Protein 8R0F (pdb70)

Solvent-accessible surface area: 61516 Å² total; per-residue (Å²): 129,39,48,136,66,29,29,82,93,37,24,54,61,84,25,9,58,25,0,6,90,7,1,115,15,7,21,52,53,9,126,3,61,26,32,6,32,79,69,63,70,60,20,0,7,5,7,0,0,1,22,23,16,14,0,18,4,0,14,73,52,74,172,33,159,116,178,9,15,87,80,37,70,4,24,0,0,4,8,1,0,0,0,1,2,12,20,43,90,30,103,55,128,67,78,9,71,0,1,0,38,14,3,0,8,0,2,2,1,26,0,67,75,78,6,138,44,52,145,6,92,28,12,68,9,0,87,21,0,68,61,2,34,67,44,151,44,21,137,23,142,92,9,2,6,9,45,58,183,80,68,33,127,128,4,2,7,18,15,6,24,12,0,5,0,2,38,53,26,1,95,135,29,41,0,14,0,3,6,0,0,0,24,0,0,1,4,3,0,2,0,0,0,0,2,0,0,7,0,0,8,0,21,0,2,0,0,11,30,6,2,71,94,0,26,0,11,61,6,107,87,3,9,6,57,0,102,0,18,3,4,5,4,15,11,8,21,55,91,68,207,48,11,19,1,65,34,66,23,60,14,96,18,151,45,22,95,67,74,48,4,5,2,0,2,9,29,33,34,0,27,22,60,16,1,14,7,6,1,4,4,8,0,0,4,8,6,1,4,0,5,8,98,62,12,42,124,29,0,0,5,0,0,8,92,3,117,13,38,24,87,6,87,37,32,83,79,10,27,1,2,0,0,22,2,0,2,38,18,36,2,2,60,75,0,21,0,0,0,11,6,8,27,66,64,41,83,5,48,42,40,135,51,13,62,1,23,3,0,58,3,69,178,48,70,74,68,14,119,69,38,53,86,26,53,2,0,6,63,0,2,54,59,2,34,71,114,40,89,28,64,8,37,83,9,2,99,2,0,42,42,0,0,65,44,1,0,38,28,13,0,14,28,135,8,0,36,37,0,1,40,0,0,0,0,0,0,0,0,3,42,7,10,32,0,0,0,3,1,10,11,165,75,5,102,109,33,6,62,49,43,116,44,12,15,21,23,2,14,2,8,8,107,46,40,75,93,2,36,0,5,83,29,143,9,43,73,81,35,2,62,7,5,12,10,2,0,3,0,0,2,0,0,0,2,12,2,30,3,79,33,63,58,106,108,35,114,21,111,67,28,153,87,48,1,0,23,11,9,13,5,17,3,3,18,0,0,0,5,5,30,52,2,5,23,81,9,93,63,79,27,208,49,126,29,0,46,14,6,10,1,0,0,16,11,0,0,14,2,0,2,0,0,0,0,1,0,0,0,0,0,2,25,1,2,0,2,1,7,0,5,5,9,10,2,61,73,41,52,101,43,2,109,56,0,1,42,36,0,27,99,48,0,46,123,0,0,88,64,8,8,59,28,30,54,52,0,0,0,18,25,66,1,0,72,16,20,109,126,27,94,60,28,99,49,34,84,7,2,56,6,2,1,3,2,21,0,1,0,0,0,0,3,14,1,0,7,6,68,2,7,86,116,41,23,101,85,122,126,44,113,36,97,132,63,28,80,118,10,60,32,168,62,137,138,52,61,98,77,34,68,13,60,0,33,40,12,13,46,47,110,27,3,90,116,69,28,58,98,1,6,34,7,3,4,41,1,2,2,6,2,18,3,84,72,61,87,0,58,0,14,76,65,1,0,0,11,5,67,87,57,162,107,84,0,0,1,0,0,2,2,2,24,1,8,4,21,10,8,0,0,49,18,28,9,0,20,0,63,128,117,40,104,2,50,51,95,188,32,95,5,53,74,63,10,5,23,0,1,2,2,2,0,3,5,6,44,47,12,110,171,96,56,74,5,31,2,0,7,10,58,125,150,24,43,12,10,17,4,11,24,1,16,2,0,24,0,86,15,31,44,92,143,11,52,110,69,72,119,10,91,91,147,35,71,78,112,57,40,22,0,8,119,22,3,30,91,92,149,73,69,196,64,17,98,95,86,18,20,51,107,50,3,0,51,28,0,7,92,7,2,116,15,6,22,53,35,9,96,115,86,56,96,10,53,172,66,103,99,53,31,0,24,4,83,0,2,1,18,41,18,68,49,75,141,36,126,113,103,134,186,65,130,228,88,175,94,54,106,33,92,26,41,0,1,5,7,0,0,0,0,1,3,5,33,41,92,23,90,54,126,72,80,12,71,1,0,0,30,10,3,0,5,0,2,1,1,27,6,31,66,50,11,112,17,52,155,19,90,20,11,88,14,0,88,0,1,68,55,16,0,45,46,146,111,47,129,104,27,88,104,35,34,48,186,115,133,132,116,22,26,78,27,70,102,12,11,57,4,0,1,38,1,0,0,2,1,0,25,40,29,19,0,17,0,4,5,1,2,1,27,3,0,1,5,2,0,2,0,0,0,0,1,0,0,4,0,0,10,0,20,0,1,0,0,11,24,5,2,87,94,0,28,0,10,56,8,108,101,2,12,20,72,0,41,0,2,3,2,4,33,60,12,0,78,69,75,31,160,139,38,57,44,100,29,15,10,17,18,5,43,8,16,26,20,2,11,17,14,7,0,0,0,5,29,84,45,0,88,29,66,9,0,12,8,1,0,6,3,6,0,1,5,9,8,2,2,0,8,9,106,63,10,45,128,11,1,4,4,0,0,15,128,4,142,22,43,29,89,4,90,45,25,80,87,10,17,2,1,0,0,23,1,0,2,41,17,23,2,3,28,18,0,8,0,0,0,6,25,28,93,132,73,36,88,9,66,50,47,143,56,13,66,1,22,4,0,72,4,67,187,44,83,62,69,17,130,69,37,52,80,25,68,2,0,6,62,0,0,54,65,5,43,74,110,38,79,26,66,10,66,90,11,4,100,2,0,41,50,5,2,34,61,3,21,8,23,11,5,35,105,123,9,2,39,51,0,0,34,0,0,0,0,0,0,0,0,2,42,8,11,30,0,0,0,3,1,14,27,175,96,22,102,110,29,6,78,75,33,114,40,14,7,28,24,1,16,6,6,11,109,47,44,81,90,5,38,0,5,86,27,113,12,33,72,80,32,1,56,8,6,7,10,2,0,4,0,0,1,0,0,0,1,3,1,28,3,84,35,35,54,106,110,22,126,12,65,64,25,58,64,57,1,0,19,8,9,17,5,7,4,3,5,2,0,0,9,6,4,87,0,6,30,85,45,72,82,110,134,149,15,106,213,70,28,18,13,24,25,0,0,20,4,0,0,14,1,0,2,0,0,0,0,0,0,3,4,1,0,86,1,7,64,1,10,0,10,0,4,7,12,11,2,55,86,52,33,104,81,1,128,73,6,1,19,20,0,40,61,0,0,52,58,0,0,84,57,12,0,54,26,34,53,56,2,0,0,16,25,57,1,0,77,22,27,71,117,54,76,43,44,98,49,31,81,7,5,65,108,17,20,2,31,18,0,6,44,24,0,8,54,18,2,0,9,12,80,32,20,76,127,46,46,146,136,239,185,141,78,81,130,96,46,67,30,162,66,128,134,63,53,95,66,36,81,38,119,18,117,89,60,28,67,74,103,30,7,55,136,68,26,55,99,10,5,32,71,65,24,69,21,50,15,52,66,29,72,78,74,68,88,2,88,17,13,98,156,37,38,46,59,45,97,127,97,173,110,83,0,10,2,15,6,36,23,10,45,4,27,7,18,79,6,0,2,38,29,52,70,1,50,0,68,129,128,41,100,1,65,40,62,193,140

Nearest PDB structures (foldseek):
  8r0f-assembly1_A  TM=1.001E+00  e=0.000E+00  Giardia lamblia virus
  8r0g-assembly1_A  TM=9.996E-01  e=0.000E+00  Giardia lamblia virus
  8r0f-assembly1_B  TM=9.503E-01  e=0.000E+00  Giardia lamblia virus
  8r0g-assembly1_B  TM=9.461E-01  e=0.000E+00  Giardia lamblia virus
  6s2c-assembly1_A  TM=5.229E-01  e=8.381E-10  Omono River virus

Secondary structure (DSSP, 8-state):
--HHHHTTT---SSTTTTTTHHHHHHHHHHHHS--GGGS-HHHHHHHHHS---EE------SS-SS-------EE---SBSSEEEE-SS----SPPSS-BS-EE-EEEEE-SS-PPPEE--B-HHHHHHHHHHHS---GGG--S--SSSTT-S-SHHHHHHHHHH-HHHHHS-EE--HHHHHHHHHHHHHHH--SSSB-STTSSEEE-S--SEEEEE--TTT----EEEEEEHHHHHHTTSSS--SS---S--SS--SS-EEEEEEHHHHTSTHHHHHHTTTB-B-SSEEEES-STTTEEEE-TT--EESS-TTGGGEEEE-GGGGEEE--BSEEEEEEES--TT---SSSTT---BTS--SSS-SS-----EEESTTTS-GGG-TT-EEEHHHHHHHHHHHHHHIIIII--HHHHHHHHHHHGGGS--BPPPPEEE----GGGGGGBS--S-EEES------SSPPPTT------HHHHHHHHHT-B-TTS-B-S-EEEEETTEEEEE--S--SEEEPPPPHHHHHHHHTT-BPPS---S--TTSS-HHHHHHHHHHHHHHHHHHHHHHHHHTT--GGGGSTTHHHH-THHHHHHHHHHHHHHHHIIIII-S-TTSS--SHHHHT----S--PPPS--S-S----S-HHHHHHHH-----GGGS-------EEE--B-TTS-BS--EEE-PPPPHHHHHH-THHHHHHHHHH--PPPSSSS--SGGGT--EE-TTSSS-EE----B---HHHHHGGGSSSS--SSS---SPTT-/-IIIIITT----SSHHHHHHHHHHHHHHH----GGGTTT-HHHHHHHHHS---EEEEEEE-SS--S---SSEEEE---SBSSEEEE-TT----S-BTTBBSEEE-EEEEE-SS-PPPEE-PBPHHHHHHHHHHTS-----TTSGGGHHHHT-SS--TTTHHHHHHTHHHHHS-EE--HHHHHHHHHHHHHHH--SSSB-STTSSEEE-SS-SEEEEE--TTT----EEEEEEHHHHHTTSTTS---S--PPPTT-TTSS-EEEEEEHHHHTSTHHHHHHTTSB-B-SSEEEES-HHHHEEEE-TTS-EESS-TTGGGEEEE-GGGGEEE--BSEEEEEEES--TT---SSSTT---BTS--TTS-SS-----EEESGGGSSGGG-TTEEEEHHHHHHHHHHHHHHHHHHT--HHHHHHHHHHHHTTS--BPPPPEEE----GGGGGGBS--S-EEES------SSPPPTT------HHHHHHHHHT-B-TT--B-S-EEEEETTEEEEE--S--SEEEPPP-HHHHHHHHTT-BPP-TT---SSSSS-HHHHHHHHHHHHHHHHHHHHHHHHHHT-BGGGGSTTTTTS-THHHHHHHHHHHHHHHHIIIII-S-HHHH--SHHHHT----TT-PPPS--S-SB---S-HHHHHHHH-----GGG-------S-TT-EEE--B-TTS-BS--EEEEEPPPHHHHHH-THHHHHHHHHH--PEESS-S--GGGGTEEEE-TTSSS-EE----B---HHHHHGGGSSSS--SSSS--S-TT--GGGTEE--------S-SSSS-----EEEESSSSS-GGG--SS-EEEEEE-----HHHHHHHHHHHTS---STTTSS--

Sequence (1633 aa):
KTLYNYYSEGPSTPIMPHLVNRLRGLDALAKVDATLSKVDMNAAYIFALRPTFPYSYGYKQRFSNRRLTTSALCYARTGLSSFLTVDKTYTSNSPLKGGSRGWPIFNVGVSPHVAEPHMRTLSPIGLEVFNLATSQFSKTLLTASSKVFTQSLYTADILSIFGEVFLPHVMQPVSNYTPILVRALLALIHILGSGSGNCSLSSSIFESSIPQFLTISHSTNMSNRTRYCLHTWSAYKDMFRNGIPPQSTFPPTLAPEGSSARILIPAALVTSPMFPWLLVLVSSGPQFFLYSKDASINTVDIGSRGRITSPIPDVAHLDLHRLWNLFRFDGYRYIDVVIVGVDRDYVWPYQNGVYVHGGKGPKGTDNYENADVHDGIGTIFSSFNNNVNVQTSDLLLGLSTLWNHITTTYATEEEVTMAIKIAAAFALVYPVQPIVYSGCSRALYNHTSYFQPSSENCYTTDTAEVKSTWDTVELSVQVNNAMVLGMTLPFGQPTVSSAQWFNNIDKAEISMFKVGNLPLQNLDYLSLDMMEFYAPTTGQLYDIRSDSLISSAHRTVNLGIGYTALADFFAYLASVPAQSFYHNRMVTSPISKQAYSVYERFIERFIDDFVGWGRCDLFNLDTLLGAKRIAGVASSPIPWHCSLQRCPLPIIMHYTGLHFGQEHIRVRDVAGVEGLQQIVLRNDQGSIVLDALGTAAPSRLAVKLDWSRLSAWYSDTTCAIPISDRVMEIVNYAAIWDPTQERRATGFVYTYFSPNFLSSFNVSEPIFNKTINLTPPYDDTSQTVIQNLSMPQMLSFDPYYESTFYVVSADNEWVPTSGPAWKVPYLENVVKRSGRRLLAELRIASNNGSGDRTFLDDKTLYNYYSEGPSTPIMPHLVNRLRGLDALAKVDATLSKVDMNAAYIFALRPTFPYSYGYKQRFSNRRLTTSALCYARTGLSSFLTVDKTYTSNSPLKGGSRGWPIFNVGVSPHVAEPHMRTLSPIGLEVFNLATSQFSKTLLTASSKVFTQSLYTADILSIFGEVFLPHVMQPVSNYTPILVRALLALIHILGSGSGNCSLSSSIFESSIPQFLTISHSTNMSNRTRYCLHTWSAYKDMFRNGIPPQSTFPPTLAPEGSSARILIPAALVTSPMFPWLLVLVSSGPQFFLYSKDASINTVDIGSRGRITSPIPDVAHLDLHRLWNLFRFDGYRYIDVVIVGVDRDYVWPYQNGVYVHGGKGPKGTDNYENADVHDGIGTIFSSFNNNVNVQTSDLLLGLSTLWNHITTTYATEEEVTMAIKIAAAFALVYPVQPIVYSGCSRALYNHTSYFQPSSENCYTTDTAEVKSTWDTVELSVQVNNAMVLGMTLPFGQPTVSSAQWFNNIDKAEISMFKVGNLPLQNLDYLSLDMMEFYAPTTGQLYDIRSDSLISSAHRTVNLGIGYTALADFFAYLASVPAQSFYHNRMVTSPISKQAYSVYERFIERFIDDFVGWGRCDLFNLDTLLGAKRIAGVASSPIPWHCSLQRCPLPIIMHYTGLHFGQEHIRVRVEGLQQIVLRNDQGSIVLDALGTAAPSRLAVKLDWSRLSAWYSDTTCAIPISDRVMEIVNYAAIWDPTQERRATGFVYTYFSPNFLSSFNVSEPIFNKTINLTPPYD

Structure (mmCIF, N/CA/C/O backbone):
data_8R0F
#
_entry.id   8R0F
#
_cell.length_a   1.00
_cell.length_b   1.00
_cell.length_c   1.00
_cell.angle_alpha   90.00
_cell.angle_beta   90.00
_cell.angle_gamma   90.00
#
_symmetry.space_group_name_H-M   'P 1'
#
loop_
_atom_site.group_PDB
_atom_site.id
_atom_site.type_symbol
_atom_site.label_atom_id
_atom_site.label_alt_id
_atom_site.label_comp_id
_atom_site.label_asym_id
_atom_site.label_entity_id
_atom_site.label_seq_id
_atom_site.pdbx_PDB_ins_code
_atom_site.Cartn_x
_atom_site.Cartn_y
_atom_site.Cartn_z
_atom_site.occupancy
_atom_site.B_iso_or_equiv
_atom_site.auth_seq_id
_atom_site.auth_comp_id
_atom_site.auth_asym_id
_atom_site.auth_atom_id
_atom_site.pdbx_PDB_model_num
ATOM 1 N N . LYS A 1 71 ? 169.605 288.175 313.547 1.00 21.85 71 LYS B N 1
ATOM 2 C CA . LYS A 1 71 ? 169.655 289.502 314.146 1.00 15.83 71 LYS B CA 1
ATOM 3 C C . LYS A 1 71 ? 168.348 289.860 314.850 1.00 16.60 71 LYS B C 1
ATOM 4 O O . LYS A 1 71 ? 168.301 290.816 315.620 1.00 17.91 71 LYS B O 1
ATOM 10 N N . THR A 1 72 ? 167.289 289.087 314.593 1.00 15.56 72 THR B N 1
ATOM 11 C CA . THR A 1 72 ? 166.004 289.358 315.233 1.00 13.25 72 THR B CA 1
ATOM 12 C C . THR A 1 72 ? 166.105 289.208 316.745 1.00 16.59 72 THR B C 1
ATOM 13 O O . THR A 1 72 ? 165.739 290.117 317.498 1.00 20.56 72 THR B O 1
ATOM 17 N N . LEU A 1 73 ? 166.597 288.069 317.208 1.00 19.09 73 LEU B N 1
ATOM 18 C CA . LEU A 1 73 ? 166.964 287.907 318.602 1.00 21.20 73 LEU B CA 1
ATOM 19 C C . LEU A 1 73 ? 168.438 288.272 318.707 1.00 18.83 73 LEU B C 1
ATOM 20 O O . LEU A 1 73 ? 169.008 288.883 317.797 1.00 17.34 73 LEU B O 1
ATOM 25 N N . TYR A 1 74 ? 169.058 287.932 319.832 1.00 22.90 74 TYR B N 1
ATOM 26 C CA . TYR A 1 74 ? 170.493 288.088 320.017 1.00 24.04 74 TYR B CA 1
ATOM 27 C C . TYR A 1 74 ? 170.842 289.571 320.033 1.00 23.18 74 TYR B C 1
ATOM 28 O O . TYR A 1 74 ? 171.339 290.082 321.042 1.00 23.62 74 TYR B O 1
ATOM 37 N N . ASN A 1 75 ? 170.601 290.268 318.922 1.00 15.75 75 ASN B N 1
ATOM 38 C CA . ASN A 1 75 ? 170.809 291.711 318.904 1.00 16.45 75 ASN B CA 1
ATOM 39 C C . ASN A 1 75 ? 169.561 292.467 319.355 1.00 17.15 75 ASN B C 1
ATOM 40 O O . ASN A 1 75 ? 169.594 293.191 320.353 1.00 19.23 75 ASN B O 1
ATOM 45 N N . TYR A 1 76 ? 168.443 292.299 318.643 1.00 13.69 76 TYR B N 1
ATOM 46 C CA . TYR A 1 76 ? 167.282 293.144 318.912 1.00 10.25 76 TYR B CA 1
ATOM 47 C C . TYR A 1 76 ? 166.484 292.664 320.118 1.00 11.58 76 TYR B C 1
ATOM 48 O O . TYR A 1 76 ? 166.069 293.480 320.950 1.00 13.87 76 TYR B O 1
ATOM 57 N N . TYR A 1 77 ? 166.257 291.356 320.239 1.00 11.54 77 TYR B N 1
ATOM 58 C CA . TYR A 1 77 ? 165.490 290.852 321.371 1.00 10.93 77 TYR B CA 1
ATOM 59 C C . TYR A 1 77 ? 166.256 290.937 322.683 1.00 12.22 77 TYR B C 1
ATOM 60 O O . TYR A 1 77 ? 165.658 290.727 323.742 1.00 14.17 77 TYR B O 1
ATOM 69 N N . SER A 1 78 ? 167.554 291.219 322.638 1.00 13.16 78 SER B N 1
ATOM 70 C CA . SER A 1 78 ? 168.353 291.436 323.832 1.00 14.20 78 SER B CA 1
ATOM 71 C C . SER A 1 78 ? 168.571 292.915 324.121 1.00 14.90 78 SER B C 1
ATOM 72 O O . SER A 1 78 ? 169.339 293.253 325.026 1.00 20.90 78 SER B O 1
ATOM 75 N N . GLU A 1 79 ? 167.919 293.798 323.370 1.00 15.66 79 GLU B N 1
ATOM 76 C CA . GLU A 1 79 ? 168.012 295.238 323.564 1.00 13.46 79 GLU B CA 1
ATOM 77 C C . GLU A 1 79 ? 166.683 295.771 324.076 1.00 14.65 79 GLU B C 1
ATOM 78 O O . GLU A 1 79 ? 165.627 295.457 323.517 1.00 17.14 79 GLU B O 1
ATOM 84 N N . GLY A 1 80 ? 166.739 296.574 325.133 1.00 8.75 80 GLY B N 1
ATOM 85 C CA . GLY A 1 80 ? 165.559 297.189 325.689 1.00 5.01 80 GLY B CA 1
ATOM 86 C C . GLY A 1 80 ? 165.445 298.651 325.314 1.00 6.17 80 GLY B C 1
ATOM 87 O O . GLY A 1 80 ? 166.289 299.203 324.601 1.00 11.11 80 GLY B O 1
ATOM 88 N N . PRO A 1 81 ? 164.386 299.305 325.784 1.00 8.31 81 PRO B N 1
ATOM 89 C CA . PRO A 1 81 ? 164.192 300.724 325.469 1.00 7.82 81 PRO B CA 1
ATOM 90 C C . PRO A 1 81 ? 165.276 301.602 326.077 1.00 7.64 81 PRO B C 1
ATOM 91 O O . PRO A 1 81 ? 165.859 301.286 327.116 1.00 8.09 81 PRO B O 1
ATOM 95 N N . SER A 1 82 ? 165.537 302.721 325.407 1.00 8.24 82 SER B N 1
ATOM 96 C CA . SER A 1 82 ? 166.527 303.701 325.824 1.00 4.32 82 SER B CA 1
ATOM 97 C C . SER A 1 82 ? 165.842 304.990 326.261 1.00 9.78 82 SER B C 1
ATOM 98 O O . SER A 1 82 ? 164.696 305.261 325.896 1.00 13.36 82 SER B O 1
ATOM 101 N N . THR A 1 83 ? 166.572 305.794 327.040 1.00 13.70 83 THR B N 1
ATOM 102 C CA . THR A 1 83 ? 165.970 306.970 327.669 1.00 8.62 83 THR B CA 1
ATOM 103 C C . THR A 1 83 ? 165.390 307.958 326.665 1.00 13.76 83 THR B C 1
ATOM 104 O O . THR A 1 83 ? 164.222 308.349 326.833 1.00 16.53 83 THR B O 1
ATOM 108 N N . PRO A 1 84 ? 166.110 308.405 325.613 1.00 11.48 84 PRO B N 1
ATOM 109 C CA . PRO A 1 84 ? 165.407 309.131 324.550 1.00 7.29 84 PRO B CA 1
ATOM 110 C C . PRO A 1 84 ? 164.659 308.127 323.695 1.00 7.84 84 PRO B C 1
ATOM 111 O O . PRO A 1 84 ? 165.258 307.411 322.888 1.00 9.10 84 PRO B O 1
ATOM 115 N N . ILE A 1 85 ? 163.343 308.061 323.881 1.00 7.27 85 ILE B N 1
ATOM 116 C CA . ILE A 1 85 ? 162.599 306.890 323.439 1.00 7.59 85 ILE B CA 1
ATOM 117 C C . ILE A 1 85 ? 162.231 306.982 321.961 1.00 4.03 85 ILE B C 1
ATOM 118 O O . ILE A 1 85 ? 162.205 305.966 321.260 1.00 9.68 85 ILE B O 1
ATOM 123 N N . MET A 1 86 ? 161.943 308.185 321.452 1.00 1.63 86 MET B N 1
ATOM 124 C CA . MET A 1 86 ? 161.600 308.295 320.034 1.00 4.77 86 MET B CA 1
ATOM 125 C C . MET A 1 86 ? 162.767 307.932 319.124 1.00 7.69 86 MET B C 1
ATOM 126 O O . MET A 1 86 ? 162.565 307.134 318.192 1.00 12.41 86 MET B O 1
ATOM 131 N N . PRO A 1 87 ? 163.986 308.459 319.310 1.00 2.71 87 PRO B N 1
ATOM 132 C CA . PRO A 1 87 ? 165.097 307.996 318.462 1.00 6.89 87 PRO B CA 1
ATOM 133 C C . PRO A 1 87 ? 165.365 306.509 318.589 1.00 4.91 87 PRO B C 1
ATOM 134 O O . PRO A 1 87 ? 165.712 305.859 317.597 1.00 12.08 87 PRO B O 1
ATOM 138 N N . HIS A 1 88 ? 165.221 305.950 319.791 1.00 4.79 88 HIS B N 1
ATOM 139 C CA . HIS A 1 88 ? 165.417 304.515 319.964 1.00 4.65 88 HIS B CA 1
ATOM 140 C C . HIS A 1 88 ? 164.379 303.717 319.185 1.00 3.11 88 HIS B C 1
ATOM 141 O O . HIS A 1 88 ? 164.714 302.722 318.536 1.00 8.71 88 HIS B O 1
ATOM 148 N N . LEU A 1 89 ? 163.116 304.140 319.236 1.00 2.66 89 LEU B N 1
ATOM 149 C CA . LEU A 1 89 ? 162.060 303.397 318.557 1.00 1.70 89 LEU B CA 1
ATOM 150 C C . LEU A 1 89 ? 162.194 303.502 317.044 1.00 6.80 89 LEU B C 1
ATOM 151 O O . LEU A 1 89 ? 162.011 302.513 316.328 1.00 6.82 89 LEU B O 1
ATOM 156 N N . VAL A 1 90 ? 162.521 304.693 316.541 1.00 4.75 90 VAL B N 1
ATOM 157 C CA . VAL A 1 90 ? 162.674 304.877 315.103 1.00 6.44 90 VAL B CA 1
ATOM 158 C C . VAL A 1 90 ? 163.852 304.065 314.577 1.00 4.98 90 VAL B C 1
ATOM 159 O O . VAL A 1 90 ? 163.747 303.394 313.545 1.00 9.15 90 VAL B O 1
ATOM 163 N N . ASN A 1 91 ? 164.986 304.098 315.282 1.00 4.55 91 ASN B N 1
ATOM 164 C CA . ASN A 1 91 ? 166.153 303.339 314.839 1.00 5.10 91 ASN B CA 1
ATOM 165 C C . ASN A 1 91 ? 165.873 301.842 314.839 1.00 3.88 91 ASN B C 1
ATOM 166 O O . ASN A 1 91 ? 166.344 301.115 313.957 1.00 8.74 91 ASN B O 1
ATOM 171 N N . ARG A 1 92 ? 165.125 301.362 315.834 1.00 4.15 92 ARG B N 1
ATOM 172 C CA . ARG A 1 92 ? 164.753 299.952 315.871 1.00 3.62 92 ARG B CA 1
ATOM 173 C C . ARG A 1 92 ? 163.844 299.588 314.705 1.00 5.12 92 ARG B C 1
ATOM 174 O O . ARG A 1 92 ? 164.034 298.550 314.061 1.00 11.78 92 ARG B O 1
ATOM 182 N N . LEU A 1 93 ? 162.857 300.434 314.409 1.00 6.05 93 LEU B N 1
ATOM 183 C CA . LEU A 1 93 ? 161.940 300.143 313.312 1.00 3.48 93 LEU B CA 1
ATOM 184 C C . LEU A 1 93 ? 162.669 300.114 311.975 1.00 1.80 93 LEU B C 1
ATOM 185 O O . LEU A 1 93 ? 162.361 299.285 311.112 1.00 8.86 93 LEU B O 1
ATOM 190 N N . ARG A 1 94 ? 163.638 301.012 311.787 1.00 3.89 94 ARG B N 1
ATOM 191 C CA . ARG A 1 94 ? 164.474 300.966 310.592 1.00 4.96 94 ARG B CA 1
ATOM 192 C C . ARG A 1 94 ? 165.248 299.657 310.513 1.00 3.27 94 ARG B C 1
ATOM 193 O O . ARG A 1 94 ? 165.355 299.053 309.440 1.00 11.38 94 ARG B O 1
ATOM 201 N N . GLY A 1 95 ? 165.796 299.203 311.640 1.00 5.94 95 GLY B N 1
ATOM 202 C CA . GLY A 1 95 ? 166.523 297.946 311.640 1.00 3.77 95 GLY B CA 1
ATOM 203 C C . GLY A 1 95 ? 165.632 296.752 311.363 1.00 5.03 95 GLY B C 1
ATOM 204 O O . GLY A 1 95 ? 166.018 295.835 310.633 1.00 14.24 95 GLY B O 1
ATOM 205 N N . LEU A 1 96 ? 164.432 296.741 311.942 1.00 4.08 96 LEU B N 1
ATOM 206 C CA . LEU A 1 96 ? 163.506 295.644 311.688 1.00 7.01 96 LEU B CA 1
ATOM 207 C C . LEU A 1 96 ? 163.047 295.624 310.237 1.00 7.35 96 LEU B C 1
ATOM 208 O O . LEU A 1 96 ? 162.878 294.545 309.659 1.00 11.31 96 LEU B O 1
ATOM 213 N N . ASP A 1 97 ? 162.840 296.798 309.637 1.00 4.60 97 ASP B N 1
ATOM 214 C CA . ASP A 1 97 ? 162.469 296.857 308.227 1.00 5.31 97 ASP B CA 1
ATOM 215 C C . ASP A 1 97 ? 163.558 296.259 307.346 1.00 8.75 97 ASP B C 1
ATOM 216 O O . ASP A 1 97 ? 163.262 295.620 306.331 1.00 10.83 97 ASP B O 1
ATOM 221 N N . ALA A 1 98 ? 164.824 296.465 307.713 1.00 5.51 98 ALA B N 1
ATOM 222 C CA . ALA A 1 98 ? 165.919 295.866 306.957 1.00 7.12 98 ALA B CA 1
ATOM 223 C C . ALA A 1 98 ? 165.903 294.346 307.052 1.00 9.60 98 ALA B C 1
ATOM 224 O O . ALA A 1 98 ? 166.420 293.665 306.159 1.00 15.22 98 ALA B O 1
ATOM 226 N N . LEU A 1 99 ? 165.322 293.795 308.119 1.00 10.49 99 LEU B N 1
ATOM 227 C CA . LEU A 1 99 ? 165.243 292.349 308.275 1.00 5.63 99 LEU B CA 1
ATOM 228 C C . LEU A 1 99 ? 164.035 291.737 307.577 1.00 7.80 99 LEU B C 1
ATOM 229 O O . LEU A 1 99 ? 163.998 290.516 307.400 1.00 15.28 99 LEU B O 1
ATOM 234 N N . ALA A 1 100 ? 163.052 292.543 307.182 1.00 7.74 100 ALA B N 1
ATOM 235 C CA . ALA A 1 100 ? 161.846 292.017 306.546 1.00 8.81 100 ALA B CA 1
ATOM 236 C C . ALA A 1 100 ? 162.187 291.517 305.149 1.00 9.64 100 ALA B C 1
ATOM 237 O O . ALA A 1 100 ? 162.362 292.313 304.222 1.00 11.92 100 ALA B O 1
ATOM 239 N N . LYS A 1 101 ? 162.278 290.198 304.990 1.00 11.19 101 LYS B N 1
ATOM 240 C CA . LYS A 1 101 ? 162.756 289.598 303.747 1.00 9.98 101 LYS B CA 1
ATOM 241 C C . LYS A 1 101 ? 161.885 288.402 303.390 1.00 10.54 101 LYS B C 1
ATOM 242 O O . LYS A 1 101 ? 161.925 287.377 304.076 1.00 16.79 101 LYS B O 1
ATOM 248 N N . VAL A 1 102 ? 161.103 288.537 302.326 1.00 13.46 102 VAL B N 1
ATOM 249 C CA . VAL A 1 102 ? 160.476 287.412 301.647 1.00 12.47 102 VAL B CA 1
ATOM 250 C C . VAL A 1 102 ? 161.120 287.341 300.271 1.00 17.04 102 VAL B C 1
ATOM 251 O O . VAL A 1 102 ? 161.001 288.280 299.475 1.00 19.26 102 VAL B O 1
ATOM 255 N N . ASP A 1 103 ? 161.813 286.239 299.994 1.00 19.82 103 ASP B N 1
ATOM 256 C CA . ASP A 1 103 ? 162.599 286.139 298.772 1.00 21.41 103 ASP B CA 1
ATOM 257 C C . ASP A 1 103 ? 161.715 286.312 297.545 1.00 22.92 103 ASP B C 1
ATOM 258 O O . ASP A 1 103 ? 160.638 285.719 297.443 1.00 21.03 103 ASP B O 1
ATOM 263 N N . ALA A 1 104 ? 162.180 287.146 296.612 1.00 22.07 104 ALA B N 1
ATOM 264 C CA . ALA A 1 104 ? 161.384 287.457 295.430 1.00 22.76 104 ALA B CA 1
ATOM 265 C C . ALA A 1 104 ? 161.173 286.233 294.553 1.00 23.80 104 ALA B C 1
ATOM 266 O O . ALA A 1 104 ? 160.147 286.128 293.872 1.00 25.84 104 ALA B O 1
ATOM 268 N N . THR A 1 105 ? 162.123 285.299 294.552 1.00 23.91 105 THR B N 1
ATOM 269 C CA . THR A 1 105 ? 161.997 284.089 293.742 1.00 25.22 105 THR B CA 1
ATOM 270 C C . THR A 1 105 ? 161.313 282.986 294.548 1.00 24.93 105 THR B C 1
ATOM 271 O O . THR A 1 105 ? 161.758 281.845 294.616 1.00 26.92 105 THR B O 1
ATOM 275 N N . LEU A 1 106 ? 160.192 283.363 295.153 1.00 25.14 106 LEU B N 1
ATOM 276 C CA . LEU A 1 106 ? 159.316 282.440 295.858 1.00 21.46 106 LEU B CA 1
ATOM 277 C C . LEU A 1 106 ? 157.890 282.471 295.348 1.00 24.21 106 LEU B C 1
ATOM 278 O O . LEU A 1 106 ? 157.198 281.451 295.445 1.00 24.78 106 LEU B O 1
ATOM 283 N N . SER A 1 107 ? 157.429 283.596 294.801 1.00 25.97 107 SER B N 1
ATOM 284 C CA . SER A 1 107 ? 156.143 283.670 294.115 1.00 25.08 107 SER B CA 1
ATOM 285 C C . SER A 1 107 ? 156.387 283.225 292.680 1.00 25.32 107 SER B C 1
ATOM 286 O O . SER A 1 107 ? 155.999 283.888 291.718 1.00 30.84 107 SER B O 1
ATOM 289 N N . LYS A 1 108 ? 157.053 282.084 292.544 1.00 26.70 108 LYS B N 1
ATOM 290 C CA . LYS A 1 108 ? 157.384 281.508 291.253 1.00 23.85 108 LYS B CA 1
ATOM 291 C C . LYS A 1 108 ? 157.051 280.027 291.293 1.00 25.42 108 LYS B C 1
ATOM 292 O O . LYS A 1 108 ? 156.579 279.451 290.308 1.00 26.21 108 LYS B O 1
ATOM 298 N N . VAL A 1 109 ? 157.289 279.415 292.452 1.00 23.12 109 VAL B N 1
ATOM 299 C CA . VAL A 1 109 ? 157.138 277.980 292.643 1.00 24.55 109 VAL B CA 1
ATOM 300 C C . VAL A 1 109 ? 155.995 277.705 293.611 1.00 25.39 109 VAL B C 1
ATOM 301 O O . VAL A 1 109 ? 155.402 276.621 293.592 1.00 26.62 109 VAL B O 1
ATOM 305 N N . ASP A 1 110 ? 155.671 278.683 294.460 1.00 23.05 110 ASP B N 1
ATOM 306 C CA . ASP A 1 110 ? 154.578 278.523 295.420 1.00 22.07 110 ASP B CA 1
ATOM 307 C C . ASP A 1 110 ? 154.000 279.906 295.711 1.00 21.78 110 ASP B C 1
ATOM 308 O O . ASP A 1 110 ? 154.570 280.671 296.494 1.00 19.88 110 ASP B O 1
ATOM 313 N N . MET A 1 111 ? 152.866 280.208 295.076 1.00 21.99 111 MET B N 1
ATOM 314 C CA . MET A 1 111 ? 152.222 281.508 295.244 1.00 18.45 111 MET B CA 1
ATOM 315 C C . MET A 1 111 ? 151.633 281.662 296.640 1.00 19.10 111 MET B C 1
ATOM 316 O O . MET A 1 111 ? 151.844 282.684 297.305 1.00 20.42 111 MET B O 1
ATOM 321 N N . ASN A 1 112 ? 150.888 280.654 297.097 1.00 19.94 112 ASN B N 1
ATOM 322 C CA . ASN A 1 112 ? 150.138 280.781 298.341 1.00 14.87 112 ASN B CA 1
ATOM 323 C C . ASN A 1 112 ? 151.059 280.900 299.547 1.00 16.80 112 ASN B C 1
ATOM 324 O O . ASN A 1 112 ? 150.798 281.698 300.455 1.00 19.54 112 ASN B O 1
ATOM 329 N N . ALA A 1 113 ? 152.129 280.105 299.586 1.00 14.23 113 ALA B N 1
ATOM 330 C CA . ALA A 1 113 ? 153.054 280.180 300.711 1.00 15.29 113 ALA B CA 1
ATOM 331 C C . ALA A 1 113 ? 153.725 281.543 300.778 1.00 14.17 113 ALA B C 1
ATOM 332 O O . ALA A 1 113 ? 153.867 282.123 301.861 1.00 14.52 113 ALA B O 1
ATOM 334 N N . ALA A 1 114 ? 154.150 282.066 299.628 1.00 15.46 114 ALA B N 1
ATOM 335 C CA . ALA A 1 114 ? 154.760 283.389 299.604 1.00 14.33 114 ALA B CA 1
ATOM 336 C C . ALA A 1 114 ? 153.770 284.454 300.054 1.00 10.84 114 ALA B C 1
ATOM 337 O O . ALA A 1 114 ? 154.127 285.359 300.816 1.00 16.08 114 ALA B O 1
ATOM 339 N N . TYR A 1 115 ? 152.515 284.351 299.611 1.00 10.30 115 TYR B N 1
ATOM 340 C CA . TYR A 1 115 ? 151.499 285.308 300.039 1.00 7.14 115 TYR B CA 1
ATOM 341 C C . TYR A 1 115 ? 151.303 285.263 301.549 1.00 9.50 115 TYR B C 1
ATOM 342 O O . TYR A 1 115 ? 151.227 286.306 302.210 1.00 9.41 115 TYR B O 1
ATOM 351 N N . ILE A 1 116 ? 151.220 284.054 302.110 1.00 9.56 116 ILE B N 1
ATOM 352 C CA . ILE A 1 116 ? 151.007 283.905 303.546 1.00 9.62 116 ILE B CA 1
ATOM 353 C C . ILE A 1 116 ? 152.182 284.480 304.322 1.00 7.40 116 ILE B C 1
ATOM 354 O O . ILE A 1 116 ? 151.998 285.200 305.310 1.00 12.83 116 ILE B O 1
ATOM 359 N N . PHE A 1 117 ? 153.408 284.180 303.888 1.00 9.40 117 PHE B N 1
ATOM 360 C CA . PHE A 1 117 ? 154.578 284.708 304.583 1.00 6.18 117 PHE B CA 1
ATOM 361 C C . PHE A 1 117 ? 154.634 286.226 304.492 1.00 6.93 117 PHE B C 1
ATOM 362 O O . PHE A 1 117 ? 155.023 286.900 305.452 1.00 12.44 117 PHE B O 1
ATOM 370 N N . ALA A 1 118 ? 154.255 286.785 303.342 1.00 12.67 118 ALA B N 1
ATOM 371 C CA . ALA A 1 118 ? 154.366 288.226 303.158 1.00 5.33 118 ALA B CA 1
ATOM 372 C C . ALA A 1 118 ? 153.321 288.983 303.968 1.00 5.53 118 ALA B C 1
ATOM 373 O O . ALA A 1 118 ? 153.643 289.981 304.619 1.00 9.18 118 ALA B O 1
ATOM 375 N N . LEU A 1 119 ? 152.070 288.522 303.950 1.00 5.60 119 LEU B N 1
ATOM 376 C CA . LEU A 1 119 ? 150.965 289.336 304.434 1.00 4.42 119 LEU B CA 1
ATOM 377 C C . LEU A 1 119 ? 150.463 288.956 305.818 1.00 6.78 119 LEU B C 1
ATOM 378 O O . LEU A 1 119 ? 149.714 289.733 306.414 1.00 9.96 119 LEU B O 1
ATOM 383 N N . ARG A 1 120 ? 150.824 287.788 306.340 1.00 7.51 120 ARG B N 1
ATOM 384 C CA . ARG A 1 120 ? 150.352 287.338 307.649 1.00 4.79 120 ARG B CA 1
ATOM 385 C C . ARG A 1 120 ? 151.540 286.869 308.483 1.00 2.50 120 ARG B C 1
ATOM 386 O O . ARG A 1 120 ? 151.720 285.669 308.716 1.00 11.95 120 ARG B O 1
ATOM 394 N N . PRO A 1 121 ? 152.368 287.801 308.958 1.00 7.97 121 PRO B N 1
ATOM 395 C CA . PRO A 1 121 ? 153.540 287.424 309.762 1.00 6.48 121 PRO B CA 1
ATOM 396 C C . PRO A 1 121 ? 153.151 286.974 311.167 1.00 5.37 121 PRO B C 1
ATOM 397 O O . PRO A 1 121 ? 152.028 287.170 311.632 1.00 5.89 121 PRO B O 1
ATOM 401 N N . THR A 1 122 ? 154.132 286.391 311.862 1.00 6.55 122 THR B N 1
ATOM 402 C CA . THR A 1 122 ? 153.894 285.420 312.927 1.00 3.16 122 THR B CA 1
ATOM 403 C C . THR A 1 122 ? 154.240 285.888 314.336 1.00 7.85 122 THR B C 1
ATOM 404 O O . THR A 1 122 ? 153.417 285.726 315.238 1.00 11.13 122 THR B O 1
ATOM 408 N N . PHE A 1 123 ? 155.448 286.405 314.581 1.00 5.60 123 PHE B N 1
ATOM 409 C CA . PHE A 1 123 ? 155.868 286.855 315.915 1.00 3.61 123 PHE B CA 1
ATOM 410 C C . PHE A 1 123 ? 155.820 285.757 316.976 1.00 3.49 123 PHE B C 1
ATOM 411 O O . PHE A 1 123 ? 154.935 285.768 317.841 1.00 6.29 123 PHE B O 1
ATOM 419 N N . PRO A 1 124 ? 156.741 284.798 316.943 1.00 8.39 124 PRO B N 1
ATOM 420 C CA . PRO A 1 124 ? 156.777 283.769 317.990 1.00 2.13 124 PRO B CA 1
ATOM 421 C C . PRO A 1 124 ? 157.155 284.339 319.350 1.00 4.22 124 PRO B C 1
ATOM 422 O O . PRO A 1 124 ? 157.940 285.283 319.459 1.00 6.92 124 PRO B O 1
ATOM 426 N N . TYR A 1 125 ? 156.604 283.729 320.398 1.00 0.00 125 TYR B N 1
ATOM 427 C CA . TYR A 1 125 ? 156.923 284.104 321.770 1.00 1.23 125 TYR B CA 1
ATOM 428 C C . TYR A 1 125 ? 156.665 282.913 322.684 1.00 1.43 125 TYR B C 1
ATOM 429 O O . TYR A 1 125 ? 155.919 281.993 322.337 1.00 5.21 125 TYR B O 1
ATOM 438 N N . SER A 1 126 ? 157.277 282.952 323.866 1.00 3.26 126 SER B N 1
ATOM 439 C CA . SER A 1 126 ? 157.103 281.918 324.876 1.00 3.12 126 SER B CA 1
ATOM 440 C C . SER A 1 126 ? 156.359 282.467 326.088 1.00 4.93 126 SER B C 1
AT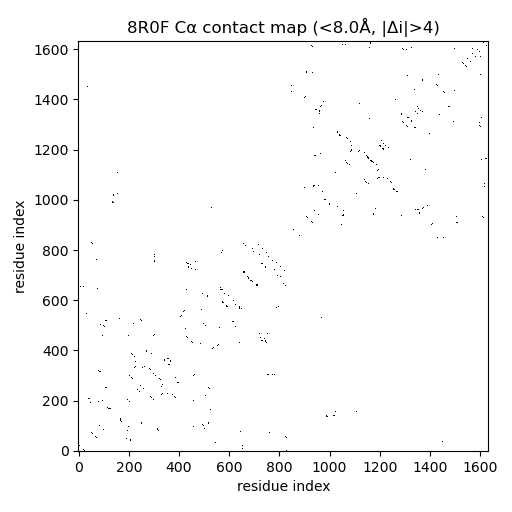OM 441 O O . SER A 1 126 ? 156.539 283.622 326.480 1.00 7.55 126 SER B O 1
ATOM 444 N N . TYR A 1 127 ? 155.531 281.611 326.683 1.00 7.61 127 TYR B N 1
ATOM 445 C CA . TYR A 1 127 ? 154.623 281.980 327.759 1.00 4.68 127 TYR B CA 1
ATOM 446 C C . TYR A 1 127 ? 154.870 281.110 328.984 1.00 3.94 127 TYR B C 1
ATOM 447 O O . TYR A 1 127 ? 155.335 279.974 328.873 1.00 7.69 127 TYR B O 1
ATOM 456 N N . GLY A 1 128 ? 154.545 281.656 330.152 1.00 8.11 128 GLY B N 1
ATOM 457 C CA . GLY A 1 128 ? 154.572 280.892 331.387 1.00 3.36 128 GLY B CA 1
ATOM 458 C C . GLY A 1 128 ? 153.859 281.632 332.497 1.00 5.12 128 GLY B C 1
ATOM 459 O O . GLY A 1 128 ? 153.569 282.826 332.395 1.00 7.74 128 GLY B O 1
ATOM 460 N N . TYR A 1 129 ? 153.595 280.900 333.577 1.00 2.32 129 TYR B N 1
ATOM 461 C CA . TYR A 1 129 ? 152.945 281.445 334.760 1.00 4.85 129 TYR B CA 1
ATOM 462 C C . TYR A 1 129 ? 153.774 281.128 335.994 1.00 4.65 129 TYR B C 1
ATOM 463 O O . TYR A 1 129 ? 154.533 280.157 336.020 1.00 11.49 129 TYR B O 1
ATOM 472 N N . LYS A 1 130 ? 153.620 281.960 337.017 1.00 5.79 130 LYS B N 1
ATOM 473 C CA . LYS A 1 130 ? 154.260 281.733 338.302 1.00 0.86 130 LYS B CA 1
ATOM 474 C C . LYS A 1 130 ? 153.249 281.971 339.410 1.00 6.15 130 LYS B C 1
ATOM 475 O O . LYS A 1 130 ? 152.494 282.946 339.369 1.00 9.08 130 LYS B O 1
ATOM 481 N N . GLN A 1 131 ? 153.225 281.069 340.389 1.00 2.68 131 GLN B N 1
ATOM 482 C CA . GLN A 1 131 ? 152.438 281.256 341.598 1.00 8.05 131 GLN B CA 1
ATOM 483 C C . GLN A 1 131 ? 153.277 280.850 342.802 1.00 7.27 131 GLN B C 1
ATOM 484 O O . GLN A 1 131 ? 154.133 279.968 342.713 1.00 13.37 131 GLN B O 1
ATOM 490 N N . ARG A 1 132 ? 153.012 281.500 343.935 1.00 10.04 132 ARG B N 1
ATOM 491 C CA . ARG A 1 132 ? 153.916 281.428 345.079 1.00 11.98 132 ARG B CA 1
ATOM 492 C C . ARG A 1 132 ? 153.774 280.121 345.857 1.00 10.32 132 ARG B C 1
ATOM 493 O O . ARG A 1 132 ? 154.773 279.453 346.143 1.00 17.31 132 ARG B O 1
ATOM 501 N N . PHE A 1 133 ? 152.550 279.740 346.216 1.00 9.41 133 PHE B N 1
ATOM 502 C CA . PHE A 1 133 ? 152.355 278.577 347.080 1.00 8.92 133 PHE B CA 1
ATOM 503 C C . PHE A 1 133 ? 151.413 277.571 346.433 1.00 11.73 133 PHE B C 1
ATOM 504 O O . PHE A 1 133 ? 150.461 277.108 347.067 1.00 16.00 133 PHE B O 1
ATOM 512 N N . SER A 1 134 ? 151.666 277.229 345.171 1.00 14.33 134 SER B N 1
ATOM 513 C CA . SER A 1 134 ? 150.679 276.526 344.357 1.00 11.68 134 SER B CA 1
ATOM 514 C C . SER A 1 134 ? 150.724 275.010 344.534 1.00 15.72 134 SER B C 1
ATOM 515 O O . SER A 1 134 ? 149.726 274.401 344.930 1.00 19.40 134 SER B O 1
ATOM 518 N N . ASN A 1 135 ? 151.867 274.394 344.229 1.00 8.28 135 ASN B N 1
ATOM 519 C CA . ASN A 1 135 ? 152.073 272.951 344.074 1.00 15.22 135 ASN B CA 1
ATOM 520 C C . ASN A 1 135 ? 151.369 272.397 342.835 1.00 15.93 135 ASN B C 1
ATOM 521 O O . ASN A 1 135 ? 151.513 271.206 342.536 1.00 14.90 135 ASN B O 1
ATOM 526 N N . ARG A 1 136 ? 150.638 273.223 342.091 1.00 16.00 136 ARG B N 1
ATOM 527 C CA . ARG A 1 136 ? 150.082 272.849 340.799 1.00 13.94 136 ARG B CA 1
ATOM 528 C C . ARG A 1 136 ? 151.103 273.132 339.700 1.00 13.85 136 ARG B C 1
ATOM 529 O O . ARG A 1 136 ? 151.918 274.052 339.811 1.00 16.77 136 ARG B O 1
ATOM 537 N N . ARG A 1 137 ? 151.063 272.320 338.641 1.00 13.51 137 ARG B N 1
ATOM 538 C CA . ARG A 1 137 ? 152.114 272.352 337.626 1.00 14.98 137 ARG B CA 1
ATOM 539 C C . ARG A 1 137 ? 152.195 273.713 336.938 1.00 15.79 137 ARG B C 1
ATOM 540 O O . ARG A 1 137 ? 153.192 274.432 337.080 1.00 20.08 137 ARG B O 1
ATOM 548 N N . LEU A 1 138 ? 151.153 274.077 336.183 1.00 10.83 138 LEU B N 1
ATOM 549 C CA . LEU A 1 138 ? 151.065 275.345 335.454 1.00 11.32 138 LEU B CA 1
ATOM 550 C C . LEU A 1 138 ? 152.060 275.419 334.300 1.00 8.09 138 LEU B C 1
ATOM 551 O O . LEU A 1 138 ? 153.190 274.935 334.407 1.00 13.90 138 LEU B O 1
ATOM 556 N N . THR A 1 139 ? 151.643 276.033 333.196 1.00 7.00 139 THR B N 1
ATOM 557 C CA . THR A 1 139 ? 152.503 276.176 332.029 1.00 6.20 139 THR B CA 1
ATOM 558 C C . THR A 1 139 ? 153.747 276.989 332.361 1.00 4.47 139 THR B C 1
ATOM 559 O O . THR A 1 139 ? 153.680 277.994 333.070 1.00 9.51 139 THR B O 1
ATOM 563 N N . THR A 1 140 ? 154.887 276.557 331.828 1.00 8.54 140 THR B N 1
ATOM 564 C CA . THR A 1 140 ? 156.161 277.203 332.113 1.00 6.85 140 THR B CA 1
ATOM 565 C C . THR A 1 140 ? 156.811 277.804 330.876 1.00 5.26 140 THR B C 1
ATOM 566 O O . THR A 1 140 ? 157.256 278.957 330.919 1.00 9.82 140 THR B O 1
ATOM 570 N N . SER A 1 141 ? 156.890 277.064 329.774 1.00 8.55 141 SER B N 1
ATOM 571 C CA . SER A 1 141 ? 157.581 277.538 328.576 1.00 6.67 141 SER B CA 1
ATOM 572 C C . SER A 1 141 ? 156.797 277.189 327.312 1.00 7.21 141 SER B C 1
ATOM 573 O O . SER A 1 141 ? 157.332 276.610 326.367 1.00 7.51 141 SER B O 1
ATOM 576 N N . ALA A 1 142 ? 155.509 277.520 327.284 1.00 3.12 142 ALA B N 1
ATOM 577 C CA . ALA A 1 142 ? 154.714 277.275 326.086 1.00 3.05 142 ALA B CA 1
ATOM 578 C C . ALA A 1 142 ? 155.224 278.109 324.912 1.00 4.43 142 ALA B C 1
ATOM 579 O O . ALA A 1 142 ? 155.973 279.070 325.078 1.00 9.59 142 ALA B O 1
ATOM 581 N N . LEU A 1 143 ? 154.809 277.720 323.709 1.00 6.17 143 LEU B N 1
ATOM 582 C CA . LEU A 1 143 ? 155.168 278.415 322.480 1.00 2.62 143 LEU B CA 1
ATOM 583 C C . LEU A 1 143 ? 153.904 278.825 321.738 1.00 5.24 143 LEU B C 1
ATOM 584 O O . LEU A 1 143 ? 152.954 278.044 321.635 1.00 10.17 143 LEU B O 1
ATOM 589 N N . CYS A 1 144 ? 153.901 280.050 321.217 1.00 1.80 144 CYS B N 1
ATOM 590 C CA . CYS A 1 144 ? 152.738 280.597 320.535 1.00 1.93 144 CYS B CA 1
ATOM 591 C C . CYS A 1 144 ? 153.208 281.573 319.464 1.00 1.42 144 CYS B C 1
ATOM 592 O O . CYS A 1 144 ? 154.372 281.973 319.425 1.00 3.66 144 CYS B O 1
ATOM 595 N N . TYR A 1 145 ? 152.282 281.949 318.586 1.00 2.44 145 TYR B N 1
ATOM 596 C CA . TYR A 1 145 ? 152.589 282.763 317.411 1.00 3.27 145 TYR B CA 1
ATOM 597 C C . TYR A 1 145 ? 151.532 283.854 317.297 1.00 0.33 145 TYR B C 1
ATOM 598 O O . TYR A 1 145 ? 150.388 283.570 316.940 1.00 5.42 145 TYR B O 1
ATOM 607 N N . ALA A 1 146 ? 151.914 285.097 317.589 1.00 5.64 146 ALA B N 1
ATOM 608 C CA . ALA A 1 146 ? 150.961 286.190 317.766 1.00 5.50 146 ALA B CA 1
ATOM 609 C C . ALA A 1 146 ? 150.787 287.005 316.487 1.00 6.23 146 ALA B C 1
ATOM 610 O O . ALA A 1 146 ? 151.765 287.484 315.909 1.00 9.42 146 ALA B O 1
ATOM 612 N N . ARG A 1 147 ? 149.537 287.207 316.079 1.00 5.10 147 ARG B N 1
ATOM 613 C CA . ARG A 1 147 ? 149.225 287.913 314.846 1.00 4.72 147 ARG B CA 1
ATOM 614 C C . ARG A 1 147 ? 148.125 288.939 315.094 1.00 4.04 147 ARG B C 1
ATOM 615 O O . ARG A 1 147 ? 147.293 288.771 315.986 1.00 8.87 147 ARG B O 1
ATOM 623 N N . THR A 1 148 ? 148.128 290.006 314.291 1.00 7.33 148 THR B N 1
ATOM 624 C CA . THR A 1 148 ? 147.209 291.128 314.449 1.00 4.66 148 THR B CA 1
ATOM 625 C C . THR A 1 148 ? 146.469 291.425 313.158 1.00 4.54 148 THR B C 1
ATOM 626 O O . THR A 1 148 ? 147.079 291.483 312.091 1.00 11.75 148 THR B O 1
ATOM 630 N N . GLY A 1 149 ? 145.172 291.666 313.268 1.00 2.66 149 GLY B N 1
ATOM 631 C CA . GLY A 1 149 ? 144.446 292.353 312.223 1.00 3.97 149 GLY B CA 1
ATOM 632 C C . GLY A 1 149 ? 143.322 291.512 311.640 1.00 2.20 149 GLY B C 1
ATOM 633 O O . GLY A 1 149 ? 143.299 290.283 311.736 1.00 17.09 149 GLY B O 1
ATOM 634 N N . LEU A 1 150 ? 142.377 292.208 311.016 1.00 6.52 150 LEU B N 1
ATOM 635 C CA . LEU A 1 150 ? 141.320 291.560 310.256 1.00 6.45 150 LEU B CA 1
ATOM 636 C C . LEU A 1 150 ? 141.815 291.261 308.849 1.00 3.65 150 LEU B C 1
ATOM 637 O O . LEU A 1 150 ? 142.384 292.130 308.184 1.00 10.70 150 LEU B O 1
ATOM 642 N N . SER A 1 151 ? 141.609 290.026 308.402 1.00 7.58 151 SER B N 1
ATOM 643 C CA . SER A 1 151 ? 142.039 289.610 307.077 1.00 3.52 151 SER B CA 1
ATOM 644 C C . SER A 1 151 ? 140.954 289.771 306.028 1.00 4.22 151 SER B C 1
ATOM 645 O O . SER A 1 151 ? 141.256 289.761 304.831 1.00 15.52 151 SER B O 1
ATOM 648 N N . SER A 1 152 ? 139.713 289.922 306.458 1.00 3.02 152 SER B N 1
ATOM 649 C CA . SER A 1 152 ? 138.549 290.110 305.603 1.00 3.97 152 SER B CA 1
ATOM 650 C C . SER A 1 152 ? 137.389 290.409 306.540 1.00 1.08 152 SER B C 1
ATOM 651 O O . SER A 1 152 ? 137.560 290.450 307.761 1.00 11.86 152 SER B O 1
ATOM 654 N N . PHE A 1 153 ? 136.208 290.618 305.973 1.00 4.69 153 PHE B N 1
ATOM 655 C CA . PHE A 1 153 ? 135.059 291.029 306.764 1.00 1.40 153 PHE B CA 1
ATOM 656 C C . PHE A 1 153 ? 133.838 290.203 306.394 1.00 4.74 153 PHE B C 1
ATOM 657 O O . PHE A 1 153 ? 133.560 289.991 305.212 1.00 10.72 153 PHE B O 1
ATOM 665 N N . LEU A 1 154 ? 133.114 289.752 307.411 1.00 5.85 154 LEU B N 1
ATOM 666 C CA . LEU A 1 154 ? 131.934 288.916 307.250 1.00 5.44 154 LEU B CA 1
ATOM 667 C C . LEU A 1 154 ? 130.682 289.756 307.461 1.00 10.23 154 LEU B C 1
ATOM 668 O O . LEU A 1 154 ? 130.555 290.440 308.481 1.00 12.54 154 LEU B O 1
ATOM 673 N N . THR A 1 155 ? 129.764 289.710 306.499 1.00 4.95 155 THR B N 1
ATOM 674 C CA . THR A 1 155 ? 128.488 290.399 306.617 1.00 9.92 155 THR B CA 1
ATOM 675 C C . THR A 1 155 ? 127.366 289.483 306.161 1.00 13.36 155 THR B C 1
ATOM 676 O O . THR A 1 155 ? 127.594 288.455 305.521 1.00 17.52 155 THR B O 1
ATOM 680 N N . VAL A 1 156 ? 126.140 289.879 306.505 1.00 14.46 156 VAL B N 1
ATOM 681 C CA . VAL A 1 156 ? 124.968 289.245 305.926 1.00 14.08 156 VAL B CA 1
ATOM 682 C C . VAL A 1 156 ? 125.000 289.446 304.415 1.00 17.51 156 VAL B C 1
ATOM 683 O O . VAL A 1 156 ? 125.526 290.446 303.910 1.00 18.31 156 VAL B O 1
ATOM 687 N N . ASP A 1 157 ? 124.447 288.484 303.681 1.00 17.72 157 ASP B N 1
ATOM 688 C CA . ASP A 1 157 ? 124.513 288.572 302.231 1.00 19.39 157 ASP B CA 1
ATOM 689 C C . ASP A 1 157 ? 123.635 289.713 301.723 1.00 23.58 157 ASP B C 1
ATOM 690 O O . ASP A 1 157 ? 122.800 290.263 302.445 1.00 22.91 157 ASP B O 1
ATOM 695 N N . LYS A 1 158 ? 123.846 290.075 300.456 1.00 23.55 158 LYS B N 1
ATOM 696 C CA . LYS A 1 158 ? 123.109 291.192 299.875 1.00 22.74 158 LYS B CA 1
ATOM 697 C C . LYS A 1 158 ? 121.610 290.930 299.852 1.00 23.75 158 LYS B C 1
ATOM 698 O O . LYS A 1 158 ? 120.817 291.873 299.937 1.00 26.44 158 LYS B O 1
ATOM 704 N N . THR A 1 159 ? 121.203 289.668 299.754 1.00 28.23 159 THR B N 1
ATOM 705 C CA . THR A 1 159 ? 119.809 289.295 299.540 1.00 27.48 159 THR B CA 1
ATOM 706 C C . THR A 1 159 ? 119.187 288.649 300.775 1.00 28.96 159 THR B C 1
ATOM 707 O O . THR A 1 159 ? 118.428 287.685 300.671 1.00 30.07 159 THR B O 1
ATOM 711 N N . TYR A 1 160 ? 119.500 289.168 301.957 1.00 30.07 160 TYR B N 1
ATOM 712 C CA . TYR A 1 160 ? 118.901 288.694 303.197 1.00 30.70 160 TYR B CA 1
ATOM 713 C C . TYR A 1 160 ? 117.743 289.615 303.558 1.00 33.51 160 TYR B C 1
ATOM 714 O O . TYR A 1 160 ? 117.958 290.778 303.916 1.00 33.93 160 TYR B O 1
ATOM 723 N N . THR A 1 161 ? 116.523 289.093 303.467 1.00 35.79 161 THR B N 1
ATOM 724 C CA . THR A 1 161 ? 115.318 289.867 303.726 1.00 36.05 161 THR B CA 1
ATOM 725 C C . THR A 1 161 ? 114.835 289.746 305.164 1.00 36.11 161 THR B C 1
ATOM 726 O O . THR A 1 161 ? 113.831 290.369 305.522 1.00 35.69 161 THR B O 1
ATOM 730 N N . SER A 1 162 ? 115.523 288.971 305.995 1.00 37.07 162 SER B N 1
ATOM 731 C CA . SER A 1 162 ? 115.102 288.742 307.365 1.00 36.90 162 SER B CA 1
ATOM 732 C C . SER A 1 162 ? 115.786 289.736 308.300 1.00 36.41 162 SER B C 1
ATOM 733 O O . SER A 1 162 ? 116.643 290.526 307.897 1.00 36.75 162 SER B O 1
ATOM 736 N N . ASN A 1 163 ? 115.390 289.695 309.573 1.00 36.53 163 ASN B N 1
ATOM 737 C CA . ASN A 1 163 ? 115.960 290.560 310.594 1.00 36.43 163 ASN B CA 1
ATOM 738 C C . ASN A 1 163 ? 116.601 289.811 311.751 1.00 37.41 163 ASN B C 1
ATOM 739 O O . ASN A 1 163 ? 117.169 290.459 312.637 1.00 37.05 163 ASN B O 1
ATOM 744 N N . SER A 1 164 ? 116.524 288.488 311.775 1.00 35.50 164 SER B N 1
ATOM 745 C CA . SER A 1 164 ? 117.154 287.730 312.843 1.00 34.57 164 SER B CA 1
ATOM 746 C C . SER A 1 164 ? 118.670 287.912 312.783 1.00 34.17 164 SER B C 1
ATOM 747 O O . SER A 1 164 ? 119.265 287.789 311.705 1.00 34.82 164 SER B O 1
ATOM 750 N N . PRO A 1 165 ? 119.319 288.229 313.903 1.00 33.16 165 PRO B N 1
ATOM 751 C CA . PRO A 1 165 ? 120.780 288.368 313.895 1.00 30.30 165 PRO B CA 1
ATOM 752 C C . PRO A 1 165 ? 121.467 287.090 313.443 1.00 30.10 165 PRO B C 1
ATOM 753 O O . PRO A 1 165 ? 121.031 285.981 313.759 1.00 30.79 165 PRO B O 1
ATOM 757 N N . LEU A 1 166 ? 122.552 287.260 312.694 1.00 26.97 166 LEU B N 1
ATOM 758 C CA . LEU A 1 166 ? 123.390 286.160 312.244 1.00 25.82 166 LEU B CA 1
ATOM 759 C C . LEU A 1 166 ? 124.701 286.183 313.016 1.00 24.47 166 LEU B C 1
ATOM 760 O O . LEU A 1 166 ? 125.305 287.244 313.199 1.00 25.25 166 LEU B O 1
ATOM 765 N N . LYS A 1 167 ? 125.132 285.012 313.474 1.00 21.77 167 LYS B N 1
ATOM 766 C CA . LYS A 1 167 ? 126.330 284.908 314.298 1.00 20.43 167 LYS B CA 1
ATOM 767 C C . LYS A 1 167 ? 127.558 285.183 313.438 1.00 18.56 167 LYS B C 1
ATOM 768 O O . LYS A 1 167 ? 127.877 284.412 312.529 1.00 23.48 167 LYS B O 1
ATOM 774 N N . GLY A 1 168 ? 128.242 286.288 313.724 1.00 17.65 168 GLY B N 1
ATOM 775 C CA . GLY A 1 168 ? 129.427 286.687 313.007 1.00 15.04 168 GLY B CA 1
ATOM 776 C C . GLY A 1 168 ? 129.176 287.618 311.842 1.00 15.21 168 GLY B C 1
ATOM 777 O O . GLY A 1 168 ? 130.122 288.248 311.357 1.00 18.20 168 GLY B O 1
ATOM 778 N N . GLY A 1 169 ? 127.931 287.734 311.392 1.00 17.19 169 GLY B N 1
ATOM 779 C CA . GLY A 1 169 ? 127.622 288.553 310.241 1.00 13.34 169 GLY B CA 1
ATOM 780 C C . GLY A 1 169 ? 127.159 289.953 310.580 1.00 14.05 169 GLY B C 1
ATOM 781 O O . GLY A 1 169 ? 126.010 290.156 310.978 1.00 16.35 169 GLY B O 1
ATOM 782 N N . SER A 1 170 ? 128.047 290.928 310.415 1.00 12.86 170 SER B N 1
ATOM 783 C CA . SER A 1 170 ? 127.681 292.320 310.627 1.00 9.88 170 SER B CA 1
ATOM 784 C C . SER A 1 170 ? 126.657 292.766 309.591 1.00 12.80 170 SER B C 1
ATOM 785 O O . SER A 1 170 ? 126.698 292.347 308.433 1.00 16.85 170 SER B O 1
ATOM 788 N N . ARG A 1 171 ? 125.724 293.620 310.017 1.00 13.68 171 ARG B N 1
ATOM 789 C CA . ARG A 1 171 ? 124.708 294.113 309.093 1.00 14.62 171 ARG B CA 1
ATOM 790 C C . ARG A 1 171 ? 125.302 295.052 308.050 1.00 12.82 171 ARG B C 1
ATOM 791 O O . ARG A 1 171 ? 124.862 295.049 306.896 1.00 14.93 171 ARG B O 1
ATOM 799 N N . GLY A 1 172 ? 126.294 295.855 308.432 1.00 12.35 172 GLY B N 1
ATOM 800 C CA . GLY A 1 172 ? 127.014 296.694 307.498 1.00 9.46 172 GLY B CA 1
ATOM 801 C C . GLY A 1 172 ? 128.512 296.561 307.707 1.00 7.38 172 GLY B C 1
ATOM 802 O O . GLY A 1 172 ? 128.975 295.740 308.499 1.00 12.53 172 GLY B O 1
ATOM 803 N N . TRP A 1 173 ? 129.257 297.378 306.971 1.00 8.03 173 TRP B N 1
ATOM 804 C CA . TRP A 1 173 ? 130.704 297.381 307.112 1.00 4.13 173 TRP B CA 1
ATOM 805 C C . TRP A 1 173 ? 131.229 298.806 307.077 1.00 6.52 173 TRP B C 1
ATOM 806 O O . TRP A 1 173 ? 130.595 299.693 306.495 1.00 8.35 173 TRP B O 1
ATOM 817 N N . PRO A 1 174 ? 132.375 299.057 307.703 1.00 5.08 174 PRO B N 1
ATOM 818 C CA . PRO A 1 174 ? 132.942 300.405 307.692 1.00 6.98 174 PRO B CA 1
ATOM 819 C C . PRO A 1 174 ? 133.537 300.757 306.340 1.00 6.30 174 PRO B C 1
ATOM 820 O O . PRO A 1 174 ? 133.943 299.896 305.558 1.00 9.06 174 PRO B O 1
ATOM 824 N N . ILE A 1 175 ? 133.588 302.056 306.075 1.00 5.50 175 ILE B N 1
ATOM 825 C CA . ILE A 1 175 ? 134.292 302.597 304.921 1.00 5.57 175 ILE B CA 1
ATOM 826 C C . ILE A 1 175 ? 135.368 303.535 305.436 1.00 1.45 175 ILE B C 1
ATOM 827 O O . ILE A 1 175 ? 135.063 304.537 306.093 1.00 7.78 175 ILE B O 1
ATOM 832 N N . PHE A 1 176 ? 136.620 303.212 305.144 1.00 3.54 176 PHE B N 1
ATOM 833 C CA . PHE A 1 176 ? 137.740 304.079 305.495 1.00 1.72 176 PHE B CA 1
ATOM 834 C C . PHE A 1 176 ? 138.021 304.958 304.285 1.00 4.77 176 PHE B C 1
ATOM 835 O O . PHE A 1 176 ? 138.860 304.649 303.440 1.00 12.31 176 PHE B O 1
ATOM 843 N N . ASN A 1 177 ? 137.290 306.065 304.196 1.00 6.49 177 ASN B N 1
ATOM 844 C CA . ASN A 1 177 ? 137.358 306.934 303.030 1.00 4.90 177 ASN B CA 1
ATOM 845 C C . ASN A 1 177 ? 138.634 307.763 303.077 1.00 1.91 177 ASN B C 1
ATOM 846 O O . ASN A 1 177 ? 138.894 308.460 304.061 1.00 6.26 177 ASN B O 1
ATOM 851 N N . VAL A 1 178 ? 139.425 307.682 302.012 1.00 6.48 178 VAL B N 1
ATOM 852 C CA . VAL A 1 178 ? 140.677 308.415 301.879 1.00 5.21 178 VAL B CA 1
ATOM 853 C C . VAL A 1 178 ? 140.487 309.477 300.807 1.00 5.47 178 VAL B C 1
ATOM 854 O O . VAL A 1 178 ? 139.958 309.190 299.727 1.00 14.40 178 VAL B O 1
ATOM 858 N N . GLY A 1 179 ? 140.897 310.704 301.109 1.00 4.97 179 GLY B N 1
ATOM 859 C CA . GLY A 1 179 ? 140.760 311.808 300.187 1.00 5.22 179 GLY B CA 1
ATOM 860 C C . GLY A 1 179 ? 142.013 312.044 299.369 1.00 7.44 179 GLY B C 1
ATOM 861 O O . GLY A 1 179 ? 142.934 311.227 299.323 1.00 6.87 179 GLY B O 1
ATOM 862 N N . VAL A 1 180 ? 142.036 313.196 298.710 1.00 8.72 180 VAL B N 1
ATOM 863 C CA . VAL A 1 180 ? 143.174 313.630 297.912 1.00 4.64 180 VAL B CA 1
ATOM 864 C C . VAL A 1 180 ? 143.967 314.628 298.739 1.00 3.46 180 VAL B C 1
ATOM 865 O O . VAL A 1 180 ? 143.418 315.628 299.215 1.00 10.02 180 VAL B O 1
ATOM 869 N N . SER A 1 181 ? 145.251 314.356 298.913 1.00 2.95 181 SER B N 1
ATOM 870 C CA . SER A 1 181 ? 146.095 315.242 299.690 1.00 7.59 181 SER B CA 1
ATOM 871 C C . SER A 1 181 ? 146.280 316.573 298.966 1.00 6.89 181 SER B C 1
ATOM 872 O O . SER A 1 181 ? 146.394 316.605 297.738 1.00 11.66 181 SER B O 1
ATOM 875 N N . PRO A 1 182 ? 146.293 317.691 299.696 1.00 8.47 182 PRO B N 1
ATOM 876 C CA . PRO A 1 182 ? 146.670 318.964 299.069 1.00 9.08 182 PRO B CA 1
ATOM 877 C C . PRO A 1 182 ? 148.137 319.028 298.693 1.00 9.55 182 PRO B C 1
ATOM 878 O O . PRO A 1 182 ? 148.508 319.862 297.859 1.00 15.20 182 PRO B O 1
ATOM 882 N N . HIS A 1 183 ? 148.976 318.176 299.273 1.00 5.83 183 HIS B N 1
ATOM 883 C CA . HIS A 1 183 ? 150.400 318.166 298.984 1.00 6.99 183 HIS B CA 1
ATOM 884 C C . HIS A 1 183 ? 150.698 317.289 297.776 1.00 9.34 183 HIS B C 1
ATOM 885 O O . HIS A 1 183 ? 149.974 316.337 297.477 1.00 11.10 183 HIS B O 1
ATOM 892 N N . VAL A 1 184 ? 151.785 317.622 297.088 1.00 8.31 184 VAL B N 1
ATOM 893 C CA . VAL A 1 184 ? 152.211 316.940 295.873 1.00 5.88 184 VAL B CA 1
ATOM 894 C C . VAL A 1 184 ? 153.517 316.217 296.166 1.00 9.65 184 VAL B C 1
ATOM 895 O O . VAL A 1 184 ? 154.415 316.784 296.800 1.00 14.64 184 VAL B O 1
ATOM 899 N N . ALA A 1 185 ? 153.613 314.963 295.728 1.00 5.10 185 ALA B N 1
ATOM 900 C CA . ALA A 1 185 ? 154.872 314.238 295.828 1.00 7.14 185 ALA B CA 1
ATOM 901 C C . ALA A 1 185 ? 155.953 314.972 295.046 1.00 8.26 185 ALA B C 1
ATOM 902 O O . ALA A 1 185 ? 155.774 315.285 293.867 1.00 6.89 185 ALA B O 1
ATOM 904 N N . GLU A 1 186 ? 157.076 315.235 295.700 1.00 9.76 186 GLU B N 1
ATOM 905 C CA . GLU A 1 186 ? 158.098 316.093 295.109 1.00 7.79 186 GLU B CA 1
ATOM 906 C C . GLU A 1 186 ? 158.745 315.399 293.920 1.00 10.34 186 GLU B C 1
ATOM 907 O O . GLU A 1 186 ? 159.334 314.324 294.085 1.00 16.38 186 GLU B O 1
ATOM 913 N N . PRO A 1 187 ? 158.674 315.971 292.718 1.00 8.08 187 PRO B N 1
ATOM 914 C CA . PRO A 1 187 ? 159.245 315.305 291.541 1.00 7.32 187 PRO B CA 1
ATOM 915 C C . PRO A 1 187 ? 160.758 315.461 291.500 1.00 4.87 187 PRO B C 1
ATOM 916 O O . PRO A 1 187 ? 161.285 316.571 291.598 1.00 10.29 187 PRO B O 1
ATOM 920 N N . HIS A 1 188 ? 161.451 314.342 291.348 1.00 9.76 188 HIS B N 1
ATOM 921 C CA . HIS A 1 188 ? 162.894 314.339 291.184 1.00 7.98 188 HIS B CA 1
ATOM 922 C C . HIS A 1 188 ? 163.257 314.469 289.707 1.00 7.21 188 HIS B C 1
ATOM 923 O O . HIS A 1 188 ? 162.441 314.226 288.817 1.00 9.83 188 HIS B O 1
ATOM 930 N N . MET A 1 189 ? 164.505 314.852 289.459 1.00 8.29 189 MET B N 1
ATOM 931 C CA . MET A 1 189 ? 164.948 315.159 288.107 1.00 6.58 189 MET B CA 1
ATOM 932 C C . MET A 1 189 ? 165.086 313.895 287.262 1.00 7.61 189 MET B C 1
ATOM 933 O O . MET A 1 189 ? 165.388 312.810 287.762 1.00 10.51 189 MET B O 1
ATOM 938 N N . ARG A 1 190 ? 164.849 314.050 285.962 1.00 9.70 190 ARG B N 1
ATOM 939 C CA . ARG A 1 190 ? 164.937 312.958 285.005 1.00 5.37 190 ARG B CA 1
ATOM 940 C C . ARG A 1 190 ? 165.812 313.380 283.833 1.00 6.98 190 ARG B C 1
ATOM 941 O O . ARG A 1 190 ? 165.986 314.567 283.554 1.00 11.13 190 ARG B O 1
ATOM 949 N N . THR A 1 191 ? 166.366 312.386 283.150 1.00 3.57 191 THR B N 1
ATOM 950 C CA . THR A 1 191 ? 167.154 312.594 281.945 1.00 4.95 191 THR B CA 1
ATOM 951 C C . THR A 1 191 ? 166.268 312.391 280.723 1.00 5.20 191 THR B C 1
ATOM 952 O O . THR A 1 191 ? 165.414 311.502 280.705 1.00 5.32 191 THR B O 1
ATOM 956 N N . LEU A 1 192 ? 166.460 313.231 279.711 1.00 6.20 192 LEU B N 1
ATOM 957 C CA . LEU A 1 192 ? 165.680 313.125 278.489 1.00 4.31 192 LEU B CA 1
ATOM 958 C C . LEU A 1 192 ? 166.203 312.004 277.598 1.00 8.37 192 LEU B C 1
ATOM 959 O O . LEU A 1 192 ? 167.380 311.640 277.645 1.00 8.58 192 LEU B O 1
ATOM 964 N N . SER A 1 193 ? 165.306 311.463 276.782 1.00 6.42 193 SER B N 1
ATOM 965 C CA . SER A 1 193 ? 165.658 310.518 275.733 1.00 5.86 193 SER B CA 1
ATOM 966 C C . SER A 1 193 ? 166.227 311.280 274.540 1.00 5.04 193 SER B C 1
ATOM 967 O O . SER A 1 193 ? 166.215 312.511 274.519 1.00 13.43 193 SER B O 1
ATOM 970 N N . PRO A 1 194 ? 166.770 310.576 273.537 1.00 7.68 194 PRO B N 1
ATOM 971 C CA . PRO A 1 194 ? 167.283 311.293 272.354 1.00 7.76 194 PRO B CA 1
ATOM 972 C C . PRO A 1 194 ? 166.254 312.172 271.658 1.00 4.08 194 PRO B C 1
ATOM 973 O O . PRO A 1 194 ? 166.596 313.278 271.227 1.00 7.42 194 PRO B O 1
ATOM 977 N N . ILE A 1 195 ? 165.001 311.725 271.546 1.00 6.64 195 ILE B N 1
ATOM 978 C CA . ILE A 1 195 ? 163.976 312.551 270.912 1.00 6.01 195 ILE B CA 1
ATOM 979 C C . ILE A 1 195 ? 163.640 313.761 271.780 1.00 6.47 195 ILE B C 1
ATOM 980 O O . ILE A 1 195 ? 163.498 314.885 271.279 1.00 10.44 195 ILE B O 1
ATOM 985 N N . GLY A 1 196 ? 163.508 313.556 273.091 1.00 5.06 196 GLY B N 1
ATOM 986 C CA . GLY A 1 196 ? 163.303 314.684 273.983 1.00 4.48 196 GLY B CA 1
ATOM 987 C C . GLY A 1 196 ? 164.457 315.667 273.943 1.00 5.55 196 GLY B C 1
ATOM 988 O O . GLY A 1 196 ? 164.253 316.882 273.990 1.00 14.51 196 GLY B O 1
ATOM 989 N N . LEU A 1 197 ? 165.684 315.155 273.848 1.00 6.60 197 LEU B N 1
ATOM 990 C CA . LEU A 1 197 ? 166.847 316.028 273.757 1.00 3.89 197 LEU B CA 1
ATOM 991 C C . LEU A 1 197 ? 166.833 316.811 272.449 1.00 8.11 197 LEU B C 1
ATOM 992 O O . LEU A 1 197 ? 167.196 317.993 272.420 1.00 11.77 197 LEU B O 1
ATOM 997 N N . GLU A 1 198 ? 166.406 316.169 271.360 1.00 7.68 198 GLU B N 1
ATOM 998 C CA . GLU A 1 198 ? 166.248 316.867 270.089 1.00 7.26 198 GLU B CA 1
ATOM 999 C C . GLU A 1 198 ? 165.247 318.006 270.211 1.00 8.19 198 GLU B C 1
ATOM 1000 O O . GLU A 1 198 ? 165.485 319.118 269.729 1.00 13.72 198 GLU B O 1
ATOM 1006 N N . VAL A 1 199 ? 164.110 317.737 270.851 1.00 9.25 199 VAL B N 1
ATOM 1007 C CA . VAL A 1 199 ? 163.078 318.759 271.003 1.00 5.75 199 VAL B CA 1
ATOM 1008 C C . VAL A 1 199 ? 163.585 319.911 271.863 1.00 5.21 199 VAL B C 1
ATOM 1009 O O . VAL A 1 199 ? 163.344 321.087 271.561 1.00 14.28 199 VAL B O 1
ATOM 1013 N N . PHE A 1 200 ? 164.299 319.592 272.945 1.00 7.94 200 PHE B N 1
ATOM 1014 C CA . PHE A 1 200 ? 164.873 320.625 273.800 1.00 6.19 200 PHE B CA 1
ATOM 1015 C C . PHE A 1 200 ? 165.870 321.487 273.035 1.00 8.22 200 PHE B C 1
ATOM 1016 O O . PHE A 1 200 ? 165.854 322.721 273.146 1.00 11.56 200 PHE B O 1
ATOM 1024 N N . ASN A 1 201 ? 166.739 320.852 272.246 1.00 8.41 201 ASN B N 1
ATOM 1025 C CA . ASN A 1 201 ? 167.719 321.595 271.463 1.00 8.16 201 ASN B CA 1
ATOM 1026 C C . ASN A 1 201 ? 167.040 322.486 270.432 1.00 8.72 201 ASN B C 1
ATOM 1027 O O . ASN A 1 201 ? 167.480 323.615 270.192 1.00 10.90 201 ASN B O 1
ATOM 1032 N N . LEU A 1 202 ? 165.971 321.992 269.806 1.00 7.45 202 LEU B N 1
ATOM 1033 C CA . LEU A 1 202 ? 165.213 322.818 268.872 1.00 5.38 202 LEU B CA 1
ATOM 1034 C C . LEU A 1 202 ? 164.623 324.035 269.570 1.00 7.30 202 LEU B C 1
ATOM 1035 O O . LEU A 1 202 ? 164.795 325.172 269.117 1.00 12.03 202 LEU B O 1
ATOM 1040 N N . ALA A 1 203 ? 163.923 323.813 270.681 1.00 10.82 203 ALA B N 1
ATOM 1041 C CA . ALA A 1 203 ? 163.237 324.902 271.360 1.00 3.34 203 ALA B CA 1
ATOM 1042 C C . ALA A 1 203 ? 164.200 325.914 271.965 1.00 5.53 203 ALA B C 1
ATOM 1043 O O . ALA A 1 203 ? 163.814 327.068 272.165 1.00 8.83 203 ALA B O 1
ATOM 1045 N N . THR A 1 204 ? 165.436 325.517 272.256 1.00 11.43 204 THR B N 1
ATOM 1046 C CA . THR A 1 204 ? 166.430 326.442 272.780 1.00 8.73 204 THR B CA 1
ATOM 1047 C C . THR A 1 204 ? 167.366 326.978 271.701 1.00 11.02 204 THR B C 1
ATOM 1048 O O . THR A 1 204 ? 168.414 327.540 272.030 1.00 14.91 204 THR B O 1
ATOM 1052 N N . SER A 1 205 ? 167.016 326.819 270.430 1.00 11.69 205 SER B N 1
ATOM 1053 C CA . SER A 1 205 ? 167.868 327.242 269.328 1.00 11.65 205 SER B CA 1
ATOM 1054 C C . SER A 1 205 ? 167.605 328.698 268.951 1.00 10.36 205 SER B C 1
ATOM 1055 O O . SER A 1 205 ? 166.601 329.298 269.338 1.00 16.26 205 SER B O 1
ATOM 1058 N N . GLN A 1 206 ? 168.532 329.262 268.180 1.00 6.80 206 GLN B N 1
ATOM 1059 C CA . GLN A 1 206 ? 168.448 330.653 267.754 1.00 8.12 206 GLN B CA 1
ATOM 1060 C C . GLN A 1 206 ? 167.907 330.723 266.332 1.00 5.61 206 GLN B C 1
ATOM 1061 O O . GLN A 1 206 ? 168.510 330.172 265.405 1.00 8.38 206 GLN B O 1
ATOM 1067 N N . PHE A 1 207 ? 166.787 331.413 266.163 1.00 6.49 207 PHE B N 1
ATOM 1068 C CA . PHE A 1 207 ? 166.155 331.596 264.868 1.00 4.09 207 PHE B CA 1
ATOM 1069 C C . PHE A 1 207 ? 166.193 333.068 264.484 1.00 6.73 207 PHE B C 1
ATOM 1070 O O . PHE A 1 207 ? 166.453 333.945 265.308 1.00 9.46 207 PHE B O 1
ATOM 1078 N N . SER A 1 208 ? 165.935 333.337 263.207 1.00 8.89 208 SER B N 1
ATOM 1079 C CA . SER A 1 208 ? 165.786 334.712 262.753 1.00 7.23 208 SER B CA 1
ATOM 1080 C C . SER A 1 208 ? 164.337 335.165 262.734 1.00 7.38 208 SER B C 1
ATOM 1081 O O . SER A 1 208 ? 164.083 336.374 262.705 1.00 10.93 208 SER B O 1
ATOM 1084 N N . LYS A 1 209 ? 163.392 334.224 262.749 1.00 10.09 209 LYS B N 1
ATOM 1085 C CA . LYS A 1 209 ? 161.962 334.523 262.829 1.00 10.39 209 LYS B CA 1
ATOM 1086 C C . LYS A 1 209 ? 161.493 335.387 261.659 1.00 8.55 209 LYS B C 1
ATOM 1087 O O . LYS A 1 209 ? 160.653 336.273 261.820 1.00 13.69 209 LYS B O 1
ATOM 1093 N N . THR A 1 210 ? 162.034 335.130 260.473 1.00 7.54 210 THR B N 1
ATOM 1094 C CA . THR A 1 210 ? 161.574 335.815 259.273 1.00 7.37 210 THR B CA 1
ATOM 1095 C C . THR A 1 210 ? 160.453 335.022 258.609 1.00 9.53 210 THR B C 1
ATOM 1096 O O . THR A 1 210 ? 160.236 333.842 258.892 1.00 12.48 210 THR B O 1
ATOM 1100 N N . LEU A 1 211 ? 159.740 335.692 257.703 1.00 9.54 211 LEU B N 1
ATOM 1101 C CA . LEU A 1 211 ? 158.587 335.088 257.046 1.00 9.66 211 LEU B CA 1
ATOM 1102 C C . LEU A 1 211 ? 158.967 334.033 256.016 1.00 9.56 211 LEU B C 1
ATOM 1103 O O . LEU A 1 211 ? 158.075 333.365 255.485 1.00 14.35 211 LEU B O 1
ATOM 1108 N N . LEU A 1 212 ? 160.255 333.878 255.706 1.00 9.32 212 LEU B N 1
ATOM 1109 C CA . LEU A 1 212 ? 160.658 332.890 254.713 1.00 8.55 212 LEU B CA 1
ATOM 1110 C C . LEU A 1 212 ? 160.550 331.465 255.243 1.00 9.89 212 LEU B C 1
ATOM 1111 O O . LEU A 1 212 ? 160.164 330.559 254.497 1.00 15.50 212 LEU B O 1
ATOM 1116 N N . THR A 1 213 ? 160.874 331.245 256.511 1.00 9.10 213 THR B N 1
ATOM 1117 C CA . THR A 1 213 ? 160.887 329.914 257.098 1.00 11.38 213 THR B CA 1
ATOM 1118 C C . THR A 1 213 ? 159.682 329.725 258.013 1.00 9.43 213 THR B C 1
ATOM 1119 O O . THR A 1 213 ? 158.825 330.601 258.152 1.00 14.09 213 THR B O 1
ATOM 1123 N N . ALA A 1 214 ? 159.628 328.555 258.648 1.00 9.53 214 ALA B N 1
ATOM 1124 C CA . ALA A 1 214 ? 158.532 328.205 259.540 1.00 7.21 214 ALA B CA 1
ATOM 1125 C C . ALA A 1 214 ? 158.729 328.717 260.959 1.00 6.93 214 ALA B C 1
ATOM 1126 O O . ALA A 1 214 ? 157.806 328.600 261.770 1.00 11.13 214 ALA B O 1
ATOM 1128 N N . SER A 1 215 ? 159.893 329.285 261.278 1.00 6.53 215 SER B N 1
ATOM 1129 C CA . SER A 1 215 ? 160.105 329.840 262.608 1.00 4.72 215 SER B CA 1
ATOM 1130 C C . SER A 1 215 ? 159.198 331.030 262.883 1.00 8.59 215 SER B C 1
ATOM 1131 O O . SER A 1 215 ? 159.000 331.385 264.049 1.00 12.44 215 SER B O 1
ATOM 1134 N N . SER A 1 216 ? 158.645 331.650 261.843 1.00 10.63 216 SER B N 1
ATOM 1135 C CA . SER A 1 216 ? 157.710 332.750 262.017 1.00 8.90 216 SER B CA 1
ATOM 1136 C C . SER A 1 216 ? 156.299 332.281 262.340 1.00 8.86 216 SER B C 1
ATOM 1137 O O . SER A 1 216 ? 155.476 333.100 262.759 1.00 8.89 216 SER B O 1
ATOM 1140 N N . LYS A 1 217 ? 156.003 330.991 262.166 1.00 9.48 217 LYS B N 1
ATOM 1141 C CA . LYS A 1 217 ? 154.655 330.493 262.409 1.00 7.84 217 LYS B CA 1
ATOM 1142 C C . LYS A 1 217 ? 154.241 330.608 263.869 1.00 5.44 217 LYS B C 1
ATOM 1143 O O . LYS A 1 217 ? 153.041 330.662 264.153 1.00 8.27 217 LYS B O 1
ATOM 1149 N N . VAL A 1 218 ? 155.199 330.654 264.798 1.00 5.25 218 VAL B N 1
ATOM 1150 C CA . VAL A 1 218 ? 154.870 330.858 266.202 1.00 8.36 218 VAL B CA 1
ATOM 1151 C C . VAL A 1 218 ? 154.217 332.213 266.413 1.00 5.67 218 VAL B C 1
ATOM 1152 O O . VAL A 1 218 ? 153.572 332.440 267.440 1.00 10.88 218 VAL B O 1
ATOM 1156 N N . PHE A 1 219 ? 154.359 333.118 265.453 1.00 9.22 219 PHE B N 1
ATOM 1157 C CA . PHE A 1 219 ? 153.766 334.445 265.503 1.00 5.33 219 PHE B CA 1
ATOM 1158 C C . PHE A 1 219 ? 152.612 334.614 264.528 1.00 4.35 219 PHE B C 1
ATOM 1159 O O . PHE A 1 219 ? 151.613 335.246 264.868 1.00 11.82 219 PHE B O 1
ATOM 1167 N N . THR A 1 220 ? 152.711 334.038 263.328 1.00 7.75 220 THR B N 1
ATOM 1168 C CA . THR A 1 220 ? 151.695 334.226 262.300 1.00 6.63 220 THR B CA 1
ATOM 1169 C C . THR A 1 220 ? 150.543 333.236 262.393 1.00 8.24 220 THR B C 1
ATOM 1170 O O . THR A 1 220 ? 149.480 333.498 261.820 1.00 12.95 220 THR B O 1
ATOM 1174 N N . GLN A 1 221 ? 150.718 332.112 263.086 1.00 6.55 221 GLN B N 1
ATOM 1175 C CA . GLN A 1 221 ? 149.654 331.128 263.231 1.00 9.80 221 GLN B CA 1
ATOM 1176 C C . GLN A 1 221 ? 149.135 331.046 264.661 1.00 9.65 221 GLN B C 1
ATOM 1177 O O . GLN A 1 221 ? 147.954 331.308 264.899 1.00 12.86 221 GLN B O 1
ATOM 1183 N N . SER A 1 222 ? 149.996 330.722 265.623 1.00 7.75 222 SER B N 1
ATOM 1184 C CA . SER A 1 222 ? 149.606 330.646 267.025 1.00 7.40 222 SER B CA 1
ATOM 1185 C C . SER A 1 222 ? 150.839 330.330 267.856 1.00 6.33 222 SER B C 1
ATOM 1186 O O . SER A 1 222 ? 151.831 329.798 267.352 1.00 11.09 222 SER B O 1
ATOM 1189 N N . LEU A 1 223 ? 150.751 330.654 269.147 1.00 9.08 223 LEU B N 1
ATOM 1190 C CA . LEU A 1 223 ? 151.797 330.278 270.092 1.00 8.15 223 LEU B CA 1
ATOM 1191 C C . LEU A 1 223 ? 151.969 328.765 270.152 1.00 10.11 223 LEU B C 1
ATOM 1192 O O . LEU A 1 223 ? 153.089 328.265 270.300 1.00 7.02 223 LEU B O 1
ATOM 1197 N N . TYR A 1 224 ? 150.868 328.023 270.057 1.00 10.96 224 TYR B N 1
ATOM 1198 C CA . TYR A 1 224 ? 150.892 326.564 270.133 1.00 7.67 224 TYR B CA 1
ATOM 1199 C C . TYR A 1 224 ? 150.793 325.995 268.721 1.00 13.31 224 TYR B C 1
ATOM 1200 O O . TYR A 1 224 ? 149.742 325.541 268.274 1.00 17.75 224 TYR B O 1
ATOM 1209 N N . THR A 1 225 ? 151.914 326.027 268.009 1.00 12.49 225 THR B N 1
ATOM 1210 C CA . THR A 1 225 ? 152.005 325.465 266.671 1.00 9.34 225 THR B CA 1
ATOM 1211 C C . THR A 1 225 ? 153.015 324.325 266.666 1.00 7.96 225 THR B C 1
ATOM 1212 O O . THR A 1 225 ? 154.023 324.360 267.377 1.00 9.82 225 THR B O 1
ATOM 1216 N N . ALA A 1 226 ? 152.725 323.301 265.871 1.00 7.56 226 ALA B N 1
ATOM 1217 C CA . ALA A 1 226 ? 153.564 322.116 265.792 1.00 9.05 226 ALA B CA 1
ATOM 1218 C C . ALA A 1 226 ? 154.589 322.182 264.670 1.00 8.18 226 ALA B C 1
ATOM 1219 O O . ALA A 1 226 ? 155.368 321.241 264.508 1.00 13.04 226 ALA B O 1
ATOM 1221 N N . ASP A 1 227 ? 154.633 323.279 263.918 1.00 7.16 227 ASP B N 1
ATOM 1222 C CA . ASP A 1 227 ? 155.383 323.296 262.670 1.00 9.38 227 ASP B CA 1
ATOM 1223 C C . ASP A 1 227 ? 156.893 323.331 262.864 1.00 7.39 227 ASP B C 1
ATOM 1224 O O . ASP A 1 227 ? 157.621 323.264 261.870 1.00 14.03 227 ASP B O 1
ATOM 1229 N N . ILE A 1 228 ? 157.386 323.437 264.098 1.00 5.59 228 ILE B N 1
ATOM 1230 C CA . ILE A 1 228 ? 158.815 323.440 264.373 1.00 6.45 228 ILE B CA 1
ATOM 1231 C C . ILE A 1 228 ? 159.237 322.250 265.228 1.00 4.28 228 ILE B C 1
ATOM 1232 O O . ILE A 1 228 ? 160.302 321.668 265.000 1.00 10.45 228 ILE B O 1
ATOM 1237 N N . LEU A 1 229 ? 158.427 321.871 266.218 1.00 6.96 229 LEU B N 1
ATOM 1238 C CA . LEU A 1 229 ? 158.771 320.806 267.156 1.00 3.34 229 LEU B CA 1
ATOM 1239 C C . LEU A 1 229 ? 157.906 319.562 266.993 1.00 5.77 229 LEU B C 1
ATOM 1240 O O . LEU A 1 229 ? 157.888 318.705 267.888 1.00 15.15 229 LEU B O 1
ATOM 1245 N N . SER A 1 230 ? 157.156 319.457 265.899 1.00 5.46 230 SER B N 1
ATOM 1246 C CA . SER A 1 230 ? 156.170 318.397 265.735 1.00 6.56 230 SER B CA 1
ATOM 1247 C C . SER A 1 230 ? 155.100 318.478 266.819 1.00 6.77 230 SER B C 1
ATOM 1248 O O . SER A 1 230 ? 155.268 319.166 267.836 1.00 8.33 230 SER B O 1
ATOM 1251 N N . ILE A 1 231 ? 153.986 317.781 266.597 1.00 6.10 231 ILE B N 1
ATOM 1252 C CA . ILE A 1 231 ? 152.905 317.772 267.574 1.00 6.74 231 ILE B CA 1
ATOM 1253 C C . ILE A 1 231 ? 153.406 317.256 268.913 1.00 5.50 231 ILE B C 1
ATOM 1254 O O . ILE A 1 231 ? 152.951 317.703 269.972 1.00 10.93 231 ILE B O 1
ATOM 1259 N N . PHE A 1 232 ? 154.384 316.353 268.892 1.00 8.86 232 PHE B N 1
ATOM 1260 C CA . PHE A 1 232 ? 154.860 315.767 270.136 1.00 4.19 232 PHE B CA 1
ATOM 1261 C C . PHE A 1 232 ? 155.751 316.728 270.916 1.00 6.95 232 PHE B C 1
ATOM 1262 O O . PHE A 1 232 ? 155.521 316.940 272.110 1.00 13.88 232 PHE B O 1
ATOM 1270 N N . GLY A 1 233 ? 156.794 317.302 270.294 1.00 5.74 233 GLY B N 1
ATOM 1271 C CA . GLY A 1 233 ? 157.585 318.271 271.021 1.00 5.35 233 GLY B CA 1
ATOM 1272 C C . GLY A 1 233 ? 156.777 319.471 271.465 1.00 6.50 233 GLY B C 1
ATOM 1273 O O . GLY A 1 233 ? 157.061 320.055 272.511 1.00 16.26 233 GLY B O 1
ATOM 1274 N N . GLU A 1 234 ? 155.756 319.854 270.693 1.00 5.13 234 GLU B N 1
ATOM 1275 C CA . GLU A 1 234 ? 154.903 320.952 271.135 1.00 7.05 234 GLU B CA 1
ATOM 1276 C C . GLU A 1 234 ? 154.059 320.552 272.342 1.00 8.77 234 GLU B C 1
ATOM 1277 O O . GLU A 1 234 ? 153.937 321.322 273.300 1.00 8.41 234 GLU B O 1
ATOM 1283 N N . VAL A 1 235 ? 153.481 319.350 272.325 1.00 6.14 235 VAL B N 1
ATOM 1284 C CA . VAL A 1 235 ? 152.655 318.922 273.449 1.00 6.91 235 VAL B CA 1
ATOM 1285 C C . VAL A 1 235 ? 153.505 318.740 274.703 1.00 7.04 235 VAL B C 1
ATOM 1286 O O . VAL A 1 235 ? 153.066 319.060 275.814 1.00 7.70 235 VAL B O 1
ATOM 1290 N N . PHE A 1 236 ? 154.737 318.254 274.551 1.00 9.53 236 PHE B N 1
ATOM 1291 C CA . PHE A 1 236 ? 155.607 317.960 275.684 1.00 3.21 236 PHE B CA 1
ATOM 1292 C C . PHE A 1 236 ? 156.673 319.027 275.922 1.00 6.21 236 PHE B C 1
ATOM 1293 O O . PHE A 1 236 ? 157.629 318.776 276.660 1.00 10.53 236 PHE B O 1
ATOM 1301 N N . LEU A 1 237 ? 156.536 320.203 275.314 1.00 9.65 237 LEU B N 1
ATOM 1302 C CA . LEU A 1 237 ? 157.559 321.237 275.467 1.00 5.49 237 LEU B CA 1
ATOM 1303 C C . LEU A 1 237 ? 157.799 321.644 276.920 1.00 8.27 237 LEU B C 1
ATOM 1304 O O . LEU A 1 237 ? 158.968 321.648 277.350 1.00 9.81 237 LEU B O 1
ATOM 1309 N N . PRO A 1 238 ? 156.781 321.982 277.725 1.00 9.25 238 PRO B N 1
ATOM 1310 C CA . PRO A 1 238 ? 157.068 322.378 279.114 1.00 5.72 238 PRO B CA 1
ATOM 1311 C C . PRO A 1 238 ? 157.751 321.291 279.919 1.00 6.39 238 PRO B C 1
ATOM 1312 O O . PRO A 1 238 ? 158.567 321.597 280.796 1.00 13.61 238 PRO B O 1
ATOM 1316 N N . HIS A 1 239 ? 157.433 320.028 279.649 1.00 6.79 239 HIS B N 1
ATOM 1317 C CA . HIS A 1 239 ? 158.000 318.918 280.399 1.00 8.10 239 HIS B CA 1
ATOM 1318 C C . HIS A 1 239 ? 159.427 318.590 279.989 1.00 7.06 239 HIS B C 1
ATOM 1319 O O . HIS A 1 239 ? 160.179 318.049 280.805 1.00 8.26 239 HIS B O 1
ATOM 1326 N N . VAL A 1 240 ? 159.815 318.889 278.752 1.00 4.04 240 VAL B N 1
ATOM 1327 C CA . VAL A 1 240 ? 161.199 318.681 278.349 1.00 7.04 240 VAL B CA 1
ATOM 1328 C C . VAL A 1 240 ? 162.068 319.886 278.680 1.00 5.60 240 VAL B C 1
ATOM 1329 O O . VAL A 1 240 ? 163.294 319.743 278.780 1.00 10.59 240 VAL B O 1
ATOM 1333 N N . MET A 1 241 ? 161.474 321.068 278.864 1.00 7.61 241 MET B N 1
ATOM 1334 C CA . MET A 1 241 ? 162.255 322.170 279.417 1.00 6.46 241 MET B CA 1
ATOM 1335 C C . MET A 1 241 ? 162.670 321.895 280.860 1.00 10.60 241 MET B C 1
ATOM 1336 O O . MET A 1 241 ? 163.749 322.323 281.282 1.00 8.54 241 MET B O 1
ATOM 1341 N N . GLN A 1 242 ? 161.841 321.180 281.623 1.00 8.15 242 GLN B N 1
ATOM 1342 C CA . GLN A 1 242 ? 162.146 320.833 283.011 1.00 7.87 242 GLN B CA 1
ATOM 1343 C C . GLN A 1 242 ? 161.718 319.394 283.274 1.00 11.78 242 GLN B C 1
ATOM 1344 O O . GLN A 1 242 ? 160.614 319.139 283.773 1.00 9.90 242 GLN B O 1
ATOM 1350 N N . PRO A 1 243 ? 162.574 318.421 282.956 1.00 8.35 243 PRO B N 1
ATOM 1351 C CA . PRO A 1 243 ? 162.191 317.006 283.070 1.00 5.17 243 PRO B CA 1
ATOM 1352 C C . PRO A 1 243 ? 162.245 316.508 284.507 1.00 7.31 243 PRO B C 1
ATOM 1353 O O . PRO A 1 243 ? 163.316 316.430 285.117 1.00 9.02 243 PRO B O 1
ATOM 1357 N N . VAL A 1 244 ? 161.075 316.169 285.055 1.00 4.26 244 VAL B N 1
ATOM 1358 C CA . VAL A 1 244 ? 160.948 315.638 286.407 1.00 5.84 244 VAL B CA 1
ATOM 1359 C C . VAL A 1 244 ? 159.830 314.605 286.419 1.00 1.18 244 VAL B C 1
ATOM 1360 O O . VAL A 1 244 ? 158.981 314.568 285.528 1.00 9.86 244 VAL B O 1
ATOM 1364 N N . SER A 1 245 ? 159.831 313.764 287.454 1.00 3.43 245 SER B N 1
ATOM 1365 C CA . SER A 1 245 ? 158.774 312.773 287.624 1.00 4.05 245 SER B CA 1
ATOM 1366 C C . SER A 1 245 ? 158.724 312.314 289.075 1.00 2.48 245 SER B C 1
ATOM 1367 O O . SER A 1 245 ? 159.653 312.542 289.852 1.00 6.50 245 SER B O 1
ATOM 1370 N N . ASN A 1 246 ? 157.616 311.654 289.420 1.00 3.13 246 ASN B N 1
ATOM 1371 C CA . ASN A 1 246 ? 157.429 311.034 290.727 1.00 2.26 246 ASN B CA 1
ATOM 1372 C C . ASN A 1 246 ? 156.285 310.037 290.623 1.00 4.25 246 ASN B C 1
ATOM 1373 O O . ASN A 1 246 ? 155.182 310.407 290.216 1.00 9.63 246 ASN B O 1
ATOM 1378 N N . TYR A 1 247 ? 156.539 308.787 291.018 1.00 1.87 247 TYR B N 1
ATOM 1379 C CA . TYR A 1 247 ? 155.557 307.716 290.879 1.00 2.91 247 TYR B CA 1
ATOM 1380 C C . TYR A 1 247 ? 155.105 307.144 292.219 1.00 2.12 247 TYR B C 1
ATOM 1381 O O . TYR A 1 247 ? 154.562 306.040 292.261 1.00 3.90 247 TYR B O 1
ATOM 1390 N N . THR A 1 248 ? 155.305 307.876 293.313 1.00 3.69 248 THR B N 1
ATOM 1391 C CA . THR A 1 248 ? 154.860 307.397 294.621 1.00 0.00 248 THR B CA 1
ATOM 1392 C C . THR A 1 248 ? 153.360 307.119 294.701 1.00 0.00 248 THR B C 1
ATOM 1393 O O . THR A 1 248 ? 152.986 306.056 295.226 1.00 5.34 248 THR B O 1
ATOM 1397 N N . PRO A 1 249 ? 152.457 308.001 294.241 1.00 0.52 249 PRO B N 1
ATOM 1398 C CA . PRO A 1 249 ? 151.017 307.722 294.426 1.00 3.09 249 PRO B CA 1
ATOM 1399 C C . PRO A 1 249 ? 150.554 306.403 293.828 1.00 1.56 249 PRO B C 1
ATOM 1400 O O . PRO A 1 249 ? 149.803 305.650 294.471 1.00 6.45 249 PRO B O 1
ATOM 1404 N N . ILE A 1 250 ? 151.009 306.091 292.615 1.00 0.66 250 ILE B N 1
ATOM 1405 C CA . ILE A 1 250 ? 150.590 304.857 291.962 1.00 1.26 250 ILE B CA 1
ATOM 1406 C C . ILE A 1 250 ? 151.165 303.645 292.688 1.00 0.00 250 ILE B C 1
ATOM 1407 O O . ILE A 1 250 ? 150.500 302.612 292.817 1.00 5.23 250 ILE B O 1
ATOM 1412 N N . LEU A 1 251 ? 152.391 303.760 293.206 1.00 0.17 251 LEU B N 1
ATOM 1413 C CA . LEU A 1 251 ? 152.982 302.666 293.970 1.00 0.00 251 LEU B CA 1
ATOM 1414 C C . LEU A 1 251 ? 152.217 302.418 295.265 1.00 1.02 251 LEU B C 1
ATOM 1415 O O . LEU A 1 251 ? 152.012 301.263 295.664 1.00 4.77 251 LEU B O 1
ATOM 1420 N N . VAL A 1 252 ? 151.792 303.491 295.935 1.00 0.00 252 VAL B N 1
ATOM 1421 C CA . VAL A 1 252 ? 150.990 303.341 297.145 1.00 2.14 252 VAL B CA 1
ATOM 1422 C C . VAL A 1 252 ? 149.692 302.623 296.825 1.00 1.72 252 VAL B C 1
ATOM 1423 O O . VAL A 1 252 ? 149.289 301.685 297.525 1.00 9.19 252 VAL B O 1
ATOM 1427 N N . ARG A 1 253 ? 149.016 303.054 295.759 1.00 0.91 253 ARG B N 1
ATOM 1428 C CA . ARG A 1 253 ? 147.758 302.412 295.401 1.00 0.99 253 ARG B CA 1
ATOM 1429 C C . ARG A 1 253 ? 147.969 300.943 295.045 1.00 0.00 253 ARG B C 1
ATOM 1430 O O . ARG A 1 253 ? 147.125 300.100 295.357 1.00 6.20 253 ARG B O 1
ATOM 1438 N N . ALA A 1 254 ? 149.097 300.612 294.412 1.00 0.90 254 ALA B N 1
ATOM 1439 C CA . ALA A 1 254 ? 149.373 299.217 294.072 1.00 1.12 254 ALA B CA 1
ATOM 1440 C C . ALA A 1 254 ? 149.568 298.365 295.322 1.00 0.00 254 ALA B C 1
ATOM 1441 O O . ALA A 1 254 ? 148.979 297.281 295.452 1.00 12.72 254 ALA B O 1
ATOM 1443 N N . LEU A 1 255 ? 150.410 298.834 296.247 1.00 1.72 255 LEU B N 1
ATOM 1444 C CA . LEU A 1 255 ? 150.602 298.107 297.499 1.00 0.00 255 LEU B CA 1
ATOM 1445 C C . LEU A 1 255 ? 149.276 297.906 298.216 1.00 0.00 255 LEU B C 1
ATOM 1446 O O . LEU A 1 255 ? 148.984 296.810 298.719 1.00 1.25 255 LEU B O 1
ATOM 1451 N N . LEU A 1 256 ? 148.453 298.956 298.258 1.00 0.00 256 LEU B N 1
ATOM 1452 C CA . LEU A 1 256 ? 147.171 298.863 298.942 1.00 1.42 256 LEU B CA 1
ATOM 1453 C C . LEU A 1 256 ? 146.244 297.878 298.253 1.00 0.00 256 LEU B C 1
ATOM 1454 O O . LEU A 1 256 ? 145.534 297.123 298.919 1.00 6.47 256 LEU B O 1
ATOM 1459 N N . ALA A 1 257 ? 146.218 297.884 296.920 1.00 7.94 257 ALA B N 1
ATOM 1460 C CA . ALA A 1 257 ? 145.353 296.956 296.203 1.00 1.24 257 ALA B CA 1
ATOM 1461 C C . ALA A 1 257 ? 145.745 295.520 296.508 1.00 3.00 257 ALA B C 1
ATOM 1462 O O . ALA A 1 257 ? 144.888 294.680 296.800 1.00 6.56 257 ALA B O 1
ATOM 1464 N N . LEU A 1 258 ? 147.046 295.231 296.491 1.00 3.25 258 LEU B N 1
ATOM 1465 C CA . LEU A 1 258 ? 147.486 293.875 296.800 1.00 2.03 258 LEU B CA 1
ATOM 1466 C C . LEU A 1 258 ? 147.072 293.472 298.210 1.00 3.47 258 LEU B C 1
ATOM 1467 O O . LEU A 1 258 ? 146.427 292.434 298.411 1.00 2.36 258 LEU B O 1
ATOM 1472 N N . ILE A 1 259 ? 147.402 294.308 299.197 1.00 0.73 259 ILE B N 1
ATOM 1473 C CA . ILE A 1 259 ? 147.160 293.937 300.587 1.00 2.78 259 ILE B CA 1
ATOM 1474 C C . ILE A 1 259 ? 145.666 293.824 300.869 1.00 2.67 259 ILE B C 1
ATOM 1475 O O . ILE A 1 259 ? 145.219 292.893 301.547 1.00 3.35 259 ILE B O 1
ATOM 1480 N N . HIS A 1 260 ? 144.869 294.753 300.339 1.00 6.58 260 HIS B N 1
ATOM 1481 C CA . HIS A 1 260 ? 143.436 294.749 300.604 1.00 3.70 260 HIS B CA 1
ATOM 1482 C C . HIS A 1 260 ? 142.733 293.604 299.891 1.00 4.39 260 HIS B C 1
ATOM 1483 O O . HIS A 1 260 ? 141.765 293.047 300.419 1.00 9.72 260 HIS B O 1
ATOM 1490 N N . ILE A 1 261 ? 143.181 293.243 298.688 1.00 5.79 261 ILE B N 1
ATOM 1491 C CA . ILE A 1 261 ? 142.565 292.117 297.996 1.00 3.47 261 ILE B CA 1
ATOM 1492 C C . ILE A 1 261 ? 142.897 290.812 298.706 1.00 4.68 261 ILE B C 1
ATOM 1493 O O . ILE A 1 261 ? 142.021 289.970 298.931 1.00 3.38 261 ILE B O 1
ATOM 1498 N N . LEU A 1 262 ? 144.162 290.623 299.076 1.00 3.29 262 LEU B N 1
ATOM 1499 C CA . LEU A 1 262 ? 144.542 289.356 299.691 1.00 2.52 262 LEU B CA 1
ATOM 1500 C C . LEU A 1 262 ? 144.197 289.317 301.176 1.00 5.84 262 LEU B C 1
ATOM 1501 O O . LEU A 1 262 ? 143.658 288.320 301.667 1.00 7.34 262 LEU B O 1
ATOM 1506 N N . GLY A 1 263 ? 144.489 290.390 301.904 1.00 6.15 263 GLY B N 1
ATOM 1507 C CA . GLY A 1 263 ? 144.160 290.440 303.313 1.00 4.59 263 GLY B CA 1
ATOM 1508 C C . GLY A 1 263 ? 145.358 290.267 304.219 1.00 5.47 263 GLY B C 1
ATOM 1509 O O . GLY A 1 263 ? 145.969 289.197 304.256 1.00 8.96 263 GLY B O 1
ATOM 1510 N N . SER A 1 264 ? 145.715 291.320 304.945 1.00 6.57 264 SER B N 1
ATOM 1511 C CA . SER A 1 264 ? 146.748 291.227 305.959 1.00 2.86 264 SER B CA 1
ATOM 1512 C C . SER A 1 264 ? 146.164 290.668 307.252 1.00 5.96 264 SER B C 1
ATOM 1513 O O . SER A 1 264 ? 144.963 290.441 307.376 1.00 10.89 264 SER B O 1
ATOM 1516 N N . GLY A 1 265 ? 147.030 290.440 308.228 1.00 3.07 265 GLY B N 1
ATOM 1517 C CA . GLY A 1 265 ? 146.518 290.133 309.544 1.00 5.73 265 GLY B CA 1
ATOM 1518 C C . GLY A 1 265 ? 146.603 288.700 310.018 1.00 4.51 265 GLY B C 1
ATOM 1519 O O . GLY A 1 265 ? 147.458 287.929 309.577 1.00 9.28 265 GLY B O 1
ATOM 1520 N N . SER A 1 266 ? 145.701 288.344 310.929 1.00 11.68 266 SER B N 1
ATOM 1521 C CA . SER A 1 266 ? 145.740 287.085 311.655 1.00 3.24 266 SER B CA 1
ATOM 1522 C C . SER A 1 266 ? 144.805 286.029 311.091 1.00 3.50 266 SER B C 1
ATOM 1523 O O . SER A 1 266 ? 144.743 284.927 311.640 1.00 15.22 266 SER B O 1
ATOM 1526 N N . GLY A 1 267 ? 144.074 286.331 310.024 1.00 0.00 267 GLY B N 1
ATOM 1527 C CA . GLY A 1 267 ? 143.059 285.438 309.520 1.00 4.70 267 GLY B CA 1
ATOM 1528 C C . GLY A 1 267 ? 141.679 285.659 310.096 1.00 4.48 267 GLY B C 1
ATOM 1529 O O . GLY A 1 267 ? 140.705 285.140 309.540 1.00 6.07 267 GLY B O 1
ATOM 1530 N N . ASN A 1 268 ? 141.567 286.405 311.194 1.00 4.58 268 ASN B N 1
ATOM 1531 C CA . ASN A 1 268 ? 140.265 286.766 311.737 1.00 5.62 268 ASN B CA 1
ATOM 1532 C C . ASN A 1 268 ? 139.484 287.565 310.703 1.00 6.93 268 ASN B C 1
ATOM 1533 O O . ASN A 1 268 ? 140.019 288.481 310.075 1.00 7.39 268 ASN B O 1
ATOM 1538 N N . CYS A 1 269 ? 138.216 287.207 310.513 1.00 8.78 269 CYS B N 1
ATOM 1539 C CA . CYS A 1 269 ? 137.433 287.779 309.426 1.00 3.28 269 CYS B CA 1
ATOM 1540 C C . CYS A 1 269 ? 136.058 288.249 309.880 1.00 6.86 269 CYS B C 1
ATOM 1541 O O . CYS A 1 269 ? 135.137 288.320 309.065 1.00 8.66 269 CYS B O 1
ATOM 1544 N N . SER A 1 270 ? 135.897 288.574 311.156 1.00 4.54 270 SER B N 1
ATOM 1545 C CA . SER A 1 270 ? 134.587 288.947 311.666 1.00 3.39 270 SER B CA 1
ATOM 1546 C C . SER A 1 270 ? 134.755 289.742 312.950 1.00 7.54 270 SER B C 1
ATOM 1547 O O . SER A 1 270 ? 135.839 289.807 313.532 1.00 9.39 270 SER B O 1
ATOM 1550 N N . LEU A 1 271 ? 133.648 290.338 313.389 1.00 8.67 271 LEU B N 1
ATOM 1551 C CA . LEU A 1 271 ? 133.560 290.933 314.715 1.00 3.99 271 LEU B CA 1
ATOM 1552 C C . LEU A 1 271 ? 133.584 289.889 315.823 1.00 10.48 271 LEU B C 1
ATOM 1553 O O . LEU A 1 271 ? 133.694 290.260 316.995 1.00 12.14 271 LEU B O 1
ATOM 1558 N N . SER A 1 272 ? 133.499 288.604 315.480 1.00 7.66 272 SER B N 1
ATOM 1559 C CA . SER A 1 272 ? 133.249 287.535 316.437 1.00 8.49 272 SER B CA 1
ATOM 1560 C C . SER A 1 272 ? 134.503 286.977 317.096 1.00 9.29 272 SER B C 1
ATOM 1561 O O . SER A 1 272 ? 134.385 286.064 317.919 1.00 18.79 272 SER B O 1
ATOM 1564 N N . SER A 1 273 ? 135.695 287.433 316.715 1.00 7.35 273 SER B N 1
ATOM 1565 C CA . SER A 1 273 ? 136.926 287.082 317.424 1.00 5.60 273 SER B CA 1
ATOM 1566 C C . SER A 1 273 ? 137.211 285.584 317.424 1.00 7.38 273 SER B C 1
ATOM 1567 O O . SER A 1 273 ? 138.206 285.137 318.000 1.00 12.34 273 SER B O 1
ATOM 1570 N N . SER A 1 274 ? 136.346 284.806 316.786 1.00 8.72 274 SER B N 1
ATOM 1571 C CA . SER A 1 274 ? 136.491 283.361 316.718 1.00 9.08 274 SER B CA 1
ATOM 1572 C C . SER A 1 274 ? 136.319 282.801 315.318 1.00 8.61 274 SER B C 1
ATOM 1573 O O . SER A 1 274 ? 136.740 281.665 315.077 1.00 10.94 274 SER B O 1
ATOM 1576 N N . ILE A 1 275 ? 135.716 283.543 314.396 1.00 6.20 275 ILE B N 1
ATOM 1577 C CA . ILE A 1 275 ? 135.605 283.106 313.011 1.00 10.18 275 ILE B CA 1
ATOM 1578 C C . ILE A 1 275 ? 136.872 283.513 312.274 1.00 6.60 275 ILE B C 1
ATOM 1579 O O . ILE A 1 275 ? 137.254 284.687 312.273 1.00 9.10 275 ILE B O 1
ATOM 1584 N N . PHE A 1 276 ? 137.523 282.546 311.640 1.00 9.44 276 PHE B N 1
ATOM 1585 C CA . PHE A 1 276 ? 138.790 282.778 310.971 1.00 7.06 276 PHE B CA 1
ATOM 1586 C C . PHE A 1 276 ? 138.697 282.394 309.504 1.00 8.10 276 PHE B C 1
ATOM 1587 O O . PHE A 1 276 ? 137.962 281.479 309.125 1.00 13.10 276 PHE B O 1
ATOM 1595 N N . GLU A 1 277 ? 139.444 283.122 308.684 1.00 9.93 277 GLU B N 1
ATOM 1596 C CA . GLU A 1 277 ? 139.558 282.804 307.271 1.00 8.08 277 GLU B CA 1
ATOM 1597 C C . GLU A 1 277 ? 140.625 281.730 307.090 1.00 11.31 277 GLU B C 1
ATOM 1598 O O . GLU A 1 277 ? 141.741 281.862 307.599 1.00 10.76 277 GLU B O 1
ATOM 1604 N N . SER A 1 278 ? 140.272 280.665 306.365 1.00 11.69 278 SER B N 1
ATOM 1605 C CA . SER A 1 278 ? 141.108 279.468 306.331 1.00 10.11 278 SER B CA 1
ATOM 1606 C C . SER A 1 278 ? 142.493 279.755 305.763 1.00 13.54 278 SER B C 1
ATOM 1607 O O . SER A 1 278 ? 143.500 279.276 306.297 1.00 16.07 278 SER B O 1
ATOM 1610 N N . SER A 1 279 ? 142.565 280.526 304.685 1.00 8.59 279 SER B N 1
ATOM 1611 C CA . SER A 1 279 ? 143.831 280.830 304.028 1.00 11.54 279 SER B CA 1
ATOM 1612 C C . SER A 1 279 ? 143.609 282.016 303.100 1.00 13.26 279 SER B C 1
ATOM 1613 O O . SER A 1 279 ? 142.554 282.658 303.128 1.00 12.88 279 SER B O 1
ATOM 1616 N N . ILE A 1 280 ? 144.608 282.312 302.277 1.00 11.23 280 ILE B N 1
ATOM 1617 C CA . ILE A 1 280 ? 144.409 283.316 301.228 1.00 12.54 280 ILE B CA 1
ATOM 1618 C C . ILE A 1 280 ? 143.338 282.813 300.268 1.00 12.41 280 ILE B C 1
ATOM 1619 O O . ILE A 1 280 ? 143.389 281.642 299.848 1.00 15.70 280 ILE B O 1
ATOM 1624 N N . PRO A 1 281 ? 142.342 283.622 299.912 1.00 15.71 281 PRO B N 1
ATOM 1625 C CA . PRO A 1 281 ? 141.290 283.133 299.014 1.00 15.83 281 PRO B CA 1
ATOM 1626 C C . PRO A 1 281 ? 141.850 282.761 297.651 1.00 16.12 281 PRO B C 1
ATOM 1627 O O . PRO A 1 281 ? 142.812 283.356 297.163 1.00 21.44 281 PRO B O 1
ATOM 1631 N N . GLN A 1 282 ? 141.238 281.749 297.040 1.00 17.27 282 GLN B N 1
ATOM 1632 C CA . GLN A 1 282 ? 141.663 281.271 295.732 1.00 15.00 282 GLN B CA 1
ATOM 1633 C C . GLN A 1 282 ? 140.799 281.786 294.594 1.00 16.23 282 GLN B C 1
ATOM 1634 O O . GLN A 1 282 ? 141.303 281.960 293.482 1.00 19.74 282 GLN B O 1
ATOM 1640 N N . PHE A 1 283 ? 139.516 282.028 294.840 1.00 13.43 283 PHE B N 1
ATOM 1641 C CA . PHE A 1 283 ? 138.608 282.541 293.828 1.00 14.92 283 PHE B CA 1
ATOM 1642 C C . PHE A 1 283 ? 137.868 283.751 294.373 1.00 15.51 283 PHE B C 1
ATOM 1643 O O . PHE A 1 283 ? 137.390 283.739 295.509 1.00 16.60 283 PHE B O 1
ATOM 1651 N N . LEU A 1 284 ? 137.776 284.790 293.553 1.00 11.18 284 LEU B N 1
ATOM 1652 C CA . LEU A 1 284 ? 137.069 286.014 293.889 1.00 10.27 284 LEU B CA 1
ATOM 1653 C C . LEU A 1 284 ? 135.884 286.200 292.952 1.00 10.26 284 LEU B C 1
ATOM 1654 O O . LEU A 1 284 ? 135.853 285.678 291.836 1.00 14.82 284 LEU B O 1
ATOM 1659 N N . THR A 1 285 ? 134.894 286.947 293.427 1.00 9.34 285 THR B N 1
ATOM 1660 C CA . THR A 1 285 ? 133.750 287.310 292.607 1.00 11.81 285 THR B CA 1
ATOM 1661 C C . THR A 1 285 ? 133.546 288.813 292.693 1.00 8.75 285 THR B C 1
ATOM 1662 O O . THR A 1 285 ? 133.630 289.399 293.775 1.00 12.59 285 THR B O 1
ATOM 1666 N N . ILE A 1 286 ? 133.279 289.430 291.548 1.00 9.24 286 ILE B N 1
ATOM 1667 C CA . ILE A 1 286 ? 133.156 290.878 291.437 1.00 11.97 286 ILE B CA 1
ATOM 1668 C C . ILE A 1 286 ? 131.681 291.248 291.448 1.00 11.55 286 ILE B C 1
ATOM 1669 O O . ILE A 1 286 ? 130.870 290.622 290.755 1.00 16.36 286 ILE B O 1
ATOM 1674 N N . SER A 1 287 ? 131.331 292.252 292.245 1.00 7.63 287 SER B N 1
ATOM 1675 C CA . SER A 1 287 ? 129.973 292.768 292.302 1.00 9.87 287 SER B CA 1
ATOM 1676 C C . SER A 1 287 ? 129.987 294.265 292.044 1.00 9.40 287 SER B C 1
ATOM 1677 O O . SER A 1 287 ? 130.845 294.985 292.560 1.00 9.88 287 SER B O 1
ATOM 1680 N N . HIS A 1 288 ? 129.036 294.723 291.241 1.00 10.22 288 HIS B N 1
ATOM 1681 C CA . HIS A 1 288 ? 128.850 296.139 290.971 1.00 9.62 288 HIS B CA 1
ATOM 1682 C C . HIS A 1 288 ? 127.772 296.704 291.885 1.00 9.73 288 HIS B C 1
ATOM 1683 O O . HIS A 1 288 ? 126.824 296.011 292.261 1.00 14.77 288 HIS B O 1
ATOM 1690 N N . SER A 1 289 ? 127.933 297.971 292.246 1.00 11.08 289 SER B N 1
ATOM 1691 C CA . SER A 1 289 ? 126.923 298.679 293.023 1.00 12.83 289 SER B CA 1
ATOM 1692 C C . SER A 1 289 ? 126.903 300.125 292.564 1.00 13.53 289 SER B C 1
ATOM 1693 O O . SER A 1 289 ? 127.905 300.829 292.697 1.00 14.85 289 SER B O 1
ATOM 1696 N N . THR A 1 290 ? 125.768 300.566 292.026 1.00 15.07 290 THR B N 1
ATOM 1697 C CA . THR A 1 290 ? 125.660 301.946 291.570 1.00 14.66 290 THR B CA 1
ATOM 1698 C C . THR A 1 290 ? 125.810 302.925 292.730 1.00 14.65 290 THR B C 1
ATOM 1699 O O . THR A 1 290 ? 126.360 304.019 292.562 1.00 21.19 290 THR B O 1
ATOM 1703 N N . ASN A 1 291 ? 125.350 302.540 293.923 1.00 16.09 291 ASN B N 1
ATOM 1704 C CA . ASN A 1 291 ? 125.311 303.480 295.040 1.00 14.70 291 ASN B CA 1
ATOM 1705 C C . ASN A 1 291 ? 126.626 303.525 295.817 1.00 15.44 291 ASN B C 1
ATOM 1706 O O . ASN A 1 291 ? 127.155 304.611 296.074 1.00 14.67 291 ASN B O 1
ATOM 1711 N N . MET A 1 292 ? 127.166 302.371 296.223 1.00 13.65 292 MET B N 1
ATOM 1712 C CA . MET A 1 292 ? 128.391 302.409 297.021 1.00 14.22 292 MET B CA 1
ATOM 1713 C C . MET A 1 292 ? 129.636 302.729 296.208 1.00 13.29 292 MET B C 1
ATOM 1714 O O . MET A 1 292 ? 130.582 303.307 296.753 1.00 14.01 292 MET B O 1
ATOM 1719 N N . SER A 1 293 ? 129.677 302.346 294.938 1.00 10.51 293 SER B N 1
ATOM 1720 C CA . SER A 1 293 ? 130.919 302.425 294.183 1.00 11.26 293 SER B CA 1
ATOM 1721 C C . SER A 1 293 ? 131.353 303.870 293.967 1.00 6.79 293 SER B C 1
ATOM 1722 O O . SER A 1 293 ? 130.533 304.781 293.838 1.00 13.56 293 SER B O 1
ATOM 1725 N N . ASN A 1 294 ? 132.665 304.063 293.926 1.00 9.93 294 ASN B N 1
ATOM 1726 C CA . ASN A 1 294 ? 133.302 305.357 293.698 1.00 6.45 294 ASN B CA 1
ATOM 1727 C C . ASN A 1 294 ? 134.003 305.279 292.342 1.00 8.60 294 ASN B C 1
ATOM 1728 O O . ASN A 1 294 ? 135.175 304.915 292.253 1.00 11.20 294 ASN B O 1
ATOM 1733 N N . ARG A 1 295 ? 133.277 305.632 291.288 1.00 9.53 295 ARG B N 1
ATOM 1734 C CA . ARG A 1 295 ? 133.679 305.338 289.920 1.00 9.17 295 ARG B CA 1
ATOM 1735 C C . ARG A 1 295 ? 134.383 306.522 289.262 1.00 6.46 295 ARG B C 1
ATOM 1736 O O . ARG A 1 295 ? 134.339 307.658 289.735 1.00 10.05 295 ARG B O 1
ATOM 1744 N N . THR A 1 296 ? 135.037 306.227 288.139 1.00 7.64 296 THR B N 1
ATOM 1745 C CA . THR A 1 296 ? 135.680 307.214 287.284 1.00 5.74 296 THR B CA 1
ATOM 1746 C C . THR A 1 296 ? 135.101 307.078 285.882 1.00 7.06 296 THR B C 1
ATOM 1747 O O . THR A 1 296 ? 134.766 305.974 285.448 1.00 9.32 296 THR B O 1
ATOM 1751 N N . ARG A 1 297 ? 134.954 308.202 285.189 1.00 8.33 297 ARG B N 1
ATOM 1752 C CA . ARG A 1 297 ? 134.457 308.194 283.823 1.00 5.24 297 ARG B CA 1
ATOM 1753 C C . ARG A 1 297 ? 135.617 308.173 282.836 1.00 6.04 297 ARG B C 1
ATOM 1754 O O . ARG A 1 297 ? 136.614 308.878 283.012 1.00 11.90 297 ARG B O 1
ATOM 1762 N N . TYR A 1 298 ? 135.478 307.353 281.799 1.00 5.14 298 TYR B N 1
ATOM 1763 C CA . TYR A 1 298 ? 136.531 307.109 280.825 1.00 4.99 298 TYR B CA 1
ATOM 1764 C C . TYR A 1 298 ? 136.036 307.400 279.415 1.00 6.90 298 TYR B C 1
ATOM 1765 O O . TYR A 1 298 ? 134.890 307.097 279.073 1.00 11.68 298 TYR B O 1
ATOM 1774 N N . CYS A 1 299 ? 136.906 307.993 278.601 1.00 8.70 299 CYS B N 1
ATOM 1775 C CA . CYS A 1 299 ? 136.686 308.134 277.168 1.00 8.48 299 CYS B CA 1
ATOM 1776 C C . CYS A 1 299 ? 137.891 307.571 276.430 1.00 7.38 299 CYS B C 1
ATOM 1777 O O . CYS A 1 299 ? 139.034 307.782 276.842 1.00 5.58 299 CYS B O 1
ATOM 1780 N N . LEU A 1 300 ? 137.632 306.860 275.340 1.00 7.91 300 LEU B N 1
ATOM 1781 C CA . LEU A 1 300 ? 138.678 306.216 274.556 1.00 6.85 300 LEU B CA 1
ATOM 1782 C C . LEU A 1 300 ? 138.802 306.903 273.205 1.00 7.47 300 LEU B C 1
ATOM 1783 O O . LEU A 1 300 ? 137.818 307.016 272.468 1.00 10.67 300 LEU B O 1
ATOM 1788 N N . HIS A 1 301 ? 140.008 307.358 272.888 1.00 7.09 301 HIS B N 1
ATOM 1789 C CA . HIS A 1 301 ? 140.294 308.012 271.623 1.00 4.72 301 HIS B CA 1
ATOM 1790 C C . HIS A 1 301 ? 141.533 307.400 270.993 1.00 2.79 301 HIS B C 1
ATOM 1791 O O . HIS A 1 301 ? 142.443 306.942 271.686 1.00 5.16 301 HIS B O 1
ATOM 1798 N N . THR A 1 302 ? 141.559 307.400 269.668 1.00 7.19 302 THR B N 1
ATOM 1799 C CA . THR A 1 302 ? 142.824 307.253 268.978 1.00 4.43 302 THR B CA 1
ATOM 1800 C C . THR A 1 302 ? 143.575 308.579 269.023 1.00 2.38 302 THR B C 1
ATOM 1801 O O . THR A 1 302 ? 142.992 309.641 269.242 1.00 9.30 302 THR B O 1
ATOM 1805 N N . TRP A 1 303 ? 144.888 308.508 268.809 1.00 2.00 303 TRP B N 1
ATOM 1806 C CA . TRP A 1 303 ? 145.697 309.722 268.807 1.00 4.83 303 TRP B CA 1
ATOM 1807 C C . TRP A 1 303 ? 145.218 310.702 267.741 1.00 8.45 303 TRP B C 1
ATOM 1808 O O . TRP A 1 303 ? 145.089 311.906 268.003 1.00 9.02 303 TRP B O 1
ATOM 1819 N N . SER A 1 304 ? 144.916 310.195 266.543 1.00 2.99 304 SER B N 1
ATOM 1820 C CA . SER A 1 304 ? 144.425 311.047 265.466 1.00 5.65 304 SER B CA 1
ATOM 1821 C C . SER A 1 304 ? 143.098 311.700 265.831 1.00 8.46 304 SER B C 1
ATOM 1822 O O . SER A 1 304 ? 142.910 312.902 265.613 1.00 13.17 304 SER B O 1
ATOM 1825 N N . ALA A 1 305 ? 142.165 310.928 266.390 1.00 13.77 305 ALA B N 1
ATOM 1826 C CA . ALA A 1 305 ? 140.875 311.492 266.778 1.00 8.18 305 ALA B CA 1
ATOM 1827 C C . ALA A 1 305 ? 141.013 312.439 267.963 1.00 8.72 305 ALA B C 1
ATOM 1828 O O . ALA A 1 305 ? 140.328 313.466 268.024 1.00 13.85 305 ALA B O 1
ATOM 1830 N N . TYR A 1 306 ? 141.881 312.106 268.921 1.00 10.51 306 TYR B N 1
ATOM 1831 C CA . TYR A 1 306 ? 142.045 312.965 270.088 1.00 8.03 306 TYR B CA 1
ATOM 1832 C C . TYR A 1 306 ? 142.604 314.324 269.700 1.00 9.33 306 TYR B C 1
ATOM 1833 O O . TYR A 1 306 ? 142.119 315.358 270.171 1.00 13.19 306 TYR B O 1
ATOM 1842 N N . LYS A 1 307 ? 143.624 314.353 268.845 1.00 11.46 307 LYS B N 1
ATOM 1843 C CA . LYS A 1 307 ? 144.177 315.647 268.476 1.00 10.53 307 LYS B CA 1
ATOM 1844 C C . LYS A 1 307 ? 143.299 316.408 267.491 1.00 11.60 307 LYS B C 1
ATOM 1845 O O . LYS A 1 307 ? 143.522 317.602 267.291 1.00 15.95 307 LYS B O 1
ATOM 1851 N N . ASP A 1 308 ? 142.291 315.771 266.905 1.00 12.41 308 ASP B N 1
ATOM 1852 C CA . ASP A 1 308 ? 141.408 316.443 265.962 1.00 11.29 308 ASP B CA 1
ATOM 1853 C C . ASP A 1 308 ? 140.200 317.091 266.622 1.00 14.57 308 ASP B C 1
ATOM 1854 O O . ASP A 1 308 ? 139.368 317.668 265.917 1.00 17.63 308 ASP B O 1
ATOM 1859 N N . MET A 1 309 ? 140.073 317.012 267.944 1.00 11.62 309 MET B N 1
ATOM 1860 C CA . MET A 1 309 ? 139.001 317.694 268.654 1.00 13.40 309 MET B CA 1
ATOM 1861 C C . MET A 1 309 ? 139.467 318.993 269.298 1.00 13.33 309 MET B C 1
ATOM 1862 O O . MET A 1 309 ? 138.716 319.595 270.071 1.00 13.94 309 MET B O 1
ATOM 1867 N N . PHE A 1 310 ? 140.683 319.437 268.998 1.00 13.55 310 PHE B N 1
ATOM 1868 C CA . PHE A 1 310 ? 141.210 320.695 269.497 1.00 14.36 310 PHE B CA 1
ATOM 1869 C C . PHE A 1 310 ? 141.492 321.639 268.336 1.00 15.25 310 PHE B C 1
ATOM 1870 O O . PHE A 1 310 ? 141.601 321.223 267.179 1.00 18.19 310 PHE B O 1
ATOM 1878 N N . ARG A 1 311 ? 141.609 322.924 268.664 1.00 22.47 311 ARG B N 1
ATOM 1879 C CA . ARG A 1 311 ? 141.729 323.961 267.648 1.00 20.44 311 ARG B CA 1
ATOM 1880 C C . ARG A 1 311 ? 143.101 323.898 266.983 1.00 23.07 311 ARG B C 1
ATOM 1881 O O . ARG A 1 311 ? 144.132 323.905 267.661 1.00 22.55 311 ARG B O 1
ATOM 1889 N N . ASN A 1 312 ? 143.102 323.843 265.648 1.00 19.05 312 ASN B N 1
ATOM 1890 C CA . ASN A 1 312 ? 144.304 323.580 264.846 1.00 21.93 312 ASN B CA 1
ATOM 1891 C C . ASN A 1 312 ? 144.987 322.280 265.258 1.00 22.97 312 ASN B C 1
ATOM 1892 O O . ASN A 1 312 ? 146.205 322.144 265.138 1.00 22.92 312 ASN B O 1
ATOM 1897 N N . GLY A 1 313 ? 144.209 321.304 265.722 1.00 17.26 313 GLY B N 1
ATOM 1898 C CA . GLY A 1 313 ? 144.821 320.134 266.328 1.00 15.96 313 GLY B CA 1
ATOM 1899 C C . GLY A 1 313 ? 145.453 320.508 267.655 1.00 16.50 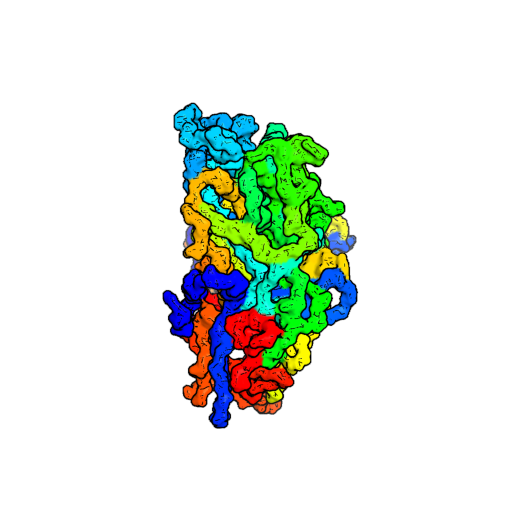313 GLY B C 1
ATOM 1900 O O . GLY A 1 313 ? 144.925 321.333 268.408 1.00 21.71 313 GLY B O 1
ATOM 1901 N N . ILE A 1 314 ? 146.608 319.914 267.939 1.00 16.16 314 ILE B N 1
ATOM 1902 C CA . ILE A 1 314 ? 147.473 320.351 269.036 1.00 16.10 314 ILE B CA 1
ATOM 1903 C C . ILE A 1 314 ? 146.761 320.399 270.385 1.00 13.49 314 ILE B C 1
ATOM 1904 O O . ILE A 1 314 ? 146.362 321.481 270.841 1.00 16.71 314 ILE B O 1
ATOM 1909 N N . PRO A 1 315 ? 146.555 319.257 271.035 1.00 13.13 315 PRO B N 1
ATOM 1910 C CA . PRO A 1 315 ? 145.936 319.235 272.373 1.00 12.46 315 PRO B CA 1
ATOM 1911 C C . PRO A 1 315 ? 146.795 319.950 273.404 1.00 11.69 315 PRO B C 1
ATOM 1912 O O . PRO A 1 315 ? 147.967 320.258 273.141 1.00 11.52 315 PRO B O 1
ATOM 1916 N N . PRO A 1 316 ? 146.253 320.222 274.597 1.00 10.80 316 PRO B N 1
ATOM 1917 C CA . PRO A 1 316 ? 146.992 321.019 275.588 1.00 10.06 316 PRO B CA 1
ATOM 1918 C C . PRO A 1 316 ? 148.256 320.339 276.095 1.00 9.73 316 PRO B C 1
ATOM 1919 O O . PRO A 1 316 ? 148.366 319.112 276.128 1.00 9.97 316 PRO B O 1
ATOM 1923 N N . GLN A 1 317 ? 149.215 321.171 276.508 1.00 11.63 317 GLN B N 1
ATOM 1924 C CA . GLN A 1 317 ? 150.528 320.687 276.923 1.00 10.41 317 GLN B CA 1
ATOM 1925 C C . GLN A 1 317 ? 150.502 320.042 278.305 1.00 9.51 317 GLN B C 1
ATOM 1926 O O . GLN A 1 317 ? 151.142 319.007 278.518 1.00 13.15 317 GLN B O 1
ATOM 1932 N N . SER A 1 318 ? 149.786 320.634 279.256 1.00 14.42 318 SER B N 1
ATOM 1933 C CA . SER A 1 318 ? 149.743 320.135 280.622 1.00 9.81 318 SER B CA 1
ATOM 1934 C C . SER A 1 318 ? 148.304 319.866 281.033 1.00 10.04 318 SER B C 1
ATOM 1935 O O . SER A 1 318 ? 147.382 320.586 280.641 1.00 9.39 318 SER B O 1
ATOM 1938 N N . THR A 1 319 ? 148.121 318.823 281.839 1.00 9.88 319 THR B N 1
ATOM 1939 C CA . THR A 1 319 ? 146.792 318.386 282.232 1.00 10.96 319 THR B CA 1
ATOM 1940 C C . THR A 1 319 ? 146.657 318.097 283.721 1.00 10.94 319 THR B C 1
ATOM 1941 O O . THR A 1 319 ? 145.572 317.703 284.159 1.00 15.51 319 THR B O 1
ATOM 1945 N N . PHE A 1 320 ? 147.705 318.292 284.506 1.00 9.40 320 PHE B N 1
ATOM 1946 C CA . PHE A 1 320 ? 147.637 318.015 285.935 1.00 11.60 320 PHE B CA 1
ATOM 1947 C C . PHE A 1 320 ? 146.771 319.059 286.629 1.00 14.99 320 PHE B C 1
ATOM 1948 O O . PHE A 1 320 ? 147.100 320.251 286.585 1.00 15.29 320 PHE B O 1
ATOM 1956 N N . PRO A 1 321 ? 145.680 318.669 287.280 1.00 15.91 321 PRO B N 1
ATOM 1957 C CA . PRO A 1 321 ? 144.771 319.651 287.867 1.00 14.07 321 PRO B CA 1
ATOM 1958 C C . PRO A 1 321 ? 145.259 320.097 289.232 1.00 16.81 321 PRO B C 1
ATOM 1959 O O . PRO A 1 321 ? 146.168 319.479 289.807 1.00 17.45 321 PRO B O 1
ATOM 1963 N N . PRO A 1 322 ? 144.696 321.174 289.779 1.00 19.36 322 PRO B N 1
ATOM 1964 C CA . PRO A 1 322 ? 144.936 321.478 291.193 1.00 19.33 322 PRO B CA 1
ATOM 1965 C C . PRO A 1 322 ? 144.432 320.339 292.065 1.00 20.49 322 PRO B C 1
ATOM 1966 O O . PRO A 1 322 ? 143.392 319.738 291.791 1.00 20.67 322 PRO B O 1
ATOM 1970 N N . THR A 1 323 ? 145.187 320.045 293.127 1.00 18.79 323 THR B N 1
ATOM 1971 C CA . THR A 1 323 ? 144.864 318.895 293.967 1.00 19.91 323 THR B CA 1
ATOM 1972 C C . THR A 1 323 ? 143.515 319.056 294.652 1.00 23.03 323 THR B C 1
ATOM 1973 O O . THR A 1 323 ? 142.832 318.061 294.915 1.00 23.18 323 THR B O 1
ATOM 1977 N N . LEU A 1 324 ? 143.109 320.293 294.940 1.00 24.82 324 LEU B N 1
ATOM 1978 C CA . LEU A 1 324 ? 141.820 320.527 295.573 1.00 22.62 324 LEU B CA 1
ATOM 1979 C C . LEU A 1 324 ? 140.650 320.303 294.626 1.00 24.08 324 LEU B C 1
ATOM 1980 O O . LEU A 1 324 ? 139.520 320.120 295.092 1.00 25.40 324 LEU B O 1
ATOM 1985 N N . ALA A 1 325 ? 140.888 320.313 293.316 1.00 23.22 325 ALA B N 1
ATOM 1986 C CA . ALA A 1 325 ? 139.842 320.096 292.317 1.00 24.97 325 ALA B CA 1
ATOM 1987 C C . ALA A 1 325 ? 140.315 319.083 291.282 1.00 24.81 325 ALA B C 1
ATOM 1988 O O . ALA A 1 325 ? 140.604 319.436 290.133 1.00 26.71 325 ALA B O 1
ATOM 1990 N N . PRO A 1 326 ? 140.414 317.805 291.658 1.00 24.78 326 PRO B N 1
ATOM 1991 C CA . PRO A 1 326 ? 140.709 316.775 290.650 1.00 25.22 326 PRO B CA 1
ATOM 1992 C C . PRO A 1 326 ? 139.551 316.516 289.704 1.00 25.30 326 PRO B C 1
ATOM 1993 O O . PRO A 1 326 ? 139.775 315.993 288.605 1.00 28.72 326 PRO B O 1
ATOM 1997 N N . GLU A 1 327 ? 138.327 316.864 290.093 1.00 26.82 327 GLU B N 1
ATOM 1998 C CA . GLU A 1 327 ? 137.139 316.625 289.284 1.00 24.80 327 GLU B CA 1
ATOM 1999 C C . GLU A 1 327 ? 136.845 317.762 288.311 1.00 27.53 327 GLU B C 1
ATOM 2000 O O . GLU A 1 327 ? 135.979 317.609 287.443 1.00 29.88 327 GLU B O 1
ATOM 2006 N N . GLY A 1 328 ? 137.558 318.884 288.417 1.00 29.74 328 GLY B N 1
ATOM 2007 C CA . GLY A 1 328 ? 137.230 320.040 287.596 1.00 29.42 328 GLY B CA 1
ATOM 2008 C C . GLY A 1 328 ? 137.405 319.789 286.110 1.00 31.78 328 GLY B C 1
ATOM 2009 O O . GLY A 1 328 ? 136.573 320.205 285.300 1.00 31.29 328 GLY B O 1
ATOM 2010 N N . SER A 1 329 ? 138.480 319.109 285.732 1.00 26.32 329 SER B N 1
ATOM 2011 C CA . SER A 1 329 ? 138.818 318.888 284.333 1.00 24.32 329 SER B CA 1
ATOM 2012 C C . SER A 1 329 ? 138.929 317.393 284.048 1.00 21.81 329 SER B C 1
ATOM 2013 O O . SER A 1 329 ? 138.632 316.548 284.894 1.00 24.56 329 SER B O 1
ATOM 2016 N N . SER A 1 330 ? 139.360 317.079 282.830 1.00 17.55 330 SER B N 1
ATOM 2017 C CA . SER A 1 330 ? 139.560 315.707 282.383 1.00 17.70 330 SER B CA 1
ATOM 2018 C C . SER A 1 330 ? 141.051 315.459 282.208 1.00 17.47 330 SER B C 1
ATOM 2019 O O . SER A 1 330 ? 141.717 316.167 281.446 1.00 16.05 330 SER B O 1
ATOM 2022 N N . ALA A 1 331 ? 141.570 314.464 282.917 1.00 11.35 331 ALA B N 1
ATOM 2023 C CA . ALA A 1 331 ? 142.949 314.060 282.720 1.00 8.88 331 ALA B CA 1
ATOM 2024 C C . ALA A 1 331 ? 143.055 313.145 281.504 1.00 9.86 331 ALA B C 1
ATOM 2025 O O . ALA A 1 331 ? 142.073 312.554 281.051 1.00 13.41 331 ALA B O 1
ATOM 2027 N N . ARG A 1 332 ? 144.263 313.044 280.965 1.00 7.72 332 ARG B N 1
ATOM 2028 C CA . ARG A 1 332 ? 144.505 312.221 279.794 1.00 7.12 332 ARG B CA 1
ATOM 2029 C C . ARG A 1 332 ? 145.717 311.335 280.028 1.00 4.57 332 ARG B C 1
ATOM 2030 O O . ARG A 1 332 ? 146.608 311.663 280.813 1.00 6.36 332 ARG B O 1
ATOM 2038 N N . ILE A 1 333 ? 145.727 310.196 279.347 1.00 5.01 333 ILE B N 1
ATOM 2039 C CA . ILE A 1 333 ? 146.840 309.261 279.392 1.00 5.72 333 ILE B CA 1
ATOM 2040 C C . ILE A 1 333 ? 147.177 308.856 277.962 1.00 3.02 333 ILE B C 1
ATOM 2041 O O . ILE A 1 333 ? 146.291 308.460 277.197 1.00 4.44 333 ILE B O 1
ATOM 2046 N N . LEU A 1 334 ? 148.447 308.985 277.597 1.00 3.30 334 LEU B N 1
ATOM 2047 C CA . LEU A 1 334 ? 148.934 308.664 276.259 1.00 0.85 334 LEU B CA 1
ATOM 2048 C C . LEU A 1 334 ? 149.678 307.340 276.336 1.00 5.43 334 LEU B C 1
ATOM 2049 O O . LEU A 1 334 ? 150.731 307.253 276.976 1.00 13.50 334 LEU B O 1
ATOM 2054 N N . ILE A 1 335 ? 149.146 306.317 275.678 1.00 3.63 335 ILE B N 1
ATOM 2055 C CA . ILE A 1 335 ? 149.740 304.986 275.759 1.00 5.88 335 ILE B CA 1
ATOM 2056 C C . ILE A 1 335 ? 149.909 304.413 274.356 1.00 5.25 335 ILE B C 1
ATOM 2057 O O . ILE A 1 335 ? 148.944 304.372 273.580 1.00 10.65 335 ILE B O 1
ATOM 2062 N N . PRO A 1 336 ? 151.108 303.976 273.984 1.00 8.21 336 PRO B N 1
ATOM 2063 C CA . PRO A 1 336 ? 151.300 303.385 272.657 1.00 6.67 336 PRO B CA 1
ATOM 2064 C C . PRO A 1 336 ? 150.520 302.090 272.509 1.00 2.60 336 PRO B C 1
ATOM 2065 O O . PRO A 1 336 ? 150.222 301.392 273.480 1.00 11.41 336 PRO B O 1
ATOM 2069 N N . ALA A 1 337 ? 150.189 301.776 271.255 1.00 8.89 337 ALA B N 1
ATOM 2070 C CA . ALA A 1 337 ? 149.383 300.593 270.964 1.00 8.44 337 ALA B CA 1
ATOM 2071 C C . ALA A 1 337 ? 150.038 299.314 271.468 1.00 4.09 337 ALA B C 1
ATOM 2072 O O . ALA A 1 337 ? 149.338 298.357 271.814 1.00 8.72 337 ALA B O 1
ATOM 2074 N N . ALA A 1 338 ? 151.369 299.276 271.522 1.00 5.29 338 ALA B N 1
ATOM 2075 C CA . ALA A 1 338 ? 152.053 298.076 271.993 1.00 7.05 338 ALA B CA 1
ATOM 2076 C C . ALA A 1 338 ? 151.741 297.790 273.458 1.00 7.64 338 ALA B C 1
ATOM 2077 O O . ALA A 1 338 ? 151.580 296.628 273.845 1.00 11.64 338 ALA B O 1
ATOM 2079 N N . LEU A 1 339 ? 151.651 298.832 274.288 1.00 7.15 339 LEU B N 1
ATOM 2080 C CA . LEU A 1 339 ? 151.460 298.653 275.722 1.00 8.09 339 LEU B CA 1
ATOM 2081 C C . LEU A 1 339 ? 150.010 298.402 276.114 1.00 6.76 339 LEU B C 1
ATOM 2082 O O . LEU A 1 339 ? 149.760 297.976 277.244 1.00 7.87 339 LEU B O 1
ATOM 2087 N N . VAL A 1 340 ? 149.059 298.644 275.212 1.00 5.05 340 VAL B N 1
ATOM 2088 C CA . VAL A 1 340 ? 147.648 298.491 275.550 1.00 4.95 340 VAL B CA 1
ATOM 2089 C C . VAL A 1 340 ? 147.315 297.034 275.847 1.00 5.68 340 VAL B C 1
ATOM 2090 O O . VAL A 1 340 ? 146.555 296.735 276.774 1.00 15.16 340 VAL B O 1
ATOM 2094 N N . THR A 1 341 ? 147.877 296.105 275.074 1.00 7.78 341 THR B N 1
ATOM 2095 C CA . THR A 1 341 ? 147.587 294.689 275.261 1.00 9.49 341 THR B CA 1
ATOM 2096 C C . THR A 1 341 ? 148.236 294.101 276.508 1.00 8.62 341 THR B C 1
ATOM 2097 O O . THR A 1 341 ? 147.932 292.956 276.855 1.00 11.47 341 THR B O 1
ATOM 2101 N N . SER A 1 342 ? 149.115 294.840 277.175 1.00 9.52 342 SER B N 1
ATOM 2102 C CA . SER A 1 342 ? 149.773 294.323 278.365 1.00 5.79 342 SER B CA 1
ATOM 2103 C C . SER A 1 342 ? 148.756 294.096 279.482 1.00 8.87 342 SER B C 1
ATOM 2104 O O . SER A 1 342 ? 147.797 294.861 279.615 1.00 11.32 342 SER B O 1
ATOM 2107 N N . PRO A 1 343 ? 148.927 293.048 280.290 1.00 9.91 343 PRO B N 1
ATOM 2108 C CA . PRO A 1 343 ? 148.002 292.831 281.414 1.00 8.86 343 PRO B CA 1
ATOM 2109 C C . PRO A 1 343 ? 148.067 293.921 282.466 1.00 7.20 343 PRO B C 1
ATOM 2110 O O . PRO A 1 343 ? 147.129 294.055 283.259 1.00 9.62 343 PRO B O 1
ATOM 2114 N N . MET A 1 344 ? 149.146 294.701 282.497 1.00 4.96 344 MET B N 1
ATOM 2115 C CA . MET A 1 344 ? 149.285 295.795 283.447 1.00 4.99 344 MET B CA 1
ATOM 2116 C C . MET A 1 344 ? 148.422 297.002 283.103 1.00 7.72 344 MET B C 1
ATOM 2117 O O . MET A 1 344 ? 148.214 297.860 283.967 1.00 9.26 344 MET B O 1
ATOM 2122 N N . PHE A 1 345 ? 147.921 297.089 281.873 1.00 6.49 345 PHE B N 1
ATOM 2123 C CA . PHE A 1 345 ? 147.181 298.276 281.444 1.00 4.45 345 PHE B CA 1
ATOM 2124 C C . PHE A 1 345 ? 145.874 298.490 282.205 1.00 3.86 345 PHE B C 1
ATOM 2125 O O . PHE A 1 345 ? 145.630 299.624 282.656 1.00 10.62 345 PHE B O 1
ATOM 2133 N N . PRO A 1 346 ? 144.993 297.494 282.369 1.00 9.25 346 PRO B N 1
ATOM 2134 C CA . PRO A 1 346 ? 143.801 297.736 283.201 1.00 6.01 346 PRO B CA 1
ATOM 2135 C C . PRO A 1 346 ? 144.141 298.111 284.631 1.00 4.44 346 PRO B C 1
ATOM 2136 O O . PRO A 1 346 ? 143.456 298.949 285.229 1.00 10.95 346 PRO B O 1
ATOM 2140 N N . TRP A 1 347 ? 145.196 297.524 285.197 1.00 7.36 347 TRP B N 1
ATOM 2141 C CA . TRP A 1 347 ? 145.647 297.940 286.518 1.00 1.43 347 TRP B CA 1
ATOM 2142 C C . TRP A 1 347 ? 146.280 299.320 286.491 1.00 5.04 347 TRP B C 1
ATOM 2143 O O . TRP A 1 347 ? 146.350 299.974 287.533 1.00 11.38 347 TRP B O 1
ATOM 2154 N N . LEU A 1 348 ? 146.757 299.768 285.330 1.00 10.11 348 LEU B N 1
ATOM 2155 C CA . LEU A 1 348 ? 147.191 301.153 285.202 1.00 4.43 348 LEU B CA 1
ATOM 2156 C C . LEU A 1 348 ? 146.002 302.100 285.267 1.00 5.63 348 LEU B C 1
ATOM 2157 O O . LEU A 1 348 ? 146.080 303.160 285.898 1.00 7.05 348 LEU B O 1
ATOM 2162 N N . LEU A 1 349 ? 144.893 301.735 284.620 1.00 7.06 349 LEU B N 1
ATOM 2163 C CA . LEU A 1 349 ? 143.695 302.566 284.703 1.00 2.29 349 LEU B CA 1
ATOM 2164 C C . LEU A 1 349 ? 143.121 302.572 286.115 1.00 5.70 349 LEU B C 1
ATOM 2165 O O . LEU A 1 349 ? 142.754 303.630 286.638 1.00 6.46 349 LEU B O 1
ATOM 2170 N N . VAL A 1 350 ? 143.053 301.406 286.757 1.00 2.99 350 VAL B N 1
ATOM 2171 C CA . VAL A 1 350 ? 142.814 301.350 288.195 1.00 3.42 350 VAL B CA 1
ATOM 2172 C C . VAL A 1 350 ? 144.077 301.899 288.850 1.00 6.29 350 VAL B C 1
ATOM 2173 O O . VAL A 1 350 ? 145.071 302.151 288.163 1.00 15.98 350 VAL B O 1
ATOM 2177 N N . LEU A 1 351 ? 144.029 302.161 290.154 1.00 4.07 351 LEU B N 1
ATOM 2178 C CA . LEU A 1 351 ? 145.185 302.615 290.925 1.00 5.20 351 LEU B CA 1
ATOM 2179 C C . LEU A 1 351 ? 145.530 304.074 290.661 1.00 8.34 351 LEU B C 1
ATOM 2180 O O . LEU A 1 351 ? 146.373 304.650 291.355 1.00 13.97 351 LEU B O 1
ATOM 2185 N N . VAL A 1 352 ? 144.884 304.688 289.679 1.00 1.40 352 VAL B N 1
ATOM 2186 C CA . VAL A 1 352 ? 145.097 306.103 289.411 1.00 2.98 352 VAL B CA 1
ATOM 2187 C C . VAL A 1 352 ? 143.733 306.774 289.380 1.00 1.01 352 VAL B C 1
ATOM 2188 O O . VAL A 1 352 ? 143.626 308.004 289.380 1.00 8.15 352 VAL B O 1
ATOM 2192 N N . SER A 1 353 ? 142.685 305.959 289.371 1.00 0.86 353 SER B N 1
ATOM 2193 C CA . SER A 1 353 ? 141.310 306.417 289.381 1.00 1.53 353 SER B CA 1
ATOM 2194 C C . SER A 1 353 ? 140.786 306.439 290.812 1.00 6.09 353 SER B C 1
ATOM 2195 O O . SER A 1 353 ? 141.468 306.051 291.761 1.00 8.71 353 SER B O 1
ATOM 2198 N N . SER A 1 354 ? 139.550 306.899 290.964 1.00 7.47 354 SER B N 1
ATOM 2199 C CA . SER A 1 354 ? 138.860 306.737 292.231 1.00 1.83 354 SER B CA 1
ATOM 2200 C C . SER A 1 354 ? 138.557 305.262 292.468 1.00 4.89 354 SER B C 1
ATOM 2201 O O . SER A 1 354 ? 138.609 304.435 291.555 1.00 11.96 354 SER B O 1
ATOM 2204 N N . GLY A 1 355 ? 138.245 304.932 293.714 1.00 4.07 355 GLY B N 1
ATOM 2205 C CA . GLY A 1 355 ? 137.946 303.568 294.072 1.00 6.45 355 GLY B CA 1
ATOM 2206 C C . GLY A 1 355 ? 137.135 303.460 295.343 1.00 4.63 355 GLY B C 1
ATOM 2207 O O . GLY A 1 355 ? 137.051 304.400 296.137 1.00 9.43 355 GLY B O 1
ATOM 2208 N N . PRO A 1 356 ? 136.519 302.296 295.561 1.00 7.39 356 PRO B N 1
ATOM 2209 C CA . PRO A 1 356 ? 136.526 301.113 294.696 1.00 9.34 356 PRO B CA 1
ATOM 2210 C C . PRO A 1 356 ? 135.483 301.204 293.585 1.00 6.85 356 PRO B C 1
ATOM 2211 O O . PRO A 1 356 ? 134.326 301.519 293.831 1.00 9.26 356 PRO B O 1
ATOM 2215 N N . GLN A 1 357 ? 135.874 300.947 292.339 1.00 9.13 357 GLN B N 1
ATOM 2216 C CA . GLN A 1 357 ? 134.927 300.952 291.232 1.00 8.56 357 GLN B CA 1
ATOM 2217 C C . GLN A 1 357 ? 134.082 299.690 291.178 1.00 5.85 357 GLN B C 1
ATOM 2218 O O . GLN A 1 357 ? 133.073 299.668 290.468 1.00 9.64 357 GLN B O 1
ATOM 2224 N N . PHE A 1 358 ? 134.480 298.648 291.902 1.00 7.36 358 PHE B N 1
ATOM 2225 C CA . PHE A 1 358 ? 133.734 297.403 291.991 1.00 7.61 358 PHE B CA 1
ATOM 2226 C C . PHE A 1 358 ? 134.105 296.739 293.307 1.00 4.80 358 PHE B C 1
ATOM 2227 O O . PHE A 1 358 ? 135.115 297.076 293.927 1.00 6.91 358 PHE B O 1
ATOM 2235 N N . PHE A 1 359 ? 133.289 295.779 293.724 1.00 8.85 359 PHE B N 1
ATOM 2236 C CA . PHE A 1 359 ? 133.452 295.125 295.013 1.00 8.16 359 PHE B CA 1
ATOM 2237 C C . PHE A 1 359 ? 133.906 293.686 294.830 1.00 8.05 359 PHE B C 1
ATOM 2238 O O . PHE A 1 359 ? 133.495 293.007 293.886 1.00 13.00 359 PHE B O 1
ATOM 2246 N N . LEU A 1 360 ? 134.761 293.232 295.740 1.00 7.70 360 LEU B N 1
ATOM 2247 C CA . LEU A 1 360 ? 135.341 291.901 295.689 1.00 4.63 360 LEU B CA 1
ATOM 2248 C C . LEU A 1 360 ? 134.863 291.079 296.875 1.00 6.83 360 LEU B C 1
ATOM 2249 O O . LEU A 1 360 ? 134.850 291.555 298.013 1.00 11.97 360 LEU B O 1
ATOM 2254 N N . TYR A 1 361 ? 134.470 289.843 296.599 1.00 7.32 361 TYR B N 1
ATOM 2255 C CA . TYR A 1 361 ? 134.052 288.908 297.628 1.00 7.80 361 TYR B CA 1
ATOM 2256 C C . TYR A 1 361 ? 134.768 287.589 297.412 1.00 9.97 361 TYR B C 1
ATOM 2257 O O . TYR A 1 361 ? 135.119 287.246 296.280 1.00 10.21 361 TYR B O 1
ATOM 2266 N N . SER A 1 362 ? 134.991 286.859 298.500 1.00 13.01 362 SER B N 1
ATOM 2267 C CA . SER A 1 362 ? 135.377 285.463 298.384 1.00 12.77 362 SER B CA 1
ATOM 2268 C C . SER A 1 362 ? 134.252 284.692 297.708 1.00 15.82 362 SER B C 1
ATOM 2269 O O . SER A 1 362 ? 133.074 284.906 298.000 1.00 18.18 362 SER B O 1
ATOM 2272 N N . LYS A 1 363 ? 134.620 283.809 296.777 1.00 17.39 363 LYS B N 1
ATOM 2273 C CA . LYS A 1 363 ? 133.610 283.172 295.935 1.00 18.19 363 LYS B CA 1
ATOM 2274 C C . LYS A 1 363 ? 132.647 282.324 296.756 1.00 19.54 363 LYS B C 1
ATOM 2275 O O . LYS A 1 363 ? 131.428 282.393 296.558 1.00 20.92 363 LYS B O 1
ATOM 2281 N N . ASP A 1 364 ? 133.168 281.521 297.681 1.00 21.19 364 ASP B N 1
ATOM 2282 C CA . ASP A 1 364 ? 132.341 280.738 298.593 1.00 21.23 364 ASP B CA 1
ATOM 2283 C C . ASP A 1 364 ? 132.908 280.866 300.000 1.00 23.99 364 ASP B C 1
ATOM 2284 O O . ASP A 1 364 ? 134.088 280.582 300.231 1.00 29.23 364 ASP B O 1
ATOM 2289 N N . ALA A 1 365 ? 132.062 281.298 300.937 1.00 22.36 365 ALA B N 1
ATOM 2290 C CA . ALA A 1 365 ? 132.492 281.501 302.314 1.00 21.33 365 ALA B CA 1
ATOM 2291 C C . ALA A 1 365 ? 132.523 280.206 303.115 1.00 24.13 365 ALA B C 1
ATOM 2292 O O . ALA A 1 365 ? 133.240 280.132 304.118 1.00 23.09 365 ALA B O 1
ATOM 2294 N N . SER A 1 366 ? 131.768 279.189 302.696 1.00 24.21 366 SER B N 1
ATOM 2295 C CA . SER A 1 366 ? 131.700 277.942 303.449 1.00 23.51 366 SER B CA 1
ATOM 2296 C C . SER A 1 366 ? 133.031 277.206 303.482 1.00 24.84 366 SER B C 1
ATOM 2297 O O . SER A 1 366 ? 133.321 276.522 304.468 1.00 28.09 366 SER B O 1
ATOM 2300 N N . ILE A 1 367 ? 133.847 277.337 302.442 1.00 21.56 367 ILE B N 1
ATOM 2301 C CA . ILE A 1 367 ? 135.081 276.565 302.343 1.00 23.54 367 ILE B CA 1
ATOM 2302 C C . ILE A 1 367 ? 136.231 277.247 303.074 1.00 22.39 367 ILE B C 1
ATOM 2303 O O . ILE A 1 367 ? 137.071 276.577 303.679 1.00 27.21 367 ILE B O 1
ATOM 2308 N N . ASN A 1 368 ? 136.284 278.578 303.057 1.00 21.56 368 ASN B N 1
ATOM 2309 C CA . ASN A 1 368 ? 137.437 279.313 303.562 1.00 19.83 368 ASN B CA 1
ATOM 2310 C C . ASN A 1 368 ? 137.179 279.996 304.903 1.00 19.65 368 ASN B C 1
ATOM 2311 O O . ASN A 1 368 ? 137.945 280.882 305.292 1.00 24.99 368 ASN B O 1
ATOM 2316 N N . THR A 1 369 ? 136.130 279.608 305.621 1.00 16.26 369 THR B N 1
ATOM 2317 C CA . THR A 1 369 ? 135.865 280.153 306.946 1.00 18.66 369 THR B CA 1
ATOM 2318 C C . THR A 1 369 ? 135.721 279.021 307.951 1.00 14.44 369 THR B C 1
ATOM 2319 O O . THR A 1 369 ? 135.151 277.974 307.640 1.00 20.61 369 THR B O 1
ATOM 2323 N N . VAL A 1 370 ? 136.253 279.238 309.153 1.00 14.75 370 VAL B N 1
ATOM 2324 C CA . VAL A 1 370 ? 136.160 278.281 310.245 1.00 13.21 370 VAL B CA 1
ATOM 2325 C C . VAL A 1 370 ? 135.791 279.021 311.523 1.00 11.28 370 VAL B C 1
ATOM 2326 O O . VAL A 1 370 ? 135.960 280.235 311.640 1.00 14.35 370 VAL B O 1
ATOM 2330 N N . ASP A 1 371 ? 135.277 278.263 312.484 1.00 14.51 371 ASP B N 1
ATOM 2331 C CA . ASP A 1 371 ? 134.988 278.754 313.823 1.00 9.47 371 ASP B CA 1
ATOM 2332 C C . ASP A 1 371 ? 135.856 277.986 314.808 1.00 12.91 371 ASP B C 1
ATOM 2333 O O . ASP A 1 371 ? 135.837 276.752 314.821 1.00 14.73 371 ASP B O 1
ATOM 2338 N N . ILE A 1 372 ? 136.619 278.709 315.623 1.00 14.06 372 ILE B N 1
ATOM 2339 C CA . ILE A 1 372 ? 137.559 278.110 316.563 1.00 10.43 372 ILE B CA 1
ATOM 2340 C C . ILE A 1 372 ? 136.975 278.212 317.964 1.00 12.63 372 ILE B C 1
ATOM 2341 O O . ILE A 1 372 ? 136.605 279.303 318.411 1.00 14.42 372 ILE B O 1
ATOM 2346 N N . GLY A 1 373 ? 136.892 277.076 318.653 1.00 13.81 373 GLY B N 1
ATOM 2347 C CA . GLY A 1 373 ? 136.391 277.061 320.008 1.00 12.66 373 GLY B CA 1
ATOM 2348 C C . GLY A 1 373 ? 137.412 277.552 321.015 1.00 13.24 373 GLY B C 1
ATOM 2349 O O . GLY A 1 373 ? 138.582 277.772 320.710 1.00 13.38 373 GLY B O 1
ATOM 2350 N N . SER A 1 374 ? 136.946 277.708 322.255 1.00 11.64 374 SER B N 1
ATOM 2351 C CA . SER A 1 374 ? 137.800 278.223 323.319 1.00 10.09 374 SER B CA 1
ATOM 2352 C C . SER A 1 374 ? 138.938 277.275 323.669 1.00 14.50 374 SER B C 1
ATOM 2353 O O . SER A 1 374 ? 139.917 277.705 324.288 1.00 18.94 374 SER B O 1
ATOM 2356 N N . ARG A 1 375 ? 138.833 276.000 323.300 1.00 17.53 375 ARG B N 1
ATOM 2357 C CA . ARG A 1 375 ? 139.894 275.031 323.536 1.00 14.45 375 ARG B CA 1
ATOM 2358 C C . ARG A 1 375 ? 140.602 274.621 322.252 1.00 15.72 375 ARG B C 1
ATOM 2359 O O . ARG A 1 375 ? 141.366 273.651 322.259 1.00 19.08 375 ARG B O 1
ATOM 2367 N N . GLY A 1 376 ? 140.364 275.328 321.153 1.00 13.28 376 GLY B N 1
ATOM 2368 C CA . GLY A 1 376 ? 141.075 275.087 319.919 1.00 15.09 376 GLY B CA 1
ATOM 2369 C C . GLY A 1 376 ? 140.402 274.166 318.928 1.00 13.12 376 GLY B C 1
ATOM 2370 O O . GLY A 1 376 ? 141.038 273.787 317.940 1.00 18.91 376 GLY B O 1
ATOM 2371 N N . ARG A 1 377 ? 139.146 273.794 319.152 1.00 13.53 377 ARG B N 1
ATOM 2372 C CA . ARG A 1 377 ? 138.439 272.925 318.223 1.00 16.36 377 ARG B CA 1
ATOM 2373 C C . ARG A 1 377 ? 137.978 273.715 317.003 1.00 14.25 377 ARG B C 1
ATOM 2374 O O . ARG A 1 377 ? 137.409 274.801 317.136 1.00 16.87 377 ARG B O 1
ATOM 2382 N N . ILE A 1 378 ? 138.217 273.163 315.817 1.00 15.91 378 ILE B N 1
ATOM 2383 C CA . ILE A 1 378 ? 137.925 273.837 314.558 1.00 15.31 378 ILE B CA 1
ATOM 2384 C C . ILE A 1 378 ? 136.639 273.265 313.980 1.00 16.50 378 ILE B C 1
ATOM 2385 O O . ILE A 1 378 ? 136.531 272.053 313.760 1.00 21.45 378 ILE B O 1
ATOM 2390 N N . THR A 1 379 ? 135.664 274.134 313.741 1.00 15.22 379 THR B N 1
ATOM 2391 C CA . THR A 1 379 ? 134.426 273.779 313.055 1.00 17.70 379 THR B CA 1
ATOM 2392 C C . THR A 1 379 ? 134.437 274.481 311.703 1.00 20.13 379 THR B C 1
ATOM 2393 O O . THR A 1 379 ? 134.385 275.714 311.640 1.00 19.81 379 THR B O 1
ATOM 2397 N N . SER A 1 380 ? 134.511 273.698 310.616 1.00 22.08 380 SER B N 1
ATOM 2398 C CA . SER A 1 380 ? 134.675 274.312 309.298 1.00 21.59 380 SER B CA 1
ATOM 2399 C C . SER A 1 380 ? 133.384 274.952 308.803 1.00 25.77 380 SER B C 1
ATOM 2400 O O . SER A 1 380 ? 133.370 276.174 308.574 1.00 28.73 380 SER B O 1
ATOM 2403 N N . PRO A 1 381 ? 132.269 274.222 308.631 1.00 24.26 381 PRO B N 1
ATOM 2404 C CA . PRO A 1 381 ? 131.047 274.908 308.196 1.00 24.19 381 PRO B CA 1
ATOM 2405 C C . PRO A 1 381 ? 130.395 275.639 309.357 1.00 24.63 381 PRO B C 1
ATOM 2406 O O . PRO A 1 381 ? 129.777 275.011 310.221 1.00 27.93 381 PRO B O 1
ATOM 2410 N N . ILE A 1 382 ? 130.528 276.961 309.391 1.00 22.96 382 ILE B N 1
ATOM 2411 C CA . ILE A 1 382 ? 129.966 277.749 310.484 1.00 24.40 382 ILE B CA 1
ATOM 2412 C C . ILE A 1 382 ? 128.454 277.784 310.286 1.00 25.27 382 ILE B C 1
ATOM 2413 O O . ILE A 1 382 ? 127.981 277.648 309.149 1.00 27.78 382 ILE B O 1
ATOM 2418 N N . PRO A 1 383 ? 127.662 277.953 311.349 1.00 27.97 383 PRO B N 1
ATOM 2419 C CA . PRO A 1 383 ? 126.234 277.595 311.265 1.00 29.73 383 PRO B CA 1
ATOM 2420 C C . PRO A 1 383 ? 125.419 278.397 310.261 1.00 29.59 383 PRO B C 1
ATOM 2421 O O . PRO A 1 383 ? 124.349 277.931 309.850 1.00 31.65 383 PRO B O 1
ATOM 2425 N N . ASP A 1 384 ? 125.870 279.577 309.850 1.00 25.84 384 ASP B N 1
ATOM 2426 C CA . ASP A 1 384 ? 125.086 280.434 308.962 1.00 26.57 384 ASP B CA 1
ATOM 2427 C C . ASP A 1 384 ? 125.893 280.822 307.728 1.00 26.75 384 ASP B C 1
ATOM 2428 O O . ASP A 1 384 ? 125.946 281.986 307.333 1.00 29.04 384 ASP B O 1
ATOM 2433 N N . VAL A 1 385 ? 126.529 279.833 307.094 1.00 26.69 385 VAL B N 1
ATOM 2434 C CA . VAL A 1 385 ? 127.368 280.107 305.928 1.00 24.82 385 VAL B CA 1
ATOM 2435 C C . VAL A 1 385 ? 126.545 280.685 304.784 1.00 26.23 385 VAL B C 1
ATOM 2436 O O . VAL A 1 385 ? 126.950 281.660 304.140 1.00 28.69 385 VAL B O 1
ATOM 2440 N N . ALA A 1 386 ? 125.379 280.094 304.510 1.00 24.71 386 ALA B N 1
ATOM 2441 C CA . ALA A 1 386 ? 124.660 280.386 303.276 1.00 24.84 386 ALA B CA 1
ATOM 2442 C C . ALA A 1 386 ? 124.089 281.796 303.233 1.00 24.77 386 ALA B C 1
ATOM 2443 O O . ALA A 1 386 ? 123.704 282.259 302.155 1.00 26.50 386 ALA B O 1
ATOM 2445 N N . HIS A 1 387 ? 124.023 282.489 304.368 1.00 22.77 387 HIS B N 1
ATOM 2446 C CA . HIS A 1 387 ? 123.456 283.829 304.424 1.00 21.61 387 HIS B CA 1
ATOM 2447 C C . HIS A 1 387 ? 124.511 284.896 304.686 1.00 21.21 387 HIS B C 1
ATOM 2448 O O . HIS A 1 387 ? 124.174 286.002 305.117 1.00 23.73 387 HIS B O 1
ATOM 2455 N N . LEU A 1 388 ? 125.779 284.590 304.432 1.00 19.64 388 LEU B N 1
ATOM 2456 C CA . LEU A 1 388 ? 126.865 285.510 304.724 1.00 17.79 388 LEU B CA 1
ATOM 2457 C C . LEU A 1 388 ? 127.693 285.767 303.475 1.00 17.27 388 LEU B C 1
ATOM 2458 O O . LEU A 1 388 ? 127.839 284.899 302.612 1.00 20.29 388 LEU B O 1
ATOM 2463 N N . ASP A 1 389 ? 128.234 286.978 303.395 1.00 15.35 389 ASP B N 1
ATOM 2464 C CA . ASP A 1 389 ? 129.161 287.373 302.347 1.00 12.58 389 ASP B CA 1
ATOM 2465 C C . ASP A 1 389 ? 130.483 287.745 302.994 1.00 11.05 389 ASP B C 1
ATOM 2466 O O . ASP A 1 389 ? 130.504 288.448 304.009 1.00 14.39 389 ASP B O 1
ATOM 2471 N N . LEU A 1 390 ? 131.577 287.267 302.418 1.00 10.97 390 LEU B N 1
ATOM 2472 C CA . LEU A 1 390 ? 132.913 287.530 302.941 1.00 11.03 390 LEU B CA 1
ATOM 2473 C C . LEU A 1 390 ? 133.560 288.618 302.089 1.00 9.30 390 LEU B C 1
ATOM 2474 O O . LEU A 1 390 ? 134.105 288.341 301.019 1.00 11.35 390 LEU B O 1
ATOM 2479 N N . HIS A 1 391 ? 133.497 289.860 302.566 1.00 10.33 391 HIS B N 1
ATOM 2480 C CA . HIS A 1 391 ? 134.157 290.957 301.874 1.00 5.79 391 HIS B CA 1
ATOM 2481 C C . HIS A 1 391 ? 135.665 290.866 302.041 1.00 6.72 391 HIS B C 1
ATOM 2482 O O . HIS A 1 391 ? 136.172 290.435 303.077 1.00 10.87 391 HIS B O 1
ATOM 2489 N N . ARG A 1 392 ? 136.383 291.296 301.014 1.00 2.27 392 ARG B N 1
ATOM 2490 C CA . ARG A 1 392 ? 137.797 291.586 301.166 1.00 5.25 392 ARG B CA 1
ATOM 2491 C C . ARG A 1 392 ? 137.957 293.001 301.707 1.00 2.94 392 ARG B C 1
ATOM 2492 O O . ARG A 1 392 ? 137.038 293.818 301.644 1.00 6.63 392 ARG B O 1
ATOM 2500 N N . LEU A 1 393 ? 139.143 293.288 302.247 1.00 2.14 393 LEU B N 1
ATOM 2501 C CA . LEU A 1 393 ? 139.412 294.629 302.756 1.00 1.79 393 LEU B CA 1
ATOM 2502 C C . LEU A 1 393 ? 139.312 295.671 301.654 1.00 2.46 393 LEU B C 1
ATOM 2503 O O . LEU A 1 393 ? 139.143 296.858 301.945 1.00 10.16 393 LEU B O 1
ATOM 2508 N N . TRP A 1 394 ? 139.399 295.231 300.398 1.00 4.74 394 TRP B N 1
ATOM 2509 C CA . TRP A 1 394 ? 139.169 296.089 299.244 1.00 2.63 394 TRP B CA 1
ATOM 2510 C C . TRP A 1 394 ? 137.850 296.841 299.356 1.00 2.04 394 TRP B C 1
ATOM 2511 O O . TRP A 1 394 ? 137.767 298.020 298.996 1.00 7.73 394 TRP B O 1
ATOM 2522 N N . ASN A 1 395 ? 136.807 296.179 299.859 1.00 0.34 395 ASN B N 1
ATOM 2523 C CA . ASN A 1 395 ? 135.493 296.800 299.956 1.00 1.52 395 ASN B CA 1
ATOM 2524 C C . ASN A 1 395 ? 135.397 297.815 301.087 1.00 3.09 395 ASN B C 1
ATOM 2525 O O . ASN A 1 395 ? 134.503 298.664 301.062 1.00 8.96 395 ASN B O 1
ATOM 2530 N N . LEU A 1 396 ? 136.295 297.752 302.065 1.00 2.72 396 LEU B N 1
ATOM 2531 C CA . LEU A 1 396 ? 136.230 298.601 303.245 1.00 4.39 396 LEU B CA 1
ATOM 2532 C C . LEU A 1 396 ? 136.959 299.925 303.074 1.00 1.01 396 LEU B C 1
ATOM 2533 O O . LEU A 1 396 ? 136.870 300.782 303.958 1.00 9.71 396 LEU B O 1
ATOM 2538 N N . PHE A 1 397 ? 137.678 300.112 301.973 1.00 3.01 397 PHE B N 1
ATOM 2539 C CA . PHE A 1 397 ? 138.422 301.334 301.724 1.00 4.59 397 PHE B CA 1
ATOM 2540 C C . PHE A 1 397 ? 137.828 302.074 300.534 1.00 1.82 397 PHE B C 1
ATOM 2541 O O . PHE A 1 397 ? 137.300 301.464 299.601 1.00 9.21 397 PHE B O 1
ATOM 2549 N N . ARG A 1 398 ? 137.904 303.400 300.587 1.00 5.56 398 ARG B N 1
ATOM 2550 C CA . ARG A 1 398 ? 137.375 304.261 299.538 1.00 2.21 398 ARG B CA 1
ATOM 2551 C C . ARG A 1 398 ? 138.426 305.309 299.214 1.00 3.96 398 ARG B C 1
ATOM 2552 O O . ARG A 1 398 ? 138.860 306.047 300.102 1.00 7.15 398 ARG B O 1
ATOM 2560 N N . PHE A 1 399 ? 138.834 305.376 297.952 1.00 5.77 399 PHE B N 1
ATOM 2561 C CA . PHE A 1 399 ? 139.884 306.283 297.516 1.00 1.62 399 PHE B CA 1
ATOM 2562 C C . PHE A 1 399 ? 139.317 307.345 296.590 1.00 6.29 399 PHE B C 1
ATOM 2563 O O . PHE A 1 399 ? 138.398 307.080 295.809 1.00 9.42 399 PHE B O 1
ATOM 2571 N N . ASP A 1 400 ? 139.872 308.546 296.678 1.00 5.06 400 ASP B N 1
ATOM 2572 C CA . ASP A 1 400 ? 139.527 309.635 295.780 1.00 6.18 400 ASP B CA 1
ATOM 2573 C C . ASP A 1 400 ? 140.680 309.856 294.813 1.00 7.65 400 ASP B C 1
ATOM 2574 O O . ASP A 1 400 ? 141.835 309.966 295.233 1.00 12.72 400 ASP B O 1
ATOM 2579 N N . GLY A 1 401 ? 140.367 309.898 293.533 1.00 8.58 401 GLY B N 1
ATOM 2580 C CA . GLY A 1 401 ? 141.358 310.121 292.497 1.00 4.54 401 GLY B CA 1
ATOM 2581 C C . GLY A 1 401 ? 140.751 310.945 291.394 1.00 7.76 401 GLY B C 1
ATOM 2582 O O . GLY A 1 401 ? 139.920 311.823 291.643 1.00 7.13 401 GLY B O 1
ATOM 2583 N N . TYR A 1 402 ? 141.160 310.662 290.164 1.00 4.14 402 TYR B N 1
ATOM 2584 C CA . TYR A 1 402 ? 140.578 311.343 289.020 1.00 7.13 402 TYR B CA 1
ATOM 2585 C C . TYR A 1 402 ? 139.142 310.885 288.810 1.00 4.85 402 TYR B C 1
ATOM 2586 O O . TYR A 1 402 ? 138.799 309.729 289.064 1.00 7.79 402 TYR B O 1
ATOM 2595 N N . ARG A 1 403 ? 138.296 311.809 288.363 1.00 3.19 403 ARG B N 1
ATOM 2596 C CA . ARG A 1 403 ? 136.904 311.503 288.064 1.00 6.01 403 ARG B CA 1
ATOM 2597 C C . ARG A 1 403 ? 136.643 311.333 286.578 1.00 5.83 403 ARG B C 1
ATOM 2598 O O . ARG A 1 403 ? 135.740 310.580 286.200 1.00 8.24 403 ARG B O 1
ATOM 2606 N N . TYR A 1 404 ? 137.409 312.015 285.733 1.00 5.70 404 TYR B N 1
ATOM 2607 C CA . TYR A 1 404 ? 137.308 311.894 284.287 1.00 6.33 404 TYR B CA 1
ATOM 2608 C C . TYR A 1 404 ? 138.703 311.671 283.736 1.00 6.09 404 TYR B C 1
ATOM 2609 O O . TYR A 1 404 ? 139.621 312.437 284.043 1.00 10.56 404 TYR B O 1
ATOM 2618 N N . ILE A 1 405 ? 138.865 310.627 282.933 1.00 7.90 405 ILE B N 1
ATOM 2619 C CA . ILE A 1 405 ? 140.152 310.292 282.342 1.00 8.58 405 ILE B CA 1
ATOM 2620 C C . ILE A 1 405 ? 139.955 310.041 280.854 1.00 5.89 405 ILE B C 1
ATOM 2621 O O . ILE A 1 405 ? 139.039 309.315 280.457 1.00 9.71 405 ILE B O 1
ATOM 2626 N N . ASP A 1 406 ? 140.804 310.655 280.038 1.00 9.11 406 ASP B N 1
ATOM 2627 C CA . ASP A 1 406 ? 140.865 310.376 278.612 1.00 5.69 406 ASP B CA 1
ATOM 2628 C C . ASP A 1 406 ? 141.990 309.386 278.356 1.00 5.04 406 ASP B C 1
ATOM 2629 O O . ASP A 1 406 ? 143.132 309.618 278.761 1.00 8.56 406 ASP B O 1
ATOM 2634 N N . VAL A 1 407 ? 141.665 308.278 277.704 1.00 5.74 407 VAL B N 1
ATOM 2635 C CA . VAL A 1 407 ? 142.648 307.273 277.325 1.00 7.60 407 VAL B CA 1
ATOM 2636 C C . VAL A 1 407 ? 142.875 307.400 275.828 1.00 4.34 407 VAL B C 1
ATOM 2637 O O . VAL A 1 407 ? 141.941 307.239 275.035 1.00 8.91 407 VAL B O 1
ATOM 2641 N N . VAL A 1 408 ? 144.109 307.707 275.444 1.00 5.65 408 VAL B N 1
ATOM 2642 C CA . VAL A 1 408 ? 144.464 307.985 274.059 1.00 2.31 408 VAL B CA 1
ATOM 2643 C C . VAL A 1 408 ? 145.468 306.932 273.617 1.00 3.83 408 VAL B C 1
ATOM 2644 O O . VAL A 1 408 ? 146.592 306.885 274.131 1.00 6.72 408 VAL B O 1
ATOM 2648 N N . ILE A 1 409 ? 145.076 306.099 272.662 1.00 2.63 409 ILE B N 1
ATOM 2649 C CA . ILE A 1 409 ? 145.967 305.091 272.103 1.00 7.44 409 ILE B CA 1
ATOM 2650 C C . ILE A 1 409 ? 146.694 305.695 270.913 1.00 3.49 409 ILE B C 1
ATOM 2651 O O . ILE A 1 409 ? 146.078 306.340 270.058 1.00 6.40 409 ILE B O 1
ATOM 2656 N N . VAL A 1 410 ? 148.005 305.497 270.861 1.00 4.79 410 VAL B N 1
ATOM 2657 C CA . VAL A 1 410 ? 148.866 306.142 269.878 1.00 7.63 410 VAL B CA 1
ATOM 2658 C C . VAL A 1 410 ? 149.375 305.083 268.911 1.00 5.22 410 VAL B C 1
ATOM 2659 O O . VAL A 1 410 ? 150.037 304.124 269.323 1.00 10.01 410 VAL B O 1
ATOM 2663 N N . GLY A 1 411 ? 149.069 305.257 267.632 1.00 6.64 411 GLY B N 1
ATOM 2664 C CA . GLY A 1 411 ? 149.565 304.385 266.595 1.00 7.34 411 GLY B CA 1
ATOM 2665 C C . GLY A 1 411 ? 148.610 303.329 266.088 1.00 7.47 411 GLY B C 1
ATOM 2666 O O . GLY A 1 411 ? 149.065 302.246 265.710 1.00 13.40 411 GLY B O 1
ATOM 2667 N N . VAL A 1 412 ? 147.308 303.605 266.059 1.00 6.52 412 VAL B N 1
ATOM 2668 C CA . VAL A 1 412 ? 146.327 302.640 265.587 1.00 8.09 412 VAL B CA 1
ATOM 2669 C C . VAL A 1 412 ? 145.561 303.233 264.411 1.00 7.41 412 VAL B C 1
ATOM 2670 O O . VAL A 1 412 ? 145.446 304.450 264.255 1.00 10.63 412 VAL B O 1
ATOM 2674 N N . ASP A 1 413 ? 145.032 302.342 263.579 1.00 9.17 413 ASP B N 1
ATOM 2675 C CA . ASP A 1 413 ? 144.274 302.732 262.402 1.00 11.15 413 ASP B CA 1
ATOM 2676 C C . ASP A 1 413 ? 142.860 303.166 262.778 1.00 9.38 413 ASP B C 1
ATOM 2677 O O . ASP A 1 413 ? 142.434 303.078 263.931 1.00 10.70 413 ASP B O 1
ATOM 2682 N N . ARG A 1 414 ? 142.128 303.641 261.769 1.00 12.54 414 ARG B N 1
ATOM 2683 C CA . ARG A 1 414 ? 140.749 304.076 261.948 1.00 9.32 414 ARG B CA 1
ATOM 2684 C C . ARG A 1 414 ? 139.781 302.917 262.134 1.00 15.07 414 ARG B C 1
ATOM 2685 O O . ARG A 1 414 ? 138.612 303.159 262.448 1.00 13.64 414 ARG B O 1
ATOM 2693 N N . ASP A 1 415 ? 140.224 301.677 261.936 1.00 12.52 415 ASP B N 1
ATOM 2694 C CA . ASP A 1 415 ? 139.417 300.500 262.230 1.00 12.89 415 ASP B CA 1
ATOM 2695 C C . ASP A 1 415 ? 139.899 299.786 263.491 1.00 11.54 415 ASP B C 1
ATOM 2696 O O . ASP A 1 415 ? 139.755 298.569 263.618 1.00 17.90 415 ASP B O 1
ATOM 2701 N N . TYR A 1 416 ? 140.474 300.534 264.431 1.00 10.09 416 TYR B N 1
ATOM 2702 C CA . TYR A 1 416 ? 140.934 299.941 265.678 1.00 8.49 416 TYR B CA 1
ATOM 2703 C C . TYR A 1 416 ? 139.757 299.394 266.475 1.00 9.86 416 TYR B C 1
ATOM 2704 O O . TYR A 1 416 ? 138.674 299.982 266.504 1.00 12.37 416 TYR B O 1
ATOM 2713 N N . VAL A 1 417 ? 139.975 298.253 267.120 1.00 7.64 417 VAL B N 1
ATOM 2714 C CA . VAL A 1 417 ? 138.947 297.567 267.889 1.00 10.04 417 VAL B CA 1
ATOM 2715 C C . VAL A 1 417 ? 139.428 297.444 269.326 1.00 9.32 417 VAL B C 1
ATOM 2716 O O . VAL A 1 417 ? 140.550 296.988 269.571 1.00 10.50 417 VAL B O 1
ATOM 2720 N N . TRP A 1 418 ? 138.587 297.863 270.267 1.00 9.50 418 TRP B N 1
ATOM 2721 C CA . TRP A 1 418 ? 138.860 297.728 271.691 1.00 7.41 418 TRP B CA 1
ATOM 2722 C C . TRP A 1 418 ? 138.984 296.246 272.031 1.00 6.00 418 TRP B C 1
ATOM 2723 O O . TRP A 1 418 ? 137.979 295.526 272.039 1.00 9.08 418 TRP B O 1
ATOM 2734 N N . PRO A 1 419 ? 140.198 295.756 272.298 1.00 2.93 419 PRO B N 1
ATOM 2735 C CA . PRO A 1 419 ? 140.385 294.305 272.477 1.00 10.35 419 PRO B CA 1
ATOM 2736 C C . PRO A 1 419 ? 139.644 293.752 273.675 1.00 9.61 419 PRO B C 1
ATOM 2737 O O . PRO A 1 419 ? 139.252 292.579 273.684 1.00 16.54 419 PRO B O 1
ATOM 2741 N N . TYR A 1 420 ? 139.452 294.580 274.691 1.00 12.06 420 TYR B N 1
ATOM 2742 C CA . TYR A 1 420 ? 138.664 294.277 275.873 1.00 9.64 420 TYR B CA 1
ATOM 2743 C C . TYR A 1 420 ? 137.189 294.470 275.548 1.00 11.66 420 TYR B C 1
ATOM 2744 O O . TYR A 1 420 ? 136.813 294.418 274.374 1.00 19.78 420 TYR B O 1
ATOM 2753 N N . GLN A 1 421 ? 136.358 294.680 276.569 1.00 7.67 421 GLN B N 1
ATOM 2754 C CA . GLN A 1 421 ? 134.903 294.546 276.509 1.00 11.64 421 GLN B CA 1
ATOM 2755 C C . GLN A 1 421 ? 134.269 294.869 275.161 1.00 11.96 421 GLN B C 1
ATOM 2756 O O . GLN A 1 421 ? 134.523 295.925 274.573 1.00 12.89 421 GLN B O 1
ATOM 2762 N N . ASN A 1 422 ? 133.440 293.950 274.673 1.00 13.15 422 ASN B N 1
ATOM 2763 C CA . ASN A 1 422 ? 132.734 294.125 273.416 1.00 11.82 422 ASN B CA 1
ATOM 2764 C C . ASN A 1 422 ? 131.646 295.185 273.554 1.00 14.87 422 ASN B C 1
ATOM 2765 O O . ASN A 1 422 ? 131.155 295.477 274.647 1.00 16.28 422 ASN B O 1
ATOM 2770 N N . GLY A 1 423 ? 131.271 295.766 272.419 1.00 13.00 423 GLY B N 1
ATOM 2771 C CA . GLY A 1 423 ? 130.328 296.862 272.420 1.00 13.95 423 GLY B CA 1
ATOM 2772 C C . GLY A 1 423 ? 130.915 298.192 272.822 1.00 13.50 423 GLY B C 1
ATOM 2773 O O . GLY A 1 423 ? 130.160 299.142 273.053 1.00 17.04 423 GLY B O 1
ATOM 2774 N N . VAL A 1 424 ? 132.236 298.284 272.933 1.00 15.66 424 VAL B N 1
ATOM 2775 C CA . VAL A 1 424 ? 132.930 299.518 273.275 1.00 12.66 424 VAL B CA 1
ATOM 2776 C C . VAL A 1 424 ? 133.680 299.982 272.038 1.00 11.75 424 VAL B C 1
ATOM 2777 O O . VAL A 1 424 ? 134.479 299.229 271.468 1.00 13.49 424 VAL B O 1
ATOM 2781 N N . TYR A 1 425 ? 133.431 301.218 271.624 1.00 13.23 425 TYR B N 1
ATOM 2782 C CA . TYR A 1 425 ? 133.980 301.753 270.387 1.00 15.06 425 TYR B CA 1
ATOM 2783 C C . TYR A 1 425 ? 134.851 302.957 270.702 1.00 7.77 425 TYR B C 1
ATOM 2784 O O . TYR A 1 425 ? 134.391 303.919 271.326 1.00 15.54 425 TYR B O 1
ATOM 2793 N N . VAL A 1 426 ? 136.103 302.889 270.285 1.00 6.18 426 VAL B N 1
ATOM 2794 C CA . VAL A 1 426 ? 137.052 303.972 270.490 1.00 11.28 426 VAL B CA 1
ATOM 2795 C C . VAL A 1 426 ? 136.727 305.107 269.533 1.00 8.87 426 VAL B C 1
ATOM 2796 O O . VAL A 1 426 ? 136.392 304.878 268.365 1.00 15.07 426 VAL B O 1
ATOM 2800 N N . HIS A 1 427 ? 136.795 306.337 270.034 1.00 6.59 427 HIS B N 1
ATOM 2801 C CA . HIS A 1 427 ? 136.666 307.505 269.175 1.00 11.48 427 HIS B CA 1
ATOM 2802 C C . HIS A 1 427 ? 137.713 307.441 268.071 1.00 8.00 427 HIS B C 1
ATOM 2803 O O . HIS A 1 427 ? 138.915 307.400 268.344 1.00 8.74 427 HIS B O 1
ATOM 2810 N N . GLY A 1 428 ? 137.255 307.416 266.824 1.00 9.12 428 GLY B N 1
ATOM 2811 C CA . GLY A 1 428 ? 138.142 307.267 265.693 1.00 9.55 428 GLY B CA 1
ATOM 2812 C C . GLY A 1 428 ? 138.461 305.838 265.313 1.00 12.96 428 GLY B C 1
ATOM 2813 O O . GLY A 1 428 ? 139.195 305.624 264.343 1.00 15.66 428 GLY B O 1
ATOM 2814 N N . GLY A 1 429 ? 137.943 304.856 266.044 1.00 13.71 429 GLY B N 1
ATOM 2815 C CA . GLY A 1 429 ? 138.139 303.460 265.731 1.00 9.02 429 GLY B CA 1
ATOM 2816 C C . GLY A 1 429 ? 136.956 302.862 265.000 1.00 12.58 429 GLY B C 1
ATOM 2817 O O . GLY A 1 429 ? 136.155 303.562 264.372 1.00 14.52 429 GLY B O 1
ATOM 2818 N N . LYS A 1 430 ? 136.847 301.539 265.083 1.00 10.19 430 LYS B N 1
ATOM 2819 C CA . LYS A 1 430 ? 135.730 300.839 264.466 1.00 12.44 430 LYS B CA 1
ATOM 2820 C C . LYS A 1 430 ? 134.428 301.193 265.171 1.00 15.41 430 LYS B C 1
ATOM 2821 O O . LYS A 1 430 ? 134.362 301.212 266.403 1.00 18.79 430 LYS B O 1
ATOM 2827 N N . GLY A 1 431 ? 133.389 301.466 264.386 1.00 16.38 431 GLY B N 1
ATOM 2828 C CA . GLY A 1 431 ? 132.113 301.879 264.918 1.00 17.95 431 GLY B CA 1
ATOM 2829 C C . GLY A 1 431 ? 131.167 300.725 265.178 1.00 18.33 431 GLY B C 1
ATOM 2830 O O . GLY A 1 431 ? 131.468 299.564 264.890 1.00 18.50 431 GLY B O 1
ATOM 2831 N N . PRO A 1 432 ? 129.993 301.034 265.740 1.00 19.08 432 PRO B N 1
ATOM 2832 C CA . PRO A 1 432 ? 129.038 299.962 266.067 1.00 18.98 432 PRO B CA 1
ATOM 2833 C C . PRO A 1 432 ? 128.528 299.211 264.853 1.00 21.63 432 PRO B C 1
ATOM 2834 O O . PRO A 1 432 ? 128.260 298.008 264.943 1.00 24.25 432 PRO B O 1
ATOM 2838 N N . LYS A 1 433 ? 128.381 299.890 263.717 1.00 25.41 433 LYS B N 1
ATOM 2839 C CA . LYS A 1 433 ? 127.788 299.271 262.539 1.00 25.70 433 LYS B CA 1
ATOM 2840 C C . LYS A 1 433 ? 128.809 298.554 261.669 1.00 25.39 433 LYS B C 1
ATOM 2841 O O . LYS A 1 433 ? 128.433 298.006 260.628 1.00 25.13 433 LYS B O 1
ATOM 2847 N N . GLY A 1 434 ? 130.077 298.539 262.066 1.00 27.00 434 GLY B N 1
ATOM 2848 C CA . GLY A 1 434 ? 131.140 298.031 261.228 1.00 25.61 434 GLY B CA 1
ATOM 2849 C C . GLY A 1 434 ? 131.884 299.095 260.454 1.00 25.61 434 GLY B C 1
ATOM 2850 O O . GLY A 1 434 ? 132.779 298.755 259.673 1.00 26.67 434 GLY B O 1
ATOM 2851 N N . THR A 1 435 ? 131.542 300.364 260.643 1.00 23.82 435 THR B N 1
ATOM 2852 C CA . THR A 1 435 ? 132.204 301.461 259.959 1.00 23.01 435 THR B CA 1
ATOM 2853 C C . THR A 1 435 ? 133.451 301.883 260.722 1.00 21.34 435 THR B C 1
ATOM 2854 O O . THR A 1 435 ? 133.562 301.682 261.933 1.00 23.75 435 THR B O 1
ATOM 2858 N N . ASP A 1 436 ? 134.396 302.464 259.994 1.00 19.75 436 ASP B N 1
ATOM 2859 C CA . ASP A 1 436 ? 135.629 302.955 260.582 1.00 17.43 436 ASP B CA 1
ATOM 2860 C C . ASP A 1 436 ? 135.483 304.422 260.976 1.00 17.06 436 ASP B C 1
ATOM 2861 O O . ASP A 1 436 ? 134.504 305.089 260.637 1.00 19.07 436 ASP B O 1
ATOM 2866 N N . ASN A 1 437 ? 136.477 304.919 261.713 1.00 16.03 437 ASN B N 1
ATOM 2867 C CA . ASN A 1 437 ? 136.539 306.321 262.126 1.00 13.49 437 ASN B CA 1
ATOM 2868 C C . ASN A 1 437 ? 135.289 306.715 262.917 1.00 14.20 437 ASN B C 1
ATOM 2869 O O . ASN A 1 437 ? 134.533 307.610 262.539 1.00 14.30 437 ASN B O 1
ATOM 2874 N N . TYR A 1 438 ? 135.085 306.016 264.032 1.00 16.29 438 TYR B N 1
ATOM 2875 C CA . TYR A 1 438 ? 133.930 306.264 264.887 1.00 13.39 438 TYR B CA 1
ATOM 2876 C C . TYR A 1 438 ? 133.949 307.700 265.397 1.00 13.79 438 TYR B C 1
ATOM 2877 O O . TYR A 1 438 ? 134.960 308.173 265.922 1.00 12.98 438 TYR B O 1
ATOM 2886 N N . GLU A 1 439 ? 132.819 308.389 265.255 1.00 12.94 439 GLU B N 1
ATOM 2887 C CA . GLU A 1 439 ? 132.781 309.828 265.474 1.00 15.53 439 GLU B CA 1
ATOM 2888 C C . GLU A 1 439 ? 132.467 310.228 266.909 1.00 18.22 439 GLU B C 1
ATOM 2889 O O . GLU A 1 439 ? 132.794 311.352 267.304 1.00 21.83 439 GLU B O 1
ATOM 2895 N N . ASN A 1 440 ? 131.852 309.354 267.698 1.00 14.53 440 ASN B N 1
ATOM 2896 C CA . ASN A 1 440 ? 131.440 309.711 269.048 1.00 13.41 440 ASN B CA 1
ATOM 2897 C C . ASN A 1 440 ? 132.523 309.371 270.063 1.00 16.14 440 ASN B C 1
ATOM 2898 O O . ASN A 1 440 ? 133.204 308.349 269.947 1.00 19.50 440 ASN B O 1
ATOM 2903 N N . ALA A 1 441 ? 132.684 310.247 271.055 1.00 15.02 441 ALA B N 1
ATOM 2904 C CA . ALA A 1 441 ? 133.567 309.989 272.191 1.00 14.07 441 ALA B CA 1
ATOM 2905 C C . ALA A 1 441 ? 132.693 309.574 273.371 1.00 14.32 441 ALA B C 1
ATOM 2906 O O . ALA A 1 441 ? 132.332 310.375 274.233 1.00 16.49 441 ALA B O 1
ATOM 2908 N N . ASP A 1 442 ? 132.352 308.290 273.397 1.00 15.38 442 ASP B N 1
ATOM 2909 C CA . ASP A 1 442 ? 131.432 307.771 274.398 1.00 13.05 442 ASP B CA 1
ATOM 2910 C C . ASP A 1 442 ? 132.071 307.776 275.781 1.00 12.47 442 ASP B C 1
ATOM 2911 O O . ASP A 1 442 ? 133.233 307.400 275.951 1.00 19.00 442 ASP B O 1
ATOM 2916 N N . VAL A 1 443 ? 131.296 308.201 276.774 1.00 12.76 443 VAL B N 1
ATOM 2917 C CA . VAL A 1 443 ? 131.733 308.238 278.164 1.00 10.22 443 VAL B CA 1
ATOM 2918 C C . VAL A 1 443 ? 131.210 306.995 278.866 1.00 9.31 443 VAL B C 1
ATOM 2919 O O . VAL A 1 443 ? 130.018 306.679 278.780 1.00 15.38 443 VAL B O 1
ATOM 2923 N N . HIS A 1 444 ? 132.098 306.286 279.555 1.00 8.44 444 HIS B N 1
ATOM 2924 C CA . HIS A 1 444 ? 131.752 305.065 280.268 1.00 9.43 444 HIS B CA 1
ATOM 2925 C C . HIS A 1 444 ? 131.939 305.280 281.762 1.00 9.76 444 HIS B C 1
ATOM 2926 O O . HIS A 1 444 ? 133.010 305.707 282.203 1.00 11.59 444 HIS B O 1
ATOM 2933 N N . ASP A 1 445 ? 130.899 304.977 282.532 1.00 9.52 445 ASP B N 1
ATOM 2934 C CA . ASP A 1 445 ? 130.872 305.250 283.966 1.00 9.52 445 ASP B CA 1
ATOM 2935 C C . ASP A 1 445 ? 131.403 304.031 284.711 1.00 12.73 445 ASP B C 1
ATOM 2936 O O . ASP A 1 445 ? 130.689 303.045 284.901 1.00 13.53 445 ASP B O 1
ATOM 2941 N N . GLY A 1 446 ? 132.651 304.100 285.140 1.00 11.99 446 GLY B N 1
ATOM 2942 C CA . GLY A 1 446 ? 133.247 303.040 285.925 1.00 8.48 446 GLY B CA 1
ATOM 2943 C C . GLY A 1 446 ? 134.097 302.100 285.090 1.00 7.36 446 GLY B C 1
ATOM 2944 O O . GLY A 1 446 ? 133.809 301.825 283.921 1.00 9.50 446 GLY B O 1
ATOM 2945 N N . ILE A 1 447 ? 135.153 301.573 285.715 1.00 9.00 447 ILE B N 1
ATOM 2946 C CA . ILE A 1 447 ? 136.082 300.677 285.037 1.00 5.15 447 ILE B CA 1
ATOM 2947 C C . ILE A 1 447 ? 135.420 299.376 284.594 1.00 8.07 447 ILE B C 1
ATOM 2948 O O . ILE A 1 447 ? 135.927 298.707 283.690 1.00 13.24 447 ILE B O 1
ATOM 2953 N N . GLY A 1 448 ? 134.292 298.997 285.203 1.00 9.50 448 GLY B N 1
ATOM 2954 C CA . GLY A 1 448 ? 133.622 297.761 284.839 1.00 6.99 448 GLY B CA 1
ATOM 2955 C C . GLY A 1 448 ? 132.880 297.798 283.520 1.00 11.20 448 GLY B C 1
ATOM 2956 O O . GLY A 1 448 ? 132.633 296.740 282.935 1.00 12.24 448 GLY B O 1
ATOM 2957 N N . THR A 1 449 ? 132.507 298.988 283.045 1.00 10.87 449 THR B N 1
ATOM 2958 C CA . THR A 1 449 ? 131.839 299.128 281.755 1.00 9.44 449 THR B CA 1
ATOM 2959 C C . THR A 1 449 ? 132.793 298.931 280.587 1.00 12.21 449 THR B C 1
ATOM 2960 O O . THR A 1 449 ? 132.345 298.810 279.444 1.00 15.01 449 THR B O 1
ATOM 2964 N N . ILE A 1 450 ? 134.089 298.888 280.866 1.00 12.06 450 ILE B N 1
ATOM 2965 C CA . ILE A 1 450 ? 135.156 298.526 279.944 1.00 8.47 450 ILE B CA 1
ATOM 2966 C C . ILE A 1 450 ? 135.728 297.279 280.598 1.00 13.91 450 ILE B C 1
ATOM 2967 O O . ILE A 1 450 ? 135.080 296.719 281.487 1.00 17.14 450 ILE B O 1
ATOM 2972 N N . PHE A 1 451 ? 136.936 296.856 280.221 1.00 10.18 451 PHE B N 1
ATOM 2973 C CA . PHE A 1 451 ? 137.343 295.453 280.134 1.00 13.48 451 PHE B CA 1
ATOM 2974 C C . PHE A 1 451 ? 136.536 294.472 280.978 1.00 9.07 451 PHE B C 1
ATOM 2975 O O . PHE A 1 451 ? 136.380 294.641 282.190 1.00 13.72 451 PHE B O 1
ATOM 2983 N N . SER A 1 452 ? 136.066 293.409 280.320 1.00 12.44 452 SER B N 1
ATOM 2984 C CA . SER A 1 452 ? 135.132 292.460 280.912 1.00 10.71 452 SER B CA 1
ATOM 2985 C C . SER A 1 452 ? 135.732 291.675 282.068 1.00 10.27 452 SER B C 1
ATOM 2986 O O . SER A 1 452 ? 134.991 291.003 282.792 1.00 14.45 452 SER B O 1
ATOM 2989 N N . SER A 1 453 ? 137.051 291.731 282.256 1.00 8.57 453 SER B N 1
ATOM 2990 C CA . SER A 1 453 ? 137.659 291.081 283.409 1.00 10.68 453 SER B CA 1
ATOM 2991 C C . SER A 1 453 ? 137.187 291.689 284.726 1.00 10.85 453 SER B C 1
ATOM 2992 O O . SER A 1 453 ? 137.375 291.075 285.780 1.00 15.02 453 SER B O 1
ATOM 2995 N N . PHE A 1 454 ? 136.584 292.879 284.690 1.00 9.86 454 PHE B N 1
ATOM 2996 C CA . PHE A 1 454 ? 135.986 293.514 285.859 1.00 7.19 454 PHE B CA 1
ATOM 2997 C C . PHE A 1 454 ? 134.474 293.649 285.704 1.00 4.15 454 PHE B C 1
ATOM 2998 O O . PHE A 1 454 ? 133.878 294.603 286.203 1.00 13.82 454 PHE B O 1
ATOM 3006 N N . ASN A 1 455 ? 133.843 292.715 285.002 1.00 9.49 455 ASN B N 1
ATOM 3007 C CA . ASN A 1 455 ? 132.406 292.776 284.801 1.00 9.35 455 ASN B CA 1
ATOM 3008 C C . ASN A 1 455 ? 131.668 292.289 286.045 1.00 10.21 455 ASN B C 1
ATOM 3009 O O . ASN A 1 455 ? 132.228 291.609 286.908 1.00 14.08 455 ASN B O 1
ATOM 3014 N N . ASN A 1 456 ? 130.390 292.646 286.126 1.00 9.99 456 ASN B N 1
ATOM 3015 C CA . ASN A 1 456 ? 129.569 292.248 287.260 1.00 8.66 456 ASN B CA 1
ATOM 3016 C C . ASN A 1 456 ? 129.336 290.742 287.254 1.00 11.85 456 ASN B C 1
ATOM 3017 O O . ASN A 1 456 ? 129.160 290.129 286.199 1.00 15.01 456 ASN B O 1
ATOM 3022 N N . ASN A 1 457 ? 129.340 290.152 288.450 1.00 12.91 457 ASN B N 1
ATOM 3023 C CA . ASN A 1 457 ? 129.110 288.719 288.646 1.00 11.59 457 ASN B CA 1
ATOM 3024 C C . ASN A 1 457 ? 130.143 287.866 287.916 1.00 13.11 457 ASN B C 1
ATOM 3025 O O . ASN A 1 457 ? 129.824 286.795 287.397 1.00 17.70 457 ASN B O 1
ATOM 3030 N N . VAL A 1 458 ? 131.386 288.327 287.872 1.00 11.50 458 VAL B N 1
ATOM 3031 C CA . VAL A 1 458 ? 132.465 287.595 287.222 1.00 9.82 458 VAL B CA 1
ATOM 3032 C C . VAL A 1 458 ? 133.271 286.864 288.287 1.00 12.34 458 VAL B C 1
ATOM 3033 O O . VAL A 1 458 ? 133.673 287.458 289.293 1.00 16.16 458 VAL B O 1
ATOM 3037 N N . ASN A 1 459 ? 133.487 285.571 288.077 1.00 14.93 459 ASN B N 1
ATOM 3038 C CA . ASN A 1 459 ? 134.306 284.757 288.961 1.00 14.02 459 ASN B CA 1
ATOM 3039 C C . ASN A 1 459 ? 135.703 284.643 288.373 1.00 14.19 459 ASN B C 1
ATOM 3040 O O . ASN A 1 459 ? 135.867 284.194 287.235 1.00 19.67 459 ASN B O 1
ATOM 3045 N N . VAL A 1 460 ? 136.705 285.050 289.148 1.00 12.34 460 VAL B N 1
ATOM 3046 C CA . VAL A 1 460 ? 138.089 285.017 288.705 1.00 13.66 460 VAL B CA 1
ATOM 3047 C C . VAL A 1 460 ? 138.945 284.398 289.801 1.00 16.87 460 VAL B C 1
ATOM 3048 O O . VAL A 1 460 ? 138.625 284.465 290.989 1.00 16.30 460 VAL B O 1
ATOM 3052 N N . GLN A 1 461 ? 140.034 283.770 289.380 1.00 17.21 461 GLN B N 1
ATOM 3053 C CA . GLN A 1 461 ? 141.054 283.274 290.288 1.00 17.09 461 GLN B CA 1
ATOM 3054 C C . GLN A 1 461 ? 142.002 284.415 290.628 1.00 17.60 461 GLN B C 1
ATOM 3055 O O . GLN A 1 461 ? 142.388 285.193 289.752 1.00 18.14 461 GLN B O 1
ATOM 3061 N N . THR A 1 462 ? 142.367 284.515 291.908 1.00 13.28 462 THR B N 1
ATOM 3062 C CA . THR A 1 462 ? 143.109 285.684 292.370 1.00 15.76 462 THR B CA 1
ATOM 3063 C C . THR A 1 462 ? 144.468 285.810 291.693 1.00 16.85 462 THR B C 1
ATOM 3064 O O . THR A 1 462 ? 144.954 286.928 291.502 1.00 20.61 462 THR B O 1
ATOM 3068 N N . SER A 1 463 ? 145.095 284.691 291.324 1.00 16.77 463 SER B N 1
ATOM 3069 C CA . SER A 1 463 ? 146.406 284.769 290.686 1.00 16.13 463 SER B CA 1
ATOM 3070 C C . SER A 1 463 ? 146.335 285.521 289.362 1.00 19.12 463 SER B C 1
ATOM 3071 O O . SER A 1 463 ? 147.184 286.375 289.079 1.00 21.27 463 SER B O 1
ATOM 3074 N N . ASP A 1 464 ? 145.326 285.223 288.538 1.00 16.95 464 ASP B N 1
ATOM 3075 C CA . ASP A 1 464 ? 145.167 285.955 287.286 1.00 16.34 464 ASP B CA 1
ATOM 3076 C C . ASP A 1 464 ? 144.806 287.414 287.531 1.00 16.74 464 ASP B C 1
ATOM 3077 O O . ASP A 1 464 ? 145.209 288.289 286.757 1.00 18.48 464 ASP B O 1
ATOM 3082 N N . LEU A 1 465 ? 144.049 287.694 288.594 1.00 17.63 465 LEU B N 1
ATOM 3083 C CA . LEU A 1 465 ? 143.722 289.075 288.934 1.00 13.70 465 LEU B CA 1
ATOM 3084 C C . LEU A 1 465 ? 144.970 289.869 289.301 1.00 12.14 465 LEU B C 1
ATOM 3085 O O . LEU A 1 465 ? 145.116 291.027 288.897 1.00 14.92 465 LEU B O 1
ATOM 3090 N N . LEU A 1 466 ? 145.880 289.264 290.055 1.00 9.96 466 LEU B N 1
ATOM 3091 C CA . LEU A 1 466 ? 147.048 289.957 290.582 1.00 11.57 466 LEU B CA 1
ATOM 3092 C C . LEU A 1 466 ? 148.262 289.885 289.662 1.00 9.66 466 LEU B C 1
ATOM 3093 O O . LEU A 1 466 ? 149.272 290.546 289.941 1.00 13.28 466 LEU B O 1
ATOM 3098 N N . LEU A 1 467 ? 148.198 289.087 288.593 1.00 8.87 467 LEU B N 1
ATOM 3099 C CA . LEU A 1 467 ? 149.305 289.040 287.642 1.00 10.23 467 LEU B CA 1
ATOM 3100 C C . LEU A 1 467 ? 149.577 290.415 287.042 1.00 7.57 467 LEU B C 1
ATOM 3101 O O . LEU A 1 467 ? 150.733 290.853 286.970 1.00 9.97 467 LEU B O 1
ATOM 3106 N N . GLY A 1 468 ? 148.522 291.109 286.610 1.00 8.45 468 GLY B N 1
ATOM 3107 C CA . GLY A 1 468 ? 148.699 292.443 286.065 1.00 6.85 468 GLY B CA 1
ATOM 3108 C C . GLY A 1 468 ? 149.251 293.423 287.082 1.00 5.39 468 GLY B C 1
ATOM 3109 O O . GLY A 1 468 ? 150.063 294.286 286.746 1.00 8.96 468 GLY B O 1
ATOM 3110 N N . LEU A 1 469 ? 148.815 293.306 288.336 1.00 9.72 469 LEU B N 1
ATOM 3111 C CA . LEU A 1 469 ? 149.344 294.164 289.390 1.00 7.14 469 LEU B CA 1
ATOM 3112 C C . LEU A 1 469 ? 150.843 293.959 289.562 1.00 6.24 469 LEU B C 1
ATOM 3113 O O . LEU A 1 469 ? 151.611 294.926 289.634 1.00 6.60 469 LEU B O 1
ATOM 3118 N N . SER A 1 470 ? 151.275 292.697 289.634 1.00 3.33 470 SER B N 1
ATOM 3119 C CA . SER A 1 470 ? 152.697 292.413 289.794 1.00 4.66 470 SER B CA 1
ATOM 3120 C C . SER A 1 470 ? 153.495 292.930 288.605 1.00 4.18 470 SER B C 1
ATOM 3121 O O . SER A 1 470 ? 154.573 293.517 288.774 1.00 4.23 470 SER B O 1
ATOM 3124 N N . THR A 1 471 ? 152.970 292.728 287.395 1.00 2.90 471 THR B N 1
ATOM 3125 C CA . THR A 1 471 ? 153.644 293.220 286.198 1.00 4.39 471 THR B CA 1
ATOM 3126 C C . THR A 1 471 ? 153.767 294.739 286.220 1.00 4.92 471 THR B C 1
ATOM 3127 O O . THR A 1 471 ? 154.828 295.288 285.899 1.00 7.07 471 THR B O 1
ATOM 3131 N N . LEU A 1 472 ? 152.696 295.431 286.612 1.00 2.88 472 LEU B N 1
ATOM 3132 C CA . LEU A 1 472 ? 152.730 296.887 286.700 1.00 3.86 472 LEU B CA 1
ATOM 3133 C C . LEU A 1 472 ? 153.780 297.350 287.699 1.00 1.86 472 LEU B C 1
ATOM 3134 O O . LEU A 1 472 ? 154.569 298.259 287.412 1.00 5.61 472 LEU B O 1
ATOM 3139 N N . TRP A 1 473 ? 153.791 296.742 288.890 1.00 3.65 473 TRP B N 1
ATOM 3140 C CA . TRP A 1 473 ? 154.768 297.129 289.901 1.00 0.00 473 TRP B CA 1
ATOM 3141 C C . TRP A 1 473 ? 156.181 296.953 289.376 1.00 5.28 473 TRP B C 1
ATOM 3142 O O . TRP A 1 473 ? 157.015 297.860 289.482 1.00 6.51 473 TRP B O 1
ATOM 3153 N N . ASN A 1 474 ? 156.464 295.790 288.788 1.00 3.43 474 ASN B N 1
ATOM 3154 C CA . ASN A 1 474 ? 157.815 295.527 288.310 1.00 4.84 474 ASN B CA 1
ATOM 3155 C C . ASN A 1 474 ? 158.211 296.520 287.222 1.00 6.13 474 ASN B C 1
ATOM 3156 O O . ASN A 1 474 ? 159.307 297.090 287.260 1.00 5.67 474 ASN B O 1
ATOM 3161 N N . HIS A 1 475 ? 157.314 296.768 286.263 1.00 4.40 475 HIS B N 1
ATOM 3162 C CA . HIS A 1 475 ? 157.630 297.676 285.165 1.00 5.81 475 HIS B CA 1
ATOM 3163 C C . HIS A 1 475 ? 157.925 299.078 285.678 1.00 6.80 475 HIS B C 1
ATOM 3164 O O . HIS A 1 475 ? 158.963 299.666 285.349 1.00 6.64 475 HIS B O 1
ATOM 3171 N N . ILE A 1 476 ? 157.028 299.625 286.504 1.00 1.07 476 ILE B N 1
ATOM 3172 C CA . ILE A 1 476 ? 157.206 300.997 286.969 1.00 4.12 476 ILE B CA 1
ATOM 3173 C C . ILE A 1 476 ? 158.455 301.120 287.833 1.00 6.28 476 ILE B C 1
ATOM 3174 O O . ILE A 1 476 ? 159.239 302.062 287.671 1.00 11.39 476 ILE B O 1
ATOM 3179 N N . THR A 1 477 ? 158.676 300.175 288.751 1.00 4.20 477 THR B N 1
ATOM 3180 C CA . THR A 1 477 ? 159.807 300.319 289.663 1.00 9.16 477 THR B CA 1
ATOM 3181 C C . THR A 1 477 ? 161.136 300.121 288.948 1.00 8.02 477 THR B C 1
ATOM 3182 O O . THR A 1 477 ? 162.122 300.791 289.273 1.00 10.23 477 THR B O 1
ATOM 3186 N N . THR A 1 478 ? 161.195 299.212 287.976 1.00 9.92 478 THR B N 1
ATOM 3187 C CA . THR A 1 478 ? 162.455 298.951 287.298 1.00 8.15 478 THR B CA 1
ATOM 3188 C C . THR A 1 478 ? 162.721 299.891 286.132 1.00 9.72 478 THR B C 1
ATOM 3189 O O . THR A 1 478 ? 163.859 299.952 285.661 1.00 13.33 478 THR B O 1
ATOM 3193 N N . THR A 1 479 ? 161.724 300.629 285.659 1.00 9.02 479 THR B N 1
ATOM 3194 C CA . THR A 1 479 ? 161.932 301.471 284.490 1.00 9.78 479 THR B CA 1
ATOM 3195 C C . THR A 1 479 ? 161.804 302.958 284.774 1.00 6.77 479 THR B C 1
ATOM 3196 O O . THR A 1 479 ? 162.614 303.743 284.276 1.00 11.85 479 THR B O 1
ATOM 3200 N N . TYR A 1 480 ? 160.813 303.374 285.559 1.00 10.80 480 TYR B N 1
ATOM 3201 C CA . TYR A 1 480 ? 160.531 304.789 285.752 1.00 4.93 480 TYR B CA 1
ATOM 3202 C C . TYR A 1 480 ? 160.837 305.305 287.149 1.00 5.76 480 TYR B C 1
ATOM 3203 O O . TYR A 1 480 ? 161.120 306.493 287.299 1.00 12.26 480 TYR B O 1
ATOM 3212 N N . ALA A 1 481 ? 160.784 304.459 288.170 1.00 8.58 481 ALA B N 1
ATOM 3213 C CA . ALA A 1 481 ? 160.858 304.906 289.552 1.00 5.13 481 ALA B CA 1
ATOM 3214 C C . ALA A 1 481 ? 162.271 304.770 290.106 1.00 6.24 481 ALA B C 1
ATOM 3215 O O . ALA A 1 481 ? 163.174 304.220 289.473 1.00 14.61 481 ALA B O 1
ATOM 3217 N N . THR A 1 482 ? 162.448 305.292 291.314 1.00 11.40 482 THR B N 1
ATOM 3218 C CA . THR A 1 482 ? 163.700 305.230 292.049 1.00 11.20 482 THR B CA 1
ATOM 3219 C C . THR A 1 482 ? 163.474 304.518 293.376 1.00 8.30 482 THR B C 1
ATOM 3220 O O . THR A 1 482 ? 162.342 304.220 293.762 1.00 14.75 482 THR B O 1
ATOM 3224 N N . GLU A 1 483 ? 164.576 304.244 294.076 1.00 11.00 483 GLU B N 1
ATOM 3225 C CA . GLU A 1 483 ? 164.477 303.589 295.375 1.00 10.10 483 GLU B CA 1
ATOM 3226 C C . GLU A 1 483 ? 163.777 304.480 296.392 1.00 9.14 483 GLU B C 1
ATOM 3227 O O . GLU A 1 483 ? 163.021 303.989 297.237 1.00 9.99 483 GLU B O 1
ATOM 3233 N N . GLU A 1 484 ? 164.024 305.791 296.332 1.00 5.89 484 GLU B N 1
ATOM 3234 C CA . GLU A 1 484 ? 163.371 306.709 297.258 1.00 7.90 484 GLU B CA 1
ATOM 3235 C C . GLU A 1 484 ? 161.857 306.675 297.097 1.00 4.77 484 GLU B C 1
ATOM 3236 O O . GLU A 1 484 ? 161.121 306.650 298.089 1.00 9.20 484 GLU B O 1
ATOM 3242 N N . GLU A 1 485 ? 161.375 306.664 295.853 1.00 7.87 485 GLU B N 1
ATOM 3243 C CA . GLU A 1 485 ? 159.937 306.628 295.618 1.00 4.72 485 GLU B CA 1
ATOM 3244 C C . GLU A 1 485 ? 159.324 305.346 296.164 1.00 7.67 485 GLU B C 1
ATOM 3245 O O . GLU A 1 485 ? 158.264 305.378 296.798 1.00 11.37 485 GLU B O 1
ATOM 3251 N N . VAL A 1 486 ? 159.990 304.213 295.951 1.00 5.59 486 VAL B N 1
ATOM 3252 C CA . VAL A 1 486 ? 159.465 302.938 296.429 1.00 7.02 486 VAL B CA 1
ATOM 3253 C C . VAL A 1 486 ? 159.438 302.903 297.953 1.00 5.58 486 VAL B C 1
ATOM 3254 O O . VAL A 1 486 ? 158.453 302.471 298.563 1.00 8.84 486 VAL B O 1
ATOM 3258 N N . THR A 1 487 ? 160.524 303.346 298.591 1.00 5.03 487 THR B N 1
ATOM 3259 C CA . THR A 1 487 ? 160.570 303.364 300.050 1.00 4.16 487 THR B CA 1
ATOM 3260 C C . THR A 1 487 ? 159.489 304.270 300.625 1.00 5.41 487 THR B C 1
ATOM 3261 O O . THR A 1 487 ? 158.802 303.906 301.593 1.00 10.53 487 THR B O 1
ATOM 3265 N N . MET A 1 488 ? 159.311 305.451 300.032 1.00 3.99 488 MET B N 1
ATOM 3266 C CA . MET A 1 488 ? 158.311 306.382 300.531 1.00 2.98 488 MET B CA 1
ATOM 3267 C C . MET A 1 488 ? 156.911 305.813 300.344 1.00 0.00 488 MET B C 1
ATOM 3268 O O . MET A 1 488 ? 156.045 305.966 301.214 1.00 5.74 488 MET B O 1
ATOM 3273 N N . ALA A 1 489 ? 156.678 305.142 299.214 1.00 5.86 489 ALA B N 1
ATOM 3274 C CA . ALA A 1 489 ? 155.390 304.503 298.974 1.00 3.18 489 ALA B CA 1
ATOM 3275 C C . ALA A 1 489 ? 155.118 303.405 299.989 1.00 3.23 489 ALA B C 1
ATOM 3276 O O . ALA A 1 489 ? 153.988 303.256 300.460 1.00 6.75 489 ALA B O 1
ATOM 3278 N N . ILE A 1 490 ? 156.138 302.620 300.332 1.00 0.63 490 ILE B N 1
ATOM 3279 C CA . ILE A 1 490 ? 155.962 301.575 301.337 1.00 8.02 490 ILE B CA 1
ATOM 3280 C C . ILE A 1 490 ? 155.572 302.188 302.675 1.00 0.00 490 ILE B C 1
ATOM 3281 O O . ILE A 1 490 ? 154.603 301.762 303.320 1.00 4.50 490 ILE B O 1
ATOM 3286 N N . LYS A 1 491 ? 156.305 303.220 303.096 1.00 1.22 491 LYS B N 1
ATOM 3287 C CA . LYS A 1 491 ? 156.027 303.830 304.391 1.00 0.00 491 LYS B CA 1
ATOM 3288 C C . LYS A 1 491 ? 154.633 304.445 304.429 1.00 0.19 491 LYS B C 1
ATOM 3289 O O . LYS A 1 491 ? 153.922 304.314 305.430 1.00 9.72 491 LYS B O 1
ATOM 3295 N N . ILE A 1 492 ? 154.214 305.103 303.345 1.00 3.18 492 ILE B N 1
ATOM 3296 C CA . ILE A 1 492 ? 152.873 305.683 303.312 1.00 2.86 492 ILE B CA 1
ATOM 3297 C C . ILE A 1 492 ? 151.808 304.591 303.313 1.00 0.00 492 ILE B C 1
ATOM 3298 O O . ILE A 1 492 ? 150.812 304.679 304.039 1.00 3.35 492 ILE B O 1
ATOM 3303 N N . ALA A 1 493 ? 151.995 303.551 302.497 1.00 2.86 493 ALA B N 1
ATOM 3304 C CA . ALA A 1 493 ? 150.997 302.492 302.409 1.00 0.31 493 ALA B CA 1
ATOM 3305 C C . ALA A 1 493 ? 150.823 301.779 303.738 1.00 5.60 493 ALA B C 1
ATOM 3306 O O . ALA A 1 493 ? 149.732 301.284 304.039 1.00 5.14 493 ALA B O 1
ATOM 3308 N N . ALA A 1 494 ? 151.882 301.720 304.548 1.00 0.16 494 ALA B N 1
ATOM 3309 C CA . ALA A 1 494 ? 151.771 301.037 305.831 1.00 0.00 494 ALA B CA 1
ATOM 3310 C C . ALA A 1 494 ? 150.692 301.651 306.716 1.00 3.92 494 ALA B C 1
ATOM 3311 O O . ALA A 1 494 ? 150.086 300.945 307.525 1.00 4.49 494 ALA B O 1
ATOM 3313 N N . ALA A 1 495 ? 150.413 302.948 306.559 1.00 2.13 495 ALA B N 1
ATOM 3314 C CA . ALA A 1 495 ? 149.420 303.600 307.406 1.00 1.95 495 ALA B CA 1
ATOM 3315 C C . ALA A 1 495 ? 148.004 303.085 307.173 1.00 2.77 495 ALA B C 1
ATOM 3316 O O . ALA A 1 495 ? 147.147 303.264 308.040 1.00 8.79 495 ALA B O 1
ATOM 3318 N N . PHE A 1 496 ? 147.739 302.436 306.037 1.00 3.08 496 PHE B N 1
ATOM 3319 C CA . PHE A 1 496 ? 146.402 301.955 305.709 1.00 3.84 496 PHE B CA 1
ATOM 3320 C C . PHE A 1 496 ? 146.377 300.454 305.443 1.00 0.00 496 PHE B C 1
ATOM 3321 O O . PHE A 1 496 ? 145.388 299.939 304.919 1.00 5.48 496 PHE B O 1
ATOM 3329 N N . ALA A 1 497 ? 147.433 299.739 305.820 1.00 2.54 497 ALA B N 1
ATOM 3330 C CA . ALA A 1 497 ? 147.580 298.343 305.432 1.00 0.00 497 ALA B CA 1
ATOM 3331 C C . ALA A 1 497 ? 146.851 297.368 306.349 1.00 4.50 497 ALA B C 1
ATOM 3332 O O . ALA A 1 497 ? 146.736 296.192 305.996 1.00 6.10 497 ALA B O 1
ATOM 3334 N N . LEU A 1 498 ? 146.355 297.807 307.502 1.00 2.49 498 LEU B N 1
ATOM 3335 C CA . LEU A 1 498 ? 145.741 296.888 308.449 1.00 0.15 498 LEU B CA 1
ATOM 3336 C C . LEU A 1 498 ? 144.469 297.489 309.023 1.00 0.00 498 LEU B C 1
ATOM 3337 O O . LEU A 1 498 ? 144.329 298.708 309.132 1.00 9.78 498 LEU B O 1
ATOM 3342 N N . VAL A 1 499 ? 143.551 296.610 309.405 1.00 0.00 499 VAL B N 1
ATOM 3343 C CA . VAL A 1 499 ? 142.263 296.990 309.961 1.00 3.97 499 VAL B CA 1
ATOM 3344 C C . VAL A 1 499 ? 142.022 296.147 311.205 1.00 0.00 499 VAL B C 1
ATOM 3345 O O . VAL A 1 499 ? 142.093 294.915 311.147 1.00 10.08 499 VAL B O 1
ATOM 3349 N N . TYR A 1 500 ? 141.730 296.805 312.322 1.00 3.48 500 TYR B N 1
ATOM 3350 C CA . TYR A 1 500 ? 141.549 296.127 313.592 1.00 2.35 500 TYR B CA 1
ATOM 3351 C C . TYR A 1 500 ? 140.135 296.338 314.118 1.00 0.00 500 TYR B C 1
ATOM 3352 O O . TYR A 1 500 ? 139.517 297.370 313.850 1.00 9.81 500 TYR B O 1
ATOM 3361 N N . PRO A 1 501 ? 139.596 295.376 314.858 1.00 5.75 501 PRO B N 1
ATOM 3362 C CA . PRO A 1 501 ? 138.288 295.565 315.493 1.00 3.19 501 PRO B CA 1
ATOM 3363 C C . PRO A 1 501 ? 138.393 296.436 316.739 1.00 3.60 501 PRO B C 1
ATOM 3364 O O . PRO A 1 501 ? 139.477 296.799 317.191 1.00 8.48 501 PRO B O 1
ATOM 3368 N N . VAL A 1 502 ? 137.223 296.779 317.283 1.00 4.01 502 VAL B N 1
ATOM 3369 C CA . VAL A 1 502 ? 137.176 297.574 318.503 1.00 6.32 502 VAL B CA 1
ATOM 3370 C C . VAL A 1 502 ? 137.800 296.784 319.647 1.00 2.36 502 VAL B C 1
ATOM 3371 O O . VAL A 1 502 ? 137.634 295.563 319.754 1.00 7.90 502 VAL B O 1
ATOM 3375 N N . GLN A 1 503 ? 138.544 297.478 320.493 1.00 3.30 503 GLN B N 1
ATOM 3376 C CA . GLN A 1 503 ? 139.344 296.802 321.503 1.00 3.62 503 GLN B CA 1
ATOM 3377 C C . GLN A 1 503 ? 138.458 296.168 322.569 1.00 5.31 503 GLN B C 1
ATOM 3378 O O . GLN A 1 503 ? 137.660 296.867 323.203 1.00 4.83 503 GLN B O 1
ATOM 3384 N N . PRO A 1 504 ? 138.575 294.868 322.805 1.00 5.67 504 PRO B N 1
ATOM 3385 C CA . PRO A 1 504 ? 137.837 294.248 323.910 1.00 1.54 504 PRO B CA 1
ATOM 3386 C C . PRO A 1 504 ? 138.585 294.384 325.224 1.00 1.52 504 PRO B C 1
ATOM 3387 O O . PRO A 1 504 ? 139.799 294.175 325.278 1.00 5.58 504 PRO B O 1
ATOM 3391 N N . ILE A 1 505 ? 137.878 294.735 326.290 1.00 0.00 505 ILE B N 1
ATOM 3392 C CA . ILE A 1 505 ? 138.483 294.827 327.609 1.00 1.37 505 ILE B CA 1
ATOM 3393 C C . ILE A 1 505 ? 137.587 294.123 328.613 1.00 3.79 505 ILE B C 1
ATOM 3394 O O . ILE A 1 505 ? 136.368 294.031 328.438 1.00 8.16 505 ILE B O 1
ATOM 3399 N N . VAL A 1 506 ? 138.207 293.620 329.673 1.00 0.00 506 VAL B N 1
ATOM 3400 C CA . VAL A 1 506 ? 137.487 293.002 330.778 1.00 6.01 506 VAL B CA 1
ATOM 3401 C C . VAL A 1 506 ? 137.671 293.918 331.976 1.00 1.50 506 VAL B C 1
ATOM 3402 O O . VAL A 1 506 ? 138.262 294.993 331.854 1.00 14.50 506 VAL B O 1
ATOM 3406 N N . TYR A 1 507 ? 137.095 293.560 333.115 1.00 5.09 507 TYR B N 1
ATOM 3407 C CA . TYR A 1 507 ? 137.321 294.323 334.335 1.00 4.99 507 TYR B CA 1
ATOM 3408 C C . TYR A 1 507 ? 137.234 293.375 335.518 1.00 0.79 507 TYR B C 1
ATOM 3409 O O . TYR A 1 507 ? 136.284 292.596 335.624 1.00 5.79 507 TYR B O 1
ATOM 3418 N N . SER A 1 508 ? 138.228 293.445 336.399 1.00 0.00 508 SER B N 1
ATOM 3419 C CA . SER A 1 508 ? 138.316 292.482 337.488 1.00 1.64 508 SER B CA 1
ATOM 3420 C C . SER A 1 508 ? 137.276 292.719 338.573 1.00 4.25 508 SER B C 1
ATOM 3421 O O . SER A 1 508 ? 136.901 291.771 339.267 1.00 5.02 508 SER B O 1
ATOM 3424 N N . GLY A 1 509 ? 136.779 293.942 338.712 1.00 7.26 509 GLY B N 1
ATOM 3425 C CA . GLY A 1 509 ? 136.031 294.300 339.892 1.00 5.91 509 GLY B CA 1
ATOM 3426 C C . GLY A 1 509 ? 136.983 294.592 341.034 1.00 6.58 509 GLY B C 1
ATOM 3427 O O . GLY A 1 509 ? 138.198 294.680 340.860 1.00 6.72 509 GLY B O 1
ATOM 3428 N N . CYS A 1 510 ? 136.419 294.727 342.226 1.00 8.62 510 CYS B N 1
ATOM 3429 C CA . CYS A 1 510 ? 137.217 294.999 343.409 1.00 9.70 510 CYS B CA 1
ATOM 3430 C C . CYS A 1 510 ? 136.796 294.073 344.540 1.00 9.14 510 CYS B C 1
ATOM 3431 O O . CYS A 1 510 ? 135.737 293.443 344.500 1.00 15.00 510 CYS B O 1
ATOM 3434 N N . SER A 1 511 ? 137.651 294.006 345.554 1.00 7.64 511 SER B N 1
ATOM 3435 C CA . SER A 1 511 ? 137.424 293.127 346.689 1.00 12.02 511 SER B CA 1
ATOM 3436 C C . SER A 1 511 ? 136.215 293.571 347.502 1.00 12.03 511 SER B C 1
ATOM 3437 O O . SER A 1 511 ? 135.926 294.763 347.633 1.00 16.44 511 SER B O 1
ATOM 3440 N N . ARG A 1 512 ? 135.505 292.586 348.057 1.00 14.50 512 ARG B N 1
ATOM 3441 C CA . ARG A 1 512 ? 134.360 292.880 348.912 1.00 14.42 512 ARG B CA 1
ATOM 3442 C C . ARG A 1 512 ? 134.772 293.688 350.138 1.00 13.53 512 ARG B C 1
ATOM 3443 O O . ARG A 1 512 ? 133.971 294.466 350.666 1.00 18.40 512 ARG B O 1
ATOM 3451 N N . ALA A 1 513 ? 136.017 293.533 350.592 1.00 12.15 513 ALA B N 1
ATOM 3452 C CA . ALA A 1 513 ? 136.498 294.299 351.736 1.00 14.80 513 ALA B CA 1
ATOM 3453 C C . ALA A 1 513 ? 136.536 295.796 351.459 1.00 14.96 513 ALA B C 1
ATOM 3454 O O . ALA A 1 513 ? 136.537 296.590 352.404 1.00 18.66 513 ALA B O 1
ATOM 3456 N N . LEU A 1 514 ? 136.570 296.198 350.189 1.00 13.11 514 LEU B N 1
ATOM 3457 C CA . LEU A 1 514 ? 136.600 297.602 349.802 1.00 12.36 514 LEU B CA 1
ATOM 3458 C C . LEU A 1 514 ? 135.298 298.049 349.149 1.00 9.40 514 LEU B C 1
ATOM 3459 O O . LEU A 1 514 ? 135.290 299.026 348.396 1.00 15.70 514 LEU B O 1
ATOM 3464 N N . TYR A 1 515 ? 134.193 297.362 349.442 1.00 8.89 515 TYR B N 1
ATOM 3465 C CA . TYR A 1 515 ? 132.943 297.608 348.732 1.00 11.55 515 TYR B CA 1
ATOM 3466 C C . TYR A 1 515 ? 132.428 299.026 348.944 1.00 10.42 515 TYR B C 1
ATOM 3467 O O . TYR A 1 515 ? 131.815 299.604 348.039 1.00 16.00 515 TYR B O 1
ATOM 3476 N N . ASN A 1 516 ? 132.659 299.602 350.118 1.00 11.77 516 ASN B N 1
ATOM 3477 C CA . ASN A 1 516 ? 132.158 300.932 350.431 1.00 9.21 516 ASN B CA 1
ATOM 3478 C C . ASN A 1 516 ? 133.073 302.046 349.944 1.00 12.02 516 ASN B C 1
ATOM 3479 O O . ASN A 1 516 ? 132.714 303.220 350.070 1.00 13.84 516 ASN B O 1
ATOM 3484 N N . HIS A 1 517 ? 134.235 301.713 349.387 1.00 10.95 517 HIS B N 1
ATOM 3485 C CA . HIS A 1 517 ? 135.186 302.701 348.899 1.00 7.94 517 HIS B CA 1
ATOM 3486 C C . HIS A 1 517 ? 135.345 302.662 347.387 1.00 9.88 517 HIS B C 1
ATOM 3487 O O . HIS A 1 517 ? 136.346 303.160 346.864 1.00 8.60 517 HIS B O 1
ATOM 3494 N N . THR A 1 518 ? 134.384 302.089 346.672 1.00 7.93 518 THR B N 1
ATOM 3495 C CA . THR A 1 518 ? 134.493 301.906 345.236 1.00 7.35 518 THR B CA 1
ATOM 3496 C C . THR A 1 518 ? 133.194 302.305 344.555 1.00 11.70 518 THR B C 1
ATOM 3497 O O . THR A 1 518 ? 132.113 302.238 345.144 1.00 12.30 518 THR B O 1
ATOM 3501 N N . SER A 1 519 ? 133.318 302.739 343.304 1.00 6.93 519 SER B N 1
ATOM 3502 C CA . SER A 1 519 ? 132.179 302.937 342.421 1.00 9.00 519 SER B CA 1
ATOM 3503 C C . SER A 1 519 ? 132.208 301.972 341.244 1.00 5.89 519 SER B C 1
ATOM 3504 O O . SER A 1 519 ? 131.399 302.100 340.321 1.00 9.63 519 SER B O 1
ATOM 3507 N N . TYR A 1 520 ? 133.122 301.008 341.263 1.00 8.87 520 TYR B N 1
ATOM 3508 C CA . TYR A 1 520 ? 133.318 300.021 340.206 1.00 4.32 520 TYR B CA 1
ATOM 3509 C C . TYR A 1 520 ? 133.451 298.629 340.810 1.00 8.62 520 TYR B C 1
ATOM 3510 O O . TYR A 1 520 ? 134.408 297.898 340.553 1.00 14.20 520 TYR B O 1
ATOM 3519 N N . PHE A 1 521 ? 132.493 298.263 341.662 1.00 5.35 521 PHE B N 1
ATOM 3520 C CA . PHE A 1 521 ? 132.600 297.020 342.420 1.00 4.46 521 PHE B CA 1
ATOM 3521 C C . PHE A 1 521 ? 132.526 295.791 341.517 1.00 8.87 521 PHE B C 1
ATOM 3522 O O . PHE A 1 521 ? 133.375 294.898 341.602 1.00 10.54 521 PHE B O 1
ATOM 3530 N N . GLN A 1 522 ? 131.514 295.723 340.653 1.00 7.02 522 GLN B N 1
ATOM 3531 C CA . GLN A 1 522 ? 131.272 294.492 339.916 1.00 5.51 522 GLN B CA 1
ATOM 3532 C C . GLN A 1 522 ? 132.265 294.309 338.768 1.00 8.03 522 GLN B C 1
ATOM 3533 O O . GLN A 1 522 ? 132.695 295.282 338.144 1.00 12.20 522 GLN B O 1
ATOM 3539 N N . PRO A 1 523 ? 132.642 293.067 338.477 1.00 10.33 523 PRO B N 1
ATOM 3540 C CA . PRO A 1 523 ? 133.419 292.800 337.264 1.00 6.24 523 PRO B CA 1
ATOM 3541 C C . PRO A 1 523 ? 132.588 293.071 336.022 1.00 4.91 523 PRO B C 1
ATOM 3542 O O . PRO A 1 523 ? 131.364 292.922 336.020 1.00 10.17 523 PRO B O 1
ATOM 3546 N N . SER A 1 524 ? 133.270 293.469 334.954 1.00 4.04 524 SER B N 1
ATOM 3547 C CA . SER A 1 524 ? 132.585 293.825 333.722 1.00 5.04 524 SER B CA 1
ATOM 3548 C C . SER A 1 524 ? 133.496 293.537 332.537 1.00 4.97 524 SER B C 1
ATOM 3549 O O . SER A 1 524 ? 134.677 293.224 332.694 1.00 4.96 524 SER B O 1
ATOM 3552 N N . SER A 1 525 ? 132.919 293.637 331.342 1.00 6.80 525 SER B N 1
ATOM 3553 C CA . SER A 1 525 ? 133.663 293.499 330.099 1.00 5.88 525 SER B CA 1
ATOM 3554 C C . SER A 1 525 ? 132.985 294.337 329.026 1.00 3.12 525 SER B C 1
ATOM 3555 O O . SER A 1 525 ? 131.806 294.679 329.131 1.00 5.62 525 SER B O 1
ATOM 3558 N N . GLU A 1 526 ? 133.748 294.669 327.988 1.00 4.36 526 GLU B N 1
ATOM 3559 C CA . GLU A 1 526 ? 133.236 295.468 326.885 1.00 5.16 526 GLU B CA 1
ATOM 3560 C C . GLU A 1 526 ? 133.791 294.948 325.565 1.00 4.55 526 GLU B C 1
ATOM 3561 O O . GLU A 1 526 ? 134.989 294.680 325.450 1.00 5.51 526 GLU B O 1
ATOM 3567 N N . ASN A 1 527 ? 132.906 294.813 324.575 1.00 9.22 527 ASN B N 1
ATOM 3568 C CA . ASN A 1 527 ? 133.267 294.419 323.209 1.00 3.92 527 ASN B CA 1
ATOM 3569 C C . ASN A 1 527 ? 133.893 293.028 323.145 1.00 8.52 527 ASN B C 1
ATOM 3570 O O . ASN A 1 527 ? 134.752 292.765 322.303 1.00 11.22 527 ASN B O 1
ATOM 3575 N N . CYS A 1 528 ? 133.472 292.124 324.018 1.00 5.10 528 CYS B N 1
ATOM 3576 C CA . CYS A 1 528 ? 133.953 290.745 324.006 1.00 6.81 528 CYS B CA 1
ATOM 3577 C C . CYS A 1 528 ? 132.888 289.884 323.333 1.00 7.44 528 CYS B C 1
ATOM 3578 O O . CYS A 1 528 ? 131.886 289.518 323.949 1.00 12.27 528 CYS B O 1
ATOM 3581 N N . TYR A 1 529 ? 133.113 289.559 322.062 1.00 9.65 529 TYR B N 1
ATOM 3582 C CA . TYR A 1 529 ? 132.124 288.886 321.229 1.00 8.38 529 TYR B CA 1
ATOM 3583 C C . TYR A 1 529 ? 132.738 287.625 320.646 1.00 6.73 529 TYR B C 1
ATOM 3584 O O . TYR A 1 529 ? 133.776 287.691 319.983 1.00 8.12 529 TYR B O 1
ATOM 3593 N N . THR A 1 530 ? 132.109 286.481 320.906 1.00 8.59 530 THR B N 1
ATOM 3594 C CA . THR A 1 530 ? 132.471 285.221 320.274 1.00 8.55 530 THR B CA 1
ATOM 3595 C C . THR A 1 530 ? 131.193 284.500 319.878 1.00 9.85 530 THR B C 1
ATOM 3596 O O . THR A 1 530 ? 130.130 284.729 320.458 1.00 14.98 530 THR B O 1
ATOM 3600 N N . THR A 1 531 ? 131.303 283.628 318.877 1.00 13.06 531 THR B N 1
ATOM 3601 C CA . THR A 1 531 ? 130.137 282.952 318.331 1.00 12.36 531 THR B CA 1
ATOM 3602 C C . THR A 1 531 ? 130.247 281.435 318.317 1.00 14.81 531 THR B C 1
ATOM 3603 O O . THR A 1 531 ? 129.313 280.774 317.854 1.00 17.83 531 THR B O 1
ATOM 3607 N N . ASP A 1 532 ? 131.342 280.864 318.807 1.00 17.62 532 ASP B N 1
ATOM 3608 C CA . ASP A 1 532 ? 131.488 279.415 318.795 1.00 14.88 532 ASP B CA 1
ATOM 3609 C C . ASP A 1 532 ? 130.573 278.780 319.835 1.00 17.49 532 ASP B C 1
ATOM 3610 O O . ASP A 1 532 ? 130.564 279.184 321.001 1.00 19.39 532 ASP B O 1
ATOM 3615 N N . THR A 1 533 ? 129.801 277.782 319.411 1.00 19.26 533 THR B N 1
ATOM 3616 C CA . THR A 1 533 ? 128.930 277.043 320.312 1.00 18.14 533 THR B CA 1
ATOM 3617 C C . THR A 1 533 ? 129.365 275.597 320.495 1.00 19.08 533 THR B C 1
ATOM 3618 O O . THR A 1 533 ? 128.746 274.874 321.282 1.00 22.20 533 THR B O 1
ATOM 3622 N N . ALA A 1 534 ? 130.406 275.157 319.787 1.00 19.19 534 ALA B N 1
ATOM 3623 C CA . ALA A 1 534 ? 130.868 273.779 319.913 1.00 18.91 534 ALA B CA 1
ATOM 3624 C C . ALA A 1 534 ? 131.443 273.517 321.299 1.00 19.40 534 ALA B C 1
ATOM 3625 O O . ALA A 1 534 ? 131.075 272.545 321.966 1.00 21.60 534 ALA B O 1
ATOM 3627 N N . GLU A 1 535 ? 132.347 274.379 321.750 1.00 19.49 535 GLU B N 1
ATOM 3628 C CA . GLU A 1 535 ? 132.944 274.255 323.067 1.00 18.28 535 GLU B CA 1
ATOM 3629 C C . GLU A 1 535 ? 132.356 275.299 324.011 1.00 18.80 535 GLU B C 1
ATOM 3630 O O . GLU A 1 535 ? 131.503 276.107 323.640 1.00 20.66 535 GLU B O 1
ATOM 3636 N N . VAL A 1 536 ? 132.823 275.271 325.258 1.00 15.39 536 VAL B N 1
ATOM 3637 C CA . VAL A 1 536 ? 132.321 276.189 326.270 1.00 16.07 536 VAL B CA 1
ATOM 3638 C C . VAL A 1 536 ? 132.807 277.600 325.968 1.00 16.43 536 VAL B C 1
ATOM 3639 O O . VAL A 1 536 ? 133.957 277.812 325.560 1.00 17.08 536 VAL B O 1
ATOM 3643 N N . LYS A 1 537 ? 131.919 278.573 326.144 1.00 11.48 537 LYS B N 1
ATOM 3644 C CA . LYS A 1 537 ? 132.236 279.967 325.882 1.00 9.96 537 LYS B CA 1
ATOM 3645 C C . LYS A 1 537 ? 132.806 280.617 327.135 1.00 11.13 537 LYS B C 1
ATOM 3646 O O . LYS A 1 537 ? 132.357 280.341 328.250 1.00 17.58 537 LYS B O 1
ATOM 3652 N N . SER A 1 538 ? 133.808 281.471 326.944 1.00 7.71 538 SER B N 1
ATOM 3653 C CA . SER A 1 538 ? 134.391 282.192 328.066 1.00 9.15 538 SER B CA 1
ATOM 3654 C C . SER A 1 538 ? 133.350 283.093 328.717 1.00 8.05 538 SER B C 1
ATOM 3655 O O . SER A 1 538 ? 132.500 283.679 328.041 1.00 10.40 538 SER B O 1
ATOM 3658 N N . THR A 1 539 ? 133.418 283.201 330.046 1.00 7.22 539 THR B N 1
ATOM 3659 C CA . THR A 1 539 ? 132.430 283.982 330.782 1.00 9.69 539 THR B CA 1
ATOM 3660 C C . THR A 1 539 ? 132.525 285.475 330.491 1.00 4.93 539 THR B C 1
ATOM 3661 O O . THR A 1 539 ? 131.552 286.200 330.720 1.00 7.19 539 THR B O 1
ATOM 3665 N N . TRP A 1 540 ? 133.661 285.949 329.985 1.00 6.12 540 TRP B N 1
ATOM 3666 C CA . TRP A 1 540 ? 133.830 287.364 329.691 1.00 4.56 540 TRP B CA 1
ATOM 3667 C C . TRP A 1 540 ? 133.205 287.781 328.368 1.00 8.24 540 TRP B C 1
ATOM 3668 O O . TRP A 1 540 ? 133.016 288.981 328.147 1.00 10.55 540 TRP B O 1
ATOM 3679 N N . ASP A 1 541 ? 132.871 286.833 327.495 1.00 7.95 541 ASP B N 1
ATOM 3680 C CA . ASP A 1 541 ? 132.291 287.135 326.187 1.00 8.08 541 ASP B CA 1
ATOM 3681 C C . ASP A 1 541 ? 130.773 287.121 326.316 1.00 9.56 541 ASP B C 1
ATOM 3682 O O . ASP A 1 541 ? 130.140 286.069 326.208 1.00 10.64 541 ASP B O 1
ATOM 3687 N N . THR A 1 542 ? 130.180 288.294 326.541 1.00 11.39 542 THR B N 1
ATOM 3688 C CA . THR A 1 542 ? 128.737 288.410 326.724 1.00 9.21 542 THR B CA 1
ATOM 3689 C C . THR A 1 542 ? 128.088 289.379 325.745 1.00 12.82 542 THR B C 1
ATOM 3690 O O . THR A 1 542 ? 126.917 289.733 325.928 1.00 15.97 542 THR B O 1
ATOM 3694 N N . VAL A 1 543 ? 128.806 289.814 324.710 1.00 9.99 543 VAL B N 1
ATOM 3695 C CA . VAL A 1 543 ? 128.235 290.737 323.737 1.00 12.20 543 VAL B CA 1
ATOM 3696 C C . VAL A 1 543 ? 127.137 290.035 322.952 1.00 11.75 543 VAL B C 1
ATOM 3697 O O . VAL A 1 543 ? 127.307 288.898 322.492 1.00 18.11 543 VAL B O 1
ATOM 3701 N N . GLU A 1 544 ? 126.001 290.707 322.801 1.00 12.90 544 GLU B N 1
ATOM 3702 C CA . GLU A 1 544 ? 124.920 290.254 321.936 1.00 13.92 544 GLU B CA 1
ATOM 3703 C C . GLU A 1 544 ? 124.861 291.174 320.725 1.00 12.36 544 GLU B C 1
ATOM 3704 O O . GLU A 1 544 ? 124.715 292.391 320.875 1.00 17.64 544 GLU B O 1
ATOM 3710 N N . LEU A 1 545 ? 124.970 290.595 319.533 1.00 14.71 545 LEU B N 1
ATOM 3711 C CA . LEU A 1 545 ? 125.041 291.380 318.301 1.00 13.49 545 LEU B CA 1
ATOM 3712 C C . LEU A 1 545 ? 123.636 291.800 317.893 1.00 16.15 545 LEU B C 1
ATOM 3713 O O . LEU A 1 545 ? 122.985 291.161 317.067 1.00 19.76 545 LEU B O 1
ATOM 3718 N N . SER A 1 546 ? 123.163 292.891 318.484 1.00 15.90 546 SER B N 1
ATOM 3719 C CA . SER A 1 546 ? 121.956 293.560 318.036 1.00 14.92 546 SER B CA 1
ATOM 3720 C C . SER A 1 546 ? 122.346 294.683 317.078 1.00 17.31 546 SER B C 1
ATOM 3721 O O . SER A 1 546 ? 123.524 294.917 316.807 1.00 19.86 546 SER B O 1
ATOM 3724 N N . VAL A 1 547 ? 121.341 295.390 316.559 1.00 15.23 547 VAL B N 1
ATOM 3725 C CA . VAL A 1 547 ? 121.600 296.426 315.562 1.00 14.86 547 VAL B CA 1
ATOM 3726 C C . VAL A 1 547 ? 122.449 297.543 316.158 1.00 15.02 547 VAL B C 1
ATOM 3727 O O . VAL A 1 547 ? 123.465 297.954 315.582 1.00 16.94 547 VAL B O 1
ATOM 3731 N N . GLN A 1 548 ? 122.053 298.040 317.331 1.00 14.85 548 GLN B N 1
ATOM 3732 C CA . GLN A 1 548 ? 122.780 299.140 317.957 1.00 15.40 548 GLN B CA 1
ATOM 3733 C C . GLN A 1 548 ? 124.198 298.729 318.331 1.00 15.12 548 GLN B C 1
ATOM 3734 O O . GLN A 1 548 ? 125.152 299.488 318.114 1.00 17.65 548 GLN B O 1
ATOM 3740 N N . VAL A 1 549 ? 124.357 297.530 318.896 1.00 12.95 549 VAL B N 1
ATOM 3741 C CA . VAL A 1 549 ? 125.687 297.050 319.260 1.00 14.38 549 VAL B CA 1
ATOM 3742 C C . VAL A 1 549 ? 126.542 296.842 318.016 1.00 12.13 549 VAL B C 1
ATOM 3743 O O . VAL A 1 549 ? 127.743 297.133 318.019 1.00 14.83 549 VAL B O 1
ATOM 3747 N N . ASN A 1 550 ? 125.945 296.327 316.941 1.00 13.05 550 ASN B N 1
ATOM 3748 C CA . ASN A 1 550 ? 126.684 296.163 315.694 1.00 12.37 550 ASN B CA 1
ATOM 3749 C C . ASN A 1 550 ? 127.186 297.509 315.184 1.00 11.25 550 ASN B C 1
ATOM 3750 O O . ASN A 1 550 ? 128.351 297.642 314.786 1.00 13.13 550 ASN B O 1
ATOM 3755 N N . ASN A 1 551 ? 126.324 298.530 315.218 1.00 8.70 551 ASN B N 1
ATOM 3756 C CA . ASN A 1 551 ? 126.737 299.858 314.773 1.00 8.40 551 ASN B CA 1
ATOM 3757 C C . ASN A 1 551 ? 127.860 300.415 315.642 1.00 11.59 551 ASN B C 1
ATOM 3758 O O . ASN A 1 551 ? 128.834 300.977 315.124 1.00 14.42 551 ASN B O 1
ATOM 3763 N N . ALA A 1 552 ? 127.749 300.264 316.963 1.00 10.91 552 ALA B N 1
ATOM 3764 C CA . ALA A 1 552 ? 128.789 300.781 317.848 1.00 9.40 552 ALA B CA 1
ATOM 3765 C C . ALA A 1 552 ? 130.122 300.078 317.613 1.00 9.03 552 ALA B C 1
ATOM 3766 O O . ALA A 1 552 ? 131.178 300.724 317.543 1.00 13.24 552 ALA B O 1
ATOM 3768 N N . MET A 1 553 ? 130.090 298.752 317.471 1.00 8.59 553 MET B N 1
ATOM 3769 C CA . MET A 1 553 ? 131.319 297.997 317.269 1.00 6.67 553 MET B CA 1
ATOM 3770 C C . MET A 1 553 ? 131.957 298.303 315.924 1.00 8.87 553 MET B C 1
ATOM 3771 O O . MET A 1 553 ? 133.188 298.309 315.817 1.00 13.92 553 MET B O 1
ATOM 3776 N N . VAL A 1 554 ? 131.151 298.552 314.890 1.00 5.55 554 VAL B N 1
ATOM 3777 C CA . VAL A 1 554 ? 131.714 299.016 313.627 1.00 7.92 554 VAL B CA 1
ATOM 3778 C C . VAL A 1 554 ? 132.357 300.385 313.807 1.00 6.85 554 VAL B C 1
ATOM 3779 O O . VAL A 1 554 ? 133.457 300.644 313.306 1.00 7.20 554 VAL B O 1
ATOM 3783 N N . LEU A 1 555 ? 131.693 301.276 314.543 1.00 7.05 555 LEU B N 1
ATOM 3784 C CA . LEU A 1 555 ? 132.240 302.605 314.783 1.00 6.49 555 LEU B CA 1
ATOM 3785 C C . LEU A 1 555 ? 133.489 302.590 315.653 1.00 4.98 555 LEU B C 1
ATOM 3786 O O . LEU A 1 555 ? 134.179 303.610 315.725 1.00 7.42 555 LEU B O 1
ATOM 3791 N N . GLY A 1 556 ? 133.796 301.479 316.315 1.00 8.06 556 GLY B N 1
ATOM 3792 C CA . GLY A 1 556 ? 135.020 301.406 317.091 1.00 4.18 556 GLY B CA 1
ATOM 3793 C C . GLY A 1 556 ? 136.252 300.914 316.353 1.00 3.21 556 GLY B C 1
ATOM 3794 O O . GLY A 1 556 ? 137.354 300.940 316.905 1.00 3.81 556 GLY B O 1
ATOM 3795 N N . MET A 1 557 ? 136.082 300.468 315.110 1.00 6.13 557 MET B N 1
ATOM 3796 C CA . MET A 1 557 ? 137.175 299.864 314.354 1.00 4.30 557 MET B CA 1
ATOM 3797 C C . MET A 1 557 ? 138.192 300.928 313.947 1.00 3.33 557 MET B C 1
ATOM 3798 O O . MET A 1 557 ? 137.829 302.072 313.669 1.00 11.85 557 MET B O 1
ATOM 3803 N N . THR A 1 558 ? 139.476 300.560 313.924 1.00 3.16 558 THR B N 1
ATOM 3804 C CA . THR A 1 558 ? 140.545 301.539 313.758 1.00 3.24 558 THR B CA 1
ATOM 3805 C C . THR A 1 558 ? 141.648 301.038 312.832 1.00 1.10 558 THR B C 1
ATOM 3806 O O . THR A 1 558 ? 141.794 299.841 312.580 1.00 6.22 558 THR B O 1
ATOM 3810 N N . LEU A 1 559 ? 142.438 301.996 312.358 1.00 5.52 559 LEU B N 1
ATOM 3811 C CA . LEU A 1 559 ? 143.624 301.782 311.540 1.00 2.49 559 LEU B CA 1
ATOM 3812 C C . LEU A 1 559 ? 144.871 301.769 312.417 1.00 1.37 559 LEU B C 1
ATOM 3813 O O . LEU A 1 559 ? 144.803 302.065 313.611 1.00 6.59 559 LEU B O 1
ATOM 3818 N N . PRO A 1 560 ? 146.044 301.442 311.850 1.00 0.87 560 PRO B N 1
ATOM 3819 C CA . PRO A 1 560 ? 147.258 301.324 312.681 1.00 7.72 560 PRO B CA 1
ATOM 3820 C C . PRO A 1 560 ? 147.564 302.519 313.573 1.00 6.24 560 PRO B C 1
ATOM 3821 O O . PRO A 1 560 ? 148.027 302.321 314.702 1.00 9.06 560 PRO B O 1
ATOM 3825 N N . PHE A 1 561 ? 147.340 303.746 313.109 1.00 3.77 561 PHE B N 1
ATOM 3826 C CA . PHE A 1 561 ? 147.596 304.910 313.948 1.00 1.78 561 PHE B CA 1
ATOM 3827 C C . PHE A 1 561 ? 146.436 305.226 314.882 1.00 2.41 561 PHE B C 1
ATOM 3828 O O . PHE A 1 561 ? 146.536 306.168 315.672 1.00 6.88 561 PHE B O 1
ATOM 3836 N N . GLY A 1 562 ? 145.356 304.456 314.823 1.00 2.90 562 GLY B N 1
ATOM 3837 C CA . GLY A 1 562 ? 144.259 304.587 315.751 1.00 0.02 562 GLY B CA 1
ATOM 3838 C C . GLY A 1 562 ? 143.031 305.280 315.208 1.00 3.49 562 GLY B C 1
ATOM 3839 O O . GLY A 1 562 ? 141.998 305.276 315.884 1.00 7.58 562 GLY B O 1
ATOM 3840 N N . GLN A 1 563 ? 143.100 305.868 314.022 1.00 0.00 563 GLN B N 1
ATOM 3841 C CA . GLN A 1 563 ? 141.955 306.609 313.509 1.00 1.49 563 GLN B CA 1
ATOM 3842 C C . GLN A 1 563 ? 140.800 305.659 313.207 1.00 0.42 563 GLN B C 1
ATOM 3843 O O . GLN A 1 563 ? 140.998 304.638 312.541 1.00 8.53 563 GLN B O 1
ATOM 3849 N N . PRO A 1 564 ? 139.607 305.927 313.719 1.00 4.47 564 PRO B N 1
ATOM 3850 C CA . PRO A 1 564 ? 138.427 305.178 313.283 1.00 3.14 564 PRO B CA 1
ATOM 3851 C C . PRO A 1 564 ? 137.816 305.798 312.039 1.00 1.82 564 PRO B C 1
ATOM 3852 O O . PRO A 1 564 ? 138.374 306.745 311.482 1.00 5.86 564 PRO B O 1
ATOM 3856 N N . THR A 1 565 ? 136.677 305.284 311.597 1.00 2.51 565 THR B N 1
ATOM 3857 C CA . THR A 1 565 ? 135.976 305.851 310.457 1.00 4.50 565 THR B CA 1
ATOM 3858 C C . THR A 1 565 ? 134.548 306.187 310.855 1.00 2.63 565 THR B C 1
ATOM 3859 O O . THR A 1 565 ? 133.936 305.488 311.666 1.00 8.90 565 THR B O 1
ATOM 3863 N N . VAL A 1 566 ? 134.027 307.267 310.284 1.00 8.98 566 VAL B N 1
ATOM 3864 C CA . VAL A 1 566 ? 132.631 307.634 310.476 1.00 7.18 566 VAL B CA 1
ATOM 3865 C C . VAL A 1 566 ? 131.747 307.110 309.348 1.00 10.40 566 VAL B C 1
ATOM 3866 O O . VAL A 1 566 ? 130.547 306.887 309.566 1.00 12.42 566 VAL B O 1
ATOM 3870 N N . SER A 1 567 ? 132.310 306.859 308.172 1.00 8.91 567 SER B N 1
ATOM 3871 C CA . SER A 1 567 ? 131.554 306.381 307.027 1.00 9.26 567 SER B CA 1
ATOM 3872 C C . SER A 1 567 ? 131.346 304.875 307.102 1.00 7.05 567 SER B C 1
ATOM 3873 O O . SER A 1 567 ? 132.148 304.144 307.687 1.00 13.10 567 SER B O 1
ATOM 3876 N N . SER A 1 568 ? 130.252 304.416 306.501 1.00 8.69 568 SER B N 1
ATOM 3877 C CA . SER A 1 568 ? 129.929 302.998 306.502 1.00 9.80 568 SER B CA 1
ATOM 3878 C C . SER A 1 568 ? 128.975 302.700 305.356 1.00 6.32 568 SER B C 1
ATOM 3879 O O . SER A 1 568 ? 128.288 303.588 304.847 1.00 10.47 568 SER B O 1
ATOM 3882 N N . ALA A 1 569 ? 128.931 301.430 304.971 1.00 9.15 569 ALA B N 1
ATOM 3883 C CA . ALA A 1 569 ? 128.033 300.951 303.935 1.00 10.33 569 ALA B CA 1
ATOM 3884 C C . ALA A 1 569 ? 127.152 299.845 304.492 1.00 12.00 569 ALA B C 1
ATOM 3885 O O . ALA A 1 569 ? 127.419 299.284 305.557 1.00 12.34 569 ALA B O 1
ATOM 3887 N N . GLN A 1 570 ? 126.098 299.528 303.750 1.00 14.54 570 GLN B N 1
ATOM 3888 C CA . GLN A 1 570 ? 125.100 298.575 304.217 1.00 14.84 570 GLN B CA 1
ATOM 3889 C C . GLN A 1 570 ? 124.344 298.050 303.008 1.00 17.37 570 GLN B C 1
ATOM 3890 O O . GLN A 1 570 ? 123.845 298.838 302.200 1.00 19.52 570 GLN B O 1
ATOM 3896 N N . TRP A 1 571 ? 124.284 296.726 302.867 1.00 17.80 571 TRP B N 1
ATOM 3897 C CA . TRP A 1 571 ? 123.683 296.084 301.694 1.00 18.51 571 TRP B CA 1
ATOM 3898 C C . TRP A 1 571 ? 122.961 294.811 302.132 1.00 20.81 571 TRP B C 1
ATOM 3899 O O . TRP A 1 571 ? 123.555 293.731 302.160 1.00 18.65 571 TRP B O 1
ATOM 3910 N N . PHE A 1 572 ? 121.675 294.936 302.452 1.00 23.46 572 PHE B N 1
ATOM 3911 C CA . PHE A 1 572 ? 120.843 293.773 302.717 1.00 27.13 572 PHE B CA 1
ATOM 3912 C C . PHE A 1 572 ? 119.476 294.025 302.100 1.00 28.30 572 PHE B C 1
ATOM 3913 O O . PHE A 1 572 ? 119.252 295.046 301.443 1.00 28.53 572 PHE B O 1
ATOM 3921 N N . ASN A 1 573 ? 118.552 293.090 302.331 1.00 30.92 573 ASN B N 1
ATOM 3922 C CA . ASN A 1 573 ? 117.282 293.081 301.617 1.00 32.26 573 ASN B CA 1
ATOM 3923 C C . ASN A 1 573 ? 117.589 293.093 300.129 1.00 32.79 573 ASN B C 1
ATOM 3924 O O . ASN A 1 573 ? 118.109 292.111 299.592 1.00 34.82 573 ASN B O 1
ATOM 3929 N N . ASN A 1 574 ? 117.266 294.190 299.451 1.00 31.20 574 ASN B N 1
ATOM 3930 C CA . ASN A 1 574 ? 117.805 294.414 298.118 1.00 31.87 574 ASN B CA 1
ATOM 3931 C C . ASN A 1 574 ? 118.103 295.888 297.884 1.00 32.38 574 ASN B C 1
ATOM 3932 O O . ASN A 1 574 ? 117.988 296.378 296.756 1.00 34.22 574 ASN B O 1
ATOM 3937 N N . ILE A 1 575 ? 118.484 296.606 298.936 1.00 28.64 575 ILE B N 1
ATOM 3938 C CA . ILE A 1 575 ? 118.737 298.038 298.876 1.00 28.39 575 ILE B CA 1
ATOM 3939 C C . ILE A 1 575 ? 120.210 298.270 299.168 1.00 28.60 575 ILE B C 1
ATOM 3940 O O . ILE A 1 575 ? 120.717 297.852 300.216 1.00 27.09 575 ILE B O 1
ATOM 3945 N N . ASP A 1 576 ? 120.891 298.940 298.248 1.00 26.67 576 ASP B N 1
ATOM 3946 C CA . ASP A 1 576 ? 122.309 299.228 298.378 1.00 22.46 576 ASP B CA 1
ATOM 3947 C C . ASP A 1 576 ? 122.483 300.694 298.763 1.00 23.26 576 ASP B C 1
ATOM 3948 O O . ASP A 1 576 ? 122.089 301.587 298.007 1.00 27.80 576 ASP B O 1
ATOM 3953 N N . LYS A 1 577 ? 123.057 300.939 299.942 1.00 21.48 577 LYS B N 1
ATOM 3954 C CA . LYS A 1 577 ? 123.165 302.286 300.486 1.00 18.97 577 LYS B CA 1
ATOM 3955 C C . LYS A 1 577 ? 124.536 302.493 301.113 1.00 19.89 577 LYS B C 1
ATOM 3956 O O . LYS A 1 577 ? 125.081 301.587 301.748 1.00 21.94 577 LYS B O 1
ATOM 3962 N N . ALA A 1 578 ? 125.084 303.694 300.939 1.00 20.46 578 ALA B N 1
ATOM 3963 C CA . ALA A 1 578 ? 126.362 304.073 301.523 1.00 15.06 578 ALA B CA 1
ATOM 3964 C C . ALA A 1 578 ? 126.231 305.431 302.197 1.00 18.30 578 ALA B C 1
ATOM 3965 O O . ALA A 1 578 ? 125.456 306.286 301.762 1.00 21.38 578 ALA B O 1
ATOM 3967 N N . GLU A 1 579 ? 127.004 305.622 303.264 1.00 17.09 579 GLU B N 1
ATOM 3968 C CA . GLU A 1 579 ? 126.970 306.849 304.057 1.00 14.03 579 GLU B CA 1
ATOM 3969 C C . GLU A 1 579 ? 128.400 307.352 304.220 1.00 13.45 579 GLU B C 1
ATOM 3970 O O . GLU A 1 579 ? 129.141 306.857 305.072 1.00 17.25 579 GLU B O 1
ATOM 3976 N N . ILE A 1 580 ? 128.786 308.332 303.411 1.00 11.74 580 ILE B N 1
ATOM 3977 C CA . ILE A 1 580 ? 130.127 308.901 303.447 1.00 10.91 580 ILE B CA 1
ATOM 3978 C C . ILE A 1 580 ? 130.063 310.244 304.157 1.00 9.61 580 ILE B C 1
ATOM 3979 O O . ILE A 1 580 ? 129.199 311.075 303.852 1.00 14.09 580 ILE B O 1
ATOM 3984 N N . SER A 1 581 ? 130.968 310.457 305.102 1.00 11.35 581 SER B N 1
ATOM 3985 C CA . SER A 1 581 ? 131.049 311.712 305.831 1.00 13.20 581 SER B CA 1
ATOM 3986 C C . SER A 1 581 ? 132.057 312.645 305.175 1.00 15.21 581 SER B C 1
ATOM 3987 O O . SER A 1 581 ? 132.839 312.250 304.308 1.00 15.59 581 SER B O 1
ATOM 3990 N N . MET A 1 582 ? 132.013 313.909 305.596 1.00 13.80 582 MET B N 1
ATOM 3991 C CA . MET A 1 582 ? 133.023 314.867 305.167 1.00 12.89 582 MET B CA 1
ATOM 3992 C C . MET A 1 582 ? 134.373 314.573 305.809 1.00 11.10 582 MET B C 1
ATOM 3993 O O . MET A 1 582 ? 135.418 314.820 305.198 1.00 13.58 582 MET B O 1
ATOM 3998 N N . PHE A 1 583 ? 134.372 314.049 307.032 1.00 14.40 583 PHE B N 1
ATOM 3999 C CA . PHE A 1 583 ? 135.616 313.682 307.692 1.00 9.23 583 PHE B CA 1
ATOM 4000 C C . PHE A 1 583 ? 136.234 312.466 307.017 1.00 9.27 583 PHE B C 1
ATOM 4001 O O . PHE A 1 583 ? 135.541 311.509 306.667 1.00 8.71 583 PHE B O 1
ATOM 4009 N N . LYS A 1 584 ? 137.548 312.508 306.830 1.00 8.69 584 LYS B N 1
ATOM 4010 C CA . LYS A 1 584 ? 138.276 311.467 306.122 1.00 6.93 584 LYS B CA 1
ATOM 4011 C C . LYS A 1 584 ? 139.374 310.905 307.012 1.00 5.33 584 LYS B C 1
ATOM 4012 O O . LYS A 1 584 ? 139.993 311.639 307.786 1.00 11.04 584 LYS B O 1
ATOM 4018 N N . VAL A 1 585 ? 139.613 309.596 306.894 1.00 2.80 585 VAL B N 1
ATOM 4019 C CA . VAL A 1 585 ? 140.638 308.952 307.705 1.00 5.62 585 VAL B CA 1
ATOM 4020 C C . VAL A 1 585 ? 142.038 309.387 307.297 1.00 1.23 585 VAL B C 1
ATOM 4021 O O . VAL A 1 585 ? 142.965 309.321 308.110 1.00 8.60 585 VAL B O 1
ATOM 4025 N N . GLY A 1 586 ? 142.213 309.841 306.065 1.00 2.49 586 GLY B N 1
ATOM 4026 C CA . GLY A 1 586 ? 143.518 310.269 305.599 1.00 1.43 586 GLY B CA 1
ATOM 4027 C C . GLY A 1 586 ? 143.445 310.632 304.135 1.00 2.68 586 GLY B C 1
ATOM 4028 O O . GLY A 1 586 ? 142.384 310.580 303.509 1.00 6.34 586 GLY B O 1
ATOM 4029 N N . ASN A 1 587 ? 144.599 311.010 303.593 1.00 2.99 587 ASN B N 1
ATOM 4030 C CA . ASN A 1 587 ? 144.681 311.451 302.210 1.00 3.29 587 ASN B CA 1
ATOM 4031 C C . ASN A 1 587 ? 145.896 310.832 301.537 1.00 5.62 587 ASN B C 1
ATOM 4032 O O . ASN A 1 587 ? 146.920 310.580 302.174 1.00 13.33 587 ASN B O 1
ATOM 4037 N N . LEU A 1 588 ? 145.772 310.610 300.234 1.00 4.20 588 LEU B N 1
ATOM 4038 C CA . LEU A 1 588 ? 146.864 310.148 299.404 1.00 3.23 588 LEU B CA 1
ATOM 4039 C C . LEU A 1 588 ? 147.107 311.141 298.275 1.00 6.82 588 LEU B C 1
ATOM 4040 O O . LEU A 1 588 ? 146.157 311.747 297.772 1.00 6.17 588 LEU B O 1
ATOM 4045 N N . PRO A 1 589 ? 148.355 311.337 297.864 1.00 9.65 589 PRO B N 1
ATOM 4046 C CA . PRO A 1 589 ? 148.632 312.286 296.781 1.00 1.19 589 PRO B CA 1
ATOM 4047 C C . PRO A 1 589 ? 148.115 311.781 295.444 1.00 3.39 589 PRO B C 1
ATOM 4048 O O . PRO A 1 589 ? 147.988 310.578 295.212 1.00 8.33 589 PRO B O 1
ATOM 4052 N N . LEU A 1 590 ? 147.802 312.727 294.566 1.00 7.86 590 LEU B N 1
ATOM 4053 C CA . LEU A 1 590 ? 147.401 312.405 293.206 1.00 4.46 590 LEU B CA 1
ATOM 4054 C C . LEU A 1 590 ? 148.609 311.980 292.382 1.00 2.73 590 LEU B C 1
ATOM 4055 O O . LEU A 1 590 ? 149.718 312.488 292.560 1.00 5.31 590 LEU B O 1
ATOM 4060 N N . GLN A 1 591 ? 148.384 311.046 291.466 1.00 0.82 591 GLN B N 1
ATOM 4061 C CA . GLN A 1 591 ? 149.413 310.636 290.522 1.00 2.27 591 GLN B CA 1
ATOM 4062 C C . GLN A 1 591 ? 149.327 311.507 289.276 1.00 1.96 591 GLN B C 1
ATOM 4063 O O . GLN A 1 591 ? 148.256 311.640 288.678 1.00 5.05 591 GLN B O 1
ATOM 4069 N N . ASN A 1 592 ? 150.454 312.093 288.887 1.00 4.76 592 ASN B N 1
ATOM 4070 C CA . ASN A 1 592 ? 150.497 312.960 287.716 1.00 3.95 592 ASN B CA 1
ATOM 4071 C C . ASN A 1 592 ? 150.561 312.116 286.446 1.00 3.70 592 ASN B C 1
ATOM 4072 O O . ASN A 1 592 ? 151.553 311.423 286.202 1.00 7.38 592 ASN B O 1
ATOM 4077 N N . LEU A 1 593 ? 149.510 312.193 285.629 1.00 7.06 593 LEU B N 1
ATOM 4078 C CA . LEU A 1 593 ? 149.430 311.392 284.412 1.00 3.99 593 LEU B CA 1
ATOM 4079 C C . LEU A 1 593 ? 150.409 311.851 283.339 1.00 4.80 593 LEU B C 1
ATOM 4080 O O . LEU A 1 593 ? 150.743 311.067 282.442 1.00 11.52 593 LEU B O 1
ATOM 4085 N N . ASP A 1 594 ? 150.873 313.099 283.414 1.00 6.45 594 ASP B N 1
ATOM 4086 C CA . ASP A 1 594 ? 151.843 313.590 282.443 1.00 5.69 594 ASP B CA 1
ATOM 4087 C C . ASP A 1 594 ? 153.143 312.802 282.519 1.00 4.71 594 ASP B C 1
ATOM 4088 O O . ASP A 1 594 ? 153.761 312.517 281.490 1.00 6.84 594 ASP B O 1
ATOM 4093 N N . TYR A 1 595 ? 153.569 312.438 283.732 1.00 6.51 595 TYR B N 1
ATOM 4094 C CA . TYR A 1 595 ? 154.756 311.601 283.886 1.00 3.39 595 TYR B CA 1
ATOM 4095 C C . TYR A 1 595 ? 154.576 310.260 283.187 1.00 5.58 595 TYR B C 1
ATOM 4096 O O . TYR A 1 595 ? 155.484 309.781 282.495 1.00 9.09 595 TYR B O 1
ATOM 4105 N N . LEU A 1 596 ? 153.407 309.639 283.359 1.00 4.84 596 LEU B N 1
ATOM 4106 C CA . LEU A 1 596 ? 153.143 308.357 282.716 1.00 2.77 596 LEU B CA 1
ATOM 4107 C C . LEU A 1 596 ? 153.171 308.484 281.200 1.00 4.32 596 LEU B C 1
ATOM 4108 O O . LEU A 1 596 ? 153.756 307.640 280.510 1.00 8.08 596 LEU B O 1
ATOM 4113 N N . SER A 1 597 ? 152.536 309.528 280.664 1.00 6.66 597 SER B N 1
ATOM 4114 C CA . SER A 1 597 ? 152.541 309.719 279.217 1.00 4.19 597 SER B CA 1
ATOM 4115 C C . SER A 1 597 ? 153.952 309.954 278.698 1.00 3.50 597 SER B C 1
ATOM 4116 O O . SER A 1 597 ? 154.336 309.409 277.660 1.00 9.54 597 SER B O 1
ATOM 4119 N N . LEU A 1 598 ? 154.743 310.757 279.408 1.00 3.83 598 LEU B N 1
ATOM 4120 C CA . LEU A 1 598 ? 156.108 311.019 278.968 1.00 1.01 598 LEU B CA 1
ATOM 4121 C C . LEU A 1 598 ? 156.948 309.751 278.988 1.00 6.19 598 LEU B C 1
ATOM 4122 O O . LEU A 1 598 ? 157.788 309.540 278.107 1.00 11.62 598 LEU B O 1
ATOM 4127 N N . ASP A 1 599 ? 156.749 308.901 279.995 1.00 6.37 599 ASP B N 1
ATOM 4128 C CA . ASP A 1 599 ? 157.566 307.697 280.090 1.00 2.44 599 ASP B CA 1
ATOM 4129 C C . ASP A 1 599 ? 157.140 306.644 279.073 1.00 5.81 599 ASP B C 1
ATOM 4130 O O . ASP A 1 599 ? 157.991 305.946 278.511 1.00 7.83 599 ASP B O 1
ATOM 4135 N N . MET A 1 600 ? 155.838 306.509 278.816 1.00 5.58 600 MET B N 1
ATOM 4136 C CA . MET A 1 600 ? 155.408 305.530 277.825 1.00 6.94 600 MET B CA 1
ATOM 4137 C C . MET A 1 600 ? 155.635 306.010 276.397 1.00 4.01 600 MET B C 1
ATOM 4138 O O . MET A 1 600 ? 155.819 305.185 275.498 1.00 13.92 600 MET B O 1
ATOM 4143 N N . MET A 1 601 ? 155.646 307.320 276.163 1.00 6.64 601 MET B N 1
ATOM 4144 C CA . MET A 1 601 ? 156.018 307.845 274.856 1.00 5.26 601 MET B CA 1
ATOM 4145 C C . MET A 1 601 ? 157.525 307.931 274.678 1.00 8.51 601 MET B C 1
ATOM 4146 O O . MET A 1 601 ? 157.984 308.396 273.630 1.00 7.39 601 MET B O 1
ATOM 4151 N N . GLU A 1 602 ? 158.290 307.508 275.686 1.00 9.13 602 GLU B N 1
ATOM 4152 C CA . GLU A 1 602 ? 159.750 307.439 275.623 1.00 6.29 602 GLU B CA 1
ATOM 4153 C C . GLU A 1 602 ? 160.378 308.803 275.351 1.00 6.17 602 GLU B C 1
ATOM 4154 O O . GLU A 1 602 ? 161.290 308.935 274.535 1.00 9.02 602 GLU B O 1
ATOM 4160 N N . PHE A 1 603 ? 159.890 309.828 276.043 1.00 9.73 603 PHE B N 1
ATOM 4161 C CA . PHE A 1 603 ? 160.561 311.120 276.040 1.00 4.50 603 PHE B CA 1
ATOM 4162 C C . PHE A 1 603 ? 161.570 311.251 277.169 1.00 4.62 603 PHE B C 1
ATOM 4163 O O . PHE A 1 603 ? 162.527 312.020 277.041 1.00 12.23 603 PHE B O 1
ATOM 4171 N N . TYR A 1 604 ? 161.390 310.506 278.252 1.00 6.31 604 TYR B N 1
ATOM 4172 C CA . TYR A 1 604 ? 162.343 310.459 279.349 1.00 6.26 604 TYR B CA 1
ATOM 4173 C C . TYR A 1 604 ? 163.225 309.228 279.208 1.00 3.78 604 TYR B C 1
ATOM 4174 O O . TYR A 1 604 ? 162.767 308.174 278.762 1.00 8.79 604 TYR B O 1
ATOM 4183 N N . ALA A 1 605 ? 164.488 309.363 279.589 1.00 6.89 605 ALA B N 1
ATOM 4184 C CA . ALA A 1 605 ? 165.345 308.193 279.677 1.00 7.60 605 ALA B CA 1
ATOM 4185 C C . ALA A 1 605 ? 164.939 307.349 280.883 1.00 8.25 605 ALA B C 1
ATOM 4186 O O . ALA A 1 605 ? 164.538 307.893 281.915 1.00 10.51 605 ALA B O 1
ATOM 4188 N N . PRO A 1 606 ? 165.019 306.026 280.782 1.00 8.53 606 PRO B N 1
ATOM 4189 C CA . PRO A 1 606 ? 164.665 305.176 281.923 1.00 4.72 606 PRO B CA 1
ATOM 4190 C C . PRO A 1 606 ? 165.696 305.275 283.036 1.00 9.54 606 PRO B C 1
ATOM 4191 O O . PRO A 1 606 ? 166.842 305.682 282.835 1.00 14.64 606 PRO B O 1
ATOM 4195 N N . THR A 1 607 ? 165.262 304.891 284.232 1.00 10.88 607 THR B N 1
ATOM 4196 C CA . THR A 1 607 ? 166.096 304.883 285.429 1.00 11.53 607 THR B CA 1
ATOM 4197 C C . THR A 1 607 ? 166.400 303.458 285.882 1.00 12.55 607 THR B C 1
ATOM 4198 O O . THR A 1 607 ? 166.393 303.157 287.075 1.00 17.55 607 THR B O 1
ATOM 4202 N N . THR A 1 608 ? 166.679 302.569 284.924 1.00 17.49 608 THR B N 1
ATOM 4203 C CA . THR A 1 608 ? 166.741 301.138 285.212 1.00 16.35 608 THR B CA 1
ATOM 4204 C C . THR A 1 608 ? 167.821 300.785 286.228 1.00 19.37 608 THR B C 1
ATOM 4205 O O . THR A 1 608 ? 167.695 299.779 286.934 1.00 23.37 608 THR B O 1
ATOM 4209 N N . GLY A 1 609 ? 168.879 301.581 286.324 1.00 23.14 609 GLY B N 1
ATOM 4210 C CA . GLY A 1 609 ? 169.964 301.238 287.223 1.00 22.16 609 GLY B CA 1
ATOM 4211 C C . GLY A 1 609 ? 169.930 301.951 288.560 1.00 22.30 609 GLY B C 1
ATOM 4212 O O . GLY A 1 609 ? 170.975 302.139 289.187 1.00 25.41 609 GLY B O 1
ATOM 4213 N N . GLN A 1 610 ? 168.743 302.344 289.017 1.00 20.86 610 GLN B N 1
ATOM 4214 C CA . GLN A 1 610 ? 168.640 303.160 290.221 1.00 20.77 610 GLN B CA 1
ATOM 4215 C C . GLN A 1 610 ? 167.718 302.547 291.268 1.00 20.30 610 GLN B C 1
ATOM 4216 O O . GLN A 1 610 ? 166.847 303.237 291.805 1.00 22.64 610 GLN B O 1
ATOM 4222 N N . LEU A 1 611 ? 167.893 301.260 291.570 1.00 23.93 611 LEU B N 1
ATOM 4223 C CA . LEU A 1 611 ? 167.098 300.607 292.605 1.00 19.12 611 LEU B CA 1
ATOM 4224 C C . LEU A 1 611 ? 167.893 300.336 293.878 1.00 21.23 611 LEU B C 1
ATOM 4225 O O . LEU A 1 611 ? 167.411 300.626 294.974 1.00 24.69 611 LEU B O 1
ATOM 4230 N N . TYR A 1 612 ? 169.087 299.758 293.767 1.00 25.97 612 TYR B N 1
ATOM 4231 C CA . TYR A 1 612 ? 170.081 299.692 294.837 1.00 26.67 612 TYR B CA 1
ATOM 4232 C C . TYR A 1 612 ? 169.669 298.835 296.032 1.00 26.62 612 TYR B C 1
ATOM 4233 O O . TYR A 1 612 ? 170.444 298.745 296.990 1.00 29.45 612 TYR B O 1
ATOM 4242 N N . ASP A 1 613 ? 168.489 298.215 296.028 1.00 20.95 613 ASP B N 1
ATOM 4243 C CA . ASP A 1 613 ? 167.964 297.594 297.239 1.00 16.90 613 ASP B CA 1
ATOM 4244 C C . ASP A 1 613 ? 167.848 296.078 297.142 1.00 19.28 613 ASP B C 1
ATOM 4245 O O . ASP A 1 613 ? 168.455 295.379 297.954 1.00 20.03 613 ASP B O 1
ATOM 4250 N N . ILE A 1 614 ? 167.117 295.571 296.141 1.00 15.47 614 ILE B N 1
ATOM 4251 C CA . ILE A 1 614 ? 166.495 294.243 296.060 1.00 13.98 614 ILE B CA 1
ATOM 4252 C C . ILE A 1 614 ? 165.312 294.259 297.023 1.00 17.32 614 ILE B C 1
ATOM 4253 O O . ILE A 1 614 ? 165.334 294.962 298.039 1.00 15.78 614 ILE B O 1
ATOM 4258 N N . ARG A 1 615 ? 164.279 293.480 296.708 1.00 12.96 615 ARG B N 1
ATOM 4259 C CA . ARG A 1 615 ? 162.915 293.515 297.227 1.00 9.99 615 ARG B CA 1
ATOM 4260 C C . ARG A 1 615 ? 162.116 294.667 296.627 1.00 8.91 615 ARG B C 1
ATOM 4261 O O . ARG A 1 615 ? 160.899 294.702 296.800 1.00 11.82 615 ARG B O 1
ATOM 4269 N N . SER A 1 616 ? 162.742 295.586 295.897 1.00 6.05 616 SER B N 1
ATOM 4270 C CA . SER A 1 616 ? 162.020 296.718 295.332 1.00 7.77 616 SER B CA 1
ATOM 4271 C C . SER A 1 616 ? 161.392 296.377 293.989 1.00 6.68 616 SER B C 1
ATOM 4272 O O . SER A 1 616 ? 160.296 296.850 293.678 1.00 11.08 616 SER B O 1
ATOM 4275 N N . ASP A 1 617 ? 162.064 295.548 293.192 1.00 8.37 617 ASP B N 1
ATOM 4276 C CA . ASP A 1 617 ? 161.501 295.113 291.921 1.00 11.48 617 ASP B CA 1
ATOM 4277 C C . ASP A 1 617 ? 160.303 294.190 292.097 1.00 6.68 617 ASP B C 1
ATOM 4278 O O . ASP A 1 617 ? 159.544 293.997 291.143 1.00 12.18 617 ASP B O 1
ATOM 4283 N N . SER A 1 618 ? 160.113 293.620 293.282 1.00 5.11 618 SER B N 1
ATOM 4284 C CA . SER A 1 618 ? 159.063 292.641 293.520 1.00 4.00 618 SER B CA 1
ATOM 4285 C C . SER A 1 618 ? 157.928 293.270 294.315 1.00 2.57 618 SER B C 1
ATOM 4286 O O . SER A 1 618 ? 158.158 293.862 295.374 1.00 5.43 618 SER B O 1
ATOM 4289 N N . LEU A 1 619 ? 156.705 293.122 293.809 1.00 1.90 619 LEU B N 1
ATOM 4290 C CA . LEU A 1 619 ? 155.548 293.657 294.515 1.00 4.52 619 LEU B CA 1
ATOM 4291 C C . LEU A 1 619 ? 155.339 292.956 295.851 1.00 1.91 619 LEU B C 1
ATOM 4292 O O . LEU A 1 619 ? 154.986 293.600 296.843 1.00 10.51 619 LEU B O 1
ATOM 4297 N N . ILE A 1 620 ? 155.552 291.638 295.898 1.00 8.03 620 ILE B N 1
ATOM 4298 C CA . ILE A 1 620 ? 155.227 290.879 297.103 1.00 2.41 620 ILE B CA 1
ATOM 4299 C C . ILE A 1 620 ? 156.209 291.187 298.234 1.00 2.80 620 ILE B C 1
ATOM 4300 O O . ILE A 1 620 ? 155.809 291.311 299.396 1.00 7.18 620 ILE B O 1
ATOM 4305 N N . SER A 1 621 ? 157.500 291.322 297.923 1.00 3.31 621 SER B N 1
ATOM 4306 C CA . SER A 1 621 ? 158.463 291.673 298.963 1.00 1.14 621 SER B CA 1
ATOM 4307 C C . SER A 1 621 ? 158.186 293.067 299.513 1.00 5.14 621 SER B C 1
ATOM 4308 O O . SER A 1 621 ? 158.280 293.302 300.726 1.00 10.40 621 SER B O 1
ATOM 4311 N N . SER A 1 622 ? 157.833 294.002 298.632 1.00 2.23 622 SER B N 1
ATOM 4312 C CA . SER A 1 622 ? 157.466 295.341 299.073 1.00 1.63 622 SER B CA 1
ATOM 4313 C C . SER A 1 622 ? 156.213 295.312 299.939 1.00 2.71 622 SER B C 1
ATOM 4314 O O . SER A 1 622 ? 156.117 296.044 300.927 1.00 9.32 622 SER B O 1
ATOM 4317 N N . ALA A 1 623 ? 155.242 294.472 299.586 1.00 2.60 623 ALA B N 1
ATOM 4318 C CA . ALA A 1 623 ? 154.038 294.358 300.402 1.00 3.59 623 ALA B CA 1
ATOM 4319 C C . ALA A 1 623 ? 154.346 293.760 301.769 1.00 5.12 623 ALA B C 1
ATOM 4320 O O . ALA A 1 623 ? 153.733 294.144 302.770 1.00 7.54 623 ALA B O 1
ATOM 4322 N N . HIS A 1 624 ? 155.276 292.807 301.829 1.00 2.67 624 HIS B N 1
ATOM 4323 C CA . HIS A 1 624 ? 155.716 292.309 303.127 1.00 3.21 624 HIS B CA 1
ATOM 4324 C C . HIS A 1 624 ? 156.342 293.426 303.951 1.00 0.88 624 HIS B C 1
ATOM 4325 O O . HIS A 1 624 ? 156.063 293.557 305.148 1.00 9.88 624 HIS B O 1
ATOM 4332 N N . ARG A 1 625 ? 157.186 294.245 303.321 1.00 3.84 625 ARG B N 1
ATOM 4333 C CA . ARG A 1 625 ? 157.759 295.390 304.024 1.00 2.22 625 ARG B CA 1
ATOM 4334 C C . ARG A 1 625 ? 156.665 296.313 304.542 1.00 2.67 625 ARG B C 1
ATOM 4335 O O . ARG A 1 625 ? 156.733 296.800 305.676 1.00 5.91 625 ARG B O 1
ATOM 4343 N N . THR A 1 626 ? 155.645 296.552 303.719 1.00 5.12 626 THR B N 1
ATOM 4344 C CA . THR A 1 626 ? 154.557 297.448 304.091 1.00 0.67 626 THR B CA 1
ATOM 4345 C C . THR A 1 626 ? 153.752 296.902 305.264 1.00 0.91 626 THR B C 1
ATOM 4346 O O . THR A 1 626 ? 153.414 297.647 306.186 1.00 11.23 626 THR B O 1
ATOM 4350 N N . VAL A 1 627 ? 153.435 295.606 305.249 1.00 3.74 627 VAL B N 1
ATOM 4351 C CA . VAL A 1 627 ? 152.662 295.023 306.344 1.00 5.22 627 VAL B CA 1
ATOM 4352 C C . VAL A 1 627 ? 153.488 294.996 307.626 1.00 3.74 627 VAL B C 1
ATOM 4353 O O . VAL A 1 627 ? 152.970 295.268 308.718 1.00 6.11 627 VAL B O 1
ATOM 4357 N N . ASN A 1 628 ? 154.781 294.680 307.518 1.00 2.34 628 ASN B N 1
ATOM 4358 C CA . ASN A 1 628 ? 155.655 294.736 308.686 1.00 6.48 628 ASN B CA 1
ATOM 4359 C C . ASN A 1 628 ? 155.688 296.141 309.273 1.00 1.66 628 ASN B C 1
ATOM 4360 O O . ASN A 1 628 ? 155.559 296.321 310.490 1.00 7.71 628 ASN B O 1
ATOM 4365 N N . LEU A 1 629 ? 155.820 297.152 308.411 1.00 6.17 629 LEU B N 1
ATOM 4366 C CA . LEU A 1 629 ? 155.822 298.536 308.870 1.00 1.23 629 LEU B CA 1
ATOM 4367 C C . LEU A 1 629 ? 154.485 298.920 309.486 1.00 2.14 629 LEU B C 1
ATOM 4368 O O . LEU A 1 629 ? 154.443 299.662 310.466 1.00 6.71 629 LEU B O 1
ATOM 4373 N N . GLY A 1 630 ? 153.379 298.449 308.911 1.00 0.00 630 GLY B N 1
ATOM 4374 C CA . GLY A 1 630 ? 152.073 298.794 309.447 1.00 2.23 630 GLY B CA 1
ATOM 4375 C C . GLY A 1 630 ? 151.825 298.199 310.818 1.00 2.76 630 GLY B C 1
ATOM 4376 O O . GLY A 1 630 ? 151.292 298.868 311.711 1.00 6.09 630 GLY B O 1
ATOM 4377 N N . ILE A 1 631 ? 152.208 296.935 311.007 1.00 6.29 631 ILE B N 1
ATOM 4378 C CA . ILE A 1 631 ? 152.125 296.333 312.333 1.00 5.98 631 ILE B CA 1
ATOM 4379 C C . ILE A 1 631 ? 153.031 297.075 313.304 1.00 0.00 631 ILE B C 1
ATOM 4380 O O . ILE A 1 631 ? 152.667 297.300 314.464 1.00 9.17 631 ILE B O 1
ATOM 4385 N N . GLY A 1 632 ? 154.221 297.471 312.848 1.00 2.23 632 GLY B N 1
ATOM 4386 C CA . GLY A 1 632 ? 155.079 298.293 313.684 1.00 0.00 632 GLY B CA 1
ATOM 4387 C C . GLY A 1 632 ? 154.443 299.620 314.047 1.00 1.49 632 GLY B C 1
ATOM 4388 O O . GLY A 1 632 ? 154.588 300.097 315.171 1.00 11.16 632 GLY B O 1
ATOM 4389 N N . TYR A 1 633 ? 153.728 300.229 313.099 1.00 3.58 633 TYR B N 1
ATOM 4390 C CA . TYR A 1 633 ? 153.006 301.466 313.378 1.00 0.00 633 TYR B CA 1
ATOM 4391 C C . TYR A 1 633 ? 151.972 301.244 314.467 1.00 1.82 633 TYR B C 1
ATOM 4392 O O . TYR A 1 633 ? 151.848 302.053 315.389 1.00 8.14 633 TYR B O 1
ATOM 4401 N N . THR A 1 634 ? 151.222 300.145 314.374 1.00 2.60 634 THR B N 1
ATOM 4402 C CA . THR A 1 634 ? 150.213 299.843 315.385 1.00 6.68 634 THR B CA 1
ATOM 4403 C C . THR A 1 634 ? 150.843 299.618 316.756 1.00 2.63 634 THR B C 1
ATOM 4404 O O . THR A 1 634 ? 150.347 300.124 317.771 1.00 0.00 634 THR B O 1
ATOM 4408 N N . ALA A 1 635 ? 151.934 298.854 316.805 1.00 5.03 635 ALA B N 1
ATOM 4409 C CA . ALA A 1 635 ? 152.593 298.584 318.078 1.00 0.52 635 ALA B CA 1
ATOM 4410 C C . ALA A 1 635 ? 153.157 299.859 318.689 1.00 0.89 635 ALA B C 1
ATOM 4411 O O . ALA A 1 635 ? 153.003 300.101 319.892 1.00 10.34 635 ALA B O 1
ATOM 4413 N N . LEU A 1 636 ? 153.803 300.692 317.871 1.00 6.75 636 LEU B N 1
ATOM 4414 C CA . LEU A 1 636 ? 154.344 301.947 318.372 1.00 4.36 636 LEU B CA 1
ATOM 4415 C C . LEU A 1 636 ? 153.232 302.890 318.802 1.00 2.76 636 LEU B C 1
ATOM 4416 O O . LEU A 1 636 ? 153.391 303.626 319.774 1.00 5.31 636 LEU B O 1
ATOM 4421 N N . ALA A 1 637 ? 152.100 302.880 318.094 1.00 5.26 637 ALA B N 1
ATOM 4422 C CA . ALA A 1 637 ? 150.964 303.697 318.497 1.00 2.17 637 ALA B CA 1
ATOM 4423 C C . ALA A 1 637 ? 150.428 303.261 319.851 1.00 3.62 637 ALA B C 1
ATOM 4424 O O . ALA A 1 637 ? 150.088 304.100 320.689 1.00 12.24 637 ALA B O 1
ATOM 4426 N N . ASP A 1 638 ? 150.335 301.952 320.078 1.00 2.73 638 ASP B N 1
ATOM 4427 C CA . ASP A 1 638 ? 149.912 301.462 321.386 1.00 2.96 638 ASP B CA 1
ATOM 4428 C C . ASP A 1 638 ? 150.908 301.857 322.471 1.00 1.90 638 ASP B C 1
ATOM 4429 O O . ASP A 1 638 ? 150.514 302.266 323.569 1.00 7.92 638 ASP B O 1
ATOM 4434 N N . PHE A 1 639 ? 152.206 301.764 322.172 1.00 0.00 639 PHE B N 1
ATOM 4435 C CA . PHE A 1 639 ? 153.220 302.208 323.125 1.00 0.67 639 PHE B CA 1
ATOM 4436 C C . PHE A 1 639 ? 153.084 303.697 323.431 1.00 1.27 639 PHE B C 1
ATOM 4437 O O . PHE A 1 639 ? 153.170 304.111 324.591 1.00 6.41 639 PHE B O 1
ATOM 4445 N N . PHE A 1 640 ? 152.874 304.513 322.398 1.00 4.05 640 PHE B N 1
ATOM 4446 C CA . PHE A 1 640 ? 152.705 305.950 322.588 1.00 4.88 640 PHE B CA 1
ATOM 4447 C C . PHE A 1 640 ? 151.465 306.250 323.415 1.00 2.45 640 PHE B C 1
ATOM 4448 O O . PHE A 1 640 ? 151.497 307.101 324.310 1.00 5.68 640 PHE B O 1
ATOM 4456 N N . ALA A 1 641 ? 150.367 305.548 323.136 1.00 1.90 641 ALA B N 1
ATOM 4457 C CA . ALA A 1 641 ? 149.143 305.742 323.898 1.00 1.81 641 ALA B CA 1
ATOM 4458 C C . ALA A 1 641 ? 149.353 305.385 325.360 1.00 4.32 641 ALA B C 1
ATOM 4459 O O . ALA A 1 641 ? 148.798 306.039 326.250 1.00 8.05 641 ALA B O 1
ATOM 4461 N N . TYR A 1 642 ? 150.140 304.340 325.629 1.00 0.98 642 TYR B N 1
ATOM 4462 C CA . TYR A 1 642 ? 150.500 304.050 327.013 1.00 4.59 642 TYR B CA 1
ATOM 4463 C C . TYR A 1 642 ? 151.327 305.179 327.616 1.00 1.01 642 TYR B C 1
ATOM 4464 O O . TYR A 1 642 ? 151.076 305.603 328.748 1.00 5.80 642 TYR B O 1
ATOM 4473 N N . LEU A 1 643 ? 152.321 305.676 326.877 1.00 1.51 643 LEU B N 1
ATOM 4474 C CA . LEU A 1 643 ? 153.156 306.758 327.390 1.00 3.89 643 LEU B CA 1
ATOM 4475 C C . LEU A 1 643 ? 152.362 308.049 327.540 1.00 3.71 643 LEU B C 1
ATOM 4476 O O . LEU A 1 643 ? 152.594 308.821 328.476 1.00 10.95 643 LEU B O 1
ATOM 4481 N N . ALA A 1 644 ? 151.428 308.303 326.626 1.00 3.48 644 ALA B N 1
ATOM 4482 C CA . ALA A 1 644 ? 150.554 309.463 326.717 1.00 4.12 644 ALA B CA 1
ATOM 4483 C C . ALA A 1 644 ? 149.361 309.234 327.632 1.00 6.15 644 ALA B C 1
ATOM 4484 O O . ALA A 1 644 ? 148.611 310.181 327.889 1.00 13.12 644 ALA B O 1
ATOM 4486 N N . SER A 1 645 ? 149.173 308.009 328.124 1.00 5.56 645 SER B N 1
ATOM 4487 C CA . SER A 1 645 ? 148.039 307.654 328.978 1.00 5.88 645 SER B CA 1
ATOM 4488 C C . SER A 1 645 ? 146.706 307.908 328.273 1.00 3.40 645 SER B C 1
ATOM 4489 O O . SER A 1 645 ? 145.794 308.526 328.822 1.00 6.19 645 SER B O 1
ATOM 4492 N N . VAL A 1 646 ? 146.590 307.400 327.051 1.00 5.75 646 VAL B N 1
ATOM 4493 C CA . VAL A 1 646 ? 145.351 307.476 326.283 1.00 4.83 646 VAL B CA 1
ATOM 4494 C C . VAL A 1 646 ? 144.503 306.259 326.637 1.00 0.89 646 VAL B C 1
ATOM 4495 O O . VAL A 1 646 ? 144.916 305.129 326.340 1.00 11.32 646 VAL B O 1
ATOM 4499 N N . PRO A 1 647 ? 143.339 306.434 327.254 1.00 5.15 647 PRO B N 1
ATOM 4500 C CA . PRO A 1 647 ? 142.509 305.280 327.606 1.00 4.32 647 PRO B CA 1
ATOM 4501 C C . PRO A 1 647 ? 141.893 304.635 326.375 1.00 1.45 647 PRO B C 1
ATOM 4502 O O . PRO A 1 647 ? 141.697 305.265 325.336 1.00 8.31 647 PRO B O 1
ATOM 4506 N N . ALA A 1 648 ? 141.578 303.347 326.518 1.00 7.62 648 ALA B N 1
ATOM 4507 C CA . ALA A 1 648 ? 140.974 302.600 325.420 1.00 3.20 648 ALA B CA 1
ATOM 4508 C C . ALA A 1 648 ? 139.611 303.166 325.039 1.00 4.63 648 ALA B C 1
ATOM 4509 O O . ALA A 1 648 ? 139.235 303.155 323.861 1.00 6.68 648 ALA B O 1
ATOM 4511 N N . GLN A 1 649 ? 138.856 303.666 326.019 1.00 4.26 649 GLN B N 1
ATOM 4512 C CA . GLN A 1 649 ? 137.519 304.189 325.760 1.00 3.09 649 GLN B CA 1
ATOM 4513 C C . GLN A 1 649 ? 137.522 305.452 324.909 1.00 5.39 649 GLN B C 1
ATOM 4514 O O . GLN A 1 649 ? 136.469 305.820 324.381 1.00 8.95 649 GLN B O 1
ATOM 4520 N N . SER A 1 650 ? 138.665 306.116 324.757 1.00 2.49 650 SER B N 1
ATOM 4521 C CA . SER A 1 650 ? 138.750 307.286 323.895 1.00 0.41 650 SER B CA 1
ATOM 4522 C C . SER A 1 650 ? 138.692 306.937 322.415 1.00 5.27 650 SER B C 1
ATOM 4523 O O . SER A 1 650 ? 138.860 307.832 321.584 1.00 7.81 650 SER B O 1
ATOM 4526 N N . PHE A 1 651 ? 138.461 305.673 322.065 1.00 4.22 651 PHE B N 1
ATOM 4527 C CA . PHE A 1 651 ? 138.345 305.258 320.673 1.00 1.57 651 PHE B CA 1
ATOM 4528 C C . PHE A 1 651 ? 137.060 304.494 320.397 1.00 2.96 651 PHE B C 1
ATOM 4529 O O . PHE A 1 651 ? 136.854 304.038 319.268 1.00 10.23 651 PHE B O 1
ATOM 4537 N N . TYR A 1 652 ? 136.185 304.353 321.387 1.00 5.89 652 TYR B N 1
ATOM 4538 C CA . TYR A 1 652 ? 134.908 303.698 321.176 1.00 5.00 652 TYR B CA 1
ATOM 4539 C C . TYR A 1 652 ? 133.957 304.641 320.442 1.00 6.65 652 TYR B C 1
ATOM 4540 O O . TYR A 1 652 ? 134.293 305.782 320.120 1.00 10.14 652 TYR B O 1
ATOM 4549 N N . HIS A 1 653 ? 132.747 304.153 320.170 1.00 8.23 653 HIS B N 1
ATOM 4550 C CA . HIS A 1 653 ? 131.770 304.962 319.452 1.00 7.07 653 HIS B CA 1
ATOM 4551 C C . HIS A 1 653 ? 131.349 306.191 320.250 1.00 7.21 653 HIS B C 1
ATOM 4552 O O . HIS A 1 653 ? 131.128 307.257 319.667 1.00 14.73 653 HIS B O 1
ATOM 4559 N N . ASN A 1 654 ? 131.242 306.072 321.575 1.00 10.85 654 ASN B N 1
ATOM 4560 C CA . ASN A 1 654 ? 130.781 307.163 322.425 1.00 7.59 654 ASN B CA 1
ATOM 4561 C C . ASN A 1 654 ? 131.937 307.944 323.039 1.00 7.58 654 ASN B C 1
ATOM 4562 O O . ASN A 1 654 ? 131.817 308.460 324.154 1.00 9.94 654 ASN B O 1
ATOM 4567 N N . ARG A 1 655 ? 133.055 308.044 322.320 1.00 8.43 655 ARG B N 1
ATOM 4568 C CA . ARG A 1 655 ? 134.228 308.734 322.840 1.00 6.10 655 ARG B CA 1
ATOM 4569 C C . ARG A 1 655 ? 133.979 310.226 323.023 1.00 9.00 655 ARG B C 1
ATOM 4570 O O . ARG A 1 655 ? 134.620 310.858 323.868 1.00 10.93 655 ARG B O 1
ATOM 4578 N N . MET A 1 656 ? 133.065 310.801 322.244 1.00 10.03 656 MET B N 1
ATOM 4579 C CA . MET A 1 656 ? 132.841 312.240 322.240 1.00 7.84 656 MET B CA 1
ATOM 4580 C C . MET A 1 656 ? 131.779 312.692 323.234 1.00 13.25 656 MET B C 1
ATOM 4581 O O . MET A 1 656 ? 131.622 313.899 323.435 1.00 13.61 656 MET B O 1
ATOM 4586 N N . VAL A 1 657 ? 131.052 311.768 323.856 1.00 11.41 657 VAL B N 1
ATOM 4587 C CA . VAL A 1 657 ? 130.014 312.120 324.818 1.00 11.73 657 VAL B CA 1
ATOM 4588 C C . VAL A 1 657 ? 130.342 311.661 326.228 1.00 13.10 657 VAL B C 1
ATOM 4589 O O . VAL A 1 657 ? 129.644 312.063 327.171 1.00 17.94 657 VAL B O 1
ATOM 4593 N N . THR A 1 658 ? 131.367 310.836 326.404 1.00 13.80 658 THR B N 1
ATOM 4594 C CA . THR A 1 658 ? 131.850 310.438 327.718 1.00 10.44 658 THR B CA 1
ATOM 4595 C C . THR A 1 658 ? 132.743 311.531 328.292 1.00 12.78 658 THR B C 1
ATOM 4596 O O . THR A 1 658 ? 132.690 312.679 327.841 1.00 15.88 658 THR B O 1
ATOM 4600 N N . SER A 1 659 ? 133.538 311.188 329.299 1.00 8.34 659 SER B N 1
ATOM 4601 C CA . SER A 1 659 ? 134.295 312.177 330.051 1.00 12.30 659 SER B CA 1
ATOM 4602 C C . SER A 1 659 ? 135.170 313.022 329.123 1.00 12.17 659 SER B C 1
ATOM 4603 O O . SER A 1 659 ? 135.749 312.488 328.166 1.00 14.21 659 SER B O 1
ATOM 4606 N N . PRO A 1 660 ? 135.265 314.341 329.352 1.00 13.56 660 PRO B N 1
ATOM 4607 C CA . PRO A 1 660 ? 136.126 315.201 328.534 1.00 11.28 660 PRO B CA 1
ATOM 4608 C C . PRO A 1 660 ? 137.574 314.756 328.378 1.00 9.78 660 PRO B C 1
ATOM 4609 O O . PRO A 1 660 ? 138.317 315.360 327.599 1.00 9.29 660 PRO B O 1
ATOM 4613 N N . ILE A 1 661 ? 137.994 313.722 329.112 1.00 8.15 661 ILE B N 1
ATOM 4614 C CA . ILE A 1 661 ? 139.367 313.233 329.033 1.00 8.63 661 ILE B CA 1
ATOM 4615 C C . ILE A 1 661 ? 139.759 312.837 327.611 1.00 8.43 661 ILE B C 1
ATOM 4616 O O . ILE A 1 661 ? 140.948 312.804 327.288 1.00 12.06 661 ILE B O 1
ATOM 4621 N N . SER A 1 662 ? 138.785 312.571 326.737 1.00 7.52 662 SER B N 1
ATOM 4622 C CA . SER A 1 662 ? 139.101 312.071 325.400 1.00 4.39 662 SER B CA 1
ATOM 4623 C C . SER A 1 662 ? 139.911 313.081 324.588 1.00 7.63 662 SER B C 1
ATOM 4624 O O . SER A 1 662 ? 140.987 312.753 324.071 1.00 3.47 662 SER B O 1
ATOM 4627 N N . LYS A 1 663 ? 139.421 314.323 324.476 1.00 5.12 663 LYS B N 1
ATOM 4628 C CA . LYS A 1 663 ? 140.145 315.331 323.701 1.00 3.19 663 LYS B CA 1
ATOM 4629 C C . LYS A 1 663 ? 141.467 315.693 324.360 1.00 2.34 663 LYS B C 1
ATOM 4630 O O . LYS A 1 663 ? 142.471 315.925 323.673 1.00 6.38 663 LYS B O 1
ATOM 4636 N N . GLN A 1 664 ? 141.484 315.749 325.691 1.00 4.58 664 GLN B N 1
ATOM 4637 C CA . GLN A 1 664 ? 142.718 316.042 326.405 1.00 4.93 664 GLN B CA 1
ATOM 4638 C C . GLN A 1 664 ? 143.780 314.991 326.114 1.00 2.53 664 GLN B C 1
ATOM 4639 O O . GLN A 1 664 ? 144.952 315.323 325.903 1.00 9.74 664 GLN B O 1
ATOM 4645 N N . ALA A 1 665 ? 143.385 313.719 326.085 1.00 5.66 665 ALA B N 1
ATOM 4646 C CA . ALA A 1 665 ? 144.307 312.655 325.705 1.00 0.79 665 ALA B CA 1
ATOM 4647 C C . ALA A 1 665 ? 144.752 312.797 324.255 1.00 2.72 665 ALA B C 1
ATOM 4648 O O . ALA A 1 665 ? 145.938 312.620 323.948 1.00 7.74 665 ALA B O 1
ATOM 4650 N N . TYR A 1 666 ? 143.817 313.128 323.358 1.00 1.34 666 TYR B N 1
ATOM 4651 C CA . TYR A 1 666 ? 144.169 313.347 321.957 1.00 0.38 666 TYR B CA 1
ATOM 4652 C C . TYR A 1 666 ? 145.252 314.407 321.817 1.00 0.00 666 TYR B C 1
ATOM 4653 O O . TYR A 1 666 ? 146.149 314.277 320.980 1.00 7.59 666 TYR B O 1
ATOM 4662 N N . SER A 1 667 ? 145.185 315.465 322.627 1.00 2.59 667 SER B N 1
ATOM 4663 C CA . SER A 1 667 ? 146.148 316.556 322.491 1.00 4.66 667 SER B CA 1
ATOM 4664 C C . SER A 1 667 ? 147.586 316.114 322.753 1.00 3.87 667 SER B C 1
ATOM 4665 O O . SER A 1 667 ? 148.514 316.809 322.330 1.00 7.53 667 SER B O 1
ATOM 4668 N N . VAL A 1 668 ? 147.792 314.988 323.429 1.00 1.87 668 VAL B N 1
ATOM 4669 C CA . VAL A 1 668 ? 149.124 314.438 323.667 1.00 2.13 668 VAL B CA 1
ATOM 4670 C C . VAL A 1 668 ? 149.449 313.322 322.683 1.00 0.37 668 VAL B C 1
ATOM 4671 O O . VAL A 1 668 ? 150.580 313.208 322.192 1.00 6.63 668 VAL B O 1
ATOM 4675 N N . TYR A 1 669 ? 148.444 312.493 322.411 1.00 2.07 669 TYR B N 1
ATOM 4676 C CA . TYR A 1 669 ? 148.588 311.429 321.432 1.00 1.78 669 TYR B CA 1
ATOM 4677 C C . TYR A 1 669 ? 149.030 311.986 320.087 1.00 2.68 669 TYR B C 1
ATOM 4678 O O . TYR A 1 669 ? 149.897 311.408 319.416 1.00 6.82 669 TYR B O 1
ATOM 4687 N N . GLU A 1 670 ? 148.442 313.113 319.683 1.00 4.47 670 GLU B N 1
ATOM 4688 C CA . GLU A 1 670 ? 148.785 313.731 318.410 1.00 0.15 670 GLU B CA 1
ATOM 4689 C C . GLU A 1 670 ? 150.238 314.182 318.386 1.00 1.28 670 GLU B C 1
ATOM 4690 O O . GLU A 1 670 ? 150.900 314.070 317.354 1.00 6.21 670 GLU B O 1
ATOM 4696 N N . ARG A 1 671 ? 150.753 314.707 319.501 1.00 3.66 671 ARG B N 1
ATOM 4697 C CA . ARG A 1 671 ? 152.168 315.070 319.537 1.00 3.30 671 ARG B CA 1
ATOM 4698 C C . ARG A 1 671 ? 153.046 313.848 319.317 1.00 2.28 671 ARG B C 1
ATOM 4699 O O . ARG A 1 671 ? 154.001 313.885 318.528 1.00 7.01 671 ARG B O 1
ATOM 4707 N N . PHE A 1 672 ? 152.721 312.745 319.993 1.00 4.68 672 PHE B N 1
ATOM 4708 C CA . PHE A 1 672 ? 153.524 311.534 319.817 1.00 0.61 672 PHE B CA 1
ATOM 4709 C C . PHE A 1 672 ? 153.509 311.065 318.364 1.00 3.84 672 PHE B C 1
ATOM 4710 O O . PHE A 1 672 ? 154.564 310.807 317.764 1.00 3.76 672 PHE B O 1
ATOM 4718 N N . ILE A 1 673 ? 152.316 310.977 317.773 1.00 2.93 673 ILE B N 1
ATOM 4719 C CA . ILE A 1 673 ? 152.199 310.483 316.404 1.00 4.11 673 ILE B CA 1
ATOM 4720 C C . ILE A 1 673 ? 152.846 311.441 315.413 1.00 2.90 673 ILE B C 1
ATOM 4721 O O . ILE A 1 673 ? 153.502 311.009 314.459 1.00 9.40 673 ILE B O 1
ATOM 4726 N N . GLU A 1 674 ? 152.665 312.747 315.604 1.00 2.14 674 GLU B N 1
ATOM 4727 C CA . GLU A 1 674 ? 153.222 313.707 314.662 1.00 4.08 674 GLU B CA 1
ATOM 4728 C C . GLU A 1 674 ? 154.743 313.690 314.699 1.00 4.90 674 GLU B C 1
ATOM 4729 O O . GLU A 1 674 ? 155.391 313.759 313.647 1.00 9.21 674 GLU B O 1
ATOM 4735 N N . ARG A 1 675 ? 155.339 313.553 315.888 1.00 3.71 675 ARG B N 1
ATOM 4736 C CA . ARG A 1 675 ? 156.791 313.450 315.924 1.00 2.19 675 ARG B CA 1
ATOM 4737 C C . ARG A 1 675 ? 157.270 312.152 315.290 1.00 5.48 675 ARG B C 1
ATOM 4738 O O . ARG A 1 675 ? 158.267 312.150 314.559 1.00 7.86 675 ARG B O 1
ATOM 4746 N N . PHE A 1 676 ? 156.580 311.034 315.549 1.00 4.49 676 PHE B N 1
ATOM 4747 C CA . PHE A 1 676 ? 157.007 309.787 314.923 1.00 4.54 676 PHE B CA 1
ATOM 4748 C C . PHE A 1 676 ? 156.929 309.876 313.402 1.00 5.19 676 PHE B C 1
ATOM 4749 O O . PHE A 1 676 ? 157.851 309.449 312.700 1.00 4.67 676 PHE B O 1
ATOM 4757 N N . ILE A 1 677 ? 155.840 310.439 312.876 1.00 3.40 677 ILE B N 1
ATOM 4758 C CA . ILE A 1 677 ? 155.654 310.509 311.432 1.00 2.09 677 ILE B CA 1
ATOM 4759 C C . ILE A 1 677 ? 156.676 311.446 310.799 1.00 4.76 677 ILE B C 1
ATOM 4760 O O . ILE A 1 677 ? 157.223 311.154 309.730 1.00 8.22 677 ILE B O 1
ATOM 4765 N N . ASP A 1 678 ? 156.960 312.579 311.446 1.00 5.80 678 ASP B N 1
ATOM 4766 C CA . ASP A 1 678 ? 157.981 313.476 310.914 1.00 4.36 678 ASP B CA 1
ATOM 4767 C C . ASP A 1 678 ? 159.363 312.830 310.942 1.00 3.28 678 ASP B C 1
ATOM 4768 O O . ASP A 1 678 ? 160.149 312.995 310.004 1.00 9.00 678 ASP B O 1
ATOM 4773 N N . ASP A 1 679 ? 159.678 312.083 312.004 1.00 9.20 679 ASP B N 1
ATOM 4774 C CA . ASP A 1 679 ? 161.019 311.523 312.137 1.00 6.81 679 ASP B CA 1
ATOM 4775 C C . ASP A 1 679 ? 161.239 310.309 311.237 1.00 6.33 679 ASP B C 1
ATOM 4776 O O . ASP A 1 679 ? 162.340 310.122 310.709 1.00 8.67 679 ASP B O 1
ATOM 4781 N N . PHE A 1 680 ? 160.219 309.473 311.048 1.00 4.68 680 PHE B N 1
ATOM 4782 C CA . PHE A 1 680 ? 160.391 308.206 310.343 1.00 1.27 680 PHE B CA 1
ATOM 4783 C C . PHE A 1 680 ? 159.876 308.255 308.907 1.00 5.58 680 PHE B C 1
ATOM 4784 O O . PHE A 1 680 ? 160.616 307.944 307.971 1.00 9.13 680 PHE B O 1
ATOM 4792 N N . VAL A 1 681 ? 158.613 308.633 308.719 1.00 5.75 681 VAL B N 1
ATOM 4793 C CA . VAL A 1 681 ? 157.993 308.542 307.399 1.00 3.29 681 VAL B CA 1
ATOM 4794 C C . VAL A 1 681 ? 158.500 309.656 306.490 1.00 3.83 681 VAL B C 1
ATOM 4795 O O . VAL A 1 681 ? 159.067 309.400 305.422 1.00 11.17 681 VAL B O 1
ATOM 4799 N N . GLY A 1 682 ? 158.300 310.906 306.895 1.00 6.77 682 GLY B N 1
ATOM 4800 C CA . GLY A 1 682 ? 158.716 312.048 306.112 1.00 4.86 682 GLY B CA 1
ATOM 4801 C C . GLY A 1 682 ? 157.620 312.697 305.295 1.00 7.10 682 GLY B C 1
ATOM 4802 O O . GLY A 1 682 ? 157.839 313.788 304.757 1.00 12.13 682 GLY B O 1
ATOM 4803 N N . TRP A 1 683 ? 156.455 312.065 305.184 1.00 6.64 683 TRP B N 1
ATOM 4804 C CA . TRP A 1 683 ? 155.324 312.652 304.485 1.00 4.38 683 TRP B CA 1
ATOM 4805 C C . TRP A 1 683 ? 154.647 313.704 305.358 1.00 4.49 683 TRP B C 1
ATOM 4806 O O . TRP A 1 683 ? 154.916 313.824 306.555 1.00 15.06 683 TRP B O 1
ATOM 4817 N N . GLY A 1 684 ? 153.759 314.479 304.739 1.00 7.62 684 GLY B N 1
ATOM 4818 C CA . GLY A 1 684 ? 152.903 315.378 305.484 1.00 7.82 684 GLY B CA 1
ATOM 4819 C C . GLY A 1 684 ? 152.063 314.606 306.479 1.00 7.28 684 GLY B C 1
ATOM 4820 O O . GLY A 1 684 ? 151.370 313.656 306.108 1.00 10.96 684 GLY B O 1
ATOM 4821 N N . ARG A 1 685 ? 152.121 315.007 307.749 1.00 7.58 685 ARG B N 1
ATOM 4822 C CA . ARG A 1 685 ? 151.514 314.212 308.811 1.00 3.17 685 ARG B CA 1
ATOM 4823 C C . ARG A 1 685 ? 150.004 314.097 308.640 1.00 5.39 685 ARG B C 1
ATOM 4824 O O . ARG A 1 685 ? 149.439 313.009 308.800 1.00 13.93 685 ARG B O 1
ATOM 4832 N N . CYS A 1 686 ? 149.336 315.204 308.310 1.00 2.60 686 CYS B N 1
ATOM 4833 C CA . CYS A 1 686 ? 147.877 315.232 308.299 1.00 6.37 686 CYS B CA 1
ATOM 4834 C C . CYS A 1 686 ? 147.275 314.231 307.321 1.00 5.93 686 CYS B C 1
ATOM 4835 O O . CYS A 1 686 ? 146.115 313.840 307.490 1.00 10.76 686 CYS B O 1
ATOM 4838 N N . ASP A 1 687 ? 148.029 313.808 306.307 1.00 3.81 687 ASP B N 1
ATOM 4839 C CA . ASP A 1 687 ? 147.528 312.801 305.380 1.00 6.63 687 ASP B CA 1
ATOM 4840 C C . ASP A 1 687 ? 147.473 311.416 306.004 1.00 3.54 687 ASP B C 1
ATOM 4841 O O . ASP A 1 687 ? 146.683 310.580 305.558 1.00 6.51 687 ASP B O 1
ATOM 4846 N N . LEU A 1 688 ? 148.298 311.152 307.012 1.00 6.14 688 LEU B N 1
ATOM 4847 C CA . LEU A 1 688 ? 148.400 309.821 307.590 1.00 0.83 688 LEU B CA 1
ATOM 4848 C C . LEU A 1 688 ? 147.681 309.682 308.923 1.00 3.39 688 LEU B C 1
ATOM 4849 O O . LEU A 1 688 ? 147.260 308.576 309.272 1.00 9.67 688 LEU B O 1
ATOM 4854 N N . PHE A 1 689 ? 147.527 310.768 309.677 1.00 4.76 689 PHE B N 1
ATOM 4855 C CA . PHE A 1 689 ? 146.766 310.718 310.918 1.00 1.41 689 PHE B CA 1
ATOM 4856 C C . PHE A 1 689 ? 146.264 312.112 311.255 1.00 5.64 689 PHE B C 1
ATOM 4857 O O . PHE A 1 689 ? 147.030 313.077 311.205 1.00 11.09 689 PHE B O 1
ATOM 4865 N N . ASN A 1 690 ? 144.987 312.205 311.608 1.00 5.33 690 ASN B N 1
ATOM 4866 C CA . ASN A 1 690 ? 144.405 313.437 312.115 1.00 4.95 690 ASN B CA 1
ATOM 4867 C C . ASN A 1 690 ? 143.197 313.068 312.961 1.00 5.27 690 ASN B C 1
ATOM 4868 O O . ASN A 1 690 ? 142.702 311.940 312.908 1.00 10.05 690 ASN B O 1
ATOM 4873 N N . LEU A 1 691 ? 142.725 314.037 313.735 1.00 2.24 691 LEU B N 1
ATOM 4874 C CA . LEU A 1 691 ? 141.686 313.811 314.728 1.00 2.09 691 LEU B CA 1
ATOM 4875 C C . LEU A 1 691 ? 140.274 313.960 314.175 1.00 6.05 691 LEU B C 1
ATOM 4876 O O . LEU A 1 691 ? 139.316 313.863 314.947 1.00 6.98 691 LEU B O 1
ATOM 4881 N N . ASP A 1 692 ? 140.119 314.177 312.866 1.00 4.34 692 ASP B N 1
ATOM 4882 C CA . ASP A 1 692 ? 138.812 314.537 312.318 1.00 7.53 692 ASP B CA 1
ATOM 4883 C C . ASP A 1 692 ? 137.768 313.460 312.593 1.00 4.58 692 ASP B C 1
ATOM 4884 O O . ASP A 1 692 ? 136.651 313.761 313.026 1.00 10.68 692 ASP B O 1
ATOM 4889 N N . THR A 1 693 ? 138.108 312.195 312.339 1.00 7.42 693 THR B N 1
ATOM 4890 C CA . THR A 1 693 ? 137.138 311.128 312.561 1.00 6.11 693 THR B CA 1
ATOM 4891 C C . THR A 1 693 ? 136.920 310.883 314.049 1.00 4.21 693 THR B C 1
ATOM 4892 O O . THR A 1 693 ? 135.803 310.575 314.476 1.00 10.60 693 THR B O 1
ATOM 4896 N N . LEU A 1 694 ? 137.975 311.030 314.852 1.00 4.34 694 LEU B N 1
ATOM 4897 C CA . LEU A 1 694 ? 137.845 310.884 316.299 1.00 2.48 694 LEU B CA 1
ATOM 4898 C C . LEU A 1 694 ? 136.901 311.932 316.878 1.00 4.50 694 LEU B C 1
ATOM 4899 O O . LEU A 1 694 ? 136.024 311.615 317.688 1.00 12.55 694 LEU B O 1
ATOM 4904 N N . LEU A 1 695 ? 137.056 313.188 316.459 1.00 7.28 695 LEU B N 1
ATOM 4905 C CA . LEU A 1 695 ? 136.205 314.258 316.961 1.00 5.68 695 LEU B CA 1
ATOM 4906 C C . LEU A 1 695 ? 134.836 314.291 316.296 1.00 6.96 695 LEU B C 1
ATOM 4907 O O . LEU A 1 695 ? 133.924 314.932 316.824 1.00 10.13 695 LEU B O 1
ATOM 4912 N N . GLY A 1 696 ? 134.669 313.610 315.167 1.00 6.83 696 GLY B N 1
ATOM 4913 C CA . GLY A 1 696 ? 133.393 313.583 314.482 1.00 3.71 696 GLY B CA 1
ATOM 4914 C C . GLY A 1 696 ? 132.564 312.356 314.797 1.00 8.53 696 GLY B C 1
ATOM 4915 O O . GLY A 1 696 ? 131.744 311.932 313.978 1.00 15.11 696 GLY B O 1
ATOM 4916 N N . ALA A 1 697 ? 132.776 311.773 315.976 1.00 10.54 697 ALA B N 1
ATOM 4917 C CA . ALA A 1 697 ? 132.041 310.580 316.375 1.00 8.00 697 ALA B CA 1
ATOM 4918 C C . ALA A 1 697 ? 130.539 310.840 316.384 1.00 9.59 697 ALA B C 1
ATOM 4919 O O . ALA A 1 697 ? 130.077 311.901 316.812 1.00 16.94 697 ALA B O 1
ATOM 4921 N N . LYS A 1 698 ? 129.776 309.856 315.906 1.00 11.59 698 LYS B N 1
ATOM 4922 C CA . LYS A 1 698 ? 128.329 310.006 315.795 1.00 14.92 698 LYS B CA 1
ATOM 4923 C C . LYS A 1 698 ? 127.620 309.658 317.099 1.00 17.00 698 LYS B C 1
ATOM 4924 O O . LYS A 1 698 ? 126.671 310.345 317.494 1.00 22.80 698 LYS B O 1
ATOM 4930 N N . ARG A 1 699 ? 128.052 308.574 317.754 1.00 17.55 699 ARG B N 1
ATOM 4931 C CA . ARG A 1 699 ? 127.451 308.024 318.970 1.00 19.80 699 ARG B CA 1
ATOM 4932 C C . ARG A 1 699 ? 126.136 307.309 318.684 1.00 22.42 699 ARG B C 1
ATOM 4933 O O . ARG A 1 699 ? 125.221 307.885 318.086 1.00 21.32 699 ARG B O 1
ATOM 4941 N N . ILE A 1 700 ? 126.039 306.053 319.110 1.00 18.64 700 ILE B N 1
ATOM 4942 C CA . ILE A 1 700 ? 124.796 305.293 319.045 1.00 19.68 700 ILE B CA 1
ATOM 4943 C C . ILE A 1 700 ? 124.068 305.447 320.373 1.00 23.28 700 ILE B C 1
ATOM 4944 O O . ILE A 1 700 ? 124.662 305.269 321.443 1.00 24.20 700 ILE B O 1
ATOM 4949 N N . ALA A 1 701 ? 122.781 305.792 320.307 1.00 26.36 701 ALA B N 1
ATOM 4950 C CA . ALA A 1 701 ? 122.041 306.130 321.520 1.00 25.31 701 ALA B CA 1
ATOM 4951 C C . ALA A 1 701 ? 121.798 304.905 322.395 1.00 27.13 701 ALA B C 1
ATOM 4952 O O . ALA A 1 701 ? 122.021 304.946 323.611 1.00 29.93 701 ALA B O 1
ATOM 4954 N N . GLY A 1 702 ? 121.346 303.806 321.800 1.00 25.43 702 GLY B N 1
ATOM 4955 C CA . GLY A 1 702 ? 120.892 302.673 322.586 1.00 26.03 702 GLY B CA 1
ATOM 4956 C C . GLY A 1 702 ? 121.966 301.707 323.045 1.00 27.81 702 GLY B C 1
ATOM 4957 O O . GLY A 1 702 ? 121.694 300.514 323.208 1.00 27.30 702 GLY B O 1
ATOM 4958 N N . VAL A 1 703 ? 123.184 302.195 323.265 1.00 25.34 703 VAL B N 1
ATOM 4959 C CA . VAL A 1 703 ? 124.295 301.367 323.729 1.00 23.89 703 VAL B CA 1
ATOM 4960 C C . VAL A 1 703 ? 124.960 302.100 324.887 1.00 22.41 703 VAL B C 1
ATOM 4961 O O . VAL A 1 703 ? 125.774 303.005 324.674 1.00 22.65 703 VAL B O 1
ATOM 4965 N N . ALA A 1 704 ? 124.618 301.713 326.112 1.00 23.45 704 ALA B N 1
ATOM 4966 C CA . ALA A 1 704 ? 125.253 302.272 327.295 1.00 21.64 704 ALA B CA 1
ATOM 4967 C C . ALA A 1 704 ? 126.597 301.599 327.540 1.00 22.19 704 ALA B C 1
ATOM 4968 O O . ALA A 1 704 ? 126.748 300.391 327.344 1.00 22.38 704 ALA B O 1
ATOM 4970 N N . SER A 1 705 ? 127.575 302.391 327.969 1.00 15.88 705 SER B N 1
ATOM 4971 C CA . SER A 1 705 ? 128.903 301.864 328.235 1.00 13.83 705 SER B CA 1
ATOM 4972 C C . SER A 1 705 ? 128.905 301.005 329.498 1.00 14.88 705 SER B C 1
ATOM 4973 O O . SER A 1 705 ? 128.065 301.154 330.389 1.00 16.68 705 SER B O 1
ATOM 4976 N N . SER A 1 706 ? 129.868 300.090 329.559 1.00 12.42 706 SER B N 1
ATOM 4977 C CA . SER A 1 706 ? 130.049 299.234 330.718 1.00 10.05 706 SER B CA 1
ATOM 4978 C C . SER A 1 706 ? 130.669 300.019 331.874 1.00 12.29 706 SER B C 1
ATOM 4979 O O . SER A 1 706 ? 131.440 300.956 331.654 1.00 14.04 706 SER B O 1
ATOM 4982 N N . PRO A 1 707 ? 130.341 299.660 333.119 1.00 10.32 707 PRO B N 1
ATOM 4983 C CA . PRO A 1 707 ? 130.919 300.356 334.291 1.00 8.25 707 PRO B CA 1
ATOM 4984 C C . PRO A 1 707 ? 132.354 299.927 334.589 1.00 7.64 707 PRO B C 1
ATOM 4985 O O . PRO A 1 707 ? 132.652 299.177 335.514 1.00 11.70 707 PRO B O 1
ATOM 4989 N N . ILE A 1 708 ? 133.277 300.419 333.770 1.00 7.02 708 ILE B N 1
ATOM 4990 C CA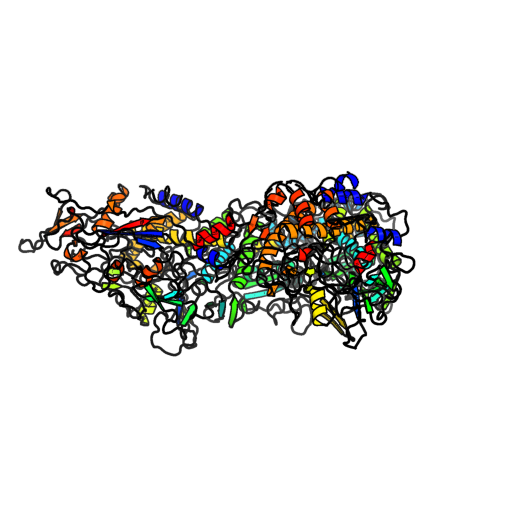 . ILE A 1 708 ? 134.694 300.091 333.895 1.00 4.48 708 ILE B CA 1
ATOM 4991 C C . ILE A 1 708 ? 135.494 301.382 334.007 1.00 5.22 708 ILE B C 1
ATOM 4992 O O . ILE A 1 708 ? 135.249 302.328 333.247 1.00 11.33 708 ILE B O 1
ATOM 4997 N N . PRO A 1 709 ? 136.442 301.474 334.934 1.00 6.65 709 PRO B N 1
ATOM 4998 C CA . PRO A 1 709 ? 137.309 302.653 334.990 1.00 4.14 709 PRO B CA 1
ATOM 4999 C C . PRO A 1 709 ? 138.224 302.730 333.777 1.00 2.80 709 PRO B C 1
ATOM 5000 O O . PRO A 1 709 ? 138.509 301.736 333.109 1.00 8.77 709 PRO B O 1
ATOM 5004 N N . TRP A 1 710 ? 138.684 303.948 333.496 1.00 6.98 710 TRP B N 1
ATOM 5005 C CA . TRP A 1 710 ? 139.510 304.220 332.319 1.00 4.34 710 TRP B CA 1
ATOM 5006 C C . TRP A 1 710 ? 140.981 304.079 332.700 1.00 2.62 710 TRP B C 1
ATOM 5007 O O . TRP A 1 710 ? 141.714 305.056 332.856 1.00 4.93 710 TRP B O 1
ATOM 5018 N N . HIS A 1 711 ? 141.426 302.828 332.825 1.00 0.44 711 HIS B N 1
ATOM 5019 C CA . HIS A 1 711 ? 142.763 302.545 333.324 1.00 2.46 711 HIS B CA 1
ATOM 5020 C C . HIS A 1 711 ? 143.683 301.817 332.351 1.00 4.06 711 HIS B C 1
ATOM 5021 O O . HIS A 1 711 ? 144.880 301.719 332.638 1.00 10.14 711 HIS B O 1
ATOM 5028 N N . CYS A 1 712 ? 143.185 301.294 331.234 1.00 0.97 712 CYS B N 1
ATOM 5029 C CA . CYS A 1 712 ? 144.034 300.590 330.282 1.00 6.40 712 CYS B CA 1
ATOM 5030 C C . CYS A 1 712 ? 144.115 301.354 328.964 1.00 2.60 712 CYS B C 1
ATOM 5031 O O . CYS A 1 712 ? 143.203 302.100 328.600 1.00 4.45 712 CYS B O 1
ATOM 5034 N N . SER A 1 713 ? 145.217 301.147 328.248 1.00 5.04 713 SER B N 1
ATOM 5035 C CA . SER A 1 713 ? 145.563 301.965 327.091 1.00 2.73 713 SER B CA 1
ATOM 5036 C C . SER A 1 713 ? 144.946 301.402 325.807 1.00 4.49 713 SER B C 1
ATOM 5037 O O . SER A 1 713 ? 144.160 300.451 325.824 1.00 4.04 713 SER B O 1
ATOM 5040 N N . LEU A 1 714 ? 145.321 301.996 324.669 1.00 5.89 714 LEU B N 1
ATOM 5041 C CA . LEU A 1 714 ? 144.726 301.729 323.362 1.00 3.22 714 LEU B CA 1
ATOM 5042 C C . LEU A 1 714 ? 144.918 300.284 322.903 1.00 3.51 714 LEU B C 1
ATOM 5043 O O . LEU A 1 714 ? 143.935 299.594 322.642 1.00 15.16 714 LEU B O 1
ATOM 5048 N N . GLN A 1 715 ? 146.160 299.840 322.722 1.00 2.12 715 GLN B N 1
ATOM 5049 C CA . GLN A 1 715 ? 146.475 298.418 322.564 1.00 7.40 715 GLN B CA 1
ATOM 5050 C C . GLN A 1 715 ? 145.604 297.596 321.618 1.00 3.13 715 GLN B C 1
ATOM 5051 O O . GLN A 1 715 ? 144.737 296.848 322.078 1.00 11.66 715 GLN B O 1
ATOM 5057 N N . ARG A 1 716 ? 145.767 297.749 320.312 1.00 1.89 716 ARG B N 1
ATOM 5058 C CA . ARG A 1 716 ? 145.186 296.780 319.390 1.00 1.15 716 ARG B CA 1
ATOM 5059 C C . ARG A 1 716 ? 146.036 295.535 319.162 1.00 3.65 716 ARG B C 1
ATOM 5060 O O . ARG A 1 716 ? 145.493 294.532 318.691 1.00 5.43 716 ARG B O 1
ATOM 5068 N N . CYS A 1 717 ? 147.340 295.546 319.511 1.00 0.58 717 CYS B N 1
ATOM 5069 C CA . CYS A 1 717 ? 148.187 294.375 319.341 1.00 2.39 717 CYS B CA 1
ATOM 5070 C C . CYS A 1 717 ? 148.404 293.648 320.665 1.00 4.43 717 CYS B C 1
ATOM 5071 O O . CYS A 1 717 ? 148.400 294.268 321.731 1.00 6.93 717 CYS B O 1
ATOM 5074 N N . PRO A 1 718 ? 148.612 292.334 320.616 1.00 7.90 718 PRO B N 1
ATOM 5075 C CA . PRO A 1 718 ? 149.029 291.605 321.815 1.00 4.02 718 PRO B CA 1
ATOM 5076 C C . PRO A 1 718 ? 150.399 292.058 322.285 1.00 1.31 718 PRO B C 1
ATOM 5077 O O . PRO A 1 718 ? 151.221 292.560 321.514 1.00 7.51 718 PRO B O 1
ATOM 5081 N N . LEU A 1 719 ? 150.632 291.874 323.579 1.00 0.00 719 LEU B N 1
ATOM 5082 C CA . LEU A 1 719 ? 151.887 292.303 324.187 1.00 1.12 719 LEU B CA 1
ATOM 5083 C C . LEU A 1 719 ? 153.137 291.771 323.490 1.00 3.01 719 LEU B C 1
ATOM 5084 O O . LEU A 1 719 ? 154.077 292.560 323.309 1.00 4.85 719 LEU B O 1
ATOM 5089 N N . PRO A 1 720 ? 153.235 290.496 323.089 1.00 5.35 720 PRO B N 1
ATOM 5090 C CA . PRO A 1 720 ? 154.481 290.048 322.437 1.00 1.06 720 PRO B CA 1
ATOM 5091 C C . PRO A 1 720 ? 154.844 290.828 321.180 1.00 3.57 720 PRO B C 1
ATOM 5092 O O . PRO A 1 720 ? 156.030 291.080 320.949 1.00 4.45 720 PRO B O 1
ATOM 5096 N N . ILE A 1 721 ? 153.863 291.238 320.370 1.00 1.64 721 ILE B N 1
ATOM 5097 C CA . ILE A 1 721 ? 154.165 292.057 319.197 1.00 2.54 721 ILE B CA 1
ATOM 5098 C C . ILE A 1 721 ? 154.722 293.412 319.619 1.00 0.00 721 ILE B C 1
ATOM 5099 O O . ILE A 1 721 ? 155.697 293.916 319.039 1.00 4.36 721 ILE B O 1
ATOM 5104 N N . ILE A 1 722 ? 154.122 294.013 320.647 1.00 1.66 722 ILE B N 1
ATOM 5105 C CA . ILE A 1 722 ? 154.618 295.277 321.178 1.00 0.43 722 ILE B CA 1
ATOM 5106 C C . ILE A 1 722 ? 156.052 295.126 321.665 1.00 0.59 722 ILE B C 1
ATOM 5107 O O . ILE A 1 722 ? 156.895 295.994 321.423 1.00 6.47 722 ILE B O 1
ATOM 5112 N N . MET A 1 723 ? 156.353 294.025 322.357 1.00 0.24 723 MET B N 1
ATOM 5113 C CA . MET A 1 723 ? 157.721 293.795 322.809 1.00 3.81 723 MET B CA 1
ATOM 5114 C C . MET A 1 723 ? 158.666 293.620 321.630 1.00 2.63 723 MET B C 1
ATOM 5115 O O . MET A 1 723 ? 159.812 294.079 321.672 1.00 6.90 723 MET B O 1
ATOM 5120 N N . HIS A 1 724 ? 158.208 292.940 320.579 1.00 0.07 724 HIS B N 1
ATOM 5121 C CA . HIS A 1 724 ? 159.025 292.794 319.381 1.00 3.02 724 HIS B CA 1
ATOM 5122 C C . HIS A 1 724 ? 159.418 294.156 318.834 1.00 4.82 724 HIS B C 1
ATOM 5123 O O . HIS A 1 724 ? 160.590 294.408 318.538 1.00 8.39 724 HIS B O 1
ATOM 5130 N N . TYR A 1 725 ? 158.449 295.058 318.714 1.00 3.39 725 TYR B N 1
ATOM 5131 C CA . TYR A 1 725 ? 158.729 296.329 318.057 1.00 2.71 725 TYR B CA 1
ATOM 5132 C C . TYR A 1 725 ? 159.367 297.366 318.978 1.00 1.98 725 TYR B C 1
ATOM 5133 O O . TYR A 1 725 ? 160.011 298.292 318.481 1.00 12.82 725 TYR B O 1
ATOM 5142 N N . THR A 1 726 ? 159.238 297.224 320.298 1.00 5.72 726 THR B N 1
ATOM 5143 C CA . THR A 1 726 ? 159.780 298.209 321.228 1.00 4.75 726 THR B CA 1
ATOM 5144 C C . THR A 1 726 ? 160.957 297.709 322.049 1.00 2.78 726 THR B C 1
ATOM 5145 O O . THR A 1 726 ? 161.720 298.532 322.561 1.00 3.97 726 THR B O 1
ATOM 5149 N N . GLY A 1 727 ? 161.131 296.397 322.178 1.00 3.23 727 GLY B N 1
ATOM 5150 C CA . GLY A 1 727 ? 162.166 295.858 323.031 1.00 3.59 727 GLY B CA 1
ATOM 5151 C C . GLY A 1 727 ? 161.799 295.760 324.492 1.00 1.76 727 GLY B C 1
ATOM 5152 O O . GLY A 1 727 ? 162.690 295.564 325.324 1.00 10.60 727 GLY B O 1
ATOM 5153 N N . LEU A 1 728 ? 160.523 295.908 324.835 1.00 6.28 728 LEU B N 1
ATOM 5154 C CA . LEU A 1 728 ? 160.098 295.754 326.219 1.00 5.21 728 LEU B CA 1
ATOM 5155 C C . LEU A 1 728 ? 160.315 294.321 326.680 1.00 4.22 728 LEU B C 1
ATOM 5156 O O . LEU A 1 728 ? 160.033 293.368 325.951 1.00 9.54 728 LEU B O 1
ATOM 5161 N N . HIS A 1 729 ? 160.825 294.173 327.896 1.00 6.69 729 HIS B N 1
ATOM 5162 C CA . HIS A 1 729 ? 161.140 292.868 328.460 1.00 1.52 729 HIS B CA 1
ATOM 5163 C C . HIS A 1 729 ? 160.206 292.593 329.629 1.00 3.17 729 HIS B C 1
ATOM 5164 O O . HIS A 1 729 ? 160.142 293.381 330.577 1.00 8.73 729 HIS B O 1
ATOM 5171 N N . PHE A 1 730 ? 159.489 291.478 329.559 1.00 1.60 730 PHE B N 1
ATOM 5172 C CA . PHE A 1 730 ? 158.544 291.060 330.588 1.00 0.74 730 PHE B CA 1
ATOM 5173 C C . PHE A 1 730 ? 158.823 289.621 330.998 1.00 3.93 730 PHE B C 1
ATOM 5174 O O . PHE A 1 730 ? 157.926 288.782 331.085 1.00 6.17 730 PHE B O 1
ATOM 5182 N N . GLY A 1 731 ? 160.092 289.320 331.254 1.00 5.61 731 GLY B N 1
ATOM 5183 C CA . GLY A 1 731 ? 160.478 287.984 331.646 1.00 4.39 731 GLY B CA 1
ATOM 5184 C C . GLY A 1 731 ? 160.152 287.671 333.094 1.00 4.51 731 GLY B C 1
ATOM 5185 O O . GLY A 1 731 ? 159.748 288.526 333.879 1.00 8.48 731 GLY B O 1
ATOM 5186 N N . GLN A 1 732 ? 160.354 286.402 333.451 1.00 5.61 732 GLN B N 1
ATOM 5187 C CA . GLN A 1 732 ? 160.043 285.926 334.793 1.00 7.95 732 GLN B CA 1
ATOM 5188 C C . GLN A 1 732 ? 160.956 286.509 335.862 1.00 7.99 732 GLN B C 1
ATOM 5189 O O . GLN A 1 732 ? 160.643 286.381 337.049 1.00 8.36 732 GLN B O 1
ATOM 5195 N N . GLU A 1 733 ? 162.063 287.146 335.478 1.00 8.29 733 GLU B N 1
ATOM 5196 C CA . GLU A 1 733 ? 162.987 287.706 336.454 1.00 3.86 733 GLU B CA 1
ATOM 5197 C C . GLU A 1 733 ? 162.434 288.935 337.162 1.00 8.22 733 GLU B C 1
ATOM 5198 O O . GLU A 1 733 ? 163.040 289.385 338.140 1.00 11.18 733 GLU B O 1
ATOM 5204 N N . HIS A 1 734 ? 161.319 289.490 336.699 1.00 8.00 734 HIS B N 1
ATOM 5205 C CA . HIS A 1 734 ? 160.744 290.684 337.303 1.00 3.11 734 HIS B CA 1
ATOM 5206 C C . HIS A 1 734 ? 159.700 290.372 338.366 1.00 5.23 734 HIS B C 1
ATOM 5207 O O . HIS A 1 734 ? 159.231 291.294 339.040 1.00 10.45 734 HIS B O 1
ATOM 5214 N N . ILE A 1 735 ? 159.336 289.107 338.545 1.00 7.00 735 ILE B N 1
ATOM 5215 C CA . ILE A 1 735 ? 158.386 288.709 339.577 1.00 7.47 735 ILE B CA 1
ATOM 5216 C C . ILE A 1 735 ? 159.128 288.579 340.901 1.00 9.51 735 ILE B C 1
ATOM 5217 O O . ILE A 1 735 ? 160.156 287.900 340.985 1.00 12.28 735 ILE B O 1
ATOM 5222 N N . ARG A 1 736 ? 158.604 289.227 341.935 1.00 9.27 736 ARG B N 1
ATOM 5223 C CA . ARG A 1 736 ? 159.274 289.336 343.224 1.00 12.12 736 ARG B CA 1
ATOM 5224 C C . ARG A 1 736 ? 158.717 288.324 344.220 1.00 9.82 736 ARG B C 1
ATOM 5225 O O . ARG A 1 736 ? 157.502 288.127 344.309 1.00 12.25 736 ARG B O 1
ATOM 5233 N N . VAL A 1 737 ? 159.618 287.674 344.962 1.00 14.17 737 VAL B N 1
ATOM 5234 C CA . VAL A 1 737 ? 159.279 286.633 345.925 1.00 13.00 737 VAL B CA 1
ATOM 5235 C C . VAL A 1 737 ? 159.878 286.930 347.307 1.00 11.52 737 VAL B C 1
ATOM 5236 O O . VAL A 1 737 ? 160.293 286.020 348.021 1.00 24.45 737 VAL B O 1
ATOM 5240 N N . ARG A 1 738 ? 159.969 288.203 347.680 1.00 16.12 738 ARG B N 1
ATOM 5241 C CA . ARG A 1 738 ? 160.616 288.596 348.926 1.00 13.52 738 ARG B CA 1
ATOM 5242 C C . ARG A 1 738 ? 159.736 288.273 350.136 1.00 20.31 738 ARG B C 1
ATOM 5243 O O . ARG A 1 738 ? 158.508 288.224 350.033 1.00 20.54 738 ARG B O 1
ATOM 5251 N N . ASP A 1 739 ? 160.377 288.032 351.291 1.00 16.94 739 ASP B N 1
ATOM 5252 C CA . ASP A 1 739 ? 159.642 287.687 352.510 1.00 17.80 739 ASP B CA 1
ATOM 5253 C C . ASP A 1 739 ? 159.225 288.914 353.322 1.00 16.17 739 ASP B C 1
ATOM 5254 O O . ASP A 1 739 ? 158.191 288.878 353.998 1.00 20.51 739 ASP B O 1
ATOM 5259 N N . VAL A 1 740 ? 160.028 289.981 353.305 1.00 16.69 740 VAL B N 1
ATOM 5260 C CA . VAL A 1 740 ? 159.681 291.279 353.891 1.00 16.85 740 VAL B CA 1
ATOM 5261 C C . VAL A 1 740 ? 159.729 291.255 355.414 1.00 15.64 740 VAL B C 1
ATOM 5262 O O . VAL A 1 740 ? 158.938 290.565 356.065 1.00 12.67 740 VAL B O 1
ATOM 5266 N N . ALA A 1 741 ? 160.647 292.030 355.992 1.00 15.21 741 ALA B N 1
ATOM 5267 C CA . ALA A 1 741 ? 160.696 292.181 357.440 1.00 14.70 741 ALA B CA 1
ATOM 5268 C C . ALA A 1 741 ? 161.023 293.600 357.895 1.00 15.82 741 ALA B C 1
ATOM 5269 O O . ALA A 1 741 ? 161.298 293.796 359.085 1.00 18.51 741 ALA B O 1
ATOM 5271 N N . GLY A 1 742 ? 161.007 294.596 357.008 1.00 17.48 742 GLY B N 1
ATOM 5272 C CA . GLY A 1 742 ? 161.514 295.902 357.387 1.00 16.48 742 GLY B CA 1
ATOM 5273 C C . GLY A 1 742 ? 160.776 297.151 356.943 1.00 18.86 742 GLY B C 1
ATOM 5274 O O . GLY A 1 742 ? 161.225 298.252 357.265 1.00 23.29 742 GLY B O 1
ATOM 5275 N N . VAL A 1 743 ? 159.710 296.997 356.153 1.00 11.36 743 VAL B N 1
ATOM 5276 C CA . VAL A 1 743 ? 158.731 298.022 355.762 1.00 17.35 743 VAL B CA 1
ATOM 5277 C C . VAL A 1 743 ? 159.295 298.978 354.707 1.00 12.89 743 VAL B C 1
ATOM 5278 O O . VAL A 1 743 ? 158.655 299.980 354.368 1.00 13.17 743 VAL B O 1
ATOM 5282 N N . GLU A 1 744 ? 160.471 298.676 354.154 1.00 15.07 744 GLU B N 1
ATOM 5283 C CA . GLU A 1 744 ? 160.983 299.493 353.057 1.00 14.31 744 GLU B CA 1
ATOM 5284 C C . GLU A 1 744 ? 160.002 299.497 351.890 1.00 15.61 744 GLU B C 1
ATOM 5285 O O . GLU A 1 744 ? 159.428 298.465 351.534 1.00 16.27 744 GLU B O 1
ATOM 5291 N N . GLY A 1 745 ? 159.810 300.673 351.296 1.00 13.77 745 GLY B N 1
ATOM 5292 C CA . GLY A 1 745 ? 158.972 300.803 350.121 1.00 11.58 745 GLY B CA 1
ATOM 5293 C C . GLY A 1 745 ? 157.485 300.703 350.362 1.00 9.59 745 GLY B C 1
ATOM 5294 O O . GLY A 1 745 ? 156.723 300.618 349.398 1.00 13.74 745 GLY B O 1
ATOM 5295 N N . LEU A 1 746 ? 157.045 300.713 351.614 1.00 11.29 746 LEU B N 1
ATOM 5296 C CA . LEU A 1 746 ? 155.638 300.587 351.955 1.00 7.46 746 LEU B CA 1
ATOM 5297 C C . LEU A 1 746 ? 155.080 301.932 352.396 1.00 6.51 746 LEU B C 1
ATOM 5298 O O . LEU A 1 746 ? 155.787 302.757 352.980 1.00 9.05 746 LEU B O 1
ATOM 5303 N N . GLN A 1 747 ? 153.802 302.143 352.106 1.00 8.21 747 GLN B N 1
ATOM 5304 C CA . GLN A 1 747 ? 153.107 303.364 352.473 1.00 7.96 747 GLN B CA 1
ATOM 5305 C C . GLN A 1 747 ? 151.821 303.014 353.202 1.00 8.91 747 GLN B C 1
ATOM 5306 O O . GLN A 1 747 ? 151.142 302.045 352.853 1.00 13.12 747 GLN B O 1
ATOM 5312 N N . GLN A 1 748 ? 151.497 303.802 354.217 1.00 6.53 748 GLN B N 1
ATOM 5313 C CA . GLN A 1 748 ? 150.260 303.629 354.963 1.00 8.54 748 GLN B CA 1
ATOM 5314 C C . GLN A 1 748 ? 149.154 304.436 354.297 1.00 9.65 748 GLN B C 1
ATOM 5315 O O . GLN A 1 748 ? 149.318 305.631 354.040 1.00 12.02 748 GLN B O 1
ATOM 5321 N N . ILE A 1 749 ? 148.037 303.778 354.006 1.00 8.85 749 ILE B N 1
ATOM 5322 C CA . ILE A 1 749 ? 146.882 304.416 353.385 1.00 4.81 749 ILE B CA 1
ATOM 5323 C C . ILE A 1 749 ? 145.788 304.492 354.439 1.00 7.65 749 ILE B C 1
ATOM 5324 O O . ILE A 1 749 ? 145.327 303.463 354.948 1.00 15.55 749 ILE B O 1
ATOM 5329 N N . VAL A 1 750 ? 145.392 305.713 354.786 1.00 11.17 750 VAL B N 1
ATOM 5330 C CA . VAL A 1 750 ? 144.470 305.964 355.884 1.00 11.46 750 VAL B CA 1
ATOM 5331 C C . VAL A 1 750 ? 143.272 306.736 355.360 1.00 8.79 750 VAL B C 1
ATOM 5332 O O . VAL A 1 750 ? 143.418 307.674 354.570 1.00 10.04 750 VAL B O 1
ATOM 5336 N N . LEU A 1 751 ? 142.088 306.333 355.803 1.00 7.87 751 LEU B N 1
ATOM 5337 C CA . LEU A 1 751 ? 140.864 307.080 355.573 1.00 12.61 751 LEU B CA 1
ATOM 5338 C C . LEU A 1 751 ? 140.194 307.288 356.922 1.00 13.73 751 LEU B C 1
ATOM 5339 O O . LEU A 1 751 ? 140.141 306.363 357.737 1.00 17.82 751 LEU B O 1
ATOM 5344 N N . ARG A 1 752 ? 139.719 308.503 357.170 1.00 14.90 752 ARG B N 1
ATOM 5345 C CA . ARG A 1 752 ? 139.061 308.844 358.422 1.00 15.71 752 ARG B CA 1
ATOM 5346 C C . ARG A 1 752 ? 137.725 309.502 358.125 1.00 16.66 752 ARG B C 1
ATOM 5347 O O . ARG A 1 752 ? 137.599 310.256 357.158 1.00 18.57 752 ARG B O 1
ATOM 5355 N N . ASN A 1 753 ? 136.728 309.209 358.955 1.00 21.24 753 ASN B N 1
ATOM 5356 C CA . ASN A 1 753 ? 135.424 309.827 358.795 1.00 20.93 753 ASN B CA 1
ATOM 5357 C C . ASN A 1 753 ? 135.415 311.198 359.469 1.00 23.15 753 ASN B C 1
ATOM 5358 O O . ASN A 1 753 ? 136.405 311.640 360.057 1.00 24.22 753 ASN B O 1
ATOM 5363 N N . ASP A 1 754 ? 134.276 311.885 359.382 1.00 23.62 754 ASP B N 1
ATOM 5364 C CA . ASP A 1 754 ? 134.168 313.215 359.971 1.00 23.00 754 ASP B CA 1
ATOM 5365 C C . ASP A 1 754 ? 134.205 313.187 361.495 1.00 23.68 754 ASP B C 1
ATOM 5366 O O . ASP A 1 754 ? 134.448 314.229 362.112 1.00 27.46 754 ASP B O 1
ATOM 5371 N N . GLN A 1 755 ? 133.986 312.028 362.114 1.00 23.34 755 GLN B N 1
ATOM 5372 C CA . GLN A 1 755 ? 134.099 311.898 363.561 1.00 24.18 755 GLN B CA 1
ATOM 5373 C C . GLN A 1 755 ? 135.533 311.696 364.031 1.00 23.91 755 GLN B C 1
ATOM 5374 O O . GLN A 1 755 ? 135.765 311.629 365.242 1.00 23.16 755 GLN B O 1
ATOM 5380 N N . GLY A 1 756 ? 136.495 311.607 363.116 1.00 26.13 756 GLY B N 1
ATOM 5381 C CA . GLY A 1 756 ? 137.878 311.385 363.476 1.00 23.09 756 GLY B CA 1
ATOM 5382 C C . GLY A 1 756 ? 138.295 309.935 363.579 1.00 23.16 756 GLY B C 1
ATOM 5383 O O . GLY A 1 756 ? 139.472 309.667 363.846 1.00 23.03 756 GLY B O 1
ATOM 5384 N N . SER A 1 757 ? 137.380 308.994 363.370 1.00 21.47 757 SER B N 1
ATOM 5385 C CA . SER A 1 757 ? 137.706 307.579 363.472 1.00 19.37 757 SER B CA 1
ATOM 5386 C C . SER A 1 757 ? 138.280 307.053 362.163 1.00 18.73 757 SER B C 1
ATOM 5387 O O . SER A 1 757 ? 137.810 307.400 361.077 1.00 22.32 757 SER B O 1
ATOM 5390 N N . ILE A 1 758 ? 139.302 306.203 362.277 1.00 20.62 758 ILE B N 1
ATOM 5391 C CA . ILE A 1 758 ? 139.887 305.554 361.110 1.00 18.34 758 ILE B CA 1
ATOM 5392 C C . ILE A 1 758 ? 138.901 304.539 360.551 1.00 13.71 758 ILE B C 1
ATOM 5393 O O . ILE A 1 758 ? 138.172 303.878 361.303 1.00 19.47 758 ILE B O 1
ATOM 5398 N N . VAL A 1 759 ? 138.860 304.410 359.224 1.00 17.83 759 VAL B N 1
ATOM 5399 C CA . VAL A 1 759 ? 137.945 303.451 358.615 1.00 14.84 759 VAL B CA 1
ATOM 5400 C C . VAL A 1 759 ? 138.673 302.449 357.725 1.00 17.16 759 VAL B C 1
ATOM 5401 O O . VAL A 1 759 ? 138.151 301.356 357.477 1.00 15.72 759 VAL B O 1
ATOM 5405 N N . LEU A 1 760 ? 139.862 302.788 357.217 1.00 15.63 760 LEU B N 1
ATOM 5406 C CA . LEU A 1 760 ? 140.539 301.848 356.325 1.00 12.24 760 LEU B CA 1
ATOM 5407 C C . LEU A 1 760 ? 141.869 301.326 356.858 1.00 17.06 760 LEU B C 1
ATOM 5408 O O . LEU A 1 760 ? 141.976 300.125 357.125 1.00 20.31 760 LEU B O 1
ATOM 5413 N N . ASP A 1 761 ? 142.871 302.184 357.055 1.00 14.16 761 ASP B N 1
ATOM 5414 C CA . ASP A 1 761 ? 144.199 301.794 357.549 1.00 11.15 761 ASP B CA 1
ATOM 5415 C C . ASP A 1 761 ? 144.747 300.557 356.818 1.00 10.64 761 ASP B C 1
ATOM 5416 O O . ASP A 1 761 ? 144.827 299.460 357.366 1.00 12.98 761 ASP B O 1
ATOM 5421 N N . ALA A 1 762 ? 145.084 300.745 355.543 1.00 13.49 762 ALA B N 1
ATOM 5422 C CA . ALA A 1 762 ? 145.613 299.662 354.721 1.00 6.67 762 ALA B CA 1
ATOM 5423 C C . ALA A 1 762 ? 147.023 299.971 354.227 1.00 2.81 762 ALA B C 1
ATOM 5424 O O . ALA A 1 762 ? 147.395 301.131 354.040 1.00 14.14 762 ALA B O 1
ATOM 5426 N N . LEU A 1 763 ? 147.809 298.913 354.032 1.00 7.54 763 LEU B N 1
ATOM 5427 C CA . LEU A 1 763 ? 149.130 299.014 353.427 1.00 7.99 763 LEU B CA 1
ATOM 5428 C C . LEU A 1 763 ? 149.022 299.180 351.915 1.00 7.95 763 LEU B C 1
ATOM 5429 O O . LEU A 1 763 ? 148.043 298.772 351.288 1.00 11.51 763 LEU B O 1
ATOM 5434 N N . GLY A 1 764 ? 150.057 299.768 351.324 1.00 9.14 764 GLY B N 1
ATOM 5435 C CA . GLY A 1 764 ? 150.054 299.980 349.891 1.00 0.28 764 GLY B CA 1
ATOM 5436 C C . GLY A 1 764 ? 151.422 300.330 349.358 1.00 4.68 764 GLY B C 1
ATOM 5437 O O . GLY A 1 764 ? 152.270 300.879 350.066 1.00 11.28 764 GLY B O 1
ATOM 5438 N N . THR A 1 765 ? 151.623 300.008 348.085 1.00 3.68 765 THR B N 1
ATOM 5439 C CA . THR A 1 765 ? 152.830 300.368 347.361 1.00 5.77 765 THR B CA 1
ATOM 5440 C C . THR A 1 765 ? 152.481 301.370 346.266 1.00 3.36 765 THR B C 1
ATOM 5441 O O . THR A 1 765 ? 151.416 301.296 345.647 1.00 3.15 765 THR B O 1
ATOM 5445 N N . ALA A 1 766 ? 153.374 302.331 346.053 1.00 3.71 766 ALA B N 1
ATOM 5446 C CA . ALA A 1 766 ? 153.125 303.422 345.121 1.00 5.52 766 ALA B CA 1
ATOM 5447 C C . ALA A 1 766 ? 153.455 302.995 343.697 1.00 2.01 766 ALA B C 1
ATOM 5448 O O . ALA A 1 766 ? 154.531 302.447 343.440 1.00 4.55 766 ALA B O 1
ATOM 5450 N N . ALA A 1 767 ? 152.528 303.244 342.780 1.00 4.03 767 ALA B N 1
ATOM 5451 C CA . ALA A 1 767 ? 152.791 302.986 341.376 1.00 2.46 767 ALA B CA 1
ATOM 5452 C C . ALA A 1 767 ? 153.881 303.930 340.873 1.00 2.39 767 ALA B C 1
ATOM 5453 O O . ALA A 1 767 ? 153.941 305.088 341.295 1.00 8.07 767 ALA B O 1
ATOM 5455 N N . PRO A 1 768 ? 154.761 303.465 339.992 1.00 3.79 768 PRO B N 1
ATOM 5456 C CA . PRO A 1 768 ? 155.821 304.341 339.486 1.00 5.31 768 PRO B CA 1
ATOM 5457 C C . PRO A 1 768 ? 155.252 305.442 338.608 1.00 4.15 768 PRO B C 1
ATOM 5458 O O . PRO A 1 768 ? 154.210 305.285 337.970 1.00 10.54 768 PRO B O 1
ATOM 5462 N N . SER A 1 769 ? 155.942 306.574 338.595 1.00 3.50 769 SER B N 1
ATOM 5463 C CA . SER A 1 769 ? 155.591 307.664 337.701 1.00 4.76 769 SER B CA 1
ATOM 5464 C C . SER A 1 769 ? 156.278 307.470 336.356 1.00 6.38 769 SER B C 1
ATOM 5465 O O . SER A 1 769 ? 157.297 306.787 336.248 1.00 9.43 769 SER B O 1
ATOM 5468 N N . ARG A 1 770 ? 155.706 308.088 335.322 1.00 6.45 770 ARG B N 1
ATOM 5469 C CA . ARG A 1 770 ? 156.280 307.954 333.987 1.00 6.82 770 ARG B CA 1
ATOM 5470 C C . ARG A 1 770 ? 157.699 308.502 333.935 1.00 5.01 770 ARG B C 1
ATOM 5471 O O . ARG A 1 770 ? 158.535 307.987 333.183 1.00 9.89 770 ARG B O 1
ATOM 5479 N N . LEU A 1 771 ? 158.000 309.520 334.743 1.00 3.87 771 LEU B N 1
ATOM 5480 C CA . LEU A 1 771 ? 159.374 310.000 334.842 1.00 3.62 771 LEU B CA 1
ATOM 5481 C C . LEU A 1 771 ? 160.293 308.926 335.412 1.00 9.73 771 LEU B C 1
ATOM 5482 O O . LEU A 1 771 ? 161.435 308.768 334.960 1.00 12.43 771 LEU B O 1
ATOM 5487 N N . ALA A 1 772 ? 159.809 308.172 336.402 1.00 5.30 772 ALA B N 1
ATOM 5488 C CA . ALA A 1 772 ? 160.620 307.113 336.992 1.00 8.11 772 ALA B CA 1
ATOM 5489 C C . ALA A 1 772 ? 160.978 306.046 335.965 1.00 5.58 772 ALA B C 1
ATOM 5490 O O . ALA A 1 772 ? 162.117 305.566 335.933 1.00 7.32 772 ALA B O 1
ATOM 5492 N N . VAL A 1 773 ? 160.018 305.649 335.123 1.00 3.42 773 VAL B N 1
ATOM 5493 C CA . VAL A 1 773 ? 160.329 304.664 334.090 1.00 3.03 773 VAL B CA 1
ATOM 5494 C C . VAL A 1 773 ? 161.206 305.281 333.010 1.00 6.68 773 VAL B C 1
ATOM 5495 O O . VAL A 1 773 ? 162.040 304.592 332.411 1.00 10.75 773 VAL B O 1
ATOM 5499 N N . LYS A 1 774 ? 161.049 306.580 332.747 1.00 3.72 774 LYS B N 1
ATOM 5500 C CA . LYS A 1 774 ? 161.934 307.241 331.795 1.00 7.41 774 LYS B CA 1
ATOM 5501 C C . LYS A 1 774 ? 163.378 307.193 332.273 1.00 9.04 774 LYS B C 1
ATOM 5502 O O . LYS A 1 774 ? 164.302 307.031 331.468 1.00 6.71 774 LYS B O 1
ATOM 5508 N N . LEU A 1 775 ? 163.593 307.333 333.582 1.00 6.88 775 LEU B N 1
ATOM 5509 C CA . LEU A 1 775 ? 164.935 307.188 334.134 1.00 6.54 775 LEU B CA 1
ATOM 5510 C C . LEU A 1 775 ? 165.360 305.734 334.307 1.00 6.28 775 LEU B C 1
ATOM 5511 O O . LEU A 1 775 ? 166.562 305.462 334.375 1.00 14.08 775 LEU B O 1
ATOM 5516 N N . ASP A 1 776 ? 164.412 304.796 334.383 1.00 11.20 776 ASP B N 1
ATOM 5517 C CA . ASP A 1 776 ? 164.743 303.384 334.593 1.00 5.54 776 ASP B CA 1
ATOM 5518 C C . ASP A 1 776 ? 163.605 302.546 334.017 1.00 5.52 776 ASP B C 1
ATOM 5519 O O . ASP A 1 776 ? 162.564 302.385 334.659 1.00 7.68 776 ASP B O 1
ATOM 5524 N N . TRP A 1 777 ? 163.822 301.996 332.820 1.00 9.64 777 TRP B N 1
ATOM 5525 C CA . TRP A 1 777 ? 162.754 301.303 332.109 1.00 5.23 777 TRP B CA 1
ATOM 5526 C C . TRP A 1 777 ? 162.398 299.962 332.733 1.00 6.57 777 TRP B C 1
ATOM 5527 O O . TRP A 1 777 ? 161.313 299.439 332.463 1.00 5.17 777 TRP B O 1
ATOM 5538 N N . SER A 1 778 ? 163.281 299.391 333.553 1.00 9.48 778 SER B N 1
ATOM 5539 C CA . SER A 1 778 ? 162.945 298.158 334.252 1.00 5.90 778 SER B CA 1
ATOM 5540 C C . SER A 1 778 ? 161.777 298.344 335.213 1.00 2.53 778 SER B C 1
ATOM 5541 O O . SER A 1 778 ? 161.101 297.364 335.538 1.00 4.04 778 SER B O 1
ATOM 5544 N N . ARG A 1 779 ? 161.525 299.576 335.666 1.00 3.10 779 ARG B N 1
ATOM 5545 C CA . ARG A 1 779 ? 160.376 299.833 336.530 1.00 3.05 779 ARG B CA 1
ATOM 5546 C C . ARG A 1 779 ? 159.075 299.473 335.831 1.00 2.76 779 ARG B C 1
ATOM 5547 O O . ARG A 1 779 ? 158.136 298.975 336.462 1.00 8.32 779 ARG B O 1
ATOM 5555 N N . LEU A 1 780 ? 159.000 299.720 334.523 1.00 2.45 780 LEU B N 1
ATOM 5556 C CA . LEU A 1 780 ? 157.821 299.318 333.768 1.00 2.33 780 LEU B CA 1
ATOM 5557 C C . LEU A 1 780 ? 157.657 297.801 333.764 1.00 2.11 780 LEU B C 1
ATOM 5558 O O . LEU A 1 780 ? 156.539 297.294 333.900 1.00 3.46 780 LEU B O 1
ATOM 5563 N N . SER A 1 781 ? 158.758 297.059 333.615 1.00 3.95 781 SER B N 1
ATOM 5564 C CA . SER A 1 781 ? 158.674 295.601 333.661 1.00 1.38 781 SER B CA 1
ATOM 5565 C C . SER A 1 781 ? 158.185 295.123 335.022 1.00 4.77 781 SER B C 1
ATOM 5566 O O . SER A 1 781 ? 157.365 294.203 335.107 1.00 6.76 781 SER B O 1
ATOM 5569 N N . ALA A 1 782 ? 158.677 295.740 336.099 1.00 3.99 782 ALA B N 1
ATOM 5570 C CA . ALA A 1 782 ? 158.216 295.380 337.435 1.00 4.52 782 ALA B CA 1
ATOM 5571 C C . ALA A 1 782 ? 156.742 295.715 337.620 1.00 1.88 782 ALA B C 1
ATOM 5572 O O . ALA A 1 782 ? 156.003 294.957 338.258 1.00 5.91 782 ALA B O 1
ATOM 5574 N N . TRP A 1 783 ? 156.298 296.841 337.060 1.00 4.12 783 TRP B N 1
ATOM 5575 C CA . TRP A 1 783 ? 154.900 297.239 337.181 1.00 2.71 783 TRP B CA 1
ATOM 5576 C C . TRP A 1 783 ? 153.971 296.213 336.544 1.00 0.48 783 TRP B C 1
ATOM 5577 O O . TRP A 1 783 ? 152.881 295.946 337.062 1.00 5.02 783 TRP B O 1
ATOM 5588 N N . TYR A 1 784 ? 154.385 295.629 335.419 1.00 2.19 784 TYR B N 1
ATOM 5589 C CA . TYR A 1 784 ? 153.591 294.573 334.801 1.00 1.69 784 TYR B CA 1
ATOM 5590 C C . TYR A 1 784 ? 153.458 293.368 335.725 1.00 5.55 784 TYR B C 1
ATOM 5591 O O . TYR A 1 784 ? 152.370 292.801 335.866 1.00 1.57 784 TYR B O 1
ATOM 5600 N N . SER A 1 785 ? 154.556 292.965 336.365 1.00 4.52 785 SER B N 1
ATOM 5601 C CA . SER A 1 785 ? 154.526 291.784 337.224 1.00 2.02 785 SER B CA 1
ATOM 5602 C C . SER A 1 785 ? 153.638 291.998 338.446 1.00 2.84 785 SER B C 1
ATOM 5603 O O . SER A 1 785 ? 152.952 291.072 338.889 1.00 9.77 785 SER B O 1
ATOM 5606 N N . ASP A 1 786 ? 153.631 293.210 339.000 1.00 4.49 786 ASP B N 1
ATOM 5607 C CA . ASP A 1 786 ? 152.884 293.489 340.219 1.00 4.82 786 ASP B CA 1
ATOM 5608 C C . ASP A 1 786 ? 151.385 293.641 340.000 1.00 4.40 786 ASP B C 1
ATOM 5609 O O . ASP A 1 786 ? 150.634 293.620 340.979 1.00 8.43 786 ASP B O 1
ATOM 5614 N N . THR A 1 787 ? 150.925 293.790 338.758 1.00 1.85 787 THR B N 1
ATOM 5615 C CA . THR A 1 787 ? 149.540 294.168 338.508 1.00 2.93 787 THR B CA 1
ATOM 5616 C C . THR A 1 787 ? 148.836 293.288 337.483 1.00 0.00 787 THR B C 1
ATOM 5617 O O . THR A 1 787 ? 147.718 293.617 337.080 1.00 4.97 787 THR B O 1
ATOM 5621 N N . THR A 1 788 ? 149.444 292.189 337.053 1.00 2.36 788 THR B N 1
ATOM 5622 C CA . THR A 1 788 ? 148.873 291.338 336.017 1.00 2.49 788 THR B CA 1
ATOM 5623 C C . THR A 1 788 ? 148.482 289.988 336.598 1.00 0.61 788 THR B C 1
ATOM 5624 O O . THR A 1 788 ? 149.251 289.384 337.351 1.00 8.21 788 THR B O 1
ATOM 5628 N N . CYS A 1 789 ? 147.293 289.519 336.239 1.00 2.16 789 CYS B N 1
ATOM 5629 C CA . CYS A 1 789 ? 146.803 288.210 336.637 1.00 3.39 789 CYS B CA 1
ATOM 5630 C C . CYS A 1 789 ? 146.274 287.483 335.409 1.00 4.14 789 CYS B C 1
ATOM 5631 O O . CYS A 1 789 ? 145.774 288.105 334.470 1.00 9.07 789 CYS B O 1
ATOM 5634 N N . ALA A 1 790 ? 146.396 286.161 335.421 1.00 9.72 790 ALA B N 1
ATOM 5635 C CA . ALA A 1 790 ? 145.860 285.354 334.334 1.00 3.10 790 ALA B CA 1
ATOM 5636 C C . ALA A 1 790 ? 144.337 285.358 334.367 1.00 5.55 790 ALA B C 1
ATOM 5637 O O . ALA A 1 790 ? 143.725 285.318 335.437 1.00 12.45 790 ALA B O 1
ATOM 5639 N N . ILE A 1 791 ? 143.725 285.411 333.192 1.00 1.33 791 ILE B N 1
ATOM 5640 C CA . ILE A 1 791 ? 142.270 285.547 333.102 1.00 2.41 791 ILE B CA 1
ATOM 5641 C C . ILE A 1 791 ? 141.631 284.163 333.192 1.00 5.00 791 ILE B C 1
ATOM 5642 O O . ILE A 1 791 ? 142.040 283.252 332.459 1.00 7.42 791 ILE B O 1
ATOM 5647 N N . PRO A 1 792 ? 140.646 283.968 334.062 1.00 9.51 792 PRO B N 1
ATOM 5648 C CA . PRO A 1 792 ? 139.997 282.658 334.169 1.00 7.01 792 PRO B CA 1
ATOM 5649 C C . PRO A 1 792 ? 138.909 282.450 333.126 1.00 6.41 792 PRO B C 1
ATOM 5650 O O . PRO A 1 792 ? 138.256 283.390 332.671 1.00 8.62 792 PRO B O 1
ATOM 5654 N N . ILE A 1 793 ? 138.710 281.179 332.775 1.00 8.40 793 ILE B N 1
ATOM 5655 C CA . ILE A 1 793 ? 137.741 280.792 331.750 1.00 9.06 793 ILE B CA 1
ATOM 5656 C C . ILE A 1 793 ? 136.315 280.862 332.280 1.00 9.63 793 ILE B C 1
ATOM 5657 O O . ILE A 1 793 ? 135.444 281.494 331.674 1.00 11.56 793 ILE B O 1
ATOM 5662 N N . SER A 1 794 ? 136.050 280.209 333.413 1.00 10.83 794 SER B N 1
ATOM 5663 C CA . SER A 1 794 ? 134.687 279.852 333.784 1.00 10.87 794 SER B CA 1
ATOM 5664 C C . SER A 1 794 ? 134.021 280.828 334.742 1.00 13.21 794 SER B C 1
ATOM 5665 O O . SER A 1 794 ? 132.788 280.900 334.762 1.00 14.74 794 SER B O 1
ATOM 5668 N N . ASP A 1 795 ? 134.785 281.564 335.537 1.00 10.19 795 ASP B N 1
ATOM 5669 C CA . ASP A 1 795 ? 134.213 282.483 336.505 1.00 10.27 795 ASP B CA 1
ATOM 5670 C C . ASP A 1 795 ? 134.866 283.847 336.356 1.00 9.54 795 ASP B C 1
ATOM 5671 O O . ASP A 1 795 ? 135.994 283.971 335.876 1.00 13.07 795 ASP B O 1
ATOM 5676 N N . ARG A 1 796 ? 134.137 284.877 336.773 1.00 12.61 796 ARG B N 1
ATOM 5677 C CA . ARG A 1 796 ? 134.610 286.249 336.682 1.00 6.73 796 ARG B CA 1
ATOM 5678 C C . ARG A 1 796 ? 135.402 286.679 337.909 1.00 9.18 796 ARG B C 1
ATOM 5679 O O . ARG A 1 796 ? 135.513 287.880 338.175 1.00 12.73 796 ARG B O 1
ATOM 5687 N N . VAL A 1 797 ? 135.962 285.732 338.649 1.00 5.33 797 VAL B N 1
ATOM 5688 C CA . VAL A 1 797 ? 136.707 286.015 339.868 1.00 8.52 797 VAL B CA 1
ATOM 5689 C C . VAL A 1 797 ? 138.185 285.845 339.544 1.00 4.20 797 VAL B C 1
ATOM 5690 O O . VAL A 1 797 ? 138.703 284.724 339.524 1.00 12.48 797 VAL B O 1
ATOM 5694 N N . MET A 1 798 ? 138.868 286.954 339.288 1.00 3.10 798 MET B N 1
ATOM 5695 C CA . MET A 1 798 ? 140.313 286.924 339.146 1.00 4.44 798 MET B CA 1
ATOM 5696 C C . MET A 1 798 ? 140.978 286.840 340.512 1.00 9.47 798 MET B C 1
ATOM 5697 O O . MET A 1 798 ? 140.507 287.419 341.494 1.00 12.13 798 MET B O 1
ATOM 5702 N N . GLU A 1 799 ? 142.091 286.108 340.565 1.00 6.97 799 GLU B N 1
ATOM 5703 C CA . GLU A 1 799 ? 142.753 285.860 341.841 1.00 7.17 799 GLU B CA 1
ATOM 5704 C C . GLU A 1 799 ? 143.335 287.134 342.440 1.00 4.80 799 GLU B C 1
ATOM 5705 O O . GLU A 1 799 ? 143.449 287.243 343.664 1.00 8.51 799 GLU B O 1
ATOM 5711 N N . ILE A 1 800 ? 143.691 288.108 341.601 1.00 2.05 800 ILE B N 1
ATOM 5712 C CA . ILE A 1 800 ? 144.366 289.305 342.089 1.00 4.88 800 ILE B CA 1
ATOM 5713 C C . ILE A 1 800 ? 143.468 290.112 343.023 1.00 4.11 800 ILE B C 1
ATOM 5714 O O . ILE A 1 800 ? 143.953 290.714 343.987 1.00 7.13 800 ILE B O 1
ATOM 5719 N N . VAL A 1 801 ? 142.155 290.134 342.776 1.00 3.61 801 VAL B N 1
ATOM 5720 C CA . VAL A 1 801 ? 141.258 290.941 343.596 1.00 5.36 801 VAL B CA 1
ATOM 5721 C C . VAL A 1 801 ? 141.059 290.382 344.995 1.00 5.75 801 VAL B C 1
ATOM 5722 O O . VAL A 1 801 ? 140.510 291.080 345.852 1.00 14.41 801 VAL B O 1
ATOM 5726 N N . ASN A 1 802 ? 141.481 289.143 345.253 1.00 8.27 802 ASN B N 1
ATOM 5727 C CA . ASN A 1 802 ? 141.449 288.628 346.616 1.00 3.97 802 ASN B CA 1
ATOM 5728 C C . ASN A 1 802 ? 142.516 289.267 347.493 1.00 5.27 802 ASN B C 1
ATOM 5729 O O . ASN A 1 802 ? 142.398 289.221 348.721 1.00 12.10 802 ASN B O 1
ATOM 5734 N N . TYR A 1 803 ? 143.542 289.863 346.899 1.00 3.81 803 TYR B N 1
ATOM 5735 C CA . TYR A 1 803 ? 144.662 290.421 347.645 1.00 5.09 803 TYR B CA 1
ATOM 5736 C C . TYR A 1 803 ? 144.871 291.907 347.416 1.00 4.29 803 TYR B C 1
ATOM 5737 O O . TYR A 1 803 ? 145.220 292.623 348.355 1.00 6.97 803 TYR B O 1
ATOM 5746 N N . ALA A 1 804 ? 144.676 292.395 346.195 1.00 6.88 804 ALA B N 1
ATOM 5747 C CA . ALA A 1 804 ? 145.141 293.720 345.820 1.00 0.00 804 ALA B CA 1
ATOM 5748 C C . ALA A 1 804 ? 144.020 294.535 345.190 1.00 4.47 804 ALA B C 1
ATOM 5749 O O . ALA A 1 804 ? 143.062 293.999 344.631 1.00 10.35 804 ALA B O 1
ATOM 5751 N N . ALA A 1 805 ? 144.160 295.852 345.292 1.00 1.42 805 ALA B N 1
ATOM 5752 C CA . ALA A 1 805 ? 143.250 296.777 344.640 1.00 1.61 805 ALA B CA 1
ATOM 5753 C C . ALA A 1 805 ? 144.001 298.067 344.360 1.00 2.46 805 ALA B C 1
ATOM 5754 O O . ALA A 1 805 ? 145.053 298.334 344.943 1.00 1.12 805 ALA B O 1
ATOM 5756 N N . ILE A 1 806 ? 143.462 298.855 343.441 1.00 1.74 806 ILE B N 1
ATOM 5757 C CA . ILE A 1 806 ? 144.027 300.154 343.101 1.00 1.37 806 ILE B CA 1
ATOM 5758 C C . ILE A 1 806 ? 143.417 301.202 344.020 1.00 3.37 806 ILE B C 1
ATOM 5759 O O . ILE A 1 806 ? 142.218 301.171 344.311 1.00 1.30 806 ILE B O 1
ATOM 5764 N N . TRP A 1 807 ? 144.251 302.119 344.500 1.00 4.78 807 TRP B N 1
ATOM 5765 C CA . TRP A 1 807 ? 143.823 303.222 345.354 1.00 1.42 807 TRP B CA 1
ATOM 5766 C C . TRP A 1 807 ? 144.165 304.523 344.645 1.00 3.86 807 TRP B C 1
ATOM 5767 O O . TRP A 1 807 ? 145.342 304.865 344.501 1.00 7.86 807 TRP B O 1
ATOM 5778 N N . ASP A 1 808 ? 143.144 305.246 344.212 1.00 2.34 808 ASP B N 1
ATOM 5779 C CA . ASP A 1 808 ? 143.329 306.471 343.440 1.00 4.71 808 ASP B CA 1
ATOM 5780 C C . ASP A 1 808 ? 142.759 307.654 344.207 1.00 6.38 808 ASP B C 1
ATOM 5781 O O . ASP A 1 808 ? 141.525 307.806 344.275 1.00 9.46 808 ASP B O 1
ATOM 5786 N N . PRO A 1 809 ? 143.593 308.509 344.800 1.00 3.92 809 PRO B N 1
ATOM 5787 C CA . PRO A 1 809 ? 143.058 309.680 345.512 1.00 5.78 809 PRO B CA 1
ATOM 5788 C C . PRO A 1 809 ? 142.332 310.663 344.611 1.00 4.58 809 PRO B C 1
ATOM 5789 O O . PRO A 1 809 ? 141.546 311.472 345.116 1.00 8.84 809 PRO B O 1
ATOM 5793 N N . THR A 1 810 ? 142.563 310.623 343.298 1.00 4.99 810 THR B N 1
ATOM 5794 C CA . THR A 1 810 ? 141.877 311.523 342.379 1.00 1.78 810 THR B CA 1
ATOM 5795 C C . THR A 1 810 ? 140.472 311.061 342.027 1.00 4.98 810 THR B C 1
ATOM 5796 O O . THR A 1 810 ? 139.762 311.781 341.320 1.00 13.41 810 THR B O 1
ATOM 5800 N N . GLN A 1 811 ? 140.059 309.887 342.482 1.00 6.51 811 GLN B N 1
ATOM 5801 C CA . GLN A 1 811 ? 138.704 309.402 342.274 1.00 7.16 811 GLN B CA 1
ATOM 5802 C C . GLN A 1 811 ? 137.889 309.638 343.537 1.00 6.12 811 GLN B C 1
ATOM 5803 O O . GLN A 1 811 ? 138.409 309.520 344.650 1.00 14.85 811 GLN B O 1
ATOM 5809 N N . GLU A 1 812 ? 136.614 309.995 343.361 1.00 8.38 812 GLU B N 1
ATOM 5810 C CA . GLU A 1 812 ? 135.770 310.304 344.511 1.00 8.65 812 GLU B CA 1
ATOM 5811 C C . GLU A 1 812 ? 135.680 309.116 345.460 1.00 10.24 812 GLU B C 1
ATOM 5812 O O . GLU A 1 812 ? 135.861 309.266 346.673 1.00 13.77 812 GLU B O 1
ATOM 5818 N N . ARG A 1 813 ? 135.410 307.931 344.925 1.00 6.03 813 ARG B N 1
ATOM 5819 C CA . ARG A 1 813 ? 135.617 306.678 345.637 1.00 5.68 813 ARG B CA 1
ATOM 5820 C C . ARG A 1 813 ? 136.916 306.071 345.134 1.00 4.39 813 ARG B C 1
ATOM 5821 O O . ARG A 1 813 ? 137.014 305.688 343.965 1.00 10.25 813 ARG B O 1
ATOM 5829 N N . ARG A 1 814 ? 137.902 305.972 346.018 1.00 4.75 814 ARG B N 1
ATOM 5830 C CA . ARG A 1 814 ? 139.290 305.808 345.611 1.00 6.97 814 ARG B CA 1
ATOM 5831 C C . ARG A 1 814 ? 139.678 304.390 345.195 1.00 3.57 814 ARG B C 1
ATOM 5832 O O . ARG A 1 814 ? 140.744 304.220 344.595 1.00 5.62 814 ARG B O 1
ATOM 5840 N N . ALA A 1 815 ? 138.860 303.380 345.467 1.00 5.93 815 ALA B N 1
ATOM 5841 C CA . ALA A 1 815 ? 139.243 301.992 345.227 1.00 2.46 815 ALA B CA 1
ATOM 5842 C C . ALA A 1 815 ? 138.699 301.500 343.890 1.00 4.36 815 ALA B C 1
ATOM 5843 O O . ALA A 1 815 ? 137.509 301.656 343.603 1.00 6.72 815 ALA B O 1
ATOM 5845 N N . THR A 1 816 ? 139.574 300.911 343.075 1.00 2.75 816 THR B N 1
ATOM 5846 C CA . THR A 1 816 ? 139.178 300.278 341.821 1.00 7.91 816 THR B CA 1
ATOM 5847 C C . THR A 1 816 ? 139.943 298.973 341.650 1.00 4.01 816 THR B C 1
ATOM 5848 O O . THR A 1 816 ? 140.894 298.682 342.380 1.00 2.99 816 THR B O 1
ATOM 5852 N N . GLY A 1 817 ? 139.530 298.199 340.656 1.00 3.17 817 GLY B N 1
ATOM 5853 C CA . GLY A 1 817 ? 140.184 296.964 340.259 1.00 1.26 817 GLY B CA 1
ATOM 5854 C C . GLY A 1 817 ? 141.155 297.172 339.116 1.00 2.00 817 GLY B C 1
ATOM 5855 O O . GLY A 1 817 ? 141.876 298.173 339.062 1.00 8.41 817 GLY B O 1
ATOM 5856 N N . PHE A 1 818 ? 141.173 296.215 338.188 1.00 6.66 818 PHE B N 1
ATOM 5857 C CA . PHE A 1 818 ? 142.127 296.182 337.085 1.00 2.16 818 PHE B CA 1
ATOM 5858 C C . PHE A 1 818 ? 141.381 295.920 335.782 1.00 0.00 818 PHE B C 1
ATOM 5859 O O . PHE A 1 818 ? 140.340 295.261 335.780 1.00 3.07 818 PHE B O 1
ATOM 5867 N N . VAL A 1 819 ? 141.917 296.431 334.667 1.00 3.42 819 VAL B N 1
ATOM 5868 C CA . VAL A 1 819 ? 141.148 296.463 333.420 1.00 6.03 819 VAL B CA 1
ATOM 5869 C C . VAL A 1 819 ? 141.547 295.385 332.409 1.00 2.26 819 VAL B C 1
ATOM 5870 O O . VAL A 1 819 ? 140.683 294.635 331.951 1.00 10.53 819 VAL B O 1
ATOM 5874 N N . TYR A 1 820 ? 142.825 295.288 332.032 1.00 0.57 820 TYR B N 1
ATOM 5875 C CA . TYR A 1 820 ? 143.255 294.126 331.241 1.00 1.43 820 TYR B CA 1
ATOM 5876 C C . TYR A 1 820 ? 142.608 293.958 329.865 1.00 4.49 820 TYR B C 1
ATOM 5877 O O . TYR A 1 820 ? 141.615 293.238 329.743 1.00 14.30 820 TYR B O 1
ATOM 5886 N N . THR A 1 821 ? 143.084 294.686 328.854 1.00 0.00 821 THR B N 1
ATOM 5887 C CA . THR A 1 821 ? 142.742 294.389 327.460 1.00 4.57 821 THR B CA 1
ATOM 5888 C C . THR A 1 821 ? 142.678 292.882 327.207 1.00 1.64 821 THR B C 1
ATOM 5889 O O . THR A 1 821 ? 143.554 292.129 327.632 1.00 3.32 821 THR B O 1
ATOM 5893 N N . TYR A 1 822 ? 141.643 292.456 326.485 1.00 0.00 822 TYR B N 1
ATOM 5894 C CA . TYR A 1 822 ? 141.224 291.063 326.398 1.00 0.16 822 TYR B CA 1
ATOM 5895 C C . TYR A 1 822 ? 141.392 290.525 324.980 1.00 3.25 822 TYR B C 1
ATOM 5896 O O . TYR A 1 822 ? 141.315 291.275 324.005 1.00 5.40 822 TYR B O 1
ATOM 5905 N N . PHE A 1 823 ? 141.620 289.213 324.865 1.00 8.55 823 PHE B N 1
ATOM 5906 C CA . PHE A 1 823 ? 141.866 288.622 323.551 1.00 2.37 823 PHE B CA 1
ATOM 5907 C C . PHE A 1 823 ? 141.044 287.369 323.267 1.00 5.60 823 PHE B C 1
ATOM 5908 O O . PHE A 1 823 ? 140.889 286.992 322.102 1.00 19.57 823 PHE B O 1
ATOM 5916 N N . SER A 1 824 ? 140.542 286.714 324.311 1.00 0.00 824 SER B N 1
ATOM 5917 C CA . SER A 1 824 ? 139.627 285.573 324.252 1.00 5.89 824 SER B CA 1
ATOM 5918 C C . SER A 1 824 ? 140.354 284.280 323.898 1.00 3.91 824 SER B C 1
ATOM 5919 O O . SER A 1 824 ? 141.286 284.285 323.087 1.00 8.48 824 SER B O 1
ATOM 5922 N N . PRO A 1 825 ? 139.954 283.156 324.495 1.00 7.89 825 PRO B N 1
ATOM 5923 C CA . PRO A 1 825 ? 140.641 281.887 324.209 1.00 8.67 825 PRO B CA 1
ATOM 5924 C C . PRO A 1 825 ? 140.509 281.428 322.769 1.00 5.92 825 PRO B C 1
ATOM 5925 O O . PRO A 1 825 ? 141.428 280.784 322.252 1.00 11.47 825 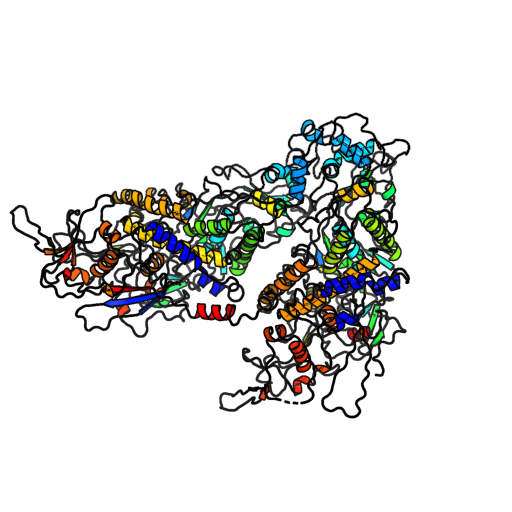PRO B O 1
ATOM 5929 N N . ASN A 1 826 ? 139.388 281.726 322.108 1.00 5.49 826 ASN B N 1
ATOM 5930 C CA . ASN A 1 826 ? 139.227 281.334 320.711 1.00 8.56 826 ASN B CA 1
ATOM 5931 C C . ASN A 1 826 ? 140.307 281.964 319.845 1.00 4.09 826 ASN B C 1
ATOM 5932 O O . ASN A 1 826 ? 140.974 281.280 319.060 1.00 11.55 826 ASN B O 1
ATOM 5937 N N . PHE A 1 827 ? 140.500 283.274 319.988 1.00 4.69 827 PHE B N 1
ATOM 5938 C CA . PHE A 1 827 ? 141.530 283.966 319.228 1.00 4.05 827 PHE B CA 1
ATOM 5939 C C . PHE A 1 827 ? 142.920 283.480 319.618 1.00 3.28 827 PHE B C 1
ATOM 5940 O O . PHE A 1 827 ? 143.796 283.325 318.760 1.00 9.22 827 PHE B O 1
ATOM 5948 N N . LEU A 1 828 ? 143.137 283.222 320.909 1.00 7.20 828 LEU B N 1
ATOM 5949 C CA . LEU A 1 828 ? 144.451 282.786 321.366 1.00 4.86 828 LEU B CA 1
ATOM 5950 C C . LEU A 1 828 ? 144.796 281.388 320.870 1.00 5.58 828 LEU B C 1
ATOM 5951 O O . LEU A 1 828 ? 145.979 281.061 320.729 1.00 5.68 828 LEU B O 1
ATOM 5956 N N . SER A 1 829 ? 143.794 280.546 320.612 1.00 3.26 829 SER B N 1
ATOM 5957 C CA . SER A 1 829 ? 144.077 279.229 320.053 1.00 6.42 829 SER B CA 1
ATOM 5958 C C . SER A 1 829 ? 144.553 279.309 318.609 1.00 4.02 829 SER B C 1
ATOM 5959 O O . SER A 1 829 ? 145.220 278.384 318.138 1.00 9.50 829 SER B O 1
ATOM 5962 N N . SER A 1 830 ? 144.233 280.391 317.899 1.00 6.26 830 SER B N 1
ATOM 5963 C CA . SER A 1 830 ? 144.811 280.608 316.580 1.00 1.93 830 SER B CA 1
ATOM 5964 C C . SER A 1 830 ? 146.306 280.880 316.645 1.00 2.66 830 SER B C 1
ATOM 5965 O O . SER A 1 830 ? 146.966 280.864 315.603 1.00 7.50 830 SER B O 1
ATOM 5968 N N . PHE A 1 831 ? 146.849 281.134 317.835 1.00 2.62 831 PHE B N 1
ATOM 5969 C CA . PHE A 1 831 ? 148.277 281.361 318.000 1.00 3.84 831 PHE B CA 1
ATOM 5970 C C . PHE A 1 831 ? 149.068 280.068 318.125 1.00 3.80 831 PHE B C 1
ATOM 5971 O O . PHE A 1 831 ? 150.300 280.117 318.132 1.00 8.70 831 PHE B O 1
ATOM 5979 N N . ASN A 1 832 ? 148.399 278.922 318.237 1.00 1.90 832 ASN B N 1
ATOM 5980 C CA . ASN A 1 832 ? 149.082 277.663 318.500 1.00 6.96 832 ASN B CA 1
ATOM 5981 C C . ASN A 1 832 ? 149.724 277.059 317.259 1.00 4.20 832 ASN B C 1
ATOM 5982 O O . ASN A 1 832 ? 150.520 276.125 317.390 1.00 11.49 832 ASN B O 1
ATOM 5987 N N . VAL A 1 833 ? 149.420 277.571 316.071 1.00 4.49 833 VAL B N 1
ATOM 5988 C CA . VAL A 1 833 ? 149.981 277.065 314.825 1.00 4.27 833 VAL B CA 1
ATOM 5989 C C . VAL A 1 833 ? 150.886 278.141 314.243 1.00 2.20 833 VAL B C 1
ATOM 5990 O O . VAL A 1 833 ? 150.540 279.327 314.249 1.00 10.98 833 VAL B O 1
ATOM 5994 N N . SER A 1 834 ? 152.058 277.727 313.758 1.00 4.06 834 SER B N 1
ATOM 5995 C CA . SER A 1 834 ? 153.061 278.683 313.301 1.00 2.39 834 SER B CA 1
ATOM 5996 C C . SER A 1 834 ? 152.640 279.440 312.047 1.00 7.33 834 SER B C 1
ATOM 5997 O O . SER A 1 834 ? 153.231 280.481 311.746 1.00 13.63 834 SER B O 1
ATOM 6000 N N . GLU A 1 835 ? 151.650 278.950 311.304 1.00 5.81 835 GLU B N 1
ATOM 6001 C CA . GLU A 1 835 ? 151.167 279.689 310.149 1.00 5.21 835 GLU B CA 1
ATOM 6002 C C . GLU A 1 835 ? 149.646 279.746 310.164 1.00 8.67 835 GLU B C 1
ATOM 6003 O O . GLU A 1 835 ? 148.992 278.785 310.580 1.00 9.84 835 GLU B O 1
ATOM 6009 N N . PRO A 1 836 ? 149.056 280.852 309.707 1.00 10.00 836 PRO B N 1
ATOM 6010 C CA . PRO A 1 836 ? 147.586 281.013 309.772 1.00 8.95 836 PRO B CA 1
ATOM 6011 C C . PRO A 1 836 ? 146.841 280.228 308.698 1.00 8.75 836 PRO B C 1
ATOM 6012 O O . PRO A 1 836 ? 146.273 280.772 307.748 1.00 12.13 836 PRO B O 1
ATOM 6016 N N . ILE A 1 837 ? 146.832 278.907 308.850 1.00 10.06 837 ILE B N 1
ATOM 6017 C CA . ILE A 1 837 ? 146.063 278.011 307.994 1.00 11.11 837 ILE B CA 1
ATOM 6018 C C . ILE A 1 837 ? 145.249 277.097 308.901 1.00 10.24 837 ILE B C 1
ATOM 6019 O O . ILE A 1 837 ? 145.817 276.385 309.736 1.00 14.21 837 ILE B O 1
ATOM 6024 N N . PHE A 1 838 ? 143.927 277.114 308.737 1.00 9.79 838 PHE B N 1
ATOM 6025 C CA . PHE A 1 838 ? 143.004 276.420 309.634 1.00 11.36 838 PHE B CA 1
ATOM 6026 C C . PHE A 1 838 ? 142.008 275.631 308.793 1.00 12.41 838 PHE B C 1
ATOM 6027 O O . PHE A 1 838 ? 141.082 276.213 308.222 1.00 19.25 838 PHE B O 1
ATOM 6035 N N . ASN A 1 839 ? 142.189 274.305 308.716 1.00 16.65 839 ASN B N 1
ATOM 6036 C CA . ASN A 1 839 ? 141.389 273.499 307.796 1.00 18.76 839 ASN B CA 1
ATOM 6037 C C . ASN A 1 839 ? 140.983 272.147 308.381 1.00 21.50 839 ASN B C 1
ATOM 6038 O O . ASN A 1 839 ? 140.918 271.154 307.647 1.00 23.15 839 ASN B O 1
ATOM 6043 N N . LYS A 1 840 ? 140.749 272.075 309.693 1.00 18.29 840 LYS B N 1
ATOM 6044 C CA . LYS A 1 840 ? 140.242 270.871 310.357 1.00 22.05 840 LYS B CA 1
ATOM 6045 C C . LYS A 1 840 ? 141.235 269.713 310.361 1.00 23.29 840 LYS B C 1
ATOM 6046 O O . LYS A 1 840 ? 140.943 268.650 310.916 1.00 27.13 840 LYS B O 1
ATOM 6052 N N . THR A 1 841 ? 142.398 269.889 309.739 1.00 22.75 841 THR B N 1
ATOM 6053 C CA . THR A 1 841 ? 143.508 268.967 309.924 1.00 21.13 841 THR B CA 1
ATOM 6054 C C . THR A 1 841 ? 144.598 269.549 310.809 1.00 22.12 841 THR B C 1
ATOM 6055 O O . THR A 1 841 ? 145.538 268.832 311.165 1.00 21.96 841 THR B O 1
ATOM 6059 N N . ILE A 1 842 ? 144.489 270.821 311.164 1.00 20.22 842 ILE B N 1
ATOM 6060 C CA . ILE A 1 842 ? 145.410 271.484 312.076 1.00 18.52 842 ILE B CA 1
ATOM 6061 C C . ILE A 1 842 ? 144.910 271.275 313.495 1.00 17.81 842 ILE B C 1
ATOM 6062 O O . ILE A 1 842 ? 143.705 271.360 313.760 1.00 18.65 842 ILE B O 1
ATOM 6067 N N . ASN A 1 843 ? 145.824 270.979 314.412 1.00 15.52 843 ASN B N 1
ATOM 6068 C CA . ASN A 1 843 ? 145.477 270.800 315.815 1.00 14.36 843 ASN B CA 1
ATOM 6069 C C . ASN A 1 843 ? 145.881 272.045 316.594 1.00 14.72 843 ASN B C 1
ATOM 6070 O O . ASN A 1 843 ? 147.068 272.374 316.678 1.00 16.25 843 ASN B O 1
ATOM 6075 N N . LEU A 1 844 ? 144.891 272.727 317.163 1.00 12.99 844 LEU B N 1
ATOM 6076 C CA . LEU A 1 844 ? 145.127 273.923 317.957 1.00 12.41 844 LEU B CA 1
ATOM 6077 C C . LEU A 1 844 ? 145.093 273.658 319.455 1.00 14.36 844 LEU B C 1
ATOM 6078 O O . LEU A 1 844 ? 145.469 274.540 320.231 1.00 15.47 844 LEU B O 1
ATOM 6083 N N . THR A 1 845 ? 144.657 272.480 319.871 1.00 16.02 845 THR B N 1
ATOM 6084 C CA . THR A 1 845 ? 144.601 272.141 321.287 1.00 15.74 845 THR B CA 1
ATOM 6085 C C . THR A 1 845 ? 145.967 271.655 321.760 1.00 15.35 845 THR B C 1
ATOM 6086 O O . THR A 1 845 ? 146.510 270.706 321.188 1.00 19.53 845 THR B O 1
ATOM 6090 N N . PRO A 1 846 ? 146.549 272.275 322.783 1.00 16.81 846 PRO B N 1
ATOM 6091 C CA . PRO A 1 846 ? 147.831 271.793 323.315 1.00 12.92 846 PRO B CA 1
ATOM 6092 C C . PRO A 1 846 ? 147.671 270.417 323.934 1.00 15.20 846 PRO B C 1
ATOM 6093 O O . PRO A 1 846 ? 146.982 270.260 324.953 1.00 17.82 846 PRO B O 1
ATOM 6097 N N . PRO A 1 847 ? 148.296 269.393 323.346 1.00 14.39 847 PRO B N 1
ATOM 6098 C CA . PRO A 1 847 ? 147.958 268.015 323.734 1.00 14.27 847 PRO B CA 1
ATOM 6099 C C . PRO A 1 847 ? 148.377 267.638 325.145 1.00 14.52 847 PRO B C 1
ATOM 6100 O O . PRO A 1 847 ? 147.681 266.841 325.782 1.00 12.90 847 PRO B O 1
ATOM 6104 N N . TYR A 1 848 ? 149.480 268.183 325.662 1.00 13.71 848 TYR B N 1
ATOM 6105 C CA . TYR A 1 848 ? 150.038 267.727 326.931 1.00 12.58 848 TYR B CA 1
ATOM 6106 C C . TYR A 1 848 ? 150.035 268.811 328.005 1.00 13.94 848 TYR B C 1
ATOM 6107 O O . TYR A 1 848 ? 150.732 268.676 329.014 1.00 16.96 848 TYR B O 1
ATOM 6116 N N . ASP A 1 849 ? 149.264 269.880 327.818 1.00 15.31 849 ASP B N 1
ATOM 6117 C CA . ASP A 1 849 ? 149.147 270.938 328.817 1.00 11.97 849 ASP B CA 1
ATOM 6118 C C . ASP A 1 849 ? 147.692 271.367 328.902 1.00 14.96 849 ASP B C 1
ATOM 6119 O O . ASP A 1 849 ? 147.135 271.872 327.924 1.00 22.77 849 ASP B O 1
ATOM 6124 N N . ASP A 1 850 ? 147.084 271.178 330.070 1.00 14.64 850 ASP B N 1
ATOM 6125 C CA . ASP A 1 850 ? 145.678 271.491 330.284 1.00 17.21 850 ASP B CA 1
ATOM 6126 C C . ASP A 1 850 ? 145.475 272.798 331.040 1.00 14.30 850 ASP B C 1
ATOM 6127 O O . ASP A 1 850 ? 144.377 273.048 331.545 1.00 18.30 850 ASP B O 1
ATOM 6132 N N . THR A 1 851 ? 146.514 273.626 331.144 1.00 14.21 851 THR B N 1
ATOM 6133 C CA . THR A 1 851 ? 146.386 274.899 331.845 1.00 12.47 851 THR B CA 1
ATOM 6134 C C . THR A 1 851 ? 145.413 275.830 331.132 1.00 12.73 851 THR B C 1
ATOM 6135 O O . THR A 1 851 ? 144.633 276.538 331.780 1.00 15.38 851 THR B O 1
ATOM 6139 N N . SER A 1 852 ? 145.439 275.837 329.799 1.00 15.74 852 SER B N 1
ATOM 6140 C CA . SER A 1 852 ? 144.572 276.712 329.021 1.00 10.28 852 SER B CA 1
ATOM 6141 C C . SER A 1 852 ? 143.101 276.339 329.126 1.00 11.31 852 SER B C 1
ATOM 6142 O O . SER A 1 852 ? 142.253 277.112 328.671 1.00 17.53 852 SER B O 1
ATOM 6145 N N . GLN A 1 853 ? 142.779 275.177 329.694 1.00 10.87 853 GLN B N 1
ATOM 6146 C CA . GLN A 1 853 ? 141.382 274.810 329.887 1.00 12.12 853 GLN B CA 1
ATOM 6147 C C . GLN A 1 853 ? 140.691 275.719 330.896 1.00 15.66 853 GLN B C 1
ATOM 6148 O O . GLN A 1 853 ? 139.464 275.865 330.854 1.00 19.70 853 GLN B O 1
ATOM 6154 N N . THR A 1 854 ? 141.451 276.332 331.806 1.00 12.84 854 THR B N 1
ATOM 6155 C CA . THR A 1 854 ? 140.879 277.171 332.851 1.00 11.27 854 THR B CA 1
ATOM 6156 C C . THR A 1 854 ? 141.513 278.549 332.972 1.00 8.60 854 THR B C 1
ATOM 6157 O O . THR A 1 854 ? 140.926 279.415 333.628 1.00 11.16 854 THR B O 1
ATOM 6161 N N . VAL A 1 855 ? 142.677 278.782 332.376 1.00 9.97 855 VAL B N 1
ATOM 6162 C CA . VAL A 1 855 ? 143.412 280.029 332.542 1.00 10.13 855 VAL B CA 1
ATOM 6163 C C . VAL A 1 855 ? 143.749 280.587 331.166 1.00 7.13 855 VAL B C 1
ATOM 6164 O O . VAL A 1 855 ? 144.338 279.886 330.336 1.00 12.80 855 VAL B O 1
ATOM 6168 N N . ILE A 1 856 ? 143.367 281.843 330.925 1.00 6.21 856 ILE B N 1
ATOM 6169 C CA . ILE A 1 856 ? 143.628 282.523 329.662 1.00 6.28 856 ILE B CA 1
ATOM 6170 C C . ILE A 1 856 ? 144.920 283.311 329.827 1.00 3.66 856 ILE B C 1
ATOM 6171 O O . ILE A 1 856 ? 145.223 283.812 330.913 1.00 11.61 856 ILE B O 1
ATOM 6176 N N . GLN A 1 857 ? 145.696 283.423 328.754 1.00 7.33 857 GLN B N 1
ATOM 6177 C CA . GLN A 1 857 ? 146.853 284.305 328.776 1.00 3.09 857 GLN B CA 1
ATOM 6178 C C . GLN A 1 857 ? 146.425 285.757 328.961 1.00 4.71 857 GLN B C 1
ATOM 6179 O O . GLN A 1 857 ? 145.359 286.178 328.508 1.00 7.35 857 GLN B O 1
ATOM 6185 N N . ASN A 1 858 ? 147.263 286.530 329.644 1.00 2.92 858 ASN B N 1
ATOM 6186 C CA . ASN A 1 858 ? 147.054 287.969 329.780 1.00 1.91 858 ASN B CA 1
ATOM 6187 C C . ASN A 1 858 ? 148.106 288.674 328.930 1.00 2.14 858 ASN B C 1
ATOM 6188 O O . ASN A 1 858 ? 149.263 288.802 329.335 1.00 5.52 858 ASN B O 1
ATOM 6193 N N . LEU A 1 859 ? 147.692 289.134 327.751 1.00 2.09 859 LEU B N 1
ATOM 6194 C CA . LEU A 1 859 ? 148.566 289.834 326.821 1.00 0.00 859 LEU B CA 1
ATOM 6195 C C . LEU A 1 859 ? 148.314 291.335 326.811 1.00 3.09 859 LEU B C 1
ATOM 6196 O O . LEU A 1 859 ? 148.692 292.019 325.856 1.00 10.10 859 LEU B O 1
ATOM 6201 N N . SER A 1 860 ? 147.671 291.855 327.846 1.00 2.37 860 SER B N 1
ATOM 6202 C CA . SER A 1 860 ? 147.350 293.268 327.899 1.00 2.21 860 SER B CA 1
ATOM 6203 C C . SER A 1 860 ? 148.550 294.090 328.347 1.00 1.43 860 SER B C 1
ATOM 6204 O O . SER A 1 860 ? 149.413 293.620 329.091 1.00 7.45 860 SER B O 1
ATOM 6207 N N . MET A 1 861 ? 148.600 295.329 327.871 1.00 3.05 861 MET B N 1
ATOM 6208 C CA . MET A 1 861 ? 149.500 296.308 328.449 1.00 2.32 861 MET B CA 1
ATOM 6209 C C . MET A 1 861 ? 149.093 296.568 329.899 1.00 2.81 861 MET B C 1
ATOM 6210 O O . MET A 1 861 ? 147.913 296.472 330.245 1.00 1.04 861 MET B O 1
ATOM 6215 N N . PRO A 1 862 ? 150.047 296.889 330.769 1.00 4.08 862 PRO B N 1
ATOM 6216 C CA . PRO A 1 862 ? 149.713 297.100 332.185 1.00 3.14 862 PRO B CA 1
ATOM 6217 C C . PRO A 1 862 ? 148.830 298.319 332.415 1.00 3.47 862 PRO B C 1
ATOM 6218 O O . PRO A 1 862 ? 148.458 299.010 331.463 1.00 10.94 862 PRO B O 1
ATOM 6222 N N . GLN A 1 863 ? 148.492 298.592 333.673 1.00 6.12 863 GLN B N 1
ATOM 6223 C CA . GLN A 1 863 ? 147.713 299.778 333.998 1.00 3.34 863 GLN B CA 1
ATOM 6224 C C . GLN A 1 863 ? 148.495 301.040 333.631 1.00 0.00 863 GLN B C 1
ATOM 6225 O O . GLN A 1 863 ? 149.724 301.040 333.538 1.00 1.17 863 GLN B O 1
ATOM 6231 N N . MET A 1 864 ? 147.755 302.135 333.444 1.00 5.50 864 MET B N 1
ATOM 6232 C CA . MET A 1 864 ? 148.205 303.229 332.587 1.00 3.36 864 MET B CA 1
ATOM 6233 C C . MET A 1 864 ? 149.225 304.163 333.236 1.00 6.49 864 MET B C 1
ATOM 6234 O O . MET A 1 864 ? 149.810 304.985 332.521 1.00 17.96 864 MET B O 1
ATOM 6239 N N . LEU A 1 865 ? 149.426 304.082 334.553 1.00 0.55 865 LEU B N 1
ATOM 6240 C CA . LEU A 1 865 ? 150.388 304.901 335.296 1.00 6.41 865 LEU B CA 1
ATOM 6241 C C . LEU A 1 865 ? 149.938 306.347 335.460 1.00 6.19 865 LEU B C 1
ATOM 6242 O O . LEU A 1 865 ? 150.584 307.123 336.171 1.00 9.25 865 LEU B O 1
ATOM 6247 N N . SER A 1 866 ? 148.837 306.723 334.819 1.00 6.16 866 SER B N 1
ATOM 6248 C CA . SER A 1 866 ? 148.310 308.077 334.954 1.00 1.57 866 SER B CA 1
ATOM 6249 C C . SER A 1 866 ? 146.876 308.075 334.460 1.00 2.43 866 SER B C 1
ATOM 6250 O O . SER A 1 866 ? 146.619 307.708 333.311 1.00 12.31 866 SER B O 1
ATOM 6253 N N . PHE A 1 867 ? 145.947 308.476 335.321 1.00 5.34 867 PHE B N 1
ATOM 6254 C CA . PHE A 1 867 ? 144.547 308.600 334.952 1.00 4.67 867 PHE B CA 1
ATOM 6255 C C . PHE A 1 867 ? 144.167 310.047 334.670 1.00 5.69 867 PHE B C 1
ATOM 6256 O O . PHE A 1 867 ? 142.988 310.406 334.745 1.00 12.02 867 PHE B O 1
ATOM 6264 N N . ASP A 1 868 ? 145.157 310.880 334.352 1.00 4.24 868 ASP B N 1
ATOM 6265 C CA . ASP A 1 868 ? 144.997 312.275 333.971 1.00 5.44 868 ASP B CA 1
ATOM 6266 C C . ASP A 1 868 ? 146.059 312.627 332.937 1.00 6.08 868 ASP B C 1
ATOM 6267 O O . ASP A 1 868 ? 147.258 312.574 333.237 1.00 11.20 868 ASP B O 1
ATOM 6272 N N . PRO A 1 869 ? 145.665 312.977 331.714 1.00 8.95 869 PRO B N 1
ATOM 6273 C CA . PRO A 1 869 ? 146.669 313.248 330.671 1.00 3.17 869 PRO B CA 1
ATOM 6274 C C . PRO A 1 869 ? 147.612 314.397 330.993 1.00 11.56 869 PRO B C 1
ATOM 6275 O O . PRO A 1 869 ? 148.757 314.386 330.528 1.00 14.66 869 PRO B O 1
ATOM 6279 N N . TYR A 1 870 ? 147.184 315.382 331.780 1.00 3.15 870 TYR B N 1
ATOM 6280 C CA . TYR A 1 870 ? 147.981 316.586 331.985 1.00 5.99 870 TYR B CA 1
ATOM 6281 C C . TYR A 1 870 ? 148.725 316.620 333.313 1.00 5.27 870 TYR B C 1
ATOM 6282 O O . TYR A 1 870 ? 149.875 317.063 333.355 1.00 4.60 870 TYR B O 1
ATOM 6291 N N . TYR A 1 871 ? 148.112 316.168 334.402 1.00 5.84 871 TYR B N 1
ATOM 6292 C CA . TYR A 1 871 ? 148.668 316.359 335.734 1.00 5.45 871 TYR B CA 1
ATOM 6293 C C . TYR A 1 871 ? 148.932 315.018 336.405 1.00 7.54 871 TYR B C 1
ATOM 6294 O O . TYR A 1 871 ? 148.112 314.099 336.329 1.00 13.10 871 TYR B O 1
ATOM 6303 N N . GLU A 1 872 ? 150.082 314.920 337.066 1.00 5.50 872 GLU B N 1
ATOM 6304 C CA . GLU A 1 872 ? 150.543 313.681 337.674 1.00 5.88 872 GLU B CA 1
ATOM 6305 C C . GLU A 1 872 ? 150.149 313.637 339.143 1.00 6.66 872 GLU B C 1
ATOM 6306 O O . GLU A 1 872 ? 150.467 314.554 339.906 1.00 12.03 872 GLU B O 1
ATOM 6312 N N . SER A 1 873 ? 149.466 312.567 339.534 1.00 9.73 873 SER B N 1
ATOM 6313 C CA . SER A 1 873 ? 149.143 312.308 340.928 1.00 4.53 873 SER B CA 1
ATOM 6314 C C . SER A 1 873 ? 149.493 310.868 341.264 1.00 8.98 873 SER B C 1
ATOM 6315 O O . SER A 1 873 ? 149.199 309.950 340.492 1.00 14.00 873 SER B O 1
ATOM 6318 N N . THR A 1 874 ? 150.126 310.679 342.416 1.00 6.67 874 THR B N 1
ATOM 6319 C CA . THR A 1 874 ? 150.503 309.347 342.862 1.00 5.37 874 THR B CA 1
ATOM 6320 C C . THR A 1 874 ? 149.266 308.541 343.237 1.00 3.79 874 THR B C 1
ATOM 6321 O O . THR A 1 874 ? 148.349 309.058 343.880 1.00 9.66 874 THR B O 1
ATOM 6325 N N . PHE A 1 875 ? 149.230 307.282 342.812 1.00 0.00 875 PHE B N 1
ATOM 6326 C CA . PHE A 1 875 ? 148.236 306.325 343.272 1.00 4.76 875 PHE B CA 1
ATOM 6327 C C . PHE A 1 875 ? 148.949 305.038 343.669 1.00 2.18 875 PHE B C 1
ATOM 6328 O O . PHE A 1 875 ? 150.149 304.874 343.440 1.00 7.50 875 PHE B O 1
ATOM 6336 N N . TYR A 1 876 ? 148.206 304.123 344.285 1.00 0.18 876 TYR B N 1
ATOM 6337 C CA . TYR A 1 876 ? 148.809 302.989 344.969 1.00 3.75 876 TYR B CA 1
ATOM 6338 C C . TYR A 1 876 ? 148.093 301.687 344.646 1.00 2.43 876 TYR B C 1
ATOM 6339 O O . TYR A 1 876 ? 146.900 301.668 344.340 1.00 6.45 876 TYR B O 1
ATOM 6348 N N . VAL A 1 877 ? 148.846 300.596 344.738 1.00 0.00 877 VAL B N 1
ATOM 6349 C CA . VAL A 1 877 ? 148.283 299.258 344.867 1.00 4.48 877 VAL B CA 1
ATOM 6350 C C . VAL A 1 877 ? 148.228 298.925 346.352 1.00 1.79 877 VAL B C 1
ATOM 6351 O O . VAL A 1 877 ? 149.260 298.920 347.027 1.00 4.41 877 VAL B O 1
ATOM 6355 N N . VAL A 1 878 ? 147.033 298.642 346.861 1.00 3.77 878 VAL B N 1
ATOM 6356 C CA . VAL A 1 878 ? 146.846 298.441 348.290 1.00 5.20 878 VAL B CA 1
ATOM 6357 C C . VAL A 1 878 ? 146.435 297.004 348.567 1.00 5.21 878 VAL B C 1
ATOM 6358 O O . VAL A 1 878 ? 145.841 296.320 347.731 1.00 8.02 878 VAL B O 1
ATOM 6362 N N . SER A 1 879 ? 146.753 296.560 349.778 1.00 6.17 879 SER B N 1
ATOM 6363 C CA . SER A 1 879 ? 146.362 295.242 350.252 1.00 4.58 879 SER B CA 1
ATOM 6364 C C . SER A 1 879 ? 144.899 295.276 350.674 1.00 6.01 879 SER B C 1
ATOM 6365 O O . SER A 1 879 ? 144.527 296.020 351.586 1.00 11.73 879 SER B O 1
ATOM 6368 N N . ALA A 1 880 ? 144.072 294.475 350.011 1.00 11.08 880 ALA B N 1
ATOM 6369 C CA . ALA A 1 880 ? 142.642 294.458 350.278 1.00 6.56 880 ALA B CA 1
ATOM 6370 C C . ALA A 1 880 ? 142.242 293.499 351.391 1.00 15.66 880 ALA B C 1
ATOM 6371 O O . ALA A 1 880 ? 141.132 293.620 351.919 1.00 17.33 880 ALA B O 1
ATOM 6373 N N . ASP A 1 881 ? 143.107 292.560 351.766 1.00 14.20 881 ASP B N 1
ATOM 6374 C CA . ASP A 1 881 ? 142.753 291.524 352.725 1.00 14.57 881 ASP B CA 1
ATOM 6375 C C . ASP A 1 881 ? 143.510 291.640 354.040 1.00 14.70 881 ASP B C 1
ATOM 6376 O O . ASP A 1 881 ? 143.236 290.868 354.965 1.00 18.62 881 ASP B O 1
ATOM 6381 N N . ASN A 1 882 ? 144.463 292.568 354.137 1.00 15.84 882 ASN B N 1
ATOM 6382 C CA . ASN A 1 882 ? 145.288 292.858 355.307 1.00 13.93 882 ASN B CA 1
ATOM 6383 C C . ASN A 1 882 ? 146.293 291.756 355.627 1.00 18.05 882 ASN B C 1
ATOM 6384 O O . ASN A 1 882 ? 147.116 291.939 356.530 1.00 20.47 882 ASN B O 1
ATOM 6389 N N . GLU A 1 883 ? 146.272 290.631 354.916 1.00 14.13 883 GLU B N 1
ATOM 6390 C CA . GLU A 1 883 ? 147.248 289.569 355.118 1.00 10.69 883 GLU B CA 1
ATOM 6391 C C . GLU A 1 883 ? 148.388 289.622 354.113 1.00 12.72 883 GLU B C 1
ATOM 6392 O O . GLU A 1 883 ? 149.541 289.380 354.478 1.00 15.07 883 GLU B O 1
ATOM 6398 N N . TRP A 1 884 ? 148.092 289.941 352.857 1.00 9.35 884 TRP B N 1
ATOM 6399 C CA . TRP A 1 884 ? 149.118 290.023 351.830 1.00 8.47 884 TRP B CA 1
ATOM 6400 C C . TRP A 1 884 ? 149.833 291.364 351.920 1.00 7.36 884 TRP B C 1
ATOM 6401 O O . TRP A 1 884 ? 149.195 292.420 351.920 1.00 9.30 884 TRP B O 1
ATOM 6412 N N . VAL A 1 885 ? 151.156 291.319 352.017 1.00 5.95 885 VAL B N 1
ATOM 6413 C CA . VAL A 1 885 ? 151.976 292.525 352.061 1.00 5.27 885 VAL B CA 1
ATOM 6414 C C . VAL A 1 885 ? 152.424 292.844 350.642 1.00 6.16 885 VAL B C 1
ATOM 6415 O O . VAL A 1 885 ? 153.010 291.983 349.970 1.00 15.38 885 VAL B O 1
ATOM 6419 N N . PRO A 1 886 ? 152.160 294.053 350.144 1.00 11.78 886 PRO B N 1
ATOM 6420 C CA . PRO A 1 886 ? 152.439 294.342 348.729 1.00 8.38 886 PRO B CA 1
ATOM 6421 C C . PRO A 1 886 ? 153.895 294.173 348.333 1.00 6.25 886 PRO B C 1
ATOM 6422 O O . PRO A 1 886 ? 154.172 293.787 347.192 1.00 19.18 886 PRO B O 1
ATOM 6426 N N . THR A 1 887 ? 154.835 294.444 349.234 1.00 7.38 887 THR B N 1
ATOM 6427 C CA . THR A 1 887 ? 156.246 294.284 348.911 1.00 10.97 887 THR B CA 1
ATOM 6428 C C . THR A 1 887 ? 156.713 292.835 348.975 1.00 11.20 887 THR B C 1
ATOM 6429 O O . THR A 1 887 ? 157.874 292.564 348.659 1.00 12.79 887 THR B O 1
ATOM 6433 N N . SER A 1 888 ? 155.858 291.907 349.406 1.00 7.78 888 SER B N 1
ATOM 6434 C CA . SER A 1 888 ? 156.235 290.499 349.396 1.00 10.48 888 SER B CA 1
ATOM 6435 C C . SER A 1 888 ? 156.188 289.904 347.995 1.00 10.85 888 SER B C 1
ATOM 6436 O O . SER A 1 888 ? 156.880 288.919 347.720 1.00 12.90 888 SER B O 1
ATOM 6439 N N . GLY A 1 889 ? 155.395 290.486 347.102 1.00 13.16 889 GLY B N 1
ATOM 6440 C CA . GLY A 1 889 ? 155.249 289.967 345.767 1.00 6.71 889 GLY B CA 1
ATOM 6441 C C . GLY A 1 889 ? 153.844 289.468 345.513 1.00 6.30 889 GLY B C 1
ATOM 6442 O O . GLY A 1 889 ? 153.043 289.297 346.436 1.00 9.07 889 GLY B O 1
ATOM 6443 N N . PRO A 1 890 ? 153.515 289.243 344.246 1.00 5.18 890 PRO B N 1
ATOM 6444 C CA . PRO A 1 890 ? 152.162 288.790 343.905 1.00 6.38 890 PRO B CA 1
ATOM 6445 C C . PRO A 1 890 ? 151.853 287.424 344.500 1.00 5.13 890 PRO B C 1
ATOM 6446 O O . PRO A 1 890 ? 152.716 286.549 344.578 1.00 4.88 890 PRO B O 1
ATOM 6450 N N . ALA A 1 891 ? 150.599 287.250 344.907 1.00 4.43 891 ALA B N 1
ATOM 6451 C CA . ALA A 1 891 ? 150.094 285.980 345.405 1.00 3.91 891 ALA B CA 1
ATOM 6452 C C . ALA A 1 891 ? 149.228 285.253 344.387 1.00 6.43 891 ALA B C 1
ATOM 6453 O O . ALA A 1 891 ? 148.783 284.133 344.653 1.00 5.77 891 ALA B O 1
ATOM 6455 N N . TRP A 1 892 ? 148.977 285.863 343.238 1.00 6.71 892 TRP B N 1
ATOM 6456 C CA . TRP A 1 892 ? 148.170 285.297 342.176 1.00 4.39 892 TRP B CA 1
ATOM 6457 C C . TRP A 1 892 ? 149.091 284.713 341.104 1.00 4.12 892 TRP B C 1
ATOM 6458 O O . TRP A 1 892 ? 150.308 284.621 341.286 1.00 3.53 892 TRP B O 1
ATOM 6469 N N . LYS A 1 893 ? 148.513 284.298 339.979 1.00 2.71 893 LYS B N 1
ATOM 6470 C CA . LYS A 1 893 ? 149.301 283.810 338.853 1.00 6.25 893 LYS B CA 1
ATOM 6471 C C . LYS A 1 893 ? 149.802 284.981 338.014 1.00 2.47 893 LYS B C 1
ATOM 6472 O O . LYS A 1 893 ? 149.013 285.830 337.592 1.00 9.02 893 LYS B O 1
ATOM 6478 N N . VAL A 1 894 ? 151.103 285.018 337.760 1.00 0.00 894 VAL B N 1
ATOM 6479 C CA . VAL A 1 894 ? 151.754 286.135 337.079 1.00 5.96 894 VAL B CA 1
ATOM 6480 C C . VAL A 1 894 ? 152.261 285.658 335.721 1.00 2.77 894 VAL B C 1
ATOM 6481 O O . VAL A 1 894 ? 153.099 284.751 335.659 1.00 8.41 894 VAL B O 1
ATOM 6485 N N . PRO A 1 895 ? 151.773 286.230 334.623 1.00 7.54 895 PRO B N 1
ATOM 6486 C CA . PRO A 1 895 ? 152.160 285.802 333.267 1.00 2.49 895 PRO B CA 1
ATOM 6487 C C . PRO A 1 895 ? 153.421 286.428 332.674 1.00 4.48 895 PRO B C 1
ATOM 6488 O O . PRO A 1 895 ? 153.316 287.498 332.067 1.00 22.29 895 PRO B O 1
ATOM 6492 N N . TYR A 1 896 ? 154.601 285.833 332.840 1.00 2.60 896 TYR B N 1
ATOM 6493 C CA . TYR A 1 896 ? 155.782 286.348 332.150 1.00 4.66 896 TYR B CA 1
ATOM 6494 C C . TYR A 1 896 ? 155.766 286.004 330.653 1.00 7.85 896 TYR B C 1
ATOM 6495 O O . TYR A 1 896 ? 155.018 285.139 330.194 1.00 6.41 896 TYR B O 1
ATOM 6504 N N . LEU A 1 897 ? 156.617 286.705 329.893 1.00 4.21 897 LEU B N 1
ATOM 6505 C CA . LEU A 1 897 ? 156.649 286.640 328.433 1.00 2.72 897 LEU B CA 1
ATOM 6506 C C . LEU A 1 897 ? 158.082 286.745 327.929 1.00 4.69 897 LEU B C 1
ATOM 6507 O O . LEU A 1 897 ? 158.958 287.286 328.605 1.00 13.01 897 LEU B O 1
ATOM 6512 N N . GLU A 1 898 ? 158.308 286.253 326.710 1.00 6.73 898 GLU B N 1
ATOM 6513 C CA . GLU A 1 898 ? 159.596 286.426 326.049 1.00 3.53 898 GLU B CA 1
ATOM 6514 C C . GLU A 1 898 ? 159.437 286.235 324.546 1.00 4.11 898 GLU B C 1
ATOM 6515 O O . GLU A 1 898 ? 158.773 285.296 324.107 1.00 6.21 898 GLU B O 1
ATOM 6521 N N . ASN A 1 899 ? 160.060 287.122 323.769 1.00 2.12 899 ASN B N 1
ATOM 6522 C CA . ASN A 1 899 ? 160.120 286.958 322.321 1.00 4.14 899 ASN B CA 1
ATOM 6523 C C . ASN A 1 899 ? 161.112 285.861 321.953 1.00 5.00 899 ASN B C 1
ATOM 6524 O O . ASN A 1 899 ? 162.156 285.708 322.591 1.00 12.80 899 ASN B O 1
ATOM 6529 N N . VAL A 1 900 ? 160.786 285.106 320.906 1.00 5.52 900 VAL B N 1
ATOM 6530 C CA . VAL A 1 900 ? 161.595 283.982 320.448 1.00 5.52 900 VAL B CA 1
ATOM 6531 C C . VAL A 1 900 ? 161.741 284.056 318.935 1.00 6.36 900 VAL B C 1
ATOM 6532 O O . VAL A 1 900 ? 160.763 284.307 318.223 1.00 11.96 900 VAL B O 1
ATOM 6536 N N . VAL A 1 901 ? 162.953 283.823 318.438 1.00 7.54 901 VAL B N 1
ATOM 6537 C CA . VAL A 1 901 ? 163.172 283.663 317.004 1.00 4.18 901 VAL B CA 1
ATOM 6538 C C . VAL A 1 901 ? 162.944 282.199 316.647 1.00 7.73 901 VAL B C 1
ATOM 6539 O O . VAL A 1 901 ? 163.590 281.304 317.201 1.00 8.27 901 VAL B O 1
ATOM 6543 N N . LYS A 1 902 ? 162.016 281.954 315.727 1.00 11.39 902 LYS B N 1
ATOM 6544 C CA . LYS A 1 902 ? 161.666 280.590 315.341 1.00 4.35 902 LYS B CA 1
ATOM 6545 C C . LYS A 1 902 ? 160.970 280.631 313.991 1.00 9.05 902 LYS B C 1
ATOM 6546 O O . LYS A 1 902 ? 159.921 281.268 313.854 1.00 15.48 902 LYS B O 1
ATOM 6552 N N . ARG A 1 903 ? 161.548 279.963 312.999 1.00 9.11 903 ARG B N 1
ATOM 6553 C CA . ARG A 1 903 ? 160.930 279.855 311.686 1.00 6.17 903 ARG B CA 1
ATOM 6554 C C . ARG A 1 903 ? 160.014 278.641 311.647 1.00 8.61 903 ARG B C 1
ATOM 6555 O O . ARG A 1 903 ? 160.311 277.605 312.247 1.00 12.30 903 ARG B O 1
ATOM 6563 N N . SER A 1 904 ? 158.893 278.780 310.950 1.00 5.30 904 SER B N 1
ATOM 6564 C CA . SER A 1 904 ? 157.952 277.680 310.831 1.00 8.77 904 SER B CA 1
ATOM 6565 C C . SER A 1 904 ? 158.506 276.591 309.915 1.00 9.93 904 SER B C 1
ATOM 6566 O O . SER A 1 904 ? 159.483 276.785 309.190 1.00 12.30 904 SER B O 1
ATOM 6569 N N . GLY A 1 905 ? 157.869 275.422 309.971 1.00 7.09 905 GLY B N 1
ATOM 6570 C CA . GLY A 1 905 ? 158.238 274.351 309.063 1.00 5.67 905 GLY B CA 1
ATOM 6571 C C . GLY A 1 905 ? 157.995 274.712 307.612 1.00 9.74 905 GLY B C 1
ATOM 6572 O O . GLY A 1 905 ? 158.824 274.432 306.745 1.00 12.79 905 GLY B O 1
ATOM 6573 N N . ARG A 1 906 ? 156.862 275.359 307.331 1.00 13.46 906 ARG B N 1
ATOM 6574 C CA . ARG A 1 906 ? 156.571 275.783 305.966 1.00 8.01 906 ARG B CA 1
ATOM 6575 C C . ARG A 1 906 ? 157.596 276.795 305.472 1.00 7.51 906 ARG B C 1
ATOM 6576 O O . ARG A 1 906 ? 158.020 276.744 304.313 1.00 12.94 906 ARG B O 1
ATOM 6584 N N . ARG A 1 907 ? 158.006 277.721 306.340 1.00 9.65 907 ARG B N 1
ATOM 6585 C CA . ARG A 1 907 ? 158.999 278.718 305.954 1.00 9.73 907 ARG B CA 1
ATOM 6586 C C . ARG A 1 907 ? 160.360 278.083 305.695 1.00 9.23 907 ARG B C 1
ATOM 6587 O O . ARG A 1 907 ? 161.084 278.503 304.786 1.00 11.84 907 ARG B O 1
ATOM 6595 N N . LEU A 1 908 ? 160.736 277.088 306.499 1.00 12.21 908 LEU B N 1
ATOM 6596 C CA . LEU A 1 908 ? 162.007 276.406 306.280 1.00 5.79 908 LEU B CA 1
ATOM 6597 C C . LEU A 1 908 ? 161.985 275.600 304.987 1.00 9.44 908 LEU B C 1
ATOM 6598 O O . LEU A 1 908 ? 162.974 275.581 304.246 1.00 13.51 908 LEU B O 1
ATOM 6603 N N . LEU A 1 909 ? 160.859 274.946 304.692 1.00 11.04 909 LEU B N 1
ATOM 6604 C CA . LEU A 1 909 ? 160.735 274.197 303.446 1.00 11.69 909 LEU B CA 1
ATOM 6605 C C . LEU A 1 909 ? 160.892 275.108 302.236 1.00 12.67 909 LEU B C 1
ATOM 6606 O O . LEU A 1 909 ? 161.538 274.737 301.249 1.00 16.76 909 LEU B O 1
ATOM 6611 N N . ALA A 1 910 ? 160.298 276.303 302.289 1.00 13.69 910 ALA B N 1
ATOM 6612 C CA . ALA A 1 910 ? 160.459 277.257 301.197 1.00 13.13 910 ALA B CA 1
ATOM 6613 C C . ALA A 1 910 ? 161.905 277.720 301.078 1.00 13.60 910 ALA B C 1
ATOM 6614 O O . ALA A 1 910 ? 162.419 277.889 299.967 1.00 19.96 910 ALA B O 1
ATOM 6616 N N . GLU A 1 911 ? 162.576 277.933 302.212 1.00 13.01 911 GLU B N 1
ATOM 6617 C CA . GLU A 1 911 ? 163.967 278.375 302.178 1.00 17.31 911 GLU B CA 1
ATOM 6618 C C . GLU A 1 911 ? 164.867 277.318 301.552 1.00 17.14 911 GLU B C 1
ATOM 6619 O O . GLU A 1 911 ? 165.802 277.648 300.813 1.00 19.41 911 GLU B O 1
ATOM 6625 N N . LEU A 1 912 ? 164.607 276.041 301.839 1.00 16.55 912 LEU B N 1
ATOM 6626 C CA . LEU A 1 912 ? 165.347 274.971 301.178 1.00 15.91 912 LEU B CA 1
ATOM 6627 C C . LEU A 1 912 ? 165.099 274.978 299.677 1.00 18.46 912 LEU B C 1
ATOM 6628 O O . LEU A 1 912 ? 166.005 274.685 298.889 1.00 19.80 912 LEU B O 1
ATOM 6633 N N . ARG A 1 913 ? 163.872 275.303 299.265 1.00 18.44 913 ARG B N 1
ATOM 6634 C CA . ARG A 1 913 ? 163.530 275.295 297.847 1.00 19.25 913 ARG B CA 1
ATOM 6635 C C . ARG A 1 913 ? 164.343 276.319 297.066 1.00 20.06 913 ARG B C 1
ATOM 6636 O O . ARG A 1 913 ? 164.837 276.025 295.972 1.00 20.62 913 ARG B O 1
ATOM 6644 N N . ILE A 1 914 ? 164.500 277.523 297.613 1.00 19.02 914 ILE B N 1
ATOM 6645 C CA . ILE A 1 914 ? 165.013 278.658 296.857 1.00 21.86 914 ILE B CA 1
ATOM 6646 C C . ILE A 1 914 ? 166.452 278.998 297.198 1.00 22.00 914 ILE B C 1
ATOM 6647 O O . ILE A 1 914 ? 167.007 279.933 296.606 1.00 24.51 914 ILE B O 1
ATOM 6652 N N . ALA A 1 915 ? 167.076 278.283 298.132 1.00 20.47 915 ALA B N 1
ATOM 6653 C CA . ALA A 1 915 ? 168.442 278.592 298.538 1.00 22.80 915 ALA B CA 1
ATOM 6654 C C . ALA A 1 915 ? 169.382 277.398 298.545 1.00 26.00 915 ALA B C 1
ATOM 6655 O O . ALA A 1 915 ? 170.601 277.604 298.507 1.00 29.02 915 ALA B O 1
ATOM 6657 N N . SER A 1 916 ? 168.875 276.171 298.602 1.00 22.72 916 SER B N 1
ATOM 6658 C CA . SER A 1 916 ? 169.717 274.986 298.516 1.00 23.52 916 SER B CA 1
ATOM 6659 C C . SER A 1 916 ? 169.277 273.997 297.450 1.00 23.00 916 SER B C 1
ATOM 6660 O O . SER A 1 916 ? 170.133 273.297 296.899 1.00 23.28 916 SER B O 1
ATOM 6663 N N . ASN A 1 917 ? 167.985 273.915 297.137 1.00 22.30 917 ASN B N 1
ATOM 6664 C CA . ASN A 1 917 ? 167.480 273.059 296.075 1.00 19.51 917 ASN B CA 1
ATOM 6665 C C . ASN A 1 917 ? 167.116 273.849 294.826 1.00 21.24 917 ASN B C 1
ATOM 6666 O O . ASN A 1 917 ? 166.418 273.327 293.952 1.00 23.88 917 ASN B O 1
ATOM 6671 N N . ASN A 1 918 ? 167.557 275.100 294.731 1.00 23.52 918 ASN B N 1
ATOM 6672 C CA . ASN A 1 918 ? 167.274 275.943 293.573 1.00 20.98 918 ASN B CA 1
ATOM 6673 C C . ASN A 1 918 ? 168.360 275.692 292.538 1.00 20.08 918 ASN B C 1
ATOM 6674 O O . ASN A 1 918 ? 169.475 276.206 292.649 1.00 21.45 918 ASN B O 1
ATOM 6679 N N . GLY A 1 919 ? 168.034 274.895 291.528 1.00 20.00 919 GLY B N 1
ATOM 6680 C CA . GLY A 1 919 ? 168.973 274.610 290.466 1.00 18.50 919 GLY B CA 1
ATOM 6681 C C . GLY A 1 919 ? 168.526 275.181 289.140 1.00 19.66 919 GLY B C 1
ATOM 6682 O O . GLY A 1 919 ? 168.709 274.553 288.094 1.00 23.81 919 GLY B O 1
ATOM 6683 N N . SER A 1 920 ? 167.935 276.373 289.168 1.00 18.42 920 SER B N 1
ATOM 6684 C CA . SER A 1 920 ? 167.482 277.007 287.943 1.00 16.08 920 SER B CA 1
ATOM 6685 C C . SER A 1 920 ? 168.675 277.333 287.047 1.00 17.12 920 SER B C 1
ATOM 6686 O O . SER A 1 920 ? 169.809 277.481 287.509 1.00 15.57 920 SER B O 1
ATOM 6689 N N . GLY A 1 921 ? 168.410 277.406 285.742 1.00 13.83 921 GLY B N 1
ATOM 6690 C CA . GLY A 1 921 ? 169.489 277.638 284.793 1.00 12.24 921 GLY B CA 1
ATOM 6691 C C . GLY A 1 921 ? 170.215 278.942 285.051 1.00 12.40 921 GLY B C 1
ATOM 6692 O O . GLY A 1 921 ? 171.446 278.986 285.088 1.00 13.46 921 GLY B O 1
ATOM 6693 N N . ASP A 1 922 ? 169.462 280.021 285.237 1.00 14.16 922 ASP B N 1
ATOM 6694 C CA . ASP A 1 922 ? 170.040 281.235 285.783 1.00 14.90 922 ASP B CA 1
ATOM 6695 C C . ASP A 1 922 ? 170.406 281.004 287.247 1.00 18.16 922 ASP B C 1
ATOM 6696 O O . ASP A 1 922 ? 169.924 280.069 287.889 1.00 22.63 922 ASP B O 1
ATOM 6701 N N . ARG A 1 923 ? 171.266 281.879 287.773 1.00 20.79 923 ARG B N 1
ATOM 6702 C CA . ARG A 1 923 ? 171.905 281.707 289.085 1.00 20.66 923 ARG B CA 1
ATOM 6703 C C . ARG A 1 923 ? 172.968 280.611 289.032 1.00 19.73 923 ARG B C 1
ATOM 6704 O O . ARG A 1 923 ? 173.727 280.408 289.982 1.00 25.38 923 ARG B O 1
ATOM 6712 N N . THR A 1 924 ? 173.037 279.913 287.901 1.00 12.46 924 THR B N 1
ATOM 6713 C CA . THR A 1 924 ? 174.093 278.942 287.651 1.00 16.37 924 THR B CA 1
ATOM 6714 C C . THR A 1 924 ? 174.956 279.423 286.496 1.00 14.30 924 THR B C 1
ATOM 6715 O O . THR A 1 924 ? 176.177 279.534 286.626 1.00 15.43 924 THR B O 1
ATOM 6719 N N . PHE A 1 925 ? 174.318 279.761 285.380 1.00 14.20 925 PHE B N 1
ATOM 6720 C CA . PHE A 1 925 ? 175.035 280.052 284.150 1.00 13.01 925 PHE B CA 1
ATOM 6721 C C . PHE A 1 925 ? 175.087 281.535 283.818 1.00 12.01 925 PHE B C 1
ATOM 6722 O O . PHE A 1 925 ? 175.962 281.952 283.053 1.00 19.23 925 PHE B O 1
ATOM 6730 N N . LEU A 1 926 ? 174.179 282.338 284.369 1.00 13.24 926 LEU B N 1
ATOM 6731 C CA . LEU A 1 926 ? 174.147 283.773 284.125 1.00 13.58 926 LEU B CA 1
ATOM 6732 C C . LEU A 1 926 ? 174.621 284.563 285.341 1.00 16.88 926 LEU B C 1
ATOM 6733 O O . LEU A 1 926 ? 174.264 285.731 285.511 1.00 20.62 926 LEU B O 1
ATOM 6738 N N . ASP A 1 927 ? 175.431 283.936 286.194 1.00 19.82 927 ASP B N 1
ATOM 6739 C CA . ASP A 1 927 ? 175.869 284.565 287.433 1.00 20.87 927 ASP B CA 1
ATOM 6740 C C . ASP A 1 927 ? 176.927 285.638 287.217 1.00 19.73 927 ASP B C 1
ATOM 6741 O O . ASP A 1 927 ? 177.101 286.496 288.088 1.00 22.85 927 ASP B O 1
ATOM 6746 N N . ASP A 1 928 ? 177.633 285.612 286.093 1.00 18.71 928 ASP B N 1
ATOM 6747 C CA . ASP A 1 928 ? 178.652 286.616 285.815 1.00 21.55 928 ASP B CA 1
ATOM 6748 C C . ASP A 1 928 ? 178.014 287.957 285.466 1.00 20.33 928 ASP B C 1
ATOM 6749 O O . ASP A 1 928 ? 178.706 288.962 285.306 1.00 19.82 928 ASP B O 1
ATOM 6754 N N . LYS B 1 71 ? 190.059 285.089 262.922 1.00 30.08 71 LYS A N 1
ATOM 6755 C CA . LYS B 1 71 ? 189.946 283.645 263.090 1.00 28.87 71 LYS A CA 1
ATOM 6756 C C . LYS B 1 71 ? 189.411 282.989 261.824 1.00 27.97 71 LYS A C 1
ATOM 6757 O O . LYS B 1 71 ? 189.188 283.656 260.816 1.00 31.07 71 LYS A O 1
ATOM 6763 N N . THR B 1 72 ? 189.206 281.677 261.886 1.00 28.17 72 THR A N 1
ATOM 6764 C CA . THR B 1 72 ? 188.670 280.924 260.763 1.00 26.67 72 THR A CA 1
ATOM 6765 C C . THR B 1 72 ? 187.745 279.840 261.293 1.00 26.23 72 THR A C 1
ATOM 6766 O O . THR B 1 72 ? 187.645 279.614 262.500 1.00 28.74 72 THR A O 1
ATOM 6770 N N . LEU B 1 73 ? 187.062 279.168 260.364 1.00 24.39 73 LEU A N 1
ATOM 6771 C CA . LEU B 1 73 ? 186.176 278.074 260.745 1.00 23.09 73 LEU A CA 1
ATOM 6772 C C . LEU B 1 73 ? 186.945 276.932 261.397 1.00 25.43 73 LEU A C 1
ATOM 6773 O O . LEU B 1 73 ? 186.405 276.237 262.263 1.00 26.09 73 LEU A O 1
ATOM 6778 N N . TYR B 1 74 ? 188.200 276.723 260.993 1.00 27.25 74 TYR A N 1
ATOM 6779 C CA . TYR B 1 74 ? 189.022 275.694 261.624 1.00 26.67 74 TYR A CA 1
ATOM 6780 C C . TYR B 1 74 ? 189.284 276.019 263.087 1.00 26.11 74 TYR A C 1
ATOM 6781 O O . TYR B 1 74 ? 189.291 275.122 263.938 1.00 28.33 74 TYR A O 1
ATOM 6790 N N . ASN B 1 75 ? 189.518 277.296 263.396 1.00 25.66 75 ASN A N 1
ATOM 6791 C CA . ASN B 1 75 ? 189.758 277.693 264.778 1.00 25.74 75 ASN A CA 1
ATOM 6792 C C . ASN B 1 75 ? 188.539 277.419 265.650 1.00 25.93 75 ASN A C 1
ATOM 6793 O O . ASN B 1 75 ? 188.651 276.807 266.717 1.00 27.43 75 ASN A O 1
ATOM 6798 N N . TYR B 1 76 ? 187.357 277.847 265.196 1.00 25.50 76 TYR A N 1
ATOM 6799 C CA . TYR B 1 76 ? 186.160 277.741 266.025 1.00 24.30 76 TYR A CA 1
ATOM 6800 C C . TYR B 1 76 ? 185.751 276.294 266.263 1.00 21.58 76 TYR A C 1
ATOM 6801 O O . TYR B 1 76 ? 185.179 275.980 267.312 1.00 22.02 76 TYR A O 1
ATOM 6810 N N . TYR B 1 77 ? 186.037 275.399 265.318 1.00 21.95 77 TYR A N 1
ATOM 6811 C CA . TYR B 1 77 ? 185.635 274.008 265.476 1.00 20.96 77 TYR A CA 1
ATOM 6812 C C . TYR B 1 77 ? 186.478 273.260 266.501 1.00 22.11 77 TYR A C 1
ATOM 6813 O O . TYR B 1 77 ? 186.185 272.093 266.780 1.00 26.10 77 TYR A O 1
ATOM 6822 N N . SER B 1 78 ? 187.506 273.893 267.070 1.00 23.34 78 SER A N 1
ATOM 6823 C CA . SER B 1 78 ? 188.382 273.238 268.035 1.00 24.12 78 SER A CA 1
ATOM 6824 C C . SER B 1 78 ? 188.488 274.000 269.354 1.00 25.23 78 SER A C 1
ATOM 6825 O O . SER B 1 78 ? 189.488 273.858 270.062 1.00 28.61 78 SER A O 1
ATOM 6828 N N . GLU B 1 79 ? 187.484 274.804 269.709 1.00 22.92 79 GLU A N 1
ATOM 6829 C CA . GLU B 1 79 ? 187.520 275.557 270.962 1.00 23.94 79 GLU A CA 1
ATOM 6830 C C . GLU B 1 79 ? 186.687 274.904 272.060 1.00 25.76 79 GLU A C 1
ATOM 6831 O O . GLU B 1 79 ? 187.219 274.540 273.114 1.00 25.13 79 GLU A O 1
ATOM 6837 N N . GLY B 1 80 ? 185.388 274.742 271.832 1.00 19.36 80 GLY A N 1
ATOM 6838 C CA . GLY B 1 80 ? 184.505 274.197 272.835 1.00 16.43 80 GLY A CA 1
ATOM 6839 C C . GLY B 1 80 ? 184.022 275.252 273.809 1.00 14.25 80 GLY A C 1
ATOM 6840 O O . GLY B 1 80 ? 184.638 276.310 273.968 1.00 18.81 80 GLY A O 1
ATOM 6841 N N . PRO B 1 81 ? 182.909 274.982 274.483 1.00 15.75 81 PRO A N 1
ATOM 6842 C CA . PRO B 1 81 ? 182.390 275.939 275.464 1.00 12.79 81 PRO A CA 1
ATOM 6843 C C . PRO B 1 81 ? 183.335 276.078 276.646 1.00 12.79 81 PRO A C 1
ATOM 6844 O O . PRO B 1 81 ? 184.118 275.182 276.964 1.00 15.63 81 PRO A O 1
ATOM 6848 N N . SER B 1 82 ? 183.260 277.236 277.295 1.00 14.92 82 SER A N 1
ATOM 6849 C CA . SER B 1 82 ? 184.161 277.557 278.390 1.00 16.45 82 SER A CA 1
ATOM 6850 C C . SER B 1 82 ? 183.396 278.267 279.496 1.00 18.39 82 SER A C 1
ATOM 6851 O O . SER B 1 82 ? 182.167 278.362 279.476 1.00 17.89 82 SER A O 1
ATOM 6854 N N . THR B 1 83 ? 184.157 278.796 280.456 1.00 22.79 83 THR A N 1
ATOM 6855 C CA . THR B 1 83 ? 183.663 279.573 281.588 1.00 19.71 83 THR A CA 1
ATOM 6856 C C . THR B 1 83 ? 183.003 280.826 281.014 1.00 17.72 83 THR A C 1
ATOM 6857 O O . THR B 1 83 ? 183.111 281.048 279.801 1.00 28.33 83 THR A O 1
ATOM 6861 N N . PRO B 1 84 ? 182.415 281.730 281.829 1.00 16.34 84 PRO A N 1
ATOM 6862 C CA . PRO B 1 84 ? 180.988 282.048 281.643 1.00 15.89 84 PRO A CA 1
ATOM 6863 C C . PRO B 1 84 ? 180.511 281.967 280.204 1.00 14.64 84 PRO A C 1
ATOM 6864 O O . PRO B 1 84 ? 181.065 282.590 279.294 1.00 16.81 84 PRO A O 1
ATOM 6868 N N . ILE B 1 85 ? 179.441 281.193 280.013 1.00 13.66 85 ILE A N 1
ATOM 6869 C CA . ILE B 1 85 ? 178.993 280.811 278.682 1.00 10.80 85 ILE A CA 1
ATOM 6870 C C . ILE B 1 85 ? 178.254 281.924 277.958 1.00 12.66 85 ILE A C 1
ATOM 6871 O O . ILE B 1 85 ? 177.996 281.796 276.760 1.00 15.46 85 ILE A O 1
ATOM 6876 N N . MET B 1 86 ? 177.888 283.002 278.646 1.00 13.56 86 MET A N 1
ATOM 6877 C CA . MET B 1 86 ? 177.250 284.121 277.961 1.00 13.65 86 MET A CA 1
ATOM 6878 C C . MET B 1 86 ? 178.273 285.022 277.270 1.00 13.81 86 MET A C 1
ATOM 6879 O O . MET B 1 86 ? 178.012 285.479 276.152 1.00 17.58 86 MET A O 1
ATOM 6884 N N . PRO B 1 87 ? 179.412 285.353 277.895 1.00 13.56 87 PRO A N 1
ATOM 6885 C CA . PRO B 1 87 ? 180.496 285.962 277.103 1.00 13.78 87 PRO A CA 1
ATOM 6886 C C . PRO B 1 87 ? 180.966 285.062 275.976 1.00 12.78 87 PRO A C 1
ATOM 6887 O O . PRO B 1 87 ? 181.284 285.543 274.882 1.00 18.36 87 PRO A O 1
ATOM 6891 N N . HIS B 1 88 ? 181.021 283.758 276.220 1.00 16.63 88 HIS A N 1
ATOM 6892 C CA . HIS B 1 88 ? 181.073 282.795 275.138 1.00 13.46 88 HIS A CA 1
ATOM 6893 C C . HIS B 1 88 ? 179.742 282.829 274.392 1.00 11.98 88 HIS A C 1
ATOM 6894 O O . HIS B 1 88 ? 178.761 283.399 274.863 1.00 22.40 88 HIS A O 1
ATOM 6901 N N . LEU B 1 89 ? 179.732 282.272 273.186 1.00 11.38 89 LEU A N 1
ATOM 6902 C CA . LEU B 1 89 ? 178.526 282.184 272.362 1.00 11.49 89 LEU A CA 1
ATOM 6903 C C . LEU B 1 89 ? 178.081 283.532 271.803 1.00 13.89 89 LEU A C 1
ATOM 6904 O O . LEU B 1 89 ? 177.225 283.575 270.916 1.00 20.18 89 LEU A O 1
ATOM 6909 N N . VAL B 1 90 ? 178.658 284.637 272.280 1.00 11.31 90 VAL A N 1
ATOM 6910 C CA . VAL B 1 90 ? 178.439 285.944 271.678 1.00 9.27 90 VAL A CA 1
ATOM 6911 C C . VAL B 1 90 ? 179.706 286.476 271.025 1.00 9.56 90 VAL A C 1
ATOM 6912 O O . VAL B 1 90 ? 179.641 287.122 269.977 1.00 15.77 90 VAL A O 1
ATOM 6916 N N . ASN B 1 91 ? 180.870 286.211 271.620 1.00 9.16 91 ASN A N 1
ATOM 6917 C CA . ASN B 1 91 ? 182.115 286.422 270.895 1.00 11.89 91 ASN A CA 1
ATOM 6918 C C . ASN B 1 91 ? 182.207 285.462 269.719 1.00 10.42 91 ASN A C 1
ATOM 6919 O O . ASN B 1 91 ? 182.679 285.829 268.639 1.00 16.40 91 ASN A O 1
ATOM 6924 N N . ARG B 1 92 ? 181.737 284.229 269.914 1.00 9.45 92 ARG A N 1
ATOM 6925 C CA . ARG B 1 92 ? 181.679 283.263 268.824 1.00 9.72 92 ARG A CA 1
ATOM 6926 C C . ARG B 1 92 ? 180.730 283.723 267.725 1.00 8.73 92 ARG A C 1
ATOM 6927 O O . ARG B 1 92 ? 181.048 283.613 266.537 1.00 12.35 92 ARG A O 1
ATOM 6935 N N . LEU B 1 93 ? 179.559 284.239 268.103 1.00 10.17 93 LEU A N 1
ATOM 6936 C CA . LEU B 1 93 ? 178.600 284.698 267.103 1.00 8.19 93 LEU A CA 1
ATOM 6937 C C . LEU B 1 93 ? 179.140 285.885 266.314 1.00 8.11 93 LEU A C 1
ATOM 6938 O O . LEU B 1 93 ? 178.968 285.953 265.093 1.00 12.44 93 LEU A O 1
ATOM 6943 N N . ARG B 1 94 ? 179.796 286.830 266.991 1.00 9.26 94 ARG A N 1
ATOM 6944 C CA . ARG B 1 94 ? 180.387 287.961 266.283 1.00 8.95 94 ARG A CA 1
ATOM 6945 C C . ARG B 1 94 ? 181.463 287.496 265.312 1.00 11.43 94 ARG A C 1
ATOM 6946 O O . ARG B 1 94 ? 181.586 288.035 264.206 1.00 14.48 94 ARG A O 1
ATOM 6954 N N . GLY B 1 95 ? 182.259 286.504 265.713 1.00 11.41 95 GLY A N 1
ATOM 6955 C CA . GLY B 1 95 ? 183.244 285.948 264.804 1.00 10.10 95 GLY A CA 1
ATOM 6956 C C . GLY B 1 95 ? 182.618 285.214 263.635 1.00 9.67 95 GLY A C 1
ATOM 6957 O O . GLY B 1 95 ? 183.090 285.322 262.500 1.00 15.27 95 GLY A O 1
ATOM 6958 N N . LEU B 1 96 ? 181.554 284.452 263.891 1.00 7.56 96 LEU A N 1
ATOM 6959 C CA . LEU B 1 96 ? 180.880 283.748 262.805 1.00 8.77 96 LEU A CA 1
ATOM 6960 C C . LEU B 1 96 ? 180.203 284.722 261.848 1.00 12.68 96 LEU A C 1
ATOM 6961 O O . LEU B 1 96 ? 180.200 284.502 260.632 1.00 10.63 96 LEU A O 1
ATOM 6966 N N . ASP B 1 97 ? 179.607 285.792 262.378 1.00 11.24 97 ASP A N 1
ATOM 6967 C CA . ASP B 1 97 ? 179.049 286.825 261.511 1.00 9.17 97 ASP A CA 1
ATOM 6968 C C . ASP B 1 97 ? 180.143 287.501 260.697 1.00 10.91 97 ASP A C 1
ATOM 6969 O O . ASP B 1 97 ? 179.952 287.794 259.511 1.00 14.68 97 ASP A O 1
ATOM 6974 N N . ALA B 1 98 ? 181.295 287.761 261.317 1.00 9.25 98 ALA A N 1
ATOM 6975 C CA . ALA B 1 98 ? 182.418 288.326 260.580 1.00 10.18 98 ALA A CA 1
ATOM 6976 C C . ALA B 1 98 ? 182.919 287.369 259.509 1.00 10.79 98 ALA A C 1
ATOM 6977 O O . ALA B 1 98 ? 183.364 287.808 258.444 1.00 16.72 98 ALA A O 1
ATOM 6979 N N . LEU B 1 99 ? 182.871 286.064 259.778 1.00 15.20 99 LEU A N 1
ATOM 6980 C CA . LEU B 1 99 ? 183.241 285.086 258.763 1.00 13.29 99 LEU A CA 1
ATOM 6981 C C . LEU B 1 99 ? 182.271 285.114 257.590 1.00 13.88 99 LEU A C 1
ATOM 6982 O O . LEU B 1 99 ? 182.692 285.066 256.430 1.00 20.65 99 LEU A O 1
ATOM 6987 N N . ALA B 1 100 ? 180.969 285.199 257.874 1.00 11.88 100 ALA A N 1
ATOM 6988 C CA . ALA B 1 100 ? 179.959 285.184 256.823 1.00 12.53 100 ALA A CA 1
ATOM 6989 C C . ALA B 1 100 ? 180.052 286.395 255.906 1.00 16.10 100 ALA A C 1
ATOM 6990 O O . ALA B 1 100 ? 179.518 286.356 254.794 1.00 16.93 100 ALA A O 1
ATOM 6992 N N . LYS B 1 101 ? 180.709 287.465 256.349 1.00 13.77 101 LYS A N 1
ATOM 6993 C CA . LYS B 1 101 ? 180.852 288.656 255.523 1.00 15.66 101 LYS A CA 1
ATOM 6994 C C . LYS B 1 101 ? 181.811 288.440 254.361 1.00 17.74 101 LYS A C 1
ATOM 6995 O O . LYS B 1 101 ? 181.635 289.049 253.301 1.00 20.57 101 LYS A O 1
ATOM 7001 N N . VAL B 1 102 ? 182.821 287.584 254.532 1.00 18.67 102 VAL A N 1
ATOM 7002 C CA . VAL B 1 102 ? 183.894 287.441 253.556 1.00 19.59 102 VAL A CA 1
ATOM 7003 C C . VAL B 1 102 ? 184.076 286.012 253.068 1.00 21.34 102 VAL A C 1
ATOM 7004 O O . VAL B 1 102 ? 184.946 285.766 252.232 1.00 21.24 102 VAL A O 1
ATOM 7008 N N . ASP B 1 103 ? 183.286 285.054 253.554 1.00 24.16 103 ASP A N 1
ATOM 7009 C CA . ASP B 1 103 ? 183.571 283.653 253.263 1.00 24.02 103 ASP A CA 1
ATOM 7010 C C . ASP B 1 103 ? 183.199 283.242 251.844 1.00 26.00 103 ASP A C 1
ATOM 7011 O O . ASP B 1 103 ? 183.605 282.161 251.406 1.00 25.66 103 ASP A O 1
ATOM 7016 N N . ALA B 1 104 ? 182.438 284.063 251.120 1.00 29.39 104 ALA A N 1
ATOM 7017 C CA . ALA B 1 104 ? 182.033 283.702 249.763 1.00 27.68 104 ALA A CA 1
ATOM 7018 C C . ALA B 1 104 ? 181.619 284.964 249.019 1.00 29.05 104 ALA A C 1
ATOM 7019 O O . ALA B 1 104 ? 180.666 285.635 249.426 1.00 31.42 104 ALA A O 1
ATOM 7021 N N . THR B 1 105 ? 182.328 285.282 247.938 1.00 28.76 105 THR A N 1
ATOM 7022 C CA . THR B 1 105 ? 181.899 286.347 247.033 1.00 27.09 105 THR A CA 1
ATOM 7023 C C . THR B 1 105 ? 180.802 285.791 246.135 1.00 28.53 105 THR A C 1
ATOM 7024 O O . THR B 1 105 ? 181.073 285.079 245.167 1.00 27.09 105 THR A O 1
ATOM 7028 N N . LEU B 1 106 ? 179.555 286.117 246.458 1.00 28.05 106 LEU A N 1
ATOM 7029 C CA . LEU B 1 106 ? 178.399 285.589 245.751 1.00 24.14 106 LEU A CA 1
ATOM 7030 C C . LEU B 1 106 ? 178.039 286.407 244.521 1.00 24.34 106 LEU A C 1
ATOM 7031 O O . LEU B 1 106 ? 177.047 286.095 243.854 1.00 26.36 106 LEU A O 1
ATOM 7036 N N . SER B 1 107 ? 178.806 287.452 244.213 1.00 22.08 107 SER A N 1
ATOM 7037 C CA . SER B 1 107 ? 178.527 288.290 243.056 1.00 20.84 107 SER A CA 1
ATOM 7038 C C . SER B 1 107 ? 179.111 287.740 241.762 1.00 20.09 107 SER A C 1
ATOM 7039 O O . SER B 1 107 ? 178.769 288.246 240.690 1.00 20.57 107 SER A O 1
ATOM 7042 N N . LYS B 1 108 ? 179.970 286.725 241.831 1.00 21.08 108 LYS A N 1
ATOM 7043 C CA . LYS B 1 108 ? 180.606 286.158 240.650 1.00 21.55 108 LYS A CA 1
ATOM 7044 C C . LYS B 1 108 ? 179.952 284.863 240.188 1.00 21.97 108 LYS A C 1
ATOM 7045 O O . LYS B 1 108 ? 180.486 284.198 239.295 1.00 24.60 108 LYS A O 1
ATOM 7051 N N . VAL B 1 109 ? 178.814 284.489 240.766 1.00 19.15 109 VAL A N 1
ATOM 7052 C CA . VAL B 1 109 ? 178.111 283.272 240.391 1.00 18.38 109 VAL A CA 1
ATOM 7053 C C . VAL B 1 109 ? 176.752 283.650 239.816 1.00 19.72 109 VAL A C 1
ATOM 7054 O O . VAL B 1 109 ? 176.360 284.816 239.795 1.00 25.73 109 VAL A O 1
ATOM 7058 N N . ASP B 1 110 ? 176.035 282.637 239.342 1.00 18.79 110 ASP A N 1
ATOM 7059 C CA . ASP B 1 110 ? 174.695 282.850 238.819 1.00 19.61 110 ASP A CA 1
ATOM 7060 C C . ASP B 1 110 ? 173.761 283.315 239.933 1.00 20.19 110 ASP A C 1
ATOM 7061 O O . ASP B 1 110 ? 173.955 283.001 241.109 1.00 20.10 110 ASP A O 1
ATOM 7066 N N . MET B 1 111 ? 172.740 284.082 239.546 1.00 20.08 111 MET A N 1
ATOM 7067 C CA . MET B 1 111 ? 171.862 284.702 240.535 1.00 21.79 111 MET A CA 1
ATOM 7068 C C . MET B 1 111 ? 171.112 283.659 241.355 1.00 19.30 111 MET A C 1
ATOM 7069 O O . MET B 1 111 ? 171.001 283.786 242.580 1.00 23.78 111 MET A O 1
ATOM 7074 N N . ASN B 1 112 ? 170.590 282.620 240.699 1.00 17.95 112 ASN A N 1
ATOM 7075 C CA . ASN B 1 112 ? 169.900 281.560 241.428 1.00 17.98 112 ASN A CA 1
ATOM 7076 C C . ASN B 1 112 ? 170.849 280.812 242.354 1.00 17.66 112 ASN A C 1
ATOM 7077 O O . ASN B 1 112 ? 170.482 280.481 243.488 1.00 23.64 112 ASN A O 1
ATOM 7082 N N . ALA B 1 113 ? 172.070 280.541 241.890 1.00 19.31 113 ALA A N 1
ATOM 7083 C CA . ALA B 1 113 ? 173.068 279.906 242.743 1.00 14.76 113 ALA A CA 1
ATOM 7084 C C . ALA B 1 113 ? 173.410 280.788 243.936 1.00 16.31 113 ALA A C 1
ATOM 7085 O O . ALA B 1 113 ? 173.588 280.288 245.053 1.00 20.63 113 ALA A O 1
ATOM 7087 N N . ALA B 1 114 ? 173.510 282.100 243.718 1.00 17.81 114 ALA A N 1
ATOM 7088 C CA . ALA B 1 114 ? 173.768 283.020 244.820 1.00 14.46 114 ALA A CA 1
ATOM 7089 C C . ALA B 1 114 ? 172.632 283.001 245.835 1.00 15.02 114 ALA A C 1
ATOM 7090 O O . ALA B 1 114 ? 172.873 282.986 247.047 1.00 18.58 114 ALA A O 1
ATOM 7092 N N . TYR B 1 115 ? 171.386 282.995 245.359 1.00 15.65 115 TYR A N 1
ATOM 7093 C CA . TYR B 1 115 ? 170.247 282.927 246.268 1.00 11.62 115 TYR A CA 1
ATOM 7094 C C . TYR B 1 115 ? 170.260 281.637 247.082 1.00 12.15 115 TYR A C 1
ATOM 7095 O O . TYR B 1 115 ? 170.033 281.660 248.298 1.00 14.47 115 TYR A O 1
ATOM 7104 N N . ILE B 1 116 ? 170.536 280.505 246.427 1.00 13.35 116 ILE A N 1
ATOM 7105 C CA . ILE B 1 116 ? 170.606 279.227 247.133 1.00 10.79 116 ILE A CA 1
ATOM 7106 C C . ILE B 1 116 ? 171.702 279.255 248.189 1.00 12.00 116 ILE A C 1
ATOM 7107 O O . ILE B 1 116 ? 171.498 278.828 249.331 1.00 13.35 116 ILE A O 1
ATOM 7112 N N . PHE B 1 117 ? 172.883 279.753 247.826 1.00 14.00 117 PHE A N 1
ATOM 7113 C CA . PHE B 1 117 ? 174.002 279.708 248.757 1.00 14.03 117 PHE A CA 1
ATOM 7114 C C . PHE B 1 117 ? 173.840 280.708 249.892 1.00 12.25 117 PHE A C 1
ATOM 7115 O O . PHE B 1 117 ? 174.406 280.499 250.970 1.00 17.39 117 PHE A O 1
ATOM 7123 N N . ALA B 1 118 ? 173.075 281.776 249.684 1.00 12.00 118 ALA A N 1
ATOM 7124 C CA . ALA B 1 118 ? 172.853 282.751 250.741 1.00 9.66 118 ALA A CA 1
ATOM 7125 C C . ALA B 1 118 ? 171.750 282.318 251.699 1.00 8.46 118 ALA A C 1
ATOM 7126 O O . ALA B 1 118 ? 171.939 282.348 252.917 1.00 13.44 118 ALA A O 1
ATOM 7128 N N . LEU B 1 119 ? 170.603 281.910 251.168 1.00 5.37 119 LEU A N 1
ATOM 7129 C CA . LEU B 1 119 ? 169.434 281.665 251.999 1.00 4.87 119 LEU A CA 1
ATOM 7130 C C . LEU B 1 119 ? 169.332 280.240 252.527 1.00 8.90 119 LEU A C 1
ATOM 7131 O O . LEU B 1 119 ? 168.455 279.971 253.353 1.00 12.93 119 LEU A O 1
ATOM 7136 N N . ARG B 1 120 ? 170.175 279.318 252.073 1.00 8.23 120 ARG A N 1
ATOM 7137 C CA . ARG B 1 120 ? 170.087 277.916 252.483 1.00 5.99 120 ARG A CA 1
ATOM 7138 C C . ARG B 1 120 ? 171.475 277.366 252.772 1.00 5.25 120 ARG A C 1
ATOM 7139 O O . ARG B 1 120 ? 172.033 276.591 251.988 1.00 14.63 120 ARG A O 1
ATOM 7147 N N . PRO B 1 121 ? 172.062 277.740 253.908 1.00 12.36 121 PRO A N 1
ATOM 7148 C CA . PRO B 1 121 ? 173.396 277.238 254.262 1.00 9.69 121 PRO A CA 1
ATOM 7149 C C . PRO B 1 121 ? 173.360 275.767 254.653 1.00 8.01 121 PRO A C 1
ATOM 7150 O O . PRO B 1 121 ? 172.315 275.213 254.996 1.00 12.46 121 PRO A O 1
ATOM 7154 N N . THR B 1 122 ? 174.540 275.142 254.627 1.00 10.09 122 THR A N 1
ATOM 7155 C CA . THR B 1 122 ? 174.660 273.686 254.552 1.00 7.40 122 THR A CA 1
ATOM 7156 C C . THR B 1 122 ? 175.163 273.005 255.819 1.00 11.97 122 THR A C 1
ATOM 7157 O O . THR B 1 122 ? 174.707 271.906 256.123 1.00 17.88 122 THR A O 1
ATOM 7161 N N . PHE B 1 123 ? 176.120 273.586 256.548 1.00 7.34 123 PHE A N 1
ATOM 7162 C CA . PHE B 1 123 ? 176.624 273.004 257.797 1.00 7.61 123 PHE A CA 1
ATOM 7163 C C . PHE B 1 123 ? 177.089 271.555 257.656 1.00 5.91 123 PHE A C 1
ATOM 7164 O O . PHE B 1 123 ? 176.382 270.632 258.078 1.00 6.83 123 PHE A O 1
ATOM 7172 N N . PRO B 1 124 ? 178.251 271.315 257.056 1.00 13.54 124 PRO A N 1
ATOM 7173 C CA . PRO B 1 124 ? 178.737 269.938 256.902 1.00 6.33 124 PRO A CA 1
ATOM 7174 C C . PRO B 1 124 ? 179.140 269.304 258.228 1.00 6.32 124 PRO A C 1
ATOM 7175 O O . PRO B 1 124 ? 179.618 269.971 259.146 1.00 11.63 124 PRO A O 1
ATOM 7179 N N . TYR B 1 125 ? 178.955 267.988 258.310 1.00 7.44 125 TYR A N 1
ATOM 7180 C CA . TYR B 1 125 ? 179.326 267.225 259.495 1.00 8.70 125 TYR A CA 1
ATOM 7181 C C . TYR B 1 125 ? 179.501 265.763 259.114 1.00 6.31 125 TYR A C 1
ATOM 7182 O O . TYR B 1 125 ? 179.000 265.306 258.085 1.00 10.74 125 TYR A O 1
ATOM 7191 N N . SER B 1 126 ? 180.208 265.029 259.971 1.00 11.42 126 SER A N 1
ATOM 7192 C CA . SER B 1 126 ? 180.429 263.600 259.797 1.00 7.81 126 SER A CA 1
ATOM 7193 C C . SER B 1 126 ? 179.806 262.845 260.961 1.00 9.42 126 SER A C 1
ATOM 7194 O O . SER B 1 126 ? 180.050 263.176 262.125 1.00 14.93 126 SER A O 1
ATOM 7197 N N . TYR B 1 127 ? 179.019 261.824 260.642 1.00 9.73 127 TYR A N 1
ATOM 7198 C CA . TYR B 1 127 ? 178.337 261.001 261.623 1.00 10.44 127 TYR A CA 1
ATOM 7199 C C . TYR B 1 127 ? 179.111 259.700 261.840 1.00 11.15 127 TYR A C 1
ATOM 7200 O O . TYR B 1 127 ? 180.222 259.514 261.339 1.00 16.99 127 TYR A O 1
ATOM 7209 N N . GLY B 1 128 ? 178.513 258.790 262.604 1.00 13.68 128 GLY A N 1
ATOM 7210 C CA . GLY B 1 128 ? 179.112 257.502 262.892 1.00 13.36 128 GLY A CA 1
ATOM 7211 C C . GLY B 1 128 ? 178.777 257.010 264.284 1.00 14.81 128 GLY A C 1
ATOM 7212 O O . GLY B 1 128 ? 178.696 257.809 265.220 1.00 19.74 128 GLY A O 1
ATOM 7213 N N . TYR B 1 129 ? 178.568 255.705 264.443 1.00 17.71 129 TYR A N 1
ATOM 7214 C CA . TYR B 1 129 ? 178.316 255.125 265.754 1.00 18.31 129 TYR A CA 1
ATOM 7215 C C . TYR B 1 129 ? 179.237 253.936 265.978 1.00 18.26 129 TYR A C 1
ATOM 7216 O O . TYR B 1 129 ? 179.720 253.315 265.029 1.00 20.12 129 TYR A O 1
ATOM 7225 N N . LYS B 1 130 ? 179.485 253.637 267.248 1.00 18.84 130 LYS A N 1
ATOM 7226 C CA . LYS B 1 130 ? 180.326 252.519 267.643 1.00 18.42 130 LYS A CA 1
ATOM 7227 C C . LYS B 1 130 ? 179.479 251.374 268.180 1.00 18.24 130 LYS A C 1
ATOM 7228 O O . LYS B 1 130 ? 178.341 251.558 268.617 1.00 20.87 130 LYS A O 1
ATOM 7234 N N . GLN B 1 131 ? 180.054 250.176 268.131 1.00 20.46 131 GLN A N 1
ATOM 7235 C CA . GLN B 1 131 ? 179.396 248.967 268.596 1.00 19.55 131 GLN A CA 1
ATOM 7236 C C . GLN B 1 131 ? 180.304 248.254 269.585 1.00 19.96 131 GLN A C 1
ATOM 7237 O O . GLN B 1 131 ? 181.531 248.355 269.508 1.00 20.37 131 GLN A O 1
ATOM 7243 N N . ARG B 1 132 ? 179.683 247.533 270.521 1.00 21.65 132 ARG A N 1
ATOM 7244 C CA . ARG B 1 132 ? 180.428 246.933 271.623 1.00 21.98 132 ARG A CA 1
ATOM 7245 C C . ARG B 1 132 ? 181.445 245.912 271.123 1.00 21.16 132 ARG A C 1
ATOM 7246 O O . ARG B 1 132 ? 182.629 245.978 271.470 1.00 23.67 132 ARG A O 1
ATOM 7254 N N . PHE B 1 133 ? 181.005 244.964 270.300 1.00 18.51 133 PHE A N 1
ATOM 7255 C CA . PHE B 1 133 ? 181.844 243.850 269.857 1.00 19.50 133 PHE A CA 1
ATOM 7256 C C . PHE B 1 133 ? 181.894 243.853 268.332 1.00 20.13 133 PHE A C 1
ATOM 7257 O O . PHE B 1 133 ? 181.068 243.224 267.668 1.00 23.78 133 PHE A O 1
ATOM 7265 N N . SER B 1 134 ? 182.876 244.555 267.782 1.00 19.33 134 SER A N 1
ATOM 7266 C CA . SER B 1 134 ? 183.013 244.709 266.341 1.00 19.50 134 SER A CA 1
ATOM 7267 C C . SER B 1 134 ? 184.072 243.749 265.819 1.00 17.69 134 SER A C 1
ATOM 7268 O O . SER B 1 134 ? 185.208 243.747 266.303 1.00 21.11 134 SER A O 1
ATOM 7271 N N . ASN B 1 135 ? 183.692 242.932 264.840 1.00 14.10 135 ASN A N 1
ATOM 7272 C CA . ASN B 1 135 ? 184.604 241.999 264.186 1.00 15.01 135 ASN A CA 1
ATOM 7273 C C . ASN B 1 135 ? 184.440 242.152 262.680 1.00 13.09 135 ASN A C 1
ATOM 7274 O O . ASN B 1 135 ? 183.448 241.684 262.111 1.00 15.09 135 ASN A O 1
ATOM 7279 N N . ARG B 1 136 ? 185.418 242.796 262.039 1.00 12.55 136 ARG A N 1
ATOM 7280 C CA . ARG B 1 136 ? 185.383 243.083 260.603 1.00 13.34 136 ARG A CA 1
ATOM 7281 C C . ARG B 1 136 ? 184.123 243.863 260.225 1.00 12.87 136 ARG A C 1
ATOM 7282 O O . ARG B 1 136 ? 183.418 243.533 259.270 1.00 11.10 136 ARG A O 1
ATOM 7290 N N . ARG B 1 137 ? 183.836 244.907 260.998 1.00 14.53 137 ARG A N 1
ATOM 7291 C CA . ARG B 1 137 ? 182.699 245.771 260.713 1.00 16.34 137 ARG A CA 1
ATOM 7292 C C . ARG B 1 137 ? 183.097 246.838 259.701 1.00 15.73 137 ARG A C 1
ATOM 7293 O O . ARG B 1 137 ? 184.090 247.546 259.888 1.00 18.00 137 ARG A O 1
ATOM 7301 N N . LEU B 1 138 ? 182.320 246.949 258.631 1.00 17.84 138 LEU A N 1
ATOM 7302 C CA . LEU B 1 138 ? 182.591 247.899 257.562 1.00 16.88 138 LEU A CA 1
ATOM 7303 C C . LEU B 1 138 ? 181.626 249.069 257.676 1.00 16.39 138 LEU A C 1
ATOM 7304 O O . LEU B 1 138 ? 180.408 248.888 257.580 1.00 19.20 138 LEU A O 1
ATOM 7309 N N . THR B 1 139 ? 182.172 250.262 257.880 1.00 21.05 139 THR A N 1
ATOM 7310 C CA . THR B 1 139 ? 181.385 251.476 258.007 1.00 21.13 139 THR A CA 1
ATOM 7311 C C . THR B 1 139 ? 181.868 252.498 256.992 1.00 20.75 139 THR A C 1
ATOM 7312 O O . THR B 1 139 ? 183.041 252.516 256.612 1.00 21.36 139 THR A O 1
ATOM 7316 N N . THR B 1 140 ? 180.949 253.352 256.558 1.00 23.86 140 THR A N 1
ATOM 7317 C CA . THR B 1 140 ? 181.260 254.443 255.647 1.00 21.87 140 THR A CA 1
ATOM 7318 C C . THR B 1 140 ? 181.373 255.730 256.450 1.00 19.63 140 THR A C 1
ATOM 7319 O O . THR B 1 140 ? 180.451 256.089 257.190 1.00 24.57 140 THR A O 1
ATOM 7323 N N . SER B 1 141 ? 182.507 256.412 256.315 1.00 18.67 141 SER A N 1
ATOM 7324 C CA . SER B 1 141 ? 182.717 257.714 256.941 1.00 15.43 141 SER A CA 1
ATOM 7325 C C . SER B 1 141 ? 182.523 258.783 255.869 1.00 20.89 141 SER A C 1
ATOM 7326 O O . SER B 1 141 ? 183.471 259.287 255.269 1.00 18.88 141 SER A O 1
ATOM 7329 N N . ALA B 1 142 ? 181.262 259.123 255.628 1.00 18.58 142 ALA A N 1
ATOM 7330 C CA . ALA B 1 142 ? 180.890 260.094 254.616 1.00 14.70 142 ALA A CA 1
ATOM 7331 C C . ALA B 1 142 ? 180.638 261.455 255.260 1.00 17.03 142 ALA A C 1
ATOM 7332 O O . ALA B 1 142 ? 180.894 261.669 256.448 1.00 16.79 142 ALA A O 1
ATOM 7334 N N . LEU B 1 143 ? 180.137 262.393 254.464 1.00 15.60 143 LEU A N 1
ATOM 7335 C CA . LEU B 1 143 ? 179.789 263.722 254.932 1.00 11.12 143 LEU A CA 1
ATOM 7336 C C . LEU B 1 143 ? 178.309 263.973 254.685 1.00 10.92 143 LEU A C 1
ATOM 7337 O O . LEU B 1 143 ? 177.729 263.471 253.719 1.00 14.56 143 LEU A O 1
ATOM 7342 N N . CYS B 1 144 ? 177.701 264.743 255.581 1.00 8.12 144 CYS A N 1
ATOM 7343 C CA . CYS B 1 144 ? 176.314 265.158 255.460 1.00 9.46 144 CYS A CA 1
ATOM 7344 C C . CYS B 1 144 ? 176.231 266.653 255.729 1.00 5.55 144 CYS A C 1
ATOM 7345 O O . CYS B 1 144 ? 177.091 267.229 256.395 1.00 6.95 144 CYS A O 1
ATOM 7348 N N . TYR B 1 145 ? 175.180 267.281 255.208 1.00 9.28 145 TYR A N 1
ATOM 7349 C CA . TYR B 1 145 ? 175.041 268.738 255.234 1.00 6.10 145 TYR A CA 1
ATOM 7350 C C . TYR B 1 145 ? 173.696 269.097 255.857 1.00 6.56 145 TYR A C 1
ATOM 7351 O O . TYR B 1 145 ? 172.659 269.033 255.193 1.00 12.13 145 TYR A O 1
ATOM 7360 N N . ALA B 1 146 ? 173.720 269.489 257.128 1.00 7.83 146 ALA A N 1
ATOM 7361 C CA . ALA B 1 146 ? 172.499 269.707 257.892 1.00 3.89 146 ALA A CA 1
ATOM 7362 C C . ALA B 1 146 ? 171.888 271.075 257.613 1.00 9.95 146 ALA A C 1
ATOM 7363 O O . ALA B 1 146 ? 172.589 272.086 257.541 1.00 5.57 146 ALA A O 1
ATOM 7365 N N . ARG B 1 147 ? 170.563 271.108 257.502 1.00 8.72 147 ARG A N 1
ATOM 7366 C CA . ARG B 1 147 ? 169.839 272.334 257.211 1.00 4.50 147 ARG A CA 1
ATOM 7367 C C . ARG B 1 147 ? 168.583 272.399 258.070 1.00 4.97 147 ARG A C 1
ATOM 7368 O O . ARG B 1 147 ? 168.047 271.371 258.491 1.00 12.17 147 ARG A O 1
ATOM 7376 N N . THR B 1 148 ? 168.121 273.620 258.331 1.00 6.90 148 THR A N 1
ATOM 7377 C CA . THR B 1 148 ? 166.952 273.869 259.163 1.00 6.93 148 THR A CA 1
ATOM 7378 C C . THR B 1 148 ? 165.994 274.813 258.458 1.00 2.56 148 THR A C 1
ATOM 7379 O O . THR B 1 148 ? 166.404 275.626 257.632 1.00 5.85 148 THR A O 1
ATOM 7383 N N . GLY B 1 149 ? 164.720 274.700 258.798 1.00 1.92 149 GLY A N 1
ATOM 7384 C CA . GLY B 1 149 ? 163.738 275.717 258.482 1.00 4.97 149 GLY A CA 1
ATOM 7385 C C . GLY B 1 149 ? 162.870 275.369 257.288 1.00 3.68 149 GLY A C 1
ATOM 7386 O O . GLY B 1 149 ? 163.252 274.591 256.408 1.00 16.61 149 GLY A O 1
ATOM 7387 N N . LEU B 1 150 ? 161.676 275.956 257.256 1.00 3.87 150 LEU A N 1
ATOM 7388 C CA . LEU B 1 150 ? 160.769 275.821 256.125 1.00 8.36 150 LEU A CA 1
ATOM 7389 C C . LEU B 1 150 ? 161.066 276.899 255.091 1.00 5.41 150 LEU A C 1
ATOM 7390 O O . LEU B 1 150 ? 161.131 278.084 255.426 1.00 8.66 150 LEU A O 1
ATOM 7395 N N . SER B 1 151 ? 161.240 276.482 253.836 1.00 9.95 151 SER A N 1
ATOM 7396 C CA . SER B 1 151 ? 161.517 277.416 252.751 1.00 5.82 151 SER A CA 1
ATOM 7397 C C . SER B 1 151 ? 160.252 277.963 252.107 1.00 6.42 151 SER A C 1
ATOM 7398 O O . SER B 1 151 ? 160.319 278.972 251.400 1.00 10.56 151 SER A O 1
ATOM 7401 N N . SER B 1 152 ? 159.116 277.321 252.330 1.00 6.96 152 SER A N 1
ATOM 7402 C CA . SER B 1 152 ? 157.815 277.786 251.864 1.00 5.81 152 SER A CA 1
ATOM 7403 C C . SER B 1 152 ? 156.771 276.929 252.566 1.00 4.66 152 SER A C 1
ATOM 7404 O O . SER B 1 152 ? 157.102 276.087 253.405 1.00 12.61 152 SER A O 1
ATOM 7407 N N . PHE B 1 153 ? 155.506 277.160 252.240 1.00 3.23 153 PHE A N 1
ATOM 7408 C CA . PHE B 1 153 ? 154.414 276.452 252.888 1.00 8.53 153 PHE A CA 1
ATOM 7409 C C . PHE B 1 153 ? 153.423 275.954 251.850 1.00 6.56 153 PHE A C 1
ATOM 7410 O O . PHE B 1 153 ? 153.102 276.660 250.891 1.00 10.99 153 PHE A O 1
ATOM 7418 N N . LEU B 1 154 ? 152.933 274.738 252.058 1.00 9.46 154 LEU A N 1
ATOM 7419 C CA . LEU B 1 154 ? 152.031 274.063 251.135 1.00 8.69 154 LEU A CA 1
ATOM 7420 C C . LEU B 1 154 ? 150.674 273.905 251.805 1.00 8.38 154 LEU A C 1
ATOM 7421 O O . LEU B 1 154 ? 150.567 273.242 252.840 1.00 19.20 154 LEU A O 1
ATOM 7426 N N . THR B 1 155 ? 149.644 274.507 251.220 1.00 9.83 155 THR A N 1
ATOM 7427 C CA . THR B 1 155 ? 148.290 274.380 251.737 1.00 12.54 155 THR A CA 1
ATOM 7428 C C . THR B 1 155 ? 147.378 273.854 250.639 1.00 16.08 155 THR A C 1
ATOM 7429 O O . THR B 1 155 ? 147.796 273.641 249.499 1.00 16.71 155 THR A O 1
ATOM 7433 N N . VAL B 1 156 ? 146.115 273.633 251.002 1.00 17.30 156 VAL A N 1
ATOM 7434 C CA . VAL B 1 156 ? 145.118 273.280 250.006 1.00 19.75 156 VAL A CA 1
ATOM 7435 C C . VAL B 1 156 ? 144.833 274.485 249.115 1.00 18.92 156 VAL A C 1
ATOM 7436 O O . VAL B 1 156 ? 145.088 275.641 249.472 1.00 22.01 156 VAL A O 1
ATOM 7440 N N . ASP B 1 157 ? 144.301 274.204 247.930 1.00 24.11 157 ASP A N 1
ATOM 7441 C CA . ASP B 1 157 ? 143.974 275.258 246.982 1.00 19.43 157 ASP A CA 1
ATOM 7442 C C . ASP B 1 157 ? 142.860 276.142 247.530 1.00 21.89 157 ASP A C 1
ATOM 7443 O O . ASP B 1 157 ? 142.000 275.692 248.290 1.00 25.53 157 ASP A O 1
ATOM 7448 N N . LYS B 1 158 ? 142.887 277.422 247.144 1.00 21.92 158 LYS A N 1
ATOM 7449 C CA . LYS B 1 158 ? 141.819 278.328 247.557 1.00 21.09 158 LYS A CA 1
ATOM 7450 C C . LYS B 1 158 ? 140.468 277.863 247.037 1.00 23.57 158 LYS A C 1
ATOM 7451 O O . LYS B 1 158 ? 139.441 278.109 247.675 1.00 26.43 158 LYS A O 1
ATOM 7457 N N . THR B 1 159 ? 140.450 277.203 245.885 1.00 25.55 159 THR A N 1
ATOM 7458 C CA . THR B 1 159 ? 139.238 276.663 245.277 1.00 27.29 159 THR A CA 1
ATOM 7459 C C . THR B 1 159 ? 139.274 275.150 245.473 1.00 26.70 159 THR A C 1
ATOM 7460 O O . THR B 1 159 ? 139.736 274.406 244.606 1.00 28.31 159 THR A O 1
ATOM 7464 N N . TYR B 1 160 ? 138.778 274.699 246.622 1.00 30.37 160 TYR A N 1
ATOM 7465 C CA . TYR B 1 160 ? 138.822 273.280 246.964 1.00 29.92 160 TYR A CA 1
ATOM 7466 C C . TYR B 1 160 ? 137.724 273.034 247.988 1.00 33.16 160 TYR A C 1
ATOM 7467 O O . TYR B 1 160 ? 137.822 273.507 249.124 1.00 34.63 160 TYR A O 1
ATOM 7476 N N . THR B 1 161 ? 136.685 272.303 247.587 1.00 34.63 161 THR A N 1
ATOM 7477 C CA . THR B 1 161 ? 135.471 272.188 248.385 1.00 34.62 161 THR A CA 1
ATOM 7478 C C . THR B 1 161 ? 135.392 270.910 249.206 1.00 34.10 161 THR A C 1
ATOM 7479 O O . THR B 1 161 ? 134.724 270.901 250.245 1.00 36.27 161 THR A O 1
ATOM 7483 N N . SER B 1 162 ? 136.039 269.833 248.773 1.00 35.00 162 SER A N 1
ATOM 7484 C CA . SER B 1 162 ? 135.982 268.588 249.523 1.00 35.95 162 SER A CA 1
ATOM 7485 C C . SER B 1 162 ? 136.708 268.726 250.856 1.00 36.30 162 SER A C 1
ATOM 7486 O O . SER B 1 162 ? 137.706 269.439 250.978 1.00 37.42 162 SER A O 1
ATOM 7489 N N . ASN B 1 163 ? 136.189 268.033 251.866 1.00 36.47 163 ASN A N 1
ATOM 7490 C CA . ASN B 1 163 ? 136.772 268.039 253.199 1.00 35.42 163 ASN A CA 1
ATOM 7491 C C . ASN B 1 163 ? 137.764 266.904 253.408 1.00 37.17 163 ASN A C 1
ATOM 7492 O O . ASN B 1 163 ? 138.259 266.728 254.525 1.00 38.25 163 ASN A O 1
ATOM 7497 N N . SER B 1 164 ? 138.056 266.131 252.366 1.00 35.82 164 SER A N 1
ATOM 7498 C CA . SER B 1 164 ? 138.999 265.031 252.492 1.00 36.48 164 SER A CA 1
ATOM 7499 C C . SER B 1 164 ? 140.403 265.567 252.767 1.00 36.43 164 SER A C 1
ATOM 7500 O O . SER B 1 164 ? 140.797 266.596 252.208 1.00 37.22 164 SER A O 1
ATOM 7503 N N . PRO B 1 165 ? 141.178 264.898 253.620 1.00 34.51 165 PRO A N 1
ATOM 7504 C CA . PRO B 1 165 ? 142.534 265.378 253.930 1.00 32.09 165 PRO A CA 1
ATOM 7505 C C . PRO B 1 165 ? 143.470 265.142 252.754 1.00 32.47 165 PRO A C 1
ATOM 7506 O O . PRO B 1 165 ? 143.629 264.012 252.288 1.00 34.15 165 PRO A O 1
ATOM 7510 N N . LEU B 1 166 ? 144.087 266.216 252.274 1.00 30.41 166 LEU A N 1
ATOM 7511 C CA . LEU B 1 166 ? 145.043 266.107 251.185 1.00 29.37 166 LEU A CA 1
ATOM 7512 C C . LEU B 1 166 ? 146.408 265.682 251.707 1.00 28.97 166 LEU A C 1
ATOM 7513 O O . LEU B 1 166 ? 146.782 265.968 252.848 1.00 30.85 166 LEU A O 1
ATOM 7518 N N . LYS B 1 167 ? 147.158 264.998 250.851 1.00 27.61 167 LYS A N 1
ATOM 7519 C CA . LYS B 1 167 ? 148.463 264.458 251.220 1.00 25.03 167 LYS A CA 1
ATOM 7520 C C . LYS B 1 167 ? 149.478 265.593 251.221 1.00 24.56 167 LYS A C 1
ATOM 7521 O O . LYS B 1 167 ? 149.920 266.053 250.166 1.00 26.29 167 LYS A O 1
ATOM 7527 N N . GLY B 1 168 ? 149.851 266.052 252.414 1.00 21.28 168 GLY A N 1
ATOM 7528 C CA . GLY B 1 168 ? 150.860 267.075 252.567 1.00 21.01 168 GLY A CA 1
ATOM 7529 C C . GLY B 1 168 ? 150.354 268.501 252.543 1.00 19.93 168 GLY A C 1
ATOM 7530 O O . GLY B 1 168 ? 151.147 269.423 252.766 1.00 17.73 168 GLY A O 1
ATOM 7531 N N . GLY B 1 169 ? 149.068 268.714 252.286 1.00 24.27 169 GLY A N 1
ATOM 7532 C CA . GLY B 1 169 ? 148.529 270.056 252.230 1.00 18.37 169 GLY A CA 1
ATOM 7533 C C . GLY B 1 169 ? 147.787 270.462 253.484 1.00 18.30 169 GLY A C 1
ATOM 7534 O O . GLY B 1 169 ? 146.751 269.882 253.818 1.00 22.03 169 GLY A O 1
ATOM 7535 N N . SER B 1 170 ? 148.312 271.462 254.185 1.00 16.90 170 SER A N 1
ATOM 7536 C CA . SER B 1 170 ? 147.663 271.968 255.383 1.00 12.20 170 SER A CA 1
ATOM 7537 C C . SER B 1 170 ? 146.384 272.721 255.033 1.00 15.17 170 SER A C 1
ATOM 7538 O O . SER B 1 170 ? 146.280 273.367 253.990 1.00 18.27 170 SER A O 1
ATOM 7541 N N . ARG B 1 171 ? 145.398 272.630 255.926 1.00 15.98 171 ARG A N 1
ATOM 7542 C CA . ARG B 1 171 ? 144.143 273.343 255.720 1.00 15.34 171 ARG A CA 1
ATOM 7543 C C . ARG B 1 171 ? 144.281 274.844 255.941 1.00 16.92 171 ARG A C 1
ATOM 7544 O O . ARG B 1 171 ? 143.482 275.612 255.398 1.00 20.50 171 ARG A O 1
ATOM 7552 N N . GLY B 1 172 ? 145.263 275.274 256.727 1.00 16.26 172 GLY A N 1
ATOM 7553 C CA . GLY B 1 172 ? 145.497 276.683 256.974 1.00 11.21 172 GLY A CA 1
ATOM 7554 C C . GLY B 1 172 ? 146.974 276.985 257.097 1.00 8.90 172 GLY A C 1
ATOM 7555 O O . GLY B 1 172 ? 147.803 276.132 256.768 1.00 11.94 172 GLY A O 1
ATOM 7556 N N . TRP B 1 173 ? 147.328 278.184 257.553 1.00 7.18 173 TRP A N 1
ATOM 7557 C CA . TRP B 1 173 ? 148.733 278.522 257.727 1.00 5.27 173 TRP A CA 1
ATOM 7558 C C . TRP B 1 173 ? 148.880 279.524 258.860 1.00 6.79 173 TRP A C 1
ATOM 7559 O O . TRP B 1 173 ? 147.963 280.312 259.112 1.00 7.11 173 TRP A O 1
ATOM 7570 N N . PRO B 1 174 ? 150.007 279.508 259.567 1.00 7.15 174 PRO A N 1
ATOM 7571 C CA . PRO B 1 174 ? 150.211 280.461 260.658 1.00 3.83 174 PRO A CA 1
ATOM 7572 C C . PRO B 1 174 ? 150.454 281.866 260.132 1.00 5.56 174 PRO A C 1
ATOM 7573 O O . PRO B 1 174 ? 150.923 282.069 259.012 1.00 8.67 174 PRO A O 1
ATOM 7577 N N . ILE B 1 175 ? 150.122 282.845 260.969 1.00 5.45 175 ILE A N 1
ATOM 7578 C CA . ILE B 1 175 ? 150.366 284.252 260.679 1.00 4.91 175 ILE A CA 1
ATOM 7579 C C . ILE B 1 175 ? 151.191 284.823 261.820 1.00 1.51 175 ILE A C 1
ATOM 7580 O O . ILE B 1 175 ? 150.687 284.990 262.937 1.00 7.46 175 ILE A O 1
ATOM 7585 N N . PHE B 1 176 ? 152.449 285.140 261.538 1.00 2.40 176 PHE A N 1
ATOM 7586 C CA . PHE B 1 176 ? 153.336 285.748 262.524 1.00 2.14 176 PHE A CA 1
ATOM 7587 C C . PHE B 1 176 ? 153.147 287.256 262.442 1.00 4.64 176 PHE A C 1
ATOM 7588 O O . PHE B 1 176 ? 153.788 287.949 261.651 1.00 9.41 176 PHE A O 1
ATOM 7596 N N . ASN B 1 177 ? 152.234 287.766 263.264 1.00 1.79 177 ASN A N 1
ATOM 7597 C CA . ASN B 1 177 ? 151.843 289.167 263.205 1.00 6.06 177 ASN A CA 1
ATOM 7598 C C . ASN B 1 177 ? 152.801 290.008 264.037 1.00 4.14 177 ASN A C 1
ATOM 7599 O O . ASN B 1 177 ? 152.908 289.823 265.253 1.00 11.92 177 ASN A O 1
ATOM 7604 N N . VAL B 1 178 ? 153.487 290.935 263.379 1.00 7.26 178 VAL A N 1
ATOM 7605 C CA . VAL B 1 178 ? 154.452 291.824 264.011 1.00 4.01 178 VAL A CA 1
ATOM 7606 C C . VAL B 1 178 ? 153.810 293.197 264.147 1.00 4.31 178 VAL A C 1
ATOM 7607 O O . VAL B 1 178 ? 153.220 293.710 263.189 1.00 6.39 178 VAL A O 1
ATOM 7611 N N . GLY B 1 179 ? 153.903 293.779 265.341 1.00 4.03 179 GLY A N 1
ATOM 7612 C CA . GLY B 1 179 ? 153.340 295.084 265.613 1.00 3.50 179 GLY A CA 1
ATOM 7613 C C . GLY B 1 179 ? 154.349 296.203 265.438 1.00 5.41 179 GLY A C 1
ATOM 7614 O O . GLY B 1 179 ? 155.445 296.021 264.907 1.00 4.57 179 GLY A O 1
ATOM 7615 N N . VAL B 1 180 ? 153.965 297.384 265.916 1.00 5.07 180 VAL A N 1
ATOM 7616 C CA . VAL B 1 180 ? 154.781 298.587 265.796 1.00 1.33 180 VAL A CA 1
ATOM 7617 C C . VAL B 1 180 ? 155.496 298.824 267.118 1.00 3.90 180 VAL A C 1
ATOM 7618 O O . VAL B 1 180 ? 154.858 298.920 268.172 1.00 9.18 180 VAL A O 1
ATOM 7622 N N . SER B 1 181 ? 156.816 298.920 267.060 1.00 1.85 181 SER A N 1
ATOM 7623 C CA . SER B 1 181 ? 157.603 299.165 268.260 1.00 1.43 181 SER A CA 1
ATOM 7624 C C . SER B 1 181 ? 157.398 300.595 268.746 1.00 1.73 181 SER A C 1
ATOM 7625 O O . SER B 1 181 ? 157.484 301.534 267.948 1.00 11.20 181 SER A O 1
ATOM 7628 N N . PRO B 1 182 ? 157.120 300.804 270.034 1.00 8.30 182 PRO A N 1
ATOM 7629 C CA . PRO B 1 182 ? 157.116 302.175 270.563 1.00 5.40 182 PRO A CA 1
ATOM 7630 C C . PRO B 1 182 ? 158.485 302.826 270.547 1.00 8.01 182 PRO A C 1
ATOM 7631 O O . PRO B 1 182 ? 158.568 304.056 270.633 1.00 10.49 182 PRO A O 1
ATOM 7635 N N . HIS B 1 183 ? 159.557 302.045 270.453 1.00 9.85 183 HIS A N 1
ATOM 7636 C CA . HIS B 1 183 ? 160.901 302.596 270.465 1.00 8.20 183 HIS A CA 1
ATOM 7637 C C . HIS B 1 183 ? 161.247 303.204 269.114 1.00 6.90 183 HIS A C 1
ATOM 7638 O O . HIS B 1 183 ? 160.746 302.783 268.069 1.00 10.96 183 HIS A O 1
ATOM 7645 N N . VAL B 1 184 ? 162.119 304.204 269.147 1.00 8.59 184 VAL A N 1
ATOM 7646 C CA . VAL B 1 184 ? 162.519 304.952 267.963 1.00 2.69 184 VAL A CA 1
ATOM 7647 C C . VAL B 1 184 ? 163.961 304.595 267.640 1.00 6.63 184 VAL A C 1
ATOM 7648 O O . VAL B 1 184 ? 164.830 304.644 268.519 1.00 14.58 184 VAL A O 1
ATOM 7652 N N . ALA B 1 185 ? 164.212 304.222 266.389 1.00 6.08 185 ALA A N 1
ATOM 7653 C CA . ALA B 1 185 ? 165.579 304.013 265.935 1.00 5.68 185 ALA A CA 1
ATOM 7654 C C . ALA B 1 185 ? 166.358 305.316 266.044 1.00 5.28 185 ALA A C 1
ATOM 7655 O O . ALA B 1 185 ? 165.997 306.319 265.419 1.00 5.78 185 ALA A O 1
ATOM 7657 N N . GLU B 1 186 ? 167.424 305.301 266.832 1.00 4.86 186 GLU A N 1
ATOM 7658 C CA . GLU B 1 186 ? 168.121 306.535 267.171 1.00 4.84 186 GLU A CA 1
ATOM 7659 C C . GLU B 1 186 ? 168.789 307.137 265.943 1.00 7.08 186 GLU A C 1
ATOM 7660 O O . GLU B 1 186 ? 169.600 306.463 265.295 1.00 12.94 186 GLU A O 1
ATOM 7666 N N . PRO B 1 187 ? 168.485 308.381 265.588 1.00 7.14 187 PRO A N 1
ATOM 7667 C CA . PRO B 1 187 ? 169.125 308.992 264.422 1.00 7.07 187 PRO A CA 1
ATOM 7668 C C . PRO B 1 187 ? 170.562 309.387 264.716 1.00 8.00 187 PRO A C 1
ATOM 7669 O O . PRO B 1 187 ? 170.940 309.649 265.859 1.00 12.28 187 PRO A O 1
ATOM 7673 N N . HIS B 1 188 ? 171.363 309.431 263.659 1.00 4.99 188 HIS A N 1
ATOM 7674 C CA . HIS B 1 188 ? 172.749 309.858 263.739 1.00 4.68 188 HIS A CA 1
ATOM 7675 C C . HIS B 1 188 ? 172.947 311.080 262.853 1.00 7.53 188 HIS A C 1
ATOM 7676 O O . HIS B 1 188 ? 172.173 311.335 261.928 1.00 6.15 188 HIS A O 1
ATOM 7683 N N . MET B 1 189 ? 174.000 311.836 263.149 1.00 6.23 189 MET A N 1
ATOM 7684 C CA . MET B 1 189 ? 174.203 313.124 262.503 1.00 3.99 189 MET A CA 1
ATOM 7685 C C . MET B 1 189 ? 174.448 312.964 261.006 1.00 7.21 189 MET A C 1
ATOM 7686 O O . MET B 1 189 ? 175.079 312.005 260.556 1.00 12.08 189 MET A O 1
ATOM 7691 N N . ARG B 1 190 ? 173.912 313.901 260.234 1.00 5.84 190 ARG A N 1
ATOM 7692 C CA . ARG B 1 190 ? 174.149 314.015 258.803 1.00 3.49 190 ARG A CA 1
ATOM 7693 C C . ARG B 1 190 ? 174.786 315.372 258.516 1.00 4.83 190 ARG A C 1
ATOM 7694 O O . ARG B 1 190 ? 174.958 316.202 259.410 1.00 8.95 190 ARG A O 1
ATOM 7702 N N . THR B 1 191 ? 175.138 315.596 257.254 1.00 6.35 191 THR A N 1
ATOM 7703 C CA . THR B 1 191 ? 175.767 316.834 256.813 1.00 4.72 191 THR A CA 1
ATOM 7704 C C . THR B 1 191 ? 174.883 317.490 255.763 1.00 4.78 191 THR A C 1
ATOM 7705 O O . THR B 1 191 ? 174.357 316.812 254.877 1.00 5.86 191 THR A O 1
ATOM 7709 N N . LEU B 1 192 ? 174.709 318.803 255.876 1.00 2.89 192 LEU A N 1
ATOM 7710 C CA . LEU B 1 192 ? 173.840 319.529 254.962 1.00 5.43 192 LEU A CA 1
ATOM 7711 C C . LEU B 1 192 ? 174.470 319.649 253.579 1.00 6.03 192 LEU A C 1
ATOM 7712 O O . LEU B 1 192 ? 175.685 319.807 253.440 1.00 9.91 192 LEU A O 1
ATOM 7717 N N . SER B 1 193 ? 173.631 319.576 252.554 1.00 4.66 193 SER A N 1
ATOM 7718 C CA . SER B 1 193 ? 174.022 319.965 251.210 1.00 2.47 193 SER A CA 1
ATOM 7719 C C . SER B 1 193 ? 174.076 321.490 251.099 1.00 7.37 193 SER A C 1
ATOM 7720 O O . SER B 1 193 ? 173.539 322.201 251.953 1.00 6.90 193 SER A O 1
ATOM 7723 N N . PRO B 1 194 ? 174.746 322.020 250.068 1.00 9.19 194 PRO A N 1
ATOM 7724 C CA . PRO B 1 194 ? 174.788 323.488 249.907 1.00 6.15 194 PRO A CA 1
ATOM 7725 C C . PRO B 1 194 ? 173.415 324.136 249.850 1.00 5.43 194 PRO A C 1
ATOM 7726 O O . PRO B 1 194 ? 173.221 325.222 250.413 1.00 9.19 194 PRO A O 1
ATOM 7730 N N . ILE B 1 195 ? 172.452 323.494 249.187 1.00 6.33 195 ILE A N 1
ATOM 7731 C CA . ILE B 1 195 ? 171.077 323.988 249.205 1.00 8.96 195 ILE A CA 1
ATOM 7732 C C . ILE B 1 195 ? 170.540 323.990 250.632 1.00 6.56 195 ILE A C 1
ATOM 7733 O O . ILE B 1 195 ? 169.954 324.977 251.101 1.00 13.38 195 ILE A O 1
ATOM 7738 N N . GLY B 1 196 ? 170.751 322.885 251.350 1.00 7.73 196 GLY A N 1
ATOM 7739 C CA . GLY B 1 196 ? 170.371 322.836 252.749 1.00 4.48 196 GLY A CA 1
ATOM 7740 C C . GLY B 1 196 ? 171.130 323.826 253.607 1.00 6.73 196 GLY A C 1
ATOM 7741 O O . GLY B 1 196 ? 170.575 324.380 254.555 1.00 10.39 196 GLY A O 1
ATOM 7742 N N . LEU B 1 197 ? 172.404 324.066 253.290 1.00 6.01 197 LEU A N 1
ATOM 7743 C CA . LEU B 1 197 ? 173.175 325.059 254.031 1.00 4.81 197 LEU A CA 1
ATOM 7744 C C . LEU B 1 197 ? 172.577 326.451 253.869 1.00 7.29 197 LEU A C 1
ATOM 7745 O O . LEU B 1 197 ? 172.495 327.221 254.834 1.00 10.61 197 LEU A O 1
ATOM 7750 N N . GLU B 1 198 ? 172.140 326.788 252.656 1.00 5.98 198 GLU A N 1
ATOM 7751 C CA . GLU B 1 198 ? 171.520 328.091 252.439 1.00 8.47 198 GLU A CA 1
ATOM 7752 C C . GLU B 1 198 ? 170.136 328.178 253.079 1.00 4.81 198 GLU A C 1
ATOM 7753 O O . GLU B 1 198 ? 169.744 329.247 253.562 1.00 11.77 198 GLU A O 1
ATOM 7759 N N . VAL B 1 199 ? 169.394 327.070 253.120 1.00 10.32 199 VAL A N 1
ATOM 7760 C CA . VAL B 1 199 ? 168.136 327.061 253.868 1.00 6.69 199 VAL A CA 1
ATOM 7761 C C . VAL B 1 199 ? 168.403 327.306 255.349 1.00 6.52 199 VAL A C 1
ATOM 7762 O O . VAL B 1 199 ? 167.682 328.060 256.015 1.00 10.69 199 VAL A O 1
ATOM 7766 N N . PHE B 1 200 ? 169.451 326.676 255.883 1.00 6.57 200 PHE A N 1
ATOM 7767 C CA . PHE B 1 200 ? 169.847 326.900 257.268 1.00 6.34 200 PHE A CA 1
ATOM 7768 C C . PHE B 1 200 ? 170.206 328.360 257.511 1.00 6.16 200 PHE A C 1
ATOM 7769 O O . PHE B 1 200 ? 169.836 328.938 258.541 1.00 8.84 200 PHE A O 1
ATOM 7777 N N . ASN B 1 201 ? 170.932 328.966 256.571 1.00 8.16 201 ASN A N 1
ATOM 7778 C CA . ASN B 1 201 ? 171.280 330.377 256.696 1.00 9.46 201 ASN A CA 1
ATOM 7779 C C . ASN B 1 201 ? 170.035 331.252 256.710 1.00 5.38 201 ASN A C 1
ATOM 7780 O O . ASN B 1 201 ? 169.945 332.204 257.492 1.00 12.55 201 ASN A O 1
ATOM 7785 N N . LEU B 1 202 ? 169.060 330.940 255.855 1.00 3.25 202 LEU A N 1
ATOM 7786 C CA . LEU B 1 202 ? 167.803 331.682 255.872 1.00 4.92 202 LEU A CA 1
ATOM 7787 C C . LEU B 1 202 ? 167.077 331.507 257.199 1.00 6.80 202 LEU A C 1
ATOM 7788 O O . LEU B 1 202 ? 166.411 332.431 257.679 1.00 12.00 202 LEU A O 1
ATOM 7793 N N . ALA B 1 203 ? 167.178 330.320 257.797 1.00 8.85 203 ALA A N 1
ATOM 7794 C CA . ALA B 1 203 ? 166.482 330.068 259.055 1.00 7.60 203 ALA A CA 1
ATOM 7795 C C . ALA B 1 203 ? 167.142 330.795 260.220 1.00 6.91 203 ALA A C 1
ATOM 7796 O O . ALA B 1 203 ? 166.455 331.243 261.143 1.00 11.08 203 ALA A O 1
ATOM 7798 N N . THR B 1 204 ? 168.468 330.924 260.201 1.00 5.49 204 THR A N 1
ATOM 7799 C CA . THR B 1 204 ? 169.200 331.477 261.333 1.00 6.18 204 THR A CA 1
ATOM 7800 C C . THR B 1 204 ? 169.611 332.935 261.161 1.00 9.88 204 THR A C 1
ATOM 7801 O O . THR B 1 204 ? 170.191 333.506 262.087 1.00 14.17 204 THR A O 1
ATOM 7805 N N . SER B 1 205 ? 169.339 333.555 260.016 1.00 11.87 205 SER A N 1
ATOM 7806 C CA . SER B 1 205 ? 169.789 334.919 259.773 1.00 6.62 205 SER A CA 1
ATOM 7807 C C . SER B 1 205 ? 168.675 335.732 259.138 1.00 2.42 205 SER A C 1
ATOM 7808 O O . SER B 1 205 ? 167.803 335.193 258.453 1.00 9.26 205 SER A O 1
ATOM 7811 N N . GLN B 1 206 ? 168.703 337.036 259.387 1.00 10.96 206 GLN A N 1
ATOM 7812 C CA . GLN B 1 206 ? 167.780 337.937 258.717 1.00 9.47 206 GLN A CA 1
ATOM 7813 C C . GLN B 1 206 ? 168.192 338.112 257.261 1.00 9.78 206 GLN A C 1
ATOM 7814 O O . GLN B 1 206 ? 169.378 338.140 256.925 1.00 13.74 206 GLN A O 1
ATOM 7820 N N . PHE B 1 207 ? 167.192 338.223 256.394 1.00 6.91 207 PHE A N 1
ATOM 7821 C CA . PHE B 1 207 ? 167.413 338.045 254.967 1.00 11.27 207 PHE A CA 1
ATOM 7822 C C . PHE B 1 207 ? 168.399 339.059 254.402 1.00 9.04 207 PHE A C 1
ATOM 7823 O O . PHE B 1 207 ? 168.306 340.260 254.663 1.00 13.90 207 PHE A O 1
ATOM 7831 N N . SER B 1 208 ? 169.345 338.553 253.619 1.00 15.65 208 SER A N 1
ATOM 7832 C CA . SER B 1 208 ? 170.189 339.370 252.767 1.00 10.27 208 SER A CA 1
ATOM 7833 C C . SER B 1 208 ? 170.444 338.591 251.489 1.00 13.10 208 SER A C 1
ATOM 7834 O O . SER B 1 208 ? 170.436 337.358 251.485 1.00 15.89 208 SER A O 1
ATOM 7837 N N . LYS B 1 209 ? 170.658 338.693 251.757 1.00 16.56 209 LYS A N 1
ATOM 7838 C CA . LYS B 1 209 ? 170.980 338.183 250.432 1.00 11.24 209 LYS A CA 1
ATOM 7839 C C . LYS B 1 209 ? 172.466 337.887 250.287 1.00 13.85 209 LYS A C 1
ATOM 7840 O O . LYS B 1 209 ? 172.856 337.137 249.389 1.00 16.33 209 LYS A O 1
ATOM 7846 N N . THR B 1 210 ? 173.067 338.102 250.056 1.00 14.07 210 THR A N 1
ATOM 7847 C CA . THR B 1 210 ? 174.292 337.323 250.183 1.00 13.81 210 THR A CA 1
ATOM 7848 C C . THR B 1 210 ? 174.048 335.909 250.693 1.00 15.55 210 THR A C 1
ATOM 7849 O O . THR B 1 210 ? 174.953 335.074 250.599 1.00 21.05 210 THR A O 1
ATOM 7853 N N . LEU B 1 211 ? 172.864 335.623 251.236 1.00 14.99 211 LEU A N 1
ATOM 7854 C CA . LEU B 1 211 ? 172.560 334.280 251.713 1.00 11.04 211 LEU A CA 1
ATOM 7855 C C . LEU B 1 211 ? 172.196 333.323 250.589 1.00 11.78 211 LEU A C 1
ATOM 7856 O O . LEU B 1 211 ? 172.330 332.108 250.764 1.00 15.90 211 LEU A O 1
ATOM 7861 N N . LEU B 1 212 ? 171.742 333.835 249.450 1.00 14.14 212 LEU A N 1
ATOM 7862 C CA . LEU B 1 212 ? 171.388 332.998 248.305 1.00 13.74 212 LEU A CA 1
ATOM 7863 C C . LEU B 1 212 ? 172.678 332.588 247.608 1.00 12.80 212 LEU A C 1
ATOM 7864 O O . LEU B 1 212 ? 173.167 333.262 246.702 1.00 19.27 212 LEU A O 1
ATOM 7869 N N . THR B 1 213 ? 173.238 331.456 248.040 1.00 13.17 213 THR A N 1
ATOM 7870 C CA . THR B 1 213 ? 174.558 331.036 247.596 1.00 14.88 213 THR A CA 1
ATOM 7871 C C . THR B 1 213 ? 174.564 329.808 246.696 1.00 14.99 213 THR A C 1
ATOM 7872 O O . THR B 1 213 ? 175.550 329.600 245.983 1.00 18.44 213 THR A O 1
ATOM 7876 N N . ALA B 1 214 ? 173.503 329.002 246.692 1.00 13.90 214 ALA A N 1
ATOM 7877 C CA . ALA B 1 214 ? 173.546 327.730 245.980 1.00 9.35 214 ALA A CA 1
ATOM 7878 C C . ALA B 1 214 ? 172.424 327.585 244.959 1.00 11.82 214 ALA A C 1
ATOM 7879 O O . ALA B 1 214 ? 172.596 326.910 243.940 1.00 18.01 214 ALA A O 1
ATOM 7881 N N . SER B 1 215 ? 171.283 328.215 245.214 1.00 9.15 215 SER A N 1
ATOM 7882 C CA . SER B 1 215 ? 170.119 328.050 244.355 1.00 8.94 215 SER A CA 1
ATOM 7883 C C . SER B 1 215 ? 170.343 328.685 242.987 1.00 13.17 215 SER A C 1
ATOM 7884 O O . SER B 1 215 ? 171.083 329.660 242.839 1.00 16.25 215 SER A O 1
ATOM 7887 N N . SER B 1 216 ? 169.680 328.122 241.980 1.00 16.49 216 SER A N 1
ATOM 7888 C CA . SER B 1 216 ? 169.805 328.600 240.613 1.00 14.24 216 SER A CA 1
ATOM 7889 C C . SER B 1 216 ? 168.518 328.300 239.863 1.00 17.13 216 SER A C 1
ATOM 7890 O O . SER B 1 216 ? 167.739 327.426 240.250 1.00 19.31 216 SER A O 1
ATOM 7893 N N . LYS B 1 217 ? 168.300 329.042 238.779 1.00 19.72 217 LYS A N 1
ATOM 7894 C CA . LYS B 1 217 ? 167.173 328.806 237.888 1.00 19.26 217 LYS A CA 1
ATOM 7895 C C . LYS B 1 217 ? 167.619 328.347 236.508 1.00 20.24 217 LYS A C 1
ATOM 7896 O O . LYS B 1 217 ? 166.816 328.361 235.570 1.00 23.57 217 LYS A O 1
ATOM 7902 N N . VAL B 1 218 ? 168.882 327.945 236.365 1.00 20.97 218 VAL A N 1
ATOM 7903 C CA . VAL B 1 218 ? 169.382 327.479 235.077 1.00 19.59 218 VAL A CA 1
ATOM 7904 C C . VAL B 1 218 ? 168.672 326.199 234.656 1.00 22.06 218 VAL A C 1
ATOM 7905 O O . VAL B 1 218 ? 168.289 326.037 233.492 1.00 25.31 218 VAL A O 1
ATOM 7909 N N . PHE B 1 219 ? 168.480 325.277 235.590 1.00 20.99 219 PHE A N 1
ATOM 7910 C CA . PHE B 1 219 ? 167.887 323.980 235.304 1.00 20.15 219 PHE A CA 1
ATOM 7911 C C . PHE B 1 219 ? 166.402 324.007 235.637 1.00 22.01 219 PHE A C 1
ATOM 7912 O O . PHE B 1 219 ? 166.016 324.360 236.756 1.00 25.85 219 PHE A O 1
ATOM 7920 N N . THR B 1 220 ? 165.577 323.640 234.661 1.00 23.26 220 THR A N 1
ATOM 7921 C CA . THR B 1 220 ? 164.132 323.707 234.818 1.00 25.57 220 THR A CA 1
ATOM 7922 C C . THR B 1 220 ? 163.610 322.492 235.572 1.00 24.39 220 THR A C 1
ATOM 7923 O O . THR B 1 220 ? 164.028 321.358 235.320 1.00 25.48 220 THR A O 1
ATOM 7927 N N . GLN B 1 221 ? 162.689 322.745 236.504 1.00 23.31 221 GLN A N 1
ATOM 7928 C CA . GLN B 1 221 ? 162.030 321.696 237.285 1.00 23.63 221 GLN A CA 1
ATOM 7929 C C . GLN B 1 221 ? 163.045 320.827 238.022 1.00 23.08 221 GLN A C 1
ATOM 7930 O O . GLN B 1 221 ? 162.870 319.615 238.162 1.00 23.79 221 GLN A O 1
ATOM 7936 N N . SER B 1 222 ? 164.115 321.449 238.496 1.00 19.25 222 SER A N 1
ATOM 7937 C CA . SER B 1 222 ? 165.125 320.749 239.267 1.00 20.47 222 SER A CA 1
ATOM 7938 C C . SER B 1 222 ? 164.816 320.912 240.754 1.00 17.40 222 SER A C 1
ATOM 7939 O O . SER B 1 222 ? 163.773 321.445 241.140 1.00 20.13 222 SER A O 1
ATOM 7942 N N . LEU B 1 223 ? 165.725 320.447 241.607 1.00 13.86 223 LEU A N 1
ATOM 7943 C CA . LEU B 1 223 ? 165.590 320.584 243.049 1.00 12.85 223 LEU A CA 1
ATOM 7944 C C . LEU B 1 223 ? 166.429 321.730 243.598 1.00 12.83 223 LEU A C 1
ATOM 7945 O O . LEU B 1 223 ? 166.749 321.739 244.790 1.00 12.75 223 LEU A O 1
ATOM 7950 N N . TYR B 1 224 ? 166.801 322.693 242.751 1.00 14.10 224 TYR A N 1
ATOM 7951 C CA . TYR B 1 224 ? 167.729 323.745 243.147 1.00 11.20 224 TYR A CA 1
ATOM 7952 C C . TYR B 1 224 ? 167.173 325.140 242.886 1.00 15.20 224 TYR A C 1
ATOM 7953 O O . TYR B 1 224 ? 167.940 326.102 242.814 1.00 17.59 224 TYR A O 1
ATOM 7962 N N . THR B 1 225 ? 165.858 325.273 242.753 1.00 15.24 225 THR A N 1
ATOM 7963 C CA . THR B 1 225 ? 165.233 326.574 242.591 1.00 15.18 225 THR A CA 1
ATOM 7964 C C . THR B 1 225 ? 164.808 327.126 243.952 1.00 14.33 225 THR A C 1
ATOM 7965 O O . THR B 1 225 ? 164.960 326.480 244.991 1.00 15.72 225 THR A O 1
ATOM 7969 N N . ALA B 1 226 ? 164.264 328.346 243.947 1.00 18.20 226 ALA A N 1
ATOM 7970 C CA . ALA B 1 226 ? 163.849 328.982 245.194 1.00 12.42 226 ALA A CA 1
ATOM 7971 C C . ALA B 1 226 ? 162.615 328.315 245.792 1.00 12.35 226 ALA A C 1
ATOM 7972 O O . ALA B 1 226 ? 162.417 328.356 247.014 1.00 19.04 226 ALA A O 1
ATOM 7974 N N . ASP B 1 227 ? 161.782 327.695 244.951 1.00 14.26 227 ASP A N 1
ATOM 7975 C CA . ASP B 1 227 ? 160.603 326.998 245.453 1.00 14.80 227 ASP A CA 1
ATOM 7976 C C . ASP B 1 227 ? 160.990 325.851 246.377 1.00 16.21 227 ASP A C 1
ATOM 7977 O O . ASP B 1 227 ? 160.342 325.624 247.406 1.00 18.72 227 ASP A O 1
ATOM 7982 N N . ILE B 1 228 ? 162.037 325.107 246.021 1.00 11.69 228 ILE A N 1
ATOM 7983 C CA . ILE B 1 228 ? 162.485 324.010 246.872 1.00 13.96 228 ILE A CA 1
ATOM 7984 C C . ILE B 1 228 ? 163.038 324.547 248.188 1.00 13.05 228 ILE A C 1
ATOM 7985 O O . ILE B 1 228 ? 162.868 323.929 249.248 1.00 15.95 228 ILE A O 1
ATOM 7990 N N . LEU B 1 229 ? 163.698 325.707 248.146 1.00 12.91 229 LEU A N 1
ATOM 7991 C CA . LEU B 1 229 ? 164.112 326.363 249.383 1.00 13.15 229 LEU A CA 1
ATOM 7992 C C . LEU B 1 229 ? 162.911 326.656 250.269 1.00 12.14 229 LEU A C 1
ATOM 7993 O O . LEU B 1 229 ? 162.958 326.442 251.487 1.00 15.00 229 LEU A O 1
ATOM 7998 N N . SER B 1 230 ? 161.828 327.155 249.670 1.00 13.61 230 SER A N 1
ATOM 7999 C CA . SER B 1 230 ? 160.618 327.417 250.442 1.00 11.17 230 SER A CA 1
ATOM 8000 C C . SER B 1 230 ? 160.058 326.132 251.041 1.00 13.33 230 SER A C 1
ATOM 8001 O O . SER B 1 230 ? 159.630 326.117 252.200 1.00 16.47 230 SER A O 1
ATOM 8004 N N . ILE B 1 231 ? 160.060 325.042 250.267 1.00 10.34 231 ILE A N 1
ATOM 8005 C CA . ILE B 1 231 ? 159.567 323.760 250.775 1.00 9.20 231 ILE A CA 1
ATOM 8006 C C . ILE B 1 231 ? 160.373 323.322 251.993 1.00 9.69 231 ILE A C 1
ATOM 8007 O O . ILE B 1 231 ? 159.815 322.945 253.035 1.00 9.50 231 ILE A O 1
ATOM 8012 N N . PHE B 1 232 ? 161.703 323.376 251.879 1.00 11.39 232 PHE A N 1
ATOM 8013 C CA . PHE B 1 232 ? 162.568 322.972 252.983 1.00 5.66 232 PHE A CA 1
ATOM 8014 C C . PHE B 1 232 ? 162.316 323.823 254.218 1.00 8.43 232 PHE A C 1
ATOM 8015 O O . PHE B 1 232 ? 162.180 323.300 255.331 1.00 13.61 232 PHE A O 1
ATOM 8023 N N . GLY B 1 233 ? 162.248 325.144 254.041 1.00 10.33 233 GLY A N 1
ATOM 8024 C CA . GLY B 1 233 ? 162.034 326.018 255.176 1.00 6.52 233 GLY A CA 1
ATOM 8025 C C . GLY B 1 233 ? 160.642 325.935 255.757 1.00 8.26 233 GLY A C 1
ATOM 8026 O O . GLY B 1 233 ? 160.431 326.367 256.894 1.00 12.80 233 GLY A O 1
ATOM 8027 N N . GLU B 1 234 ? 159.688 325.393 255.004 1.00 10.84 234 GLU A N 1
ATOM 8028 C CA . GLU B 1 234 ? 158.313 325.297 255.477 1.00 9.81 234 GLU A CA 1
ATOM 8029 C C . GLU B 1 234 ? 158.047 324.001 256.239 1.00 9.28 234 GLU A C 1
ATOM 8030 O O . GLU B 1 234 ? 157.586 324.038 257.384 1.00 12.33 234 GLU A O 1
ATOM 8036 N N . VAL B 1 235 ? 158.324 322.849 255.626 1.00 10.03 235 VAL A N 1
ATOM 8037 C CA . VAL B 1 235 ? 157.859 321.585 256.192 1.00 3.97 235 VAL A CA 1
ATOM 8038 C C . VAL B 1 235 ? 158.997 320.724 256.727 1.00 5.05 235 VAL A C 1
ATOM 8039 O O . VAL B 1 235 ? 158.755 319.591 257.149 1.00 7.97 235 VAL A O 1
ATOM 8043 N N . PHE B 1 236 ? 160.232 321.228 256.746 1.00 5.59 236 PHE A N 1
ATOM 8044 C CA . PHE B 1 236 ? 161.337 320.417 257.249 1.00 5.61 236 PHE A CA 1
ATOM 8045 C C . PHE B 1 236 ? 162.271 321.218 258.145 1.00 7.19 236 PHE A C 1
ATOM 8046 O O . PHE B 1 236 ? 163.448 320.872 258.280 1.00 6.84 236 PHE A O 1
ATOM 8054 N N . LEU B 1 237 ? 161.763 322.277 258.771 1.00 4.60 237 LEU A N 1
ATOM 8055 C CA . LEU B 1 237 ? 162.624 323.166 259.550 1.00 6.27 237 LEU A CA 1
ATOM 8056 C C . LEU B 1 237 ? 163.398 322.461 260.659 1.00 3.89 237 LEU A C 1
ATOM 8057 O O . LEU B 1 237 ? 164.603 322.731 260.801 1.00 8.65 237 LEU A O 1
ATOM 8062 N N . PRO B 1 238 ? 162.797 321.593 261.486 1.00 4.38 238 PRO A N 1
ATOM 8063 C CA . PRO B 1 238 ? 163.603 320.932 262.527 1.00 3.43 238 PRO A CA 1
ATOM 8064 C C . PRO B 1 238 ? 164.758 320.120 261.975 1.00 4.02 238 PRO A C 1
ATOM 8065 O O . PRO B 1 238 ? 165.839 320.099 262.575 1.00 7.82 238 PRO A O 1
ATOM 8069 N N . HIS B 1 239 ? 164.562 319.449 260.840 1.00 5.56 239 HIS A N 1
ATOM 8070 C CA . HIS B 1 239 ? 165.659 318.702 260.241 1.00 4.66 239 HIS A CA 1
ATOM 8071 C C . HIS B 1 239 ? 166.732 319.629 259.692 1.00 3.94 239 HIS A C 1
ATOM 8072 O O . HIS B 1 239 ? 167.914 319.275 259.700 1.00 9.77 239 HIS A O 1
ATOM 8079 N N . VAL B 1 240 ? 166.343 320.810 259.208 1.00 5.29 240 VAL A N 1
ATOM 8080 C CA . VAL B 1 240 ? 167.330 321.819 258.838 1.00 6.21 240 VAL A CA 1
ATOM 8081 C C . VAL B 1 240 ? 168.157 322.205 260.053 1.00 6.73 240 VAL A C 1
ATOM 8082 O O . VAL B 1 240 ? 169.388 322.293 259.987 1.00 9.69 240 VAL A O 1
ATOM 8086 N N . MET B 1 241 ? 167.490 322.425 261.187 1.00 5.06 241 MET A N 1
ATOM 8087 C CA . MET B 1 241 ? 168.197 322.793 262.409 1.00 4.08 241 MET A CA 1
ATOM 8088 C C . MET B 1 241 ? 169.098 321.662 262.887 1.00 8.57 241 MET A C 1
ATOM 8089 O O . MET B 1 241 ? 170.250 321.891 263.269 1.00 10.14 241 MET A O 1
ATOM 8094 N N . GLN B 1 242 ? 168.587 320.431 262.880 1.00 6.57 242 GLN A N 1
ATOM 8095 C CA . GLN B 1 242 ? 169.318 319.266 263.381 1.00 8.35 242 GLN A CA 1
ATOM 8096 C C . GLN B 1 242 ? 169.259 318.145 262.353 1.00 4.80 242 GLN A C 1
ATOM 8097 O O . GLN B 1 242 ? 168.381 317.274 262.414 1.00 10.12 242 GLN A O 1
ATOM 8103 N N . PRO B 1 243 ? 170.180 318.132 261.397 1.00 9.91 243 PRO A N 1
ATOM 8104 C CA . PRO B 1 243 ? 170.145 317.107 260.347 1.00 5.73 243 PRO A CA 1
ATOM 8105 C C . PRO B 1 243 ? 170.565 315.737 260.855 1.00 7.36 243 PRO A C 1
ATOM 8106 O O . PRO B 1 243 ? 171.717 315.535 261.250 1.00 7.05 243 PRO A O 1
ATOM 8110 N N . VAL B 1 244 ? 169.624 314.793 260.861 1.00 3.67 244 VAL A N 1
ATOM 8111 C CA . VAL B 1 244 ? 169.861 313.437 261.339 1.00 1.98 244 VAL A CA 1
ATOM 8112 C C . VAL B 1 244 ? 169.038 312.479 260.491 1.00 1.56 244 VAL A C 1
ATOM 8113 O O . VAL B 1 244 ? 168.100 312.877 259.800 1.00 8.05 244 VAL A O 1
ATOM 8117 N N . SER B 1 245 ? 169.402 311.200 260.547 1.00 2.56 245 SER A N 1
ATOM 8118 C CA . SER B 1 245 ? 168.630 310.178 259.853 1.00 3.18 245 SER A CA 1
ATOM 8119 C C . SER B 1 245 ? 168.970 308.806 260.418 1.00 4.86 245 SER A C 1
ATOM 8120 O O . SER B 1 245 ? 170.038 308.596 260.996 1.00 8.77 245 SER A O 1
ATOM 8123 N N . ASN B 1 246 ? 168.040 307.875 260.229 1.00 2.13 246 ASN A N 1
ATOM 8124 C CA . ASN B 1 246 ? 168.246 306.471 260.569 1.00 2.86 246 ASN A CA 1
ATOM 8125 C C . ASN B 1 246 ? 167.375 305.639 259.644 1.00 0.37 246 ASN A C 1
ATOM 8126 O O . ASN B 1 246 ? 166.157 305.829 259.609 1.00 7.05 246 ASN A O 1
ATOM 8131 N N . TYR B 1 247 ? 167.989 304.719 258.903 1.00 0.13 247 TYR A N 1
ATOM 8132 C CA . TYR B 1 247 ? 167.278 303.930 257.907 1.00 2.14 247 TYR A CA 1
ATOM 8133 C C . TYR B 1 247 ? 167.174 302.458 258.286 1.00 1.51 247 TYR A C 1
ATOM 8134 O O . TYR B 1 247 ? 166.845 301.628 257.437 1.00 4.00 247 TYR A O 1
ATOM 8143 N N . THR B 1 248 ? 167.419 302.123 259.549 1.00 8.91 248 THR A N 1
ATOM 8144 C CA . THR B 1 248 ? 167.364 300.725 259.972 1.00 1.37 248 THR A CA 1
ATOM 8145 C C . THR B 1 248 ? 166.012 300.057 259.726 1.00 1.31 248 THR A C 1
ATOM 8146 O O . THR B 1 248 ? 166.001 298.920 259.228 1.00 4.96 248 THR A O 1
ATOM 8150 N N . PRO B 1 249 ? 164.860 300.659 260.061 1.00 2.88 249 PRO A N 1
ATOM 8151 C CA . PRO B 1 249 ? 163.594 299.917 259.891 1.00 4.90 249 PRO A CA 1
ATOM 8152 C C . PRO B 1 249 ? 163.264 299.542 258.454 1.00 0.00 249 PRO A C 1
ATOM 8153 O O . PRO B 1 249 ? 162.793 298.422 258.203 1.00 7.71 249 PRO A O 1
ATOM 8157 N N . ILE B 1 250 ? 163.509 300.434 257.493 1.00 0.00 250 ILE A N 1
ATOM 8158 C CA . ILE B 1 250 ? 163.240 300.074 256.105 1.00 0.88 250 ILE A CA 1
ATOM 8159 C C . ILE B 1 250 ? 164.225 299.012 255.627 1.00 0.00 250 ILE A C 1
ATOM 8160 O O . ILE B 1 250 ? 163.864 298.134 254.838 1.00 9.41 250 ILE A O 1
ATOM 8165 N N . LEU B 1 251 ? 165.470 299.060 256.103 1.00 0.00 251 LEU A N 1
ATOM 8166 C CA . LEU B 1 251 ? 166.427 298.007 255.784 1.00 0.92 251 LEU A CA 1
ATOM 8167 C C . LEU B 1 251 ? 165.961 296.663 256.330 1.00 0.00 251 LEU A C 1
ATOM 8168 O O . LEU B 1 251 ? 166.099 295.630 255.663 1.00 8.51 251 LEU A O 1
ATOM 8173 N N . VAL B 1 252 ? 165.398 296.665 257.541 1.00 0.00 252 VAL A N 1
ATOM 8174 C CA . VAL B 1 252 ? 164.843 295.445 258.119 1.00 2.03 252 VAL A CA 1
ATOM 8175 C C . VAL B 1 252 ? 163.740 294.899 257.228 1.00 0.00 252 VAL A C 1
ATOM 8176 O O . VAL B 1 252 ? 163.701 293.704 256.909 1.00 5.75 252 VAL A O 1
ATOM 8180 N N . ARG B 1 253 ? 162.828 295.775 256.810 1.00 0.00 253 ARG A N 1
ATOM 8181 C CA . ARG B 1 253 ? 161.709 295.321 255.995 1.00 0.33 253 ARG A CA 1
ATOM 8182 C C . ARG B 1 253 ? 162.184 294.807 254.641 1.00 2.68 253 ARG A C 1
ATOM 8183 O O . ARG B 1 253 ? 161.631 293.839 254.119 1.00 7.71 253 ARG A O 1
ATOM 8191 N N . ALA B 1 254 ? 163.217 295.428 254.068 1.00 2.01 254 ALA A N 1
ATOM 8192 C CA . ALA B 1 254 ? 163.769 294.951 252.801 1.00 0.00 254 ALA A CA 1
ATOM 8193 C C . ALA B 1 254 ? 164.386 293.565 252.950 1.00 0.00 254 ALA A C 1
ATOM 8194 O O . ALA B 1 254 ? 164.153 292.672 252.123 1.00 6.26 254 ALA A O 1
ATOM 8196 N N . LEU B 1 255 ? 165.192 293.372 253.996 1.00 0.00 255 LEU A N 1
ATOM 8197 C CA . LEU B 1 255 ? 165.780 292.058 254.236 1.00 0.05 255 LEU A CA 1
ATOM 8198 C C . LEU B 1 255 ? 164.696 291.003 254.400 1.00 0.14 255 LEU A C 1
ATOM 8199 O O . LEU B 1 255 ? 164.762 289.921 253.799 1.00 6.55 255 LEU A O 1
ATOM 8204 N N . LEU B 1 256 ? 163.667 291.319 255.188 1.00 0.64 256 LEU A N 1
ATOM 8205 C CA . LEU B 1 256 ? 162.586 290.365 255.399 1.00 0.00 256 LEU A CA 1
ATOM 8206 C C . LEU B 1 256 ? 161.816 290.098 254.115 1.00 0.00 256 LEU A C 1
ATOM 8207 O O . LEU B 1 256 ? 161.401 288.965 253.866 1.00 4.86 256 LEU A O 1
ATOM 8212 N N . ALA B 1 257 ? 161.601 291.126 253.293 1.00 5.86 257 ALA A N 1
ATOM 8213 C CA . ALA B 1 257 ? 160.898 290.927 252.031 1.00 1.85 257 ALA A CA 1
ATOM 8214 C C . ALA B 1 257 ? 161.661 289.965 251.136 1.00 0.90 257 ALA A C 1
ATOM 8215 O O . ALA B 1 257 ? 161.083 289.022 250.583 1.00 8.95 257 ALA A O 1
ATOM 8217 N N . LEU B 1 258 ? 162.971 290.174 251.001 1.00 0.64 258 LEU A N 1
ATOM 8218 C CA . LEU B 1 258 ? 163.769 289.270 250.178 1.00 0.00 258 LEU A CA 1
ATOM 8219 C C . LEU B 1 258 ? 163.698 287.843 250.711 1.00 4.68 258 LEU A C 1
ATOM 8220 O O . LEU B 1 258 ? 163.385 286.902 249.970 1.00 7.17 258 LEU A O 1
ATOM 8225 N N . ILE B 1 259 ? 163.949 287.673 252.013 1.00 0.72 259 ILE A N 1
ATOM 8226 C CA . ILE B 1 259 ? 164.012 286.335 252.594 1.00 1.94 259 ILE A CA 1
ATOM 8227 C C . ILE B 1 259 ? 162.668 285.626 252.482 1.00 3.85 259 ILE A C 1
ATOM 8228 O O . ILE B 1 259 ? 162.605 284.439 252.145 1.00 7.19 259 ILE A O 1
ATOM 8233 N N . HIS B 1 260 ? 161.573 286.333 252.761 1.00 4.35 260 HIS A N 1
ATOM 8234 C CA . HIS B 1 260 ? 160.264 285.697 252.755 1.00 3.42 260 HIS A CA 1
ATOM 8235 C C . HIS B 1 260 ? 159.756 285.430 251.349 1.00 2.31 260 HIS A C 1
ATOM 8236 O O . HIS B 1 260 ? 159.000 284.475 251.148 1.00 6.12 260 HIS A O 1
ATOM 8243 N N . ILE B 1 261 ? 160.129 286.259 250.372 1.00 4.93 261 ILE A N 1
ATOM 8244 C CA . ILE B 1 261 ? 159.736 285.977 248.999 1.00 5.35 261 ILE A CA 1
ATOM 8245 C C . ILE B 1 261 ? 160.500 284.775 248.466 1.00 3.96 261 ILE A C 1
ATOM 8246 O O . ILE B 1 261 ? 159.911 283.843 247.917 1.00 7.13 261 ILE A O 1
ATOM 8251 N N . LEU B 1 262 ? 161.821 284.769 248.626 1.00 3.98 262 LEU A N 1
ATOM 8252 C CA . LEU B 1 262 ? 162.586 283.666 248.058 1.00 1.85 262 LEU A CA 1
ATOM 8253 C C . LEU B 1 262 ? 162.430 282.394 248.882 1.00 7.57 262 LEU A C 1
ATOM 8254 O O . LEU B 1 262 ? 162.225 281.308 248.329 1.00 11.12 262 LEU A O 1
ATOM 8259 N N . GLY B 1 263 ? 162.504 282.513 250.204 1.00 6.84 263 GLY A N 1
ATOM 8260 C CA . GLY B 1 263 ? 162.382 281.363 251.075 1.00 2.64 263 GLY A CA 1
ATOM 8261 C C . GLY B 1 263 ? 163.713 280.898 251.622 1.00 5.14 263 GLY A C 1
ATOM 8262 O O . GLY B 1 263 ? 164.561 280.400 250.878 1.00 16.05 263 GLY A O 1
ATOM 8263 N N . SER B 1 264 ? 163.909 281.053 252.920 1.00 6.23 264 SER A N 1
ATOM 8264 C CA . SER B 1 264 ? 165.141 280.645 253.574 1.00 6.02 264 SER A CA 1
ATOM 8265 C C . SER B 1 264 ? 164.974 279.266 254.196 1.00 10.58 264 SER A C 1
ATOM 8266 O O . SER B 1 264 ? 163.862 278.780 254.400 1.00 13.18 264 SER A O 1
ATOM 8269 N N . GLY B 1 265 ? 166.102 278.638 254.494 1.00 3.66 265 GLY A N 1
ATOM 8270 C CA . GLY B 1 265 ? 166.053 277.433 255.288 1.00 5.97 265 GLY A CA 1
ATOM 8271 C C . GLY B 1 265 ? 166.623 276.182 254.657 1.00 6.16 265 GLY A C 1
ATOM 8272 O O . GLY B 1 265 ? 167.779 276.158 254.230 1.00 12.86 265 GLY A O 1
ATOM 8273 N N . SER B 1 266 ? 165.809 275.130 254.603 1.00 3.53 266 SER A N 1
ATOM 8274 C CA . SER B 1 266 ? 166.272 273.801 254.237 1.00 7.85 266 SER A CA 1
ATOM 8275 C C . SER B 1 266 ? 165.641 273.248 252.969 1.00 7.15 266 SER A C 1
ATOM 8276 O O . SER B 1 266 ? 166.060 272.181 252.513 1.00 13.28 266 SER A O 1
ATOM 8279 N N . GLY B 1 267 ? 164.661 273.932 252.389 1.00 5.61 267 GLY A N 1
ATOM 8280 C CA . GLY B 1 267 ? 163.922 273.416 251.265 1.00 4.08 267 GLY A CA 1
ATOM 8281 C C . GLY B 1 267 ? 162.652 272.679 251.628 1.00 5.71 267 GLY A C 1
ATOM 8282 O O . GLY B 1 267 ? 161.832 272.420 250.745 1.00 8.16 267 GLY A O 1
ATOM 8283 N N . ASN B 1 268 ? 162.468 272.333 252.900 1.00 7.24 268 ASN A N 1
ATOM 8284 C CA . ASN B 1 268 ? 161.211 271.742 253.337 1.00 8.24 268 ASN A CA 1
ATOM 8285 C C . ASN B 1 268 ? 160.095 272.767 253.193 1.00 7.29 268 ASN A C 1
ATOM 8286 O O . ASN B 1 268 ? 160.256 273.933 253.560 1.00 11.28 268 ASN A O 1
ATOM 8291 N N . CYS B 1 269 ? 158.965 272.337 252.635 1.00 8.33 269 CYS A N 1
ATOM 8292 C CA . CYS B 1 269 ? 157.891 273.263 252.297 1.00 5.64 269 CYS A CA 1
ATOM 8293 C C . CYS B 1 269 ? 156.529 272.767 252.764 1.00 9.01 269 CYS A C 1
ATOM 8294 O O . CYS B 1 269 ? 155.507 273.178 252.212 1.00 9.64 269 CYS A O 1
ATOM 8297 N N . SER B 1 270 ? 156.490 271.906 253.773 1.00 8.70 270 SER A N 1
ATOM 8298 C CA . SER B 1 270 ? 155.228 271.352 254.238 1.00 9.43 270 SER A CA 1
ATOM 8299 C C . SER B 1 270 ? 155.391 270.901 255.680 1.00 10.08 270 SER A C 1
ATOM 8300 O O . SER B 1 270 ? 156.503 270.807 256.203 1.00 10.76 270 SER A O 1
ATOM 8303 N N . LEU B 1 271 ? 154.256 270.625 256.320 1.00 7.16 271 LEU A N 1
ATOM 8304 C CA . LEU B 1 271 ? 154.271 269.948 257.608 1.00 11.03 271 LEU A CA 1
ATOM 8305 C C . LEU B 1 271 ? 154.744 268.505 257.498 1.00 13.12 271 LEU A C 1
ATOM 8306 O O . LEU B 1 271 ? 155.051 267.893 258.526 1.00 20.34 271 LEU A O 1
ATOM 8311 N N . SER B 1 272 ? 154.832 267.961 256.283 1.00 10.87 272 SER A N 1
ATOM 8312 C CA . SER B 1 272 ? 155.071 266.539 256.074 1.00 11.91 272 SER A CA 1
ATOM 8313 C C . SER B 1 272 ? 156.532 266.129 256.195 1.00 14.95 272 SER A C 1
ATOM 8314 O O . SER B 1 272 ? 156.813 264.928 256.151 1.00 20.22 272 SER A O 1
ATOM 8317 N N . SER B 1 273 ? 157.467 267.075 256.265 1.00 9.90 273 SER A N 1
ATOM 8318 C CA . SER B 1 273 ? 158.869 266.772 256.545 1.00 10.17 273 SER A CA 1
ATOM 8319 C C . SER B 1 273 ? 159.540 265.935 255.460 1.00 11.04 273 SER A C 1
ATOM 8320 O O . SER B 1 273 ? 160.745 265.675 255.531 1.00 12.61 273 SER A O 1
ATOM 8323 N N . SER B 1 274 ? 158.783 265.516 254.450 1.00 12.21 274 SER A N 1
ATOM 8324 C CA . SER B 1 274 ? 159.344 264.794 253.320 1.00 16.31 274 SER A CA 1
ATOM 8325 C C . SER B 1 274 ? 159.129 265.507 251.997 1.00 13.84 274 SER A C 1
ATOM 8326 O O . SER B 1 274 ? 159.658 265.048 250.980 1.00 12.79 274 SER A O 1
ATOM 8329 N N . ILE B 1 275 ? 158.385 266.608 251.981 1.00 11.09 275 ILE A N 1
ATOM 8330 C CA . ILE B 1 275 ? 158.108 267.373 250.773 1.00 12.22 275 ILE A CA 1
ATOM 8331 C C . ILE B 1 275 ? 159.084 268.538 250.717 1.00 11.42 275 ILE A C 1
ATOM 8332 O O . ILE B 1 275 ? 159.148 269.350 251.646 1.00 12.60 275 ILE A O 1
ATOM 8337 N N . PHE B 1 276 ? 159.839 268.626 249.629 1.00 12.28 276 PHE A N 1
ATOM 8338 C CA . PHE B 1 276 ? 160.830 269.673 249.451 1.00 10.51 276 PHE A CA 1
ATOM 8339 C C . PHE B 1 276 ? 160.585 270.404 248.140 1.00 12.60 276 PHE A C 1
ATOM 8340 O O . PHE B 1 276 ? 160.102 269.821 247.167 1.00 18.08 276 PHE A O 1
ATOM 8348 N N . GLU B 1 277 ? 160.919 271.689 248.126 1.00 11.40 277 GLU A N 1
ATOM 8349 C CA . GLU B 1 277 ? 160.933 272.472 246.901 1.00 14.89 277 GLU A CA 1
ATOM 8350 C C . GLU B 1 277 ? 162.359 272.503 246.367 1.00 14.79 277 GLU A C 1
ATOM 8351 O O . GLU B 1 277 ? 163.318 272.629 247.133 1.00 15.98 277 GLU A O 1
ATOM 8357 N N . SER B 1 278 ? 162.495 272.340 245.051 1.00 17.82 278 SER A N 1
ATOM 8358 C CA . SER B 1 278 ? 163.811 272.070 244.481 1.00 15.93 278 SER A CA 1
ATOM 8359 C C . SER B 1 278 ? 164.731 273.281 244.569 1.00 16.46 278 SER A C 1
ATOM 8360 O O . SER B 1 278 ? 165.923 273.135 244.860 1.00 20.88 278 SER A O 1
ATOM 8363 N N . SER B 1 279 ? 164.212 274.476 244.314 1.00 18.48 279 SER A N 1
ATOM 8364 C CA . SER B 1 279 ? 165.054 275.665 244.248 1.00 18.25 279 SER A CA 1
ATOM 8365 C C . SER B 1 279 ? 164.173 276.897 244.426 1.00 18.18 279 SER A C 1
ATOM 8366 O O . SER B 1 279 ? 163.004 276.796 244.812 1.00 21.90 279 SER A O 1
ATOM 8369 N N . ILE B 1 280 ? 164.746 278.064 244.159 1.00 19.68 280 ILE A N 1
ATOM 8370 C CA . ILE B 1 280 ? 163.972 279.313 244.138 1.00 14.49 280 ILE A CA 1
ATOM 8371 C C . ILE B 1 280 ? 162.964 279.258 242.999 1.00 16.50 280 ILE A C 1
ATOM 8372 O O . ILE B 1 280 ? 163.314 278.817 241.890 1.00 18.34 280 ILE A O 1
ATOM 8377 N N . PRO B 1 281 ? 161.716 279.665 243.216 1.00 16.55 281 PRO A N 1
ATOM 8378 C CA . PRO B 1 281 ? 160.758 279.712 242.109 1.00 17.55 281 PRO A CA 1
ATOM 8379 C C . PRO B 1 281 ? 161.154 280.758 241.080 1.00 16.61 281 PRO A C 1
ATOM 8380 O O . PRO B 1 281 ? 161.725 281.800 241.405 1.00 18.74 281 PRO A O 1
ATOM 8384 N N . GLN B 1 282 ? 160.846 280.464 239.820 1.00 15.77 282 GLN A N 1
ATOM 8385 C CA . GLN B 1 282 ? 161.137 281.396 238.741 1.00 16.73 282 GLN A CA 1
ATOM 8386 C C . GLN B 1 282 ? 160.002 282.377 238.500 1.00 15.68 282 GLN A C 1
ATOM 8387 O O . GLN B 1 282 ? 160.254 283.520 238.106 1.00 17.67 282 GLN A O 1
ATOM 8393 N N . PHE B 1 283 ? 158.762 281.960 238.732 1.00 12.16 283 PHE A N 1
ATOM 8394 C CA . PHE B 1 283 ? 157.598 282.802 238.520 1.00 14.09 283 PHE A CA 1
ATOM 8395 C C . PHE B 1 283 ? 156.745 282.812 239.778 1.00 11.33 283 PHE A C 1
ATOM 8396 O O . PHE B 1 283 ? 156.679 281.823 240.512 1.00 15.16 283 PHE A O 1
ATOM 8404 N N . LEU B 1 284 ? 156.088 283.941 240.015 1.00 12.54 284 LEU A N 1
ATOM 8405 C CA . LEU B 1 284 ? 155.237 284.120 241.177 1.00 11.08 284 LEU A CA 1
ATOM 8406 C C . LEU B 1 284 ? 153.860 284.577 240.724 1.00 10.73 284 LEU A C 1
ATOM 8407 O O . LEU B 1 284 ? 153.695 285.140 239.640 1.00 11.74 284 LEU A O 1
ATOM 8412 N N . THR B 1 285 ? 152.870 284.321 241.567 1.00 8.30 285 THR A N 1
ATOM 8413 C CA . THR B 1 285 ? 151.511 284.778 241.339 1.00 10.37 285 THR A CA 1
ATOM 8414 C C . THR B 1 285 ? 151.065 285.646 242.506 1.00 10.09 285 THR A C 1
ATOM 8415 O O . THR B 1 285 ? 151.366 285.356 243.666 1.00 15.06 285 THR A O 1
ATOM 8419 N N . ILE B 1 286 ? 150.347 286.717 242.183 1.00 9.75 286 ILE A N 1
ATOM 8420 C CA . ILE B 1 286 ? 149.840 287.665 243.167 1.00 7.99 286 ILE A CA 1
ATOM 8421 C C . ILE B 1 286 ? 148.352 287.413 243.349 1.00 9.84 286 ILE A C 1
ATOM 8422 O O . ILE B 1 286 ? 147.606 287.329 242.367 1.00 12.16 286 ILE A O 1
ATOM 8427 N N . SER B 1 287 ? 147.924 287.285 244.600 1.00 10.94 287 SER A N 1
ATOM 8428 C CA . SER B 1 287 ? 146.516 287.143 244.934 1.00 10.41 287 SER A CA 1
ATOM 8429 C C . SER B 1 287 ? 146.133 288.221 245.934 1.00 9.53 287 SER A C 1
ATOM 8430 O O . SER B 1 287 ? 146.892 288.506 246.865 1.00 14.91 287 SER A O 1
ATOM 8433 N N . HIS B 1 288 ? 144.964 288.816 245.737 1.00 10.16 288 HIS A N 1
ATOM 8434 C CA . HIS B 1 288 ? 144.410 289.789 246.662 1.00 12.23 288 HIS A CA 1
ATOM 8435 C C . HIS B 1 288 ? 143.346 289.134 247.530 1.00 12.06 288 HIS A C 1
ATOM 8436 O O . HIS B 1 288 ? 142.682 288.181 247.117 1.00 15.57 288 HIS A O 1
ATOM 8443 N N . SER B 1 289 ? 143.192 289.657 248.744 1.00 12.99 289 SER A N 1
ATOM 8444 C CA . SER B 1 289 ? 142.165 289.166 249.657 1.00 12.65 289 SER A CA 1
ATOM 8445 C C . SER B 1 289 ? 141.788 290.309 250.587 1.00 16.44 289 SER A C 1
ATOM 8446 O O . SER B 1 289 ? 142.611 290.738 251.400 1.00 18.89 289 SER A O 1
ATOM 8449 N N . THR B 1 290 ? 140.554 290.800 250.463 1.00 15.86 290 THR A N 1
ATOM 8450 C CA . THR B 1 290 ? 140.104 291.895 251.317 1.00 17.51 290 THR A CA 1
ATOM 8451 C C . THR B 1 290 ? 140.050 291.469 252.780 1.00 15.48 290 THR A C 1
ATOM 8452 O O . THR B 1 290 ? 140.465 292.221 253.670 1.00 16.90 290 THR A O 1
ATOM 8456 N N . ASN B 1 291 ? 139.565 290.257 253.045 1.00 17.74 291 ASN A N 1
ATOM 8457 C CA . ASN B 1 291 ? 139.365 289.783 254.408 1.00 15.91 291 ASN A CA 1
ATOM 8458 C C . ASN B 1 291 ? 140.657 289.410 255.118 1.00 15.58 291 ASN A C 1
ATOM 8459 O O . ASN B 1 291 ? 140.650 289.289 256.347 1.00 21.84 291 ASN A O 1
ATOM 8464 N N . MET B 1 292 ? 141.759 289.235 254.393 1.00 16.88 292 MET A N 1
ATOM 8465 C CA . MET B 1 292 ? 142.969 288.664 254.961 1.00 12.58 292 MET A CA 1
ATOM 8466 C C . MET B 1 292 ? 144.204 289.539 254.809 1.00 11.82 292 MET A C 1
ATOM 8467 O O . MET B 1 292 ? 145.217 289.261 255.460 1.00 13.61 292 MET A O 1
ATOM 8472 N N . SER B 1 293 ? 144.159 290.576 253.981 1.00 11.61 293 SER A N 1
ATOM 8473 C CA . SER B 1 293 ? 145.317 291.434 253.799 1.00 10.89 293 SER A CA 1
ATOM 8474 C C . SER B 1 293 ? 145.365 292.520 254.871 1.00 9.24 293 SER A C 1
ATOM 8475 O O . SER B 1 293 ? 144.356 292.873 255.486 1.00 14.62 293 SER A O 1
ATOM 8478 N N . ASN B 1 294 ? 146.565 293.040 255.092 1.00 8.69 294 ASN A N 1
ATOM 8479 C CA . ASN B 1 294 ? 146.818 294.141 256.017 1.00 7.80 294 ASN A CA 1
ATOM 8480 C C . ASN B 1 294 ? 147.226 295.344 255.172 1.00 8.74 294 ASN A C 1
ATOM 8481 O O . ASN B 1 294 ? 148.389 295.473 254.782 1.00 9.33 294 ASN A O 1
ATOM 8486 N N . ARG B 1 295 ? 146.269 296.224 254.891 1.00 7.55 295 ARG A N 1
ATOM 8487 C CA . ARG B 1 295 ? 146.410 297.208 253.828 1.00 7.17 295 ARG A CA 1
ATOM 8488 C C . ARG B 1 295 ? 146.621 298.615 254.373 1.00 7.03 295 ARG A C 1
ATOM 8489 O O . ARG B 1 295 ? 146.187 298.950 255.478 1.00 15.59 295 ARG A O 1
ATOM 8497 N N . THR B 1 296 ? 147.293 299.435 253.568 1.00 7.23 296 THR A N 1
ATOM 8498 C CA . THR B 1 296 ? 147.560 300.835 253.860 1.00 6.44 296 THR A CA 1
ATOM 8499 C C . THR B 1 296 ? 146.811 301.704 252.857 1.00 5.46 296 THR A C 1
ATOM 8500 O O . THR B 1 296 ? 146.734 301.370 251.671 1.00 8.50 296 THR A O 1
ATOM 8504 N N . ARG B 1 297 ? 146.233 302.800 253.340 1.00 5.25 297 ARG A N 1
ATOM 8505 C CA . ARG B 1 297 ? 145.535 303.749 252.484 1.00 5.86 297 ARG A CA 1
ATOM 8506 C C . ARG B 1 297 ? 146.513 304.781 251.937 1.00 1.68 297 ARG A C 1
ATOM 8507 O O . ARG B 1 297 ? 147.374 305.280 252.664 1.00 5.26 297 ARG A O 1
ATOM 8515 N N . TYR B 1 298 ? 146.372 305.099 250.653 1.00 5.24 298 TYR A N 1
ATOM 8516 C CA . TYR B 1 298 ? 147.272 306.011 249.958 1.00 6.68 298 TYR A CA 1
ATOM 8517 C C . TYR B 1 298 ? 146.490 307.171 249.359 1.00 6.16 298 TYR A C 1
ATOM 8518 O O . TYR B 1 298 ? 145.367 306.992 248.881 1.00 8.34 298 TYR A O 1
ATOM 8527 N N . CYS B 1 299 ? 147.091 308.358 249.394 1.00 7.37 299 CYS A N 1
ATOM 8528 C CA . CYS B 1 299 ? 146.524 309.559 248.796 1.00 6.16 299 CYS A CA 1
ATOM 8529 C C . CYS B 1 299 ? 147.620 310.282 248.027 1.00 6.21 299 CYS A C 1
ATOM 8530 O O . CYS B 1 299 ? 148.679 310.580 248.586 1.00 9.08 299 CYS A O 1
ATOM 8533 N N . LEU B 1 300 ? 147.364 310.572 246.755 1.00 9.10 300 LEU A N 1
ATOM 8534 C CA . LEU B 1 300 ? 148.371 311.126 245.859 1.00 9.51 300 LEU A CA 1
ATOM 8535 C C . LEU B 1 300 ? 148.094 312.597 245.600 1.00 5.84 300 LEU A C 1
ATOM 8536 O O . LEU B 1 300 ? 146.997 312.959 245.166 1.00 8.84 300 LEU A O 1
ATOM 8541 N N . HIS B 1 301 ? 149.096 313.436 245.845 1.00 8.80 301 HIS A N 1
ATOM 8542 C CA . HIS B 1 301 ? 148.998 314.864 245.599 1.00 6.35 301 HIS A CA 1
ATOM 8543 C C . HIS B 1 301 ? 150.231 315.357 244.860 1.00 6.41 301 HIS A C 1
ATOM 8544 O O . HIS B 1 301 ? 151.328 314.820 245.019 1.00 9.79 301 HIS A O 1
ATOM 8551 N N . THR B 1 302 ? 150.036 316.384 244.041 1.00 7.58 302 THR A N 1
ATOM 8552 C CA . THR B 1 302 ? 151.151 317.238 243.682 1.00 9.98 302 THR A CA 1
ATOM 8553 C C . THR B 1 302 ? 151.465 318.154 244.860 1.00 7.97 302 THR A C 1
ATOM 8554 O O . THR B 1 302 ? 150.690 318.267 245.812 1.00 9.67 302 THR A O 1
ATOM 8558 N N . TRP B 1 303 ? 152.625 318.808 244.804 1.00 7.19 303 TRP A N 1
ATOM 8559 C CA . TRP B 1 303 ? 153.019 319.659 245.920 1.00 8.19 303 TRP A CA 1
ATOM 8560 C C . TRP B 1 303 ? 152.067 320.838 246.088 1.00 10.21 303 TRP A C 1
ATOM 8561 O O . TRP B 1 303 ? 151.701 321.187 247.215 1.00 11.92 303 TRP A O 1
ATOM 8572 N N . SER B 1 304 ? 151.659 321.465 244.983 1.00 11.77 304 SER A N 1
ATOM 8573 C CA . SER B 1 304 ? 150.776 322.625 245.078 1.00 8.45 304 SER A CA 1
ATOM 8574 C C . SER B 1 304 ? 149.437 322.246 245.694 1.00 10.54 304 SER A C 1
ATOM 8575 O O . SER B 1 304 ? 148.943 322.926 246.599 1.00 10.97 304 SER A O 1
ATOM 8578 N N . ALA B 1 305 ? 148.834 321.157 245.217 1.00 11.56 305 ALA A N 1
ATOM 8579 C CA . ALA B 1 305 ? 147.540 320.740 245.745 1.00 8.80 305 ALA A CA 1
ATOM 8580 C C . ALA B 1 305 ? 147.640 320.349 247.216 1.00 11.04 305 ALA A C 1
ATOM 8581 O O . ALA B 1 305 ? 146.749 320.671 248.010 1.00 17.23 305 ALA A O 1
ATOM 8583 N N . TYR B 1 306 ? 148.713 319.653 247.596 1.00 9.86 306 TYR A N 1
ATOM 8584 C CA . TYR B 1 306 ? 148.889 319.266 248.993 1.00 10.19 306 TYR A CA 1
ATOM 8585 C C . TYR B 1 306 ? 149.073 320.486 249.886 1.00 10.86 306 TYR A C 1
ATOM 8586 O O . TYR B 1 306 ? 148.489 320.564 250.970 1.00 17.60 306 TYR A O 1
ATOM 8595 N N . LYS B 1 307 ? 149.881 321.450 249.449 1.00 7.44 307 LYS A N 1
ATOM 8596 C CA . LYS B 1 307 ? 150.083 322.659 250.234 1.00 12.18 307 LYS A CA 1
ATOM 8597 C C . LYS B 1 307 ? 148.837 323.537 250.274 1.00 13.13 307 LYS A C 1
ATOM 8598 O O . LYS B 1 307 ? 148.676 324.322 251.214 1.00 16.48 307 LYS A O 1
ATOM 8604 N N . ASP B 1 308 ? 147.948 323.411 249.294 1.00 11.53 308 ASP A N 1
ATOM 8605 C CA . ASP B 1 308 ? 146.767 324.259 249.221 1.00 15.93 308 ASP A CA 1
ATOM 8606 C C . ASP B 1 308 ? 145.619 323.789 250.105 1.00 15.40 308 ASP A C 1
ATOM 8607 O O . ASP B 1 308 ? 144.680 324.560 250.324 1.00 23.53 308 ASP A O 1
ATOM 8612 N N . MET B 1 309 ? 145.657 322.560 250.616 1.00 15.21 309 MET A N 1
ATOM 8613 C CA . MET B 1 309 ? 144.586 322.099 251.487 1.00 14.93 309 MET A CA 1
ATOM 8614 C C . MET B 1 309 ? 144.802 322.491 252.942 1.00 16.43 309 MET A C 1
ATOM 8615 O O . MET B 1 309 ? 143.923 322.239 253.771 1.00 19.37 309 MET A O 1
ATOM 8620 N N . PHE B 1 310 ? 145.938 323.105 253.267 1.00 16.16 310 PHE A N 1
ATOM 8621 C CA . PHE B 1 310 ? 146.201 323.629 254.599 1.00 15.48 310 PHE A CA 1
ATOM 8622 C C . PHE B 1 310 ? 146.130 325.151 254.658 1.00 19.81 310 PHE A C 1
ATOM 8623 O O . PHE B 1 310 ? 146.574 325.742 255.646 1.00 22.06 310 PHE A O 1
ATOM 8631 N N . ARG B 1 311 ? 145.594 325.797 253.620 1.00 21.74 311 ARG A N 1
ATOM 8632 C CA . ARG B 1 311 ? 145.480 327.254 253.626 1.00 23.49 311 ARG A CA 1
ATOM 8633 C C . ARG B 1 311 ? 144.475 327.732 254.669 1.00 26.14 311 ARG A C 1
ATOM 8634 O O . ARG B 1 311 ? 144.778 328.614 255.481 1.00 27.39 311 ARG A O 1
ATOM 8642 N N . ASN B 1 312 ? 143.269 327.164 254.659 1.00 29.70 312 ASN A N 1
ATOM 8643 C CA . ASN B 1 312 ? 142.184 327.616 255.532 1.00 28.34 312 ASN A CA 1
ATOM 8644 C C . ASN B 1 312 ? 142.123 326.710 256.758 1.00 30.63 312 ASN A C 1
ATOM 8645 O O . ASN B 1 312 ? 141.255 325.848 256.892 1.00 31.63 312 ASN A O 1
ATOM 8650 N N . GLY B 1 313 ? 143.062 326.923 257.669 1.00 30.80 313 GLY A N 1
ATOM 8651 C CA . GLY B 1 313 ? 143.111 326.132 258.877 1.00 30.28 313 GLY A CA 1
ATOM 8652 C C . GLY B 1 313 ? 143.692 324.750 258.644 1.00 30.60 313 GLY A C 1
ATOM 8653 O O . GLY B 1 313 ? 144.221 324.422 257.579 1.00 30.72 313 GLY A O 1
ATOM 8654 N N . ILE B 1 314 ? 143.578 323.925 259.675 1.00 29.57 314 ILE A N 1
ATOM 8655 C CA . ILE B 1 314 ? 144.161 322.588 259.699 1.00 28.91 314 ILE A CA 1
ATOM 8656 C C . ILE B 1 314 ? 143.028 321.571 259.625 1.00 29.01 314 ILE A C 1
ATOM 8657 O O . ILE B 1 314 ? 142.202 321.504 260.545 1.00 31.35 314 ILE A O 1
ATOM 8662 N N . PRO B 1 315 ? 142.942 320.775 258.565 1.00 25.58 315 PRO A N 1
ATOM 8663 C CA . PRO B 1 315 ? 141.882 319.772 258.467 1.00 26.31 315 PRO A CA 1
ATOM 8664 C C . PRO B 1 315 ? 142.195 318.567 259.336 1.00 25.63 315 PRO A C 1
ATOM 8665 O O . PRO B 1 315 ? 143.337 318.402 259.788 1.00 26.95 315 PRO A O 1
ATOM 8669 N N . PRO B 1 316 ? 141.210 317.709 259.600 1.00 23.76 316 PRO A N 1
ATOM 8670 C CA . PRO B 1 316 ? 141.486 316.489 260.367 1.00 21.51 316 PRO A CA 1
ATOM 8671 C C . PRO B 1 316 ? 142.460 315.576 259.636 1.00 19.44 316 PRO A C 1
ATOM 8672 O O . PRO B 1 316 ? 142.501 315.534 258.405 1.00 21.78 316 PRO A O 1
ATOM 8676 N N . GLN B 1 317 ? 143.250 314.840 260.421 1.00 18.88 317 GLN A N 1
ATOM 8677 C CA . GLN B 1 317 ? 144.285 313.939 259.910 1.00 14.97 317 GLN A CA 1
ATOM 8678 C C . GLN B 1 317 ? 145.283 314.697 259.032 1.00 17.04 317 GLN A C 1
ATOM 8679 O O . GLN B 1 317 ? 145.429 314.441 257.837 1.00 20.79 317 GLN A O 1
ATOM 8685 N N . SER B 1 318 ? 145.976 315.644 259.657 1.00 15.48 318 SER A N 1
ATOM 8686 C CA . SER B 1 318 ? 146.918 316.513 258.966 1.00 13.30 318 SER A CA 1
ATOM 8687 C C . SER B 1 318 ? 148.322 315.936 259.089 1.00 11.36 318 SER A C 1
ATOM 8688 O O . SER B 1 318 ? 148.808 315.704 260.200 1.00 14.73 318 SER A O 1
ATOM 8691 N N . THR B 1 319 ? 148.970 315.714 257.948 1.00 9.89 319 THR A N 1
ATOM 8692 C CA . THR B 1 319 ? 150.347 315.250 257.903 1.00 9.49 319 THR A CA 1
ATOM 8693 C C . THR B 1 319 ? 151.334 316.391 257.706 1.00 6.94 319 THR A C 1
ATOM 8694 O O . THR B 1 319 ? 152.533 316.141 257.558 1.00 12.83 319 THR A O 1
ATOM 8698 N N . PHE B 1 320 ? 150.852 317.633 257.713 1.00 9.21 320 PHE A N 1
ATOM 8699 C CA . PHE B 1 320 ? 151.710 318.786 257.443 1.00 7.82 320 PHE A CA 1
ATOM 8700 C C . PHE B 1 320 ? 152.860 318.961 258.430 1.00 4.79 320 PHE A C 1
ATOM 8701 O O . PHE B 1 320 ? 153.991 319.200 257.975 1.00 13.33 320 PHE A O 1
ATOM 8709 N N . PRO B 1 321 ? 152.669 318.877 259.748 1.00 10.66 321 PRO A N 1
ATOM 8710 C CA . PRO B 1 321 ? 153.772 319.181 260.655 1.00 5.65 321 PRO A CA 1
ATOM 8711 C C . PRO B 1 321 ? 154.908 318.196 260.479 1.00 7.77 321 PRO A C 1
ATOM 8712 O O . PRO B 1 321 ? 154.695 317.038 260.072 1.00 12.14 321 PRO A O 1
ATOM 8716 N N . PRO B 1 322 ? 156.138 318.614 260.760 1.00 8.46 322 PRO A N 1
ATOM 8717 C CA . PRO B 1 322 ? 157.280 317.703 260.642 1.00 6.65 322 PRO A CA 1
ATOM 8718 C C . PRO B 1 322 ? 157.212 316.598 261.684 1.00 7.50 322 PRO A C 1
ATOM 8719 O O . PRO B 1 322 ? 156.466 316.662 262.661 1.00 10.03 322 PRO A O 1
ATOM 8723 N N . THR B 1 323 ? 158.016 315.562 261.458 1.00 3.78 323 THR A N 1
ATOM 8724 C CA . THR B 1 323 ? 157.994 314.353 262.272 1.00 3.10 323 THR A CA 1
ATOM 8725 C C . THR B 1 323 ? 159.376 314.097 262.854 1.00 4.21 323 THR A C 1
ATOM 8726 O O . THR B 1 323 ? 160.346 313.928 262.108 1.00 11.07 323 THR A O 1
ATOM 8730 N N . LEU B 1 324 ? 159.459 314.058 264.182 1.00 5.74 324 LEU A N 1
ATOM 8731 C CA . LEU B 1 324 ? 160.641 313.579 264.886 1.00 4.75 324 LEU A CA 1
ATOM 8732 C C . LEU B 1 324 ? 160.455 312.155 265.391 1.00 5.00 324 LEU A C 1
ATOM 8733 O O . LEU B 1 324 ? 161.298 311.291 265.144 1.00 8.20 324 LEU A O 1
ATOM 8738 N N . ALA B 1 325 ? 159.357 311.899 266.094 1.00 6.11 325 ALA A N 1
ATOM 8739 C CA . ALA B 1 325 ? 159.000 310.559 266.538 1.00 4.23 325 ALA A CA 1
ATOM 8740 C C . ALA B 1 325 ? 157.837 310.063 265.696 1.00 5.61 325 ALA A C 1
ATOM 8741 O O . ALA B 1 325 ? 156.717 310.580 265.833 1.00 9.37 325 ALA A O 1
ATOM 8743 N N . PRO B 1 326 ? 158.044 309.086 264.815 1.00 4.58 326 PRO A N 1
ATOM 8744 C CA . PRO B 1 326 ? 156.967 308.660 263.915 1.00 2.93 326 PRO A CA 1
ATOM 8745 C C . PRO B 1 326 ? 155.782 308.075 264.668 1.00 3.80 326 PRO A C 1
ATOM 8746 O O . PRO B 1 326 ? 155.927 307.450 265.720 1.00 11.44 326 PRO A O 1
ATOM 8750 N N . GLU B 1 327 ? 154.597 308.287 264.106 1.00 5.01 327 GLU A N 1
ATOM 8751 C CA . GLU B 1 327 ? 153.357 307.745 264.638 1.00 5.97 327 GLU A CA 1
ATOM 8752 C C . GLU B 1 327 ? 152.718 306.827 263.608 1.00 2.22 327 GLU A C 1
ATOM 8753 O O . GLU B 1 327 ? 152.714 307.130 262.412 1.00 5.86 327 GLU A O 1
ATOM 8759 N N . GLY B 1 328 ? 152.162 305.713 264.088 1.00 4.08 328 GLY A N 1
ATOM 8760 C CA . GLY B 1 328 ? 151.704 304.665 263.188 1.00 5.26 328 GLY A CA 1
ATOM 8761 C C . GLY B 1 328 ? 150.616 305.116 262.235 1.00 4.87 328 GLY A C 1
ATOM 8762 O O . GLY B 1 328 ? 150.552 304.661 261.092 1.00 13.90 328 GLY A O 1
ATOM 8763 N N . SER B 1 329 ? 149.740 306.004 262.689 1.00 4.39 329 SER A N 1
ATOM 8764 C CA . SER B 1 329 ? 148.671 306.511 261.845 1.00 5.76 329 SER A CA 1
ATOM 8765 C C . SER B 1 329 ? 149.160 307.744 261.097 1.00 8.50 329 SER A C 1
ATOM 8766 O O . SER B 1 329 ? 149.641 308.699 261.715 1.00 14.37 329 SER A O 1
ATOM 8769 N N . SER B 1 330 ? 149.063 307.701 259.769 1.00 5.66 330 SER A N 1
ATOM 8770 C CA . SER B 1 330 ? 149.292 308.857 258.907 1.00 5.56 330 SER A CA 1
ATOM 8771 C C . SER B 1 330 ? 150.760 309.264 258.837 1.00 6.57 330 SER A C 1
ATOM 8772 O O . SER B 1 330 ? 151.434 309.407 259.860 1.00 5.42 330 SER A O 1
ATOM 8775 N N . ALA B 1 331 ? 151.257 309.448 257.619 1.00 10.38 331 ALA A N 1
ATOM 8776 C CA . ALA B 1 331 ? 152.575 310.010 257.377 1.00 5.78 331 ALA A CA 1
ATOM 8777 C C . ALA B 1 331 ? 152.577 310.580 255.969 1.00 5.25 331 ALA A C 1
ATOM 8778 O O . ALA B 1 331 ? 151.689 310.292 255.166 1.00 8.68 331 ALA A O 1
ATOM 8780 N N . ARG B 1 332 ? 153.569 311.411 255.685 1.00 6.92 332 ARG A N 1
ATOM 8781 C CA . ARG B 1 332 ? 153.704 312.001 254.365 1.00 3.80 332 ARG A CA 1
ATOM 8782 C C . ARG B 1 332 ? 155.088 311.702 253.815 1.00 3.83 332 ARG A C 1
ATOM 8783 O O . ARG B 1 332 ? 156.065 311.640 254.564 1.00 7.44 332 ARG A O 1
ATOM 8791 N N . ILE B 1 333 ? 155.163 311.506 252.505 1.00 2.79 333 ILE A N 1
ATOM 8792 C CA . ILE B 1 333 ? 156.429 311.332 251.809 1.00 3.83 333 ILE A CA 1
ATOM 8793 C C . ILE B 1 333 ? 156.459 312.309 250.642 1.00 5.24 333 ILE A C 1
ATOM 8794 O O . ILE B 1 333 ? 155.459 312.476 249.936 1.00 5.16 333 ILE A O 1
ATOM 8799 N N . LEU B 1 334 ? 157.577 312.998 250.485 1.00 4.41 334 LEU A N 1
ATOM 8800 C CA . LEU B 1 334 ? 157.767 313.967 249.415 1.00 2.45 334 LEU A CA 1
ATOM 8801 C C . LEU B 1 334 ? 158.760 313.368 248.431 1.00 8.94 334 LEU A C 1
ATOM 8802 O O . LEU B 1 334 ? 159.946 313.232 248.743 1.00 14.58 334 LEU A O 1
ATOM 8807 N N . ILE B 1 335 ? 158.273 3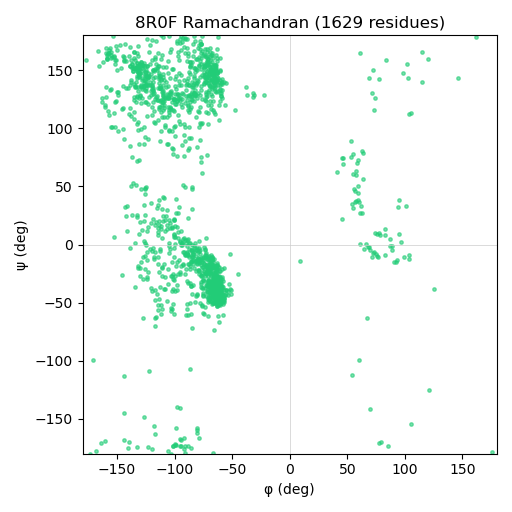13.007 247.255 1.00 4.08 335 ILE A N 1
ATOM 8808 C CA . ILE B 1 335 ? 159.041 312.255 246.268 1.00 7.78 335 ILE A CA 1
ATOM 8809 C C . ILE B 1 335 ? 159.219 313.132 245.034 1.00 8.18 335 ILE A C 1
ATOM 8810 O O . ILE B 1 335 ? 158.233 313.683 244.534 1.00 7.18 335 ILE A O 1
ATOM 8815 N N . PRO B 1 336 ? 160.442 313.332 244.553 1.00 4.76 336 PRO A N 1
ATOM 8816 C CA . PRO B 1 336 ? 160.629 314.069 243.298 1.00 4.12 336 PRO A CA 1
ATOM 8817 C C . PRO B 1 336 ? 160.071 313.303 242.108 1.00 4.98 336 PRO A C 1
ATOM 8818 O O . PRO B 1 336 ? 160.048 312.071 242.085 1.00 12.00 336 PRO A O 1
ATOM 8822 N N . ALA B 1 337 ? 159.628 314.060 241.101 1.00 9.11 337 ALA A N 1
ATOM 8823 C CA . ALA B 1 337 ? 159.000 313.455 239.931 1.00 7.03 337 ALA A CA 1
ATOM 8824 C C . ALA B 1 337 ? 159.948 312.522 239.188 1.00 8.58 337 ALA A C 1
ATOM 8825 O O . ALA B 1 337 ? 159.506 311.524 238.608 1.00 12.07 337 ALA A O 1
ATOM 8827 N N . ALA B 1 338 ? 161.245 312.829 239.186 1.00 6.47 338 ALA A N 1
ATOM 8828 C CA . ALA B 1 338 ? 162.205 311.969 238.503 1.00 2.87 338 ALA A CA 1
ATOM 8829 C C . ALA B 1 338 ? 162.303 310.597 239.157 1.00 7.27 338 ALA A C 1
ATOM 8830 O O . ALA B 1 338 ? 162.582 309.607 238.474 1.00 12.00 338 ALA A O 1
ATOM 8832 N N . LEU B 1 339 ? 162.083 310.516 240.467 1.00 5.61 339 LEU A N 1
ATOM 8833 C CA . LEU B 1 339 ? 162.206 309.258 241.189 1.00 5.29 339 LEU A CA 1
ATOM 8834 C C . LEU B 1 339 ? 160.909 308.460 241.252 1.00 3.12 339 LEU A C 1
ATOM 8835 O O . LEU B 1 339 ? 160.939 307.303 241.680 1.00 11.05 339 LEU A O 1
ATOM 8840 N N . VAL B 1 340 ? 159.781 309.037 240.831 1.00 6.91 340 VAL A N 1
ATOM 8841 C CA . VAL B 1 340 ? 158.514 308.310 240.870 1.00 5.80 340 VAL A CA 1
ATOM 8842 C C . VAL B 1 340 ? 158.531 307.152 239.882 1.00 5.23 340 VAL A C 1
ATOM 8843 O O . VAL B 1 340 ? 157.982 306.077 240.153 1.00 12.56 340 VAL A O 1
ATOM 8847 N N . THR B 1 341 ? 159.159 307.348 238.726 1.00 7.81 341 THR A N 1
ATOM 8848 C CA . THR B 1 341 ? 159.228 306.314 237.703 1.00 7.50 341 THR A CA 1
ATOM 8849 C C . THR B 1 341 ? 160.295 305.264 237.985 1.00 5.65 341 THR A C 1
ATOM 8850 O O . THR B 1 341 ? 160.373 304.277 237.246 1.00 10.65 341 THR A O 1
ATOM 8854 N N . SER B 1 342 ? 161.110 305.450 239.015 1.00 6.52 342 SER A N 1
ATOM 8855 C CA . SER B 1 342 ? 162.099 304.446 239.376 1.00 3.84 342 SER A CA 1
ATOM 8856 C C . SER B 1 342 ? 161.407 303.152 239.798 1.00 4.18 342 SER A C 1
ATOM 8857 O O . SER B 1 342 ? 160.364 303.190 240.458 1.00 8.26 342 SER A O 1
ATOM 8860 N N . PRO B 1 343 ? 161.955 301.992 239.429 1.00 9.07 343 PRO A N 1
ATOM 8861 C CA . PRO B 1 343 ? 161.361 300.725 239.885 1.00 4.78 343 PRO A CA 1
ATOM 8862 C C . PRO B 1 343 ? 161.416 300.541 241.389 1.00 6.63 343 PRO A C 1
ATOM 8863 O O . PRO B 1 343 ? 160.677 299.707 241.924 1.00 6.96 343 PRO A O 1
ATOM 8867 N N . MET B 1 344 ? 162.272 301.287 242.087 1.00 5.42 344 MET A N 1
ATOM 8868 C CA . MET B 1 344 ? 162.352 301.191 243.537 1.00 7.22 344 MET A CA 1
ATOM 8869 C C . MET B 1 344 ? 161.154 301.818 244.237 1.00 7.87 344 MET A C 1
ATOM 8870 O O . MET B 1 344 ? 160.926 301.528 245.415 1.00 8.35 344 MET A O 1
ATOM 8875 N N . PHE B 1 345 ? 160.395 302.669 243.549 1.00 5.51 345 PHE A N 1
ATOM 8876 C CA . PHE B 1 345 ? 159.340 303.430 244.217 1.00 2.52 345 PHE A CA 1
ATOM 8877 C C . PHE B 1 345 ? 158.233 302.567 244.811 1.00 4.25 345 PHE A C 1
ATOM 8878 O O . PHE B 1 345 ? 157.895 302.769 245.991 1.00 13.39 345 PHE A O 1
ATOM 8886 N N . PRO B 1 346 ? 157.612 301.629 244.083 1.00 7.50 346 PRO A N 1
ATOM 8887 C CA . PRO B 1 346 ? 156.599 300.789 244.743 1.00 6.97 346 PRO A CA 1
ATOM 8888 C C . PRO B 1 346 ? 157.177 299.970 245.879 1.00 4.20 346 PRO A C 1
ATOM 8889 O O . PRO B 1 346 ? 156.490 299.729 246.876 1.00 11.66 346 PRO A O 1
ATOM 8893 N N . TRP B 1 347 ? 158.432 299.539 245.753 1.00 9.09 347 TRP A N 1
ATOM 8894 C CA . TRP B 1 347 ? 159.111 298.869 246.854 1.00 1.55 347 TRP A CA 1
ATOM 8895 C C . TRP B 1 347 ? 159.430 299.818 247.992 1.00 3.67 347 TRP A C 1
ATOM 8896 O O . TRP B 1 347 ? 159.689 299.364 249.107 1.00 12.91 347 TRP A O 1
ATOM 8907 N N . LEU B 1 348 ? 159.458 301.118 247.722 1.00 3.52 348 LEU A N 1
ATOM 8908 C CA . LEU B 1 348 ? 159.574 302.101 248.786 1.00 4.57 348 LEU A CA 1
ATOM 8909 C C . LEU B 1 348 ? 158.245 302.272 249.510 1.00 4.53 348 LEU A C 1
ATOM 8910 O O . LEU B 1 348 ? 158.219 302.447 250.731 1.00 9.90 348 LEU A O 1
ATOM 8915 N N . LEU B 1 349 ? 157.135 302.214 248.772 1.00 5.50 349 LEU A N 1
ATOM 8916 C CA . LEU B 1 349 ? 155.820 302.319 249.399 1.00 4.19 349 LEU A CA 1
ATOM 8917 C C . LEU B 1 349 ? 155.507 301.078 250.226 1.00 6.94 349 LEU A C 1
ATOM 8918 O O . LEU B 1 349 ? 155.057 301.178 251.372 1.00 9.06 349 LEU A O 1
ATOM 8923 N N . VAL B 1 350 ? 155.725 299.896 249.653 1.00 5.02 350 VAL A N 1
ATOM 8924 C CA . VAL B 1 350 ? 155.916 298.720 250.482 1.00 3.47 350 VAL A CA 1
ATOM 8925 C C . VAL B 1 350 ? 157.177 298.919 251.318 1.00 6.72 350 VAL A C 1
ATOM 8926 O O . VAL B 1 350 ? 158.013 299.775 251.028 1.00 17.08 350 VAL A O 1
ATOM 8930 N N . LEU B 1 351 ? 157.295 298.150 252.394 1.00 0.00 351 LEU A N 1
ATOM 8931 C CA . LEU B 1 351 ? 158.384 298.177 253.366 1.00 5.53 351 LEU A CA 1
ATOM 8932 C C . LEU B 1 351 ? 158.272 299.355 254.332 1.00 3.97 351 LEU A C 1
ATOM 8933 O O . LEU B 1 351 ? 159.000 299.384 255.323 1.00 8.78 351 LEU A O 1
ATOM 8938 N N . VAL B 1 352 ? 157.384 300.315 254.093 1.00 0.00 352 VAL A N 1
ATOM 8939 C CA . VAL B 1 352 ? 157.008 301.299 255.101 1.00 3.72 352 VAL A CA 1
ATOM 8940 C C . VAL B 1 352 ? 155.536 301.219 255.450 1.00 4.85 352 VAL A C 1
ATOM 8941 O O . VAL B 1 352 ? 155.116 301.827 256.445 1.00 9.40 352 VAL A O 1
ATOM 8945 N N . SER B 1 353 ? 154.747 300.489 254.670 1.00 0.00 353 SER A N 1
ATOM 8946 C CA . SER B 1 353 ? 153.318 300.364 254.868 1.00 2.60 353 SER A CA 1
ATOM 8947 C C . SER B 1 353 ? 153.011 299.158 255.748 1.00 5.58 353 SER A C 1
ATOM 8948 O O . SER B 1 353 ? 153.901 298.478 256.259 1.00 5.08 353 SER A O 1
ATOM 8951 N N . SER B 1 354 ? 151.723 298.897 255.934 1.00 8.76 354 SER A N 1
ATOM 8952 C CA . SER B 1 354 ? 151.301 297.641 256.520 1.00 2.39 354 SER A CA 1
ATOM 8953 C C . SER B 1 354 ? 151.521 296.511 255.521 1.00 5.55 354 SER A C 1
ATOM 8954 O O . SER B 1 354 ? 151.580 296.721 254.308 1.00 12.94 354 SER A O 1
ATOM 8957 N N . GLY B 1 355 ? 151.644 295.299 256.044 1.00 7.13 355 GLY A N 1
ATOM 8958 C CA . GLY B 1 355 ? 151.876 294.145 255.214 1.00 4.14 355 GLY A CA 1
ATOM 8959 C C . GLY B 1 355 ? 151.330 292.872 255.820 1.00 6.32 355 GLY A C 1
ATOM 8960 O O . GLY B 1 355 ? 151.164 292.755 257.036 1.00 10.69 355 GLY A O 1
ATOM 8961 N N . PRO B 1 356 ? 151.031 291.886 254.971 1.00 8.20 356 PRO A N 1
ATOM 8962 C CA . PRO B 1 356 ? 151.120 291.921 253.510 1.00 8.06 356 PRO A CA 1
ATOM 8963 C C . PRO B 1 356 ? 149.889 292.564 252.880 1.00 6.04 356 PRO A C 1
ATOM 8964 O O . PRO B 1 356 ? 148.767 292.346 253.319 1.00 11.37 356 PRO A O 1
ATOM 8968 N N . GLN B 1 357 ? 150.078 293.386 251.852 1.00 10.11 357 GLN A N 1
ATOM 8969 C CA . GLN B 1 357 ? 148.963 293.960 251.113 1.00 7.67 357 GLN A CA 1
ATOM 8970 C C . GLN B 1 357 ? 148.496 293.063 249.978 1.00 7.65 357 GLN A C 1
ATOM 8971 O O . GLN B 1 357 ? 147.437 293.319 249.396 1.00 8.96 357 GLN A O 1
ATOM 8977 N N . PHE B 1 358 ? 149.261 292.023 249.661 1.00 3.35 358 PHE A N 1
ATOM 8978 C CA . PHE B 1 358 ? 148.902 291.020 248.672 1.00 6.43 358 PHE A CA 1
ATOM 8979 C C . PHE B 1 358 ? 149.643 289.744 249.038 1.00 3.07 358 PHE A C 1
ATOM 8980 O O . PHE B 1 358 ? 150.630 289.773 249.776 1.00 8.27 358 PHE A O 1
ATOM 8988 N N . PHE B 1 359 ? 149.169 288.626 248.504 1.00 7.90 359 PHE A N 1
ATOM 8989 C CA . PHE B 1 359 ? 149.742 287.323 248.804 1.00 6.92 359 PHE A CA 1
ATOM 8990 C C . PHE B 1 359 ? 150.493 286.789 247.594 1.00 7.57 359 PHE A C 1
ATOM 8991 O O . PHE B 1 359 ? 150.061 286.967 246.452 1.00 10.63 359 PHE A O 1
ATOM 8999 N N . LEU B 1 360 ? 151.624 286.143 247.851 1.00 10.51 360 LEU A N 1
ATOM 9000 C CA . LEU B 1 360 ? 152.502 285.645 246.804 1.00 6.21 360 LEU A CA 1
ATOM 9001 C C . LEU B 1 360 ? 152.523 284.124 246.807 1.00 9.14 360 LEU A C 1
ATOM 9002 O O . LEU B 1 360 ? 152.640 283.493 247.861 1.00 12.52 360 LEU A O 1
ATOM 9007 N N . TYR B 1 361 ? 152.413 283.545 245.616 1.00 9.06 361 TYR A N 1
ATOM 9008 C CA . TYR B 1 361 ? 152.427 282.104 245.427 1.00 9.56 361 TYR A CA 1
ATOM 9009 C C . TYR B 1 361 ? 153.411 281.770 244.320 1.00 10.90 361 TYR A C 1
ATOM 9010 O O . TYR B 1 361 ? 153.638 282.575 243.415 1.00 14.40 361 TYR A O 1
ATOM 9019 N N . SER B 1 362 ? 154.001 280.581 244.395 1.00 10.34 362 SER A N 1
ATOM 9020 C CA . SER B 1 362 ? 154.714 280.054 243.240 1.00 13.88 362 SER A CA 1
ATOM 9021 C C . SER B 1 362 ? 153.713 279.781 242.126 1.00 12.81 362 SER A C 1
ATOM 9022 O O . SER B 1 362 ? 152.605 279.302 242.382 1.00 13.47 362 SER A O 1
ATOM 9025 N N . LYS B 1 363 ? 154.100 280.098 240.888 1.00 17.18 363 LYS A N 1
ATOM 9026 C CA . LYS B 1 363 ? 153.153 280.035 239.778 1.00 15.95 363 LYS A CA 1
ATOM 9027 C C . LYS B 1 363 ? 152.603 278.627 239.596 1.00 16.95 363 LYS A C 1
ATOM 9028 O O . LYS B 1 363 ? 151.400 278.446 239.377 1.00 18.04 363 LYS A O 1
ATOM 9034 N N . ASP B 1 364 ? 153.463 277.618 239.690 1.00 18.69 364 ASP A N 1
ATOM 9035 C CA . ASP B 1 364 ? 153.020 276.234 239.713 1.00 21.28 364 ASP A CA 1
ATOM 9036 C C . ASP B 1 364 ? 153.893 275.455 240.685 1.00 22.06 364 ASP A C 1
ATOM 9037 O O . ASP B 1 364 ? 155.119 275.596 240.685 1.00 23.13 364 ASP A O 1
ATOM 9042 N N . ALA B 1 365 ? 153.250 274.638 241.515 1.00 24.47 365 ALA A N 1
ATOM 9043 C CA . ALA B 1 365 ? 153.936 273.903 242.566 1.00 24.46 365 ALA A CA 1
ATOM 9044 C C . ALA B 1 365 ? 154.470 272.552 242.111 1.00 25.58 365 ALA A C 1
ATOM 9045 O O . ALA B 1 365 ? 155.216 271.919 242.862 1.00 26.39 365 ALA A O 1
ATOM 9047 N N . SER B 1 366 ? 154.118 272.098 240.906 1.00 25.58 366 SER A N 1
ATOM 9048 C CA . SER B 1 366 ? 154.509 270.757 240.483 1.00 22.99 366 SER A CA 1
ATOM 9049 C C . SER B 1 366 ? 155.985 270.682 240.108 1.00 24.61 366 SER A C 1
ATOM 9050 O O . SER B 1 366 ? 156.673 269.723 240.479 1.00 28.43 366 SER A O 1
ATOM 9053 N N . ILE B 1 367 ? 156.496 271.675 239.375 1.00 23.97 367 ILE A N 1
ATOM 9054 C CA . ILE B 1 367 ? 157.844 271.551 238.829 1.00 26.50 367 ILE A CA 1
ATOM 9055 C C . ILE B 1 367 ? 158.917 271.773 239.883 1.00 26.03 367 ILE A C 1
ATOM 9056 O O . ILE B 1 367 ? 160.065 271.360 239.686 1.00 28.20 367 ILE A O 1
ATOM 9061 N N . ASN B 1 368 ? 158.584 272.416 240.999 1.00 23.51 368 ASN A N 1
ATOM 9062 C CA . ASN B 1 368 ? 159.567 272.682 242.041 1.00 24.85 368 ASN A CA 1
ATOM 9063 C C . ASN B 1 368 ? 159.529 271.679 243.183 1.00 21.61 368 ASN A C 1
ATOM 9064 O O . ASN B 1 368 ? 160.582 271.360 243.743 1.00 23.22 368 ASN A O 1
ATOM 9069 N N . THR B 1 369 ? 158.355 271.172 243.543 1.00 20.72 369 THR A N 1
ATOM 9070 C CA . THR B 1 369 ? 158.237 270.304 244.704 1.00 22.10 369 THR A CA 1
ATOM 9071 C C . THR B 1 369 ? 158.595 268.864 244.360 1.00 19.27 369 THR A C 1
ATOM 9072 O O . THR B 1 369 ? 158.307 268.380 243.263 1.00 22.49 369 THR A O 1
ATOM 9076 N N . VAL B 1 370 ? 159.241 268.186 245.310 1.00 19.45 370 VAL A N 1
ATOM 9077 C CA . VAL B 1 370 ? 159.563 266.769 245.205 1.00 19.49 370 VAL A CA 1
ATOM 9078 C C . VAL B 1 370 ? 159.223 266.091 246.526 1.00 17.85 370 VAL A C 1
ATOM 9079 O O . VAL B 1 370 ? 159.000 266.742 247.548 1.00 20.05 370 VAL A O 1
ATOM 9083 N N . ASP B 1 371 ? 159.177 264.763 246.487 1.00 20.79 371 ASP A N 1
ATOM 9084 C CA . ASP B 1 371 ? 158.994 263.931 247.669 1.00 18.94 371 ASP A CA 1
ATOM 9085 C C . ASP B 1 371 ? 160.219 263.044 247.827 1.00 19.47 371 ASP A C 1
ATOM 9086 O O . ASP B 1 371 ? 160.662 262.418 246.860 1.00 23.07 371 ASP A O 1
ATOM 9091 N N . ILE B 1 372 ? 160.768 262.994 249.037 1.00 16.28 372 ILE A N 1
ATOM 9092 C CA . ILE B 1 372 ? 162.024 262.307 249.309 1.00 16.05 372 ILE A CA 1
ATOM 9093 C C . ILE B 1 372 ? 161.739 261.080 250.160 1.00 18.52 372 ILE A C 1
ATOM 9094 O O . ILE B 1 372 ? 160.989 261.156 251.141 1.00 20.57 372 ILE A O 1
ATOM 9099 N N . GLY B 1 373 ? 162.330 259.949 249.778 1.00 18.51 373 GLY A N 1
ATOM 9100 C CA . GLY B 1 373 ? 162.120 258.710 250.492 1.00 17.30 373 GLY A CA 1
ATOM 9101 C C . GLY B 1 373 ? 163.018 258.546 251.698 1.00 16.90 373 GLY A C 1
ATOM 9102 O O . GLY B 1 373 ? 163.937 259.325 251.945 1.00 15.58 373 GLY A O 1
ATOM 9103 N N . SER B 1 374 ? 162.733 257.487 252.458 1.00 17.29 374 SER A N 1
ATOM 9104 C CA . SER B 1 374 ? 163.547 257.162 253.623 1.00 17.06 374 SER A CA 1
ATOM 9105 C C . SER B 1 374 ? 164.970 256.800 253.226 1.00 18.59 374 SER 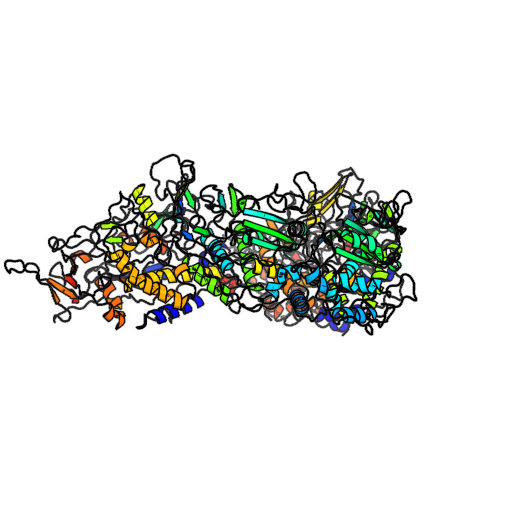A C 1
ATOM 9106 O O . SER B 1 374 ? 165.909 257.064 253.985 1.00 19.42 374 SER A O 1
ATOM 9109 N N . ARG B 1 375 ? 165.147 256.195 252.055 1.00 18.95 375 ARG A N 1
ATOM 9110 C CA . ARG B 1 375 ? 166.460 255.838 251.542 1.00 21.41 375 ARG A CA 1
ATOM 9111 C C . ARG B 1 375 ? 166.971 256.828 250.506 1.00 22.50 375 ARG A C 1
ATOM 9112 O O . ARG B 1 375 ? 168.009 256.580 249.886 1.00 23.40 375 ARG A O 1
ATOM 9120 N N . GLY B 1 376 ? 166.263 257.935 250.299 1.00 21.44 376 GLY A N 1
ATOM 9121 C CA . GLY B 1 376 ? 166.725 258.981 249.410 1.00 19.57 376 GLY A CA 1
ATOM 9122 C C . GLY B 1 376 ? 166.209 258.882 247.990 1.00 23.04 376 GLY A C 1
ATOM 9123 O O . GLY B 1 376 ? 166.900 259.284 247.051 1.00 24.36 376 GLY A O 1
ATOM 9124 N N . ARG B 1 377 ? 164.998 258.363 247.816 1.00 24.63 377 ARG A N 1
ATOM 9125 C CA . ARG B 1 377 ? 164.381 258.231 246.503 1.00 23.57 377 ARG A CA 1
ATOM 9126 C C . ARG B 1 377 ? 163.515 259.455 246.234 1.00 24.58 377 ARG A C 1
ATOM 9127 O O . ARG B 1 377 ? 162.545 259.703 246.957 1.00 24.84 377 ARG A O 1
ATOM 9135 N N . ILE B 1 378 ? 163.855 260.201 245.189 1.00 22.45 378 ILE A N 1
ATOM 9136 C CA . ILE B 1 378 ? 163.163 261.441 244.860 1.00 21.51 378 ILE A CA 1
ATOM 9137 C C . ILE B 1 378 ? 161.976 261.123 243.961 1.00 21.11 378 ILE A C 1
ATOM 9138 O O . ILE B 1 378 ? 162.142 260.578 242.865 1.00 27.54 378 ILE A O 1
ATOM 9143 N N . THR B 1 379 ? 160.780 261.460 244.429 1.00 23.29 379 THR A N 1
ATOM 9144 C CA . THR B 1 379 ? 159.564 261.404 243.627 1.00 23.83 379 THR A CA 1
ATOM 9145 C C . THR B 1 379 ? 159.203 262.836 243.253 1.00 25.49 379 THR A C 1
ATOM 9146 O O . THR B 1 379 ? 158.829 263.632 244.120 1.00 27.82 379 THR A O 1
ATOM 9150 N N . SER B 1 380 ? 159.324 263.170 241.961 1.00 26.44 380 SER A N 1
ATOM 9151 C CA . SER B 1 380 ? 159.168 264.569 241.561 1.00 27.77 380 SER A CA 1
ATOM 9152 C C . SER B 1 380 ? 157.720 265.034 241.661 1.00 29.42 380 SER A C 1
ATOM 9153 O O . SER B 1 380 ? 157.440 265.953 242.450 1.00 31.54 380 SER A O 1
ATOM 9156 N N . PRO B 1 381 ? 156.752 264.462 240.921 1.00 28.92 381 PRO A N 1
ATOM 9157 C CA . PRO B 1 381 ? 155.370 264.941 241.049 1.00 28.43 381 PRO A CA 1
ATOM 9158 C C . PRO B 1 381 ? 154.700 264.319 242.264 1.00 29.34 381 PRO A C 1
ATOM 9159 O O . PRO B 1 381 ? 154.412 263.119 242.285 1.00 32.51 381 PRO A O 1
ATOM 9163 N N . ILE B 1 382 ? 154.457 265.135 243.287 1.00 26.46 382 ILE A N 1
ATOM 9164 C CA . ILE B 1 382 ? 153.804 264.658 244.504 1.00 26.95 382 ILE A CA 1
ATOM 9165 C C . ILE B 1 382 ? 152.354 264.331 244.160 1.00 26.87 382 ILE A C 1
ATOM 9166 O O . ILE B 1 382 ? 151.778 264.962 243.262 1.00 28.36 382 ILE A O 1
ATOM 9171 N N . PRO B 1 383 ? 151.733 263.351 244.828 1.00 28.32 383 PRO A N 1
ATOM 9172 C CA . PRO B 1 383 ? 150.479 262.783 244.298 1.00 28.59 383 PRO A CA 1
ATOM 9173 C C . PRO B 1 383 ? 149.342 263.777 244.123 1.00 30.01 383 PRO A C 1
ATOM 9174 O O . PRO B 1 383 ? 148.609 263.690 243.129 1.00 31.58 383 PRO A O 1
ATOM 9178 N N . ASP B 1 384 ? 149.170 264.722 245.043 1.00 26.95 384 ASP A N 1
ATOM 9179 C CA . ASP B 1 384 ? 148.002 265.597 245.055 1.00 27.59 384 ASP A CA 1
ATOM 9180 C C . ASP B 1 384 ? 148.373 267.054 244.793 1.00 27.93 384 ASP A C 1
ATOM 9181 O O . ASP B 1 384 ? 147.744 267.974 245.316 1.00 28.70 384 ASP A O 1
ATOM 9186 N N . VAL B 1 385 ? 149.391 267.281 243.959 1.00 26.83 385 VAL A N 1
ATOM 9187 C CA . VAL B 1 385 ? 149.854 268.636 243.682 1.00 24.97 385 VAL A CA 1
ATOM 9188 C C . VAL B 1 385 ? 148.845 269.457 242.893 1.00 27.26 385 VAL A C 1
ATOM 9189 O O . VAL B 1 385 ? 148.997 270.679 242.794 1.00 30.03 385 VAL A O 1
ATOM 9193 N N . ALA B 1 386 ? 147.812 268.822 242.340 1.00 27.87 386 ALA A N 1
ATOM 9194 C CA . ALA B 1 386 ? 146.842 269.541 241.524 1.00 26.43 386 ALA A CA 1
ATOM 9195 C C . ALA B 1 386 ? 145.937 270.451 242.344 1.00 24.46 386 ALA A C 1
ATOM 9196 O O . ALA B 1 386 ? 145.389 271.411 241.793 1.00 26.43 386 ALA A O 1
ATOM 9198 N N . HIS B 1 387 ? 145.764 270.179 243.634 1.00 24.46 387 HIS A N 1
ATOM 9199 C CA . HIS B 1 387 ? 144.885 270.962 244.493 1.00 24.13 387 HIS A CA 1
ATOM 9200 C C . HIS B 1 387 ? 145.648 271.569 245.663 1.00 23.96 387 HIS A C 1
ATOM 9201 O O . HIS B 1 387 ? 145.126 271.689 246.771 1.00 24.49 387 HIS A O 1
ATOM 9208 N N . LEU B 1 388 ? 146.894 271.969 245.429 1.00 20.89 388 LEU A N 1
ATOM 9209 C CA . LEU B 1 388 ? 147.725 272.557 246.467 1.00 17.81 388 LEU A CA 1
ATOM 9210 C C . LEU B 1 388 ? 148.254 273.908 246.012 1.00 17.54 388 LEU A C 1
ATOM 9211 O O . LEU B 1 388 ? 148.539 274.109 244.828 1.00 18.54 388 LEU A O 1
ATOM 9216 N N . ASP B 1 389 ? 148.378 274.830 246.960 1.00 15.55 389 ASP A N 1
ATOM 9217 C CA . ASP B 1 389 ? 149.028 276.112 246.743 1.00 11.74 389 ASP A CA 1
ATOM 9218 C C . ASP B 1 389 ? 150.342 276.143 247.506 1.00 13.46 389 ASP A C 1
ATOM 9219 O O . ASP B 1 389 ? 150.414 275.700 248.655 1.00 18.66 389 ASP A O 1
ATOM 9224 N N . LEU B 1 390 ? 151.380 276.660 246.860 1.00 10.15 390 LEU A N 1
ATOM 9225 C CA . LEU B 1 390 ? 152.693 276.795 247.479 1.00 11.04 390 LEU A CA 1
ATOM 9226 C C . LEU B 1 390 ? 152.842 278.242 247.938 1.00 8.98 390 LEU A C 1
ATOM 9227 O O . LEU B 1 390 ? 153.253 279.117 247.177 1.00 9.55 390 LEU A O 1
ATOM 9232 N N . HIS B 1 391 ? 152.493 278.490 249.197 1.00 8.82 391 HIS A N 1
ATOM 9233 C CA . HIS B 1 391 ? 152.662 279.811 249.783 1.00 6.86 391 HIS A CA 1
ATOM 9234 C C . HIS B 1 391 ? 154.137 280.154 249.915 1.00 7.69 391 HIS A C 1
ATOM 9235 O O . HIS B 1 391 ? 154.981 279.290 250.160 1.00 9.29 391 HIS A O 1
ATOM 9242 N N . ARG B 1 392 ? 154.442 281.431 249.758 1.00 7.30 392 ARG A N 1
ATOM 9243 C CA . ARG B 1 392 ? 155.732 281.958 250.161 1.00 5.32 392 ARG A CA 1
ATOM 9244 C C . ARG B 1 392 ? 155.673 282.340 251.637 1.00 2.55 392 ARG A C 1
ATOM 9245 O O . ARG B 1 392 ? 154.601 282.593 252.188 1.00 8.08 392 ARG A O 1
ATOM 9253 N N . LEU B 1 393 ? 156.843 282.382 252.280 1.00 0.00 393 LEU A N 1
ATOM 9254 C CA . LEU B 1 393 ? 156.890 282.817 253.674 1.00 2.04 393 LEU A CA 1
ATOM 9255 C C . LEU B 1 393 ? 156.350 284.228 253.843 1.00 4.04 393 LEU A C 1
ATOM 9256 O O . LEU B 1 393 ? 155.943 284.603 254.946 1.00 8.98 393 LEU A O 1
ATOM 9261 N N . TRP B 1 394 ? 156.332 285.003 252.759 1.00 1.49 394 TRP A N 1
ATOM 9262 C CA . TRP B 1 394 ? 155.709 286.318 252.734 1.00 2.53 394 TRP A CA 1
ATOM 9263 C C . TRP B 1 394 ? 154.267 286.277 253.224 1.00 2.74 394 TRP A C 1
ATOM 9264 O O . TRP B 1 394 ? 153.801 287.227 253.859 1.00 9.16 394 TRP A O 1
ATOM 9275 N N . ASN B 1 395 ? 153.549 285.189 252.945 1.00 2.90 395 ASN A N 1
ATOM 9276 C CA . ASN B 1 395 ? 152.159 285.081 253.367 1.00 1.03 395 ASN A CA 1
ATOM 9277 C C . ASN B 1 395 ? 152.020 284.777 254.855 1.00 3.31 395 ASN A C 1
ATOM 9278 O O . ASN B 1 395 ? 151.007 285.138 255.460 1.00 7.51 395 ASN A O 1
ATOM 9283 N N . LEU B 1 396 ? 153.009 284.121 255.462 1.00 0.10 396 LEU A N 1
ATOM 9284 C CA . LEU B 1 396 ? 152.918 283.760 256.872 1.00 1.71 396 LEU A CA 1
ATOM 9285 C C . LEU B 1 396 ? 153.253 284.911 257.808 1.00 2.12 396 LEU A C 1
ATOM 9286 O O . LEU B 1 396 ? 153.162 284.740 259.027 1.00 6.89 396 LEU A O 1
ATOM 9291 N N . PHE B 1 397 ? 153.647 286.065 257.287 1.00 2.87 397 PHE A N 1
ATOM 9292 C CA . PHE B 1 397 ? 154.017 287.196 258.118 1.00 2.27 397 PHE A CA 1
ATOM 9293 C C . PHE B 1 397 ? 153.042 288.342 257.908 1.00 3.05 397 PHE A C 1
ATOM 9294 O O . PHE B 1 397 ? 152.453 288.494 256.836 1.00 10.10 397 PHE A O 1
ATOM 9302 N N . ARG B 1 398 ? 152.865 289.131 258.962 1.00 2.13 398 ARG A N 1
ATOM 9303 C CA . ARG B 1 398 ? 151.935 290.254 258.964 1.00 3.15 398 ARG A CA 1
ATOM 9304 C C . ARG B 1 398 ? 152.605 291.398 259.707 1.00 1.01 398 ARG A C 1
ATOM 9305 O O . ARG B 1 398 ? 152.819 291.313 260.919 1.00 6.72 398 ARG A O 1
ATOM 9313 N N . PHE B 1 399 ? 152.934 292.463 258.989 1.00 3.43 399 PHE A N 1
ATOM 9314 C CA . PHE B 1 399 ? 153.643 293.595 259.559 1.00 2.29 399 PHE A CA 1
ATOM 9315 C C . PHE B 1 399 ? 152.698 294.775 259.707 1.00 2.14 399 PHE A C 1
ATOM 9316 O O . PHE B 1 399 ? 151.855 295.024 258.840 1.00 7.20 399 PHE A O 1
ATOM 9324 N N . ASP B 1 400 ? 152.829 295.484 260.821 1.00 5.01 400 ASP A N 1
ATOM 9325 C CA . ASP B 1 400 ? 152.116 296.731 261.049 1.00 4.36 400 ASP A CA 1
ATOM 9326 C C . ASP B 1 400 ? 153.059 297.881 260.725 1.00 6.79 400 ASP A C 1
ATOM 9327 O O . ASP B 1 400 ? 154.136 297.991 261.319 1.00 12.04 400 ASP A O 1
ATOM 9332 N N . GLY B 1 401 ? 152.666 298.720 259.779 1.00 5.96 401 GLY A N 1
ATOM 9333 C CA . GLY B 1 401 ? 153.404 299.912 259.432 1.00 2.53 401 GLY A CA 1
ATOM 9334 C C . GLY B 1 401 ? 152.497 301.125 259.481 1.00 3.65 401 GLY A C 1
ATOM 9335 O O . GLY B 1 401 ? 151.549 301.190 260.260 1.00 9.33 401 GLY A O 1
ATOM 9336 N N . TYR B 1 402 ? 152.802 302.092 258.622 1.00 2.96 402 TYR A N 1
ATOM 9337 C CA . TYR B 1 402 ? 151.932 303.248 258.473 1.00 0.38 402 TYR A CA 1
ATOM 9338 C C . TYR B 1 402 ? 150.594 302.828 257.884 1.00 1.27 402 TYR A C 1
ATOM 9339 O O . TYR B 1 402 ? 150.529 302.013 256.962 1.00 9.22 402 TYR A O 1
ATOM 9348 N N . ARG B 1 403 ? 149.518 303.384 258.429 1.00 5.68 403 ARG A N 1
ATOM 9349 C CA . ARG B 1 403 ? 148.182 303.067 257.951 1.00 4.61 403 ARG A CA 1
ATOM 9350 C C . ARG B 1 403 ? 147.684 304.032 256.886 1.00 4.19 403 ARG A C 1
ATOM 9351 O O . ARG B 1 403 ? 146.730 303.709 256.173 1.00 6.16 403 ARG A O 1
ATOM 9359 N N . TYR B 1 404 ? 148.305 305.200 256.766 1.00 4.50 404 TYR A N 1
ATOM 9360 C CA . TYR B 1 404 ? 147.883 306.215 255.813 1.00 7.78 404 TYR A CA 1
ATOM 9361 C C . TYR B 1 404 ? 149.122 306.978 255.382 1.00 6.13 404 TYR A C 1
ATOM 9362 O O . TYR B 1 404 ? 149.898 307.422 256.230 1.00 10.67 404 TYR A O 1
ATOM 9371 N N . ILE B 1 405 ? 149.320 307.111 254.076 1.00 2.06 405 ILE A N 1
ATOM 9372 C CA . ILE B 1 405 ? 150.492 307.785 253.537 1.00 5.79 405 ILE A CA 1
ATOM 9373 C C . ILE B 1 405 ? 150.042 308.813 252.512 1.00 6.80 405 ILE A C 1
ATOM 9374 O O . ILE B 1 405 ? 149.280 308.492 251.595 1.00 7.37 405 ILE A O 1
ATOM 9379 N N . ASP B 1 406 ? 150.520 310.041 252.668 1.00 5.33 406 ASP A N 1
ATOM 9380 C CA . ASP B 1 406 ? 150.317 311.102 251.691 1.00 5.58 406 ASP A CA 1
ATOM 9381 C C . ASP B 1 406 ? 151.549 311.160 250.796 1.00 3.05 406 ASP A C 1
ATOM 9382 O O . ASP B 1 406 ? 152.608 311.632 251.220 1.00 8.55 406 ASP A O 1
ATOM 9387 N N . VAL B 1 407 ? 151.413 310.678 249.567 1.00 4.23 407 VAL A N 1
ATOM 9388 C CA . VAL B 1 407 ? 152.484 310.762 248.581 1.00 8.67 407 VAL A CA 1
ATOM 9389 C C . VAL B 1 407 ? 152.379 312.105 247.875 1.00 1.43 407 VAL A C 1
ATOM 9390 O O . VAL B 1 407 ? 151.392 312.378 247.184 1.00 9.52 407 VAL A O 1
ATOM 9394 N N . VAL B 1 408 ? 153.400 312.938 248.035 1.00 3.08 408 VAL A N 1
ATOM 9395 C CA . VAL B 1 408 ? 153.421 314.284 247.478 1.00 8.05 408 VAL A CA 1
ATOM 9396 C C . VAL B 1 408 ? 154.524 314.337 246.430 1.00 8.10 408 VAL A C 1
ATOM 9397 O O . VAL B 1 408 ? 155.713 314.345 246.768 1.00 8.71 408 VAL A O 1
ATOM 9401 N N . ILE B 1 409 ? 154.133 314.374 245.158 1.00 8.06 409 ILE A N 1
ATOM 9402 C CA . ILE B 1 409 ? 155.091 314.474 244.062 1.00 8.45 409 ILE A CA 1
ATOM 9403 C C . ILE B 1 409 ? 155.503 315.929 243.897 1.00 6.27 409 ILE A C 1
ATOM 9404 O O . ILE B 1 409 ? 154.653 316.820 243.800 1.00 8.86 409 ILE A O 1
ATOM 9409 N N . VAL B 1 410 ? 156.807 316.174 243.863 1.00 7.71 410 VAL A N 1
ATOM 9410 C CA . VAL B 1 410 ? 157.360 317.521 243.805 1.00 10.07 410 VAL A CA 1
ATOM 9411 C C . VAL B 1 410 ? 157.970 317.736 242.429 1.00 11.98 410 VAL A C 1
ATOM 9412 O O . VAL B 1 410 ? 158.751 316.906 241.952 1.00 15.73 410 VAL A O 1
ATOM 9416 N N . GLY B 1 411 ? 157.609 318.847 241.792 1.00 13.83 411 GLY A N 1
ATOM 9417 C CA . GLY B 1 411 ? 158.159 319.190 240.498 1.00 11.00 411 GLY A CA 1
ATOM 9418 C C . GLY B 1 411 ? 157.296 318.735 239.343 1.00 13.78 411 GLY A C 1
ATOM 9419 O O . GLY B 1 411 ? 157.811 318.294 238.313 1.00 19.31 411 GLY A O 1
ATOM 9420 N N . VAL B 1 412 ? 155.977 318.827 239.502 1.00 15.28 412 VAL A N 1
ATOM 9421 C CA . VAL B 1 412 ? 155.037 318.411 238.473 1.00 13.05 412 VAL A CA 1
ATOM 9422 C C . VAL B 1 412 ? 154.042 319.536 238.229 1.00 15.79 412 VAL A C 1
ATOM 9423 O O . VAL B 1 412 ? 153.811 320.392 239.085 1.00 19.33 412 VAL A O 1
ATOM 9427 N N . ASP B 1 413 ? 153.449 319.518 237.041 1.00 18.08 413 ASP A N 1
ATOM 9428 C CA . ASP B 1 413 ? 152.495 320.537 236.638 1.00 19.92 413 ASP A CA 1
ATOM 9429 C C . ASP B 1 413 ? 151.074 320.054 236.922 1.00 16.74 413 ASP A C 1
ATOM 9430 O O . ASP B 1 413 ? 150.861 318.999 237.521 1.00 25.42 413 ASP A O 1
ATOM 9435 N N . ARG B 1 414 ? 150.082 320.824 236.476 1.00 18.80 414 ARG A N 1
ATOM 9436 C CA . ARG B 1 414 ? 148.687 320.499 236.736 1.00 18.49 414 ARG A CA 1
ATOM 9437 C C . ARG B 1 414 ? 148.128 319.452 235.785 1.00 18.18 414 ARG A C 1
ATOM 9438 O O . ARG B 1 414 ? 146.976 319.042 235.955 1.00 20.80 414 ARG A O 1
ATOM 9446 N N . ASP B 1 415 ? 148.898 319.019 234.789 1.00 17.53 415 ASP A N 1
ATOM 9447 C CA . ASP B 1 415 ? 148.488 317.943 233.897 1.00 18.31 415 ASP A CA 1
ATOM 9448 C C . ASP B 1 415 ? 149.217 316.638 234.196 1.00 17.69 415 ASP A C 1
ATOM 9449 O O . ASP B 1 415 ? 149.293 315.765 233.328 1.00 18.11 415 ASP A O 1
ATOM 9454 N N . TYR B 1 416 ? 149.761 316.492 235.402 1.00 17.51 416 TYR A N 1
ATOM 9455 C CA . TYR B 1 416 ? 150.520 315.295 235.736 1.00 13.25 416 TYR A CA 1
ATOM 9456 C C . TYR B 1 416 ? 149.629 314.060 235.699 1.00 13.72 416 TYR A C 1
ATOM 9457 O O . TYR B 1 416 ? 148.481 314.084 236.148 1.00 14.75 416 TYR A O 1
ATOM 9466 N N . VAL B 1 417 ? 150.176 312.973 235.167 1.00 14.64 417 VAL A N 1
ATOM 9467 C CA . VAL B 1 417 ? 149.460 311.716 234.995 1.00 12.85 417 VAL A CA 1
ATOM 9468 C C . VAL B 1 417 ? 150.179 310.649 235.806 1.00 13.79 417 VAL A C 1
ATOM 9469 O O . VAL B 1 417 ? 151.410 310.553 235.759 1.00 17.97 417 VAL A O 1
ATOM 9473 N N . TRP B 1 418 ? 149.418 309.873 236.562 1.00 11.81 418 TRP A N 1
ATOM 9474 C CA . TRP B 1 418 ? 149.988 308.772 237.326 1.00 11.41 418 TRP A CA 1
ATOM 9475 C C . TRP B 1 418 ? 150.460 307.693 236.359 1.00 10.69 418 TRP A C 1
ATOM 9476 O O . TRP B 1 418 ? 149.634 307.116 235.642 1.00 11.23 418 TRP A O 1
ATOM 9487 N N . PRO B 1 419 ? 151.762 307.397 236.295 1.00 9.51 419 PRO A N 1
ATOM 9488 C CA . PRO B 1 419 ? 152.249 306.473 235.256 1.00 13.05 419 PRO A CA 1
ATOM 9489 C C . PRO B 1 419 ? 151.757 305.055 235.445 1.00 10.75 419 PRO A C 1
ATOM 9490 O O . PRO B 1 419 ? 151.580 304.325 234.462 1.00 16.25 419 PRO A O 1
ATOM 9494 N N . TYR B 1 420 ? 151.530 304.651 236.686 1.00 11.91 420 TYR A N 1
ATOM 9495 C CA . TYR B 1 420 ? 151.022 303.337 237.041 1.00 9.45 420 TYR A CA 1
ATOM 9496 C C . TYR B 1 420 ? 149.512 303.310 236.849 1.00 10.87 420 TYR A C 1
ATOM 9497 O O . TYR B 1 420 ? 148.972 304.139 236.111 1.00 17.06 420 TYR A O 1
ATOM 9506 N N . GLN B 1 421 ? 148.834 302.364 237.499 1.00 10.35 421 GLN A N 1
ATOM 9507 C CA . GLN B 1 421 ? 147.459 301.957 237.214 1.00 13.12 421 GLN A CA 1
ATOM 9508 C C . GLN B 1 421 ? 146.537 303.052 236.688 1.00 12.85 421 GLN A C 1
ATOM 9509 O O . GLN B 1 421 ? 146.458 304.145 237.256 1.00 19.11 421 GLN A O 1
ATOM 9515 N N . ASN B 1 422 ? 145.840 302.755 235.592 1.00 16.00 422 ASN A N 1
ATOM 9516 C CA . ASN B 1 422 ? 144.869 303.672 235.019 1.00 13.62 422 ASN A CA 1
ATOM 9517 C C . ASN B 1 422 ? 143.683 303.858 235.960 1.00 17.58 422 ASN A C 1
ATOM 9518 O O . ASN B 1 422 ? 143.425 303.047 236.852 1.00 17.59 422 ASN A O 1
ATOM 9523 N N . GLY B 1 423 ? 142.950 304.947 235.744 1.00 17.05 423 GLY A N 1
ATOM 9524 C CA . GLY B 1 423 ? 141.847 305.284 236.617 1.00 15.79 423 GLY A CA 1
ATOM 9525 C C . GLY B 1 423 ? 142.254 305.926 237.920 1.00 17.38 423 GLY A C 1
ATOM 9526 O O . GLY B 1 423 ? 141.400 306.117 238.793 1.00 21.16 423 GLY A O 1
ATOM 9527 N N . VAL B 1 424 ? 143.529 306.263 238.078 1.00 15.12 424 VAL A N 1
ATOM 9528 C CA . VAL B 1 424 ? 144.062 306.851 239.300 1.00 15.02 424 VAL A CA 1
ATOM 9529 C C . VAL B 1 424 ? 144.511 308.265 238.967 1.00 13.07 424 VAL A C 1
ATOM 9530 O O . VAL B 1 424 ? 145.320 308.467 238.055 1.00 16.29 424 VAL A O 1
ATOM 9534 N N . TYR B 1 425 ? 143.991 309.241 239.703 1.00 14.39 425 TYR A N 1
ATOM 9535 C CA . TYR B 1 425 ? 144.199 310.648 239.396 1.00 12.74 425 TYR A CA 1
ATOM 9536 C C . TYR B 1 425 ? 144.843 311.352 240.579 1.00 12.20 425 TYR A C 1
ATOM 9537 O O . TYR B 1 425 ? 144.340 311.276 241.704 1.00 18.66 425 TYR A O 1
ATOM 9546 N N . VAL B 1 426 ? 145.946 312.033 240.317 1.00 10.08 426 VAL A N 1
ATOM 9547 C CA . VAL B 1 426 ? 146.676 312.755 241.348 1.00 12.49 426 VAL A CA 1
ATOM 9548 C C . VAL B 1 426 ? 145.951 314.053 241.669 1.00 13.67 426 VAL A C 1
ATOM 9549 O O . VAL B 1 426 ? 145.487 314.765 240.770 1.00 17.84 426 VAL A O 1
ATOM 9553 N N . HIS B 1 427 ? 145.839 314.357 242.959 1.00 15.33 427 HIS A N 1
ATOM 9554 C CA . HIS B 1 427 ? 145.281 315.631 243.390 1.00 10.55 427 HIS A CA 1
ATOM 9555 C C . HIS B 1 427 ? 146.130 316.772 242.847 1.00 12.56 427 HIS A C 1
ATOM 9556 O O . HIS B 1 427 ? 147.340 316.823 243.085 1.00 12.08 427 HIS A O 1
ATOM 9563 N N . GLY B 1 428 ? 145.499 317.682 242.112 1.00 13.23 428 GLY A N 1
ATOM 9564 C CA . GLY B 1 428 ? 146.229 318.740 241.448 1.00 13.08 428 GLY A CA 1
ATOM 9565 C C . GLY B 1 428 ? 146.837 318.357 240.120 1.00 16.28 428 GLY A C 1
ATOM 9566 O O . GLY B 1 428 ? 147.610 319.142 239.563 1.00 16.11 428 GLY A O 1
ATOM 9567 N N . GLY B 1 429 ? 146.524 317.174 239.601 1.00 13.85 429 GLY A N 1
ATOM 9568 C CA . GLY B 1 429 ? 147.037 316.746 238.317 1.00 13.60 429 GLY A CA 1
ATOM 9569 C C . GLY B 1 429 ? 145.932 316.526 237.307 1.00 15.15 429 GLY A C 1
ATOM 9570 O O . GLY B 1 429 ? 144.845 317.095 237.440 1.00 18.55 429 GLY A O 1
ATOM 9571 N N . LYS B 1 430 ? 146.195 315.706 236.295 1.00 16.31 430 LYS A N 1
ATOM 9572 C CA . LYS B 1 430 ? 145.207 315.463 235.255 1.00 16.54 430 LYS A CA 1
ATOM 9573 C C . LYS B 1 430 ? 143.985 314.753 235.824 1.00 18.31 430 LYS A C 1
ATOM 9574 O O . LYS B 1 430 ? 144.102 313.758 236.542 1.00 20.89 430 LYS A O 1
ATOM 9580 N N . GLY B 1 431 ? 142.806 315.267 235.485 1.00 20.35 431 GLY A N 1
ATOM 9581 C CA . GLY B 1 431 ? 141.566 314.757 236.016 1.00 19.49 431 GLY A CA 1
ATOM 9582 C C . GLY B 1 431 ? 140.961 313.662 235.163 1.00 20.96 431 GLY A C 1
ATOM 9583 O O . GLY B 1 431 ? 141.521 313.258 234.140 1.00 21.52 431 GLY A O 1
ATOM 9584 N N . PRO B 1 432 ? 139.798 313.152 235.583 1.00 21.83 432 PRO A N 1
ATOM 9585 C CA . PRO B 1 432 ? 139.167 312.038 234.860 1.00 19.76 432 PRO A CA 1
ATOM 9586 C C . PRO B 1 432 ? 138.866 312.333 233.400 1.00 23.15 432 PRO A C 1
ATOM 9587 O O . PRO B 1 432 ? 139.371 311.634 232.517 1.00 24.77 432 PRO A O 1
ATOM 9591 N N . LYS B 1 433 ? 138.041 313.346 233.128 1.00 24.83 433 LYS A N 1
ATOM 9592 C CA . LYS B 1 433 ? 137.607 313.572 231.754 1.00 25.62 433 LYS A CA 1
ATOM 9593 C C . LYS B 1 433 ? 138.768 313.974 230.855 1.00 26.69 433 LYS A C 1
ATOM 9594 O O . LYS B 1 433 ? 139.231 313.176 230.033 1.00 27.17 433 LYS A O 1
ATOM 9600 N N . GLY B 1 434 ? 139.243 315.207 231.000 1.00 26.80 434 GLY A N 1
ATOM 9601 C CA . GLY B 1 434 ? 140.473 315.637 230.368 1.00 26.18 434 GLY A CA 1
ATOM 9602 C C . GLY B 1 434 ? 141.161 316.754 231.123 1.00 26.94 434 GLY A C 1
ATOM 9603 O O . GLY B 1 434 ? 142.157 317.309 230.652 1.00 27.74 434 GLY A O 1
ATOM 9604 N N . THR B 1 435 ? 140.639 317.092 232.296 1.00 25.47 435 THR A N 1
ATOM 9605 C CA . THR B 1 435 ? 140.919 318.378 232.916 1.00 23.72 435 THR A CA 1
ATOM 9606 C C . THR B 1 435 ? 142.189 318.345 233.754 1.00 23.78 435 THR A C 1
ATOM 9607 O O . THR B 1 435 ? 142.603 317.299 234.260 1.00 27.33 435 THR A O 1
ATOM 9611 N N . ASP B 1 436 ? 142.808 319.513 233.887 1.00 21.68 436 ASP A N 1
ATOM 9612 C CA . ASP B 1 436 ? 143.949 319.714 234.761 1.00 20.60 436 ASP A CA 1
ATOM 9613 C C . ASP B 1 436 ? 143.477 320.120 236.156 1.00 21.12 436 ASP A C 1
ATOM 9614 O O . ASP B 1 436 ? 142.304 320.422 236.380 1.00 19.60 436 ASP A O 1
ATOM 9619 N N . ASN B 1 437 ? 144.418 320.120 237.102 1.00 19.41 437 ASN A N 1
ATOM 9620 C CA . ASN B 1 437 ? 144.173 320.551 238.479 1.00 17.85 437 ASN A CA 1
ATOM 9621 C C . ASN B 1 437 ? 143.007 319.781 239.103 1.00 19.15 437 ASN A C 1
ATOM 9622 O O . ASN B 1 437 ? 141.991 320.349 239.503 1.00 20.61 437 ASN A O 1
ATOM 9627 N N . TYR B 1 438 ? 143.177 318.463 239.176 1.00 17.45 438 TYR A N 1
ATOM 9628 C CA . TYR B 1 438 ? 142.146 317.603 239.740 1.00 15.69 438 TYR A CA 1
ATOM 9629 C C . TYR B 1 438 ? 141.870 317.994 241.186 1.00 18.29 438 TYR A C 1
ATOM 9630 O O . TYR B 1 438 ? 142.789 318.090 242.003 1.00 19.98 438 TYR A O 1
ATOM 9639 N N . GLU B 1 439 ? 140.596 318.217 241.499 1.00 17.84 439 GLU A N 1
ATOM 9640 C CA . GLU B 1 439 ? 140.203 318.839 242.757 1.00 19.15 439 GLU A CA 1
ATOM 9641 C C . GLU B 1 439 ? 139.920 317.844 243.875 1.00 19.22 439 GLU A C 1
ATOM 9642 O O . GLU B 1 439 ? 139.709 318.269 245.014 1.00 20.78 439 GLU A O 1
ATOM 9648 N N . ASN B 1 440 ? 139.920 316.547 243.593 1.00 16.98 440 ASN A N 1
ATOM 9649 C CA . ASN B 1 440 ? 139.625 315.537 244.599 1.00 17.26 440 ASN A CA 1
ATOM 9650 C C . ASN B 1 440 ? 140.906 314.855 245.058 1.00 17.85 440 ASN A C 1
ATOM 9651 O O . ASN B 1 440 ? 141.821 314.627 244.263 1.00 19.42 440 ASN A O 1
ATOM 9656 N N . ALA B 1 441 ? 140.966 314.540 246.346 1.00 17.94 441 ALA A N 1
ATOM 9657 C CA . ALA B 1 441 ? 142.068 313.782 246.930 1.00 14.48 441 ALA A CA 1
ATOM 9658 C C . ALA B 1 441 ? 141.538 312.382 247.227 1.00 13.70 441 ALA A C 1
ATOM 9659 O O . ALA B 1 441 ? 141.080 312.094 248.334 1.00 18.38 441 ALA A O 1
ATOM 9661 N N . ASP B 1 442 ? 141.599 311.513 246.223 1.00 11.70 442 ASP A N 1
ATOM 9662 C CA . ASP B 1 442 ? 141.063 310.168 246.361 1.00 12.20 442 ASP A CA 1
ATOM 9663 C C . ASP B 1 442 ? 141.959 309.318 247.251 1.00 13.35 442 ASP A C 1
ATOM 9664 O O . ASP B 1 442 ? 143.187 309.430 247.215 1.00 17.25 442 ASP A O 1
ATOM 9669 N N . VAL B 1 443 ? 141.335 308.460 248.051 1.00 9.55 443 VAL A N 1
ATOM 9670 C CA . VAL B 1 443 ? 142.040 307.555 248.950 1.00 10.41 443 VAL A CA 1
ATOM 9671 C C . VAL B 1 443 ? 141.915 306.148 248.389 1.00 11.95 443 VAL A C 1
ATOM 9672 O O . VAL B 1 443 ? 140.804 305.668 248.133 1.00 15.75 443 VAL A O 1
ATOM 9676 N N . HIS B 1 444 ? 143.050 305.488 248.199 1.00 10.51 444 HIS A N 1
ATOM 9677 C CA . HIS B 1 444 ? 143.103 304.148 247.637 1.00 8.81 444 HIS A CA 1
ATOM 9678 C C . HIS B 1 444 ? 143.500 303.160 248.723 1.00 9.99 444 HIS A C 1
ATOM 9679 O O . HIS B 1 444 ? 144.521 303.343 249.393 1.00 10.90 444 HIS A O 1
ATOM 9686 N N . ASP B 1 445 ? 142.695 302.114 248.891 1.00 9.94 445 ASP A N 1
ATOM 9687 C CA . ASP B 1 445 ? 142.902 301.127 249.944 1.00 9.33 445 ASP A CA 1
ATOM 9688 C C . ASP B 1 445 ? 143.749 299.984 249.398 1.00 8.71 445 ASP A C 1
ATOM 9689 O O . ASP B 1 445 ? 143.251 299.129 248.659 1.00 11.62 445 ASP A O 1
ATOM 9694 N N . GLY B 1 446 ? 145.016 299.963 249.770 1.00 7.72 446 GLY A N 1
ATOM 9695 C CA . GLY B 1 446 ? 145.906 298.883 249.399 1.00 6.87 446 GLY A CA 1
ATOM 9696 C C . GLY B 1 446 ? 146.840 299.263 248.268 1.00 5.57 446 GLY A C 1
ATOM 9697 O O . GLY B 1 446 ? 146.475 299.980 247.331 1.00 12.15 446 GLY A O 1
ATOM 9698 N N . ILE B 1 447 ? 148.072 298.754 248.345 1.00 9.81 447 ILE A N 1
ATOM 9699 C CA . ILE B 1 447 ? 149.075 299.037 247.327 1.00 8.79 447 ILE A CA 1
ATOM 9700 C C . ILE B 1 447 ? 148.674 298.485 245.966 1.00 9.86 447 ILE A C 1
ATOM 9701 O O . ILE B 1 447 ? 149.214 298.920 244.945 1.00 11.44 447 ILE A O 1
ATOM 9706 N N . GLY B 1 448 ? 147.737 297.534 245.920 1.00 10.88 448 GLY A N 1
ATOM 9707 C CA . GLY B 1 448 ? 147.318 296.961 244.654 1.00 5.72 448 GLY A CA 1
ATOM 9708 C C . GLY B 1 448 ? 146.356 297.811 243.851 1.00 9.42 448 GLY A C 1
ATOM 9709 O O . GLY B 1 448 ? 146.254 297.622 242.636 1.00 12.41 448 GLY A O 1
ATOM 9710 N N . THR B 1 449 ? 145.643 298.739 244.496 1.00 10.61 449 THR A N 1
ATOM 9711 C CA . THR B 1 449 ? 144.720 299.604 243.767 1.00 9.04 449 THR A CA 1
ATOM 9712 C C . THR B 1 449 ? 145.451 300.591 242.867 1.00 11.22 449 THR A C 1
ATOM 9713 O O . THR B 1 449 ? 144.884 301.044 241.868 1.00 11.54 449 THR A O 1
ATOM 9717 N N . ILE B 1 450 ? 146.693 300.920 243.199 1.00 11.68 450 ILE A N 1
ATOM 9718 C CA . ILE B 1 450 ? 147.610 301.610 242.304 1.00 8.13 450 ILE A CA 1
ATOM 9719 C C . ILE B 1 450 ? 148.658 300.565 241.948 1.00 13.38 450 ILE A C 1
ATOM 9720 O O . ILE B 1 450 ? 148.568 299.425 242.413 1.00 16.40 450 ILE A O 1
ATOM 9725 N N . PHE B 1 451 ? 149.628 300.910 241.101 1.00 14.91 451 PHE A N 1
ATOM 9726 C CA . PHE B 1 451 ? 150.722 299.994 240.769 1.00 8.36 451 PHE A CA 1
ATOM 9727 C C . PHE B 1 451 ? 150.189 298.687 240.173 1.00 11.63 451 PHE A C 1
ATOM 9728 O O . PHE B 1 451 ? 150.196 297.633 240.809 1.00 14.01 451 PHE A O 1
ATOM 9736 N N . SER B 1 452 ? 149.676 298.799 238.947 1.00 12.57 452 SER A N 1
ATOM 9737 C CA . SER B 1 452 ? 149.137 297.656 238.211 1.00 11.47 452 SER A CA 1
ATOM 9738 C C . SER B 1 452 ? 150.023 296.415 238.285 1.00 11.54 452 SER A C 1
ATOM 9739 O O . SER B 1 452 ? 149.530 295.293 238.150 1.00 9.38 452 SER A O 1
ATOM 9742 N N . SER B 1 453 ? 151.328 296.598 238.500 1.00 10.16 453 SER A N 1
ATOM 9743 C CA . SER B 1 453 ? 152.218 295.455 238.667 1.00 6.83 453 SER A CA 1
ATOM 9744 C C . SER B 1 453 ? 151.939 294.689 239.956 1.00 10.95 453 SER A C 1
ATOM 9745 O O . SER B 1 453 ? 152.494 293.603 240.148 1.00 16.08 453 SER A O 1
ATOM 9748 N N . PHE B 1 454 ? 151.116 295.237 240.851 1.00 6.91 454 PHE A N 1
ATOM 9749 C CA . PHE B 1 454 ? 150.653 294.535 242.042 1.00 5.36 454 PHE A CA 1
ATOM 9750 C C . PHE B 1 454 ? 149.181 294.146 241.945 1.00 10.06 454 PHE A C 1
ATOM 9751 O O . PHE B 1 454 ? 148.537 293.912 242.970 1.00 15.07 454 PHE A O 1
ATOM 9759 N N . ASN B 1 455 ? 148.636 294.079 240.734 1.00 11.02 455 ASN A N 1
ATOM 9760 C CA . ASN B 1 455 ? 147.226 293.771 240.559 1.00 12.61 455 ASN A CA 1
ATOM 9761 C C . ASN B 1 455 ? 146.947 292.294 240.824 1.00 12.08 455 ASN A C 1
ATOM 9762 O O . ASN B 1 455 ? 147.843 291.449 240.815 1.00 16.26 455 ASN A O 1
ATOM 9767 N N . ASN B 1 456 ? 145.671 291.996 241.052 1.00 13.75 456 ASN A N 1
ATOM 9768 C CA . ASN B 1 456 ? 145.243 290.634 241.332 1.00 10.40 456 ASN A CA 1
ATOM 9769 C C . ASN B 1 456 ? 145.499 289.725 240.136 1.00 10.31 456 ASN A C 1
ATOM 9770 O O . ASN B 1 456 ? 145.348 290.132 238.981 1.00 17.80 456 ASN A O 1
ATOM 9775 N N . ASN B 1 457 ? 145.902 288.486 240.428 1.00 14.22 457 ASN A N 1
ATOM 9776 C CA . ASN B 1 457 ? 146.131 287.447 239.420 1.00 12.88 457 ASN A CA 1
ATOM 9777 C C . ASN B 1 457 ? 147.253 287.815 238.453 1.00 11.89 457 ASN A C 1
ATOM 9778 O O . ASN B 1 457 ? 147.279 287.348 237.313 1.00 16.62 457 ASN A O 1
ATOM 9783 N N . VAL B 1 458 ? 148.187 288.634 238.895 1.00 15.06 458 VAL A N 1
ATOM 9784 C CA . VAL B 1 458 ? 149.330 289.021 238.079 1.00 12.27 458 VAL A CA 1
ATOM 9785 C C . VAL B 1 458 ? 150.404 287.951 238.197 1.00 10.72 458 VAL A C 1
ATOM 9786 O O . VAL B 1 458 ? 150.688 287.448 239.290 1.00 15.99 458 VAL A O 1
ATOM 9790 N N . ASN B 1 459 ? 150.986 287.580 237.062 1.00 12.45 459 ASN A N 1
ATOM 9791 C CA . ASN B 1 459 ? 152.104 286.654 237.015 1.00 9.96 459 ASN A CA 1
ATOM 9792 C C . ASN B 1 459 ? 153.380 287.425 236.709 1.00 12.26 459 ASN A C 1
ATOM 9793 O O . ASN B 1 459 ? 153.441 288.180 235.734 1.00 15.84 459 ASN A O 1
ATOM 9798 N N . VAL B 1 460 ? 154.395 287.239 237.548 1.00 13.93 460 VAL A N 1
ATOM 9799 C CA . VAL B 1 460 ? 155.627 288.007 237.452 1.00 13.84 460 VAL A CA 1
ATOM 9800 C C . VAL B 1 460 ? 156.819 287.087 237.671 1.00 11.24 460 VAL A C 1
ATOM 9801 O O . VAL B 1 460 ? 156.790 286.184 238.510 1.00 15.96 460 VAL A O 1
ATOM 9805 N N . GLN B 1 461 ? 157.867 287.310 236.886 1.00 11.72 461 GLN A N 1
ATOM 9806 C CA . GLN B 1 461 ? 159.152 286.682 237.140 1.00 11.48 461 GLN A CA 1
ATOM 9807 C C . GLN B 1 461 ? 159.752 287.261 238.415 1.00 12.44 461 GLN A C 1
ATOM 9808 O O . GLN B 1 461 ? 159.658 288.465 238.664 1.00 18.38 461 GLN A O 1
ATOM 9814 N N . THR B 1 462 ? 160.364 286.398 239.231 1.00 10.66 462 THR A N 1
ATOM 9815 C CA . THR B 1 462 ? 160.900 286.869 240.506 1.00 14.98 462 THR A CA 1
ATOM 9816 C C . THR B 1 462 ? 162.039 287.861 240.315 1.00 8.75 462 THR A C 1
ATOM 9817 O O . THR B 1 462 ? 162.222 288.750 241.151 1.00 18.90 462 THR A O 1
ATOM 9821 N N . SER B 1 463 ? 162.811 287.732 239.234 1.00 11.95 463 SER A N 1
ATOM 9822 C CA . SER B 1 463 ? 163.878 288.696 238.979 1.00 11.33 463 SER A CA 1
ATOM 9823 C C . SER B 1 463 ? 163.316 290.095 238.757 1.00 9.68 463 SER A C 1
ATOM 9824 O O . SER B 1 463 ? 163.856 291.080 239.277 1.00 14.85 463 SER A O 1
ATOM 9827 N N . ASP B 1 464 ? 162.229 290.203 237.992 1.00 11.79 464 ASP A N 1
ATOM 9828 C CA . ASP B 1 464 ? 161.604 291.503 237.772 1.00 8.84 464 ASP A CA 1
ATOM 9829 C C . ASP B 1 464 ? 161.031 292.065 239.066 1.00 9.20 464 ASP A C 1
ATOM 9830 O O . ASP B 1 464 ? 161.119 293.272 239.321 1.00 16.65 464 ASP A O 1
ATOM 9835 N N . LEU B 1 465 ? 160.436 291.205 239.894 1.00 9.95 465 LEU A N 1
ATOM 9836 C CA . LEU B 1 465 ? 159.941 291.643 241.195 1.00 6.84 465 LEU A CA 1
ATOM 9837 C C . LEU B 1 465 ? 161.072 292.172 242.067 1.00 6.88 465 LEU A C 1
ATOM 9838 O O . LEU B 1 465 ? 160.920 293.198 242.740 1.00 14.53 465 LEU A O 1
ATOM 9843 N N . LEU B 1 466 ? 162.214 291.492 242.067 1.00 9.54 466 LEU A N 1
ATOM 9844 C CA . LEU B 1 466 ? 163.314 291.833 242.956 1.00 5.58 466 LEU A CA 1
ATOM 9845 C C . LEU B 1 466 ? 164.219 292.929 242.411 1.00 7.15 466 LEU A C 1
ATOM 9846 O O . LEU B 1 466 ? 165.093 293.403 243.142 1.00 11.22 466 LEU A O 1
ATOM 9851 N N . LEU B 1 467 ? 164.053 293.320 241.147 1.00 9.20 467 LEU A N 1
ATOM 9852 C CA . LEU B 1 467 ? 164.876 294.392 240.595 1.00 2.82 467 LEU A CA 1
ATOM 9853 C C . LEU B 1 467 ? 164.700 295.688 241.380 1.00 4.38 467 LEU A C 1
ATOM 9854 O O . LEU B 1 467 ? 165.680 296.359 241.724 1.00 8.04 467 LEU A O 1
ATOM 9859 N N . GLY B 1 468 ? 163.451 296.055 241.671 1.00 5.93 468 GLY A N 1
ATOM 9860 C CA . GLY B 1 468 ? 163.209 297.264 242.439 1.00 3.23 468 GLY A CA 1
ATOM 9861 C C . GLY B 1 468 ? 163.773 297.185 243.842 1.00 2.18 468 GLY A C 1
ATOM 9862 O O . GLY B 1 468 ? 164.344 298.153 244.346 1.00 6.28 468 GLY A O 1
ATOM 9863 N N . LEU B 1 469 ? 163.625 296.028 244.490 1.00 2.93 469 LEU A N 1
ATOM 9864 C CA . LEU B 1 469 ? 164.176 295.844 245.828 1.00 3.04 469 LEU A CA 1
ATOM 9865 C C . LEU B 1 469 ? 165.693 295.981 245.830 1.00 0.96 469 LEU A C 1
ATOM 9866 O O . LEU B 1 469 ? 166.262 296.641 246.706 1.00 2.84 469 LEU A O 1
ATOM 9871 N N . SER B 1 470 ? 166.365 295.358 244.860 1.00 4.95 470 SER A N 1
ATOM 9872 C CA . SER B 1 470 ? 167.819 295.446 244.796 1.00 4.10 470 SER A CA 1
ATOM 9873 C C . SER B 1 470 ? 168.271 296.872 244.520 1.00 1.73 470 SER A C 1
ATOM 9874 O O . SER B 1 470 ? 169.244 297.346 245.115 1.00 3.63 470 SER A O 1
ATOM 9877 N N . THR B 1 471 ? 167.575 297.572 243.619 1.00 0.00 471 THR A N 1
ATOM 9878 C CA . THR B 1 471 ? 167.922 298.962 243.342 1.00 4.32 471 THR A CA 1
ATOM 9879 C C . THR B 1 471 ? 167.745 299.825 244.584 1.00 0.00 471 THR A C 1
ATOM 9880 O O . THR B 1 471 ? 168.604 300.656 244.903 1.00 0.92 471 THR A O 1
ATOM 9884 N N . LEU B 1 472 ? 166.642 299.618 245.309 1.00 3.61 472 LEU A N 1
ATOM 9885 C CA . LEU B 1 472 ? 166.393 300.360 246.538 1.00 1.17 472 LEU A CA 1
ATOM 9886 C C . LEU B 1 472 ? 167.480 300.101 247.569 1.00 0.82 472 LEU A C 1
ATOM 9887 O O . LEU B 1 472 ? 168.020 301.040 248.164 1.00 6.21 472 LEU A O 1
ATOM 9892 N N . TRP B 1 473 ? 167.816 298.827 247.793 1.00 2.57 473 TRP A N 1
ATOM 9893 C CA . TRP B 1 473 ? 168.837 298.501 248.782 1.00 0.50 473 TRP A CA 1
ATOM 9894 C C . TRP B 1 473 ? 170.178 299.102 248.398 1.00 1.25 473 TRP A C 1
ATOM 9895 O O . TRP B 1 473 ? 170.862 299.697 249.238 1.00 3.08 473 TRP A O 1
ATOM 9906 N N . ASN B 1 474 ? 170.570 298.957 247.132 1.00 1.88 474 ASN A N 1
ATOM 9907 C CA . ASN B 1 474 ? 171.850 299.491 246.686 1.00 1.34 474 ASN A CA 1
ATOM 9908 C C . ASN B 1 474 ? 171.917 300.999 246.900 1.00 1.37 474 ASN A C 1
ATOM 9909 O O . ASN B 1 474 ? 172.888 301.516 247.469 1.00 2.35 474 ASN A O 1
ATOM 9914 N N . HIS B 1 475 ? 170.873 301.720 246.480 1.00 1.84 475 HIS A N 1
ATOM 9915 C CA . HIS B 1 475 ? 170.882 303.171 246.628 1.00 2.51 475 HIS A CA 1
ATOM 9916 C C . HIS B 1 475 ? 170.932 303.578 248.096 1.00 1.46 475 HIS A C 1
ATOM 9917 O O . HIS B 1 475 ? 171.739 304.428 248.485 1.00 5.84 475 HIS A O 1
ATOM 9924 N N . ILE B 1 476 ? 170.092 302.964 248.934 1.00 1.67 476 ILE A N 1
ATOM 9925 C CA . ILE B 1 476 ? 170.027 303.365 250.336 1.00 3.19 476 ILE A CA 1
ATOM 9926 C C . ILE B 1 476 ? 171.350 303.086 251.039 1.00 5.51 476 ILE A C 1
ATOM 9927 O O . ILE B 1 476 ? 171.868 303.932 251.776 1.00 8.65 476 ILE A O 1
ATOM 9932 N N . THR B 1 477 ? 171.927 301.906 250.812 1.00 1.35 477 THR A N 1
ATOM 9933 C CA . THR B 1 477 ? 173.133 301.531 251.535 1.00 2.21 477 THR A CA 1
ATOM 9934 C C . THR B 1 477 ? 174.398 302.159 250.972 1.00 2.96 477 THR A C 1
ATOM 9935 O O . THR B 1 477 ? 175.428 302.128 251.651 1.00 8.23 477 THR A O 1
ATOM 9939 N N . THR B 1 478 ? 174.365 302.726 249.763 1.00 7.33 478 THR A N 1
ATOM 9940 C CA . THR B 1 478 ? 175.523 303.479 249.300 1.00 3.61 478 THR A CA 1
ATOM 9941 C C . THR B 1 478 ? 175.385 304.984 249.485 1.00 5.04 478 THR A C 1
ATOM 9942 O O . THR B 1 478 ? 176.402 305.684 249.463 1.00 10.05 478 THR A O 1
ATOM 9946 N N . THR B 1 479 ? 174.175 305.497 249.676 1.00 6.20 479 THR A N 1
ATOM 9947 C CA . THR B 1 479 ? 173.969 306.940 249.670 1.00 5.07 479 THR A CA 1
ATOM 9948 C C . THR B 1 479 ? 173.404 307.491 250.969 1.00 4.72 479 THR A C 1
ATOM 9949 O O . THR B 1 479 ? 173.835 308.558 251.410 1.00 7.34 479 THR A O 1
ATOM 9953 N N . TYR B 1 480 ? 172.460 306.796 251.601 1.00 6.02 480 TYR A N 1
ATOM 9954 C CA . TYR B 1 480 ? 171.717 307.354 252.726 1.00 1.16 480 TYR A CA 1
ATOM 9955 C C . TYR B 1 480 ? 172.118 306.782 254.079 1.00 1.08 480 TYR A C 1
ATOM 9956 O O . TYR B 1 480 ? 172.084 307.509 255.075 1.00 3.66 480 TYR A O 1
ATOM 9965 N N . ALA B 1 481 ? 172.483 305.507 254.151 1.00 6.74 481 ALA A N 1
ATOM 9966 C CA . ALA B 1 481 ? 172.661 304.815 255.418 1.00 4.95 481 ALA A CA 1
ATOM 9967 C C . ALA B 1 481 ? 174.128 304.488 255.667 1.00 2.82 481 ALA A C 1
ATOM 9968 O O . ALA B 1 481 ? 174.961 304.519 254.760 1.00 10.33 481 ALA A O 1
ATOM 9970 N N . THR B 1 482 ? 174.427 304.177 256.923 1.00 8.92 482 THR A N 1
ATOM 9971 C CA . THR B 1 482 ? 175.762 303.798 257.359 1.00 7.45 482 THR A CA 1
ATOM 9972 C C . THR B 1 482 ? 175.847 302.288 257.557 1.00 7.84 482 THR A C 1
ATOM 9973 O O . THR B 1 482 ? 174.843 301.575 257.560 1.00 13.07 482 THR A O 1
ATOM 9977 N N . GLU B 1 483 ? 177.078 301.801 257.724 1.00 3.30 483 GLU A N 1
ATOM 9978 C CA . GLU B 1 483 ? 177.283 300.374 257.946 1.00 4.67 483 GLU A CA 1
ATOM 9979 C C . GLU B 1 483 ? 176.672 299.918 259.269 1.00 7.08 483 GLU A C 1
ATOM 9980 O O . GLU B 1 483 ? 176.181 298.788 259.364 1.00 12.72 483 GLU A O 1
ATOM 9986 N N . GLU B 1 484 ? 176.671 300.784 260.286 1.00 2.40 484 GLU A N 1
ATOM 9987 C CA . GLU B 1 484 ? 176.059 300.430 261.564 1.00 5.65 484 GLU A CA 1
ATOM 9988 C C . GLU B 1 484 ? 174.561 300.189 261.418 1.00 5.16 484 GLU A C 1
ATOM 9989 O O . GLU B 1 484 ? 174.016 299.246 262.005 1.00 12.76 484 GLU A O 1
ATOM 9995 N N . GLU B 1 485 ? 173.876 301.033 260.643 1.00 6.67 485 GLU A N 1
ATOM 9996 C CA . GLU B 1 485 ? 172.449 300.833 260.416 1.00 3.34 485 GLU A CA 1
ATOM 9997 C C . GLU B 1 485 ? 172.184 299.503 259.727 1.00 3.30 485 GLU A C 1
ATOM 9998 O O . GLU B 1 485 ? 171.250 298.782 260.091 1.00 8.87 485 GLU A O 1
ATOM 10004 N N . VAL B 1 486 ? 173.008 299.156 258.737 1.00 5.20 486 VAL A N 1
ATOM 10005 C CA . VAL B 1 486 ? 172.838 297.892 258.029 1.00 2.97 486 VAL A CA 1
ATOM 10006 C C . VAL B 1 486 ? 173.069 296.715 258.969 1.00 2.84 486 VAL A C 1
ATOM 10007 O O . VAL B 1 486 ? 172.323 295.730 258.947 1.00 10.55 486 VAL A O 1
ATOM 10011 N N . THR B 1 487 ? 174.107 296.793 259.808 1.00 3.83 487 THR A N 1
ATOM 10012 C CA . THR B 1 487 ? 174.378 295.706 260.747 1.00 1.43 487 THR A CA 1
ATOM 10013 C C . THR B 1 487 ? 173.232 295.529 261.738 1.00 3.86 487 THR A C 1
ATOM 10014 O O . THR B 1 487 ? 172.804 294.399 262.014 1.00 5.85 487 THR A O 1
ATOM 10018 N N . MET B 1 488 ? 172.709 296.636 262.271 1.00 3.27 488 MET A N 1
ATOM 10019 C CA . MET B 1 488 ? 171.578 296.543 263.186 1.00 0.29 488 MET A CA 1
ATOM 10020 C C . MET B 1 488 ? 170.356 295.962 262.487 1.00 0.00 488 MET A C 1
ATOM 10021 O O . MET B 1 488 ? 169.611 295.168 263.075 1.00 9.21 488 MET A O 1
ATOM 10026 N N . ALA B 1 489 ? 170.134 296.344 261.228 1.00 0.00 489 ALA A N 1
ATOM 10027 C CA . ALA B 1 489 ? 169.019 295.784 260.475 1.00 0.00 489 ALA A CA 1
ATOM 10028 C C . ALA B 1 489 ? 169.176 294.282 260.288 1.00 1.59 489 ALA A C 1
ATOM 10029 O O . ALA B 1 489 ? 168.202 293.534 260.401 1.00 2.71 489 ALA A O 1
ATOM 10031 N N . ILE B 1 490 ? 170.392 293.826 259.995 1.00 0.00 490 ILE A N 1
ATOM 10032 C CA . ILE B 1 490 ? 170.641 292.393 259.855 1.00 1.51 490 ILE A CA 1
ATOM 10033 C C . ILE B 1 490 ? 170.320 291.672 261.158 1.00 1.77 490 ILE A C 1
ATOM 10034 O O . ILE B 1 490 ? 169.610 290.656 261.176 1.00 3.58 490 ILE A O 1
ATOM 10039 N N . LYS B 1 491 ? 170.814 292.214 262.273 1.00 0.83 491 LYS A N 1
ATOM 10040 C CA . LYS B 1 491 ? 170.622 291.563 263.564 1.00 0.00 491 LYS A CA 1
ATOM 10041 C C . LYS B 1 491 ? 169.146 291.502 263.940 1.00 0.66 491 LYS A C 1
ATOM 10042 O O . LYS B 1 491 ? 168.680 290.497 264.488 1.00 5.99 491 LYS A O 1
ATOM 10048 N N . ILE B 1 492 ? 168.390 292.562 263.651 1.00 1.21 492 ILE A N 1
ATOM 10049 C CA . ILE B 1 492 ? 166.963 292.547 263.962 1.00 0.12 492 ILE A CA 1
ATOM 10050 C C . ILE B 1 492 ? 166.211 291.597 263.036 1.00 0.00 492 ILE A C 1
ATOM 10051 O O . ILE B 1 492 ? 165.360 290.822 263.484 1.00 0.32 492 ILE A O 1
ATOM 10056 N N . ALA B 1 493 ? 166.497 291.645 261.733 1.00 2.39 493 ALA A N 1
ATOM 10057 C CA . ALA B 1 493 ? 165.770 290.808 260.788 1.00 0.03 493 ALA A CA 1
ATOM 10058 C C . ALA B 1 493 ? 166.034 289.333 261.036 1.00 1.25 493 ALA A C 1
ATOM 10059 O O . ALA B 1 493 ? 165.185 288.494 260.720 1.00 9.04 493 ALA A O 1
ATOM 10061 N N . ALA B 1 494 ? 167.189 288.997 261.615 1.00 0.00 494 ALA A N 1
ATOM 10062 C CA . ALA B 1 494 ? 167.470 287.597 261.905 1.00 0.00 494 ALA A CA 1
ATOM 10063 C C . ALA B 1 494 ? 166.463 286.988 262.875 1.00 0.64 494 ALA A C 1
ATOM 10064 O O . ALA B 1 494 ? 166.294 285.768 262.880 1.00 9.27 494 ALA A O 1
ATOM 10066 N N . ALA B 1 495 ? 165.780 287.803 263.684 1.00 0.90 495 ALA A N 1
ATOM 10067 C CA . ALA B 1 495 ? 164.800 287.260 264.618 1.00 3.65 495 ALA A CA 1
ATOM 10068 C C . ALA B 1 495 ? 163.562 286.719 263.909 1.00 2.41 495 ALA A C 1
ATOM 10069 O O . ALA B 1 495 ? 162.874 285.853 264.454 1.00 5.77 495 ALA A O 1
ATOM 10071 N N . PHE B 1 496 ? 163.258 287.210 262.706 1.00 1.46 496 PHE A N 1
ATOM 10072 C CA . PHE B 1 496 ? 162.0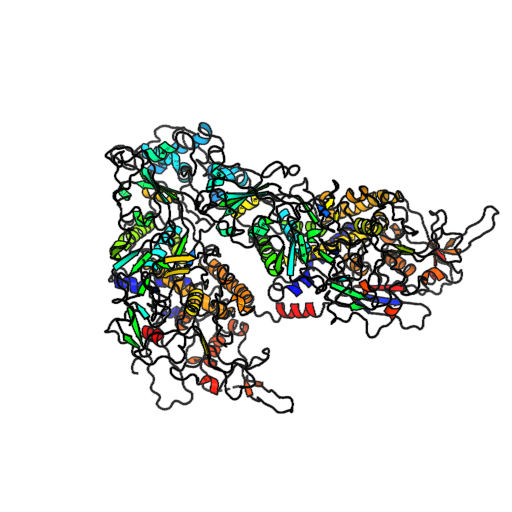86 286.768 261.957 1.00 1.80 496 PHE A CA 1
ATOM 10073 C C . PHE B 1 496 ? 162.454 286.137 260.622 1.00 0.62 496 PHE A C 1
ATOM 10074 O O . PHE B 1 496 ? 161.617 286.084 259.718 1.00 8.32 496 PHE A O 1
ATOM 10082 N N . ALA B 1 497 ? 163.685 285.648 260.481 1.00 3.43 497 ALA A N 1
ATOM 10083 C CA . ALA B 1 497 ? 164.152 285.163 259.188 1.00 0.00 497 ALA A CA 1
ATOM 10084 C C . ALA B 1 497 ? 163.608 283.785 258.834 1.00 0.98 497 ALA A C 1
ATOM 10085 O O . ALA B 1 497 ? 163.391 283.501 257.653 1.00 6.81 497 ALA A O 1
ATOM 10087 N N . LEU B 1 498 ? 163.384 282.920 259.819 1.00 2.81 498 LEU A N 1
ATOM 10088 C CA . LEU B 1 498 ? 163.058 281.528 259.554 1.00 0.79 498 LEU A CA 1
ATOM 10089 C C . LEU B 1 498 ? 161.801 281.118 260.301 1.00 0.00 498 LEU A C 1
ATOM 10090 O O . LEU B 1 498 ? 161.448 281.699 261.330 1.00 9.98 498 LEU A O 1
ATOM 10095 N N . VAL B 1 499 ? 161.128 280.106 259.763 1.00 0.00 499 VAL A N 1
ATOM 10096 C CA . VAL B 1 499 ? 159.955 279.505 260.380 1.00 1.84 499 VAL A CA 1
ATOM 10097 C C . VAL B 1 499 ? 160.207 278.009 260.495 1.00 2.52 499 VAL A C 1
ATOM 10098 O O . VAL B 1 499 ? 160.654 277.377 259.533 1.00 9.48 499 VAL A O 1
ATOM 10102 N N . TYR B 1 500 ? 159.935 277.446 261.669 1.00 7.17 500 TYR A N 1
ATOM 10103 C CA . TYR B 1 500 ? 160.222 276.040 261.876 1.00 2.10 500 TYR A CA 1
ATOM 10104 C C . TYR B 1 500 ? 158.953 275.262 262.190 1.00 1.11 500 TYR A C 1
ATOM 10105 O O . TYR B 1 500 ? 158.065 275.772 262.880 1.00 5.00 500 TYR A O 1
ATOM 10114 N N . PRO B 1 501 ? 158.842 274.030 261.709 1.00 4.84 501 PRO A N 1
ATOM 10115 C CA . PRO B 1 501 ? 157.672 273.213 262.034 1.00 4.18 501 PRO A CA 1
ATOM 10116 C C . PRO B 1 501 ? 157.714 272.740 263.478 1.00 5.18 501 PRO A C 1
ATOM 10117 O O . PRO B 1 501 ? 158.756 272.749 264.134 1.00 4.43 501 PRO A O 1
ATOM 10121 N N . VAL B 1 502 ? 156.543 272.329 263.969 1.00 5.00 502 VAL A N 1
ATOM 10122 C CA . VAL B 1 502 ? 156.433 271.849 265.341 1.00 4.67 502 VAL A CA 1
ATOM 10123 C C . VAL B 1 502 ? 157.394 270.687 265.563 1.00 3.62 502 VAL A C 1
ATOM 10124 O O . VAL B 1 502 ? 157.575 269.822 264.696 1.00 11.18 502 VAL A O 1
ATOM 10128 N N . GLN B 1 503 ? 158.027 270.676 266.724 1.00 5.21 503 GLN A N 1
ATOM 10129 C CA . GLN B 1 503 ? 159.148 269.779 266.958 1.00 5.98 503 GLN A CA 1
ATOM 10130 C C . GLN B 1 503 ? 158.673 268.342 267.144 1.00 5.39 503 GLN A C 1
ATOM 10131 O O . GLN B 1 503 ? 157.837 268.079 268.015 1.00 7.37 503 GLN A O 1
ATOM 10137 N N . PRO B 1 504 ? 159.182 267.392 266.359 1.00 8.15 504 PRO A N 1
ATOM 10138 C CA . PRO B 1 504 ? 158.818 265.983 266.540 1.00 7.22 504 PRO A CA 1
ATOM 10139 C C . PRO B 1 504 ? 159.745 265.269 267.509 1.00 7.17 504 PRO A C 1
ATOM 10140 O O . PRO B 1 504 ? 160.966 265.432 267.483 1.00 9.50 504 PRO A O 1
ATOM 10144 N N . ILE B 1 505 ? 159.147 264.458 268.379 1.00 4.27 505 ILE A N 1
ATOM 10145 C CA . ILE B 1 505 ? 159.894 263.677 269.353 1.00 6.85 505 ILE A CA 1
ATOM 10146 C C . ILE B 1 505 ? 159.385 262.243 269.337 1.00 5.76 505 ILE A C 1
ATOM 10147 O O . ILE B 1 505 ? 158.241 261.966 268.974 1.00 9.89 505 ILE A O 1
ATOM 10152 N N . VAL B 1 506 ? 160.251 261.332 269.767 1.00 2.27 506 VAL A N 1
ATOM 10153 C CA . VAL B 1 506 ? 159.899 259.923 269.899 1.00 8.39 506 VAL A CA 1
ATOM 10154 C C . VAL B 1 506 ? 160.070 259.539 271.360 1.00 3.81 506 VAL A C 1
ATOM 10155 O O . VAL B 1 506 ? 160.320 260.397 272.210 1.00 17.14 506 VAL A O 1
ATOM 10159 N N . TYR B 1 507 ? 159.877 258.265 271.676 1.00 5.84 507 TYR A N 1
ATOM 10160 C CA . TYR B 1 507 ? 160.061 257.793 273.043 1.00 5.78 507 TYR A CA 1
ATOM 10161 C C . TYR B 1 507 ? 160.481 256.335 273.000 1.00 6.88 507 TYR A C 1
ATOM 10162 O O . TYR B 1 507 ? 159.778 255.503 272.420 1.00 9.30 507 TYR A O 1
ATOM 10171 N N . SER B 1 508 ? 161.625 256.034 273.612 1.00 5.00 508 SER A N 1
ATOM 10172 C CA . SER B 1 508 ? 162.142 254.671 273.595 1.00 5.38 508 SER A CA 1
ATOM 10173 C C . SER B 1 508 ? 161.249 253.712 274.370 1.00 6.63 508 SER A C 1
ATOM 10174 O O . SER B 1 508 ? 161.120 252.546 273.986 1.00 8.99 508 SER A O 1
ATOM 10177 N N . GLY B 1 509 ? 160.627 254.174 275.444 1.00 9.79 509 GLY A N 1
ATOM 10178 C CA . GLY B 1 509 ? 159.907 253.286 276.331 1.00 9.60 509 GLY A CA 1
ATOM 10179 C C . GLY B 1 509 ? 160.822 252.666 277.367 1.00 7.79 509 GLY A C 1
ATOM 10180 O O . GLY B 1 509 ? 162.005 252.995 277.486 1.00 10.63 509 GLY A O 1
ATOM 10181 N N . CYS B 1 510 ? 160.255 251.739 278.129 1.00 11.49 510 CYS A N 1
ATOM 10182 C CA . CYS B 1 510 ? 160.964 251.100 279.226 1.00 12.02 510 CYS A CA 1
ATOM 10183 C C . CYS B 1 510 ? 161.119 249.609 278.966 1.00 13.42 510 CYS A C 1
ATOM 10184 O O . CYS B 1 510 ? 160.389 249.013 278.171 1.00 16.54 510 CYS A O 1
ATOM 10187 N N . SER B 1 511 ? 162.090 249.013 279.653 1.00 14.99 511 SER A N 1
ATOM 10188 C CA . SER B 1 511 ? 162.320 247.582 279.553 1.00 14.99 511 SER A CA 1
ATOM 10189 C C . SER B 1 511 ? 161.195 246.809 280.234 1.00 17.36 511 SER A C 1
ATOM 10190 O O . SER B 1 511 ? 160.460 247.333 281.074 1.00 20.79 511 SER A O 1
ATOM 10193 N N . ARG B 1 512 ? 161.069 245.535 279.857 1.00 18.07 512 ARG A N 1
ATOM 10194 C CA . ARG B 1 512 ? 160.046 244.692 280.466 1.00 18.16 512 ARG A CA 1
ATOM 10195 C C . ARG B 1 512 ? 160.305 244.476 281.950 1.00 18.23 512 ARG A C 1
ATOM 10196 O O . ARG B 1 512 ? 159.356 244.369 282.734 1.00 17.44 512 ARG A O 1
ATOM 10204 N N . ALA B 1 513 ? 161.576 244.400 282.351 1.00 17.04 513 ALA A N 1
ATOM 10205 C CA . ALA B 1 513 ? 161.899 244.174 283.755 1.00 15.15 513 ALA A CA 1
ATOM 10206 C C . ALA B 1 513 ? 161.414 245.318 284.636 1.00 19.93 513 ALA A C 1
ATOM 10207 O O . ALA B 1 513 ? 161.130 245.110 285.820 1.00 19.63 513 ALA A O 1
ATOM 10209 N N . LEU B 1 514 ? 161.306 246.522 284.081 1.00 15.90 514 LEU A N 1
ATOM 10210 C CA . LEU B 1 514 ? 160.872 247.693 284.827 1.00 12.40 514 LEU A CA 1
ATOM 10211 C C . LEU B 1 514 ? 159.412 248.040 284.587 1.00 13.25 514 LEU A C 1
ATOM 10212 O O . LEU B 1 514 ? 159.013 249.179 284.840 1.00 16.57 514 LEU A O 1
ATOM 10217 N N . TYR B 1 515 ? 158.607 247.083 284.119 1.00 14.31 515 TYR A N 1
ATOM 10218 C CA . TYR B 1 515 ? 157.216 247.368 283.784 1.00 12.84 515 TYR A CA 1
ATOM 10219 C C . TYR B 1 515 ? 156.428 247.894 284.977 1.00 13.50 515 TYR A C 1
ATOM 10220 O O . TYR B 1 515 ? 155.546 248.744 284.811 1.00 21.27 515 TYR A O 1
ATOM 10229 N N . ASN B 1 516 ? 156.717 247.406 286.180 1.00 13.43 516 ASN A N 1
ATOM 10230 C CA . ASN B 1 516 ? 155.963 247.819 287.356 1.00 14.17 516 ASN A CA 1
ATOM 10231 C C . ASN B 1 516 ? 156.543 249.045 288.046 1.00 13.38 516 ASN A C 1
ATOM 10232 O O . ASN B 1 516 ? 155.966 249.508 289.034 1.00 14.68 516 ASN A O 1
ATOM 10237 N N . HIS B 1 517 ? 157.657 249.583 287.553 1.00 12.71 517 HIS A N 1
ATOM 10238 C CA . HIS B 1 517 ? 158.302 250.742 288.150 1.00 8.65 517 HIS A CA 1
ATOM 10239 C C . HIS B 1 517 ? 158.247 251.973 287.253 1.00 11.12 517 HIS A C 1
ATOM 10240 O O . HIS B 1 517 ? 159.000 252.926 287.472 1.00 12.00 517 HIS A O 1
ATOM 10247 N N . THR B 1 518 ? 157.376 251.976 286.248 1.00 12.23 518 THR A N 1
ATOM 10248 C CA . THR B 1 518 ? 157.336 253.057 285.278 1.00 9.73 518 THR A CA 1
ATOM 10249 C C . THR B 1 518 ? 155.909 253.542 285.074 1.00 11.45 518 THR A C 1
ATOM 10250 O O . THR B 1 518 ? 154.947 252.777 285.181 1.00 10.66 518 THR A O 1
ATOM 10254 N N . SER B 1 519 ? 155.787 254.834 284.783 1.00 12.48 519 SER A N 1
ATOM 10255 C CA . SER B 1 519 ? 154.522 255.416 284.363 1.00 11.79 519 SER A CA 1
ATOM 10256 C C . SER B 1 519 ? 154.412 255.563 282.852 1.00 13.54 519 SER A C 1
ATOM 10257 O O . SER B 1 519 ? 153.305 255.771 282.346 1.00 14.48 519 SER A O 1
ATOM 10260 N N . TYR B 1 520 ? 155.527 255.459 282.125 1.00 12.40 520 TYR A N 1
ATOM 10261 C CA . TYR B 1 520 ? 155.558 255.558 280.664 1.00 7.87 520 TYR A CA 1
ATOM 10262 C C . TYR B 1 520 ? 156.263 254.314 280.132 1.00 10.11 520 TYR A C 1
ATOM 10263 O O . TYR B 1 520 ? 157.472 254.333 279.894 1.00 14.43 520 TYR A O 1
ATOM 10272 N N . PHE B 1 521 ? 155.506 253.239 279.929 1.00 10.86 521 PHE A N 1
ATOM 10273 C CA . PHE B 1 521 ? 156.111 251.978 279.521 1.00 12.19 521 PHE A CA 1
ATOM 10274 C C . PHE B 1 521 ? 156.222 251.849 278.006 1.00 9.21 521 PHE A C 1
ATOM 10275 O O . PHE B 1 521 ? 157.296 251.535 277.488 1.00 10.26 521 PHE A O 1
ATOM 10283 N N . GLN B 1 522 ? 155.124 252.075 277.292 1.00 9.58 522 GLN A N 1
ATOM 10284 C CA . GLN B 1 522 ? 155.112 251.855 275.857 1.00 8.49 522 GLN A CA 1
ATOM 10285 C C . GLN B 1 522 ? 155.910 252.939 275.133 1.00 11.46 522 GLN A C 1
ATOM 10286 O O . GLN B 1 522 ? 155.942 254.093 275.568 1.00 12.99 522 GLN A O 1
ATOM 10292 N N . PRO B 1 523 ? 156.570 252.589 274.030 1.00 12.53 523 PRO A N 1
ATOM 10293 C CA . PRO B 1 523 ? 157.191 253.617 273.188 1.00 9.50 523 PRO A CA 1
ATOM 10294 C C . PRO B 1 523 ? 156.134 254.466 272.502 1.00 10.49 523 PRO A C 1
ATOM 10295 O O . PRO B 1 523 ? 154.995 254.039 272.301 1.00 13.66 523 PRO A O 1
ATOM 10299 N N . SER B 1 524 ? 156.517 255.692 272.154 1.00 8.53 524 SER A N 1
ATOM 10300 C CA . SER B 1 524 ? 155.576 256.634 271.566 1.00 6.83 524 SER A CA 1
ATOM 10301 C C . SER B 1 524 ? 156.329 257.629 270.692 1.00 7.64 524 SER A C 1
ATOM 10302 O O . SER B 1 524 ? 157.556 257.580 270.566 1.00 7.14 524 SER A O 1
ATOM 10305 N N . SER B 1 525 ? 155.571 258.535 270.081 1.00 11.43 525 SER A N 1
ATOM 10306 C CA . SER B 1 525 ? 156.125 259.615 269.276 1.00 5.44 525 SER A CA 1
ATOM 10307 C C . SER B 1 525 ? 155.089 260.725 269.185 1.00 7.81 525 SER A C 1
ATOM 10308 O O . SER B 1 525 ? 153.894 260.501 269.387 1.00 9.15 525 SER A O 1
ATOM 10311 N N . GLU B 1 526 ? 155.564 261.925 268.865 1.00 11.00 526 GLU A N 1
ATOM 10312 C CA . GLU B 1 526 ? 154.698 263.088 268.744 1.00 10.01 526 GLU A CA 1
ATOM 10313 C C . GLU B 1 526 ? 155.115 263.914 267.535 1.00 7.27 526 GLU A C 1
ATOM 10314 O O . GLU B 1 526 ? 156.308 264.102 267.288 1.00 9.91 526 GLU A O 1
ATOM 10320 N N . ASN B 1 527 ? 154.121 264.380 266.776 1.00 9.50 527 ASN A N 1
ATOM 10321 C CA . ASN B 1 527 ? 154.326 265.305 265.655 1.00 7.99 527 ASN A CA 1
ATOM 10322 C C . ASN B 1 527 ? 155.281 264.742 264.605 1.00 10.13 527 ASN A C 1
ATOM 10323 O O . ASN B 1 527 ? 156.073 265.471 264.010 1.00 12.98 527 ASN A O 1
ATOM 10328 N N . CYS B 1 528 ? 155.199 263.443 264.360 1.00 10.99 528 CYS A N 1
ATOM 10329 C CA . CYS B 1 528 ? 156.051 262.777 263.380 1.00 10.75 528 CYS A CA 1
ATOM 10330 C C . CYS B 1 528 ? 155.204 262.488 262.146 1.00 13.15 528 CYS A C 1
ATOM 10331 O O . CYS B 1 528 ? 154.472 261.496 262.101 1.00 18.62 528 CYS A O 1
ATOM 10334 N N . TYR B 1 529 ? 155.306 263.357 261.146 1.00 12.58 529 TYR A N 1
ATOM 10335 C CA . TYR B 1 529 ? 154.454 263.309 259.968 1.00 13.41 529 TYR A CA 1
ATOM 10336 C C . TYR B 1 529 ? 155.310 263.142 258.722 1.00 16.80 529 TYR A C 1
ATOM 10337 O O . TYR B 1 529 ? 156.308 263.848 258.553 1.00 15.47 529 TYR A O 1
ATOM 10346 N N . THR B 1 530 ? 154.922 262.200 257.864 1.00 16.37 530 THR A N 1
ATOM 10347 C CA . THR B 1 530 ? 155.511 262.038 256.543 1.00 13.90 530 THR A CA 1
ATOM 10348 C C . THR B 1 530 ? 154.415 261.614 255.580 1.00 16.64 530 THR A C 1
ATOM 10349 O O . THR B 1 530 ? 153.370 261.102 255.985 1.00 20.59 530 THR A O 1
ATOM 10353 N N . THR B 1 531 ? 154.663 261.835 254.291 1.00 19.59 531 THR A N 1
ATOM 10354 C CA . THR B 1 531 ? 153.662 261.564 253.272 1.00 19.89 531 THR A CA 1
ATOM 10355 C C . THR B 1 531 ? 154.134 260.651 252.152 1.00 20.93 531 THR A C 1
ATOM 10356 O O . THR B 1 531 ? 153.299 260.221 251.349 1.00 23.57 531 THR A O 1
ATOM 10360 N N . ASP B 1 532 ? 155.422 260.339 252.066 1.00 18.65 532 ASP A N 1
ATOM 10361 C CA . ASP B 1 532 ? 155.910 259.544 250.950 1.00 22.56 532 ASP A CA 1
ATOM 10362 C C . ASP B 1 532 ? 155.475 258.093 251.114 1.00 24.40 532 ASP A C 1
ATOM 10363 O O . ASP B 1 532 ? 155.485 257.542 252.218 1.00 26.56 532 ASP A O 1
ATOM 10368 N N . THR B 1 533 ? 155.103 257.473 249.995 1.00 27.17 533 THR A N 1
ATOM 10369 C CA . THR B 1 533 ? 154.685 256.080 249.967 1.00 25.59 533 THR A CA 1
ATOM 10370 C C . THR B 1 533 ? 155.579 255.207 249.099 1.00 25.83 533 THR A C 1
ATOM 10371 O O . THR B 1 533 ? 155.358 253.992 249.039 1.00 28.10 533 THR A O 1
ATOM 10375 N N . ALA B 1 534 ? 156.571 255.786 248.421 1.00 26.50 534 ALA A N 1
ATOM 10376 C CA . ALA B 1 534 ? 157.400 255.013 247.502 1.00 27.16 534 ALA A CA 1
ATOM 10377 C C . ALA B 1 534 ? 158.295 254.031 248.248 1.00 27.94 534 ALA A C 1
ATOM 10378 O O . ALA B 1 534 ? 158.361 252.847 247.898 1.00 29.62 534 ALA A O 1
ATOM 10380 N N . GLU B 1 535 ? 158.991 254.501 249.276 1.00 26.48 535 GLU A N 1
ATOM 10381 C CA . GLU B 1 535 ? 159.894 253.667 250.048 1.00 23.87 535 GLU A CA 1
ATOM 10382 C C . GLU B 1 535 ? 159.230 253.263 251.361 1.00 24.93 535 GLU A C 1
ATOM 10383 O O . GLU B 1 535 ? 158.045 253.523 251.593 1.00 25.97 535 GLU A O 1
ATOM 10389 N N . VAL B 1 536 ? 159.998 252.611 252.234 1.00 19.78 536 VAL A N 1
ATOM 10390 C CA . VAL B 1 536 ? 159.462 252.160 253.511 1.00 21.97 536 VAL A CA 1
ATOM 10391 C C . VAL B 1 536 ? 159.263 253.358 254.428 1.00 20.46 536 VAL A C 1
ATOM 10392 O O . VAL B 1 536 ? 160.153 254.206 254.577 1.00 21.67 536 VAL A O 1
ATOM 10396 N N . LYS B 1 537 ? 158.082 253.447 255.030 1.00 18.93 537 LYS A N 1
ATOM 10397 C CA . LYS B 1 537 ? 157.794 254.505 255.985 1.00 17.45 537 LYS A CA 1
ATOM 10398 C C . LYS B 1 537 ? 158.400 254.172 257.342 1.00 18.23 537 LYS A C 1
ATOM 10399 O O . LYS B 1 537 ? 158.381 253.019 257.780 1.00 21.63 537 LYS A O 1
ATOM 10405 N N . SER B 1 538 ? 158.940 255.190 258.004 1.00 17.01 538 SER A N 1
ATOM 10406 C CA . SER B 1 538 ? 159.469 255.007 259.347 1.00 14.97 538 SER A CA 1
ATOM 10407 C C . SER B 1 538 ? 158.341 254.677 260.317 1.00 15.35 538 SER A C 1
ATOM 10408 O O . SER B 1 538 ? 157.255 255.257 260.253 1.00 15.98 538 SER A O 1
ATOM 10411 N N . THR B 1 539 ? 158.604 253.731 261.221 1.00 15.13 539 THR A N 1
ATOM 10412 C CA . THR B 1 539 ? 157.583 253.310 262.174 1.00 14.24 539 THR A CA 1
ATOM 10413 C C . THR B 1 539 ? 157.240 254.400 263.181 1.00 14.24 539 THR A C 1
ATOM 10414 O O . THR B 1 539 ? 156.165 254.351 263.786 1.00 16.09 539 THR A O 1
ATOM 10418 N N . TRP B 1 540 ? 158.121 255.380 263.374 1.00 15.81 540 TRP A N 1
ATOM 10419 C CA . TRP B 1 540 ? 157.851 256.455 264.319 1.00 11.51 540 TRP A CA 1
ATOM 10420 C C . TRP B 1 540 ? 156.937 257.529 263.744 1.00 13.27 540 TRP A C 1
ATOM 10421 O O . TRP B 1 540 ? 156.360 258.306 264.511 1.00 13.50 540 TRP A O 1
ATOM 10432 N N . ASP B 1 541 ? 156.780 257.577 262.420 1.00 15.40 541 ASP A N 1
ATOM 10433 C CA . ASP B 1 541 ? 155.961 258.592 261.755 1.00 13.73 541 ASP A CA 1
ATOM 10434 C C . ASP B 1 541 ? 154.523 258.091 261.674 1.00 14.67 541 ASP A C 1
ATOM 10435 O O . ASP B 1 541 ? 154.061 257.580 260.653 1.00 15.86 541 ASP A O 1
ATOM 10440 N N . THR B 1 542 ? 153.797 258.254 262.779 1.00 14.52 542 THR A N 1
ATOM 10441 C CA . THR B 1 542 ? 152.445 257.728 262.898 1.00 16.65 542 THR A CA 1
ATOM 10442 C C . THR B 1 542 ? 151.361 258.793 262.786 1.00 18.11 542 THR A C 1
ATOM 10443 O O . THR B 1 542 ? 150.174 258.459 262.880 1.00 18.99 542 THR A O 1
ATOM 10447 N N . VAL B 1 543 ? 151.726 260.056 262.573 1.00 16.33 543 VAL A N 1
ATOM 10448 C CA . VAL B 1 543 ? 150.734 261.124 262.518 1.00 16.40 543 VAL A CA 1
ATOM 10449 C C . VAL B 1 543 ? 149.899 260.991 261.252 1.00 17.43 543 VAL A C 1
ATOM 10450 O O . VAL B 1 543 ? 150.431 260.775 260.155 1.00 20.70 543 VAL A O 1
ATOM 10454 N N . GLU B 1 544 ? 148.582 261.100 261.402 1.00 17.27 544 GLU A N 1
ATOM 10455 C CA . GLU B 1 544 ? 147.673 261.306 260.285 1.00 20.36 544 GLU A CA 1
ATOM 10456 C C . GLU B 1 544 ? 147.078 262.705 260.389 1.00 21.00 544 GLU A C 1
ATOM 10457 O O . GLU B 1 544 ? 146.812 263.196 261.490 1.00 22.57 544 GLU A O 1
ATOM 10463 N N . LEU B 1 545 ? 146.903 263.359 259.243 1.00 20.47 545 LEU A N 1
ATOM 10464 C CA . LEU B 1 545 ? 146.552 264.780 259.212 1.00 18.86 545 LEU A CA 1
ATOM 10465 C C . LEU B 1 545 ? 145.038 264.937 259.193 1.00 19.98 545 LEU A C 1
ATOM 10466 O O . LEU B 1 545 ? 144.410 265.012 258.137 1.00 23.20 545 LEU A O 1
ATOM 10471 N N . SER B 1 546 ? 144.445 264.992 260.379 1.00 20.55 546 SER A N 1
ATOM 10472 C CA . SER B 1 546 ? 143.055 265.384 260.522 1.00 18.46 546 SER A CA 1
ATOM 10473 C C . SER B 1 546 ? 142.986 266.895 260.730 1.00 20.53 546 SER A C 1
ATOM 10474 O O . SER B 1 546 ? 144.007 267.583 260.794 1.00 22.09 546 SER A O 1
ATOM 10477 N N . VAL B 1 547 ? 141.767 267.428 260.825 1.00 19.30 547 VAL A N 1
ATOM 10478 C CA . VAL B 1 547 ? 141.602 268.873 260.967 1.00 20.78 547 VAL A CA 1
ATOM 10479 C C . VAL B 1 547 ? 142.193 269.353 262.289 1.00 22.59 547 VAL A C 1
ATOM 10480 O O . VAL B 1 547 ? 142.989 270.300 262.327 1.00 24.55 547 VAL A O 1
ATOM 10484 N N . GLN B 1 548 ? 141.819 268.699 263.391 1.00 19.31 548 GLN A N 1
ATOM 10485 C CA . GLN B 1 548 ? 142.288 269.126 264.705 1.00 19.96 548 GLN A CA 1
ATOM 10486 C C . GLN B 1 548 ? 143.796 268.959 264.838 1.00 18.40 548 GLN A C 1
ATOM 10487 O O . GLN B 1 548 ? 144.475 269.826 265.401 1.00 19.71 548 GLN A O 1
ATOM 10493 N N . VAL B 1 549 ? 144.336 267.854 264.323 1.00 16.74 549 VAL A N 1
ATOM 10494 C CA . VAL B 1 549 ? 145.777 267.634 264.386 1.00 18.72 549 VAL A CA 1
ATOM 10495 C C . VAL B 1 549 ? 146.514 268.680 263.558 1.00 18.91 549 VAL A C 1
ATOM 10496 O O . VAL B 1 549 ? 147.567 269.184 263.964 1.00 17.75 549 VAL A O 1
ATOM 10500 N N . ASN B 1 550 ? 145.978 269.019 262.384 1.00 19.59 550 ASN A N 1
ATOM 10501 C CA . ASN B 1 550 ? 146.599 270.057 261.568 1.00 16.47 550 ASN A CA 1
ATOM 10502 C C . ASN B 1 550 ? 146.587 271.401 262.286 1.00 18.44 550 ASN A C 1
ATOM 10503 O O . ASN B 1 550 ? 147.587 272.132 262.269 1.00 18.98 550 ASN A O 1
ATOM 10508 N N . ASN B 1 551 ? 145.467 271.741 262.929 1.00 14.78 551 ASN A N 1
ATOM 10509 C CA . ASN B 1 551 ? 145.410 272.982 263.695 1.00 15.31 551 ASN A CA 1
ATOM 10510 C C . ASN B 1 551 ? 146.446 272.984 264.812 1.00 15.54 551 ASN A C 1
ATOM 10511 O O . ASN B 1 551 ? 147.142 273.984 265.022 1.00 15.63 551 ASN A O 1
ATOM 10516 N N . ALA B 1 552 ? 146.575 271.864 265.525 1.00 11.85 552 ALA A N 1
ATOM 10517 C CA . ALA B 1 552 ? 147.554 271.783 266.605 1.00 14.24 552 ALA A CA 1
ATOM 10518 C C . ALA B 1 552 ? 148.977 271.943 266.081 1.00 9.70 552 ALA A C 1
ATOM 10519 O O . ALA B 1 552 ? 149.793 272.663 266.673 1.00 14.96 552 ALA A O 1
ATOM 10521 N N . MET B 1 553 ? 149.290 271.282 264.966 1.00 8.43 553 MET A N 1
ATOM 10522 C CA . MET B 1 553 ? 150.637 271.350 264.413 1.00 11.77 553 MET A CA 1
ATOM 10523 C C . MET B 1 553 ? 150.969 272.757 263.940 1.00 11.63 553 MET A C 1
ATOM 10524 O O . MET B 1 553 ? 152.101 273.224 264.108 1.00 14.65 553 MET A O 1
ATOM 10529 N N . VAL B 1 554 ? 150.000 273.449 263.338 1.00 9.68 554 VAL A N 1
ATOM 10530 C CA . VAL B 1 554 ? 150.232 274.837 262.951 1.00 8.13 554 VAL A CA 1
ATOM 10531 C C . VAL B 1 554 ? 150.427 275.704 264.189 1.00 11.87 554 VAL A C 1
ATOM 10532 O O . VAL B 1 554 ? 151.274 276.605 264.208 1.00 13.41 554 VAL A O 1
ATOM 10536 N N . LEU B 1 555 ? 149.655 275.442 265.247 1.00 10.45 555 LEU A N 1
ATOM 10537 C CA . LEU B 1 555 ? 149.816 276.190 266.488 1.00 8.63 555 LEU A CA 1
ATOM 10538 C C . LEU B 1 555 ? 151.144 275.901 267.177 1.00 9.26 555 LEU A C 1
ATOM 10539 O O . LEU B 1 555 ? 151.543 276.660 268.065 1.00 6.95 555 LEU A O 1
ATOM 10544 N N . GLY B 1 556 ? 151.826 274.824 266.806 1.00 7.83 556 GLY A N 1
ATOM 10545 C CA . GLY B 1 556 ? 153.122 274.522 267.376 1.00 5.18 556 GLY A CA 1
ATOM 10546 C C . GLY B 1 556 ? 154.335 275.052 266.640 1.00 3.54 556 GLY A C 1
ATOM 10547 O O . GLY B 1 556 ? 155.460 274.728 267.033 1.00 7.13 556 GLY A O 1
ATOM 10548 N N . MET B 1 557 ? 154.152 275.855 265.594 1.00 8.47 557 MET A N 1
ATOM 10549 C CA . MET B 1 557 ? 155.265 276.334 264.781 1.00 6.66 557 MET A CA 1
ATOM 10550 C C . MET B 1 557 ? 155.917 277.553 265.427 1.00 3.84 557 MET A C 1
ATOM 10551 O O . MET B 1 557 ? 155.243 278.372 266.056 1.00 9.37 557 MET A O 1
ATOM 10556 N N . THR B 1 558 ? 157.236 277.668 265.276 1.00 0.40 558 THR A N 1
ATOM 10557 C CA . THR B 1 558 ? 158.019 278.635 266.035 1.00 6.01 558 THR A CA 1
ATOM 10558 C C . THR B 1 558 ? 158.959 279.422 265.129 1.00 2.83 558 THR A C 1
ATOM 10559 O O . THR B 1 558 ? 159.263 279.027 264.001 1.00 6.97 558 THR A O 1
ATOM 10563 N N . LEU B 1 559 ? 159.425 280.549 265.673 1.00 3.92 559 LEU A N 1
ATOM 10564 C CA . LEU B 1 559 ? 160.404 281.479 265.127 1.00 1.52 559 LEU A CA 1
ATOM 10565 C C . LEU B 1 559 ? 161.776 281.175 265.725 1.00 0.00 559 LEU A C 1
ATOM 10566 O O . LEU B 1 559 ? 161.873 280.312 266.604 1.00 9.26 559 LEU A O 1
ATOM 10571 N N . PRO B 1 560 ? 162.852 281.853 265.296 1.00 0.51 560 PRO A N 1
ATOM 10572 C CA . PRO B 1 560 ? 164.184 281.525 265.839 1.00 2.42 560 PRO A CA 1
ATOM 10573 C C . PRO B 1 560 ? 164.300 281.545 267.358 1.00 5.12 560 PRO A C 1
ATOM 10574 O O . PRO B 1 560 ? 164.974 280.674 267.919 1.00 6.67 560 PRO A O 1
ATOM 10578 N N . PHE B 1 561 ? 163.672 282.496 268.045 1.00 3.41 561 PHE A N 1
ATOM 10579 C CA . PHE B 1 561 ? 163.792 282.580 269.496 1.00 0.74 561 PHE A CA 1
ATOM 10580 C C . PHE B 1 561 ? 162.736 281.765 270.231 1.00 2.27 561 PHE A C 1
ATOM 10581 O O . PHE B 1 561 ? 162.689 281.812 271.463 1.00 3.77 561 PHE A O 1
ATOM 10589 N N . GLY B 1 562 ? 161.894 281.028 269.514 1.00 1.54 562 GLY A N 1
ATOM 10590 C CA . GLY B 1 562 ? 160.951 280.116 270.119 1.00 1.06 562 GLY A CA 1
ATOM 10591 C C . GLY B 1 562 ? 159.516 280.593 270.173 1.00 2.33 562 GLY A C 1
ATOM 10592 O O . GLY B 1 562 ? 158.630 279.777 270.439 1.00 5.25 562 GLY A O 1
ATOM 10593 N N . GLN B 1 563 ? 159.255 281.868 269.913 1.00 0.64 563 GLN A N 1
ATOM 10594 C CA . GLN B 1 563 ? 157.900 282.388 270.064 1.00 3.07 563 GLN A CA 1
ATOM 10595 C C . GLN B 1 563 ? 156.977 281.786 269.006 1.00 1.31 563 GLN A C 1
ATOM 10596 O O . GLN B 1 563 ? 157.330 281.758 267.823 1.00 7.09 563 GLN A O 1
ATOM 10602 N N . PRO B 1 564 ? 155.827 281.241 269.398 1.00 6.97 564 PRO A N 1
ATOM 10603 C CA . PRO B 1 564 ? 154.851 280.744 268.418 1.00 2.23 564 PRO A CA 1
ATOM 10604 C C . PRO B 1 564 ? 153.845 281.802 268.005 1.00 4.25 564 PRO A C 1
ATOM 10605 O O . PRO B 1 564 ? 153.971 282.970 268.376 1.00 11.00 564 PRO A O 1
ATOM 10609 N N . THR B 1 565 ? 152.845 281.403 267.226 1.00 2.13 565 THR A N 1
ATOM 10610 C CA . THR B 1 565 ? 151.722 282.265 266.899 1.00 4.44 565 THR A CA 1
ATOM 10611 C C . THR B 1 565 ? 150.420 281.674 267.405 1.00 4.52 565 THR A C 1
ATOM 10612 O O . THR B 1 565 ? 150.257 280.454 267.484 1.00 14.45 565 THR A O 1
ATOM 10616 N N . VAL B 1 566 ? 149.491 282.564 267.735 1.00 7.37 566 VAL A N 1
ATOM 10617 C CA . VAL B 1 566 ? 148.109 282.202 267.990 1.00 8.94 566 VAL A CA 1
ATOM 10618 C C . VAL B 1 566 ? 147.178 282.809 266.951 1.00 9.53 566 VAL A C 1
ATOM 10619 O O . VAL B 1 566 ? 145.956 282.775 267.119 1.00 15.58 566 VAL A O 1
ATOM 10623 N N . SER B 1 567 ? 147.730 283.363 265.877 1.00 10.26 567 SER A N 1
ATOM 10624 C CA . SER B 1 567 ? 146.970 283.864 264.744 1.00 8.11 567 SER A CA 1
ATOM 10625 C C . SER B 1 567 ? 147.198 282.957 263.542 1.00 6.07 567 SER A C 1
ATOM 10626 O O . SER B 1 567 ? 148.279 282.391 263.369 1.00 12.71 567 SER A O 1
ATOM 10629 N N . SER B 1 568 ? 146.165 282.811 262.720 1.00 8.09 568 SER A N 1
ATOM 10630 C CA . SER B 1 568 ? 146.238 281.920 261.570 1.00 10.72 568 SER A CA 1
ATOM 10631 C C . SER B 1 568 ? 145.209 282.357 260.538 1.00 9.61 568 SER A C 1
ATOM 10632 O O . SER B 1 568 ? 144.295 283.131 260.828 1.00 10.61 568 SER A O 1
ATOM 10635 N N . ALA B 1 569 ? 145.368 281.838 259.324 1.00 11.88 569 ALA A N 1
ATOM 10636 C CA . ALA B 1 569 ? 144.474 282.135 258.217 1.00 11.89 569 ALA A CA 1
ATOM 10637 C C . ALA B 1 569 ? 144.111 280.850 257.492 1.00 11.76 569 ALA A C 1
ATOM 10638 O O . ALA B 1 569 ? 144.812 279.840 257.580 1.00 14.65 569 ALA A O 1
ATOM 10640 N N . GLN B 1 570 ? 143.000 280.907 256.763 1.00 14.07 570 GLN A N 1
ATOM 10641 C CA . GLN B 1 570 ? 142.525 279.771 255.988 1.00 15.90 570 GLN A CA 1
ATOM 10642 C C . GLN B 1 570 ? 141.773 280.287 254.771 1.00 17.67 570 GLN A C 1
ATOM 10643 O O . GLN B 1 570 ? 140.919 281.168 254.894 1.00 23.86 570 GLN A O 1
ATOM 10649 N N . TRP B 1 571 ? 142.103 279.743 253.604 1.00 17.86 571 TRP A N 1
ATOM 10650 C CA . TRP B 1 571 ? 141.451 280.072 252.340 1.00 20.31 571 TRP A CA 1
ATOM 10651 C C . TRP B 1 571 ? 140.971 278.755 251.740 1.00 20.50 571 TRP A C 1
ATOM 10652 O O . TRP B 1 571 ? 141.714 278.074 251.031 1.00 21.36 571 TRP A O 1
ATOM 10663 N N . PHE B 1 572 ? 139.727 278.395 252.036 1.00 26.13 572 PHE A N 1
ATOM 10664 C CA . PHE B 1 572 ? 139.178 277.098 251.676 1.00 29.25 572 PHE A CA 1
ATOM 10665 C C . PHE B 1 572 ? 137.818 277.297 251.026 1.00 29.20 572 PHE A C 1
ATOM 10666 O O . PHE B 1 572 ? 137.133 278.291 251.280 1.00 30.22 572 PHE A O 1
ATOM 10674 N N . ASN B 1 573 ? 137.442 276.341 250.173 1.00 31.12 573 ASN A N 1
ATOM 10675 C CA . ASN B 1 573 ? 136.206 276.413 249.403 1.00 30.67 573 ASN A CA 1
ATOM 10676 C C . ASN B 1 573 ? 136.234 277.654 248.523 1.00 31.36 573 ASN A C 1
ATOM 10677 O O . ASN B 1 573 ? 136.827 277.639 247.441 1.00 31.92 573 ASN A O 1
ATOM 10682 N N . ASN B 1 574 ? 135.579 278.726 248.964 1.00 30.94 574 ASN A N 1
ATOM 10683 C CA . ASN B 1 574 ? 135.752 280.029 248.335 1.00 32.44 574 ASN A CA 1
ATOM 10684 C C . ASN B 1 574 ? 135.744 281.141 249.374 1.00 31.82 574 ASN A C 1
ATOM 10685 O O . ASN B 1 574 ? 135.425 282.292 249.058 1.00 32.64 574 ASN A O 1
ATOM 10690 N N . ILE B 1 575 ? 136.097 280.815 250.614 1.00 27.84 575 ILE A N 1
ATOM 10691 C CA . ILE B 1 575 ? 136.032 281.744 251.734 1.00 26.84 575 ILE A CA 1
ATOM 10692 C C . ILE B 1 575 ? 137.439 281.931 252.280 1.00 25.76 575 ILE A C 1
ATOM 10693 O O . ILE B 1 575 ? 138.140 280.949 252.551 1.00 27.71 575 ILE A O 1
ATOM 10698 N N . ASP B 1 576 ? 137.850 283.184 252.434 1.00 24.78 576 ASP A N 1
ATOM 10699 C CA . ASP B 1 576 ? 139.124 283.529 253.046 1.00 22.36 576 ASP A CA 1
ATOM 10700 C C . ASP B 1 576 ? 138.860 284.171 254.399 1.00 21.49 576 ASP A C 1
ATOM 10701 O O . ASP B 1 576 ? 138.072 285.116 254.498 1.00 24.33 576 ASP A O 1
ATOM 10706 N N . LYS B 1 577 ? 139.510 283.652 255.437 1.00 18.71 577 LYS A N 1
ATOM 10707 C CA . LYS B 1 577 ? 139.286 284.119 256.795 1.00 18.19 577 LYS A CA 1
ATOM 10708 C C . LYS B 1 577 ? 140.591 284.082 257.572 1.00 16.80 577 LYS A C 1
ATOM 10709 O O . LYS B 1 577 ? 141.351 283.115 257.481 1.00 19.47 577 LYS A O 1
ATOM 10715 N N . ALA B 1 578 ? 140.846 285.141 258.332 1.00 11.63 578 ALA A N 1
ATOM 10716 C CA . ALA B 1 578 ? 141.991 285.211 259.224 1.00 13.89 578 ALA A CA 1
ATOM 10717 C C . ALA B 1 578 ? 141.524 285.622 260.609 1.00 13.64 578 ALA A C 1
ATOM 10718 O O . ALA B 1 578 ? 140.690 286.520 260.752 1.00 17.92 578 ALA A O 1
ATOM 10720 N N . GLU B 1 579 ? 142.059 284.960 261.626 1.00 13.13 579 GLU A N 1
ATOM 10721 C CA . GLU B 1 579 ? 141.820 285.326 263.016 1.00 12.69 579 GLU A CA 1
ATOM 10722 C C . GLU B 1 579 ? 143.125 285.876 263.578 1.00 11.63 579 GLU A C 1
ATOM 10723 O O . GLU B 1 579 ? 144.093 285.133 263.765 1.00 13.32 579 GLU A O 1
ATOM 10729 N N . ILE B 1 580 ? 143.158 287.180 263.821 1.00 12.08 580 ILE A N 1
ATOM 10730 C CA . ILE B 1 580 ? 144.358 287.858 264.289 1.00 11.40 580 ILE A CA 1
ATOM 10731 C C . ILE B 1 580 ? 144.189 288.158 265.768 1.00 7.64 580 ILE A C 1
ATOM 10732 O O . ILE B 1 580 ? 143.307 288.931 266.158 1.00 13.26 580 ILE A O 1
ATOM 10737 N N . SER B 1 581 ? 145.031 287.545 266.589 1.00 8.85 581 SER A N 1
ATOM 10738 C CA . SER B 1 581 ? 145.008 287.796 268.017 1.00 8.25 581 SER A CA 1
ATOM 10739 C C . SER B 1 581 ? 145.624 289.152 268.327 1.00 8.87 581 SER A C 1
ATOM 10740 O O . SER B 1 581 ? 146.442 289.678 267.568 1.00 11.86 581 SER A O 1
ATOM 10743 N N . MET B 1 582 ? 145.219 289.718 269.462 1.00 10.52 582 MET A N 1
ATOM 10744 C CA . MET B 1 582 ? 145.840 290.944 269.938 1.00 8.73 582 MET A CA 1
ATOM 10745 C C . MET B 1 582 ? 147.277 290.720 270.383 1.00 8.73 582 MET A C 1
ATOM 10746 O O . MET B 1 582 ? 148.049 291.681 270.449 1.00 11.88 582 MET A O 1
ATOM 10751 N N . PHE B 1 583 ? 147.654 289.479 270.681 1.00 5.86 583 PHE A N 1
ATOM 10752 C CA . PHE B 1 583 ? 149.021 289.172 271.073 1.00 7.74 583 PHE A CA 1
ATOM 10753 C C . PHE B 1 583 ? 149.891 289.018 269.834 1.00 8.56 583 PHE A C 1
ATOM 10754 O O . PHE B 1 583 ? 149.521 288.320 268.886 1.00 10.72 583 PHE A O 1
ATOM 10762 N N . LYS B 1 584 ? 151.050 289.665 269.848 1.00 7.53 584 LYS A N 1
ATOM 10763 C CA . LYS B 1 584 ? 151.942 289.708 268.704 1.00 4.64 584 LYS A CA 1
ATOM 10764 C C . LYS B 1 584 ? 153.264 289.033 269.041 1.00 6.32 584 LYS A C 1
ATOM 10765 O O . LYS B 1 584 ? 153.700 289.022 270.195 1.00 11.45 584 LYS A O 1
ATOM 10771 N N . VAL B 1 585 ? 153.900 288.469 268.010 1.00 3.55 585 VAL A N 1
ATOM 10772 C CA . VAL B 1 585 ? 155.182 287.790 268.180 1.00 1.70 585 VAL A CA 1
ATOM 10773 C C . VAL B 1 585 ? 156.353 288.749 268.264 1.00 1.62 585 VAL A C 1
ATOM 10774 O O . VAL B 1 585 ? 157.487 288.306 268.481 1.00 10.39 585 VAL A O 1
ATOM 10778 N N . GLY B 1 586 ? 156.118 290.040 268.115 1.00 6.55 586 GLY A N 1
ATOM 10779 C CA . GLY B 1 586 ? 157.188 291.012 268.176 1.00 2.63 586 GLY A CA 1
ATOM 10780 C C . GLY B 1 586 ? 156.753 292.317 267.548 1.00 4.39 586 GLY A C 1
ATOM 10781 O O . GLY B 1 586 ? 155.636 292.457 267.057 1.00 6.95 586 GLY A O 1
ATOM 10782 N N . ASN B 1 587 ? 157.670 293.279 267.580 1.00 5.60 587 ASN A N 1
ATOM 10783 C CA . ASN B 1 587 ? 157.396 294.609 267.061 1.00 4.30 587 ASN A CA 1
ATOM 10784 C C . ASN B 1 587 ? 158.590 295.106 266.264 1.00 3.95 587 ASN A C 1
ATOM 10785 O O . ASN B 1 587 ? 159.725 294.680 266.483 1.00 7.06 587 ASN A O 1
ATOM 10790 N N . LEU B 1 588 ? 158.317 296.024 265.340 1.00 5.45 588 LEU A N 1
ATOM 10791 C CA . LEU B 1 588 ? 159.342 296.651 264.529 1.00 2.64 588 LEU A CA 1
ATOM 10792 C C . LEU B 1 588 ? 159.161 298.162 264.545 1.00 5.58 588 LEU A C 1
ATOM 10793 O O . LEU B 1 588 ? 158.029 298.654 264.585 1.00 4.81 588 LEU A O 1
ATOM 10798 N N . PRO B 1 589 ? 160.252 298.921 264.518 1.00 6.92 589 PRO A N 1
ATOM 10799 C CA . PRO B 1 589 ? 160.127 300.380 264.504 1.00 2.06 589 PRO A CA 1
ATOM 10800 C C . PRO B 1 589 ? 159.647 300.883 263.154 1.00 3.76 589 PRO A C 1
ATOM 10801 O O . PRO B 1 589 ? 159.837 300.241 262.120 1.00 4.25 589 PRO A O 1
ATOM 10805 N N . LEU B 1 590 ? 159.000 302.042 263.178 1.00 5.29 590 LEU A N 1
ATOM 10806 C CA . LEU B 1 590 ? 158.598 302.696 261.945 1.00 0.50 590 LEU A CA 1
ATOM 10807 C C . LEU B 1 590 ? 159.782 303.413 261.315 1.00 0.74 590 LEU A C 1
ATOM 10808 O O . LEU B 1 590 ? 160.732 303.809 261.993 1.00 3.92 590 LEU A O 1
ATOM 10813 N N . GLN B 1 591 ? 159.713 303.585 260.002 1.00 0.51 591 GLN A N 1
ATOM 10814 C CA . GLN B 1 591 ? 160.698 304.374 259.277 1.00 0.23 591 GLN A CA 1
ATOM 10815 C C . GLN B 1 591 ? 160.217 305.817 259.204 1.00 1.97 591 GLN A C 1
ATOM 10816 O O . GLN B 1 591 ? 159.127 306.087 258.692 1.00 1.59 591 GLN A O 1
ATOM 10822 N N . ASN B 1 592 ? 161.025 306.737 259.717 1.00 4.59 592 ASN A N 1
ATOM 10823 C CA . ASN B 1 592 ? 160.723 308.155 259.577 1.00 1.70 592 ASN A CA 1
ATOM 10824 C C . ASN B 1 592 ? 160.832 308.538 258.108 1.00 2.05 592 ASN A C 1
ATOM 10825 O O . ASN B 1 592 ? 161.914 308.460 257.520 1.00 6.11 592 ASN A O 1
ATOM 10830 N N . LEU B 1 593 ? 159.712 308.949 257.514 1.00 3.23 593 LEU A N 1
ATOM 10831 C CA . LEU B 1 593 ? 159.675 309.259 256.091 1.00 1.41 593 LEU A CA 1
ATOM 10832 C C . LEU B 1 593 ? 160.210 310.647 255.766 1.00 1.14 593 LEU A C 1
ATOM 10833 O O . LEU B 1 593 ? 160.471 310.930 254.593 1.00 7.12 593 LEU A O 1
ATOM 10838 N N . ASP B 1 594 ? 160.390 311.513 256.767 1.00 1.93 594 ASP A N 1
ATOM 10839 C CA . ASP B 1 594 ? 161.040 312.795 256.520 1.00 1.57 594 ASP A CA 1
ATOM 10840 C C . ASP B 1 594 ? 162.490 312.605 256.100 1.00 0.63 594 ASP A C 1
ATOM 10841 O O . ASP B 1 594 ? 162.988 313.321 255.222 1.00 8.65 594 ASP A O 1
ATOM 10846 N N . TYR B 1 595 ? 163.187 311.642 256.711 1.00 4.79 595 TYR A N 1
ATOM 10847 C CA . TYR B 1 595 ? 164.536 311.316 256.260 1.00 5.15 595 TYR A CA 1
ATOM 10848 C C . TYR B 1 595 ? 164.524 310.865 254.808 1.00 3.84 595 TYR A C 1
ATOM 10849 O O . TYR B 1 595 ? 165.374 311.282 254.014 1.00 8.86 595 TYR A O 1
ATOM 10858 N N . LEU B 1 596 ? 163.558 310.020 254.443 1.00 4.74 596 LEU A N 1
ATOM 10859 C CA . LEU B 1 596 ? 163.460 309.540 253.070 1.00 1.29 596 LEU A CA 1
ATOM 10860 C C . LEU B 1 596 ? 163.240 310.692 252.099 1.00 3.70 596 LEU A C 1
ATOM 10861 O O . LEU B 1 596 ? 163.912 310.783 251.067 1.00 8.04 596 LEU A O 1
ATOM 10866 N N . SER B 1 597 ? 162.300 311.585 252.420 1.00 8.65 597 SER A N 1
ATOM 10867 C CA . SER B 1 597 ? 162.013 312.719 251.546 1.00 2.71 597 SER A CA 1
ATOM 10868 C C . SER B 1 597 ? 163.235 313.615 251.389 1.00 3.32 597 SER A C 1
ATOM 10869 O O . SER B 1 597 ? 163.600 314.003 250.273 1.00 9.75 597 SER A O 1
ATOM 10872 N N . LEU B 1 598 ? 163.897 313.929 252.502 1.00 1.60 598 LEU A N 1
ATOM 10873 C CA . LEU B 1 598 ? 165.033 314.837 252.445 1.00 0.22 598 LEU A CA 1
ATOM 10874 C C . LEU B 1 598 ? 166.211 314.221 251.706 1.00 3.20 598 LEU A C 1
ATOM 10875 O O . LEU B 1 598 ? 166.950 314.936 251.025 1.00 6.95 598 LEU A O 1
ATOM 10880 N N . ASP B 1 599 ? 166.406 312.907 251.822 1.00 8.81 599 ASP A N 1
ATOM 10881 C CA . ASP B 1 599 ? 167.468 312.270 251.055 1.00 6.16 599 ASP A CA 1
ATOM 10882 C C . ASP B 1 599 ? 167.125 312.221 249.571 1.00 1.90 599 ASP A C 1
ATOM 10883 O O . ASP B 1 599 ? 167.990 312.467 248.725 1.00 5.42 599 ASP A O 1
ATOM 10888 N N . MET B 1 600 ? 165.867 311.926 249.233 1.00 5.61 600 MET A N 1
ATOM 10889 C CA . MET B 1 600 ? 165.483 311.894 247.827 1.00 3.16 600 MET A CA 1
ATOM 10890 C C . MET B 1 600 ? 165.486 313.277 247.188 1.00 6.60 600 MET A C 1
ATOM 10891 O O . MET B 1 600 ? 165.520 313.371 245.958 1.00 11.80 600 MET A O 1
ATOM 10896 N N . MET B 1 601 ? 165.445 314.349 247.978 1.00 5.30 601 MET A N 1
ATOM 10897 C CA . MET B 1 601 ? 165.622 315.691 247.437 1.00 4.44 601 MET A CA 1
ATOM 10898 C C . MET B 1 601 ? 167.023 316.245 247.638 1.00 7.84 601 MET A C 1
ATOM 10899 O O . MET B 1 601 ? 167.219 317.455 247.496 1.00 11.49 601 MET A O 1
ATOM 10904 N N . GLU B 1 602 ? 167.995 315.395 247.967 1.00 5.91 602 GLU A N 1
ATOM 10905 C CA . GLU B 1 602 ? 169.403 315.788 248.020 1.00 8.17 602 GLU A CA 1
ATOM 10906 C C . GLU B 1 602 ? 169.643 316.891 249.047 1.00 7.25 602 GLU A C 1
ATOM 10907 O O . GLU B 1 602 ? 170.584 317.677 248.930 1.00 10.57 602 GLU A O 1
ATOM 10913 N N . PHE B 1 603 ? 168.791 316.940 250.068 1.00 7.89 603 PHE A N 1
ATOM 10914 C CA . PHE B 1 603 ? 168.944 317.931 251.123 1.00 3.82 603 PHE A CA 1
ATOM 10915 C C . PHE B 1 603 ? 170.161 317.637 251.993 1.00 3.75 603 PHE A C 1
ATOM 10916 O O . PHE B 1 603 ? 170.778 318.566 252.522 1.00 6.29 603 PHE A O 1
ATOM 10924 N N . TYR B 1 604 ? 170.527 316.369 252.142 1.00 5.03 604 TYR A N 1
ATOM 10925 C CA . TYR B 1 604 ? 171.730 315.980 252.861 1.00 3.78 604 TYR A CA 1
ATOM 10926 C C . TYR B 1 604 ? 172.891 315.765 251.900 1.00 3.87 604 TYR A C 1
ATOM 10927 O O . TYR B 1 604 ? 172.708 315.527 250.705 1.00 6.41 604 TYR A O 1
ATOM 10936 N N . ALA B 1 605 ? 174.089 315.845 252.439 1.00 1.89 605 ALA A N 1
ATOM 10937 C CA . ALA B 1 605 ? 175.228 315.309 251.713 1.00 1.82 605 ALA A CA 1
ATOM 10938 C C . ALA B 1 605 ? 175.200 313.782 251.772 1.00 5.84 605 ALA A C 1
ATOM 10939 O O . ALA B 1 605 ? 174.883 313.208 252.816 1.00 7.27 605 ALA A O 1
ATOM 10941 N N . PRO B 1 606 ? 175.516 313.104 250.671 1.00 6.88 606 PRO A N 1
ATOM 10942 C CA . PRO B 1 606 ? 175.472 311.637 250.672 1.00 3.91 606 PRO A CA 1
ATOM 10943 C C . PRO B 1 606 ? 176.500 311.046 251.623 1.00 5.46 606 PRO A C 1
ATOM 10944 O O . PRO B 1 606 ? 177.552 311.634 251.881 1.00 8.82 606 PRO A O 1
ATOM 10948 N N . THR B 1 607 ? 176.173 309.872 252.168 1.00 5.55 607 THR A N 1
ATOM 10949 C CA . THR B 1 607 ? 177.096 309.208 253.082 1.00 6.31 607 THR A CA 1
ATOM 10950 C C . THR B 1 607 ? 178.364 308.761 252.362 1.00 7.57 607 THR A C 1
ATOM 10951 O O . THR B 1 607 ? 179.461 308.841 252.924 1.00 7.98 607 THR A O 1
ATOM 10955 N N . THR B 1 608 ? 178.236 308.287 251.123 1.00 4.29 608 THR A N 1
ATOM 10956 C CA . THR B 1 608 ? 179.389 307.918 250.310 1.00 5.64 608 THR A CA 1
ATOM 10957 C C . THR B 1 608 ? 179.137 308.305 248.861 1.00 4.39 608 THR A C 1
ATOM 10958 O O . THR B 1 608 ? 177.994 308.460 248.426 1.00 7.43 608 THR A O 1
ATOM 10962 N N . GLY B 1 609 ? 180.226 308.450 248.113 1.00 5.16 609 GLY A N 1
ATOM 10963 C CA . GLY B 1 609 ? 180.169 308.714 246.693 1.00 2.30 609 GLY A CA 1
ATOM 10964 C C . GLY B 1 609 ? 180.178 307.498 245.797 1.00 3.39 609 GLY A C 1
ATOM 10965 O O . GLY B 1 609 ? 180.200 307.646 244.573 1.00 6.26 609 GLY A O 1
ATOM 10966 N N . GLN B 1 610 ? 180.155 306.294 246.359 1.00 4.37 610 GLN A N 1
ATOM 10967 C CA . GLN B 1 610 ? 180.200 305.085 245.551 1.00 3.63 610 GLN A CA 1
ATOM 10968 C C . GLN B 1 610 ? 178.866 304.837 244.860 1.00 0.94 610 GLN A C 1
ATOM 10969 O O . GLN B 1 610 ? 177.804 305.243 245.338 1.00 7.77 610 GLN A O 1
ATOM 10975 N N . LEU B 1 611 ? 178.936 304.161 243.717 1.00 1.65 611 LEU A N 1
ATOM 10976 C CA . LEU B 1 611 ? 177.755 303.843 242.927 1.00 5.07 611 LEU A CA 1
ATOM 10977 C C . LEU B 1 611 ? 177.200 302.456 243.217 1.00 4.91 611 LEU A C 1
ATOM 10978 O O . LEU B 1 611 ? 176.003 302.224 243.017 1.00 8.97 611 LEU A O 1
ATOM 10983 N N . TYR B 1 612 ? 178.033 301.529 243.683 1.00 3.01 612 TYR A N 1
ATOM 10984 C CA . TYR B 1 612 ? 177.641 300.136 243.818 1.00 3.60 612 TYR A CA 1
ATOM 10985 C C . TYR B 1 612 ? 178.008 299.613 245.198 1.00 3.44 612 TYR A C 1
ATOM 10986 O O . TYR B 1 612 ? 179.038 299.980 245.768 1.00 10.23 612 TYR A O 1
ATOM 10995 N N . ASP B 1 613 ? 177.151 298.742 245.726 1.00 5.94 613 ASP A N 1
ATOM 10996 C CA . ASP B 1 613 ? 177.371 298.098 247.013 1.00 6.14 613 ASP A CA 1
ATOM 10997 C C . ASP B 1 613 ? 177.982 296.709 246.878 1.00 8.64 613 ASP A C 1
ATOM 10998 O O . ASP B 1 613 ? 178.039 295.971 247.866 1.00 15.72 613 ASP A O 1
ATOM 11003 N N . ILE B 1 614 ? 178.433 296.337 245.678 1.00 9.11 614 ILE A N 1
ATOM 11004 C CA . ILE B 1 614 ? 178.968 294.995 245.457 1.00 9.96 614 ILE A CA 1
ATOM 11005 C C . ILE B 1 614 ? 180.167 294.739 246.360 1.00 12.16 614 ILE A C 1
ATOM 11006 O O . ILE B 1 614 ? 180.321 293.648 246.922 1.00 15.88 614 ILE A O 1
ATOM 11011 N N . ARG B 1 615 ? 181.025 295.742 246.530 1.00 12.42 615 ARG A N 1
ATOM 11012 C CA . ARG B 1 615 ? 182.187 295.602 247.395 1.00 11.86 615 ARG A CA 1
ATOM 11013 C C . ARG B 1 615 ? 181.859 295.751 248.875 1.00 12.57 615 ARG A C 1
ATOM 11014 O O . ARG B 1 615 ? 182.705 295.414 249.710 1.00 17.60 615 ARG A O 1
ATOM 11022 N N . SER B 1 616 ? 180.669 296.235 249.228 1.00 14.55 616 SER A N 1
ATOM 11023 C CA . SER B 1 616 ? 180.359 296.486 250.634 1.00 13.16 616 SER A CA 1
ATOM 11024 C C . SER B 1 616 ? 178.853 296.501 250.840 1.00 14.43 616 SER A C 1
ATOM 11025 O O . SER B 1 616 ? 178.168 297.389 250.321 1.00 18.08 616 SER A O 1
ATOM 11028 N N . ASP B 1 617 ? 178.344 295.530 251.601 1.00 9.14 617 ASP A N 1
ATOM 11029 C CA . ASP B 1 617 ? 176.965 295.528 252.096 1.00 8.57 617 ASP A CA 1
ATOM 11030 C C . ASP B 1 617 ? 175.945 295.454 250.957 1.00 6.93 617 ASP A C 1
ATOM 11031 O O . ASP B 1 617 ? 175.053 296.292 250.830 1.00 11.36 617 ASP A O 1
ATOM 11036 N N . SER B 1 618 ? 176.077 294.417 250.136 1.00 3.38 618 SER A N 1
ATOM 11037 C CA . SER B 1 618 ? 175.102 294.164 249.087 1.00 7.06 618 SER A CA 1
ATOM 11038 C C . SER B 1 618 ? 173.864 293.476 249.661 1.00 4.93 618 SER A C 1
ATOM 11039 O O . SER B 1 618 ? 173.847 293.027 250.808 1.00 8.27 618 SER A O 1
ATOM 11042 N N . LEU B 1 619 ? 172.813 293.391 248.842 1.00 3.63 619 LEU A N 1
ATOM 11043 C CA . LEU B 1 619 ? 171.566 292.781 249.295 1.00 3.72 619 LEU A CA 1
ATOM 11044 C C . LEU B 1 619 ? 171.752 291.302 249.619 1.00 6.22 619 LEU A C 1
ATOM 11045 O O . LEU B 1 619 ? 171.358 290.840 250.693 1.00 3.46 619 LEU A O 1
ATOM 11050 N N . ILE B 1 620 ? 172.348 290.542 248.698 1.00 3.94 620 ILE A N 1
ATOM 11051 C CA . ILE B 1 620 ? 172.476 289.100 248.896 1.00 3.53 620 ILE A CA 1
ATOM 11052 C C . ILE B 1 620 ? 173.456 288.779 250.020 1.00 2.13 620 ILE A C 1
ATOM 11053 O O . ILE B 1 620 ? 173.230 287.848 250.798 1.00 14.91 620 ILE A O 1
ATOM 11058 N N . SER B 1 621 ? 174.533 289.553 250.152 1.00 3.32 621 SER A N 1
ATOM 11059 C CA . SER B 1 621 ? 175.455 289.331 251.260 1.00 6.01 621 SER A CA 1
ATOM 11060 C C . SER B 1 621 ? 174.780 289.640 252.589 1.00 2.75 621 SER A C 1
ATOM 11061 O O . SER B 1 621 ? 174.947 288.905 253.571 1.00 8.59 621 SER A O 1
ATOM 11064 N N . SER B 1 622 ? 173.988 290.710 252.621 1.00 4.04 622 SER A N 1
ATOM 11065 C CA . SER B 1 622 ? 173.254 291.065 253.828 1.00 1.06 622 SER A CA 1
ATOM 11066 C C . SER B 1 622 ? 172.246 289.985 254.199 1.00 1.91 622 SER A C 1
ATOM 11067 O O . SER B 1 622 ? 172.115 289.627 255.371 1.00 7.06 622 SER A O 1
ATOM 11070 N N . ALA B 1 623 ? 171.533 289.447 253.209 1.00 1.23 623 ALA A N 1
ATOM 11071 C CA . ALA B 1 623 ? 170.549 288.406 253.483 1.00 0.00 623 ALA A CA 1
ATOM 11072 C C . ALA B 1 623 ? 171.218 287.106 253.913 1.00 4.68 623 ALA A C 1
ATOM 11073 O O . ALA B 1 623 ? 170.685 286.377 254.758 1.00 12.80 623 ALA A O 1
ATOM 11075 N N . HIS B 1 624 ? 172.384 286.793 253.342 1.00 3.48 624 HIS A N 1
ATOM 11076 C CA . HIS B 1 624 ? 173.139 285.638 253.809 1.00 4.22 624 HIS A CA 1
ATOM 11077 C C . HIS B 1 624 ? 173.546 285.809 255.266 1.00 3.75 624 HIS A C 1
ATOM 11078 O O . HIS B 1 624 ? 173.418 284.877 256.066 1.00 8.33 624 HIS A O 1
ATOM 11085 N N . ARG B 1 625 ? 174.017 287.003 255.632 1.00 2.69 625 ARG A N 1
ATOM 11086 C CA . ARG B 1 625 ? 174.349 287.260 257.030 1.00 4.53 625 ARG A CA 1
ATOM 11087 C C . ARG B 1 625 ? 173.117 287.147 257.916 1.00 0.71 625 ARG A C 1
ATOM 11088 O O . ARG B 1 625 ? 173.190 286.622 259.031 1.00 10.01 625 ARG A O 1
ATOM 11096 N N . THR B 1 626 ? 171.976 287.632 257.430 1.00 5.21 626 THR A N 1
ATOM 11097 C CA . THR B 1 626 ? 170.752 287.589 258.219 1.00 2.72 626 THR A CA 1
ATOM 11098 C C . THR B 1 626 ? 170.306 286.159 258.478 1.00 0.41 626 THR A C 1
ATOM 11099 O O . THR B 1 626 ? 169.920 285.821 259.598 1.00 8.20 626 THR A O 1
ATOM 11103 N N . VAL B 1 627 ? 170.346 285.305 257.455 1.00 1.97 627 VAL A N 1
ATOM 11104 C CA . VAL B 1 627 ? 169.937 283.915 257.643 1.00 4.30 627 VAL A CA 1
ATOM 11105 C C . VAL B 1 627 ? 170.943 283.172 258.516 1.00 2.45 627 VAL A C 1
ATOM 11106 O O . VAL B 1 627 ? 170.566 282.341 259.354 1.00 7.25 627 VAL A O 1
ATOM 11110 N N . ASN B 1 628 ? 172.235 283.459 258.341 1.00 3.40 628 ASN A N 1
ATOM 11111 C CA . ASN B 1 628 ? 173.249 282.865 259.203 1.00 2.98 628 ASN A CA 1
ATOM 11112 C C . ASN B 1 628 ? 172.986 283.208 260.666 1.00 2.57 628 ASN A C 1
ATOM 11113 O O . ASN B 1 628 ? 172.958 282.324 261.532 1.00 9.15 628 ASN A O 1
ATOM 11118 N N . LEU B 1 629 ? 172.744 284.489 260.951 1.00 6.98 629 LEU A N 1
ATOM 11119 C CA . LEU B 1 629 ? 172.440 284.895 262.317 1.00 0.00 629 LEU A CA 1
ATOM 11120 C C . LEU B 1 629 ? 171.102 284.341 262.792 1.00 2.41 629 LEU A C 1
ATOM 11121 O O . LEU B 1 629 ? 170.940 284.080 263.982 1.00 6.94 629 LEU A O 1
ATOM 11126 N N . GLY B 1 630 ? 170.131 284.164 261.895 1.00 0.00 630 GLY A N 1
ATOM 11127 C CA . GLY B 1 630 ? 168.857 283.598 262.310 1.00 0.00 630 GLY A CA 1
ATOM 11128 C C . GLY B 1 630 ? 168.979 282.153 262.750 1.00 0.47 630 GLY A C 1
ATOM 11129 O O . GLY B 1 630 ? 168.435 281.758 263.787 1.00 4.05 630 GLY A O 1
ATOM 11130 N N . ILE B 1 631 ? 169.713 281.349 261.979 1.00 5.10 631 ILE A N 1
ATOM 11131 C CA . ILE B 1 631 ? 169.971 279.975 262.393 1.00 1.89 631 ILE A CA 1
ATOM 11132 C C . ILE B 1 631 ? 170.808 279.954 263.666 1.00 0.00 631 ILE A C 1
ATOM 11133 O O . ILE B 1 631 ? 170.623 279.090 264.529 1.00 7.99 631 ILE A O 1
ATOM 11138 N N . GLY B 1 632 ? 171.739 280.900 263.807 1.00 1.06 632 GLY A N 1
ATOM 11139 C CA . GLY B 1 632 ? 172.488 281.003 265.049 1.00 2.05 632 GLY A CA 1
ATOM 11140 C C . GLY B 1 632 ? 171.603 281.318 266.241 1.00 0.38 632 GLY A C 1
ATOM 11141 O O . GLY B 1 632 ? 171.792 280.770 267.326 1.00 10.31 632 GLY A O 1
ATOM 11142 N N . TYR B 1 633 ? 170.626 282.208 266.054 1.00 3.31 633 TYR A N 1
ATOM 11143 C CA . TYR B 1 633 ? 169.656 282.490 267.106 1.00 0.66 633 TYR A CA 1
ATOM 11144 C C . TYR B 1 633 ? 168.883 281.234 267.468 1.00 0.88 633 TYR A C 1
ATOM 11145 O O . TYR B 1 633 ? 168.678 280.942 268.647 1.00 2.95 633 TYR A O 1
ATOM 11154 N N . THR B 1 634 ? 168.446 280.478 266.462 1.00 3.59 634 THR A N 1
ATOM 11155 C CA . THR B 1 634 ? 167.711 279.246 266.735 1.00 2.62 634 THR A CA 1
ATOM 11156 C C . THR B 1 634 ? 168.564 278.254 267.521 1.00 1.66 634 THR A C 1
ATOM 11157 O O . THR B 1 634 ? 168.110 277.672 268.512 1.00 4.82 634 THR A O 1
ATOM 11161 N N . ALA B 1 635 ? 169.816 278.067 267.100 1.00 3.88 635 ALA A N 1
ATOM 11162 C CA . ALA B 1 635 ? 170.697 277.117 267.770 1.00 0.27 635 ALA A CA 1
ATOM 11163 C C . ALA B 1 635 ? 170.991 277.544 269.201 1.00 0.00 635 ALA A C 1
ATOM 11164 O O . ALA B 1 635 ? 170.934 276.726 270.126 1.00 7.39 635 ALA A O 1
ATOM 11166 N N . LEU B 1 636 ? 171.314 278.822 269.400 1.00 0.39 636 LEU A N 1
ATOM 11167 C CA . LEU B 1 636 ? 171.590 279.313 270.742 1.00 2.61 636 LEU A CA 1
ATOM 11168 C C . LEU B 1 636 ? 170.349 279.247 271.619 1.00 2.18 636 LEU A C 1
ATOM 11169 O O . LEU B 1 636 ? 170.452 278.980 272.817 1.00 8.58 636 LEU A O 1
ATOM 11174 N N . ALA B 1 637 ? 169.167 279.478 271.044 1.00 0.00 637 ALA A N 1
ATOM 11175 C CA . ALA B 1 637 ? 167.934 279.339 271.806 1.00 1.75 637 ALA A CA 1
ATOM 11176 C C . ALA B 1 637 ? 167.717 277.896 272.243 1.00 2.58 637 ALA A C 1
ATOM 11177 O O . ALA B 1 637 ? 167.302 277.643 273.378 1.00 8.73 637 ALA A O 1
ATOM 11179 N N . ASP B 1 638 ? 168.000 276.936 271.358 1.00 5.95 638 ASP A N 1
ATOM 11180 C CA . ASP B 1 638 ? 167.919 275.528 271.743 1.00 6.12 638 ASP A CA 1
ATOM 11181 C C . ASP B 1 638 ? 168.911 275.203 272.854 1.00 2.74 638 ASP A C 1
ATOM 11182 O O . ASP B 1 638 ? 168.573 274.505 273.819 1.00 7.55 638 ASP A O 1
ATOM 11187 N N . PHE B 1 639 ? 170.137 275.714 272.741 1.00 0.89 639 PHE A N 1
ATOM 11188 C CA . PHE B 1 639 ? 171.139 275.496 273.779 1.00 2.22 639 PHE A CA 1
ATOM 11189 C C . PHE B 1 639 ? 170.702 276.098 275.112 1.00 4.84 639 PHE A C 1
ATOM 11190 O O . PHE B 1 639 ? 170.883 275.482 276.168 1.00 4.78 639 PHE A O 1
ATOM 11198 N N . PHE B 1 640 ? 170.133 277.304 275.085 1.00 3.06 640 PHE A N 1
ATOM 11199 C CA . PHE B 1 640 ? 169.648 277.925 276.313 1.00 3.00 640 PHE A CA 1
ATOM 11200 C C . PHE B 1 640 ? 168.509 277.123 276.919 1.00 2.82 640 PHE A C 1
ATOM 11201 O O . PHE B 1 640 ? 168.485 276.886 278.131 1.00 9.08 640 PHE A O 1
ATOM 11209 N N . ALA B 1 641 ? 167.561 276.686 276.088 1.00 3.33 641 ALA A N 1
ATOM 11210 C CA . ALA B 1 641 ? 166.450 275.892 276.593 1.00 2.93 641 ALA A CA 1
ATOM 11211 C C . ALA B 1 641 ? 166.949 274.603 277.225 1.00 5.08 641 ALA A C 1
ATOM 11212 O O . ALA B 1 641 ? 166.378 274.128 278.211 1.00 7.38 641 ALA A O 1
ATOM 11214 N N . TYR B 1 642 ? 168.021 274.028 276.678 1.00 0.78 642 TYR A N 1
ATOM 11215 C CA . TYR B 1 642 ? 168.633 272.878 277.335 1.00 6.44 642 TYR A CA 1
ATOM 11216 C C . TYR B 1 642 ? 169.247 273.271 278.675 1.00 1.37 642 TYR A C 1
ATOM 11217 O O . TYR B 1 642 ? 169.041 272.591 279.685 1.00 6.11 642 TYR A O 1
ATOM 11226 N N . LEU B 1 643 ? 170.009 274.367 278.702 1.00 4.34 643 LEU A N 1
ATOM 11227 C CA . LEU B 1 643 ? 170.635 274.800 279.947 1.00 4.96 643 LEU A CA 1
ATOM 11228 C C . LEU B 1 643 ? 169.599 275.244 280.972 1.00 5.34 643 LEU A C 1
ATOM 11229 O O . LEU B 1 643 ? 169.841 275.147 282.179 1.00 13.31 643 LEU A O 1
ATOM 11234 N N . ALA B 1 644 ? 168.448 275.726 280.518 1.00 3.55 644 ALA A N 1
ATOM 11235 C CA . ALA B 1 644 ? 167.358 276.107 281.404 1.00 4.98 644 ALA A CA 1
ATOM 11236 C C . ALA B 1 644 ? 166.351 274.987 281.621 1.00 5.72 644 ALA A C 1
ATOM 11237 O O . ALA B 1 644 ? 165.360 275.200 282.324 1.00 7.16 644 ALA A O 1
ATOM 11239 N N . SER B 1 645 ? 166.578 273.813 281.028 1.00 6.31 645 SER A N 1
ATOM 11240 C CA . SER B 1 645 ? 165.705 272.648 281.191 1.00 2.65 645 SER A CA 1
ATOM 11241 C C . SER B 1 645 ? 164.266 272.961 280.783 1.00 4.98 645 SER A C 1
ATOM 11242 O O . SER B 1 645 ? 163.308 272.613 281.475 1.00 9.00 645 SER A O 1
ATOM 11245 N N . VAL B 1 646 ? 164.119 273.607 279.631 1.00 6.86 646 VAL A N 1
ATOM 11246 C CA . VAL B 1 646 ? 162.811 273.954 279.084 1.00 7.11 646 VAL A CA 1
ATOM 11247 C C . VAL B 1 646 ? 162.324 272.765 278.257 1.00 3.93 646 VAL A C 1
ATOM 11248 O O . VAL B 1 646 ? 162.943 272.451 277.229 1.00 10.53 646 VAL A O 1
ATOM 11252 N N . PRO B 1 647 ? 161.252 272.090 278.657 1.00 6.91 647 PRO A N 1
ATOM 11253 C CA . PRO B 1 647 ? 160.809 270.909 277.912 1.00 6.24 647 PRO A CA 1
ATOM 11254 C C . PRO B 1 647 ? 160.244 271.271 276.549 1.00 2.83 647 PRO A C 1
ATOM 11255 O O . PRO B 1 647 ? 159.714 272.362 276.335 1.00 13.42 647 PRO A O 1
ATOM 11259 N N . ALA B 1 648 ? 160.358 270.316 275.624 1.00 6.87 648 ALA A N 1
ATOM 11260 C CA . ALA B 1 648 ? 159.831 270.503 274.278 1.00 5.07 648 ALA A CA 1
ATOM 11261 C C . ALA B 1 648 ? 158.323 270.699 274.283 1.00 8.28 648 ALA A C 1
ATOM 11262 O O . ALA B 1 648 ? 157.795 271.467 273.473 1.00 7.80 648 ALA A O 1
ATOM 11264 N N . GLN B 1 649 ? 157.616 270.021 275.186 1.00 6.78 649 GLN A N 1
ATOM 11265 C CA . GLN B 1 649 ? 156.161 270.066 275.210 1.00 6.61 649 GLN A CA 1
ATOM 11266 C C . GLN B 1 649 ? 155.610 271.410 275.661 1.00 7.18 649 GLN A C 1
ATOM 11267 O O . GLN B 1 649 ? 154.401 271.630 275.547 1.00 9.39 649 GLN A O 1
ATOM 11273 N N . SER B 1 650 ? 156.452 272.305 276.171 1.00 6.90 650 SER A N 1
ATOM 11274 C CA . SER B 1 650 ? 156.005 273.632 276.570 1.00 5.42 650 SER A CA 1
ATOM 11275 C C . SER B 1 650 ? 155.847 274.579 275.390 1.00 5.50 650 SER A C 1
ATOM 11276 O O . SER B 1 650 ? 155.536 275.755 275.600 1.00 9.72 650 SER A O 1
ATOM 11279 N N . PHE B 1 651 ? 156.067 274.105 274.165 1.00 3.94 651 PHE A N 1
ATOM 11280 C CA . PHE B 1 651 ? 155.851 274.900 272.964 1.00 7.74 651 PHE A CA 1
ATOM 11281 C C . PHE B 1 651 ? 154.819 274.261 272.045 1.00 6.30 651 PHE A C 1
ATOM 11282 O O . PHE B 1 651 ? 154.760 274.590 270.859 1.00 11.47 651 PHE A O 1
ATOM 11290 N N . TYR B 1 652 ? 154.010 273.347 272.568 1.00 5.23 652 TYR A N 1
ATOM 11291 C CA . TYR B 1 652 ? 152.982 272.686 271.787 1.00 4.81 652 TYR A CA 1
ATOM 11292 C C . TYR B 1 652 ? 151.685 273.486 271.848 1.00 8.39 652 TYR A C 1
ATOM 11293 O O . TYR B 1 652 ? 151.580 274.501 272.539 1.00 11.84 652 TYR A O 1
ATOM 11302 N N . HIS B 1 653 ? 150.679 273.016 271.110 1.00 10.23 653 HIS A N 1
ATOM 11303 C CA . HIS B 1 653 ? 149.394 273.704 271.083 1.00 12.00 653 HIS A CA 1
ATOM 11304 C C . HIS B 1 653 ? 148.719 273.695 272.448 1.00 11.31 653 HIS A C 1
ATOM 11305 O O . HIS B 1 653 ? 147.910 274.580 272.743 1.00 15.40 653 HIS A O 1
ATOM 11312 N N . ASN B 1 654 ? 149.036 272.712 273.290 1.00 15.47 654 ASN A N 1
ATOM 11313 C CA . ASN B 1 654 ? 148.401 272.551 274.591 1.00 12.83 654 ASN A CA 1
ATOM 11314 C C . ASN B 1 654 ? 149.365 272.843 275.738 1.00 14.87 654 ASN A C 1
ATOM 11315 O O . ASN B 1 654 ? 149.241 272.273 276.822 1.00 17.81 654 ASN A O 1
ATOM 11320 N N . ARG B 1 655 ? 150.325 273.741 275.510 1.00 10.54 655 ARG A N 1
ATOM 11321 C CA . ARG B 1 655 ? 151.353 274.030 276.503 1.00 9.40 655 ARG A CA 1
ATOM 11322 C C . ARG B 1 655 ? 150.790 274.635 277.782 1.00 14.49 655 ARG A C 1
ATOM 11323 O O . ARG B 1 655 ? 151.437 274.540 278.830 1.00 17.42 655 ARG A O 1
ATOM 11331 N N . MET B 1 656 ? 149.614 275.256 277.726 1.00 14.20 656 MET A N 1
ATOM 11332 C CA . MET B 1 656 ? 149.035 275.892 278.902 1.00 13.69 656 MET A CA 1
ATOM 11333 C C . MET B 1 656 ? 148.211 274.930 279.749 1.00 19.50 656 MET A C 1
ATOM 11334 O O . MET B 1 656 ? 148.171 275.067 280.976 1.00 21.50 656 MET A O 1
ATOM 11339 N N . VAL B 1 657 ? 147.552 273.951 279.120 1.00 21.75 657 VAL A N 1
ATOM 11340 C CA . VAL B 1 657 ? 146.649 273.057 279.835 1.00 20.18 657 VAL A CA 1
ATOM 11341 C C . VAL B 1 657 ? 147.316 271.766 280.285 1.00 20.02 657 VAL A C 1
ATOM 11342 O O . VAL B 1 657 ? 146.653 270.927 280.909 1.00 22.72 657 VAL A O 1
ATOM 11346 N N . THR B 1 658 ? 148.600 271.570 279.987 1.00 19.65 658 THR A N 1
ATOM 11347 C CA . THR B 1 658 ? 149.247 270.293 280.278 1.00 20.04 658 THR A CA 1
ATOM 11348 C C . THR B 1 658 ? 149.876 270.264 281.669 1.00 19.59 658 THR A C 1
ATOM 11349 O O . THR B 1 658 ? 149.499 269.439 282.507 1.00 23.49 658 THR A O 1
ATOM 11353 N N . SER B 1 659 ? 150.830 271.152 281.932 1.00 21.80 659 SER A N 1
ATOM 11354 C CA . SER B 1 659 ? 151.562 271.107 283.188 1.00 15.45 659 SER A CA 1
ATOM 11355 C C . SER B 1 659 ? 151.920 272.515 283.632 1.00 18.90 659 SER A C 1
ATOM 11356 O O . SER B 1 659 ? 152.087 273.406 282.790 1.00 20.76 659 SER A O 1
ATOM 11359 N N . PRO B 1 660 ? 152.058 272.745 284.940 1.00 18.71 660 PRO A N 1
ATOM 11360 C CA . PRO B 1 660 ? 152.553 274.037 285.429 1.00 17.99 660 PRO A CA 1
ATOM 11361 C C . PRO B 1 660 ? 154.047 274.238 285.240 1.00 18.44 660 PRO A C 1
ATOM 11362 O O . PRO B 1 660 ? 154.560 275.303 285.599 1.00 21.07 660 PRO A O 1
ATOM 11366 N N . ILE B 1 661 ? 154.756 273.241 284.706 1.00 14.76 661 ILE A N 1
ATOM 11367 C CA . ILE B 1 661 ? 156.175 273.397 284.407 1.00 14.45 661 ILE A CA 1
ATOM 11368 C C . ILE B 1 661 ? 156.389 274.481 283.356 1.00 11.42 661 ILE A C 1
ATOM 11369 O O . ILE B 1 661 ? 157.440 275.131 283.329 1.00 13.37 661 ILE A O 1
ATOM 11374 N N . SER B 1 662 ? 155.395 274.710 282.496 1.00 12.88 662 SER A N 1
ATOM 11375 C CA . SER B 1 662 ? 155.578 275.602 281.352 1.00 7.44 662 SER A CA 1
ATOM 11376 C C . SER B 1 662 ? 155.863 277.038 281.782 1.00 10.70 662 SER A C 1
ATOM 11377 O O . SER B 1 662 ? 156.756 277.690 281.232 1.00 11.45 662 SER A O 1
ATOM 11380 N N . LYS B 1 663 ? 155.104 277.560 282.749 1.00 11.66 663 LYS A N 1
ATOM 11381 C CA . LYS B 1 663 ? 155.298 278.951 283.157 1.00 11.58 663 LYS A CA 1
ATOM 11382 C C . LYS B 1 663 ? 156.645 279.150 283.844 1.00 12.86 663 LYS A C 1
ATOM 11383 O O . LYS B 1 663 ? 157.336 280.146 283.594 1.00 15.20 663 LYS A O 1
ATOM 11389 N N . GLN B 1 664 ? 157.041 278.206 284.700 1.00 10.15 664 GLN A N 1
ATOM 11390 C CA . GLN B 1 664 ? 158.360 278.277 285.321 1.00 10.90 664 GLN A CA 1
ATOM 11391 C C . GLN B 1 664 ? 159.461 278.214 284.270 1.00 8.77 664 GLN A C 1
ATOM 11392 O O . GLN B 1 664 ? 160.445 278.965 284.336 1.00 10.15 664 GLN A O 1
ATOM 11398 N N . ALA B 1 665 ? 159.307 277.322 283.291 1.00 10.89 665 ALA A N 1
ATOM 11399 C CA . ALA B 1 665 ? 160.299 277.200 282.232 1.00 6.34 665 ALA A CA 1
ATOM 11400 C C . ALA B 1 665 ? 160.397 278.483 281.421 1.00 8.27 665 ALA A C 1
ATOM 11401 O O . ALA B 1 665 ? 161.496 278.905 281.054 1.00 12.78 665 ALA A O 1
ATOM 11403 N N . TYR B 1 666 ? 159.258 279.113 281.121 1.00 5.62 666 TYR A N 1
ATOM 11404 C CA . TYR B 1 666 ? 159.293 280.398 280.430 1.00 6.08 666 TYR A CA 1
ATOM 11405 C C . TYR B 1 666 ? 160.028 281.438 281.258 1.00 7.12 666 TYR A C 1
ATOM 11406 O O . TYR B 1 666 ? 160.844 282.201 280.730 1.00 9.87 666 TYR A O 1
ATOM 11415 N N . SER B 1 667 ? 159.754 281.478 282.563 1.00 6.88 667 SER A N 1
ATOM 11416 C CA . SER B 1 667 ? 160.421 282.445 283.426 1.00 9.86 667 SER A CA 1
ATOM 11417 C C . SER B 1 667 ? 161.933 282.268 283.383 1.00 9.34 667 SER A C 1
ATOM 11418 O O . SER B 1 667 ? 162.679 283.253 283.348 1.00 13.17 667 SER A O 1
ATOM 11421 N N . VAL B 1 668 ? 162.403 281.020 283.392 1.00 5.11 668 VAL A N 1
ATOM 11422 C CA . VAL B 1 668 ? 163.846 280.784 283.341 1.00 4.83 668 VAL A CA 1
ATOM 11423 C C . VAL B 1 668 ? 164.408 281.106 281.958 1.00 6.78 668 VAL A C 1
ATOM 11424 O O . VAL B 1 668 ? 165.482 281.705 281.834 1.00 7.71 668 VAL A O 1
ATOM 11428 N N . TYR B 1 669 ? 163.688 280.723 280.903 1.00 4.05 669 TYR A N 1
ATOM 11429 C CA . TYR B 1 669 ? 164.191 280.818 279.536 1.00 7.34 669 TYR A CA 1
ATOM 11430 C C . TYR B 1 669 ? 164.281 282.267 279.068 1.00 5.83 669 TYR A C 1
ATOM 11431 O O . TYR B 1 669 ? 165.238 282.652 278.378 1.00 9.69 669 TYR A O 1
ATOM 11440 N N . GLU B 1 670 ? 163.298 283.084 279.448 1.00 6.85 670 GLU A N 1
ATOM 11441 C CA . GLU B 1 670 ? 163.279 284.474 279.018 1.00 6.27 670 GLU A CA 1
ATOM 11442 C C . GLU B 1 670 ? 164.486 285.240 279.541 1.00 9.03 670 GLU A C 1
ATOM 11443 O O . GLU B 1 670 ? 164.931 286.192 278.898 1.00 12.53 670 GLU A O 1
ATOM 11449 N N . ARG B 1 671 ? 165.043 284.836 280.686 1.00 7.60 671 ARG A N 1
ATOM 11450 C CA . ARG B 1 671 ? 166.233 285.507 281.201 1.00 8.92 671 ARG A CA 1
ATOM 11451 C C . ARG B 1 671 ? 167.436 285.266 280.297 1.00 6.98 671 ARG A C 1
ATOM 11452 O O . ARG B 1 671 ? 168.171 286.203 279.961 1.00 13.08 671 ARG A O 1
ATOM 11460 N N . PHE B 1 672 ? 167.644 284.014 279.883 1.00 7.53 672 PHE A N 1
ATOM 11461 C CA . PHE B 1 672 ? 168.691 283.725 278.910 1.00 4.63 672 PHE A CA 1
ATOM 11462 C C . PHE B 1 672 ? 168.475 284.527 277.638 1.00 6.05 672 PHE A C 1
ATOM 11463 O O . PHE B 1 672 ? 169.412 285.140 277.108 1.00 9.49 672 PHE A O 1
ATOM 11471 N N . ILE B 1 673 ? 167.233 284.548 277.146 1.00 8.57 673 ILE A N 1
ATOM 11472 C CA . ILE B 1 673 ? 166.951 285.216 275.878 1.00 6.74 673 ILE A CA 1
ATOM 11473 C C . ILE B 1 673 ? 167.239 286.712 275.979 1.00 8.01 673 ILE A C 1
ATOM 11474 O O . ILE B 1 673 ? 167.894 287.292 275.105 1.00 13.45 673 ILE A O 1
ATOM 11479 N N . GLU B 1 674 ? 166.758 287.361 277.046 1.00 8.39 674 GLU A N 1
ATOM 11480 C CA . GLU B 1 674 ? 166.959 288.801 277.169 1.00 7.57 674 GLU A CA 1
ATOM 11481 C C . GLU B 1 674 ? 168.427 289.133 277.372 1.00 8.77 674 GLU A C 1
ATOM 11482 O O . GLU B 1 674 ? 168.925 290.120 276.818 1.00 14.83 674 GLU A O 1
ATOM 11488 N N . ARG B 1 675 ? 169.139 288.326 278.161 1.00 10.90 675 ARG A N 1
ATOM 11489 C CA . ARG B 1 675 ? 170.559 288.578 278.354 1.00 8.20 675 ARG A CA 1
ATOM 11490 C C . ARG B 1 675 ? 171.307 288.497 277.031 1.00 7.34 675 ARG A C 1
ATOM 11491 O O . ARG B 1 675 ? 172.119 289.376 276.712 1.00 12.39 675 ARG A O 1
ATOM 11499 N N . PHE B 1 676 ? 171.013 287.475 276.224 1.00 9.14 676 PHE A N 1
ATOM 11500 C CA . PHE B 1 676 ? 171.667 287.372 274.925 1.00 8.21 676 PHE A CA 1
ATOM 11501 C C . PHE B 1 676 ? 171.318 288.556 274.034 1.00 7.71 676 PHE A C 1
ATOM 11502 O O . PHE B 1 676 ? 172.193 289.131 273.379 1.00 11.83 676 PHE A O 1
ATOM 11510 N N . ILE B 1 677 ? 170.036 288.927 273.985 1.00 5.17 677 ILE A N 1
ATOM 11511 C CA . ILE B 1 677 ? 169.608 289.991 273.082 1.00 4.08 677 ILE A CA 1
ATOM 11512 C C . ILE B 1 677 ? 170.277 291.307 273.450 1.00 9.06 677 ILE A C 1
ATOM 11513 O O . ILE B 1 677 ? 170.732 292.053 272.576 1.00 12.75 677 ILE A O 1
ATOM 11518 N N . ASP B 1 678 ? 170.347 291.614 274.747 1.00 8.55 678 ASP A N 1
ATOM 11519 C CA . ASP B 1 678 ? 171.014 292.841 275.166 1.00 9.67 678 ASP A CA 1
ATOM 11520 C C . ASP B 1 678 ? 172.511 292.781 274.897 1.00 9.75 678 ASP A C 1
ATOM 11521 O O . ASP B 1 678 ? 173.120 293.795 274.539 1.00 15.07 678 ASP A O 1
ATOM 11526 N N . ASP B 1 679 ? 173.127 291.607 275.065 1.00 9.94 679 ASP A N 1
ATOM 11527 C CA . ASP B 1 679 ? 174.572 291.524 274.896 1.00 6.08 679 ASP A CA 1
ATOM 11528 C C . ASP B 1 679 ? 174.986 291.579 273.431 1.00 5.63 679 ASP A C 1
ATOM 11529 O O . ASP B 1 679 ? 176.062 292.095 273.116 1.00 9.70 679 ASP A O 1
ATOM 11534 N N . PHE B 1 680 ? 174.156 291.070 272.524 1.00 7.23 680 PHE A N 1
ATOM 11535 C CA . PHE B 1 680 ? 174.542 290.928 271.127 1.00 5.48 680 PHE A CA 1
ATOM 11536 C C . PHE B 1 680 ? 173.783 291.877 270.208 1.00 7.77 680 PHE A C 1
ATOM 11537 O O . PHE B 1 680 ? 174.403 292.634 269.457 1.00 7.34 680 PHE A O 1
ATOM 11545 N N . VAL B 1 681 ? 172.451 291.843 270.231 1.00 6.93 681 VAL A N 1
ATOM 11546 C CA . VAL B 1 681 ? 171.676 292.648 269.292 1.00 6.80 681 VAL A CA 1
ATOM 11547 C C . VAL B 1 681 ? 171.770 294.128 269.644 1.00 6.18 681 VAL A C 1
ATOM 11548 O O . VAL B 1 681 ? 172.017 294.973 268.778 1.00 9.74 681 VAL A O 1
ATOM 11552 N N . GLY B 1 682 ? 171.584 294.462 270.918 1.00 7.81 682 GLY A N 1
ATOM 11553 C CA . GLY B 1 682 ? 171.542 295.840 271.349 1.00 6.23 682 GLY A CA 1
ATOM 11554 C C . GLY B 1 682 ? 170.203 296.518 271.167 1.00 10.41 682 GLY A C 1
ATOM 11555 O O . GLY B 1 682 ? 170.027 297.645 271.644 1.00 10.92 682 GLY A O 1
ATOM 11556 N N . TRP B 1 683 ? 169.261 295.877 270.484 1.00 9.73 683 TRP A N 1
ATOM 11557 C CA . TRP B 1 683 ? 167.909 296.395 270.378 1.00 3.99 683 TRP A CA 1
ATOM 11558 C C . TRP B 1 683 ? 167.121 296.057 271.639 1.00 6.69 683 TRP A C 1
ATOM 11559 O O . TRP B 1 683 ? 167.477 295.159 272.406 1.00 11.00 683 TRP A O 1
ATOM 11570 N N . GLY B 1 684 ? 166.044 296.805 271.859 1.00 10.28 684 GLY A N 1
ATOM 11571 C CA . GLY B 1 684 ? 165.201 296.567 273.011 1.00 8.07 684 GLY A CA 1
ATOM 11572 C C . GLY B 1 684 ? 164.509 295.222 272.957 1.00 10.63 684 GLY A C 1
ATOM 11573 O O . GLY B 1 684 ? 163.650 294.995 272.100 1.00 14.10 684 GLY A O 1
ATOM 11574 N N . ARG B 1 685 ? 164.883 294.316 273.854 1.00 11.25 685 ARG A N 1
ATOM 11575 C CA . ARG B 1 685 ? 164.195 293.038 273.937 1.00 6.63 685 ARG A CA 1
ATOM 11576 C C . ARG B 1 685 ? 162.765 293.266 274.407 1.00 12.61 685 ARG A C 1
ATOM 11577 O O . ARG B 1 685 ? 162.517 294.100 275.283 1.00 16.14 685 ARG A O 1
ATOM 11585 N N . CYS B 1 686 ? 161.840 292.518 273.793 1.00 11.19 686 CYS A N 1
ATOM 11586 C CA . CYS B 1 686 ? 160.380 292.570 273.901 1.00 7.83 686 CYS A CA 1
ATOM 11587 C C . CYS B 1 686 ? 159.833 292.744 272.493 1.00 8.54 686 CYS A C 1
ATOM 11588 O O . CYS B 1 686 ? 158.792 292.179 272.146 1.00 13.36 686 CYS A O 1
ATOM 11591 N N . ASP B 1 687 ? 160.533 293.540 271.681 1.00 4.70 687 ASP A N 1
ATOM 1159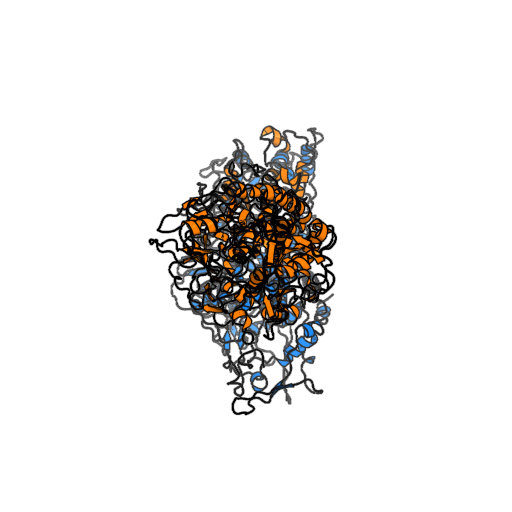2 C CA . ASP B 1 687 ? 160.212 293.620 270.262 1.00 8.15 687 ASP A CA 1
ATOM 11593 C C . ASP B 1 687 ? 160.648 292.367 269.519 1.00 3.84 687 ASP A C 1
ATOM 11594 O O . ASP B 1 687 ? 160.060 292.024 268.490 1.00 8.50 687 ASP A O 1
ATOM 11599 N N . LEU B 1 688 ? 161.675 291.681 270.011 1.00 2.34 688 LEU A N 1
ATOM 11600 C CA . LEU B 1 688 ? 162.174 290.484 269.351 1.00 5.32 688 LEU A CA 1
ATOM 11601 C C . LEU B 1 688 ? 161.715 289.202 270.021 1.00 3.39 688 LEU A C 1
ATOM 11602 O O . LEU B 1 688 ? 161.599 288.174 269.347 1.00 8.11 688 LEU A O 1
ATOM 11607 N N . PHE B 1 689 ? 161.435 289.237 271.322 1.00 5.03 689 PHE A N 1
ATOM 11608 C CA . PHE B 1 689 ? 160.926 288.065 272.019 1.00 3.21 689 PHE A CA 1
ATOM 11609 C C . PHE B 1 689 ? 160.136 288.484 273.250 1.00 4.43 689 PHE A C 1
ATOM 11610 O O . PHE B 1 689 ? 160.593 289.327 274.026 1.00 6.54 689 PHE A O 1
ATOM 11618 N N . ASN B 1 690 ? 158.964 287.880 273.425 1.00 0.89 690 ASN A N 1
ATOM 11619 C CA . ASN B 1 690 ? 158.168 288.034 274.634 1.00 8.05 690 ASN A CA 1
ATOM 11620 C C . ASN B 1 690 ? 157.267 286.814 274.764 1.00 5.89 690 ASN A C 1
ATOM 11621 O O . ASN B 1 690 ? 157.130 286.018 273.834 1.00 10.51 690 ASN A O 1
ATOM 11626 N N . LEU B 1 691 ? 156.642 286.677 275.930 1.00 6.97 691 LEU A N 1
ATOM 11627 C CA . LEU B 1 691 ? 155.862 285.493 276.263 1.00 6.24 691 LEU A CA 1
ATOM 11628 C C . LEU B 1 691 ? 154.378 285.642 275.952 1.00 6.46 691 LEU A C 1
ATOM 11629 O O . LEU B 1 691 ? 153.587 284.797 276.377 1.00 13.08 691 LEU A O 1
ATOM 11634 N N . ASP B 1 692 ? 153.982 286.688 275.224 1.00 6.13 692 ASP A N 1
ATOM 11635 C CA . ASP B 1 692 ? 152.559 286.934 275.000 1.00 6.48 692 ASP A CA 1
ATOM 11636 C C . ASP B 1 692 ? 151.903 285.799 274.223 1.00 10.37 692 ASP A C 1
ATOM 11637 O O . ASP B 1 692 ? 150.799 285.362 274.567 1.00 16.47 692 ASP A O 1
ATOM 11642 N N . THR B 1 693 ? 152.561 285.306 273.174 1.00 5.03 693 THR A N 1
ATOM 11643 C CA . THR B 1 693 ? 151.963 284.239 272.378 1.00 6.96 693 THR A CA 1
ATOM 11644 C C . THR B 1 693 ? 152.066 282.891 273.078 1.00 6.34 693 THR A C 1
ATOM 11645 O O . THR B 1 693 ? 151.174 282.048 272.939 1.00 11.83 693 THR A O 1
ATOM 11649 N N . LEU B 1 694 ? 153.149 282.665 273.824 1.00 7.15 694 LEU A N 1
ATOM 11650 C CA . LEU B 1 694 ? 153.284 281.422 274.575 1.00 7.19 694 LEU A CA 1
ATOM 11651 C C . LEU B 1 694 ? 152.174 281.285 275.608 1.00 7.77 694 LEU A C 1
ATOM 11652 O O . LEU B 1 694 ? 151.494 280.257 275.675 1.00 12.19 694 LEU A O 1
ATOM 11657 N N . LEU B 1 695 ? 151.962 282.329 276.409 1.00 10.22 695 LEU A N 1
ATOM 11658 C CA . LEU B 1 695 ? 150.968 282.301 277.471 1.00 5.97 695 LEU A CA 1
ATOM 11659 C C . LEU B 1 695 ? 149.542 282.451 276.963 1.00 8.21 695 LEU A C 1
ATOM 11660 O O . LEU B 1 695 ? 148.606 282.164 277.714 1.00 10.91 695 LEU A O 1
ATOM 11665 N N . GLY B 1 696 ? 149.352 282.884 275.721 1.00 11.88 696 GLY A N 1
ATOM 11666 C CA . GLY B 1 696 ? 148.021 282.977 275.156 1.00 6.60 696 GLY A CA 1
ATOM 11667 C C . GLY B 1 696 ? 147.662 281.793 274.281 1.00 10.21 696 GLY A C 1
ATOM 11668 O O . GLY B 1 696 ? 147.016 281.960 273.245 1.00 15.06 696 GLY A O 1
ATOM 11669 N N . ALA B 1 697 ? 148.063 280.593 274.697 1.00 13.09 697 ALA A N 1
ATOM 11670 C CA . ALA B 1 697 ? 147.862 279.391 273.900 1.00 10.97 697 ALA A CA 1
ATOM 11671 C C . ALA B 1 697 ? 146.378 279.133 273.647 1.00 13.49 697 ALA A C 1
ATOM 11672 O O . ALA B 1 697 ? 145.498 279.642 274.346 1.00 15.16 697 ALA A O 1
ATOM 11674 N N . LYS B 1 698 ? 146.111 278.320 272.624 1.00 23.37 698 LYS A N 1
ATOM 11675 C CA . LYS B 1 698 ? 144.770 278.140 272.069 1.00 22.13 698 LYS A CA 1
ATOM 11676 C C . LYS B 1 698 ? 144.484 276.654 271.811 1.00 21.77 698 LYS A C 1
ATOM 11677 O O . LYS B 1 698 ? 144.160 276.260 270.691 1.00 26.46 698 LYS A O 1
ATOM 11683 N N . ARG B 1 699 ? 144.670 275.811 272.828 1.00 27.02 699 ARG A N 1
ATOM 11684 C CA . ARG B 1 699 ? 144.277 274.407 272.720 1.00 26.40 699 ARG A CA 1
ATOM 11685 C C . ARG B 1 699 ? 142.868 274.298 272.150 1.00 28.24 699 ARG A C 1
ATOM 11686 O O . ARG B 1 699 ? 141.900 274.757 272.766 1.00 28.59 699 ARG A O 1
ATOM 11694 N N . ILE B 1 700 ? 142.746 273.697 270.965 1.00 29.31 700 ILE A N 1
ATOM 11695 C CA . ILE B 1 700 ? 141.580 273.985 270.136 1.00 29.34 700 ILE A CA 1
ATOM 11696 C C . ILE B 1 700 ? 140.368 273.126 270.478 1.00 31.79 700 ILE A C 1
ATOM 11697 O O . ILE B 1 700 ? 139.390 273.632 271.039 1.00 31.76 700 ILE A O 1
ATOM 11702 N N . ALA B 1 701 ? 140.398 271.833 270.151 1.00 33.28 701 ALA A N 1
ATOM 11703 C CA . ALA B 1 701 ? 139.249 271.011 270.519 1.00 32.80 701 ALA A CA 1
ATOM 11704 C C . ALA B 1 701 ? 139.608 269.756 271.301 1.00 32.05 701 ALA A C 1
ATOM 11705 O O . ALA B 1 701 ? 139.208 269.595 272.459 1.00 32.69 701 ALA A O 1
ATOM 11707 N N . GLY B 1 702 ? 140.369 268.866 270.671 1.00 29.69 702 GLY A N 1
ATOM 11708 C CA . GLY B 1 702 ? 140.741 267.604 271.276 1.00 28.46 702 GLY A CA 1
ATOM 11709 C C . GLY B 1 702 ? 142.238 267.417 271.359 1.00 30.20 702 GLY A C 1
ATOM 11710 O O . GLY B 1 702 ? 142.922 268.093 272.133 1.00 32.43 702 GLY A O 1
ATOM 11711 N N . VAL B 1 703 ? 142.744 266.498 270.534 1.00 26.55 703 VAL A N 1
ATOM 11712 C CA . VAL B 1 703 ? 144.168 266.227 270.371 1.00 26.52 703 VAL A CA 1
ATOM 11713 C C . VAL B 1 703 ? 144.823 265.951 271.717 1.00 26.11 703 VAL A C 1
ATOM 11714 O O . VAL B 1 703 ? 145.332 266.865 272.374 1.00 28.81 703 VAL A O 1
ATOM 11718 N N . ALA B 1 704 ? 144.831 264.687 272.124 1.00 25.59 704 ALA A N 1
ATOM 11719 C CA . ALA B 1 704 ? 145.479 264.279 273.360 1.00 25.29 704 ALA A CA 1
ATOM 11720 C C . ALA B 1 704 ? 146.978 264.136 273.140 1.00 25.23 704 ALA A C 1
ATOM 11721 O O . ALA B 1 704 ? 147.421 263.622 272.109 1.00 24.08 704 ALA A O 1
ATOM 11723 N N . SER B 1 705 ? 147.756 264.603 274.112 1.00 22.33 705 SER A N 1
ATOM 11724 C CA . SER B 1 705 ? 149.202 264.467 274.032 1.00 17.60 705 SER A CA 1
ATOM 11725 C C . SER B 1 705 ? 149.610 263.007 274.175 1.00 19.54 705 SER A C 1
ATOM 11726 O O . SER B 1 705 ? 148.970 262.230 274.887 1.00 23.38 705 SER A O 1
ATOM 11729 N N . SER B 1 706 ? 150.679 262.636 273.480 1.00 15.69 706 SER A N 1
ATOM 11730 C CA . SER B 1 706 ? 151.187 261.280 273.565 1.00 15.59 706 SER A CA 1
ATOM 11731 C C . SER B 1 706 ? 151.832 261.039 274.930 1.00 14.93 706 SER A C 1
ATOM 11732 O O . SER B 1 706 ? 152.364 261.964 275.548 1.00 15.33 706 SER A O 1
ATOM 11735 N N . PRO B 1 707 ? 151.793 259.801 275.426 1.00 16.14 707 PRO A N 1
ATOM 11736 C CA . PRO B 1 707 ? 152.384 259.513 276.741 1.00 14.49 707 PRO A CA 1
ATOM 11737 C C . PRO B 1 707 ? 153.904 259.540 276.734 1.00 11.27 707 PRO A C 1
ATOM 11738 O O . PRO B 1 707 ? 154.546 258.487 276.729 1.00 13.10 707 PRO A O 1
ATOM 11742 N N . ILE B 1 708 ? 154.490 260.733 276.735 1.00 9.13 708 ILE A N 1
ATOM 11743 C CA . ILE B 1 708 ? 155.943 260.880 276.771 1.00 6.16 708 ILE A CA 1
ATOM 11744 C C . ILE B 1 708 ? 156.335 261.763 277.950 1.00 6.60 708 ILE A C 1
ATOM 11745 O O . ILE B 1 708 ? 155.734 262.827 278.154 1.00 10.95 708 ILE A O 1
ATOM 11750 N N . PRO B 1 709 ? 157.315 261.363 278.757 1.00 9.66 709 PRO A N 1
ATOM 11751 C CA . PRO B 1 709 ? 157.820 262.260 279.802 1.00 7.22 709 PRO A CA 1
ATOM 11752 C C . PRO B 1 709 ? 158.535 263.463 279.208 1.00 8.15 709 PRO A C 1
ATOM 11753 O O . PRO B 1 709 ? 159.089 263.409 278.108 1.00 11.75 709 PRO A O 1
ATOM 11757 N N . TRP B 1 710 ? 158.528 264.560 279.963 1.00 8.42 710 TRP A N 1
ATOM 11758 C CA . TRP B 1 710 ? 159.088 265.831 279.500 1.00 5.92 710 TRP A CA 1
ATOM 11759 C C . TRP B 1 710 ? 160.575 265.868 279.840 1.00 4.20 710 TRP A C 1
ATOM 11760 O O . TRP B 1 710 ? 161.004 266.437 280.844 1.00 10.86 710 TRP A O 1
ATOM 11771 N N . HIS B 1 711 ? 161.383 265.248 278.975 1.00 5.49 711 HIS A N 1
ATOM 11772 C CA . HIS B 1 711 ? 162.809 265.123 279.244 1.00 4.15 711 HIS A CA 1
ATOM 11773 C C . HIS B 1 711 ? 163.730 265.672 278.162 1.00 6.38 711 HIS A C 1
ATOM 11774 O O . HIS B 1 711 ? 164.944 265.702 278.386 1.00 5.72 711 HIS A O 1
ATOM 11781 N N . CYS B 1 712 ? 163.216 266.103 277.013 1.00 6.17 712 CYS A N 1
ATOM 11782 C CA . CYS B 1 712 ? 164.046 266.657 275.951 1.00 7.71 712 CYS A CA 1
ATOM 11783 C C . CYS B 1 712 ? 163.745 268.139 275.759 1.00 5.49 712 CYS A C 1
ATOM 11784 O O . CYS B 1 712 ? 162.595 268.570 275.871 1.00 7.21 712 CYS A O 1
ATOM 11787 N N . SER B 1 713 ? 164.787 268.905 275.452 1.00 5.62 713 SER A N 1
ATOM 11788 C CA . SER B 1 713 ? 164.706 270.357 275.373 1.00 4.19 713 SER A CA 1
ATOM 11789 C C . SER B 1 713 ? 164.078 270.795 274.045 1.00 4.63 713 SER A C 1
ATOM 11790 O O . SER B 1 713 ? 163.488 270.001 273.310 1.00 12.65 713 SER A O 1
ATOM 11793 N N . LEU B 1 714 ? 164.208 272.089 273.731 1.00 11.74 714 LEU A N 1
ATOM 11794 C CA . LEU B 1 714 ? 163.417 272.714 272.672 1.00 2.35 714 LEU A CA 1
ATOM 11795 C C . LEU B 1 714 ? 163.895 272.301 271.279 1.00 7.13 714 LEU A C 1
ATOM 11796 O O . LEU B 1 714 ? 163.088 271.888 270.444 1.00 9.26 714 LEU A O 1
ATOM 11801 N N . GLN B 1 715 ? 165.183 272.470 270.987 1.00 6.05 715 GLN A N 1
ATOM 11802 C CA . GLN B 1 715 ? 165.886 271.770 269.900 1.00 5.51 715 GLN A CA 1
ATOM 11803 C C . GLN B 1 715 ? 165.092 271.786 268.580 1.00 9.30 715 GLN A C 1
ATOM 11804 O O . GLN B 1 715 ? 164.414 270.829 268.206 1.00 14.07 715 GLN A O 1
ATOM 11810 N N . ARG B 1 716 ? 165.082 272.953 267.933 1.00 2.99 716 ARG A N 1
ATOM 11811 C CA . ARG B 1 716 ? 164.597 273.010 266.552 1.00 6.15 716 ARG A CA 1
ATOM 11812 C C . ARG B 1 716 ? 165.665 272.655 265.524 1.00 4.21 716 ARG A C 1
ATOM 11813 O O . ARG B 1 716 ? 165.328 272.420 264.361 1.00 5.58 716 ARG A O 1
ATOM 11821 N N . CYS B 1 717 ? 166.931 272.620 265.913 1.00 6.56 717 CYS A N 1
ATOM 11822 C CA . CYS B 1 717 ? 167.974 272.343 264.946 1.00 5.03 717 CYS A CA 1
ATOM 11823 C C . CYS B 1 717 ? 168.590 270.970 265.187 1.00 4.21 717 CYS A C 1
ATOM 11824 O O . CYS B 1 717 ? 168.580 270.465 266.314 1.00 13.62 717 CYS A O 1
ATOM 11827 N N . PRO B 1 718 ? 169.123 270.337 264.144 1.00 6.84 718 PRO A N 1
ATOM 11828 C CA . PRO B 1 718 ? 169.955 269.151 264.349 1.00 5.42 718 PRO A CA 1
ATOM 11829 C C . PRO B 1 718 ? 171.180 269.475 265.181 1.00 3.06 718 PRO A C 1
ATOM 11830 O O . PRO B 1 718 ? 171.698 270.593 265.157 1.00 9.02 718 PRO A O 1
ATOM 11834 N N . LEU B 1 719 ? 171.641 268.469 265.916 1.00 3.65 719 LEU A N 1
ATOM 11835 C CA . LEU B 1 719 ? 172.806 268.634 266.777 1.00 3.35 719 LEU A CA 1
ATOM 11836 C C . LEU B 1 719 ? 174.016 269.249 266.075 1.00 3.00 719 LEU A C 1
ATOM 11837 O O . LEU B 1 719 ? 174.652 270.122 266.684 1.00 5.87 719 LEU A O 1
ATOM 11842 N N . PRO B 1 720 ? 174.390 268.872 264.843 1.00 6.01 720 PRO A N 1
ATOM 11843 C CA . PRO B 1 720 ? 175.589 269.491 264.241 1.00 3.51 720 PRO A CA 1
ATOM 11844 C C . PRO B 1 720 ? 175.510 271.006 264.095 1.00 4.73 720 PRO A C 1
ATOM 11845 O O . PRO B 1 720 ? 176.530 271.685 264.256 1.00 5.82 720 PRO A O 1
ATOM 11849 N N . ILE B 1 721 ? 174.331 271.563 263.815 1.00 3.52 721 ILE A N 1
ATOM 11850 C CA . ILE B 1 721 ? 174.210 273.017 263.725 1.00 3.53 721 ILE A CA 1
ATOM 11851 C C . ILE B 1 721 ? 174.420 273.658 265.093 1.00 5.29 721 ILE A C 1
ATOM 11852 O O . ILE B 1 721 ? 175.107 274.684 265.223 1.00 7.23 721 ILE A O 1
ATOM 11857 N N . ILE B 1 722 ? 173.840 273.056 266.134 1.00 3.41 722 ILE A N 1
ATOM 11858 C CA . ILE B 1 722 ? 174.046 273.536 267.497 1.00 3.10 722 ILE A CA 1
ATOM 11859 C C . ILE B 1 722 ? 175.520 273.480 267.868 1.00 3.82 722 ILE A C 1
ATOM 11860 O O . ILE B 1 722 ? 176.049 274.404 268.492 1.00 6.35 722 ILE A O 1
ATOM 11865 N N . MET B 1 723 ? 176.202 272.391 267.505 1.00 2.74 723 MET A N 1
ATOM 11866 C CA . MET B 1 723 ? 177.632 272.286 267.779 1.00 6.83 723 MET A CA 1
ATOM 11867 C C . MET B 1 723 ? 178.412 273.363 267.041 1.00 5.57 723 MET A C 1
ATOM 11868 O O . MET B 1 723 ? 179.361 273.935 267.585 1.00 9.71 723 MET A O 1
ATOM 11873 N N . HIS B 1 724 ? 178.035 273.636 265.793 1.00 2.76 724 HIS A N 1
ATOM 11874 C CA . HIS B 1 724 ? 178.685 274.698 265.035 1.00 6.93 724 HIS A CA 1
ATOM 11875 C C . HIS B 1 724 ? 178.592 276.027 265.772 1.00 7.97 724 HIS A C 1
ATOM 11876 O O . HIS B 1 724 ? 179.600 276.711 265.973 1.00 5.54 724 HIS A O 1
ATOM 11883 N N . TYR B 1 725 ? 177.392 276.391 266.214 1.00 4.80 725 TYR A N 1
ATOM 11884 C CA . TYR B 1 725 ? 177.228 277.703 266.834 1.00 3.71 725 TYR A CA 1
ATOM 11885 C C . TYR B 1 725 ? 177.716 277.770 268.277 1.00 5.47 725 TYR A C 1
ATOM 11886 O O . TYR B 1 725 ? 178.080 278.856 268.737 1.00 10.97 725 TYR A O 1
ATOM 11895 N N . THR B 1 726 ? 177.743 276.653 269.001 1.00 8.25 726 THR A N 1
ATOM 11896 C CA . THR B 1 726 ? 178.132 276.660 270.403 1.00 3.94 726 THR A CA 1
ATOM 11897 C C . THR B 1 726 ? 179.551 276.181 270.652 1.00 7.29 726 THR A C 1
ATOM 11898 O O . THR B 1 726 ? 180.150 276.578 271.655 1.00 10.17 726 THR A O 1
ATOM 11902 N N . GLY B 1 727 ? 180.103 275.356 269.771 1.00 6.81 727 GLY A N 1
ATOM 11903 C CA . GLY B 1 727 ? 181.357 274.691 270.035 1.00 9.37 727 GLY A CA 1
ATOM 11904 C C . GLY B 1 727 ? 181.231 273.382 270.779 1.00 10.18 727 GLY A C 1
ATOM 11905 O O . GLY B 1 727 ? 182.258 272.793 271.134 1.00 14.44 727 GLY A O 1
ATOM 11906 N N . LEU B 1 728 ? 180.010 272.912 271.030 1.00 10.13 728 LEU A N 1
ATOM 11907 C CA . LEU B 1 728 ? 179.819 271.639 271.711 1.00 7.33 728 LEU A CA 1
ATOM 11908 C C . LEU B 1 728 ? 180.461 270.514 270.910 1.00 9.19 728 LEU A C 1
ATOM 11909 O O . LEU B 1 728 ? 180.242 270.389 269.703 1.00 13.67 728 LEU A O 1
ATOM 11914 N N . HIS B 1 729 ? 181.252 269.693 271.587 1.00 9.72 729 HIS A N 1
ATOM 11915 C CA . HIS B 1 729 ? 181.993 268.615 270.949 1.00 10.56 729 HIS A CA 1
ATOM 11916 C C . HIS B 1 729 ? 181.394 267.286 271.381 1.00 9.78 729 HIS A C 1
ATOM 11917 O O . HIS B 1 729 ? 181.321 266.995 272.579 1.00 15.19 729 HIS A O 1
ATOM 11924 N N . PHE B 1 730 ? 180.963 266.489 270.410 1.00 9.97 730 PHE A N 1
ATOM 11925 C CA . PHE B 1 730 ? 180.404 265.166 270.658 1.00 7.30 730 PHE A CA 1
ATOM 11926 C C . PHE B 1 730 ? 181.146 264.120 269.843 1.00 8.90 730 PHE A C 1
ATOM 11927 O O . PHE B 1 730 ? 180.546 263.226 269.240 1.00 12.25 730 PHE A O 1
ATOM 11935 N N . GLY B 1 731 ? 182.470 264.225 269.818 1.00 12.90 731 GLY A N 1
ATOM 11936 C CA . GLY B 1 731 ? 183.285 263.298 269.067 1.00 11.88 731 GLY A CA 1
ATOM 11937 C C . GLY B 1 731 ? 183.332 261.924 269.703 1.00 14.95 731 GLY A C 1
ATOM 11938 O O . GLY B 1 731 ? 182.917 261.705 270.841 1.00 19.17 731 GLY A O 1
ATOM 11939 N N . GLN B 1 732 ? 183.865 260.975 268.936 1.00 18.15 732 GLN A N 1
ATOM 11940 C CA . GLN B 1 732 ? 183.898 259.583 269.362 1.00 15.68 732 GLN A CA 1
ATOM 11941 C C . GLN B 1 732 ? 184.829 259.342 270.544 1.00 17.34 732 GLN A C 1
ATOM 11942 O O . GLN B 1 732 ? 184.732 258.285 271.176 1.00 19.57 732 GLN A O 1
ATOM 11948 N N . GLU B 1 733 ? 185.708 260.291 270.872 1.00 17.85 733 GLU A N 1
ATOM 11949 C CA . GLU B 1 733 ? 186.641 260.094 271.976 1.00 16.72 733 GLU A CA 1
ATOM 11950 C C . GLU B 1 733 ? 185.959 260.116 273.338 1.00 17.50 733 GLU A C 1
ATOM 11951 O O . GLU B 1 733 ? 186.571 259.700 274.327 1.00 22.29 733 GLU A O 1
ATOM 11957 N N . HIS B 1 734 ? 184.721 260.593 273.420 1.00 17.14 734 HIS A N 1
ATOM 11958 C CA . HIS B 1 734 ? 184.003 260.642 274.685 1.00 15.46 734 HIS A CA 1
ATOM 11959 C C . HIS B 1 734 ? 183.296 259.337 275.017 1.00 13.51 734 HIS A C 1
ATOM 11960 O O . HIS B 1 734 ? 182.733 259.216 276.109 1.00 18.49 734 HIS A O 1
ATOM 11967 N N . ILE B 1 735 ? 183.312 258.363 274.115 1.00 16.46 735 ILE A N 1
ATOM 11968 C CA . ILE B 1 735 ? 182.653 257.084 274.345 1.00 18.24 735 ILE A CA 1
ATOM 11969 C C . ILE B 1 735 ? 183.602 256.183 275.122 1.00 20.98 735 ILE A C 1
ATOM 11970 O O . ILE B 1 735 ? 184.732 255.937 274.688 1.00 20.63 735 ILE A O 1
ATOM 11975 N N . ARG B 1 736 ? 183.143 255.693 276.269 1.00 22.34 736 ARG A N 1
ATOM 11976 C CA . ARG B 1 736 ? 183.947 254.778 277.064 1.00 24.47 736 ARG A CA 1
ATOM 11977 C C . ARG B 1 736 ? 184.015 253.411 276.397 1.00 25.52 736 ARG A C 1
ATOM 11978 O O . ARG B 1 736 ? 183.033 252.925 275.831 1.00 25.76 736 ARG A O 1
ATOM 11986 N N . VAL B 1 737 ? 185.199 252.803 276.438 1.00 31.85 737 VAL A N 1
ATOM 11987 C CA . VAL B 1 737 ? 185.386 251.460 275.900 1.00 33.24 737 VAL A CA 1
ATOM 11988 C C . VAL B 1 737 ? 185.989 250.496 276.904 1.00 33.06 737 VAL A C 1
ATOM 11989 O O . VAL B 1 737 ? 185.841 249.272 276.742 1.00 35.68 737 VAL A O 1
ATOM 11993 N N . ARG B 1 738 ? 186.663 250.975 277.945 1.00 41.37 738 ARG A N 1
ATOM 11994 C CA . ARG B 1 738 ? 187.248 250.111 278.959 1.00 42.40 738 ARG A CA 1
ATOM 11995 C C . ARG B 1 738 ? 186.224 249.784 280.038 1.00 42.47 738 ARG A C 1
ATOM 11996 O O . ARG B 1 738 ? 185.935 250.613 280.900 1.00 42.69 738 ARG A O 1
ATOM 12004 N N . VAL B 1 743 ? 187.619 254.285 288.970 1.00 38.55 743 VAL A N 1
ATOM 12005 C CA . VAL B 1 743 ? 187.545 252.831 288.932 1.00 39.07 743 VAL A CA 1
ATOM 12006 C C . VAL B 1 743 ? 186.231 252.354 289.548 1.00 39.07 743 VAL A C 1
ATOM 12007 O O . VAL B 1 743 ? 185.712 251.298 289.185 1.00 39.00 743 VAL A O 1
ATOM 12011 N N . GLU B 1 744 ? 185.685 253.146 290.472 1.00 35.27 744 GLU A N 1
ATOM 12012 C CA . GLU B 1 744 ? 184.410 252.815 291.104 1.00 34.20 744 GLU A CA 1
ATOM 12013 C C . GLU B 1 744 ? 183.712 254.125 291.460 1.00 34.81 744 GLU A C 1
ATOM 12014 O O . GLU B 1 744 ? 184.008 254.729 292.496 1.00 34.92 744 GLU A O 1
ATOM 12020 N N . GLY B 1 745 ? 182.797 254.555 290.596 1.00 30.67 745 GLY A N 1
ATOM 12021 C CA . GLY B 1 745 ? 181.987 255.728 290.852 1.00 28.96 745 GLY A CA 1
ATOM 12022 C C . GLY B 1 745 ? 180.514 255.446 290.641 1.00 27.73 745 GLY A C 1
ATOM 12023 O O . GLY B 1 745 ? 179.714 256.367 290.458 1.00 28.12 745 GLY A O 1
ATOM 12024 N N . LEU B 1 746 ? 180.149 254.168 290.662 1.00 21.49 746 LEU A N 1
ATOM 12025 C CA . LEU B 1 746 ? 178.780 253.733 290.436 1.00 18.17 746 LEU A CA 1
ATOM 12026 C C . LEU B 1 746 ? 178.118 253.348 291.754 1.00 18.17 746 LEU A C 1
ATOM 12027 O O . LEU B 1 746 ? 178.771 253.168 292.783 1.00 19.46 746 LEU A O 1
ATOM 12032 N N . GLN B 1 747 ? 176.796 253.228 291.712 1.00 13.41 747 GLN A N 1
ATOM 12033 C CA . GLN B 1 747 ? 176.006 252.946 292.899 1.00 11.37 747 GLN A CA 1
ATOM 12034 C C . GLN B 1 747 ? 175.117 251.737 292.664 1.00 10.79 747 GLN A C 1
ATOM 12035 O O . GLN B 1 747 ? 174.571 251.557 291.572 1.00 13.39 747 GLN A O 1
ATOM 12041 N N . GLN B 1 748 ? 174.980 250.912 293.694 1.00 11.10 748 GLN A N 1
ATOM 12042 C CA . GLN B 1 748 ? 174.035 249.804 293.686 1.00 6.88 748 GLN A CA 1
ATOM 12043 C C . GLN B 1 748 ? 172.700 250.315 294.210 1.00 10.40 748 GLN A C 1
ATOM 12044 O O . GLN B 1 748 ? 172.614 250.788 295.348 1.00 13.30 748 GLN A O 1
ATOM 12050 N N . ILE B 1 749 ? 171.668 250.241 293.377 1.00 8.73 749 ILE A N 1
ATOM 12051 C CA . ILE B 1 749 ? 170.356 250.790 293.694 1.00 7.05 749 ILE A CA 1
ATOM 12052 C C . ILE B 1 749 ? 169.413 249.641 294.010 1.00 6.95 749 ILE A C 1
ATOM 12053 O O . ILE B 1 749 ? 169.263 248.711 293.209 1.00 11.28 749 ILE A O 1
ATOM 12058 N N . VAL B 1 750 ? 168.777 249.705 295.177 1.00 9.87 750 VAL A N 1
ATOM 12059 C CA . VAL B 1 750 ? 167.971 248.614 295.707 1.00 9.68 750 VAL A CA 1
ATOM 12060 C C . VAL B 1 750 ? 166.548 249.100 295.928 1.00 7.38 750 VAL A C 1
ATOM 12061 O O . VAL B 1 750 ? 166.331 250.208 296.429 1.00 14.05 750 VAL A O 1
ATOM 12065 N N . LEU B 1 751 ? 165.583 248.265 295.556 1.00 6.37 751 LEU A N 1
ATOM 12066 C CA . LEU B 1 751 ? 164.179 248.498 295.848 1.00 9.75 751 LEU A CA 1
ATOM 12067 C C . LEU B 1 751 ? 163.553 247.201 296.341 1.00 11.55 751 LEU A C 1
ATOM 12068 O O . LEU B 1 751 ? 163.828 246.127 295.801 1.00 13.31 751 LEU A O 1
ATOM 12073 N N . ARG B 1 752 ? 162.712 247.309 297.364 1.00 10.27 752 ARG A N 1
ATOM 12074 C CA . ARG B 1 752 ? 162.019 246.169 297.943 1.00 13.60 752 ARG A CA 1
ATOM 12075 C C . ARG B 1 752 ? 160.518 246.413 297.923 1.00 13.64 752 ARG A C 1
ATOM 12076 O O . ARG B 1 752 ? 160.060 247.558 297.938 1.00 14.53 752 ARG A O 1
ATOM 12084 N N . ASN B 1 753 ? 159.754 245.329 297.888 1.00 17.25 753 ASN A N 1
ATOM 12085 C CA . ASN B 1 753 ? 158.309 245.407 297.983 1.00 18.13 753 ASN A CA 1
ATOM 12086 C C . ASN B 1 753 ? 157.871 245.048 299.404 1.00 20.11 753 ASN A C 1
ATOM 12087 O O . ASN B 1 753 ? 158.695 244.863 300.304 1.00 21.43 753 ASN A O 1
ATOM 12092 N N . ASP B 1 754 ? 156.555 244.947 299.611 1.00 25.39 754 ASP A N 1
ATOM 12093 C CA . ASP B 1 754 ? 156.029 244.739 300.957 1.00 22.87 754 ASP A CA 1
ATOM 12094 C C . ASP B 1 754 ? 156.453 243.391 301.527 1.00 24.69 754 ASP A C 1
ATOM 12095 O O . ASP B 1 754 ? 156.721 243.277 302.728 1.00 26.63 754 ASP A O 1
ATOM 12100 N N . GLN B 1 755 ? 156.518 242.355 300.690 1.00 25.28 755 GLN A N 1
ATOM 12101 C CA . GLN B 1 755 ? 156.921 241.044 301.185 1.00 23.99 755 GLN A CA 1
ATOM 12102 C C . GLN B 1 755 ? 158.438 240.907 301.211 1.00 24.71 755 GLN A C 1
ATOM 12103 O O . GLN B 1 755 ? 158.981 239.888 300.772 1.00 26.78 755 GLN A O 1
ATOM 12109 N N . GLY B 1 756 ? 159.121 241.916 301.753 1.00 24.59 756 GLY A N 1
ATOM 12110 C CA . GLY B 1 756 ? 160.559 241.901 301.959 1.00 24.24 756 GLY A CA 1
ATOM 12111 C C . GLY B 1 756 ? 161.434 241.416 300.819 1.00 24.18 756 GLY A C 1
ATOM 12112 O O . GLY B 1 756 ? 162.575 241.009 301.053 1.00 28.29 756 GLY A O 1
ATOM 12113 N N . SER B 1 757 ? 160.939 241.460 299.587 1.00 20.81 757 SER A N 1
ATOM 12114 C CA . SER B 1 757 ? 161.638 240.888 298.443 1.00 20.04 757 SER A CA 1
ATOM 12115 C C . SER B 1 757 ? 162.279 241.995 297.621 1.00 19.80 757 SER A C 1
ATOM 12116 O O . SER B 1 757 ? 161.616 242.977 297.272 1.00 23.65 757 SER A O 1
ATOM 12119 N N . ILE B 1 758 ? 163.564 241.831 297.307 1.00 15.73 758 ILE A N 1
ATOM 12120 C CA . ILE B 1 758 ? 164.253 242.804 296.471 1.00 13.98 758 ILE A CA 1
ATOM 12121 C C . ILE B 1 758 ? 163.770 242.657 295.036 1.00 13.99 758 ILE A C 1
ATOM 12122 O O . ILE B 1 758 ? 163.791 241.559 294.468 1.00 15.04 758 ILE A O 1
ATOM 12127 N N . VAL B 1 759 ? 163.328 243.763 294.444 1.00 16.27 759 VAL A N 1
ATOM 12128 C CA . VAL B 1 759 ? 162.762 243.729 293.105 1.00 13.66 759 VAL A CA 1
ATOM 12129 C C . VAL B 1 759 ? 163.657 244.371 292.051 1.00 14.07 759 VAL A C 1
ATOM 12130 O O . VAL B 1 759 ? 163.437 244.126 290.855 1.00 18.47 759 VAL A O 1
ATOM 12134 N N . LEU B 1 760 ? 164.648 245.179 292.433 1.00 10.53 760 LEU A N 1
ATOM 12135 C CA . LEU B 1 760 ? 165.515 245.798 291.437 1.00 12.88 760 LEU A CA 1
ATOM 12136 C C . LEU B 1 760 ? 166.971 245.354 291.529 1.00 13.40 760 LEU A C 1
ATOM 12137 O O . LEU B 1 760 ? 167.473 244.729 290.591 1.00 17.57 760 LEU A O 1
ATOM 12142 N N . ASP B 1 761 ? 167.648 245.623 292.643 1.00 13.33 761 ASP A N 1
ATOM 12143 C CA . ASP B 1 761 ? 169.054 245.256 292.861 1.00 11.76 761 ASP A CA 1
ATOM 12144 C C . ASP B 1 761 ? 169.916 245.491 291.616 1.00 11.01 761 ASP A C 1
ATOM 12145 O O . ASP B 1 761 ? 170.493 244.569 291.040 1.00 16.41 761 ASP A O 1
ATOM 12150 N N . ALA B 1 762 ? 170.004 246.755 291.205 1.00 13.54 762 ALA A N 1
ATOM 12151 C CA . ALA B 1 762 ? 170.658 247.112 289.953 1.00 7.14 762 ALA A CA 1
ATOM 12152 C C . ALA B 1 762 ? 171.736 248.163 290.178 1.00 8.75 762 ALA A C 1
ATOM 12153 O O . ALA B 1 762 ? 171.679 248.945 291.130 1.00 12.68 762 ALA A O 1
ATOM 12155 N N . LEU B 1 763 ? 172.724 248.173 289.286 1.00 8.88 763 LEU A N 1
ATOM 12156 C CA . LEU B 1 763 ? 173.766 249.188 289.292 1.00 10.88 763 LEU A CA 1
ATOM 12157 C C . LEU B 1 763 ? 173.328 250.411 288.498 1.00 9.49 763 LEU A C 1
ATOM 12158 O O . LEU B 1 763 ? 172.613 250.306 287.499 1.00 9.33 763 LEU A O 1
ATOM 12163 N N . GLY B 1 764 ? 173.780 251.577 288.948 1.00 9.06 764 GLY A N 1
ATOM 12164 C CA . GLY B 1 764 ? 173.414 252.825 288.309 1.00 8.93 764 GLY A CA 1
ATOM 12165 C C . GLY B 1 764 ? 174.489 253.868 288.506 1.00 8.80 764 GLY A C 1
ATOM 12166 O O . GLY B 1 764 ? 175.351 253.747 289.380 1.00 13.99 764 GLY A O 1
ATOM 12167 N N . THR B 1 765 ? 174.427 254.902 287.675 1.00 12.32 765 THR A N 1
ATOM 12168 C CA . THR B 1 765 ? 175.373 256.005 287.722 1.00 10.32 765 THR A CA 1
ATOM 12169 C C . THR B 1 765 ? 174.612 257.322 287.683 1.00 8.77 765 THR A C 1
ATOM 12170 O O . THR B 1 765 ? 173.589 257.438 287.003 1.00 11.28 765 THR A O 1
ATOM 12174 N N . ALA B 1 766 ? 175.113 258.308 288.418 1.00 6.35 766 ALA A N 1
ATOM 12175 C CA . ALA B 1 766 ? 174.399 259.566 288.595 1.00 9.05 766 ALA A CA 1
ATOM 12176 C C . ALA B 1 766 ? 174.580 260.474 287.386 1.00 9.47 766 ALA A C 1
ATOM 12177 O O . ALA B 1 766 ? 175.704 260.698 286.929 1.00 13.77 766 ALA A O 1
ATOM 12179 N N . ALA B 1 767 ? 173.472 261.001 286.878 1.00 8.34 767 ALA A N 1
ATOM 12180 C CA . ALA B 1 767 ? 173.550 262.020 285.845 1.00 5.85 767 ALA A CA 1
ATOM 12181 C C . ALA B 1 767 ? 174.220 263.271 286.407 1.00 6.62 767 ALA A C 1
ATOM 12182 O O . ALA B 1 767 ? 173.988 263.633 287.564 1.00 13.71 767 ALA A O 1
ATOM 12184 N N . PRO B 1 768 ? 175.062 263.942 285.627 1.00 11.52 768 PRO A N 1
ATOM 12185 C CA . PRO B 1 768 ? 175.769 265.112 286.152 1.00 10.76 768 PRO A CA 1
ATOM 12186 C C . PRO B 1 768 ? 174.817 266.261 286.438 1.00 10.29 768 PRO A C 1
ATOM 12187 O O . PRO B 1 768 ? 173.799 266.440 285.766 1.00 14.11 768 PRO A O 1
ATOM 12191 N N . SER B 1 769 ? 175.156 267.038 287.460 1.00 9.98 769 SER A N 1
ATOM 12192 C CA . SER B 1 769 ? 174.431 268.266 287.734 1.00 10.97 769 SER A CA 1
ATOM 12193 C C . SER B 1 769 ? 174.887 269.354 286.770 1.00 10.93 769 SER A C 1
ATOM 12194 O O . SER B 1 769 ? 175.978 269.292 286.200 1.00 15.55 769 SER A O 1
ATOM 12197 N N . ARG B 1 770 ? 174.028 270.359 286.579 1.00 9.89 770 ARG A N 1
ATOM 12198 C CA . ARG B 1 770 ? 174.372 271.434 285.654 1.00 11.70 770 ARG A CA 1
ATOM 12199 C C . ARG B 1 770 ? 175.561 272.244 286.152 1.00 11.04 770 ARG A C 1
ATOM 12200 O O . ARG B 1 770 ? 176.294 272.822 285.345 1.00 17.33 770 ARG A O 1
ATOM 12208 N N . LEU B 1 771 ? 175.775 272.295 287.467 1.00 10.76 771 LEU A N 1
ATOM 12209 C CA . LEU B 1 771 ? 176.974 272.941 287.989 1.00 12.47 771 LEU A CA 1
ATOM 12210 C C . LEU B 1 771 ? 178.232 272.179 287.591 1.00 12.53 771 LEU A C 1
ATOM 12211 O O . LEU B 1 771 ? 179.257 272.789 287.260 1.00 15.64 771 LEU A O 1
ATOM 12216 N N . ALA B 1 772 ? 178.177 270.846 287.619 1.00 14.02 772 ALA A N 1
ATOM 12217 C CA . ALA B 1 772 ? 179.312 270.050 287.164 1.00 11.32 772 ALA A CA 1
ATOM 12218 C C . ALA B 1 772 ? 179.588 270.288 285.687 1.00 10.88 772 ALA A C 1
ATOM 12219 O O . ALA B 1 772 ? 180.748 270.337 285.262 1.00 12.91 772 ALA A O 1
ATOM 12221 N N . VAL B 1 773 ? 178.531 270.417 284.886 1.00 12.13 773 VAL A N 1
ATOM 12222 C CA . VAL B 1 773 ? 178.697 270.761 283.477 1.00 9.05 773 VAL A CA 1
ATOM 12223 C C . VAL B 1 773 ? 179.336 272.136 283.339 1.00 11.90 773 VAL A C 1
ATOM 12224 O O . VAL B 1 773 ? 180.208 272.350 282.488 1.00 15.62 773 VAL A O 1
ATOM 12228 N N . LYS B 1 774 ? 178.914 273.086 284.173 1.00 13.27 774 LYS A N 1
ATOM 12229 C CA . LYS B 1 774 ? 179.495 274.423 284.143 1.00 12.80 774 LYS A CA 1
ATOM 12230 C C . LYS B 1 774 ? 180.985 274.385 284.450 1.00 14.32 774 LYS A C 1
ATOM 12231 O O . LYS B 1 774 ? 181.775 275.103 283.825 1.00 17.86 774 LYS A O 1
ATOM 12237 N N . LEU B 1 775 ? 181.387 273.564 285.417 1.00 16.06 775 LEU A N 1
ATOM 12238 C CA . LEU B 1 775 ? 182.793 273.478 285.787 1.00 14.88 775 LEU A CA 1
ATOM 12239 C C . LEU B 1 775 ? 183.587 272.533 284.894 1.00 17.16 775 LEU A C 1
ATOM 12240 O O . LEU B 1 775 ? 184.821 272.558 284.936 1.00 21.46 775 LEU A O 1
ATOM 12245 N N . ASP B 1 776 ? 182.917 271.702 284.095 1.00 16.27 776 ASP A N 1
ATOM 12246 C CA . ASP B 1 776 ? 183.605 270.793 283.178 1.00 12.38 776 ASP A CA 1
ATOM 12247 C C . ASP B 1 776 ? 182.644 270.484 282.034 1.00 12.23 776 ASP A C 1
ATOM 12248 O O . ASP B 1 776 ? 181.748 269.649 282.183 1.00 15.86 776 ASP A O 1
ATOM 12253 N N . TRP B 1 777 ? 182.846 271.150 280.897 1.00 12.41 777 TRP A N 1
ATOM 12254 C CA . TRP B 1 777 ? 181.926 270.999 279.777 1.00 9.46 777 TRP A CA 1
ATOM 12255 C C . TRP B 1 777 ? 182.060 269.650 279.086 1.00 11.07 777 TRP A C 1
ATOM 12256 O O . TRP B 1 777 ? 181.145 269.248 278.363 1.00 11.47 777 TRP A O 1
ATOM 12267 N N . SER B 1 778 ? 183.166 268.937 279.299 1.00 11.66 778 SER A N 1
ATOM 12268 C CA . SER B 1 778 ? 183.298 267.603 278.727 1.00 10.21 778 SER A CA 1
ATOM 12269 C C . SER B 1 778 ? 182.356 266.598 279.378 1.00 11.03 778 SER A C 1
ATOM 12270 O O . SER B 1 778 ? 182.124 265.530 278.804 1.00 13.06 778 SER A O 1
ATOM 12273 N N . ARG B 1 779 ? 181.808 266.912 280.558 1.00 10.06 779 ARG A N 1
ATOM 12274 C CA . ARG B 1 779 ? 180.834 266.019 281.178 1.00 9.18 779 ARG A CA 1
ATOM 12275 C C . ARG B 1 779 ? 179.538 265.963 280.383 1.00 9.18 779 ARG A C 1
ATOM 12276 O O . ARG B 1 779 ? 178.872 264.923 280.360 1.00 11.45 779 ARG A O 1
ATOM 12284 N N . LEU B 1 780 ? 179.156 267.067 279.740 1.00 9.07 780 LEU A N 1
ATOM 12285 C CA . LEU B 1 780 ? 177.989 267.041 278.867 1.00 9.67 780 LEU A CA 1
ATOM 12286 C C . LEU B 1 780 ? 178.226 266.139 277.662 1.00 7.75 780 LEU A C 1
ATOM 12287 O O . LEU B 1 780 ? 177.315 265.428 277.222 1.00 9.39 780 LEU A O 1
ATOM 12292 N N . SER B 1 781 ? 179.441 266.165 277.109 1.00 9.58 781 SER A N 1
ATOM 12293 C CA . SER B 1 781 ? 179.774 265.280 275.997 1.00 9.66 781 SER A CA 1
ATOM 12294 C C . SER B 1 781 ? 179.678 263.818 276.411 1.00 10.83 781 SER A C 1
ATOM 12295 O O . SER B 1 781 ? 179.140 262.989 275.668 1.00 13.04 781 SER A O 1
ATOM 12298 N N . ALA B 1 782 ? 180.194 263.484 277.595 1.00 10.12 782 ALA A N 1
ATOM 12299 C CA . ALA B 1 782 ? 180.066 262.121 278.097 1.00 8.15 782 ALA A CA 1
ATOM 12300 C C . ALA B 1 782 ? 178.606 261.757 278.324 1.00 10.83 782 ALA A C 1
ATOM 12301 O O . ALA B 1 782 ? 178.190 260.626 278.048 1.00 12.52 782 ALA A O 1
ATOM 12303 N N . TRP B 1 783 ? 177.810 262.708 278.818 1.00 5.16 783 TRP A N 1
ATOM 12304 C CA . TRP B 1 783 ? 176.394 262.446 279.055 1.00 6.47 783 TRP A CA 1
ATOM 12305 C C . TRP B 1 783 ? 175.665 262.129 277.755 1.00 5.54 783 TRP A C 1
ATOM 12306 O O . TRP B 1 783 ? 174.758 261.291 277.735 1.00 7.51 783 TRP A O 1
ATOM 12317 N N . TYR B 1 784 ? 176.039 262.795 276.660 1.00 7.90 784 TYR A N 1
ATOM 12318 C CA . TYR B 1 784 ? 175.445 262.468 275.368 1.00 5.50 784 TYR A CA 1
ATOM 12319 C C . TYR B 1 784 ? 175.760 261.031 274.972 1.00 9.75 784 TYR A C 1
ATOM 12320 O O . TYR B 1 784 ? 174.877 260.284 274.540 1.00 7.39 784 TYR A O 1
ATOM 12329 N N . SER B 1 785 ? 177.020 260.626 275.122 1.00 7.24 785 SER A N 1
ATOM 12330 C CA . SER B 1 785 ? 177.443 259.303 274.686 1.00 5.27 785 SER A CA 1
ATOM 12331 C C . SER B 1 785 ? 176.983 258.193 275.620 1.00 9.34 785 SER A C 1
ATOM 12332 O O . SER B 1 785 ? 177.099 257.020 275.257 1.00 14.67 785 SER A O 1
ATOM 12335 N N . ASP B 1 786 ? 176.467 258.524 276.802 1.00 9.52 786 ASP A N 1
ATOM 12336 C CA . ASP B 1 786 ? 175.946 257.519 277.717 1.00 6.35 786 ASP A CA 1
ATOM 12337 C C . ASP B 1 786 ? 174.440 257.336 277.611 1.00 6.38 786 ASP A C 1
ATOM 12338 O O . ASP B 1 786 ? 173.917 256.354 278.142 1.00 11.59 786 ASP A O 1
ATOM 12343 N N . THR B 1 787 ? 173.733 258.244 276.938 1.00 6.42 787 THR A N 1
ATOM 12344 C CA . THR B 1 787 ? 172.277 258.213 276.918 1.00 5.31 787 THR A CA 1
ATOM 12345 C C . THR B 1 787 ? 171.691 258.269 275.514 1.00 3.62 787 THR A C 1
ATOM 12346 O O . THR B 1 787 ? 170.486 258.488 275.378 1.00 9.32 787 THR A O 1
ATOM 12350 N N . THR B 1 788 ? 172.494 258.085 274.472 1.00 5.66 788 THR A N 1
ATOM 12351 C CA . THR B 1 788 ? 172.028 258.233 273.101 1.00 8.50 788 THR A CA 1
ATOM 12352 C C . THR B 1 788 ? 172.202 256.926 272.347 1.00 5.25 788 THR A C 1
ATOM 12353 O O . THR B 1 788 ? 173.261 256.297 272.420 1.00 9.40 788 THR A O 1
ATOM 12357 N N . CYS B 1 789 ? 171.162 256.529 271.621 1.00 6.99 789 CYS A N 1
ATOM 12358 C CA . CYS B 1 789 ? 171.186 255.345 270.781 1.00 6.34 789 CYS A CA 1
ATOM 12359 C C . CYS B 1 789 ? 170.687 255.706 269.392 1.00 9.72 789 CYS A C 1
ATOM 12360 O O . CYS B 1 789 ? 169.830 256.578 269.233 1.00 14.30 789 CYS A O 1
ATOM 12363 N N . ALA B 1 790 ? 171.236 255.030 268.387 1.00 9.46 790 ALA A N 1
ATOM 12364 C CA . ALA B 1 790 ? 170.727 255.179 267.033 1.00 8.84 790 ALA A CA 1
ATOM 12365 C C . ALA B 1 790 ? 169.270 254.742 266.975 1.00 9.48 790 ALA A C 1
ATOM 12366 O O . ALA B 1 790 ? 168.882 253.736 267.572 1.00 18.05 790 ALA A O 1
ATOM 12368 N N . ILE B 1 791 ? 168.462 255.512 266.264 1.00 9.45 791 ILE A N 1
ATOM 12369 C CA . ILE B 1 791 ? 167.016 255.285 266.255 1.00 9.82 791 ILE A CA 1
ATOM 12370 C C . ILE B 1 791 ? 166.681 254.251 265.183 1.00 12.38 791 ILE A C 1
ATOM 12371 O O . ILE B 1 791 ? 167.115 254.400 264.031 1.00 15.04 791 ILE A O 1
ATOM 12376 N N . PRO B 1 792 ? 165.952 253.193 265.525 1.00 14.38 792 PRO A N 1
ATOM 12377 C CA . PRO B 1 792 ? 165.556 252.206 264.517 1.00 13.59 792 PRO A CA 1
ATOM 12378 C C . PRO B 1 792 ? 164.495 252.763 263.581 1.00 13.72 792 PRO A C 1
ATOM 12379 O O . PRO B 1 792 ? 163.768 253.703 263.903 1.00 15.92 792 PRO A O 1
ATOM 12383 N N . ILE B 1 793 ? 164.409 252.148 262.407 1.00 16.14 793 ILE A N 1
ATOM 12384 C CA . ILE B 1 793 ? 163.563 252.637 261.328 1.00 14.25 793 ILE A CA 1
ATOM 12385 C C . ILE B 1 793 ? 162.260 251.852 261.223 1.00 16.97 793 ILE A C 1
ATOM 12386 O O . ILE B 1 793 ? 161.208 252.432 260.953 1.00 17.39 793 ILE A O 1
ATOM 12391 N N . SER B 1 794 ? 162.300 250.536 261.436 1.00 17.03 794 SER A N 1
ATOM 12392 C CA . SER B 1 794 ? 161.150 249.687 261.156 1.00 17.83 794 SER A CA 1
ATOM 12393 C C . SER B 1 794 ? 160.526 249.039 262.383 1.00 20.64 794 SER A C 1
ATOM 12394 O O . SER B 1 794 ? 159.396 248.553 262.290 1.00 20.55 794 SER A O 1
ATOM 12397 N N . ASP B 1 795 ? 161.223 249.005 263.513 1.00 16.69 795 ASP A N 1
ATOM 12398 C CA . ASP B 1 795 ? 160.680 248.449 264.742 1.00 19.08 795 ASP A CA 1
ATOM 12399 C C . ASP B 1 795 ? 160.906 249.433 265.880 1.00 18.95 795 ASP A C 1
ATOM 12400 O O . ASP B 1 795 ? 161.901 250.160 265.902 1.00 19.95 795 ASP A O 1
ATOM 12405 N N . ARG B 1 796 ? 159.968 249.457 266.820 1.00 17.07 796 ARG A N 1
ATOM 12406 C CA . ARG B 1 796 ? 160.036 250.392 267.943 1.00 13.75 796 ARG A CA 1
ATOM 12407 C C . ARG B 1 796 ? 160.735 249.777 269.152 1.00 16.89 796 ARG A C 1
ATOM 12408 O O . ARG B 1 796 ? 160.221 249.800 270.267 1.00 21.58 796 ARG A O 1
ATOM 12416 N N . VAL B 1 797 ? 161.925 249.221 268.936 1.00 13.55 797 VAL A N 1
ATOM 12417 C CA . VAL B 1 797 ? 162.747 248.678 270.011 1.00 13.41 797 VAL A CA 1
ATOM 12418 C C . VAL B 1 797 ? 164.170 249.164 269.781 1.00 13.51 797 VAL A C 1
ATOM 12419 O O . VAL B 1 797 ? 164.806 248.785 268.791 1.00 17.81 797 VAL A O 1
ATOM 12423 N N . MET B 1 798 ? 164.669 249.999 270.683 1.00 11.21 798 MET A N 1
ATOM 12424 C CA . MET B 1 798 ? 166.029 250.503 270.597 1.00 13.72 798 MET A CA 1
ATOM 12425 C C . MET B 1 798 ? 166.994 249.574 271.328 1.00 12.20 798 MET A C 1
ATOM 12426 O O . MET B 1 798 ? 166.606 248.798 272.202 1.00 15.86 798 MET A O 1
ATOM 12431 N N . GLU B 1 799 ? 168.272 249.662 270.949 1.00 12.64 799 GLU A N 1
ATOM 12432 C CA . GLU B 1 799 ? 169.305 248.927 271.671 1.00 11.30 799 GLU A CA 1
ATOM 12433 C C . GLU B 1 799 ? 169.393 249.384 273.119 1.00 12.03 799 GLU A C 1
ATOM 12434 O O . GLU B 1 799 ? 169.643 248.569 274.014 1.00 16.01 799 GLU A O 1
ATOM 12440 N N . ILE B 1 800 ? 169.156 250.673 273.364 1.00 9.76 800 ILE A N 1
ATOM 12441 C CA . ILE B 1 800 ? 169.416 251.266 274.670 1.00 8.57 800 ILE A CA 1
ATOM 12442 C C . ILE B 1 800 ? 168.487 250.688 275.736 1.00 8.02 800 ILE A C 1
ATOM 12443 O O . ILE B 1 800 ? 168.903 250.470 276.879 1.00 13.45 800 ILE A O 1
ATOM 12448 N N . VAL B 1 801 ? 167.226 250.417 275.388 1.00 8.16 801 VAL A N 1
ATOM 12449 C CA . VAL B 1 801 ? 166.253 249.999 276.392 1.00 8.20 801 VAL A CA 1
ATOM 12450 C C . VAL B 1 801 ? 166.494 248.591 276.906 1.00 12.19 801 VAL A C 1
ATOM 12451 O O . VAL B 1 801 ? 165.884 248.196 277.904 1.00 14.15 801 VAL A O 1
ATOM 12455 N N . ASN B 1 802 ? 167.355 247.820 276.250 1.00 13.18 802 ASN A N 1
ATOM 12456 C CA . ASN B 1 802 ? 167.730 246.508 276.749 1.00 11.31 802 ASN A CA 1
ATOM 12457 C C . ASN B 1 802 ? 168.843 246.569 277.783 1.00 10.04 802 ASN A C 1
ATOM 12458 O O . ASN B 1 802 ? 169.149 245.545 278.401 1.00 17.43 802 ASN A O 1
ATOM 12463 N N . TYR B 1 803 ? 169.449 247.737 277.994 1.00 9.16 803 TYR A N 1
ATOM 12464 C CA . TYR B 1 803 ? 170.601 247.835 278.877 1.00 10.91 803 TYR A CA 1
ATOM 12465 C C . TYR B 1 803 ? 170.465 248.951 279.906 1.00 10.06 803 TYR A C 1
ATOM 12466 O O . TYR B 1 803 ? 171.050 248.868 280.989 1.00 11.82 803 TYR A O 1
ATOM 12475 N N . ALA B 1 804 ? 169.700 249.994 279.593 1.00 9.17 804 ALA A N 1
ATOM 12476 C CA . ALA B 1 804 ? 169.699 251.185 280.427 1.00 2.81 804 ALA A CA 1
ATOM 12477 C C . ALA B 1 804 ? 168.283 251.708 280.611 1.00 4.20 804 ALA A C 1
ATOM 12478 O O . ALA B 1 804 ? 167.372 251.399 279.840 1.00 8.35 804 ALA A O 1
ATOM 12480 N N . ALA B 1 805 ? 168.116 252.495 281.670 1.00 7.53 805 ALA A N 1
ATOM 12481 C CA . ALA B 1 805 ? 166.873 253.198 281.942 1.00 4.97 805 ALA A CA 1
ATOM 12482 C C . ALA B 1 805 ? 167.176 254.373 282.857 1.00 3.89 805 ALA A C 1
ATOM 12483 O O . ALA B 1 805 ? 168.250 254.456 283.458 1.00 7.98 805 ALA A O 1
ATOM 12485 N N . ILE B 1 806 ? 166.217 255.285 282.941 1.00 3.41 806 ILE A N 1
ATOM 12486 C CA . ILE B 1 806 ? 166.319 256.456 283.800 1.00 4.50 806 ILE A CA 1
ATOM 12487 C C . ILE B 1 806 ? 165.686 256.121 285.140 1.00 2.46 806 ILE A C 1
ATOM 12488 O O . ILE B 1 806 ? 164.557 255.623 285.192 1.00 6.73 806 ILE A O 1
ATOM 12493 N N . TRP B 1 807 ? 166.413 256.381 286.223 1.00 3.74 807 TRP A N 1
ATOM 12494 C CA . TRP B 1 807 ? 165.936 256.113 287.576 1.00 2.89 807 TRP A CA 1
ATOM 12495 C C . TRP B 1 807 ? 165.831 257.442 288.310 1.00 3.47 807 TRP A C 1
ATOM 12496 O O . TRP B 1 807 ? 166.847 258.018 288.708 1.00 7.58 807 TRP A O 1
ATOM 12507 N N . ASP B 1 808 ? 164.606 257.927 288.480 1.00 4.38 808 ASP A N 1
ATOM 12508 C CA . ASP B 1 808 ? 164.368 259.193 289.165 1.00 5.38 808 ASP A CA 1
ATOM 12509 C C . ASP B 1 808 ? 163.742 258.921 290.526 1.00 7.45 808 ASP A C 1
ATOM 12510 O O . ASP B 1 808 ? 162.538 258.640 290.609 1.00 8.73 808 ASP A O 1
ATOM 12515 N N . PRO B 1 809 ? 164.510 258.996 291.615 1.00 6.60 809 PRO A N 1
ATOM 12516 C CA . PRO B 1 809 ? 163.946 258.687 292.941 1.00 6.70 809 PRO A CA 1
ATOM 12517 C C . PRO B 1 809 ? 162.837 259.628 293.389 1.00 5.69 809 PRO A C 1
ATOM 12518 O O . PRO B 1 809 ? 161.957 259.202 294.147 1.00 13.21 809 PRO A O 1
ATOM 12522 N N . THR B 1 810 ? 162.841 260.889 292.956 1.00 7.21 810 THR A N 1
ATOM 12523 C CA . THR B 1 810 ? 161.787 261.811 293.367 1.00 6.39 810 THR A CA 1
ATOM 12524 C C . THR B 1 810 ? 160.483 261.600 292.609 1.00 7.00 810 THR A C 1
ATOM 12525 O O . THR B 1 810 ? 159.476 262.221 292.960 1.00 7.37 810 THR A O 1
ATOM 12529 N N . GLN B 1 811 ? 160.478 260.757 291.585 1.00 5.92 811 GLN A N 1
ATOM 12530 C CA . GLN B 1 811 ? 159.245 260.394 290.909 1.00 7.18 811 GLN A CA 1
ATOM 12531 C C . GLN B 1 811 ? 158.526 259.298 291.684 1.00 8.23 811 GLN A C 1
ATOM 12532 O O . GLN B 1 811 ? 159.151 258.462 292.339 1.00 8.03 811 GLN A O 1
ATOM 12538 N N . GLU B 1 812 ? 157.195 259.318 291.616 1.00 9.00 812 GLU A N 1
ATOM 12539 C CA . GLU B 1 812 ? 156.412 258.284 292.285 1.00 6.15 812 GLU A CA 1
ATOM 12540 C C . GLU B 1 812 ? 156.742 256.907 291.725 1.00 10.03 812 GLU A C 1
ATOM 12541 O O . GLU B 1 812 ? 156.894 255.939 292.478 1.00 11.98 812 GLU A O 1
ATOM 12547 N N . ARG B 1 813 ? 156.850 256.804 290.404 1.00 10.67 813 ARG A N 1
ATOM 12548 C CA . ARG B 1 813 ? 157.411 255.645 289.726 1.00 6.55 813 ARG A CA 1
ATOM 12549 C C . ARG B 1 813 ? 158.760 256.050 289.153 1.00 6.16 813 ARG A C 1
ATOM 12550 O O . ARG B 1 813 ? 158.835 256.957 288.320 1.00 13.32 813 ARG A O 1
ATOM 12558 N N . ARG B 1 814 ? 159.817 255.370 289.585 1.00 5.48 814 ARG A N 1
ATOM 12559 C CA . ARG B 1 814 ? 161.170 255.874 289.400 1.00 7.00 814 ARG A CA 1
ATOM 12560 C C . ARG B 1 814 ? 161.721 255.706 287.990 1.00 3.55 814 ARG A C 1
ATOM 12561 O O . ARG B 1 814 ? 162.686 256.393 287.641 1.00 8.12 814 ARG A O 1
ATOM 12569 N N . ALA B 1 815 ? 161.139 254.840 287.166 1.00 7.23 815 ALA A N 1
ATOM 12570 C CA . ALA B 1 815 ? 161.775 254.413 285.924 1.00 6.17 815 ALA A CA 1
ATOM 12571 C C . ALA B 1 815 ? 161.121 255.056 284.705 1.00 6.22 815 ALA A C 1
ATOM 12572 O O . ALA B 1 815 ? 159.892 255.130 284.619 1.00 9.02 815 ALA A O 1
ATOM 12574 N N . THR B 1 816 ? 161.954 255.515 283.767 1.00 6.31 816 THR A N 1
ATOM 12575 C CA . THR B 1 816 ? 161.514 255.995 282.462 1.00 7.78 816 THR A CA 1
ATOM 12576 C C . THR B 1 816 ? 162.593 255.679 281.434 1.00 8.43 816 THR A C 1
ATOM 12577 O O . THR B 1 816 ? 163.704 255.270 281.776 1.00 11.04 816 THR A O 1
ATOM 12581 N N . GLY B 1 817 ? 162.259 255.899 280.169 1.00 7.66 817 GLY A N 1
ATOM 12582 C CA . GLY B 1 817 ? 163.167 255.730 279.041 1.00 6.59 817 GLY A CA 1
ATOM 12583 C C . GLY B 1 817 ? 163.785 257.038 278.589 1.00 0.03 817 GLY A C 1
ATOM 12584 O O . GLY B 1 817 ? 164.151 257.891 279.404 1.00 9.41 817 GLY A O 1
ATOM 12585 N N . PHE B 1 818 ? 163.900 257.201 277.272 1.00 10.07 818 PHE A N 1
ATOM 12586 C CA . PHE B 1 818 ? 164.588 258.329 276.660 1.00 5.67 818 PHE A CA 1
ATOM 12587 C C . PHE B 1 818 ? 163.714 258.911 275.556 1.00 5.50 818 PHE A C 1
ATOM 12588 O O . PHE B 1 818 ? 162.894 258.204 274.967 1.00 7.21 818 PHE A O 1
ATOM 12596 N N . VAL B 1 819 ? 163.890 260.199 275.267 1.00 7.73 819 VAL A N 1
ATOM 12597 C CA . VAL B 1 819 ? 162.944 260.942 274.425 1.00 7.20 819 VAL A CA 1
ATOM 12598 C C . VAL B 1 819 ? 163.461 261.158 273.001 1.00 7.67 819 VAL A C 1
ATOM 12599 O O . VAL B 1 819 ? 162.803 260.760 272.044 1.00 11.84 819 VAL A O 1
ATOM 12603 N N . TYR B 1 820 ? 164.632 261.778 272.821 1.00 5.58 820 TYR A N 1
ATOM 12604 C CA . TYR B 1 820 ? 165.290 261.807 271.504 1.00 4.16 820 TYR A CA 1
ATOM 12605 C C . TYR B 1 820 ? 164.464 262.552 270.446 1.00 6.29 820 TYR A C 1
ATOM 12606 O O . TYR B 1 820 ? 163.733 261.949 269.662 1.00 17.00 820 TYR A O 1
ATOM 12615 N N . THR B 1 821 ? 164.529 263.883 270.501 1.00 5.53 821 THR A N 1
ATOM 12616 C CA . THR B 1 821 ? 164.034 264.721 269.406 1.00 3.49 821 THR A CA 1
ATOM 12617 C C . THR B 1 821 ? 164.314 264.084 268.047 1.00 4.28 821 THR A C 1
ATOM 12618 O O . THR B 1 821 ? 165.448 263.715 267.739 1.00 8.68 821 THR A O 1
ATOM 12622 N N . TYR B 1 822 ? 163.269 263.985 267.231 1.00 4.57 822 TYR A N 1
ATOM 12623 C CA . TYR B 1 822 ? 163.246 263.180 266.019 1.00 2.02 822 TYR A CA 1
ATOM 12624 C C . TYR B 1 822 ? 163.180 264.078 264.790 1.00 8.55 822 TYR A C 1
ATOM 12625 O O . TYR B 1 822 ? 162.489 265.100 264.797 1.00 10.97 822 TYR A O 1
ATOM 12634 N N . PHE B 1 823 ? 163.891 263.694 263.732 1.00 7.13 823 PHE A N 1
ATOM 12635 C CA . PHE B 1 823 ? 163.976 264.515 262.531 1.00 9.03 823 PHE A CA 1
ATOM 12636 C C . PHE B 1 823 ? 163.307 263.897 261.313 1.00 12.89 823 PHE A C 1
ATOM 12637 O O . PHE B 1 823 ? 162.586 264.609 260.607 1.00 20.91 823 PHE A O 1
ATOM 12645 N N . SER B 1 824 ? 163.570 262.606 261.031 1.00 2.44 824 SER A N 1
ATOM 12646 C CA . SER B 1 824 ? 162.961 261.709 260.041 1.00 8.23 824 SER A CA 1
ATOM 12647 C C . SER B 1 824 ? 163.990 261.315 258.990 1.00 8.88 824 SER A C 1
ATOM 12648 O O . SER B 1 824 ? 164.800 262.148 258.571 1.00 13.25 824 SER A O 1
ATOM 12651 N N . PRO B 1 825 ? 163.998 260.054 258.552 1.00 7.70 825 PRO A N 1
ATOM 12652 C CA . PRO B 1 825 ? 164.937 259.658 257.491 1.00 9.79 825 PRO A CA 1
ATOM 12653 C C . PRO B 1 825 ? 164.721 260.398 256.181 1.00 9.61 825 PRO A C 1
ATOM 12654 O O . PRO B 1 825 ? 165.692 260.652 255.460 1.00 10.45 825 PRO A O 1
ATOM 12658 N N . ASN B 1 826 ? 163.476 260.748 255.846 1.00 8.37 826 ASN A N 1
ATOM 12659 C CA . ASN B 1 826 ? 163.231 261.515 254.629 1.00 12.36 826 ASN A CA 1
ATOM 12660 C C . ASN B 1 826 ? 163.901 262.880 254.700 1.00 8.46 826 ASN A C 1
ATOM 12661 O O . ASN B 1 826 ? 164.586 263.294 253.759 1.00 16.16 826 ASN A O 1
ATOM 12666 N N . PHE B 1 827 ? 163.737 263.579 255.824 1.00 8.37 827 PHE A N 1
ATOM 12667 C CA . PHE B 1 827 ? 164.405 264.861 256.012 1.00 8.01 827 PHE A CA 1
ATOM 12668 C C . PHE B 1 827 ? 165.919 264.699 256.007 1.00 7.96 827 PHE A C 1
ATOM 12669 O O . PHE B 1 827 ? 166.637 265.529 255.439 1.00 11.76 827 PHE A O 1
ATOM 12677 N N . LEU B 1 828 ? 166.425 263.634 256.632 1.00 9.48 828 LEU A N 1
ATOM 12678 C CA . LEU B 1 828 ? 167.866 263.420 256.693 1.00 9.63 828 LEU A CA 1
ATOM 12679 C C . LEU B 1 828 ? 168.460 263.035 255.344 1.00 7.77 828 LEU A C 1
ATOM 12680 O O . LEU B 1 828 ? 169.665 263.211 255.143 1.00 8.30 828 LEU A O 1
ATOM 12685 N N . SER B 1 829 ? 167.649 262.509 254.423 1.00 10.13 829 SER A N 1
ATOM 12686 C CA . SER B 1 829 ? 168.145 262.219 253.081 1.00 9.96 829 SER A CA 1
ATOM 12687 C C . SER B 1 829 ? 168.547 263.492 252.348 1.00 12.84 829 SER A C 1
ATOM 12688 O O . SER B 1 829 ? 169.520 263.486 251.587 1.00 15.17 829 SER A O 1
ATOM 12691 N N . SER B 1 830 ? 167.823 264.589 252.577 1.00 11.82 830 SER A N 1
ATOM 12692 C CA . SER B 1 830 ? 168.161 265.862 251.959 1.00 11.81 830 SER A CA 1
ATOM 12693 C C . SER B 1 830 ? 169.525 266.378 252.394 1.00 10.13 830 SER A C 1
ATOM 12694 O O . SER B 1 830 ? 170.089 267.240 251.715 1.00 13.39 830 SER A O 1
ATOM 12697 N N . PHE B 1 831 ? 170.073 265.866 253.493 1.00 7.69 831 PHE A N 1
ATOM 12698 C CA . PHE B 1 831 ? 171.386 266.281 253.968 1.00 8.94 831 PHE A CA 1
ATOM 12699 C C . PHE B 1 831 ? 172.525 265.646 253.183 1.00 9.20 831 PHE A C 1
ATOM 12700 O O . PHE B 1 831 ? 173.687 265.986 253.425 1.00 9.96 831 PHE A O 1
ATOM 12708 N N . ASN B 1 832 ? 172.224 264.744 252.253 1.00 13.48 832 ASN A N 1
ATOM 12709 C CA . ASN B 1 832 ? 173.247 263.957 251.578 1.00 12.44 832 ASN A CA 1
ATOM 12710 C C . ASN B 1 832 ? 173.871 264.660 250.380 1.00 10.33 832 ASN A C 1
ATOM 12711 O O . ASN B 1 832 ? 174.762 264.082 249.750 1.00 17.49 832 ASN A O 1
ATOM 12716 N N . VAL B 1 833 ? 173.444 265.876 250.045 1.00 13.81 833 VAL A N 1
ATOM 12717 C CA . VAL B 1 833 ? 174.085 266.649 248.990 1.00 12.89 833 VAL A CA 1
ATOM 12718 C C . VAL B 1 833 ? 174.419 268.037 249.510 1.00 10.65 833 VAL A C 1
ATOM 12719 O O . VAL B 1 833 ? 173.759 268.561 250.411 1.00 15.59 833 VAL A O 1
ATOM 12723 N N . SER B 1 834 ? 175.461 268.631 248.926 1.00 13.00 834 SER A N 1
ATOM 12724 C CA . SER B 1 834 ? 175.987 269.900 249.411 1.00 11.88 834 SER A CA 1
ATOM 12725 C C . SER B 1 834 ? 175.031 271.061 249.189 1.00 12.85 834 SER A C 1
ATOM 12726 O O . SER B 1 834 ? 175.171 272.093 249.851 1.00 14.33 834 SER A O 1
ATOM 12729 N N . GLU B 1 835 ? 174.076 270.930 248.278 1.00 10.94 835 GLU A N 1
ATOM 12730 C CA . GLU B 1 835 ? 173.174 272.029 247.990 1.00 12.63 835 GLU A CA 1
ATOM 12731 C C . GLU B 1 835 ? 171.735 271.543 248.013 1.00 15.27 835 GLU A C 1
ATOM 12732 O O . GLU B 1 835 ? 171.454 270.402 247.639 1.00 18.90 835 GLU A O 1
ATOM 12738 N N . PRO B 1 836 ? 170.805 272.391 248.438 1.00 12.45 836 PRO A N 1
ATOM 12739 C CA . PRO B 1 836 ? 169.388 271.993 248.498 1.00 13.66 836 PRO A CA 1
ATOM 12740 C C . PRO B 1 836 ? 168.728 271.978 247.123 1.00 14.63 836 PRO A C 1
ATOM 12741 O O . PRO B 1 836 ? 167.780 272.714 246.848 1.00 18.27 836 PRO A O 1
ATOM 12745 N N . ILE B 1 837 ? 169.245 271.127 246.242 1.00 16.66 837 ILE A N 1
ATOM 12746 C CA . ILE B 1 837 ? 168.687 270.914 244.914 1.00 16.42 837 ILE A CA 1
ATOM 12747 C C . ILE B 1 837 ? 168.414 269.425 244.763 1.00 18.14 837 ILE A C 1
ATOM 12748 O O . ILE B 1 837 ? 169.329 268.607 244.905 1.00 21.83 837 ILE A O 1
ATOM 12753 N N . PHE B 1 838 ? 167.161 269.073 244.478 1.00 18.22 838 PHE A N 1
ATOM 12754 C CA . PHE B 1 838 ? 166.759 267.677 244.301 1.00 19.69 838 PHE A CA 1
ATOM 12755 C C . PHE B 1 838 ? 165.694 267.636 243.211 1.00 22.42 838 PHE A C 1
ATOM 12756 O O . PHE B 1 838 ? 164.528 267.934 243.481 1.00 23.11 838 PHE A O 1
ATOM 12764 N N . ASN B 1 839 ? 166.084 267.284 241.980 1.00 26.90 839 ASN A N 1
ATOM 12765 C CA . ASN B 1 839 ? 165.096 267.115 240.917 1.00 27.26 839 ASN A CA 1
ATOM 12766 C C . ASN B 1 839 ? 165.046 265.689 240.381 1.00 28.04 839 ASN A C 1
ATOM 12767 O O . ASN B 1 839 ? 164.058 264.992 240.620 1.00 28.65 839 ASN A O 1
ATOM 12772 N N . LYS B 1 840 ? 166.074 265.224 239.660 1.00 30.28 840 LYS A N 1
ATOM 12773 C CA . LYS B 1 840 ? 166.120 263.828 239.225 1.00 29.96 840 LYS A CA 1
ATOM 12774 C C . LYS B 1 840 ? 167.513 263.216 239.182 1.00 29.33 840 LYS A C 1
ATOM 12775 O O . LYS B 1 840 ? 167.627 261.994 239.313 1.00 29.69 840 LYS A O 1
ATOM 12781 N N . THR B 1 841 ? 168.570 264.001 238.998 1.00 30.34 841 THR A N 1
ATOM 12782 C CA . THR B 1 841 ? 169.922 263.477 238.871 1.00 29.98 841 THR A CA 1
ATOM 12783 C C . THR B 1 841 ? 170.668 263.480 240.192 1.00 29.07 841 THR A C 1
ATOM 12784 O O . THR B 1 841 ? 171.846 263.111 240.230 1.00 30.26 841 THR A O 1
ATOM 12788 N N . ILE B 1 842 ? 170.010 263.891 241.262 1.00 27.03 842 ILE A N 1
ATOM 12789 C CA . ILE B 1 842 ? 170.617 263.958 242.580 1.00 25.97 842 ILE A CA 1
ATOM 12790 C C . ILE B 1 842 ? 170.576 262.571 243.203 1.00 23.76 842 ILE A C 1
ATOM 12791 O O . ILE B 1 842 ? 169.527 261.915 243.212 1.00 24.83 842 ILE A O 1
ATOM 12796 N N . ASN B 1 843 ? 171.719 262.112 243.700 1.00 23.13 843 ASN A N 1
ATOM 12797 C CA . ASN B 1 843 ? 171.820 260.817 244.366 1.00 23.12 843 ASN A CA 1
ATOM 12798 C C . ASN B 1 843 ? 171.798 261.066 245.868 1.00 22.72 843 ASN A C 1
ATOM 12799 O O . ASN B 1 843 ? 172.803 261.471 246.457 1.00 24.11 843 ASN A O 1
ATOM 12804 N N . LEU B 1 844 ? 170.646 260.828 246.484 1.00 20.35 844 LEU A N 1
ATOM 12805 C CA . LEU B 1 844 ? 170.483 260.997 247.920 1.00 20.39 844 LEU A CA 1
ATOM 12806 C C . LEU B 1 844 ? 170.667 259.700 248.695 1.00 21.38 844 LEU A C 1
ATOM 12807 O O . LEU B 1 844 ? 170.507 259.700 249.920 1.00 23.48 844 LEU A O 1
ATOM 12812 N N . THR B 1 845 ? 170.999 258.603 248.022 1.00 22.86 845 THR A N 1
ATOM 12813 C CA . THR B 1 845 ? 171.190 257.341 248.714 1.00 23.93 845 THR A CA 1
ATOM 12814 C C . THR B 1 845 ? 172.440 257.402 249.590 1.00 23.72 845 THR A C 1
ATOM 12815 O O . THR B 1 845 ? 173.404 258.099 249.264 1.00 24.61 845 THR A O 1
ATOM 12819 N N . PRO B 1 846 ? 172.441 256.695 250.717 1.00 26.79 846 PRO A N 1
ATOM 12820 C CA . PRO B 1 846 ? 173.616 256.690 251.596 1.00 26.54 846 PRO A CA 1
ATOM 12821 C C . PRO B 1 846 ? 174.840 256.159 250.873 1.00 27.10 846 PRO A C 1
ATOM 12822 O O . PRO B 1 846 ? 174.752 255.185 250.110 1.00 29.58 846 PRO A O 1
ATOM 12826 N N . PRO B 1 847 ? 176.002 256.772 251.090 1.00 29.11 847 PRO A N 1
ATOM 12827 C CA . PRO B 1 847 ? 177.199 256.373 250.340 1.00 30.38 847 PRO A CA 1
ATOM 12828 C C . PRO B 1 847 ? 177.734 255.029 250.807 1.00 30.64 847 PRO A C 1
ATOM 12829 O O . PRO B 1 847 ? 177.757 254.733 252.004 1.00 30.69 847 PRO A O 1
ATOM 12833 N N . TYR B 1 848 ? 178.168 254.217 249.840 1.00 29.36 848 TYR A N 1
ATOM 12834 C CA . TYR B 1 848 ? 178.711 252.882 250.106 1.00 30.10 848 TYR A CA 1
ATOM 12835 C C . TYR B 1 848 ? 177.736 252.039 250.922 1.00 30.52 848 TYR A C 1
ATOM 12836 O O . TYR B 1 848 ? 178.145 251.238 251.766 1.00 31.83 848 TYR A O 1
ATOM 12845 N N . ASP B 1 849 ? 176.440 252.222 250.672 1.00 32.32 849 ASP A N 1
ATOM 12846 C CA . ASP B 1 849 ? 175.380 251.590 251.454 1.00 35.13 849 ASP A CA 1
ATOM 12847 C C . ASP B 1 849 ? 175.540 251.888 252.944 1.00 34.33 849 ASP A C 1
ATOM 12848 O O . ASP B 1 849 ? 174.688 252.533 253.554 1.00 34.44 849 ASP A O 1
#

Organism: NCBI:txid2809434

Foldseek 3Di:
DLPPPQLPDFAALVRLVQLQVLLVVVLLVQDQDQCQCPPDVFLLLQVQFWAWFKWWWWWDFFPDPDDTGHTDIWTFKFFAFWAKAFDQAFQDADDDAQHFQWFAEQEAEADLDFDDWDAFFFDPLLVVLQCQVPDDDPLDPPDCSVCCPVPHVQDQPRSHLVSSLAVVCSVTPTFFFQQLLLLLLQVSLQQFGHILQHHGLALFKGFFGGFFKKWKAADPALWDFAKEWFAAQVLQQVVDDVRRDHNFDDDRRVCLAPDEAEFEFEPVCCPALLNLVVVPSQAWDDLIFMWRPFQQQGMWGADLQGFIHRRDPPRVRMIIGGSRSRYTYHHHRHYYYYYYDDAQQDDQPFDPPDAHQSHQDPVRDGRHHDGDMDIHSQSTGVCNDHGDMDTVCSVCVSSFVNQLCCLQWPHFQVSLQLSLLLSLLASRKFWQFKWKFLAFAPLQVVLDPRHDIAIPSQHHRDPPDDFFPRHDDDDHNLNSVQRSQLMATLLQFGGPWIWGRYNNDTHTGHDPDHFFYGHRHGSSSNNCVNVRRTGTPNPHNPRPLSSGSSSSSSSSNSSNLLSNLVSQVQQLLLVAFSCLRTLCNQVPDPLNVVSVVRSVVSQVVSCVVNNVDDSRRSGDCRRSNVRDDRDPDDDDSAARWAGNDSTFQSSSCSSRVDFQAPVLFFQAPDDDQPQKDWDWDADPVGDTDDGWIWGKQDASVRCSVPVVSQSNLQQLADFWQWGYDSNTPQSQWKWKAQPVDPSGTGHFMAGDSGSSSSLSRQASTSRRRSVDGSRDPPDCSSVTTHDGRGRGTSNASHSPDHDIITMITSNRPDHSNNGGNHMGMGMRGDDDDHPSRVVSCCVVPPVDPDPPVPPVVD/DDLVVLLPDFAAFPCLVPLQVLLVVVLVCLLPVDQLPPDDPQVLLQCQQWAWQKDWDDDDDQDDDPDDDDGDIFTFKFFAQWAKAFFLAAADQDDDQQHFQWFAAFEAAADQDADDWDAFFFDLLLVLLLCVVPDPDDPVSLDFADPPDALALRHVVVSVVCNFAPVVCSVTPIFFFQQLLLLLLQVVLQQQGHMQQHHGLQLFKGFFGGFFKKWKAADPFQWDKAKEWFAAPVLLVVVPPPDADPQHQRHADDADDQEEHEFEFEPVCLPQLLNLVVVPSQAKDDLIWMWRPARQQGMWGADLQGDTHRGDDPSVGMIIGGSSSNYTARHHRYYYYYYYRDAQQDDNPWDPPDAHQSHADDPGDGRHHDTDMDIGSQVTHVCNDHGHMDGVCSVCVSSQVVQWCCDAWPHDPVSLVLSLLQSLLASRKHWQFKWKFLAADPLQPVQDPTHDIAIPSQHHRDDPDDFFPRRPDDDRNLNSVQRSQLMATLLQFGAPKIWGSYNHDTHIDHDPFHFAYTHHGRSSSVNCSSSVRTGTPHPDNGCSVHSGSSSSSSSSSLVNLSSNLVSQVLQVLLVAFQCLRTLCNQVPDPVNVVSCVSSVVVVQSSCCVNSVDDPPRSGDCRRSNVHDSDDDDDDDPDDRGHGNDSTPPSSSCSSSVQDQDPVLADNDDDQKDFDWDADPVRDTSARDIGHDQDDSVVCSVPVSSVSNVCNLQDFDQDGYDSHTPDNVPDWAACVVDPRGTGHDMGGDSGSSSSLCRQDSTSRDRPPDDSRDPPD

B-factor: mean 11.27, std 7.38, range [0.02, 44.0]

Radius of gyration: 39.72 Å; Cα contacts (8 Å, |Δi|>4): 3663; chains: 2; bounding box: 75×98×133 Å